Protein 2M32 (pdb70)

Radius of gyration: 18.45 Å; Cα contacts (8 Å, |Δi|>4): 500; chains: 4; bounding box: 56×61×32 Å

Secondary structure (DSSP, 8-state):
----EEEEEEE-STTS--THHHHHHHHHHHHHS---SSS-EEEEEEESSSEEE-S-TTS--SHHHHHHHHHH------S---HHHHHHHIIIIISSGGGT--SSSSEEEEEEE-S--S-HHHHHHHHHHHHHTT-EEEEEE---S---S---THHHHHHHHTT--S-GGGTEEETT-HHHHHHHHHHHTS--/-------PPP-----/-------PPP-----/-------PPP-----

GO terms:
  GO:0008285 negative regulation of cell population proliferation (P, IMP)
  GO:0019903 protein phosphatase binding (F, IPI)
  GO:0005886 plasma membrane (C, TAS)
  GO:0005515 protein binding (F, IPI)
  GO:0005925 focal adhesion (C, IDA)
  GO:0009986 cell surface (C, IDA)
  GO:0034665 integrin alpha1-beta1 complex (C, IDA)
  GO:0019211 phosphatase activator activity (F, IDA)
  GO:0005518 collagen binding (F, TAS)
  GO:0008305 integrin complex (C, TAS)
  GO:0098639 collagen binding involved in cell-matrix adhesion (F, IMP)
  GO:0070062 extracellular exosome (C, HDA)
  GO:0005925 focal adhesion (C, HDA)
  GO:0009986 cell surface (C, HDA)
  GO:0016020 membrane (C, HDA)
  GO:0007160 cell-matrix adhesion (P, IMP)

Structure (mmCIF, N/CA/C/O backbone):
data_2M32
#
_entry.id   2M32
#
loop_
_entity.id
_entity.type
_entity.pdbx_description
1 polymer 'Integrin alpha-1'
2 polymer 'GLOGEN peptide'
3 non-polymer 'MAGNESIUM ION'
#
loop_
_atom_site.group_PDB
_atom_site.id
_atom_site.type_symbol
_atom_site.label_atom_id
_atom_site.label_alt_id
_atom_site.label_comp_id
_atom_site.label_asym_id
_atom_site.label_entity_id
_atom_site.label_seq_id
_atom_site.pdbx_PDB_ins_code
_atom_site.Cartn_x
_atom_site.Cartn_y
_atom_site.Cartn_z
_atom_site.occupancy
_atom_site.B_iso_or_equiv
_atom_site.auth_seq_id
_atom_site.auth_comp_id
_atom_site.auth_asym_id
_atom_site.auth_atom_id
_atom_site.pdbx_PDB_model_num
ATOM 1 N N . SER A 1 1 ? -28.705 5.143 3.381 1.00 9.15 1 SER A N 1
ATOM 2 C CA . SER A 1 1 ? -27.928 4.214 2.554 1.00 8.79 1 SER A CA 1
ATOM 3 C C . SER A 1 1 ? -26.505 4.117 3.105 1.00 8.44 1 SER A C 1
ATOM 4 O O . SER A 1 1 ? -25.706 5.040 2.937 1.00 8.67 1 SER A O 1
ATOM 14 N N . THR A 1 2 ? -26.160 3.005 3.754 1.00 7.99 2 THR A N 1
ATOM 15 C CA . THR A 1 2 ? -24.852 2.809 4.384 1.00 7.66 2 THR A CA 1
ATOM 16 C C . THR A 1 2 ? -23.840 2.213 3.388 1.00 7.68 2 THR A C 1
ATOM 17 O O . THR A 1 2 ? -22.993 1.398 3.751 1.00 7.45 2 THR A O 1
ATOM 28 N N . GLN A 1 3 ? -23.923 2.614 2.120 1.00 8.02 3 GLN A N 1
ATOM 29 C CA . GLN A 1 3 ? -22.998 2.191 1.085 1.00 8.12 3 GLN A CA 1
ATOM 30 C C . GLN A 1 3 ? -21.941 3.265 0.853 1.00 7.90 3 GLN A C 1
ATOM 31 O O . GLN A 1 3 ? -22.140 4.433 1.188 1.00 8.04 3 GLN A O 1
ATOM 45 N N . LEU A 1 4 ? -20.802 2.837 0.313 1.00 7.59 4 LEU A N 1
ATOM 46 C CA . LEU A 1 4 ? -19.641 3.670 0.095 1.00 7.38 4 LEU A CA 1
ATOM 47 C C . LEU A 1 4 ? -18.661 3.020 -0.871 1.00 7.40 4 LEU A C 1
ATOM 48 O O . LEU A 1 4 ? -18.586 1.790 -0.939 1.00 7.37 4 LEU A O 1
ATOM 64 N N . ASP A 1 5 ? -17.905 3.852 -1.586 1.00 7.51 5 ASP A N 1
ATOM 65 C CA . ASP A 1 5 ? -16.929 3.430 -2.580 1.00 7.55 5 ASP A CA 1
ATOM 66 C C . ASP A 1 5 ? -15.562 3.305 -1.907 1.00 7.02 5 ASP A C 1
ATOM 67 O O . ASP A 1 5 ? -14.910 4.305 -1.610 1.00 6.91 5 ASP A O 1
ATOM 76 N N . ILE A 1 6 ? -15.104 2.074 -1.677 1.00 6.74 6 ILE A N 1
ATOM 77 C CA . ILE A 1 6 ? -13.825 1.792 -1.038 1.00 6.22 6 ILE A CA 1
ATOM 78 C C . ILE A 1 6 ? -12.909 1.084 -2.034 1.00 6.26 6 ILE A C 1
ATOM 79 O O . ILE A 1 6 ? -13.318 0.160 -2.737 1.00 6.48 6 ILE A O 1
ATOM 95 N N . VAL A 1 7 ? -11.643 1.487 -2.064 1.00 6.08 7 VAL A N 1
ATOM 96 C CA . VAL A 1 7 ? -10.604 0.858 -2.856 1.00 6.09 7 VAL A CA 1
ATOM 97 C C . VAL A 1 7 ? -9.389 0.576 -1.978 1.00 5.52 7 VAL A C 1
ATOM 98 O O . VAL A 1 7 ? -8.966 1.434 -1.198 1.00 5.21 7 VAL A O 1
ATOM 111 N N . ILE A 1 8 ? -8.818 -0.617 -2.134 1.00 5.44 8 ILE A N 1
ATOM 112 C CA . ILE A 1 8 ? -7.634 -1.056 -1.424 1.00 4.94 8 ILE A CA 1
ATOM 113 C C . ILE A 1 8 ? -6.544 -1.333 -2.452 1.00 4.98 8 ILE A C 1
ATOM 114 O O . ILE A 1 8 ? -6.719 -2.193 -3.315 1.00 5.38 8 ILE A O 1
ATOM 130 N N . VAL A 1 9 ? -5.419 -0.629 -2.349 1.00 4.62 9 VAL A N 1
ATOM 131 C CA . VAL A 1 9 ? -4.298 -0.777 -3.261 1.00 4.63 9 VAL A CA 1
ATOM 132 C C . VAL A 1 9 ? -3.117 -1.381 -2.504 1.00 4.12 9 VAL A C 1
ATOM 133 O O . VAL A 1 9 ? -2.579 -0.764 -1.582 1.00 3.66 9 VAL A O 1
ATOM 146 N N . LEU A 1 10 ? -2.715 -2.591 -2.896 1.00 4.26 10 LEU A N 1
ATOM 147 C CA . LEU A 1 10 ? -1.650 -3.347 -2.259 1.00 3.90 10 LEU A CA 1
ATOM 148 C C . LEU A 1 10 ? -0.458 -3.486 -3.194 1.00 3.88 10 LEU A C 1
ATOM 149 O O . LEU A 1 10 ? -0.596 -3.400 -4.409 1.00 4.30 10 LEU A O 1
ATOM 165 N N . ASP A 1 11 ? 0.722 -3.711 -2.623 1.00 3.43 11 ASP A N 1
ATOM 166 C CA . ASP A 1 11 ? 1.953 -3.957 -3.365 1.00 3.38 11 ASP A CA 1
ATOM 167 C C . ASP A 1 11 ? 2.486 -5.314 -2.944 1.00 3.58 11 ASP A C 1
ATOM 168 O O . ASP A 1 11 ? 2.432 -5.646 -1.760 1.00 3.51 11 ASP A O 1
ATOM 177 N N . GLY A 1 12 ? 3.017 -6.068 -3.902 1.00 3.96 12 GLY A N 1
ATOM 178 C CA . GLY A 1 12 ? 3.668 -7.340 -3.682 1.00 4.28 12 GLY A CA 1
ATOM 179 C C . GLY A 1 12 ? 5.026 -7.386 -4.326 1.00 4.09 12 GLY A C 1
ATOM 180 O O . GLY A 1 12 ? 5.346 -8.348 -5.019 1.00 4.52 12 GLY A O 1
ATOM 184 N N . SER A 1 13 ? 5.812 -6.335 -4.132 1.00 3.48 13 SER A N 1
ATOM 185 C CA . SER A 1 13 ? 7.164 -6.258 -4.640 1.00 3.27 13 SER A CA 1
ATOM 186 C C . SER A 1 13 ? 8.142 -6.986 -3.718 1.00 3.23 13 SER A C 1
ATOM 187 O O . SER A 1 13 ? 7.765 -7.646 -2.749 1.00 3.43 13 SER A O 1
ATOM 195 N N . ASN A 1 14 ? 9.428 -6.851 -4.030 1.00 3.10 14 ASN A N 1
ATOM 196 C CA . ASN A 1 14 ? 10.519 -7.494 -3.307 1.00 3.22 14 ASN A CA 1
ATOM 197 C C . ASN A 1 14 ? 10.638 -6.940 -1.884 1.00 2.80 14 ASN A C 1
ATOM 198 O O . ASN A 1 14 ? 11.035 -7.659 -0.973 1.00 3.08 14 ASN A O 1
ATOM 209 N N . SER A 1 15 ? 10.213 -5.693 -1.658 1.00 2.34 15 SER A N 1
ATOM 210 C CA . SER A 1 15 ? 10.175 -5.088 -0.334 1.00 2.03 15 SER A CA 1
ATOM 211 C C . SER A 1 15 ? 9.083 -5.665 0.569 1.00 2.28 15 SER A C 1
ATOM 212 O O . SER A 1 15 ? 9.091 -5.406 1.773 1.00 2.35 15 SER A O 1
ATOM 220 N N . ILE A 1 16 ? 8.180 -6.470 0.010 1.00 2.61 16 ILE A N 1
ATOM 221 C CA . ILE A 1 16 ? 7.104 -7.106 0.737 1.00 2.89 16 ILE A CA 1
ATOM 222 C C . ILE A 1 16 ? 7.424 -8.585 0.885 1.00 3.52 16 ILE A C 1
ATOM 223 O O . ILE A 1 16 ? 7.880 -9.254 -0.037 1.00 3.80 16 ILE A O 1
ATOM 239 N N . TYR A 1 17 ? 7.163 -9.104 2.079 1.00 3.81 17 TYR A N 1
ATOM 240 C CA . TYR A 1 17 ? 7.354 -10.507 2.413 1.00 4.46 17 TYR A CA 1
ATOM 241 C C . TYR A 1 17 ? 6.079 -11.301 2.143 1.00 4.84 17 TYR A C 1
ATOM 242 O O . TYR A 1 17 ? 5.080 -10.684 1.780 1.00 4.63 17 TYR A O 1
ATOM 260 N N . PRO A 1 18 ? 6.100 -12.646 2.301 1.00 5.46 18 PRO A N 1
ATOM 261 C CA . PRO A 1 18 ? 4.972 -13.566 2.127 1.00 5.92 18 PRO A CA 1
ATOM 262 C C . PRO A 1 18 ? 3.568 -12.972 2.109 1.00 5.80 18 PRO A C 1
ATOM 263 O O . PRO A 1 18 ? 3.126 -12.391 3.101 1.00 5.57 18 PRO A O 1
ATOM 274 N N . TRP A 1 19 ? 2.882 -13.115 0.970 1.00 6.01 19 TRP A N 1
ATOM 275 C CA . TRP A 1 19 ? 1.566 -12.538 0.704 1.00 5.98 19 TRP A CA 1
ATOM 276 C C . TRP A 1 19 ? 0.499 -12.955 1.723 1.00 6.27 19 TRP A C 1
ATOM 277 O O . TRP A 1 19 ? -0.527 -12.292 1.864 1.00 6.17 19 TRP A O 1
ATOM 298 N N . ASP A 1 20 ? 0.749 -14.038 2.467 1.00 6.65 20 ASP A N 1
ATOM 299 C CA . ASP A 1 20 ? -0.083 -14.491 3.577 1.00 6.99 20 ASP A CA 1
ATOM 300 C C . ASP A 1 20 ? -0.261 -13.430 4.672 1.00 6.57 20 ASP A C 1
ATOM 301 O O . ASP A 1 20 ? -1.289 -13.418 5.346 1.00 6.72 20 ASP A O 1
ATOM 310 N N . SER A 1 21 ? 0.699 -12.514 4.820 1.00 6.07 21 SER A N 1
ATOM 311 C CA . SER A 1 21 ? 0.642 -11.442 5.798 1.00 5.68 21 SER A CA 1
ATOM 312 C C . SER A 1 21 ? -0.441 -10.415 5.442 1.00 5.31 21 SER A C 1
ATOM 313 O O . SER A 1 21 ? -1.318 -10.129 6.259 1.00 5.24 21 SER A O 1
ATOM 321 N N . VAL A 1 22 ? -0.419 -9.893 4.211 1.00 5.15 22 VAL A N 1
ATOM 322 C CA . VAL A 1 22 ? -1.385 -8.897 3.770 1.00 4.90 22 VAL A CA 1
ATOM 323 C C . VAL A 1 22 ? -2.768 -9.526 3.573 1.00 5.36 22 VAL A C 1
ATOM 324 O O . VAL A 1 22 ? -3.764 -8.882 3.889 1.00 5.23 22 VAL A O 1
ATOM 337 N N . THR A 1 23 ? -2.850 -10.782 3.117 1.00 5.94 23 THR A N 1
ATOM 338 C CA . THR A 1 23 ? -4.133 -11.464 2.961 1.00 6.44 23 THR A CA 1
ATOM 339 C C . THR A 1 23 ? -4.798 -11.711 4.312 1.00 6.50 23 THR A C 1
ATOM 340 O O . THR A 1 23 ? -6.021 -11.651 4.401 1.00 6.61 23 THR A O 1
ATOM 351 N N . ALA A 1 24 ? -4.007 -11.923 5.367 1.00 6.47 24 ALA A N 1
ATOM 352 C CA . ALA A 1 24 ? -4.515 -12.066 6.720 1.00 6.59 24 ALA A CA 1
ATOM 353 C C . ALA A 1 24 ? -5.026 -10.722 7.244 1.00 6.10 24 ALA A C 1
ATOM 354 O O . ALA A 1 24 ? -6.090 -10.655 7.857 1.00 6.24 24 ALA A O 1
ATOM 361 N N . PHE A 1 25 ? -4.302 -9.639 6.951 1.00 5.55 25 PHE A N 1
ATOM 362 C CA . PHE A 1 25 ? -4.705 -8.291 7.321 1.00 5.07 25 PHE A CA 1
ATOM 363 C C . PHE A 1 25 ? -5.991 -7.881 6.595 1.00 5.10 25 PHE A C 1
ATOM 364 O O . PHE A 1 25 ? -6.927 -7.381 7.217 1.00 5.06 25 PHE A O 1
ATOM 381 N N . LEU A 1 26 ? -6.066 -8.178 5.293 1.00 5.24 26 LEU A N 1
ATOM 382 C CA . LEU A 1 26 ? -7.246 -7.942 4.473 1.00 5.42 26 LEU A CA 1
ATOM 383 C C . LEU A 1 26 ? -8.402 -8.816 4.940 1.00 5.91 26 LEU A C 1
ATOM 384 O O . LEU A 1 26 ? -9.539 -8.361 4.976 1.00 5.93 26 LEU A O 1
ATOM 400 N N . ASN A 1 27 ? -8.112 -10.053 5.356 1.00 6.36 27 ASN A N 1
ATOM 401 C CA . ASN A 1 27 ? -9.088 -10.972 5.917 1.00 6.89 27 ASN A CA 1
ATOM 402 C C . ASN A 1 27 ? -9.802 -10.348 7.108 1.00 6.66 27 ASN A C 1
ATOM 403 O O . ASN A 1 27 ? -11.027 -10.300 7.127 1.00 6.81 27 ASN A O 1
ATOM 414 N N . ASP A 1 28 ? -9.020 -9.844 8.062 1.00 6.33 28 ASP A N 1
ATOM 415 C CA . ASP A 1 28 ? -9.540 -9.208 9.262 1.00 6.16 28 ASP A CA 1
ATOM 416 C C . ASP A 1 28 ? -10.267 -7.903 8.950 1.00 5.75 28 ASP A C 1
ATOM 417 O O . ASP A 1 28 ? -11.258 -7.580 9.612 1.00 5.82 28 ASP A O 1
ATOM 426 N N . LEU A 1 29 ? -9.807 -7.177 7.927 1.00 5.38 29 LEU A N 1
ATOM 427 C CA . LEU A 1 29 ? -10.436 -5.956 7.449 1.00 5.07 29 LEU A CA 1
ATOM 428 C C . LEU A 1 29 ? -11.821 -6.260 6.888 1.00 5.46 29 LEU A C 1
ATOM 429 O O . LEU A 1 29 ? -12.805 -5.693 7.359 1.00 5.46 29 LEU A O 1
ATOM 445 N N . LEU A 1 30 ? -11.905 -7.171 5.914 1.00 5.85 30 LEU A N 1
ATOM 446 C CA . LEU A 1 30 ? -13.164 -7.541 5.288 1.00 6.31 30 LEU A CA 1
ATOM 447 C C . LEU A 1 30 ? -14.122 -8.203 6.269 1.00 6.63 30 LEU A C 1
ATOM 448 O O . LEU A 1 30 ? -15.319 -7.949 6.200 1.00 6.84 30 LEU A O 1
ATOM 464 N N . GLU A 1 31 ? -13.608 -8.970 7.231 1.00 6.71 31 GLU A N 1
ATOM 465 C CA . GLU A 1 31 ? -14.410 -9.607 8.268 1.00 7.05 31 GLU A CA 1
ATOM 466 C C . GLU A 1 31 ? -15.159 -8.569 9.112 1.00 6.76 31 GLU A C 1
ATOM 467 O O . GLU A 1 31 ? -16.349 -8.733 9.381 1.00 7.04 31 GLU A O 1
ATOM 479 N N . ARG A 1 32 ? -14.468 -7.493 9.505 1.00 6.23 32 ARG A N 1
ATOM 480 C CA . ARG A 1 32 ? -15.067 -6.421 10.289 1.00 5.96 32 ARG A CA 1
ATOM 481 C C . ARG A 1 32 ? -15.948 -5.514 9.425 1.00 5.91 32 ARG A C 1
ATOM 482 O O . ARG A 1 32 ? -16.868 -4.891 9.953 1.00 5.89 32 ARG A O 1
ATOM 503 N N . MET A 1 33 ? -15.690 -5.441 8.116 1.00 5.95 33 MET A N 1
ATOM 504 C CA . MET A 1 33 ? -16.476 -4.644 7.188 1.00 6.03 33 MET A CA 1
ATOM 505 C C . MET A 1 33 ? -17.881 -5.225 7.014 1.00 6.52 33 MET A C 1
ATOM 506 O O . MET A 1 33 ? -18.073 -6.433 6.865 1.00 6.90 33 MET A O 1
ATOM 520 N N . ASP A 1 34 ? -18.873 -4.337 7.030 1.00 6.56 34 ASP A N 1
ATOM 521 C CA . ASP A 1 34 ? -20.281 -4.692 6.910 1.00 7.02 34 ASP A CA 1
ATOM 522 C C . ASP A 1 34 ? -20.659 -4.691 5.431 1.00 7.39 34 ASP A C 1
ATOM 523 O O . ASP A 1 34 ? -21.299 -3.765 4.935 1.00 7.49 34 ASP A O 1
ATOM 532 N N . ILE A 1 35 ? -20.243 -5.722 4.698 1.00 7.65 35 ILE A N 1
ATOM 533 C CA . ILE A 1 35 ? -20.531 -5.836 3.275 1.00 8.07 35 ILE A CA 1
ATOM 534 C C . ILE A 1 35 ? -21.834 -6.608 3.137 1.00 8.66 35 ILE A C 1
ATOM 535 O O . ILE A 1 35 ? -21.880 -7.840 3.117 1.00 8.96 35 ILE A O 1
ATOM 551 N N . GLY A 1 36 ? -22.910 -5.841 3.058 1.00 8.86 36 GLY A N 1
ATOM 552 C CA . GLY A 1 36 ? -24.242 -6.358 2.875 1.00 9.42 36 GLY A CA 1
ATOM 553 C C . GLY A 1 36 ? -24.574 -6.561 1.399 1.00 9.84 36 GLY A C 1
ATOM 554 O O . GLY A 1 36 ? -23.686 -6.528 0.542 1.00 10.06 36 GLY A O 1
ATOM 558 N N . PRO A 1 37 ? -25.869 -6.760 1.093 1.00 10.02 37 PRO A N 1
ATOM 559 C CA . PRO A 1 37 ? -26.352 -7.038 -0.263 1.00 10.49 37 PRO A CA 1
ATOM 560 C C . PRO A 1 37 ? -26.138 -5.855 -1.227 1.00 10.44 37 PRO A C 1
ATOM 561 O O . PRO A 1 37 ? -26.188 -6.037 -2.440 1.00 10.78 37 PRO A O 1
ATOM 572 N N . LYS A 1 38 ? -25.947 -4.639 -0.704 1.00 10.05 38 LYS A N 1
ATOM 573 C CA . LYS A 1 38 ? -25.794 -3.420 -1.490 1.00 10.02 38 LYS A CA 1
ATOM 574 C C . LYS A 1 38 ? -25.040 -2.321 -0.748 1.00 9.50 38 LYS A C 1
ATOM 575 O O . LYS A 1 38 ? -25.211 -1.140 -1.054 1.00 9.56 38 LYS A O 1
ATOM 594 N N . GLN A 1 39 ? -24.230 -2.682 0.244 1.00 9.02 39 GLN A N 1
ATOM 595 C CA . GLN A 1 39 ? -23.472 -1.725 1.025 1.00 8.52 39 GLN A CA 1
ATOM 596 C C . GLN A 1 39 ? -22.018 -2.147 1.149 1.00 8.09 39 GLN A C 1
ATOM 597 O O . GLN A 1 39 ? -21.726 -3.341 1.138 1.00 8.14 39 GLN A O 1
ATOM 611 N N . THR A 1 40 ? -21.136 -1.155 1.291 1.00 7.70 40 THR A N 1
ATOM 612 C CA . THR A 1 40 ? -19.699 -1.294 1.505 1.00 7.26 40 THR A CA 1
ATOM 613 C C . THR A 1 40 ? -19.039 -2.023 0.329 1.00 7.44 40 THR A C 1
ATOM 614 O O . THR A 1 40 ? -18.787 -3.224 0.387 1.00 7.49 40 THR A O 1
ATOM 625 N N . GLN A 1 41 ? -18.775 -1.309 -0.761 1.00 7.60 41 GLN A N 1
ATOM 626 C CA . GLN A 1 41 ? -18.169 -1.918 -1.936 1.00 7.80 41 GLN A CA 1
ATOM 627 C C . GLN A 1 41 ? -16.663 -1.693 -1.824 1.00 7.33 41 GLN A C 1
ATOM 628 O O . GLN A 1 41 ? -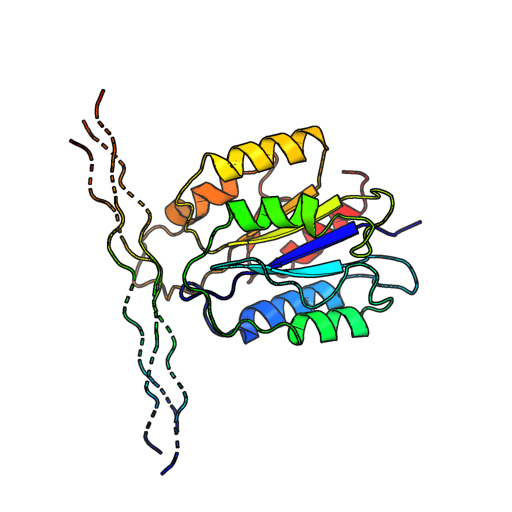16.214 -0.550 -1.756 1.00 7.01 41 GLN A O 1
ATOM 642 N N . VAL A 1 42 ? -15.899 -2.781 -1.794 1.00 7.32 42 VAL A N 1
ATOM 643 C CA . VAL A 1 42 ? -14.453 -2.732 -1.662 1.00 6.89 42 VAL A CA 1
ATOM 644 C C . VAL A 1 42 ? -13.813 -3.349 -2.900 1.00 7.18 42 VAL A C 1
ATOM 645 O O . VAL A 1 42 ? -14.029 -4.522 -3.189 1.00 7.58 42 VAL A O 1
ATOM 658 N N . GLY A 1 43 ? -12.964 -2.596 -3.589 1.00 7.02 43 GLY A N 1
ATOM 659 C CA . GLY A 1 43 ? -12.206 -3.099 -4.718 1.00 7.28 43 GLY A CA 1
ATOM 660 C C . GLY A 1 43 ? -10.748 -3.279 -4.365 1.00 6.84 43 GLY A C 1
ATOM 661 O O . GLY A 1 43 ? -10.126 -2.359 -3.840 1.00 6.36 43 GLY A O 1
ATOM 665 N N . ILE A 1 44 ? -10.193 -4.444 -4.680 1.00 7.02 44 ILE A N 1
ATOM 666 C CA . ILE A 1 44 ? -8.796 -4.735 -4.411 1.00 6.65 44 ILE A CA 1
ATOM 667 C C . ILE A 1 44 ? -8.011 -4.565 -5.711 1.00 6.80 44 ILE A C 1
ATOM 668 O O . ILE A 1 44 ? -8.345 -5.143 -6.749 1.00 7.30 44 ILE A O 1
ATOM 684 N N . VAL A 1 45 ? -6.954 -3.765 -5.628 1.00 6.38 45 VAL A N 1
ATOM 685 C CA . VAL A 1 45 ? -6.054 -3.455 -6.717 1.00 6.49 45 VAL A CA 1
ATOM 686 C C . VAL A 1 45 ? -4.633 -3.750 -6.251 1.00 5.99 45 VAL A C 1
ATOM 687 O O . VAL A 1 45 ? -4.267 -3.454 -5.117 1.00 5.45 45 VAL A O 1
ATOM 700 N N . GLN A 1 46 ? -3.822 -4.322 -7.133 1.00 6.20 46 GLN A N 1
ATOM 701 C CA . GLN A 1 46 ? -2.425 -4.585 -6.860 1.00 5.79 46 GLN A CA 1
ATOM 702 C C . GLN A 1 46 ? -1.559 -3.703 -7.760 1.00 5.77 46 GLN A C 1
ATOM 703 O O . GLN A 1 46 ? -1.890 -3.478 -8.927 1.00 6.24 46 GLN A O 1
ATOM 717 N N . TYR A 1 47 ? -0.438 -3.220 -7.232 1.00 5.26 47 TYR A N 1
ATOM 718 C CA . TYR A 1 47 ? 0.505 -2.393 -7.962 1.00 5.27 47 TYR A CA 1
ATOM 719 C C . TYR A 1 47 ? 1.947 -2.806 -7.726 1.00 4.90 47 TYR A C 1
ATOM 720 O O . TYR A 1 47 ? 2.259 -3.619 -6.857 1.00 4.52 47 TYR A O 1
ATOM 738 N N . GLY A 1 48 ? 2.835 -2.230 -8.528 1.00 5.07 48 GLY A N 1
ATOM 739 C CA . GLY A 1 48 ? 4.254 -2.463 -8.426 1.00 4.78 48 GLY A CA 1
ATOM 740 C C . GLY A 1 48 ? 4.939 -1.885 -9.647 1.00 5.08 48 GLY A C 1
ATOM 741 O O . GLY A 1 48 ? 5.111 -0.671 -9.756 1.00 5.11 48 GLY A O 1
ATOM 745 N N . GLU A 1 49 ? 5.309 -2.759 -10.585 1.00 5.38 49 GLU A N 1
ATOM 746 C CA . GLU A 1 49 ? 5.912 -2.370 -11.859 1.00 5.72 49 GLU A CA 1
ATOM 747 C C . GLU A 1 49 ? 4.841 -1.825 -12.816 1.00 6.30 49 GLU A C 1
ATOM 748 O O . GLU A 1 49 ? 5.149 -1.187 -13.822 1.00 6.60 49 GLU A O 1
ATOM 760 N N . ASN A 1 50 ? 3.577 -2.083 -12.490 1.00 6.47 50 ASN A N 1
ATOM 761 C CA . ASN A 1 50 ? 2.389 -1.657 -13.194 1.00 7.01 50 ASN A CA 1
ATOM 762 C C . ASN A 1 50 ? 1.226 -1.801 -12.221 1.00 6.90 50 ASN A C 1
ATOM 763 O O . ASN A 1 50 ? 1.428 -2.234 -11.086 1.00 6.41 50 ASN A O 1
ATOM 774 N N . VAL A 1 51 ? 0.015 -1.461 -12.652 1.00 7.36 51 VAL A N 1
ATOM 775 C CA . VAL A 1 51 ? -1.188 -1.598 -11.851 1.00 7.32 51 VAL A CA 1
ATOM 776 C C . VAL A 1 51 ? -2.079 -2.645 -12.506 1.00 7.74 51 VAL A C 1
ATOM 777 O O . VAL A 1 51 ? -2.555 -2.457 -13.627 1.00 8.33 51 VAL A O 1
ATOM 790 N N . THR A 1 52 ? -2.309 -3.743 -11.794 1.00 7.49 52 THR A N 1
ATOM 791 C CA . THR A 1 52 ? -3.147 -4.833 -12.263 1.00 7.92 52 THR A CA 1
ATOM 792 C C . THR A 1 52 ? -4.493 -4.796 -11.536 1.00 7.97 52 THR A C 1
ATOM 793 O O . THR A 1 52 ? -4.570 -4.489 -10.343 1.00 7.54 52 THR A O 1
ATOM 804 N N . HIS A 1 53 ? -5.554 -5.145 -12.264 1.00 8.52 53 HIS A N 1
ATOM 805 C CA . HIS A 1 53 ? -6.908 -5.210 -11.739 1.00 8.66 53 HIS A CA 1
ATOM 806 C C . HIS A 1 53 ? -7.459 -6.610 -11.971 1.00 9.08 53 HIS A C 1
ATOM 807 O O . HIS A 1 53 ? -7.496 -7.077 -13.110 1.00 9.60 53 HIS A O 1
ATOM 822 N N . GLU A 1 54 ? -7.874 -7.274 -10.895 1.00 8.89 54 GLU A N 1
ATOM 823 C CA . GLU A 1 54 ? -8.447 -8.609 -10.988 1.00 9.32 54 GLU A CA 1
ATOM 824 C C . GLU A 1 54 ? -9.964 -8.567 -10.804 1.00 9.62 54 GLU A C 1
ATOM 825 O O . GLU A 1 54 ? -10.688 -9.254 -11.523 1.00 10.14 54 GLU A O 1
ATOM 837 N N . PHE A 1 55 ? -10.448 -7.742 -9.873 1.00 9.32 55 PHE A N 1
ATOM 838 C CA . PHE A 1 55 ? -11.867 -7.590 -9.591 1.00 9.58 55 PHE A CA 1
ATOM 839 C C . PHE A 1 55 ? -12.270 -6.129 -9.696 1.00 9.51 55 PHE A C 1
ATOM 840 O O . PHE A 1 55 ? -11.435 -5.223 -9.606 1.00 9.10 55 PHE A O 1
ATOM 857 N N . ASN A 1 56 ? -13.565 -5.912 -9.909 1.00 9.95 56 ASN A N 1
ATOM 858 C CA . ASN A 1 56 ? -14.176 -4.592 -9.986 1.00 10.00 56 ASN A CA 1
ATOM 859 C C . ASN A 1 56 ? -14.886 -4.268 -8.675 1.00 9.72 56 ASN A C 1
ATOM 860 O O . ASN A 1 56 ? -15.135 -5.150 -7.858 1.00 9.65 56 ASN A O 1
ATOM 871 N N . LEU A 1 57 ? -15.208 -2.992 -8.459 1.00 9.60 57 LEU A N 1
ATOM 872 C CA . LEU A 1 57 ? -15.837 -2.514 -7.229 1.00 9.35 57 LEU A CA 1
ATOM 873 C C . LEU A 1 57 ? -17.207 -3.160 -6.995 1.00 9.75 57 LEU A C 1
ATOM 874 O O . LEU A 1 57 ? -17.452 -3.707 -5.923 1.00 9.60 57 LEU A O 1
ATOM 890 N N . ASN A 1 58 ? -18.083 -3.138 -8.005 1.00 10.29 58 ASN A N 1
ATOM 891 C CA . ASN A 1 58 ? -19.426 -3.713 -7.900 1.00 10.73 58 ASN A CA 1
ATOM 892 C C . ASN A 1 58 ? -19.474 -5.079 -8.585 1.00 10.94 58 ASN A C 1
ATOM 893 O O . ASN A 1 58 ? -20.407 -5.393 -9.324 1.00 11.39 58 ASN A O 1
ATOM 904 N N . LYS A 1 59 ? -18.454 -5.903 -8.348 1.00 10.65 59 LYS A N 1
ATOM 905 C CA . LYS A 1 59 ? -18.412 -7.267 -8.863 1.00 10.87 59 LYS A CA 1
ATOM 906 C C . LYS A 1 59 ? -18.931 -8.280 -7.840 1.00 10.69 59 LYS A C 1
ATOM 907 O O . LYS A 1 59 ? -19.082 -9.459 -8.160 1.00 10.84 59 LYS A O 1
ATOM 926 N N . TYR A 1 60 ? -19.212 -7.826 -6.625 1.00 10.42 60 TYR A N 1
ATOM 927 C CA . TYR A 1 60 ? -19.640 -8.634 -5.501 1.00 10.27 60 TYR A CA 1
ATOM 928 C C . TYR A 1 60 ? -20.640 -7.876 -4.653 1.00 10.35 60 TYR A C 1
ATOM 929 O O . TYR A 1 60 ? -20.800 -6.660 -4.794 1.00 10.48 60 TYR A O 1
ATOM 947 N N . SER A 1 61 ? -21.335 -8.600 -3.779 1.00 10.35 61 SER A N 1
ATOM 948 C CA . SER A 1 61 ? -22.373 -8.052 -2.922 1.00 10.47 61 SER A CA 1
ATOM 949 C C . SER A 1 61 ? -22.455 -8.816 -1.599 1.00 10.20 61 SER A C 1
ATOM 950 O O . SER A 1 61 ? -23.547 -9.108 -1.111 1.00 10.16 61 SER A O 1
ATOM 958 N N . SER A 1 62 ? -21.311 -9.189 -1.029 1.00 10.07 62 SER A N 1
ATOM 959 C CA . SER A 1 62 ? -21.245 -9.962 0.201 1.00 9.87 62 SER A CA 1
ATOM 960 C C . SER A 1 62 ? -19.822 -9.957 0.718 1.00 9.42 62 SER A C 1
ATOM 961 O O . SER A 1 62 ? -18.886 -10.029 -0.078 1.00 9.39 62 SER A O 1
ATOM 969 N N . THR A 1 63 ? -19.666 -9.973 2.045 1.00 9.11 63 THR A N 1
ATOM 970 C CA . THR A 1 63 ? -18.384 -10.061 2.722 1.00 8.71 63 THR A CA 1
ATOM 971 C C . THR A 1 63 ? -17.555 -11.237 2.227 1.00 8.99 63 THR A C 1
ATOM 972 O O . THR A 1 63 ? -16.366 -11.088 1.957 1.00 8.75 63 THR A O 1
ATOM 983 N N . GLU A 1 64 ? -18.212 -12.389 2.072 1.00 9.52 64 GLU A N 1
ATOM 984 C CA . GLU A 1 64 ? -17.588 -13.620 1.635 1.00 9.87 64 GLU A CA 1
ATOM 985 C C . GLU A 1 64 ? -16.976 -13.461 0.244 1.00 9.92 64 GLU A C 1
ATOM 986 O O . GLU A 1 64 ? -15.826 -13.828 0.041 1.00 9.83 64 GLU A O 1
ATOM 998 N N . GLU A 1 65 ? -17.701 -12.838 -0.687 1.00 10.08 65 GLU A N 1
ATOM 999 C CA . GLU A 1 65 ? -17.218 -12.614 -2.040 1.00 10.19 65 GLU A CA 1
ATOM 1000 C C . GLU A 1 65 ? -15.971 -11.724 -2.063 1.00 9.62 65 GLU A C 1
ATOM 1001 O O . GLU A 1 65 ? -14.970 -12.089 -2.678 1.00 9.62 65 GLU A O 1
ATOM 1013 N N . VAL A 1 66 ? -16.012 -10.593 -1.353 1.00 9.14 66 VAL A N 1
ATOM 1014 C CA . VAL A 1 66 ? -14.893 -9.659 -1.292 1.00 8.58 66 VAL A CA 1
ATOM 1015 C C . VAL A 1 66 ? -13.704 -10.279 -0.554 1.00 8.32 66 VAL A C 1
ATOM 1016 O O . VAL A 1 66 ? -12.560 -10.077 -0.954 1.00 8.08 66 VAL A O 1
ATOM 1029 N N . LEU A 1 67 ? -13.970 -11.063 0.494 1.00 8.40 67 LEU A N 1
ATOM 1030 C CA . LEU A 1 67 ? -12.946 -11.745 1.263 1.00 8.24 67 LEU A CA 1
ATOM 1031 C C . LEU A 1 67 ? -12.195 -12.747 0.392 1.00 8.59 67 LEU A C 1
ATOM 1032 O O . LEU A 1 67 ? -10.965 -12.755 0.384 1.00 8.34 67 LEU A O 1
ATOM 1048 N N . VAL A 1 68 ? -12.938 -13.558 -0.371 1.00 9.16 68 VAL A N 1
ATOM 1049 C CA . VAL A 1 68 ? -12.365 -14.504 -1.311 1.00 9.55 68 VAL A CA 1
ATOM 1050 C C . VAL A 1 68 ? -11.594 -13.769 -2.400 1.00 9.38 68 VAL A C 1
ATOM 1051 O O . VAL A 1 68 ? -10.495 -14.193 -2.737 1.00 9.42 68 VAL A O 1
ATOM 1064 N N . ALA A 1 69 ? -12.146 -12.674 -2.923 1.00 9.21 69 ALA A N 1
ATOM 1065 C CA . ALA A 1 69 ? -11.508 -11.875 -3.953 1.00 9.08 69 ALA A CA 1
ATOM 1066 C C . ALA A 1 69 ? -10.191 -11.291 -3.449 1.00 8.49 69 ALA A C 1
ATOM 1067 O O . ALA A 1 69 ? -9.187 -11.367 -4.137 1.00 8.45 69 ALA A O 1
ATOM 1074 N N . ALA A 1 70 ? -10.157 -10.811 -2.208 1.00 8.05 70 ALA A N 1
ATOM 1075 C CA . ALA A 1 70 ? -8.972 -10.244 -1.589 1.00 7.46 70 ALA A CA 1
ATOM 1076 C C . ALA A 1 70 ? -7.821 -11.248 -1.489 1.00 7.55 70 ALA A C 1
ATOM 1077 O O . ALA A 1 70 ? -6.689 -10.918 -1.840 1.00 7.25 70 ALA A O 1
ATOM 1084 N N . LYS A 1 71 ? -8.111 -12.482 -1.063 1.00 7.98 71 LYS A N 1
ATOM 1085 C CA . LYS A 1 71 ? -7.100 -13.531 -0.991 1.00 8.17 71 LYS A CA 1
ATOM 1086 C C . LYS A 1 71 ? -6.859 -14.224 -2.333 1.00 8.58 71 LYS A C 1
ATOM 1087 O O . LYS A 1 71 ? -5.894 -14.975 -2.466 1.00 8.70 71 LYS A O 1
ATOM 1106 N N . LYS A 1 72 ? -7.712 -13.979 -3.327 1.00 8.84 72 LYS A N 1
ATOM 1107 C CA . LYS A 1 72 ? -7.560 -14.535 -4.659 1.00 9.27 72 LYS A CA 1
ATOM 1108 C C . LYS A 1 72 ? -6.529 -13.734 -5.447 1.00 8.91 72 LYS A C 1
ATOM 1109 O O . LYS A 1 72 ? -5.784 -14.311 -6.239 1.00 9.09 72 LYS A O 1
ATOM 1128 N N . ILE A 1 73 ? -6.472 -12.418 -5.230 1.00 8.42 73 ILE A N 1
ATOM 1129 C CA . ILE A 1 73 ? -5.527 -11.547 -5.906 1.00 8.08 73 ILE A CA 1
ATOM 1130 C C . ILE A 1 73 ? -4.200 -11.650 -5.157 1.00 7.63 73 ILE A C 1
ATOM 1131 O O . ILE A 1 73 ? -3.961 -10.959 -4.165 1.00 7.11 73 ILE A O 1
ATOM 1147 N N . VAL A 1 74 ? -3.349 -12.551 -5.637 1.00 7.86 74 VAL A N 1
ATOM 1148 C CA . VAL A 1 74 ? -2.024 -12.778 -5.104 1.00 7.52 74 VAL A CA 1
ATOM 1149 C C . VAL A 1 74 ? -0.998 -12.229 -6.081 1.00 7.25 74 VAL A C 1
ATOM 1150 O O . VAL A 1 74 ? -1.002 -12.566 -7.267 1.00 7.61 74 VAL A O 1
ATOM 1163 N N . GLN A 1 75 ? -0.104 -11.386 -5.573 1.00 6.67 75 GLN A N 1
ATOM 1164 C CA . GLN A 1 75 ? 0.965 -10.833 -6.374 1.00 6.37 75 GLN A CA 1
ATOM 1165 C C . GLN A 1 75 ? 2.193 -11.718 -6.183 1.00 6.74 75 GLN A C 1
ATOM 1166 O O . GLN A 1 75 ? 2.667 -11.925 -5.064 1.00 6.77 75 GLN A O 1
ATOM 1180 N N . ARG A 1 76 ? 2.698 -12.256 -7.293 1.00 7.13 76 ARG A N 1
ATOM 1181 C CA . ARG A 1 76 ? 3.867 -13.129 -7.293 1.00 7.53 76 ARG A CA 1
ATOM 1182 C C . ARG A 1 76 ? 5.178 -12.339 -7.255 1.00 7.06 76 ARG A C 1
ATOM 1183 O O . ARG A 1 76 ? 6.232 -12.920 -6.993 1.00 7.27 76 ARG A O 1
ATOM 1204 N N . GLY A 1 77 ? 5.132 -11.030 -7.485 1.00 6.49 77 GLY A N 1
ATOM 1205 C CA . GLY A 1 77 ? 6.311 -10.195 -7.428 1.00 6.06 77 GLY A CA 1
ATOM 1206 C C . GLY A 1 77 ? 6.081 -8.862 -8.112 1.00 5.62 77 GLY A C 1
ATOM 1207 O O . GLY A 1 77 ? 5.124 -8.685 -8.869 1.00 5.92 77 GLY A O 1
ATOM 1211 N N . GLY A 1 78 ? 6.967 -7.917 -7.828 1.00 5.06 78 GLY A N 1
ATOM 1212 C CA . GLY A 1 78 ? 6.929 -6.587 -8.394 1.00 4.70 78 GLY A CA 1
ATOM 1213 C C . GLY A 1 78 ? 8.337 -6.033 -8.453 1.00 4.24 78 GLY A C 1
ATOM 1214 O O . GLY A 1 78 ? 9.040 -6.050 -7.440 1.00 3.89 78 GLY A O 1
ATOM 1218 N N . ARG A 1 79 ? 8.741 -5.524 -9.621 1.00 4.35 79 ARG A N 1
ATOM 1219 C CA . ARG A 1 79 ? 10.085 -4.979 -9.838 1.00 4.01 79 ARG A CA 1
ATOM 1220 C C . ARG A 1 79 ? 10.398 -3.793 -8.938 1.00 3.62 79 ARG A C 1
ATOM 1221 O O . ARG A 1 79 ? 11.538 -3.622 -8.514 1.00 3.37 79 ARG A O 1
ATOM 1242 N N . GLN A 1 80 ? 9.392 -2.973 -8.653 1.00 3.68 80 GLN A N 1
ATOM 1243 C CA . GLN A 1 80 ? 9.511 -1.813 -7.802 1.00 3.48 80 GLN A CA 1
ATOM 1244 C C . GLN A 1 80 ? 8.164 -1.478 -7.199 1.00 3.41 80 GLN A C 1
ATOM 1245 O O . GLN A 1 80 ? 7.154 -2.025 -7.628 1.00 3.74 80 GLN A O 1
ATOM 1259 N N . THR A 1 81 ? 8.154 -0.585 -6.219 1.00 3.06 81 THR A N 1
ATOM 1260 C CA . THR A 1 81 ? 6.933 -0.072 -5.631 1.00 3.00 81 THR A CA 1
ATOM 1261 C C . THR A 1 81 ? 6.859 1.411 -5.976 1.00 3.40 81 THR A C 1
ATOM 1262 O O . THR A 1 81 ? 7.781 2.180 -5.692 1.00 3.40 81 THR A O 1
ATOM 1273 N N . MET A 1 82 ? 5.744 1.802 -6.578 1.00 3.89 82 MET A N 1
ATOM 1274 C CA . MET A 1 82 ? 5.462 3.180 -6.902 1.00 4.36 82 MET A CA 1
ATOM 1275 C C . MET A 1 82 ? 4.166 3.571 -6.209 1.00 4.45 82 MET A C 1
ATOM 1276 O O . MET A 1 82 ? 3.081 3.477 -6.786 1.00 4.79 82 MET A O 1
ATOM 1290 N N . THR A 1 83 ? 4.284 4.012 -4.957 1.00 4.20 83 THR A N 1
ATOM 1291 C CA . THR A 1 83 ? 3.187 4.520 -4.144 1.00 4.27 83 THR A CA 1
ATOM 1292 C C . THR A 1 83 ? 2.359 5.566 -4.876 1.00 4.90 83 THR A C 1
ATOM 1293 O O . THR A 1 83 ? 1.145 5.423 -4.936 1.00 5.08 83 THR A O 1
ATOM 1304 N N . ALA A 1 84 ? 3.022 6.544 -5.506 1.00 5.29 84 ALA A N 1
ATOM 1305 C CA . ALA A 1 84 ? 2.380 7.627 -6.236 1.00 5.92 84 ALA A CA 1
ATOM 1306 C C . ALA A 1 84 ? 1.494 7.131 -7.380 1.00 6.21 84 ALA A C 1
ATOM 1307 O O . ALA A 1 84 ? 0.414 7.680 -7.603 1.00 6.55 84 ALA A O 1
ATOM 1314 N N . LEU A 1 85 ? 1.915 6.062 -8.064 1.00 6.12 85 LEU A N 1
ATOM 1315 C CA . LEU A 1 85 ? 1.124 5.456 -9.125 1.00 6.47 85 LEU A CA 1
ATOM 1316 C C . LEU A 1 85 ? -0.074 4.697 -8.567 1.00 6.37 85 LEU A C 1
ATOM 1317 O O . LEU A 1 85 ? -1.122 4.675 -9.207 1.00 6.83 85 LEU A O 1
ATOM 1333 N N . GLY A 1 86 ? 0.043 4.122 -7.371 1.00 5.80 86 GLY A N 1
ATOM 1334 C CA . GLY A 1 86 ? -1.047 3.422 -6.714 1.00 5.71 86 GLY A CA 1
ATOM 1335 C C . GLY A 1 86 ? -2.216 4.353 -6.411 1.00 5.95 86 GLY A C 1
ATOM 1336 O O . GLY A 1 86 ? -3.352 4.047 -6.765 1.00 6.27 86 GLY A O 1
ATOM 1340 N N . ILE A 1 87 ? -1.928 5.530 -5.845 1.00 5.85 87 ILE A N 1
ATOM 1341 C CA . ILE A 1 87 ? -2.938 6.533 -5.509 1.00 6.10 87 ILE A CA 1
ATOM 1342 C C . ILE A 1 87 ? -3.561 7.090 -6.795 1.00 6.79 87 ILE A C 1
ATOM 1343 O O . ILE A 1 87 ? -4.781 7.220 -6.886 1.00 7.05 87 ILE A O 1
ATOM 1359 N N . ASP A 1 88 ? -2.722 7.386 -7.797 1.00 7.09 88 ASP A N 1
ATOM 1360 C CA . ASP A 1 88 ? -3.144 7.945 -9.079 1.00 7.77 88 ASP A CA 1
ATOM 1361 C C . ASP A 1 88 ? -4.103 7.006 -9.810 1.00 8.02 88 ASP A C 1
ATOM 1362 O O . ASP A 1 88 ? -5.201 7.410 -10.199 1.00 8.47 88 ASP A O 1
ATOM 1371 N N . THR A 1 89 ? -3.687 5.748 -9.968 1.00 7.78 89 THR A N 1
ATOM 1372 C CA . THR A 1 89 ? -4.448 4.772 -10.728 1.00 8.08 89 THR A CA 1
ATOM 1373 C C . THR A 1 89 ? -5.713 4.358 -9.967 1.00 8.01 89 THR A C 1
ATOM 1374 O O . THR A 1 89 ? -6.708 3.969 -10.562 1.00 8.44 89 THR A O 1
ATOM 1385 N N . ALA A 1 90 ? -5.722 4.476 -8.641 1.00 7.50 90 ALA A N 1
ATOM 1386 C CA . ALA A 1 90 ? -6.891 4.130 -7.858 1.00 7.42 90 ALA A CA 1
ATOM 1387 C C . ALA A 1 90 ? -8.006 5.166 -8.037 1.00 7.83 90 ALA A C 1
ATOM 1388 O O . ALA A 1 90 ? -9.126 4.816 -8.397 1.00 8.15 90 ALA A O 1
ATOM 1395 N N . ARG A 1 91 ? -7.720 6.458 -7.876 1.00 7.88 91 ARG A N 1
ATOM 1396 C CA . ARG A 1 91 ? -8.766 7.475 -7.979 1.00 8.30 91 ARG A CA 1
ATOM 1397 C C . ARG A 1 91 ? -9.355 7.641 -9.385 1.00 8.97 91 ARG A C 1
ATOM 1398 O O . ARG A 1 91 ? -10.472 8.141 -9.513 1.00 9.35 91 ARG A O 1
ATOM 1419 N N . LYS A 1 92 ? -8.639 7.219 -10.427 1.00 9.13 92 LYS A N 1
ATOM 1420 C CA . LYS A 1 92 ? -9.144 7.306 -11.786 1.00 9.78 92 LYS A CA 1
ATOM 1421 C C . LYS A 1 92 ? -9.597 5.939 -12.290 1.00 9.95 92 LYS A C 1
ATOM 1422 O O . LYS A 1 92 ? -10.770 5.777 -12.608 1.00 10.46 92 LYS A O 1
ATOM 1441 N N . GLU A 1 93 ? -8.700 4.959 -12.371 1.00 9.58 93 GLU A N 1
ATOM 1442 C CA . GLU A 1 93 ? -8.971 3.665 -12.982 1.00 9.78 93 GLU A CA 1
ATOM 1443 C C . GLU A 1 93 ? -9.688 2.704 -12.031 1.00 9.59 93 GLU A C 1
ATOM 1444 O O . GLU A 1 93 ? -10.236 1.710 -12.506 1.00 9.94 93 GLU A O 1
ATOM 1456 N N . ALA A 1 94 ? -9.735 2.958 -10.721 1.00 9.07 94 ALA A N 1
ATOM 1457 C CA . ALA A 1 94 ? -10.520 2.132 -9.806 1.00 8.88 94 ALA A CA 1
ATOM 1458 C C . ALA A 1 94 ? -11.821 2.819 -9.410 1.00 9.03 94 ALA A C 1
ATOM 1459 O O . ALA A 1 94 ? -12.854 2.158 -9.336 1.00 9.26 94 ALA A O 1
ATOM 1466 N N . PHE A 1 95 ? -11.811 4.142 -9.243 1.00 8.95 95 PHE A N 1
ATOM 1467 C CA . PHE A 1 95 ? -13.000 4.923 -8.919 1.00 9.11 95 PHE A CA 1
ATOM 1468 C C . PHE A 1 95 ? -13.714 5.429 -10.165 1.00 9.81 95 PHE A C 1
ATOM 1469 O O . PHE A 1 95 ? -14.256 6.535 -10.192 1.00 10.04 95 PHE A O 1
ATOM 1486 N N . THR A 1 96 ? -13.769 4.589 -11.193 1.00 10.18 96 THR A N 1
ATOM 1487 C CA . THR A 1 96 ? -14.495 4.881 -12.408 1.00 10.85 96 THR A CA 1
ATOM 1488 C C . THR A 1 96 ? -15.782 4.055 -12.414 1.00 11.14 96 THR A C 1
ATOM 1489 O O . THR A 1 96 ? -15.797 2.893 -11.995 1.00 10.91 96 THR A O 1
ATOM 1500 N N . GLU A 1 97 ? -16.858 4.653 -12.930 1.00 11.66 97 GLU A N 1
ATOM 1501 C CA . GLU A 1 97 ? -18.184 4.050 -13.017 1.00 12.00 97 GLU A CA 1
ATOM 1502 C C . GLU A 1 97 ? -18.186 2.715 -13.761 1.00 12.20 97 GLU A C 1
ATOM 1503 O O . GLU A 1 97 ? -18.792 1.750 -13.296 1.00 12.33 97 GLU A O 1
ATOM 1515 N N . ALA A 1 98 ? -17.438 2.630 -14.868 1.00 12.25 98 ALA A N 1
ATOM 1516 C CA . ALA A 1 98 ? -17.305 1.408 -15.657 1.00 12.46 98 ALA A CA 1
ATOM 1517 C C . ALA A 1 98 ? -16.627 0.267 -14.886 1.00 12.02 98 ALA A C 1
ATOM 1518 O O . ALA A 1 98 ? -16.831 -0.901 -15.214 1.00 12.23 98 ALA A O 1
ATOM 1525 N N . ARG A 1 99 ? -15.862 0.596 -13.840 1.00 11.43 99 ARG A N 1
ATOM 1526 C CA . ARG A 1 99 ? -15.216 -0.372 -12.964 1.00 10.99 99 ARG A CA 1
ATOM 1527 C C . ARG A 1 99 ? -16.065 -0.706 -11.734 1.00 10.93 99 ARG A C 1
ATOM 1528 O O . ARG A 1 99 ? -15.595 -1.404 -10.834 1.00 10.68 99 ARG A O 1
ATOM 1549 N N . GLY A 1 100 ? -17.323 -0.266 -11.697 1.00 11.17 100 GLY A N 1
ATOM 1550 C CA . GLY A 1 100 ? -18.253 -0.606 -10.637 1.00 11.16 100 GLY A CA 1
ATOM 1551 C C . GLY A 1 100 ? -18.359 0.463 -9.561 1.00 10.65 100 GLY A C 1
ATOM 1552 O O . GLY A 1 100 ? -19.035 0.241 -8.561 1.00 10.38 100 GLY A O 1
ATOM 1556 N N . ALA A 1 101 ? -17.704 1.614 -9.722 1.00 10.56 101 ALA A N 1
ATOM 1557 C CA . ALA A 1 101 ? -17.820 2.697 -8.755 1.00 10.14 101 ALA A CA 1
ATOM 1558 C C . ALA A 1 101 ? -19.200 3.345 -8.857 1.00 10.45 101 ALA A C 1
ATOM 1559 O O . ALA A 1 101 ? -19.812 3.377 -9.930 1.00 10.98 101 ALA A O 1
ATOM 1566 N N . ARG A 1 102 ? -19.706 3.832 -7.727 1.00 10.14 102 ARG A N 1
ATOM 1567 C CA . ARG A 1 102 ? -21.010 4.471 -7.653 1.00 10.41 102 ARG A CA 1
ATOM 1568 C C . ARG A 1 102 ? -20.928 5.909 -8.179 1.00 10.65 102 ARG A C 1
ATOM 1569 O O . ARG A 1 102 ? -20.031 6.280 -8.940 1.00 10.61 102 ARG A O 1
ATOM 1590 N N . ARG A 1 103 ? -21.893 6.738 -7.786 1.00 10.95 103 ARG A N 1
ATOM 1591 C CA . ARG A 1 103 ? -21.973 8.133 -8.193 1.00 11.25 103 ARG A CA 1
ATOM 1592 C C . ARG A 1 103 ? -21.067 9.030 -7.333 1.00 11.03 103 ARG A C 1
ATOM 1593 O O . ARG A 1 103 ? -21.143 10.255 -7.432 1.00 11.33 103 ARG A O 1
ATOM 1614 N N . GLY A 1 104 ? -20.199 8.439 -6.510 1.00 10.57 104 GLY A N 1
ATOM 1615 C CA . GLY A 1 104 ? -19.273 9.157 -5.659 1.00 10.42 104 GLY A CA 1
ATOM 1616 C C . GLY A 1 104 ? -19.844 9.295 -4.259 1.00 10.05 104 GLY A C 1
ATOM 1617 O O . GLY A 1 104 ? -20.062 10.414 -3.794 1.00 10.22 104 GLY A O 1
ATOM 1621 N N . VAL A 1 105 ? -20.110 8.169 -3.596 1.00 9.63 105 VAL A N 1
ATOM 1622 C CA . VAL A 1 105 ? -20.603 8.160 -2.227 1.00 9.29 105 VAL A CA 1
ATOM 1623 C C . VAL A 1 105 ? -19.471 7.670 -1.334 1.00 8.60 105 VAL A C 1
ATOM 1624 O O . VAL A 1 105 ? -19.191 6.481 -1.283 1.00 8.41 105 VAL A O 1
ATOM 1637 N N . LYS A 1 106 ? -18.822 8.597 -0.620 1.00 8.39 106 LYS A N 1
ATOM 1638 C CA . LYS A 1 106 ? -17.736 8.335 0.324 1.00 7.75 106 LYS A CA 1
ATOM 1639 C C . LYS A 1 106 ? -16.584 7.598 -0.369 1.00 7.56 106 LYS A C 1
ATOM 1640 O O . LYS A 1 106 ? -16.538 6.371 -0.379 1.00 7.36 106 LYS A O 1
ATOM 1659 N N . LYS A 1 107 ? -15.678 8.354 -0.986 1.00 7.67 107 LYS A N 1
ATOM 1660 C CA . LYS A 1 107 ? -14.526 7.785 -1.668 1.00 7.51 107 LYS A CA 1
ATOM 1661 C C . LYS A 1 107 ? -13.455 7.465 -0.622 1.00 6.93 107 LYS A C 1
ATOM 1662 O O . LYS A 1 107 ? -12.822 8.372 -0.081 1.00 6.88 107 LYS A O 1
ATOM 1681 N N . VAL A 1 108 ? -13.292 6.181 -0.316 1.00 6.55 108 VAL A N 1
ATOM 1682 C CA . VAL A 1 108 ? -12.324 5.694 0.649 1.00 5.99 108 VAL A CA 1
ATOM 1683 C C . VAL A 1 108 ? -11.174 5.031 -0.099 1.00 5.82 108 VAL A C 1
ATOM 1684 O O . VAL A 1 108 ? -11.370 4.073 -0.843 1.00 5.97 108 VAL A O 1
ATOM 1697 N N . MET A 1 109 ? -9.957 5.504 0.142 1.00 5.56 109 MET A N 1
ATOM 1698 C CA . MET A 1 109 ? -8.762 4.969 -0.479 1.00 5.37 109 MET A CA 1
ATOM 1699 C C . MET A 1 109 ? -7.819 4.445 0.591 1.00 4.78 109 MET A C 1
ATOM 1700 O O . MET A 1 109 ? -7.246 5.228 1.347 1.00 4.64 109 MET A O 1
ATOM 1714 N N . VAL A 1 110 ? -7.636 3.129 0.639 1.00 4.51 110 VAL A N 1
ATOM 1715 C CA . VAL A 1 110 ? -6.715 2.478 1.554 1.00 3.98 110 VAL A CA 1
ATOM 1716 C C . VAL A 1 110 ? -5.530 1.948 0.748 1.00 3.84 110 VAL A C 1
ATOM 1717 O O . VAL A 1 110 ? -5.700 1.155 -0.172 1.00 4.05 110 VAL A O 1
ATOM 1730 N N . ILE A 1 111 ? -4.315 2.364 1.092 1.00 3.58 111 ILE A N 1
ATOM 1731 C CA . ILE A 1 111 ? -3.100 1.948 0.400 1.00 3.43 111 ILE A CA 1
ATOM 1732 C C . ILE A 1 111 ? -2.072 1.477 1.417 1.00 2.86 111 ILE A C 1
ATOM 1733 O O . ILE A 1 111 ? -1.949 2.069 2.490 1.00 2.67 111 ILE A O 1
ATOM 1749 N N . VAL A 1 112 ? -1.311 0.438 1.067 1.00 2.72 112 VAL A N 1
ATOM 1750 C CA . VAL A 1 112 ? -0.200 -0.040 1.874 1.00 2.27 112 VAL A CA 1
ATOM 1751 C C . VAL A 1 112 ? 1.136 0.413 1.257 1.00 2.18 112 VAL A C 1
ATOM 1752 O O . VAL A 1 112 ? 1.255 0.584 0.040 1.00 2.52 112 VAL A O 1
ATOM 1765 N N . THR A 1 113 ? 2.158 0.547 2.096 1.00 1.96 113 THR A N 1
ATOM 1766 C CA . THR A 1 113 ? 3.507 0.943 1.717 1.00 2.11 113 THR A CA 1
ATOM 1767 C C . THR A 1 113 ? 4.511 0.433 2.750 1.00 1.70 113 THR A C 1
ATOM 1768 O O . THR A 1 113 ? 4.160 0.175 3.902 1.00 1.73 113 THR A O 1
ATOM 1779 N N . ASP A 1 114 ? 5.774 0.341 2.350 1.00 1.66 114 ASP A N 1
ATOM 1780 C CA . ASP A 1 114 ? 6.880 -0.054 3.210 1.00 1.60 114 ASP A CA 1
ATOM 1781 C C . ASP A 1 114 ? 7.895 1.072 3.394 1.00 1.84 114 ASP A C 1
ATOM 1782 O O . ASP A 1 114 ? 8.577 1.085 4.421 1.00 2.29 114 ASP A O 1
ATOM 1791 N N . GLY A 1 115 ? 7.979 2.035 2.476 1.00 1.96 115 GLY A N 1
ATOM 1792 C CA . GLY A 1 115 ? 8.930 3.129 2.576 1.00 2.44 115 GLY A CA 1
ATOM 1793 C C . GLY A 1 115 ? 9.898 3.122 1.411 1.00 2.47 115 GLY A C 1
ATOM 1794 O O . GLY A 1 115 ? 10.996 2.572 1.515 1.00 2.85 115 GLY A O 1
ATOM 1798 N N . GLU A 1 116 ? 9.496 3.740 0.302 1.00 2.36 116 GLU A N 1
ATOM 1799 C CA . GLU A 1 116 ? 10.216 3.713 -0.959 1.00 2.54 116 GLU A CA 1
ATOM 1800 C C . GLU A 1 116 ? 9.883 4.887 -1.872 1.00 3.10 116 GLU A C 1
ATOM 1801 O O . GLU A 1 116 ? 9.971 4.746 -3.098 1.00 3.47 116 GLU A O 1
ATOM 1813 N N . SER A 1 117 ? 9.522 6.041 -1.315 1.00 3.49 117 SER A N 1
ATOM 1814 C CA . SER A 1 117 ? 9.103 7.203 -2.089 1.00 4.12 117 SER A CA 1
ATOM 1815 C C . SER A 1 117 ? 10.313 7.773 -2.843 1.00 4.38 117 SER A C 1
ATOM 1816 O O . SER A 1 117 ? 11.128 8.526 -2.308 1.00 4.81 117 SER A O 1
ATOM 1824 N N . HIS A 1 118 ? 10.442 7.377 -4.110 1.00 4.34 118 HIS A N 1
ATOM 1825 C CA . HIS A 1 118 ? 11.530 7.817 -4.976 1.00 4.70 118 HIS A CA 1
ATOM 1826 C C . HIS A 1 118 ? 11.194 9.149 -5.641 1.00 5.33 118 HIS A C 1
ATOM 1827 O O . HIS A 1 118 ? 12.097 9.847 -6.100 1.00 5.78 118 HIS A O 1
ATOM 1842 N N . ASP A 1 119 ? 9.912 9.516 -5.658 1.00 5.47 119 ASP A N 1
ATOM 1843 C CA . ASP A 1 119 ? 9.434 10.778 -6.182 1.00 6.12 119 ASP A CA 1
ATOM 1844 C C . ASP A 1 119 ? 8.282 11.274 -5.331 1.00 6.33 119 ASP A C 1
ATOM 1845 O O . ASP A 1 119 ? 7.203 10.683 -5.345 1.00 6.24 119 ASP A O 1
ATOM 1854 N N . ASN A 1 120 ? 8.511 12.361 -4.602 1.00 6.68 120 ASN A N 1
ATOM 1855 C CA . ASN A 1 120 ? 7.484 12.979 -3.777 1.00 6.96 120 ASN A CA 1
ATOM 1856 C C . ASN A 1 120 ? 6.587 13.917 -4.595 1.00 7.55 120 ASN A C 1
ATOM 1857 O O . ASN A 1 120 ? 5.533 14.327 -4.128 1.00 7.84 120 ASN A O 1
ATOM 1868 N N . HIS A 1 121 ? 6.985 14.261 -5.820 1.00 7.74 121 HIS A N 1
ATOM 1869 C CA . HIS A 1 121 ? 6.251 15.196 -6.660 1.00 8.34 121 HIS A CA 1
ATOM 1870 C C . HIS A 1 121 ? 4.943 14.598 -7.154 1.00 8.35 121 HIS A C 1
ATOM 1871 O O . HIS A 1 121 ? 3.893 15.221 -6.982 1.00 8.77 121 HIS A O 1
ATOM 1886 N N . ARG A 1 122 ? 4.989 13.384 -7.711 1.00 7.93 122 ARG A N 1
ATOM 1887 C CA . ARG A 1 122 ? 3.798 12.699 -8.200 1.00 7.96 122 ARG A CA 1
ATOM 1888 C C . ARG A 1 122 ? 2.787 12.457 -7.086 1.00 7.76 122 ARG A C 1
ATOM 1889 O O . ARG A 1 122 ? 1.625 12.804 -7.255 1.00 7.96 122 ARG A O 1
ATOM 1910 N N . LEU A 1 123 ? 3.221 11.943 -5.933 1.00 7.39 123 LEU A N 1
ATOM 1911 C CA . LEU A 1 123 ? 2.322 11.694 -4.810 1.00 7.20 123 LEU A CA 1
ATOM 1912 C C . LEU A 1 123 ? 1.712 12.974 -4.250 1.00 7.70 123 LEU A C 1
ATOM 1913 O O . LEU A 1 123 ? 0.531 12.968 -3.927 1.00 7.74 123 LEU A O 1
ATOM 1929 N N . LYS A 1 124 ? 2.449 14.089 -4.220 1.00 8.12 124 LYS A N 1
ATOM 1930 C CA . LYS A 1 124 ? 1.914 15.348 -3.724 1.00 8.64 124 LYS A CA 1
ATOM 1931 C C . LYS A 1 124 ? 0.841 15.927 -4.630 1.00 8.98 124 LYS A C 1
ATOM 1932 O O . LYS A 1 124 ? -0.139 16.490 -4.138 1.00 9.20 124 LYS A O 1
ATOM 1951 N N . LYS A 1 125 ? 0.985 15.717 -5.938 1.00 9.03 125 LYS A N 1
ATOM 1952 C CA . LYS A 1 125 ? -0.006 16.132 -6.909 1.00 9.38 125 LYS A CA 1
ATOM 1953 C C . LYS A 1 125 ? -1.297 15.332 -6.731 1.00 9.12 125 LYS A C 1
ATOM 1954 O O . LYS A 1 125 ? -2.390 15.887 -6.758 1.00 9.42 125 LYS A O 1
ATOM 1973 N N . VAL A 1 126 ? -1.200 14.018 -6.554 1.00 8.56 126 VAL A N 1
ATOM 1974 C CA . VAL A 1 126 ? -2.382 13.195 -6.347 1.00 8.28 126 VAL A CA 1
ATOM 1975 C C . VAL A 1 126 ? -3.020 13.515 -4.990 1.00 8.23 126 VAL A C 1
ATOM 1976 O O . VAL A 1 126 ? -4.247 13.542 -4.873 1.00 8.30 126 VAL A O 1
ATOM 1989 N N . ILE A 1 127 ? -2.186 13.804 -3.987 1.00 8.17 127 ILE A N 1
ATOM 1990 C CA . ILE A 1 127 ? -2.628 14.179 -2.659 1.00 8.17 127 ILE A CA 1
ATOM 1991 C C . ILE A 1 127 ? -3.443 15.459 -2.697 1.00 8.75 127 ILE A C 1
ATOM 1992 O O . ILE A 1 127 ? -4.544 15.458 -2.165 1.00 8.74 127 ILE A O 1
ATOM 2008 N N . GLN A 1 128 ? -2.946 16.519 -3.344 1.00 9.25 128 GLN A N 1
ATOM 2009 C CA . GLN A 1 128 ? -3.653 17.794 -3.398 1.00 9.83 128 GLN A CA 1
ATOM 2010 C C . GLN A 1 128 ? -4.964 17.650 -4.181 1.00 9.95 128 GLN A C 1
ATOM 2011 O O . GLN A 1 128 ? -5.941 18.329 -3.875 1.00 10.22 128 GLN A O 1
ATOM 2025 N N . ASP A 1 129 ? -4.988 16.736 -5.159 1.00 9.77 129 ASP A N 1
ATOM 2026 C CA . ASP A 1 129 ? -6.156 16.447 -5.977 1.00 9.92 129 ASP A CA 1
ATOM 2027 C C . ASP A 1 129 ? -7.253 15.806 -5.132 1.00 9.59 129 ASP A C 1
ATOM 2028 O O . ASP A 1 129 ? -8.365 16.326 -5.041 1.00 9.87 129 ASP A O 1
ATOM 2037 N N . CYS A 1 130 ? -6.908 14.717 -4.433 1.00 9.00 130 CYS A N 1
ATOM 2038 C CA . CYS A 1 130 ? -7.832 14.009 -3.557 1.00 8.63 130 CYS A CA 1
ATOM 2039 C C . CYS A 1 130 ? -8.213 14.841 -2.327 1.00 8.79 130 CYS A C 1
ATOM 2040 O O . CYS A 1 130 ? -9.280 14.638 -1.755 1.00 8.72 130 CYS A O 1
ATOM 2048 N N . GLU A 1 131 ? -7.369 15.806 -1.946 1.00 9.03 131 GLU A N 1
ATOM 2049 C CA . GLU A 1 131 ? -7.611 16.692 -0.819 1.00 9.26 131 GLU A CA 1
ATOM 2050 C C . GLU A 1 131 ? -8.687 17.710 -1.188 1.0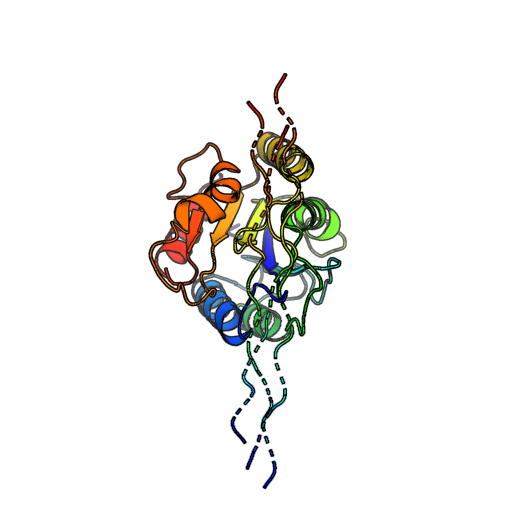0 9.80 131 GLU A C 1
ATOM 2051 O O . GLU A 1 131 ? -9.565 18.006 -0.378 1.00 9.85 131 GLU A O 1
ATOM 2063 N N . ASP A 1 132 ? -8.659 18.202 -2.432 1.00 10.19 132 ASP A N 1
ATOM 2064 C CA . ASP A 1 132 ? -9.651 19.141 -2.943 1.00 10.74 132 ASP A CA 1
ATOM 2065 C C . ASP A 1 132 ? -10.983 18.439 -3.194 1.00 10.61 132 ASP A C 1
ATOM 2066 O O . ASP A 1 132 ? -12.046 19.021 -2.987 1.00 10.91 132 ASP A O 1
ATOM 2075 N N . GLU A 1 133 ? -10.924 17.166 -3.592 1.00 10.20 133 GLU A N 1
ATOM 2076 C CA . GLU A 1 133 ? -12.097 16.334 -3.810 1.00 10.08 133 GLU A CA 1
ATOM 2077 C C . GLU A 1 133 ? -12.533 15.650 -2.506 1.00 9.67 133 GLU A C 1
ATOM 2078 O O . GLU A 1 133 ? -13.446 14.827 -2.526 1.00 9.62 133 GLU A O 1
ATOM 2090 N N . ASN A 1 134 ? -11.915 16.008 -1.367 1.00 9.41 134 ASN A N 1
ATOM 2091 C CA . ASN A 1 134 ? -12.209 15.523 -0.012 1.00 9.03 134 ASN A CA 1
ATOM 2092 C C . ASN A 1 134 ? -12.395 14.006 0.049 1.00 8.48 134 ASN A C 1
ATOM 2093 O O . ASN A 1 134 ? -13.402 13.489 0.533 1.00 8.37 134 ASN A O 1
ATOM 2104 N N . ILE A 1 135 ? -11.405 13.290 -0.482 1.00 8.17 135 ILE A N 1
ATOM 2105 C CA . ILE A 1 135 ? -11.376 11.842 -0.451 1.00 7.67 135 ILE A CA 1
ATOM 2106 C C . ILE A 1 135 ? -10.761 11.409 0.881 1.00 7.10 135 ILE A C 1
ATOM 2107 O O . ILE A 1 135 ? -9.769 11.973 1.347 1.00 7.02 135 ILE A O 1
ATOM 2123 N N . GLN A 1 136 ? -11.337 10.359 1.460 1.00 6.75 136 GLN A N 1
ATOM 2124 C CA . GLN A 1 136 ? -10.888 9.766 2.703 1.00 6.23 136 GLN A CA 1
ATOM 2125 C C . GLN A 1 136 ? -9.728 8.813 2.385 1.00 5.79 136 GLN A C 1
ATOM 2126 O O . GLN A 1 136 ? -9.924 7.695 1.909 1.00 5.61 136 GLN A O 1
ATOM 2140 N N . ARG A 1 137 ? -8.501 9.282 2.609 1.00 5.70 137 ARG A N 1
ATOM 2141 C CA . ARG A 1 137 ? -7.295 8.515 2.337 1.00 5.30 137 ARG A CA 1
ATOM 2142 C C . ARG A 1 137 ? -6.769 7.887 3.628 1.00 4.82 137 ARG A C 1
ATOM 2143 O O . ARG A 1 137 ? -6.717 8.528 4.679 1.00 4.92 137 ARG A O 1
ATOM 2164 N N . PHE A 1 138 ? -6.358 6.630 3.540 1.00 4.37 138 PHE A N 1
ATOM 2165 C CA . PHE A 1 138 ? -5.809 5.862 4.640 1.00 3.94 138 PHE A CA 1
ATOM 2166 C C . PHE A 1 138 ? -4.556 5.156 4.152 1.00 3.59 138 PHE A C 1
ATOM 2167 O O . PHE A 1 138 ? -4.583 4.448 3.146 1.00 3.57 138 PHE A O 1
ATOM 2184 N N . SER A 1 139 ? -3.448 5.351 4.851 1.00 3.43 139 SER A N 1
ATOM 2185 C CA . SER A 1 139 ? -2.172 4.764 4.494 1.00 3.13 139 SER A CA 1
ATOM 2186 C C . SER A 1 139 ? -1.758 3.793 5.597 1.00 2.83 139 SER A C 1
ATOM 2187 O O . SER A 1 139 ? -1.693 4.151 6.768 1.00 3.04 139 SER A O 1
ATOM 2195 N N . ILE A 1 140 ? -1.500 2.542 5.234 1.00 2.49 140 ILE A N 1
ATOM 2196 C CA . ILE A 1 140 ? -1.069 1.513 6.161 1.00 2.39 140 ILE A CA 1
ATOM 2197 C C . ILE A 1 140 ? 0.393 1.191 5.871 1.00 2.25 140 ILE A C 1
ATOM 2198 O O . ILE A 1 140 ? 0.789 1.011 4.725 1.00 2.05 140 ILE A O 1
ATOM 2214 N N . ALA A 1 141 ? 1.198 1.083 6.922 1.00 2.49 141 ALA A N 1
ATOM 2215 C CA . ALA A 1 141 ? 2.585 0.693 6.805 1.00 2.49 141 ALA A CA 1
ATOM 2216 C C . ALA A 1 141 ? 2.761 -0.759 7.214 1.00 2.61 141 ALA A C 1
ATOM 2217 O O . ALA A 1 141 ? 2.231 -1.200 8.237 1.00 2.95 141 ALA A O 1
ATOM 2224 N N . ILE A 1 142 ? 3.531 -1.491 6.415 1.00 2.43 142 ILE A N 1
ATOM 2225 C CA . ILE A 1 142 ? 3.868 -2.881 6.657 1.00 2.72 142 ILE A CA 1
ATOM 2226 C C . ILE A 1 142 ? 5.349 -2.972 7.019 1.00 2.82 142 ILE A C 1
ATOM 2227 O O . ILE A 1 142 ? 6.216 -2.462 6.307 1.00 2.59 142 ILE A O 1
ATOM 2243 N N . LEU A 1 143 ? 5.634 -3.651 8.128 1.00 3.29 143 LEU A N 1
ATOM 2244 C CA . LEU A 1 143 ? 6.989 -3.880 8.590 1.00 3.50 143 LEU A CA 1
ATOM 2245 C C . LEU A 1 143 ? 7.369 -5.325 8.279 1.00 3.84 143 LEU A C 1
ATOM 2246 O O . LEU A 1 143 ? 6.749 -6.268 8.773 1.00 4.23 143 LEU A O 1
ATOM 2262 N N . GLY A 1 144 ? 8.394 -5.496 7.450 1.00 3.90 144 GLY A N 1
ATOM 2263 C CA . GLY A 1 144 ? 8.872 -6.807 7.049 1.00 4.47 144 GLY A CA 1
ATOM 2264 C C . GLY A 1 144 ? 10.291 -6.737 6.523 1.00 4.71 144 GLY A C 1
ATOM 2265 O O . GLY A 1 144 ? 10.597 -7.339 5.499 1.00 5.01 144 GLY A O 1
ATOM 2269 N N . SER A 1 145 ? 11.151 -5.976 7.196 1.00 4.89 145 SER A N 1
ATOM 2270 C CA . SER A 1 145 ? 12.542 -5.797 6.786 1.00 5.32 145 SER A CA 1
ATOM 2271 C C . SER A 1 145 ? 13.479 -6.471 7.792 1.00 5.56 145 SER A C 1
ATOM 2272 O O . SER A 1 145 ? 14.683 -6.219 7.758 1.00 6.12 145 SER A O 1
ATOM 2280 N N . TYR A 1 146 ? 12.938 -7.270 8.725 1.00 5.35 146 TYR A N 1
ATOM 2281 C CA . TYR A 1 146 ? 13.644 -8.002 9.775 1.00 5.77 146 TYR A CA 1
ATOM 2282 C C . TYR A 1 146 ? 14.131 -7.083 10.894 1.00 5.74 146 TYR A C 1
ATOM 2283 O O . TYR A 1 146 ? 13.910 -7.387 12.065 1.00 5.76 146 TYR A O 1
ATOM 2301 N N . ASN A 1 147 ? 14.769 -5.964 10.528 1.00 6.04 147 ASN A N 1
ATOM 2302 C CA . ASN A 1 147 ? 15.295 -4.929 11.406 1.00 6.29 147 ASN A CA 1
ATOM 2303 C C . ASN A 1 147 ? 16.507 -5.476 12.168 1.00 6.90 147 ASN A C 1
ATOM 2304 O O . ASN A 1 147 ? 16.368 -6.094 13.224 1.00 7.40 147 ASN A O 1
ATOM 2315 N N . ARG A 1 148 ? 17.708 -5.227 11.644 1.00 7.05 148 ARG A N 1
ATOM 2316 C CA . ARG A 1 148 ? 18.972 -5.656 12.251 1.00 7.73 148 ARG A CA 1
ATOM 2317 C C . ARG A 1 148 ? 19.515 -4.614 13.238 1.00 8.01 148 ARG A C 1
ATOM 2318 O O . ARG A 1 148 ? 20.727 -4.481 13.417 1.00 8.48 148 ARG A O 1
ATOM 2339 N N . GLY A 1 149 ? 18.634 -3.883 13.910 1.00 7.85 149 GLY A N 1
ATOM 2340 C CA . GLY A 1 149 ? 19.016 -2.881 14.885 1.00 8.32 149 GLY A CA 1
ATOM 2341 C C . GLY A 1 149 ? 18.163 -1.640 14.740 1.00 8.13 149 GLY A C 1
ATOM 2342 O O . GLY A 1 149 ? 17.324 -1.554 13.844 1.00 8.14 149 GLY A O 1
ATOM 2346 N N . ASN A 1 150 ? 18.366 -0.664 15.626 1.00 8.14 150 ASN A N 1
ATOM 2347 C CA . ASN A 1 150 ? 17.621 0.591 15.596 1.00 8.05 150 ASN A CA 1
ATOM 2348 C C . ASN A 1 150 ? 18.171 1.472 14.469 1.00 7.68 150 ASN A C 1
ATOM 2349 O O . ASN A 1 150 ? 18.994 2.364 14.676 1.00 8.12 150 ASN A O 1
ATOM 2360 N N . LEU A 1 151 ? 17.686 1.207 13.260 1.00 7.03 151 LEU A N 1
ATOM 2361 C CA . LEU A 1 151 ? 18.002 1.976 12.068 1.00 6.77 151 LEU A CA 1
ATOM 2362 C C . LEU A 1 151 ? 17.023 3.136 11.895 1.00 6.56 151 LEU A C 1
ATOM 2363 O O . LEU A 1 151 ? 17.195 3.946 10.986 1.00 6.71 151 LEU A O 1
ATOM 2379 N N . SER A 1 152 ? 16.017 3.228 12.778 1.00 6.39 152 SER A N 1
ATOM 2380 C CA . SER A 1 152 ? 15.012 4.278 12.829 1.00 6.36 152 SER A CA 1
ATOM 2381 C C . SER A 1 152 ? 14.093 4.159 11.619 1.00 5.74 152 SER A C 1
ATOM 2382 O O . SER A 1 152 ? 14.102 5.004 10.722 1.00 5.56 152 SER A O 1
ATOM 2390 N N . THR A 1 153 ? 13.264 3.111 11.613 1.00 5.49 153 THR A N 1
ATOM 2391 C CA . THR A 1 153 ? 12.280 2.851 10.567 1.00 4.91 153 THR A CA 1
ATOM 2392 C C . THR A 1 153 ? 11.287 4.010 10.447 1.00 4.94 153 THR A C 1
ATOM 2393 O O . THR A 1 153 ? 10.780 4.276 9.365 1.00 4.54 153 THR A O 1
ATOM 2404 N N . GLU A 1 154 ? 11.093 4.766 11.534 1.00 5.48 154 GLU A N 1
ATOM 2405 C CA . GLU A 1 154 ? 10.260 5.955 11.588 1.00 5.66 154 GLU A CA 1
ATOM 2406 C C . GLU A 1 154 ? 10.699 6.982 10.543 1.00 5.64 154 GLU A C 1
ATOM 2407 O O . GLU A 1 154 ? 9.857 7.570 9.881 1.00 5.59 154 GLU A O 1
ATOM 2419 N N . LYS A 1 155 ? 12.012 7.124 10.328 1.00 5.75 155 LYS A N 1
ATOM 2420 C CA . LYS A 1 155 ? 12.563 8.049 9.346 1.00 5.83 155 LYS A CA 1
ATOM 2421 C C . LYS A 1 155 ? 12.478 7.512 7.915 1.00 5.27 155 LYS A C 1
ATOM 2422 O O . LYS A 1 155 ? 12.701 8.257 6.962 1.00 5.38 155 LYS A O 1
ATOM 2441 N N . PHE A 1 156 ? 12.129 6.241 7.756 1.00 4.75 156 PHE A N 1
ATOM 2442 C CA . PHE A 1 156 ? 11.934 5.625 6.459 1.00 4.21 156 PHE A CA 1
ATOM 2443 C C . PHE A 1 156 ? 10.485 5.772 6.007 1.00 4.04 156 PHE A C 1
ATOM 2444 O O . PHE A 1 156 ? 10.250 6.079 4.847 1.00 3.90 156 PHE A O 1
ATOM 2461 N N . VAL A 1 157 ? 9.514 5.548 6.896 1.00 4.15 157 VAL A N 1
ATOM 2462 C CA . VAL A 1 157 ? 8.100 5.604 6.532 1.00 4.05 157 VAL A CA 1
ATOM 2463 C C . VAL A 1 157 ? 7.540 7.023 6.685 1.00 4.51 157 VAL A C 1
ATOM 2464 O O . VAL A 1 157 ? 6.468 7.311 6.149 1.00 4.44 157 VAL A O 1
ATOM 2477 N N . GLU A 1 158 ? 8.258 7.922 7.376 1.00 5.04 158 GLU A N 1
ATOM 2478 C CA . GLU A 1 158 ? 7.847 9.306 7.601 1.00 5.58 158 GLU A CA 1
ATOM 2479 C C . GLU A 1 158 ? 7.396 10.047 6.336 1.00 5.55 158 GLU A C 1
ATOM 2480 O O . GLU A 1 158 ? 6.459 10.837 6.360 1.00 5.80 158 GLU A O 1
ATOM 2492 N N . GLU A 1 159 ? 8.052 9.756 5.216 1.00 5.30 159 GLU A N 1
ATOM 2493 C CA . GLU A 1 159 ? 7.771 10.338 3.918 1.00 5.37 159 GLU A CA 1
ATOM 2494 C C . GLU A 1 159 ? 6.325 10.075 3.496 1.00 5.13 159 GLU A C 1
ATOM 2495 O O . GLU A 1 159 ? 5.672 10.984 2.985 1.00 5.47 159 GLU A O 1
ATOM 2507 N N . ILE A 1 160 ? 5.813 8.868 3.773 1.00 4.60 160 ILE A N 1
ATOM 2508 C CA . ILE A 1 160 ? 4.451 8.519 3.436 1.00 4.37 160 ILE A CA 1
ATOM 2509 C C . ILE A 1 160 ? 3.483 9.037 4.493 1.00 4.65 160 ILE A C 1
ATOM 2510 O O . ILE A 1 160 ? 2.409 9.495 4.149 1.00 4.82 160 ILE A O 1
ATOM 2526 N N . LYS A 1 161 ? 3.814 9.001 5.781 1.00 4.77 161 LYS A N 1
ATOM 2527 C CA . LYS A 1 161 ? 2.880 9.469 6.810 1.00 5.08 161 LYS A CA 1
ATOM 2528 C C . LYS A 1 161 ? 2.631 10.984 6.727 1.00 5.69 161 LYS A C 1
ATOM 2529 O O . LYS A 1 161 ? 1.603 11.464 7.200 1.00 5.94 161 LYS A O 1
ATOM 2548 N N . SER A 1 162 ? 3.552 11.730 6.103 1.00 5.96 162 SER A N 1
ATOM 2549 C CA . SER A 1 162 ? 3.417 13.162 5.896 1.00 6.58 162 SER A CA 1
ATOM 2550 C C . SER A 1 162 ? 2.450 13.493 4.752 1.00 6.65 162 SER A C 1
ATOM 2551 O O . SER A 1 162 ? 2.058 14.653 4.629 1.00 7.17 162 SER A O 1
ATOM 2559 N N . ILE A 1 163 ? 2.038 12.500 3.941 1.00 6.18 163 ILE A N 1
ATOM 2560 C CA . ILE A 1 163 ? 1.038 12.651 2.877 1.00 6.28 163 ILE A CA 1
ATOM 2561 C C . ILE A 1 163 ? -0.232 13.345 3.370 1.00 6.44 163 ILE A C 1
ATOM 2562 O O . ILE A 1 163 ? -0.790 14.179 2.661 1.00 6.76 163 ILE A O 1
ATOM 2578 N N . ALA A 1 164 ? -0.685 12.969 4.567 1.00 6.25 164 ALA A N 1
ATOM 2579 C CA . ALA A 1 164 ? -1.884 13.523 5.152 1.00 6.40 164 ALA A CA 1
ATOM 2580 C C . ALA A 1 164 ? -1.469 14.567 6.181 1.00 7.02 164 ALA A C 1
ATOM 2581 O O . ALA A 1 164 ? -0.668 14.299 7.079 1.00 7.11 164 ALA A O 1
ATOM 2588 N N . SER A 1 165 ? -2.020 15.770 6.036 1.00 7.50 165 SER A N 1
ATOM 2589 C CA . SER A 1 165 ? -1.802 16.865 6.970 1.00 8.13 165 SER A CA 1
ATOM 2590 C C . SER A 1 165 ? -2.737 16.745 8.181 1.00 8.20 165 SER A C 1
ATOM 2591 O O . SER A 1 165 ? -2.473 17.323 9.237 1.00 8.61 165 SER A O 1
ATOM 2599 N N . GLU A 1 166 ? -3.817 15.975 8.047 1.00 7.85 166 GLU A N 1
ATOM 2600 C CA . GLU A 1 166 ? -4.758 15.672 9.108 1.00 7.87 166 GLU A CA 1
ATOM 2601 C C . GLU A 1 166 ? -4.096 14.718 10.125 1.00 7.50 166 GLU A C 1
ATOM 2602 O O . GLU A 1 166 ? -3.095 14.077 9.783 1.00 7.18 166 GLU A O 1
ATOM 2614 N N . PRO A 1 167 ? -4.663 14.575 11.342 1.00 7.57 167 PRO A N 1
ATOM 2615 C CA . PRO A 1 167 ? -4.198 13.637 12.371 1.00 7.32 167 PRO A CA 1
ATOM 2616 C C . PRO A 1 167 ? -3.847 12.246 11.855 1.00 6.69 167 PRO A C 1
ATOM 2617 O O . PRO A 1 167 ? -4.685 11.559 11.270 1.00 6.33 167 PRO A O 1
ATOM 2628 N N . THR A 1 168 ? -2.610 11.820 12.093 1.00 6.59 168 THR A N 1
ATOM 2629 C CA . THR A 1 168 ? -2.095 10.520 11.688 1.00 6.03 168 THR A CA 1
ATOM 2630 C C . THR A 1 168 ? -2.855 9.371 12.343 1.00 5.70 168 THR A C 1
ATOM 2631 O O . THR A 1 168 ? -3.013 8.324 11.724 1.00 5.20 168 THR A O 1
ATOM 2642 N N . GLU A 1 169 ? -3.408 9.593 13.540 1.00 6.01 169 GLU A N 1
ATOM 2643 C CA . GLU A 1 169 ? -4.189 8.609 14.280 1.00 5.82 169 GLU A CA 1
ATOM 2644 C C . GLU A 1 169 ? -5.448 8.156 13.534 1.00 5.44 169 GLU A C 1
ATOM 2645 O O . GLU A 1 169 ? -6.001 7.112 13.865 1.00 5.19 169 GLU A O 1
ATOM 2657 N N . LYS A 1 170 ? -5.885 8.916 12.529 1.00 5.49 170 LYS A N 1
ATOM 2658 C CA . LYS A 1 170 ? -7.022 8.572 11.701 1.00 5.24 170 LYS A CA 1
ATOM 2659 C C . LYS A 1 170 ? -6.653 8.476 10.220 1.00 5.01 170 LYS A C 1
ATOM 2660 O O . LYS A 1 170 ? -7.527 8.610 9.367 1.00 5.02 170 LYS A O 1
ATOM 2679 N N . HIS A 1 171 ? -5.370 8.307 9.900 1.00 4.86 171 HIS A N 1
ATOM 2680 C CA . HIS A 1 171 ? -4.897 8.237 8.522 1.00 4.69 171 HIS A CA 1
ATOM 2681 C C . HIS A 1 171 ? -3.772 7.252 8.322 1.00 4.28 171 HIS A C 1
ATOM 2682 O O . HIS A 1 171 ? -3.720 6.611 7.277 1.00 3.94 171 HIS A O 1
ATOM 2697 N N . PHE A 1 172 ? -2.860 7.159 9.285 1.00 4.39 172 PHE A N 1
ATOM 2698 C CA . PHE A 1 172 ? -1.717 6.282 9.207 1.00 4.10 172 PHE A CA 1
ATOM 2699 C C . PHE A 1 172 ? -1.878 5.147 10.203 1.00 3.97 172 PHE A C 1
ATOM 2700 O O . PHE A 1 172 ? -2.037 5.384 11.402 1.00 4.32 172 PHE A O 1
ATOM 2717 N N . PHE A 1 173 ? -1.818 3.917 9.706 1.00 3.57 173 PHE A N 1
ATOM 2718 C CA . PHE A 1 173 ? -1.981 2.727 10.516 1.00 3.61 173 PHE A CA 1
ATOM 2719 C C . PHE A 1 173 ? -0.902 1.698 10.218 1.00 3.43 173 PHE A C 1
ATOM 2720 O O . PHE A 1 173 ? -0.102 1.863 9.300 1.00 3.17 173 PHE A O 1
ATOM 2737 N N . ASN A 1 174 ? -0.876 0.627 11.008 1.00 3.67 174 ASN A N 1
ATOM 2738 C CA . ASN A 1 174 ? 0.074 -0.466 10.861 1.00 3.67 174 ASN A CA 1
ATOM 2739 C C . ASN A 1 174 ? -0.657 -1.767 10.567 1.00 3.65 174 ASN A C 1
ATOM 2740 O O . ASN A 1 174 ? -1.787 -1.964 11.017 1.00 3.81 174 ASN A O 1
ATOM 2751 N N . VAL A 1 175 ? 0.015 -2.680 9.860 1.00 3.55 175 VAL A N 1
ATOM 2752 C CA . VAL A 1 175 ? -0.519 -4.000 9.521 1.00 3.72 175 VAL A CA 1
ATOM 2753 C C . VAL A 1 175 ? -0.715 -4.866 10.772 1.00 4.32 175 VAL A C 1
ATOM 2754 O O . VAL A 1 175 ? -1.596 -5.722 10.816 1.00 4.57 175 VAL A O 1
ATOM 2767 N N . SER A 1 176 ? 0.096 -4.649 11.806 1.00 4.61 176 SER A N 1
ATOM 2768 C CA . SER A 1 176 ? 0.019 -5.435 13.029 1.00 5.23 176 SER A CA 1
ATOM 2769 C C . SER A 1 176 ? -0.980 -4.814 14.019 1.00 5.35 176 SER A C 1
ATOM 2770 O O . SER A 1 176 ? -1.053 -5.255 15.166 1.00 5.80 176 SER A O 1
ATOM 2778 N N . ASP A 1 177 ? -1.752 -3.806 13.597 1.00 4.97 177 ASP A N 1
ATOM 2779 C CA . ASP A 1 177 ? -2.745 -3.153 14.432 1.00 5.08 177 ASP A CA 1
ATOM 2780 C C . ASP A 1 177 ? -4.143 -3.473 13.911 1.00 4.96 177 ASP A C 1
ATOM 2781 O O . ASP A 1 177 ? -4.526 -3.039 12.826 1.00 4.58 177 ASP A O 1
ATOM 2790 N N . GLU A 1 178 ? -4.912 -4.249 14.678 1.00 5.36 178 GLU A N 1
ATOM 2791 C CA . GLU A 1 178 ? -6.296 -4.557 14.331 1.00 5.38 178 GLU A CA 1
ATOM 2792 C C . GLU A 1 178 ? -7.223 -3.407 14.732 1.00 5.24 178 GLU A C 1
ATOM 2793 O O . GLU A 1 178 ? -8.242 -3.196 14.081 1.00 5.11 178 GLU A O 1
ATOM 2805 N N . LEU A 1 179 ? -6.863 -2.639 15.772 1.00 5.36 179 LEU A N 1
ATOM 2806 C CA . LEU A 1 179 ? -7.638 -1.497 16.244 1.00 5.33 179 LEU A CA 1
ATOM 2807 C C . LEU A 1 179 ? -7.607 -0.382 15.210 1.00 4.85 179 LEU A C 1
ATOM 2808 O O . LEU A 1 179 ? -8.541 0.411 15.109 1.00 4.79 179 LEU A O 1
ATOM 2824 N N . ALA A 1 180 ? -6.549 -0.358 14.404 1.00 4.59 180 ALA A N 1
ATOM 2825 C CA . ALA A 1 180 ? -6.406 0.538 13.292 1.00 4.22 180 ALA A CA 1
ATOM 2826 C C . ALA A 1 180 ? -7.552 0.373 12.307 1.00 3.98 180 ALA A C 1
ATOM 2827 O O . ALA A 1 180 ? -8.179 1.358 11.952 1.00 3.88 180 ALA A O 1
ATOM 2834 N N . LEU A 1 181 ? -7.895 -0.873 11.970 1.00 4.05 181 LEU A N 1
ATOM 2835 C CA . LEU A 1 181 ? -9.004 -1.198 11.087 1.00 4.01 181 LEU A CA 1
ATOM 2836 C C . LEU A 1 181 ? -10.334 -0.747 11.680 1.00 4.14 181 LEU A C 1
ATOM 2837 O O . LEU A 1 181 ? -11.162 -0.180 10.976 1.00 4.08 181 LEU A O 1
ATOM 2853 N N . VAL A 1 182 ? -10.511 -0.929 12.991 1.00 4.38 182 VAL A N 1
ATOM 2854 C CA . VAL A 1 182 ? -11.693 -0.479 13.715 1.00 4.53 182 VAL A CA 1
ATOM 2855 C C . VAL A 1 182 ? -11.801 1.049 13.660 1.00 4.39 182 VAL A C 1
ATOM 2856 O O . VAL A 1 182 ? -12.890 1.584 13.442 1.00 4.41 182 VAL A O 1
ATOM 2869 N N . THR A 1 183 ? -10.662 1.735 13.817 1.00 4.35 183 THR A N 1
ATOM 2870 C CA . THR A 1 183 ? -10.563 3.182 13.754 1.00 4.38 183 THR A CA 1
ATOM 2871 C C . THR A 1 183 ? -11.010 3.691 12.376 1.00 4.20 183 THR A C 1
ATOM 2872 O O . THR A 1 183 ? -11.695 4.710 12.287 1.00 4.35 183 THR A O 1
ATOM 2883 N N . ILE A 1 184 ? -10.670 2.965 11.307 1.00 3.99 184 ILE A N 1
ATOM 2884 C CA . ILE A 1 184 ? -11.084 3.297 9.953 1.00 3.94 184 ILE A CA 1
ATOM 2885 C C . ILE A 1 184 ? -12.610 3.287 9.877 1.00 4.12 184 ILE A C 1
ATOM 2886 O O . ILE A 1 184 ? -13.198 4.324 9.601 1.00 4.31 184 ILE A O 1
ATOM 2902 N N . VAL A 1 185 ? -13.246 2.159 10.206 1.00 4.16 185 VAL A N 1
ATOM 2903 C CA . VAL A 1 185 ? -14.692 1.991 10.096 1.00 4.38 185 VAL A CA 1
ATOM 2904 C C . VAL A 1 185 ? -15.459 2.996 10.958 1.00 4.52 185 VAL A C 1
ATOM 2905 O O . VAL A 1 185 ? -16.412 3.612 10.477 1.00 4.74 185 VAL A O 1
ATOM 2918 N N . LYS A 1 186 ? -15.039 3.187 12.213 1.00 4.50 186 LYS A N 1
ATOM 2919 C CA . LYS A 1 186 ? -15.709 4.113 13.119 1.00 4.72 186 LYS A CA 1
ATOM 2920 C C . LYS A 1 186 ? -15.698 5.550 12.586 1.00 4.87 186 LYS A C 1
ATOM 2921 O O . LYS A 1 186 ? -16.679 6.274 12.749 1.00 5.15 186 LYS A O 1
ATOM 2940 N N . THR A 1 187 ? -14.606 5.947 11.925 1.00 4.76 187 THR A N 1
ATOM 2941 C CA . THR A 1 187 ? -14.488 7.287 11.377 1.00 5.01 187 THR A CA 1
ATOM 2942 C C . THR A 1 187 ? -15.087 7.342 9.964 1.00 5.16 187 THR A C 1
ATOM 2943 O O . THR A 1 187 ? -15.506 8.408 9.520 1.00 5.53 187 THR A O 1
ATOM 2954 N N . LEU A 1 188 ? -15.221 6.197 9.287 1.00 4.97 188 LEU A N 1
ATOM 2955 C CA . LEU A 1 188 ? -15.877 6.094 7.991 1.00 5.22 188 LEU A CA 1
ATOM 2956 C C . LEU A 1 188 ? -17.386 6.265 8.111 1.00 5.53 188 LEU A C 1
ATOM 2957 O O . LEU A 1 188 ? -18.052 6.596 7.128 1.00 5.92 188 LEU A O 1
ATOM 2973 N N . GLY A 1 189 ? -17.929 6.075 9.318 1.00 5.41 189 GLY A N 1
ATOM 2974 C CA . GLY A 1 189 ? -19.325 6.318 9.629 1.00 5.68 189 GLY A CA 1
ATOM 2975 C C . GLY A 1 189 ? -19.742 7.764 9.355 1.00 6.03 189 GLY A C 1
ATOM 2976 O O . GLY A 1 189 ? -20.852 7.999 8.875 1.00 6.35 189 GLY A O 1
ATOM 2980 N N . GLU A 1 190 ? -18.825 8.719 9.550 1.00 6.04 190 GLU A N 1
ATOM 2981 C CA . GLU A 1 190 ? -19.048 10.122 9.230 1.00 6.47 190 GLU A CA 1
ATOM 2982 C C . GLU A 1 190 ? -19.013 10.363 7.718 1.00 6.88 190 GLU A C 1
ATOM 2983 O O . GLU A 1 190 ? -18.713 9.471 6.927 1.00 6.83 190 GLU A O 1
ATOM 2995 N N . ARG A 1 191 ? -19.356 11.583 7.307 1.00 7.36 191 ARG A N 1
ATOM 2996 C CA . ARG A 1 191 ? -19.370 11.969 5.898 1.00 7.85 191 ARG A CA 1
ATOM 2997 C C . ARG A 1 191 ? -17.970 12.286 5.358 1.00 7.83 191 ARG A C 1
ATOM 2998 O O . ARG A 1 191 ? -17.795 12.372 4.143 1.00 7.98 191 ARG A O 1
ATOM 3019 N N . ILE A 1 192 ? -16.984 12.446 6.241 1.00 7.70 192 ILE A N 1
ATOM 3020 C CA . ILE A 1 192 ? -15.601 12.727 5.903 1.00 7.70 192 ILE A CA 1
ATOM 3021 C C . ILE A 1 192 ? -14.668 12.182 6.991 1.00 7.40 192 ILE A C 1
ATOM 3022 O O . ILE A 1 192 ? -14.945 12.425 8.185 1.00 7.48 192 ILE A O 1
ATOM 3045 N N . GLY B 2 2 ? 15.590 -36.283 -2.026 1.00 2.55 102 GLY B N 1
ATOM 3046 C CA . GLY B 2 2 ? 14.665 -35.397 -1.340 1.00 2.42 102 GLY B CA 1
ATOM 3047 C C . GLY B 2 2 ? 14.240 -34.229 -2.230 1.00 2.30 102 GLY B C 1
ATOM 3048 O O . GLY B 2 2 ? 15.087 -33.650 -2.918 1.00 2.30 102 GLY B O 1
ATOM 3052 N N . PRO B 2 3 ? 12.949 -33.840 -2.195 1.00 2.24 103 PRO B N 1
ATOM 3053 C CA . PRO B 2 3 ? 12.426 -32.715 -2.964 1.00 2.17 103 PRO B CA 1
ATOM 3054 C C . PRO B 2 3 ? 12.913 -31.366 -2.417 1.00 2.06 103 PRO B C 1
ATOM 3055 O O . PRO B 2 3 ? 12.866 -31.154 -1.202 1.00 2.06 103 PRO B O 1
ATOM 3081 N N . GLY B 2 5 ? 13.133 -27.272 -1.553 1.00 1.79 105 GLY B N 1
ATOM 3082 C CA . GLY B 2 5 ? 12.153 -26.329 -1.049 1.00 1.78 105 GLY B CA 1
ATOM 3083 C C . GLY B 2 5 ? 11.848 -25.194 -2.021 1.00 1.70 105 GLY B C 1
ATOM 3084 O O . GLY B 2 5 ? 12.392 -25.153 -3.129 1.00 1.65 105 GLY B O 1
ATOM 3088 N N . PRO B 2 6 ? 10.973 -24.261 -1.614 1.00 1.73 106 PRO B N 1
ATOM 3089 C CA . PRO B 2 6 ? 10.574 -23.130 -2.445 1.00 1.69 106 PRO B CA 1
ATOM 3090 C C . PRO B 2 6 ? 11.572 -21.964 -2.320 1.00 1.58 106 PRO B C 1
ATOM 3091 O O . PRO B 2 6 ? 12.441 -21.984 -1.441 1.00 1.57 106 PRO B O 1
ATOM 3117 N N . GLY B 2 8 ? 13.427 -18.548 -1.336 1.00 1.42 108 GLY B N 1
ATOM 3118 C CA . GLY B 2 8 ? 13.534 -17.861 -0.064 1.00 1.47 108 GLY B CA 1
ATOM 3119 C C . GLY B 2 8 ? 12.895 -16.483 -0.084 1.00 1.44 108 GLY B C 1
ATOM 3120 O O . GLY B 2 8 ? 12.392 -16.015 -1.110 1.00 1.41 108 GLY B O 1
ATOM 3124 N N . LEU B 2 9 ? 12.931 -15.821 1.071 1.00 1.51 109 LEU B N 1
ATOM 3125 C CA . LEU B 2 9 ? 12.364 -14.493 1.257 1.00 1.53 109 LEU B CA 1
ATOM 3126 C C . LEU B 2 9 ? 13.093 -13.467 0.382 1.00 1.43 109 LEU B C 1
ATOM 3127 O O . LEU B 2 9 ? 14.306 -13.565 0.205 1.00 1.36 109 LEU B O 1
ATOM 3158 N N . GLY B 2 11 ? 14.617 -9.653 -0.891 1.00 1.28 111 GLY B N 1
ATOM 3159 C CA . GLY B 2 11 ? 15.467 -8.661 -0.264 1.00 1.26 111 GLY B CA 1
ATOM 3160 C C . GLY B 2 11 ? 14.712 -7.375 0.023 1.00 1.34 111 GLY B C 1
ATOM 3161 O O . GLY B 2 11 ? 13.751 -7.033 -0.662 1.00 1.51 111 GLY B O 1
ATOM 3165 N N . GLU B 2 12 ? 15.167 -6.636 1.026 1.00 1.34 112 GLU B N 1
ATOM 3166 C CA . GLU B 2 12 ? 14.586 -5.364 1.419 1.00 1.46 112 GLU B CA 1
ATOM 3167 C C . GLU B 2 12 ? 15.082 -4.254 0.489 1.00 1.34 112 GLU B C 1
ATOM 3168 O O . GLU B 2 12 ? 16.023 -4.438 -0.286 1.00 1.21 112 GLU B O 1
ATOM 3180 N N . ASN B 2 13 ? 14.467 -3.074 0.596 1.00 1.44 113 ASN B N 1
ATOM 3181 C CA . ASN B 2 13 ? 14.863 -1.897 -0.173 1.00 1.39 113 ASN B CA 1
ATOM 3182 C C . ASN B 2 13 ? 16.312 -1.521 0.098 1.00 1.27 113 ASN B C 1
ATOM 3183 O O . ASN B 2 13 ? 16.846 -1.768 1.183 1.00 1.36 113 ASN B O 1
ATOM 3194 N N . GLY B 2 14 ? 16.957 -0.945 -0.910 1.00 1.13 114 GLY B N 1
ATOM 3195 C CA . GLY B 2 14 ? 18.351 -0.575 -0.827 1.00 1.07 114 GLY B CA 1
ATOM 3196 C C . GLY B 2 14 ? 18.605 0.573 0.146 1.00 1.20 114 GLY B C 1
ATOM 3197 O O . GLY B 2 14 ? 17.667 1.243 0.590 1.00 1.33 114 GLY B O 1
ATOM 3201 N N . PRO B 2 15 ? 19.880 0.828 0.465 1.00 1.23 115 PRO B N 1
ATOM 3202 C CA . PRO B 2 15 ? 20.262 1.895 1.379 1.00 1.39 115 PRO B CA 1
ATOM 3203 C C . PRO B 2 15 ? 20.160 3.277 0.713 1.00 1.31 115 PRO B C 1
ATOM 3204 O O . PRO B 2 15 ? 20.261 3.368 -0.518 1.00 1.17 115 PRO B O 1
ATOM 3230 N N . GLY B 2 17 ? 20.925 6.934 -0.812 1.00 1.26 117 GLY B N 1
ATOM 3231 C CA . GLY B 2 17 ? 22.018 7.421 -1.628 1.00 1.23 117 GLY B CA 1
ATOM 3232 C C . GLY B 2 17 ? 22.954 8.357 -0.861 1.00 1.34 117 GLY B C 1
ATOM 3233 O O . GLY B 2 17 ? 22.586 8.887 0.194 1.00 1.44 117 GLY B O 1
ATOM 3237 N N . PRO B 2 18 ? 24.162 8.591 -1.396 1.00 1.35 118 PRO B N 1
ATOM 3238 C CA . PRO B 2 18 ? 25.145 9.467 -0.772 1.00 1.47 118 PRO B CA 1
ATOM 3239 C C . PRO B 2 18 ? 24.735 10.945 -0.842 1.00 1.48 118 PRO B C 1
ATOM 3240 O O . PRO B 2 18 ? 23.929 11.323 -1.701 1.00 1.42 118 PRO B O 1
ATOM 3266 N N . GLY B 2 20 ? 24.702 14.928 -1.622 1.00 1.61 120 GLY B N 1
ATOM 3267 C CA . GLY B 2 20 ? 25.058 15.673 -2.816 1.00 1.62 120 GLY B CA 1
ATOM 3268 C C . GLY B 2 20 ? 26.331 16.507 -2.648 1.00 1.69 120 GLY B C 1
ATOM 3269 O O . GLY B 2 20 ? 26.839 16.657 -1.532 1.00 1.75 120 GLY B O 1
ATOM 3273 N N . PRO B 2 21 ? 26.854 17.066 -3.750 1.00 1.74 121 PRO B N 1
ATOM 3274 C CA . PRO B 2 21 ? 28.065 17.884 -3.725 1.00 1.83 121 PRO B CA 1
ATOM 3275 C C . PRO B 2 21 ? 27.801 19.313 -3.209 1.00 1.88 121 PRO B C 1
ATOM 3276 O O . PRO B 2 21 ? 26.641 19.715 -3.078 1.00 1.85 121 PRO B O 1
ATOM 3311 N N . GLY C 2 2 ? 13.496 -32.265 1.711 1.00 2.43 202 GLY C N 1
ATOM 3312 C CA . GLY C 2 2 ? 14.860 -32.476 1.274 1.00 2.41 202 GLY C CA 1
ATOM 3313 C C . GLY C 2 2 ? 15.701 -31.214 1.424 1.00 2.34 202 GLY C C 1
ATOM 3314 O O . GLY C 2 2 ? 15.667 -30.589 2.488 1.00 2.40 202 GLY C O 1
ATOM 3318 N N . PRO C 2 3 ? 16.464 -30.832 0.381 1.00 2.27 203 PRO C N 1
ATOM 3319 C CA . PRO C 2 3 ? 17.336 -29.664 0.413 1.00 2.24 203 PRO C CA 1
ATOM 3320 C C . PRO C 2 3 ? 16.554 -28.344 0.370 1.00 2.09 203 PRO C C 1
ATOM 3321 O O . PRO C 2 3 ? 15.384 -28.325 -0.022 1.00 2.00 203 PRO C O 1
ATOM 3347 N N . GLY C 2 5 ? 15.365 -24.505 -0.806 1.00 1.74 205 GLY C N 1
ATOM 3348 C CA . GLY C 2 5 ? 15.099 -23.934 -2.115 1.00 1.64 205 GLY C CA 1
ATOM 3349 C C . GLY C 2 5 ? 16.115 -22.872 -2.529 1.00 1.60 205 GLY C C 1
ATOM 3350 O O . GLY C 2 5 ? 17.069 -22.596 -1.795 1.00 1.66 205 GLY C O 1
ATOM 3354 N N . PRO C 2 6 ? 15.908 -22.249 -3.702 1.00 1.53 206 PRO C N 1
ATOM 3355 C CA . PRO C 2 6 ? 16.790 -21.203 -4.209 1.00 1.51 206 PRO C CA 1
ATOM 3356 C C . PRO C 2 6 ? 16.661 -19.891 -3.420 1.00 1.41 206 PRO C C 1
ATOM 3357 O O . PRO C 2 6 ? 15.649 -19.672 -2.749 1.00 1.37 206 PRO C O 1
ATOM 3383 N N . GLY C 2 8 ? 16.058 -15.929 -2.432 1.00 1.18 208 GLY C N 1
ATOM 3384 C CA . GLY C 2 8 ? 15.037 -14.971 -2.818 1.00 1.13 208 GLY C CA 1
ATOM 3385 C C . GLY C 2 8 ? 15.559 -13.908 -3.777 1.00 1.11 208 GLY C C 1
ATOM 3386 O O . GLY C 2 8 ? 16.763 -13.806 -4.033 1.00 1.14 208 GLY C O 1
ATOM 3390 N N . LEU C 2 9 ? 14.642 -13.105 -4.313 1.00 1.15 209 LEU C N 1
ATOM 3391 C CA . LEU C 2 9 ? 14.986 -12.074 -5.278 1.00 1.19 209 LEU C CA 1
ATOM 3392 C C . LEU C 2 9 ? 15.434 -10.803 -4.557 1.00 1.08 209 LEU C C 1
ATOM 3393 O O . LEU C 2 9 ? 14.838 -10.452 -3.533 1.00 1.08 209 LEU C O 1
ATOM 3424 N N . GLY C 2 11 ? 16.106 -6.873 -3.429 1.00 0.98 211 GLY C N 1
ATOM 3425 C CA . GLY C 2 11 ? 15.153 -5.796 -3.217 1.00 1.08 211 GLY C CA 1
ATOM 3426 C C . GLY C 2 11 ? 15.152 -4.735 -4.312 1.00 1.10 211 GLY C C 1
ATOM 3427 O O . GLY C 2 11 ? 15.666 -4.936 -5.413 1.00 1.22 211 GLY C O 1
ATOM 3431 N N . GLU C 2 12 ? 14.543 -3.593 -4.011 1.00 1.16 212 GLU C N 1
ATOM 3432 C CA . GLU C 2 12 ? 14.408 -2.483 -4.947 1.00 1.24 212 GLU C CA 1
ATOM 3433 C C . GLU C 2 12 ? 15.441 -1.412 -4.628 1.00 1.12 212 GLU C C 1
ATOM 3434 O O . GLU C 2 12 ? 16.015 -1.404 -3.545 1.00 1.06 212 GLU C O 1
ATOM 3446 N N . ASN C 2 13 ? 15.660 -0.472 -5.547 1.00 1.18 213 ASN C N 1
ATOM 3447 C CA . ASN C 2 13 ? 16.624 0.614 -5.381 1.00 1.13 213 ASN C CA 1
ATOM 3448 C C . ASN C 2 13 ? 16.318 1.438 -4.125 1.00 1.14 213 ASN C C 1
ATOM 3449 O O . ASN C 2 13 ? 15.157 1.671 -3.790 1.00 1.32 213 ASN C O 1
ATOM 3460 N N . GLY C 2 14 ? 17.365 1.864 -3.426 1.00 1.05 214 GLY C N 1
ATOM 3461 C CA . GLY C 2 14 ? 17.244 2.641 -2.211 1.00 1.16 214 GLY C CA 1
ATOM 3462 C C . GLY C 2 14 ? 16.761 4.073 -2.435 1.00 1.24 214 GLY C C 1
ATOM 3463 O O . GLY C 2 14 ? 16.634 4.517 -3.578 1.00 1.25 214 GLY C O 1
ATOM 3467 N N . PRO C 2 15 ? 16.434 4.797 -1.353 1.00 1.35 215 PRO C N 1
ATOM 3468 C CA . PRO C 2 15 ? 15.883 6.148 -1.438 1.00 1.46 215 PRO C CA 1
ATOM 3469 C C . PRO C 2 15 ? 16.961 7.157 -1.886 1.00 1.37 215 PRO C C 1
ATOM 3470 O O . PRO C 2 15 ? 18.158 6.892 -1.732 1.00 1.29 215 PRO C O 1
ATOM 3496 N N . GLY C 2 17 ? 19.539 10.311 -1.998 1.00 1.36 217 GLY C N 1
ATOM 3497 C CA . GLY C 2 17 ? 20.405 10.907 -0.997 1.00 1.44 217 GLY C CA 1
ATOM 3498 C C . GLY C 2 17 ? 19.976 12.320 -0.600 1.00 1.56 217 GLY C C 1
ATOM 3499 O O . GLY C 2 17 ? 19.196 12.962 -1.311 1.00 1.60 217 GLY C O 1
ATOM 3503 N N . PRO C 2 18 ? 20.492 12.824 0.531 1.00 1.67 218 PRO C N 1
ATOM 3504 C CA . PRO C 2 18 ? 20.145 14.149 1.028 1.00 1.82 218 PRO C CA 1
ATOM 3505 C C . PRO C 2 18 ? 20.913 15.252 0.278 1.00 1.77 218 PRO C C 1
ATOM 3506 O O . PRO C 2 18 ? 21.996 14.996 -0.261 1.00 1.67 218 PRO C O 1
ATOM 3532 N N . GLY C 2 20 ? 23.377 18.294 -0.615 1.00 1.82 220 GLY C N 1
ATOM 3533 C CA . GLY C 2 20 ? 24.748 18.569 -0.235 1.00 1.85 220 GLY C CA 1
ATOM 3534 C C . GLY C 2 20 ? 24.915 19.886 0.524 1.00 1.98 220 GLY C C 1
ATOM 3535 O O . GLY C 2 20 ? 23.985 20.699 0.575 1.00 2.03 220 GLY C O 1
ATOM 3539 N N . PRO C 2 21 ? 26.115 20.124 1.085 1.00 2.07 221 PRO C N 1
ATOM 3540 C CA . PRO C 2 21 ? 26.454 21.345 1.824 1.00 2.21 221 PRO C CA 1
ATOM 3541 C C . PRO C 2 21 ? 26.365 22.628 0.978 1.00 2.18 221 PRO C C 1
ATOM 3542 O O . PRO C 2 21 ? 27.107 22.764 0.010 1.00 2.13 221 PRO C O 1
ATOM 3577 N N . GLY D 2 2 ? 11.285 -29.425 0.529 1.00 2.12 302 GLY D N 1
ATOM 3578 C CA . GLY D 2 2 ? 12.185 -29.050 1.604 1.00 2.17 302 GLY D CA 1
ATOM 3579 C C . GLY D 2 2 ? 11.896 -27.652 2.151 1.00 2.16 302 GLY D C 1
ATOM 3580 O O . GLY D 2 2 ? 10.860 -27.054 1.840 1.00 2.15 302 GLY D O 1
ATOM 3584 N N . PRO D 2 3 ? 12.815 -27.107 2.965 1.00 2.20 303 PRO D N 1
ATOM 3585 C CA . PRO D 2 3 ? 12.647 -25.793 3.576 1.00 2.22 303 PRO D CA 1
ATOM 3586 C C . PRO D 2 3 ? 12.901 -24.650 2.581 1.00 2.04 303 PRO D C 1
ATOM 3587 O O . PRO D 2 3 ? 13.584 -24.844 1.576 1.00 1.93 303 PRO D O 1
ATOM 3613 N N . GLY D 2 5 ? 14.421 -21.368 0.707 1.00 1.67 305 GLY D N 1
ATOM 3614 C CA . GLY D 2 5 ? 15.794 -20.937 0.504 1.00 1.64 305 GLY D CA 1
ATOM 3615 C C . GLY D 2 5 ? 16.191 -19.726 1.351 1.00 1.66 305 GLY D C 1
ATOM 3616 O O . GLY D 2 5 ? 15.358 -19.149 2.059 1.00 1.71 305 GLY D O 1
ATOM 3620 N N . PRO D 2 6 ? 17.464 -19.309 1.267 1.00 1.68 306 PRO D N 1
ATOM 3621 C CA . PRO D 2 6 ? 17.965 -18.152 2.001 1.00 1.74 306 PRO D CA 1
ATOM 3622 C C . PRO D 2 6 ? 17.392 -16.823 1.485 1.00 1.57 306 PRO D C 1
ATOM 3623 O O . PRO D 2 6 ? 16.937 -16.747 0.339 1.00 1.43 306 PRO D O 1
ATOM 3649 N N . GLY D 2 8 ? 17.005 -13.078 -0.051 1.00 1.25 308 GLY D N 1
ATOM 3650 C CA . GLY D 2 8 ? 17.633 -12.390 -1.164 1.00 1.17 308 GLY D CA 1
ATOM 3651 C C . GLY D 2 8 ? 18.493 -11.224 -0.697 1.00 1.17 308 GLY D C 1
ATOM 3652 O O . GLY D 2 8 ? 18.443 -10.811 0.466 1.00 1.31 308 GLY D O 1
ATOM 3656 N N . LEU D 2 9 ? 19.297 -10.692 -1.615 1.00 1.09 309 LEU D N 1
ATOM 3657 C CA . LEU D 2 9 ? 20.205 -9.599 -1.311 1.00 1.13 309 LEU D CA 1
ATOM 3658 C C . LEU D 2 9 ? 19.448 -8.268 -1.250 1.00 1.05 309 LEU D C 1
ATOM 3659 O O . LEU D 2 9 ? 18.410 -8.112 -1.884 1.00 1.00 309 LEU D O 1
ATOM 3690 N N . GLY D 2 11 ? 18.438 -4.263 -1.856 1.00 0.94 311 GLY D N 1
ATOM 3691 C CA . GLY D 2 11 ? 18.405 -3.466 -3.059 1.00 0.89 311 GLY D CA 1
ATOM 3692 C C . GLY D 2 11 ? 19.669 -2.646 -3.278 1.00 0.87 311 GLY D C 1
ATOM 3693 O O . GLY D 2 11 ? 20.517 -2.509 -2.393 1.00 0.95 311 GLY D O 1
ATOM 3697 N N . GLU D 2 12 ? 19.790 -2.089 -4.476 1.00 0.89 312 GLU D N 1
ATOM 3698 C CA . GLU D 2 12 ? 20.930 -1.286 -4.885 1.00 0.95 312 GLU D CA 1
ATOM 3699 C C . GLU D 2 12 ? 20.904 0.069 -4.177 1.00 0.90 312 GLU D C 1
ATOM 3700 O O . GLU D 2 12 ? 19.845 0.557 -3.774 1.00 0.88 312 GLU D O 1
ATOM 3712 N N . ASN D 2 13 ? 22.082 0.678 -4.035 1.00 0.98 313 ASN D N 1
ATOM 3713 C CA . ASN D 2 13 ? 22.247 1.983 -3.410 1.00 1.01 313 ASN D CA 1
ATOM 3714 C C . ASN D 2 13 ? 21.455 3.039 -4.180 1.00 0.96 313 ASN D C 1
ATOM 3715 O O . ASN D 2 13 ? 21.478 3.071 -5.413 1.00 1.01 313 ASN D O 1
ATOM 3726 N N . GLY D 2 14 ? 20.748 3.888 -3.437 1.00 0.98 314 GLY D N 1
ATOM 3727 C CA . GLY D 2 14 ? 19.964 4.964 -4.006 1.00 1.02 314 GLY D CA 1
ATOM 3728 C C . GLY D 2 14 ? 20.815 6.007 -4.734 1.00 1.07 314 GLY D C 1
ATOM 3729 O O . GLY D 2 14 ? 22.043 6.030 -4.593 1.00 1.10 314 GLY D O 1
ATOM 3733 N N . PRO D 2 15 ? 20.172 6.896 -5.506 1.00 1.14 315 PRO D N 1
ATOM 3734 C CA . PRO D 2 15 ? 20.873 7.915 -6.275 1.00 1.24 315 PRO D CA 1
ATOM 3735 C C . PRO D 2 15 ? 21.423 9.031 -5.375 1.00 1.22 315 PRO D C 1
ATOM 3736 O O . PRO D 2 15 ? 20.833 9.312 -4.326 1.00 1.20 315 PRO D O 1
ATOM 3762 N N . GLY D 2 17 ? 22.297 12.642 -3.724 1.00 1.38 317 GLY D N 1
ATOM 3763 C CA . GLY D 2 17 ? 21.452 13.790 -3.458 1.00 1.48 317 GLY D CA 1
ATOM 3764 C C . GLY D 2 17 ? 21.780 15.000 -4.335 1.00 1.55 317 GLY D C 1
ATOM 3765 O O . GLY D 2 17 ? 22.806 15.016 -5.025 1.00 1.55 317 GLY D O 1
ATOM 3769 N N . PRO D 2 18 ? 20.922 16.033 -4.298 1.00 1.65 318 PRO D N 1
ATOM 3770 C CA . PRO D 2 18 ? 21.109 17.247 -5.085 1.00 1.75 318 PRO D CA 1
ATOM 3771 C C . PRO D 2 18 ? 22.253 18.127 -4.556 1.00 1.75 318 PRO D C 1
ATOM 3772 O O . PRO D 2 18 ? 22.587 18.055 -3.369 1.00 1.73 318 PRO D O 1
ATOM 3798 N N . GLY D 2 20 ? 24.302 21.277 -3.110 1.00 1.90 320 GLY D N 1
ATOM 3799 C CA . GLY D 2 20 ? 23.972 22.334 -2.167 1.00 1.99 320 GLY D CA 1
ATOM 3800 C C . GLY D 2 20 ? 23.981 23.709 -2.839 1.00 2.08 320 GLY D C 1
ATOM 3801 O O . GLY D 2 20 ? 25.040 24.105 -3.337 1.00 2.09 320 GLY D O 1
ATOM 3805 N N . PRO D 2 21 ? 22.837 24.427 -2.888 1.00 2.20 321 PRO D N 1
ATOM 3806 C CA . PRO D 2 21 ? 22.711 25.720 -3.568 1.00 2.32 321 PRO D CA 1
ATOM 3807 C C . PRO D 2 21 ? 23.611 26.785 -2.908 1.00 2.32 321 PRO D C 1
ATOM 3808 O O . PRO D 2 21 ? 23.376 27.155 -1.752 1.00 2.39 321 PRO D O 1
ATOM 3838 N N . SER A 1 1 ? -28.226 -3.780 4.503 1.00 9.15 1 SER A N 2
ATOM 3839 C CA . SER A 1 1 ? -27.164 -4.376 3.683 1.00 8.79 1 SER A CA 2
ATOM 3840 C C . SER A 1 1 ? -26.067 -3.336 3.445 1.00 8.44 1 SER A C 2
ATOM 3841 O O . SER A 1 1 ? -26.364 -2.204 3.053 1.00 8.67 1 SER A O 2
ATOM 3851 N N . THR A 1 2 ? -24.805 -3.696 3.680 1.00 7.99 2 THR A N 2
ATOM 3852 C CA . THR A 1 2 ? -23.655 -2.806 3.550 1.00 7.66 2 THR A CA 2
ATOM 3853 C C . THR A 1 2 ? -23.229 -2.717 2.070 1.00 7.68 2 THR A C 2
ATOM 3854 O O . THR A 1 2 ? -22.332 -3.417 1.596 1.00 7.45 2 THR A O 2
ATOM 3865 N N . GLN A 1 3 ? -23.905 -1.856 1.309 1.00 8.02 3 GLN A N 2
ATOM 3866 C CA . GLN A 1 3 ? -23.588 -1.622 -0.092 1.00 8.12 3 GLN A CA 2
ATOM 3867 C C . GLN A 1 3 ? -22.547 -0.507 -0.192 1.00 7.90 3 GLN A C 2
ATOM 3868 O O . GLN A 1 3 ? -22.842 0.663 0.051 1.00 8.04 3 GLN A O 2
ATOM 3882 N N . LEU A 1 4 ? -21.317 -0.901 -0.519 1.00 7.59 4 LEU A N 2
ATOM 3883 C CA . LEU A 1 4 ? -20.152 -0.042 -0.612 1.00 7.38 4 LEU A CA 2
ATOM 3884 C C . LEU A 1 4 ? -19.087 -0.647 -1.507 1.00 7.40 4 LEU A C 2
ATOM 3885 O O . LEU A 1 4 ? -18.927 -1.869 -1.513 1.00 7.37 4 LEU A O 2
ATOM 3901 N N . ASP A 1 5 ? -18.378 0.198 -2.257 1.00 7.51 5 ASP A N 2
ATOM 3902 C CA . ASP A 1 5 ? -17.276 -0.229 -3.106 1.00 7.55 5 ASP A CA 2
ATOM 3903 C C . ASP A 1 5 ? -15.950 0.017 -2.404 1.00 7.02 5 ASP A C 2
ATOM 3904 O O . ASP A 1 5 ? -15.599 1.151 -2.075 1.00 6.91 5 ASP A O 2
ATOM 3913 N N . ILE A 1 6 ? -15.210 -1.068 -2.181 1.00 6.74 6 ILE A N 2
ATOM 3914 C CA . ILE A 1 6 ? -13.927 -1.077 -1.511 1.00 6.22 6 ILE A CA 2
ATOM 3915 C C . ILE A 1 6 ? -12.887 -1.641 -2.476 1.00 6.26 6 ILE A C 2
ATOM 3916 O O . ILE A 1 6 ? -13.055 -2.725 -3.018 1.00 6.48 6 ILE A O 2
ATOM 3932 N N . VAL A 1 7 ? -11.781 -0.939 -2.683 1.00 6.08 7 VAL A N 2
ATOM 3933 C CA . VAL A 1 7 ? -10.665 -1.454 -3.464 1.00 6.09 7 VAL A CA 2
ATOM 3934 C C . VAL A 1 7 ? -9.465 -1.659 -2.543 1.00 5.52 7 VAL A C 2
ATOM 3935 O O . VAL A 1 7 ? -9.152 -0.803 -1.712 1.00 5.21 7 VAL A O 2
ATOM 3948 N N . ILE A 1 8 ? -8.791 -2.793 -2.709 1.00 5.44 8 ILE A N 2
ATOM 3949 C CA . ILE A 1 8 ? -7.608 -3.148 -1.954 1.00 4.94 8 ILE A CA 2
ATOM 3950 C C . ILE A 1 8 ? -6.425 -3.115 -2.914 1.00 4.98 8 ILE A C 2
ATOM 3951 O O . ILE A 1 8 ? -6.370 -3.894 -3.867 1.00 5.38 8 ILE A O 2
ATOM 3967 N N . VAL A 1 9 ? -5.480 -2.220 -2.652 1.00 4.62 9 VAL A N 2
ATOM 3968 C CA . VAL A 1 9 ? -4.290 -2.038 -3.454 1.00 4.63 9 VAL A CA 2
ATOM 3969 C C . VAL A 1 9 ? -3.087 -2.584 -2.675 1.00 4.12 9 VAL A C 2
ATOM 3970 O O . VAL A 1 9 ? -2.672 -2.024 -1.657 1.00 3.66 9 VAL A O 2
ATOM 3983 N N . LEU A 1 10 ? -2.528 -3.693 -3.153 1.00 4.26 10 LEU A N 2
ATOM 3984 C CA . LEU A 1 10 ? -1.411 -4.380 -2.528 1.00 3.90 10 LEU A CA 2
ATOM 3985 C C . LEU A 1 10 ? -0.134 -4.096 -3.306 1.00 3.88 10 LEU A C 2
ATOM 3986 O O . LEU A 1 10 ? -0.138 -4.006 -4.532 1.00 4.30 10 LEU A O 2
ATOM 4002 N N . ASP A 1 11 ? 0.979 -3.945 -2.590 1.00 3.43 11 ASP A N 2
ATOM 4003 C CA . ASP A 1 11 ? 2.282 -3.760 -3.215 1.00 3.38 11 ASP A CA 2
ATOM 4004 C C . ASP A 1 11 ? 2.843 -5.141 -3.538 1.00 3.58 11 ASP A C 2
ATOM 4005 O O . ASP A 1 11 ? 2.784 -6.055 -2.715 1.00 3.51 11 ASP A O 2
ATOM 4014 N N . GLY A 1 12 ? 3.395 -5.271 -4.735 1.00 3.96 12 GLY A N 2
ATOM 4015 C CA . GLY A 1 12 ? 4.013 -6.489 -5.182 1.00 4.28 12 GLY A CA 2
ATOM 4016 C C . GLY A 1 12 ? 5.486 -6.343 -5.436 1.00 4.09 12 GLY A C 2
ATOM 4017 O O . GLY A 1 12 ? 5.975 -6.858 -6.439 1.00 4.52 12 GLY A O 2
ATOM 4021 N N . SER A 1 13 ? 6.190 -5.624 -4.573 1.00 3.48 13 SER A N 2
ATOM 4022 C CA . SER A 1 13 ? 7.613 -5.443 -4.716 1.00 3.27 13 SER A CA 2
ATOM 4023 C C . SER A 1 13 ? 8.385 -6.677 -4.249 1.00 3.23 13 SER A C 2
ATOM 4024 O O . SER A 1 13 ? 7.867 -7.581 -3.605 1.00 3.43 13 SER A O 2
ATOM 4032 N N . ASN A 1 14 ? 9.676 -6.672 -4.539 1.00 3.10 14 ASN A N 2
ATOM 4033 C CA . ASN A 1 14 ? 10.658 -7.609 -4.039 1.00 3.22 14 ASN A CA 2
ATOM 4034 C C . ASN A 1 14 ? 11.381 -6.994 -2.843 1.00 2.80 14 ASN A C 2
ATOM 4035 O O . ASN A 1 14 ? 12.468 -7.425 -2.485 1.00 3.08 14 ASN A O 2
ATOM 4046 N N . SER A 1 15 ? 10.760 -5.993 -2.220 1.00 2.34 15 SER A N 2
ATOM 4047 C CA . SER A 1 15 ? 11.214 -5.321 -1.020 1.00 2.03 15 SER A CA 2
ATOM 4048 C C . SER A 1 15 ? 10.414 -5.776 0.205 1.00 2.28 15 SER A C 2
ATOM 4049 O O . SER A 1 15 ? 10.767 -5.447 1.338 1.00 2.35 15 SER A O 2
ATOM 4057 N N . ILE A 1 16 ? 9.343 -6.539 -0.029 1.00 2.61 16 ILE A N 2
ATOM 4058 C CA . ILE A 1 16 ? 8.446 -7.032 0.997 1.00 2.89 16 ILE A CA 2
ATOM 4059 C C . ILE A 1 16 ? 8.795 -8.499 1.293 1.00 3.52 16 ILE A C 2
ATOM 4060 O O . ILE A 1 16 ? 9.730 -9.066 0.739 1.00 3.80 16 ILE A O 2
ATOM 4076 N N . TYR A 1 17 ? 8.036 -9.117 2.187 1.00 3.81 17 TYR A N 2
ATOM 4077 C CA . TYR A 1 17 ? 8.159 -10.510 2.586 1.00 4.46 17 TYR A CA 2
ATOM 4078 C C . TYR A 1 17 ? 7.264 -11.412 1.716 1.00 4.84 17 TYR A C 2
ATOM 4079 O O . TYR A 1 17 ? 6.625 -10.921 0.786 1.00 4.63 17 TYR A O 2
ATOM 4097 N N . PRO A 1 18 ? 7.206 -12.737 1.968 1.00 5.46 18 PRO A N 2
ATOM 4098 C CA . PRO A 1 18 ? 6.305 -13.665 1.273 1.00 5.92 18 PRO A CA 2
ATOM 4099 C C . PRO A 1 18 ? 4.859 -13.196 1.147 1.00 5.80 18 PRO A C 2
ATOM 4100 O O . PRO A 1 18 ? 4.333 -12.505 2.020 1.00 5.57 18 PRO A O 2
ATOM 4111 N N . TRP A 1 19 ? 4.201 -13.626 0.069 1.00 6.01 19 TRP A N 2
ATOM 4112 C CA . TRP A 1 19 ? 2.815 -13.270 -0.212 1.00 5.98 19 TRP A CA 2
ATOM 4113 C C . TRP A 1 19 ? 1.852 -13.873 0.815 1.00 6.27 19 TRP A C 2
ATOM 4114 O O . TRP A 1 19 ? 0.737 -13.391 0.979 1.00 6.17 19 TRP A O 2
ATOM 4135 N N . ASP A 1 20 ? 2.302 -14.894 1.552 1.00 6.65 20 ASP A N 2
ATOM 4136 C CA . ASP A 1 20 ? 1.559 -15.547 2.624 1.00 6.99 20 ASP A CA 2
ATOM 4137 C C . ASP A 1 20 ? 1.084 -14.582 3.711 1.00 6.57 20 ASP A C 2
ATOM 4138 O O . ASP A 1 20 ? 0.041 -14.801 4.326 1.00 6.72 20 ASP A O 2
ATOM 4147 N N . SER A 1 21 ? 1.828 -13.497 3.937 1.00 6.07 21 SER A N 2
ATOM 4148 C CA . SER A 1 21 ? 1.491 -12.496 4.935 1.00 5.68 21 SER A CA 2
ATOM 4149 C C . SER A 1 21 ? 0.256 -11.694 4.490 1.00 5.31 21 SER A C 2
ATOM 4150 O O . SER A 1 21 ? -0.670 -11.508 5.282 1.00 5.24 21 SER A O 2
ATOM 4158 N N . VAL A 1 22 ? 0.206 -11.258 3.222 1.00 5.15 22 VAL A N 2
ATOM 4159 C CA . VAL A 1 22 ? -0.916 -10.472 2.721 1.00 4.90 22 VAL A CA 2
ATOM 4160 C C . VAL A 1 22 ? -2.139 -11.355 2.443 1.00 5.36 22 VAL A C 2
ATOM 4161 O O . VAL A 1 22 ? -3.261 -10.904 2.663 1.00 5.23 22 VAL A O 2
ATOM 4174 N N . THR A 1 23 ? -1.958 -12.609 2.013 1.00 5.94 23 THR A N 2
ATOM 4175 C CA . THR A 1 23 ? -3.078 -13.518 1.778 1.00 6.44 23 THR A CA 2
ATOM 4176 C C . THR A 1 23 ? -3.791 -13.853 3.082 1.00 6.50 23 THR A C 2
ATOM 4177 O O . THR A 1 23 ? -5.019 -13.863 3.115 1.00 6.61 23 THR A O 2
ATOM 4188 N N . ALA A 1 24 ? -3.033 -14.055 4.166 1.00 6.47 24 ALA A N 2
ATOM 4189 C CA . ALA A 1 24 ? -3.585 -14.316 5.484 1.00 6.59 24 ALA A CA 2
ATOM 4190 C C . ALA A 1 24 ? -4.326 -13.087 6.014 1.00 6.10 24 ALA A C 2
ATOM 4191 O O . ALA A 1 24 ? -5.417 -13.212 6.564 1.00 6.24 24 ALA A O 2
ATOM 4198 N N . PHE A 1 25 ? -3.764 -11.895 5.791 1.00 5.55 25 PHE A N 2
ATOM 4199 C CA . PHE A 1 25 ? -4.387 -10.633 6.163 1.00 5.07 25 PHE A CA 2
ATOM 4200 C C . PHE A 1 25 ? -5.717 -10.428 5.433 1.00 5.10 25 PHE A C 2
ATOM 4201 O O . PHE A 1 25 ? -6.742 -10.186 6.072 1.00 5.06 25 PHE A O 2
ATOM 4218 N N . LEU A 1 26 ? -5.714 -10.593 4.105 1.00 5.24 26 LEU A N 2
ATOM 4219 C CA . LEU A 1 26 ? -6.913 -10.471 3.289 1.00 5.42 26 LEU A CA 2
ATOM 4220 C C . LEU A 1 26 ? -7.933 -11.546 3.650 1.00 5.91 26 LEU A C 2
ATOM 4221 O O . LEU A 1 26 ? -9.121 -11.258 3.732 1.00 5.93 26 LEU A O 2
ATOM 4237 N N . ASN A 1 27 ? -7.472 -12.763 3.943 1.00 6.36 27 ASN A N 2
ATOM 4238 C CA . ASN A 1 27 ? -8.301 -13.866 4.415 1.00 6.89 27 ASN A CA 2
ATOM 4239 C C . ASN A 1 27 ? -9.092 -13.465 5.659 1.00 6.66 27 ASN A C 2
ATOM 4240 O O . ASN A 1 27 ? -10.313 -13.597 5.690 1.00 6.81 27 ASN A O 2
ATOM 4251 N N . ASP A 1 28 ? -8.388 -12.938 6.661 1.00 6.33 28 ASP A N 2
ATOM 4252 C CA . ASP A 1 28 ? -8.982 -12.512 7.920 1.00 6.16 28 ASP A CA 2
ATOM 4253 C C . ASP A 1 28 ? -9.941 -11.340 7.732 1.00 5.75 28 ASP A C 2
ATOM 4254 O O . ASP A 1 28 ? -10.892 -11.206 8.499 1.00 5.82 28 ASP A O 2
ATOM 4263 N N . LEU A 1 29 ? -9.705 -10.508 6.716 1.00 5.38 29 LEU A N 2
ATOM 4264 C CA . LEU A 1 29 ? -10.561 -9.387 6.379 1.00 5.07 29 LEU A CA 2
ATOM 4265 C C . LEU A 1 29 ? -11.817 -9.872 5.659 1.00 5.46 29 LEU A C 2
ATOM 4266 O O . LEU A 1 29 ? -12.924 -9.561 6.091 1.00 5.46 29 LEU A O 2
ATOM 4282 N N . LEU A 1 30 ? -11.664 -10.654 4.588 1.00 5.85 30 LEU A N 2
ATOM 4283 C CA . LEU A 1 30 ? -12.784 -11.138 3.793 1.00 6.31 30 LEU A CA 2
ATOM 4284 C C . LEU A 1 30 ? -13.676 -12.088 4.571 1.00 6.63 30 LEU A C 2
ATOM 4285 O O . LEU A 1 30 ? -14.890 -12.016 4.424 1.00 6.84 30 LEU A O 2
ATOM 4301 N N . GLU A 1 31 ? -13.106 -12.915 5.449 1.00 6.71 31 GLU A N 2
ATOM 4302 C CA . GLU A 1 31 ? -13.889 -13.822 6.276 1.00 7.05 31 GLU A CA 2
ATOM 4303 C C . GLU A 1 31 ? -14.693 -13.062 7.344 1.00 6.76 31 GLU A C 2
ATOM 4304 O O . GLU A 1 31 ? -15.715 -13.554 7.820 1.00 7.04 31 GLU A O 2
ATOM 4316 N N . ARG A 1 32 ? -14.253 -11.854 7.713 1.00 6.23 32 ARG A N 2
ATOM 4317 C CA . ARG A 1 32 ? -14.981 -10.996 8.636 1.00 5.96 32 ARG A CA 2
ATOM 4318 C C . ARG A 1 32 ? -16.043 -10.170 7.904 1.00 5.91 32 ARG A C 2
ATOM 4319 O O . ARG A 1 32 ? -17.045 -9.793 8.511 1.00 5.89 32 ARG A O 2
ATOM 4340 N N . MET A 1 33 ? -15.843 -9.889 6.616 1.00 5.95 33 MET A N 2
ATOM 4341 C CA . MET A 1 33 ? -16.795 -9.160 5.796 1.00 6.03 33 MET A CA 2
ATOM 4342 C C . MET A 1 33 ? -17.926 -10.099 5.371 1.00 6.52 33 MET A C 2
ATOM 4343 O O . MET A 1 33 ? -17.713 -11.273 5.068 1.00 6.90 33 MET A O 2
ATOM 4357 N N . ASP A 1 34 ? -19.149 -9.575 5.364 1.00 6.56 34 ASP A N 2
ATOM 4358 C CA . ASP A 1 34 ? -20.336 -10.351 5.031 1.00 7.02 34 ASP A CA 2
ATOM 4359 C C . ASP A 1 34 ? -20.647 -10.123 3.558 1.00 7.39 34 ASP A C 2
ATOM 4360 O O . ASP A 1 34 ? -21.215 -9.102 3.175 1.00 7.49 34 ASP A O 2
ATOM 4369 N N . ILE A 1 35 ? -20.241 -11.067 2.712 1.00 7.65 35 ILE A N 2
ATOM 4370 C CA . ILE A 1 35 ? -20.475 -11.000 1.277 1.00 8.07 35 ILE A CA 2
ATOM 4371 C C . ILE A 1 35 ? -21.675 -11.901 0.981 1.00 8.66 35 ILE A C 2
ATOM 4372 O O . ILE A 1 35 ? -21.553 -13.116 0.808 1.00 8.96 35 ILE A O 2
ATOM 4388 N N . GLY A 1 36 ? -22.855 -11.293 0.949 1.00 8.86 36 GLY A N 2
ATOM 4389 C CA . GLY A 1 36 ? -24.098 -11.992 0.682 1.00 9.42 36 GLY A CA 2
ATOM 4390 C C . GLY A 1 36 ? -24.422 -12.020 -0.814 1.00 9.84 36 GLY A C 2
ATOM 4391 O O . GLY A 1 36 ? -23.579 -12.436 -1.613 1.00 10.06 36 GLY A O 2
ATOM 4395 N N . PRO A 1 37 ? -25.634 -11.585 -1.209 1.00 10.02 37 PRO A N 2
ATOM 4396 C CA . PRO A 1 37 ? -26.065 -11.582 -2.608 1.00 10.49 37 PRO A CA 2
ATOM 4397 C C . PRO A 1 37 ? -25.318 -10.548 -3.455 1.00 10.44 37 PRO A C 2
ATOM 4398 O O . PRO A 1 37 ? -24.874 -10.864 -4.559 1.00 10.78 37 PRO A O 2
ATOM 4409 N N . LYS A 1 38 ? -25.192 -9.315 -2.952 1.00 10.05 38 LYS A N 2
ATOM 4410 C CA . LYS A 1 38 ? -24.546 -8.216 -3.654 1.00 10.02 38 LYS A CA 2
ATOM 4411 C C . LYS A 1 38 ? -24.241 -7.075 -2.688 1.00 9.50 38 LYS A C 2
ATOM 4412 O O . LYS A 1 38 ? -24.708 -5.954 -2.874 1.00 9.56 38 LYS A O 2
ATOM 4431 N N . GLN A 1 39 ? -23.486 -7.351 -1.633 1.00 9.02 39 GLN A N 2
ATOM 4432 C CA . GLN A 1 39 ? -23.032 -6.327 -0.709 1.00 8.52 39 GLN A CA 2
ATOM 4433 C C . GLN A 1 39 ? -21.548 -6.508 -0.450 1.00 8.09 39 GLN A C 2
ATOM 4434 O O . GLN A 1 39 ? -21.028 -7.618 -0.588 1.00 8.14 39 GLN A O 2
ATOM 4448 N N . THR A 1 40 ? -20.896 -5.423 -0.032 1.00 7.70 40 THR A N 2
ATOM 4449 C CA . THR A 1 40 ? -19.475 -5.363 0.282 1.00 7.26 40 THR A CA 2
ATOM 4450 C C . THR A 1 40 ? -18.658 -5.708 -0.974 1.00 7.44 40 THR A C 2
ATOM 4451 O O . THR A 1 40 ? -18.172 -6.826 -1.148 1.00 7.49 40 THR A O 2
ATOM 4462 N N . GLN A 1 41 ? -18.556 -4.759 -1.897 1.00 7.60 41 GLN A N 2
ATOM 4463 C CA . GLN A 1 41 ? -17.851 -4.996 -3.145 1.00 7.80 41 GLN A CA 2
ATOM 4464 C C . GLN A 1 41 ? -16.367 -4.758 -2.881 1.00 7.33 41 GLN A C 2
ATOM 4465 O O . GLN A 1 41 ? -15.985 -3.677 -2.438 1.00 7.01 41 GLN A O 2
ATOM 4479 N N . VAL A 1 42 ? -15.546 -5.781 -3.117 1.00 7.32 42 VAL A N 2
ATOM 4480 C CA . VAL A 1 42 ? -14.115 -5.736 -2.884 1.00 6.89 42 VAL A CA 2
ATOM 4481 C C . VAL A 1 42 ? -13.385 -6.080 -4.173 1.00 7.18 42 VAL A C 2
ATOM 4482 O O . VAL A 1 42 ? -13.622 -7.138 -4.757 1.00 7.58 42 VAL A O 2
ATOM 4495 N N . GLY A 1 43 ? -12.468 -5.208 -4.586 1.00 7.02 43 GLY A N 2
ATOM 4496 C CA . GLY A 1 43 ? -11.592 -5.457 -5.713 1.00 7.28 43 GLY A CA 2
ATOM 4497 C C . GLY A 1 43 ? -10.141 -5.512 -5.290 1.00 6.84 43 GLY A C 2
ATOM 4498 O O . GLY A 1 43 ? -9.727 -4.747 -4.420 1.00 6.36 43 GLY A O 2
ATOM 4502 N N . ILE A 1 44 ? -9.365 -6.387 -5.927 1.00 7.02 44 ILE A N 2
ATOM 4503 C CA . ILE A 1 44 ? -7.953 -6.561 -5.627 1.00 6.65 44 ILE A CA 2
ATOM 4504 C C . ILE A 1 44 ? -7.137 -5.986 -6.779 1.00 6.80 44 ILE A C 2
ATOM 4505 O O . ILE A 1 44 ? -7.240 -6.433 -7.925 1.00 7.30 44 ILE A O 2
ATOM 4521 N N . VAL A 1 45 ? -6.291 -5.019 -6.441 1.00 6.38 45 VAL A N 2
ATOM 4522 C CA . VAL A 1 45 ? -5.375 -4.363 -7.347 1.00 6.49 45 VAL A CA 2
ATOM 4523 C C . VAL A 1 45 ? -3.963 -4.499 -6.789 1.00 5.99 45 VAL A C 2
ATOM 4524 O O . VAL A 1 45 ? -3.737 -4.388 -5.588 1.00 5.45 45 VAL A O 2
ATOM 4537 N N . GLN A 1 46 ? -3.000 -4.722 -7.672 1.00 6.20 46 GLN A N 2
ATOM 4538 C CA . GLN A 1 46 ? -1.596 -4.771 -7.337 1.00 5.79 46 GLN A CA 2
ATOM 4539 C C . GLN A 1 46 ? -0.885 -3.596 -8.002 1.00 5.77 46 GLN A C 2
ATOM 4540 O O . GLN A 1 46 ? -1.087 -3.351 -9.192 1.00 6.24 46 GLN A O 2
ATOM 4554 N N . TYR A 1 47 ? 0.004 -2.929 -7.262 1.00 5.26 47 TYR A N 2
ATOM 4555 C CA . TYR A 1 47 ? 0.816 -1.838 -7.780 1.00 5.27 47 TYR A CA 2
ATOM 4556 C C . TYR A 1 47 ? 2.307 -2.146 -7.717 1.00 4.90 47 TYR A C 2
ATOM 4557 O O . TYR A 1 47 ? 2.785 -2.904 -6.869 1.00 4.52 47 TYR A O 2
ATOM 4575 N N . GLY A 1 48 ? 3.027 -1.547 -8.659 1.00 5.07 48 GLY A N 2
ATOM 4576 C CA . GLY A 1 48 ? 4.458 -1.663 -8.784 1.00 4.78 48 GLY A CA 2
ATOM 4577 C C . GLY A 1 48 ? 4.936 -0.793 -9.930 1.00 5.08 48 GLY A C 2
ATOM 4578 O O . GLY A 1 48 ? 4.549 0.374 -10.021 1.00 5.11 48 GLY A O 2
ATOM 4582 N N . GLU A 1 49 ? 5.723 -1.364 -10.850 1.00 5.38 49 GLU A N 2
ATOM 4583 C CA . GLU A 1 49 ? 6.138 -0.682 -12.080 1.00 5.72 49 GLU A CA 2
ATOM 4584 C C . GLU A 1 49 ? 4.950 -0.509 -13.041 1.00 6.30 49 GLU A C 2
ATOM 4585 O O . GLU A 1 49 ? 5.021 0.247 -14.009 1.00 6.60 49 GLU A O 2
ATOM 4597 N N . ASN A 1 50 ? 3.858 -1.212 -12.754 1.00 6.47 50 ASN A N 2
ATOM 4598 C CA . ASN A 1 50 ? 2.597 -1.199 -13.454 1.00 7.01 50 ASN A CA 2
ATOM 4599 C C . ASN A 1 50 ? 1.458 -1.400 -12.471 1.00 6.90 50 ASN A C 2
ATOM 4600 O O . ASN A 1 50 ? 1.688 -1.618 -11.279 1.00 6.41 50 ASN A O 2
ATOM 4611 N N . VAL A 1 51 ? 0.228 -1.344 -12.979 1.00 7.36 51 VAL A N 2
ATOM 4612 C CA . VAL A 1 51 ? -0.970 -1.592 -12.200 1.00 7.32 51 VAL A CA 2
ATOM 4613 C C . VAL A 1 51 ? -1.666 -2.822 -12.765 1.00 7.74 51 VAL A C 2
ATOM 4614 O O . VAL A 1 51 ? -2.131 -2.808 -13.907 1.00 8.33 51 VAL A O 2
ATOM 4627 N N . THR A 1 52 ? -1.767 -3.864 -11.947 1.00 7.49 52 THR A N 2
ATOM 4628 C CA . THR A 1 52 ? -2.422 -5.100 -12.322 1.00 7.92 52 THR A CA 2
ATOM 4629 C C . THR A 1 52 ? -3.740 -5.223 -11.553 1.00 7.97 52 THR A C 2
ATOM 4630 O O . THR A 1 52 ? -3.787 -5.080 -10.331 1.00 7.54 52 THR A O 2
ATOM 4641 N N . HIS A 1 53 ? -4.809 -5.528 -12.288 1.00 8.52 53 HIS A N 2
ATOM 4642 C CA . HIS A 1 53 ? -6.151 -5.756 -11.770 1.00 8.66 53 HIS A CA 2
ATOM 4643 C C . HIS A 1 53 ? -6.738 -7.020 -12.379 1.00 9.08 53 HIS A C 2
ATOM 4644 O O . HIS A 1 53 ? -7.371 -6.972 -13.435 1.00 9.60 53 HIS A O 2
ATOM 4659 N N . GLU A 1 54 ? -6.524 -8.158 -11.720 1.00 8.89 54 GLU A N 2
ATOM 4660 C CA . GLU A 1 54 ? -7.040 -9.439 -12.196 1.00 9.32 54 GLU A CA 2
ATOM 4661 C C . GLU A 1 54 ? -8.476 -9.677 -11.704 1.00 9.62 54 GLU A C 2
ATOM 4662 O O . GLU A 1 54 ? -9.181 -10.520 -12.258 1.00 10.14 54 GLU A O 2
ATOM 4674 N N . PHE A 1 55 ? -8.920 -8.926 -10.694 1.00 9.32 55 PHE A N 2
ATOM 4675 C CA . PHE A 1 55 ? -10.260 -9.003 -10.146 1.00 9.58 55 PHE A CA 2
ATOM 4676 C C . PHE A 1 55 ? -10.840 -7.609 -10.037 1.00 9.51 55 PHE A C 2
ATOM 4677 O O . PHE A 1 55 ? -10.307 -6.758 -9.324 1.00 9.10 55 PHE A O 2
ATOM 4694 N N . ASN A 1 56 ? -11.949 -7.389 -10.735 1.00 9.95 56 ASN A N 2
ATOM 4695 C CA . ASN A 1 56 ? -12.661 -6.125 -10.695 1.00 10.00 56 ASN A CA 2
ATOM 4696 C C . ASN A 1 56 ? -13.571 -6.069 -9.468 1.00 9.72 56 ASN A C 2
ATOM 4697 O O . ASN A 1 56 ? -13.814 -7.078 -8.803 1.00 9.65 56 ASN A O 2
ATOM 4708 N N . LEU A 1 57 ? -14.087 -4.873 -9.176 1.00 9.60 57 LEU A N 2
ATOM 4709 C CA . LEU A 1 57 ? -14.943 -4.615 -8.023 1.00 9.35 57 LEU A CA 2
ATOM 4710 C C . LEU A 1 57 ? -16.252 -5.387 -8.118 1.00 9.75 57 LEU A C 2
ATOM 4711 O O . LEU A 1 57 ? -16.661 -5.956 -7.119 1.00 9.60 57 LEU A O 2
ATOM 4727 N N . ASN A 1 58 ? -16.863 -5.473 -9.304 1.00 10.29 58 ASN A N 2
ATOM 4728 C CA . ASN A 1 58 ? -18.094 -6.246 -9.510 1.00 10.73 58 ASN A CA 2
ATOM 4729 C C . ASN A 1 58 ? -17.769 -7.647 -10.036 1.00 10.94 58 ASN A C 2
ATOM 4730 O O . ASN A 1 58 ? -18.559 -8.249 -10.764 1.00 11.39 58 ASN A O 2
ATOM 4741 N N . LYS A 1 59 ? -16.605 -8.187 -9.674 1.00 10.65 59 LYS A N 2
ATOM 4742 C CA . LYS A 1 59 ? -16.224 -9.535 -10.064 1.00 10.87 59 LYS A CA 2
ATOM 4743 C C . LYS A 1 59 ? -16.361 -10.535 -8.928 1.00 10.69 59 LYS A C 2
ATOM 4744 O O . LYS A 1 59 ? -16.027 -11.708 -9.083 1.00 10.84 59 LYS A O 2
ATOM 4763 N N . TYR A 1 60 ? -16.892 -10.091 -7.795 1.00 10.42 60 TYR A N 2
ATOM 4764 C CA . TYR A 1 60 ? -17.142 -10.956 -6.665 1.00 10.27 60 TYR A CA 2
ATOM 4765 C C . TYR A 1 60 ? -18.469 -11.701 -6.829 1.00 10.35 60 TYR A C 2
ATOM 4766 O O . TYR A 1 60 ? -19.275 -11.407 -7.716 1.00 10.48 60 TYR A O 2
ATOM 4784 N N . SER A 1 61 ? -18.679 -12.705 -5.981 1.00 10.35 61 SER A N 2
ATOM 4785 C CA . SER A 1 61 ? -19.876 -13.534 -5.996 1.00 10.47 61 SER A CA 2
ATOM 4786 C C . SER A 1 61 ? -20.340 -13.842 -4.574 1.00 10.20 61 SER A C 2
ATOM 4787 O O . SER A 1 61 ? -21.499 -13.632 -4.225 1.00 10.16 61 SER A O 2
ATOM 4795 N N . SER A 1 62 ? -19.422 -14.333 -3.749 1.00 10.07 62 SER A N 2
ATOM 4796 C CA . SER A 1 62 ? -19.645 -14.743 -2.372 1.00 9.87 62 SER A CA 2
ATOM 4797 C C . SER A 1 62 ? -18.360 -14.542 -1.594 1.00 9.42 62 SER A C 2
ATOM 4798 O O . SER A 1 62 ? -17.318 -14.330 -2.212 1.00 9.39 62 SER A O 2
ATOM 4806 N N . THR A 1 63 ? -18.402 -14.691 -0.265 1.00 9.11 63 THR A N 2
ATOM 4807 C CA . THR A 1 63 ? -17.254 -14.512 0.622 1.00 8.71 63 THR A CA 2
ATOM 4808 C C . THR A 1 63 ? -16.064 -15.361 0.180 1.00 8.99 63 THR A C 2
ATOM 4809 O O . THR A 1 63 ? -14.934 -14.875 0.129 1.00 8.75 63 THR A O 2
ATOM 4820 N N . GLU A 1 64 ? -16.356 -16.602 -0.221 1.00 9.52 64 GLU A N 2
ATOM 4821 C CA . GLU A 1 64 ? -15.382 -17.550 -0.724 1.00 9.87 64 GLU A CA 2
ATOM 4822 C C . GLU A 1 64 ? -14.666 -17.003 -1.954 1.00 9.92 64 GLU A C 2
ATOM 4823 O O . GLU A 1 64 ? -13.441 -16.991 -1.968 1.00 9.83 64 GLU A O 2
ATOM 4835 N N . GLU A 1 65 ? -15.419 -16.503 -2.943 1.00 10.08 65 GLU A N 2
ATOM 4836 C CA . GLU A 1 65 ? -14.861 -15.942 -4.164 1.00 10.19 65 GLU A CA 2
ATOM 4837 C C . GLU A 1 65 ? -13.998 -14.705 -3.919 1.00 9.62 65 GLU A C 2
ATOM 4838 O O . GLU A 1 65 ? -12.952 -14.571 -4.541 1.00 9.62 65 GLU A O 2
ATOM 4850 N N . VAL A 1 66 ? -14.385 -13.824 -2.998 1.00 9.14 66 VAL A N 2
ATOM 4851 C CA . VAL A 1 66 ? -13.594 -12.634 -2.690 1.00 8.58 66 VAL A CA 2
ATOM 4852 C C . VAL A 1 66 ? -12.301 -13.023 -1.967 1.00 8.32 66 VAL A C 2
ATOM 4853 O O . VAL A 1 66 ? -11.225 -12.523 -2.291 1.00 8.08 66 VAL A O 2
ATOM 4866 N N . LEU A 1 67 ? -12.408 -13.948 -1.010 1.00 8.40 67 LEU A N 2
ATOM 4867 C CA . LEU A 1 67 ? -11.279 -14.460 -0.260 1.00 8.24 67 LEU A CA 2
ATOM 4868 C C . LEU A 1 67 ? -10.319 -15.195 -1.180 1.00 8.59 67 LEU A C 2
ATOM 4869 O O . LEU A 1 67 ? -9.126 -14.889 -1.207 1.00 8.34 67 LEU A O 2
ATOM 4885 N N . VAL A 1 68 ? -10.852 -16.129 -1.972 1.00 9.16 68 VAL A N 2
ATOM 4886 C CA . VAL A 1 68 ? -10.066 -16.893 -2.917 1.00 9.55 68 VAL A CA 2
ATOM 4887 C C . VAL A 1 68 ? -9.475 -15.976 -3.992 1.00 9.38 68 VAL A C 2
ATOM 4888 O O . VAL A 1 68 ? -8.415 -16.279 -4.503 1.00 9.42 68 VAL A O 2
ATOM 4901 N N . ALA A 1 69 ? -10.119 -14.855 -4.326 1.00 9.21 69 ALA A N 2
ATOM 4902 C CA . ALA A 1 69 ? -9.612 -13.893 -5.293 1.00 9.08 69 ALA A CA 2
ATOM 4903 C C . ALA A 1 69 ? -8.335 -13.230 -4.790 1.00 8.49 69 ALA A C 2
ATOM 4904 O O . ALA A 1 69 ? -7.362 -13.106 -5.531 1.00 8.45 69 ALA A O 2
ATOM 4911 N N . ALA A 1 70 ? -8.306 -12.880 -3.503 1.00 8.05 70 ALA A N 2
ATOM 4912 C CA . ALA A 1 70 ? -7.133 -12.305 -2.866 1.00 7.46 70 ALA A CA 2
ATOM 4913 C C . ALA A 1 70 ? -5.945 -13.271 -2.876 1.00 7.55 70 ALA A C 2
ATOM 4914 O O . ALA A 1 70 ? -4.822 -12.855 -3.147 1.00 7.25 70 ALA A O 2
ATOM 4921 N N . LYS A 1 71 ? -6.196 -14.563 -2.634 1.00 7.98 71 LYS A N 2
ATOM 4922 C CA . LYS A 1 71 ? -5.156 -15.587 -2.712 1.00 8.17 71 LYS A CA 2
ATOM 4923 C C . LYS A 1 71 ? -4.965 -16.150 -4.127 1.00 8.58 71 LYS A C 2
ATOM 4924 O O . LYS A 1 71 ? -4.038 -16.928 -4.350 1.00 8.70 71 LYS A O 2
ATOM 4943 N N . LYS A 1 72 ? -5.799 -15.755 -5.089 1.00 8.84 72 LYS A N 2
ATOM 4944 C CA . LYS A 1 72 ? -5.686 -16.163 -6.484 1.00 9.27 72 LYS A CA 2
ATOM 4945 C C . LYS A 1 72 ? -4.615 -15.310 -7.166 1.00 8.91 72 LYS A C 2
ATOM 4946 O O . LYS A 1 72 ? -3.848 -15.824 -7.979 1.00 9.09 72 LYS A O 2
ATOM 4965 N N . ILE A 1 73 ? -4.553 -14.019 -6.827 1.00 8.42 73 ILE A N 2
ATOM 4966 C CA . ILE A 1 73 ? -3.607 -13.087 -7.417 1.00 8.08 73 ILE A CA 2
ATOM 4967 C C . ILE A 1 73 ? -2.371 -13.060 -6.518 1.00 7.63 73 ILE A C 2
ATOM 4968 O O . ILE A 1 73 ? -2.381 -12.461 -5.440 1.00 7.11 73 ILE A O 2
ATOM 4984 N N . VAL A 1 74 ? -1.304 -13.704 -6.984 1.00 7.86 74 VAL A N 2
ATOM 4985 C CA . VAL A 1 74 ? -0.019 -13.736 -6.308 1.00 7.52 74 VAL A CA 2
ATOM 4986 C C . VAL A 1 74 ? 1.014 -13.011 -7.154 1.00 7.25 74 VAL A C 2
ATOM 4987 O O . VAL A 1 74 ? 1.100 -13.221 -8.366 1.00 7.61 74 VAL A O 2
ATOM 5000 N N . GLN A 1 75 ? 1.800 -12.152 -6.509 1.00 6.67 75 GLN A N 2
ATOM 5001 C CA . GLN A 1 75 ? 2.853 -11.421 -7.180 1.00 6.37 75 GLN A CA 2
ATOM 5002 C C . GLN A 1 75 ? 4.174 -12.172 -7.080 1.00 6.74 75 GLN A C 2
ATOM 5003 O O . GLN A 1 75 ? 4.551 -12.655 -6.012 1.00 6.77 75 GLN A O 2
ATOM 5017 N N . ARG A 1 76 ? 4.874 -12.252 -8.211 1.00 7.13 76 ARG A N 2
ATOM 5018 C CA . ARG A 1 76 ? 6.156 -12.939 -8.298 1.00 7.53 76 ARG A CA 2
ATOM 5019 C C . ARG A 1 76 ? 7.333 -11.999 -8.026 1.00 7.06 76 ARG A C 2
ATOM 5020 O O . ARG A 1 76 ? 8.378 -12.465 -7.571 1.00 7.27 76 ARG A O 2
ATOM 5041 N N . GLY A 1 77 ? 7.184 -10.694 -8.253 1.00 6.49 77 GLY A N 2
ATOM 5042 C CA . GLY A 1 77 ? 8.250 -9.751 -7.969 1.00 6.06 77 GLY A CA 2
ATOM 5043 C C . GLY A 1 77 ? 8.015 -8.394 -8.606 1.00 5.62 77 GLY A C 2
ATOM 5044 O O . GLY A 1 77 ? 7.341 -8.283 -9.632 1.00 5.92 77 GLY A O 2
ATOM 5048 N N . GLY A 1 78 ? 8.580 -7.359 -7.995 1.00 5.06 78 GLY A N 2
ATOM 5049 C CA . GLY A 1 78 ? 8.472 -5.986 -8.454 1.00 4.70 78 GLY A CA 2
ATOM 5050 C C . GLY A 1 78 ? 9.629 -5.174 -7.898 1.00 4.24 78 GLY A C 2
ATOM 5051 O O . GLY A 1 78 ? 10.184 -5.519 -6.859 1.00 3.89 78 GLY A O 2
ATOM 5055 N N . ARG A 1 79 ? 9.999 -4.082 -8.548 1.00 4.35 79 ARG A N 2
ATOM 5056 C CA . ARG A 1 79 ? 11.113 -3.245 -8.125 1.00 4.01 79 ARG A CA 2
ATOM 5057 C C . ARG A 1 79 ? 10.694 -1.800 -7.870 1.00 3.62 79 ARG A C 2
ATOM 5058 O O . ARG A 1 79 ? 11.553 -0.914 -7.788 1.00 3.37 79 ARG A O 2
ATOM 5079 N N . GLN A 1 80 ? 9.394 -1.547 -7.759 1.00 3.68 80 GLN A N 2
ATOM 5080 C CA . GLN A 1 80 ? 8.852 -0.234 -7.485 1.00 3.48 80 GLN A CA 2
ATOM 5081 C C . GLN A 1 80 ? 7.692 -0.309 -6.525 1.00 3.41 80 GLN A C 2
ATOM 5082 O O . GLN A 1 80 ? 6.820 -1.153 -6.683 1.00 3.74 80 GLN A O 2
ATOM 5096 N N . THR A 1 81 ? 7.677 0.586 -5.547 1.00 3.06 81 THR A N 2
ATOM 5097 C CA . THR A 1 81 ? 6.575 0.751 -4.627 1.00 3.00 81 THR A CA 2
ATOM 5098 C C . THR A 1 81 ? 6.145 2.214 -4.725 1.00 3.40 81 THR A C 2
ATOM 5099 O O . THR A 1 81 ? 6.771 3.109 -4.161 1.00 3.40 81 THR A O 2
ATOM 5110 N N . MET A 1 82 ? 5.048 2.457 -5.429 1.00 3.89 82 MET A N 2
ATOM 5111 C CA . MET A 1 82 ? 4.511 3.787 -5.596 1.00 4.36 82 MET A CA 2
ATOM 5112 C C . MET A 1 82 ? 3.088 3.819 -5.054 1.00 4.45 82 MET A C 2
ATOM 5113 O O . MET A 1 82 ? 2.133 3.535 -5.779 1.00 4.79 82 MET A O 2
ATOM 5127 N N . THR A 1 83 ? 2.936 4.188 -3.780 1.00 4.20 83 THR A N 2
ATOM 5128 C CA . THR A 1 83 ? 1.634 4.283 -3.133 1.00 4.27 83 THR A CA 2
ATOM 5129 C C . THR A 1 83 ? 0.760 5.318 -3.854 1.00 4.90 83 THR A C 2
ATOM 5130 O O . THR A 1 83 ? -0.394 5.032 -4.146 1.00 5.08 83 THR A O 2
ATOM 5141 N N . ALA A 1 84 ? 1.329 6.473 -4.232 1.00 5.29 84 ALA A N 2
ATOM 5142 C CA . ALA A 1 84 ? 0.604 7.522 -4.940 1.00 5.92 84 ALA A CA 2
ATOM 5143 C C . ALA A 1 84 ? 0.073 7.037 -6.288 1.00 6.21 84 ALA A C 2
ATOM 5144 O O . ALA A 1 84 ? -1.115 7.186 -6.564 1.00 6.55 84 ALA A O 2
ATOM 5151 N N . LEU A 1 85 ? 0.925 6.386 -7.091 1.00 6.12 85 LEU A N 2
ATOM 5152 C CA . LEU A 1 85 ? 0.530 5.820 -8.378 1.00 6.47 85 LEU A CA 2
ATOM 5153 C C . LEU A 1 85 ? -0.516 4.719 -8.189 1.00 6.37 85 LEU A C 2
ATOM 5154 O O . LEU A 1 85 ? -1.443 4.616 -8.988 1.00 6.83 85 LEU A O 2
ATOM 5170 N N . GLY A 1 86 ? -0.389 3.924 -7.123 1.00 5.80 86 GLY A N 2
ATOM 5171 C CA . GLY A 1 86 ? -1.319 2.861 -6.791 1.00 5.71 86 GLY A CA 2
ATOM 5172 C C . GLY A 1 86 ? -2.720 3.402 -6.540 1.00 5.95 86 GLY A C 2
ATOM 5173 O O . GLY A 1 86 ? -3.660 2.973 -7.202 1.00 6.27 86 GLY A O 2
ATOM 5177 N N . ILE A 1 87 ? -2.849 4.400 -5.662 1.00 5.85 87 ILE A N 2
ATOM 5178 C CA . ILE A 1 87 ? -4.129 5.026 -5.339 1.00 6.10 87 ILE A CA 2
ATOM 5179 C C . ILE A 1 87 ? -4.682 5.762 -6.564 1.00 6.79 87 ILE A C 2
ATOM 5180 O O . ILE A 1 87 ? -5.852 5.603 -6.910 1.00 7.05 87 ILE A O 2
ATOM 5196 N N . ASP A 1 88 ? -3.833 6.546 -7.237 1.00 7.09 88 ASP A N 2
ATOM 5197 C CA . ASP A 1 88 ? -4.224 7.337 -8.396 1.00 7.77 88 ASP A CA 2
ATOM 5198 C C . ASP A 1 88 ? -4.742 6.477 -9.543 1.00 8.02 88 ASP A C 2
ATOM 5199 O O . ASP A 1 88 ? -5.753 6.806 -10.155 1.00 8.47 88 ASP A O 2
ATOM 5208 N N . THR A 1 89 ? -4.086 5.354 -9.814 1.00 7.78 89 THR A N 2
ATOM 5209 C CA . THR A 1 89 ? -4.523 4.506 -10.903 1.00 8.08 89 THR A CA 2
ATOM 5210 C C . THR A 1 89 ? -5.659 3.592 -10.439 1.00 8.01 89 THR A C 2
ATOM 5211 O O . THR A 1 89 ? -6.533 3.301 -11.243 1.00 8.44 89 THR A O 2
ATOM 5222 N N . ALA A 1 90 ? -5.728 3.193 -9.163 1.00 7.50 90 ALA A N 2
ATOM 5223 C CA . ALA A 1 90 ? -6.819 2.364 -8.656 1.00 7.42 90 ALA A CA 2
ATOM 5224 C C . ALA A 1 90 ? -8.161 3.089 -8.763 1.00 7.83 90 ALA A C 2
ATOM 5225 O O . ALA A 1 90 ? -9.156 2.493 -9.170 1.00 8.15 90 ALA A O 2
ATOM 5232 N N . ARG A 1 91 ? -8.176 4.398 -8.494 1.00 7.88 91 ARG A N 2
ATOM 5233 C CA . ARG A 1 91 ? -9.384 5.198 -8.617 1.00 8.30 91 ARG A CA 2
ATOM 5234 C C . ARG A 1 91 ? -9.767 5.450 -10.086 1.00 8.97 91 ARG A C 2
ATOM 5235 O O . ARG A 1 91 ? -10.939 5.663 -10.388 1.00 9.35 91 ARG A O 2
ATOM 5256 N N . LYS A 1 92 ? -8.789 5.424 -10.996 1.00 9.13 92 LYS A N 2
ATOM 5257 C CA . LYS A 1 92 ? -9.010 5.672 -12.416 1.00 9.78 92 LYS A CA 2
ATOM 5258 C C . LYS A 1 92 ? -9.190 4.374 -13.210 1.00 9.95 92 LYS A C 2
ATOM 5259 O O . LYS A 1 92 ? -9.537 4.442 -14.388 1.00 10.46 92 LYS A O 2
ATOM 5278 N N . GLU A 1 93 ? -8.988 3.208 -12.591 1.00 9.58 93 GLU A N 2
ATOM 5279 C CA . GLU A 1 93 ? -9.102 1.914 -13.248 1.00 9.78 93 GLU A CA 2
ATOM 5280 C C . GLU A 1 93 ? -10.142 1.055 -12.551 1.00 9.59 93 GLU A C 2
ATOM 5281 O O . GLU A 1 93 ? -11.119 0.660 -13.175 1.00 9.94 93 GLU A O 2
ATOM 5293 N N . ALA A 1 94 ? -9.965 0.754 -11.267 1.00 9.07 94 ALA A N 2
ATOM 5294 C CA . ALA A 1 94 ? -10.882 -0.120 -10.549 1.00 8.88 94 ALA A CA 2
ATOM 5295 C C . ALA A 1 94 ? -12.192 0.594 -10.207 1.00 9.03 94 ALA A C 2
ATOM 5296 O O . ALA A 1 94 ? -13.262 0.010 -10.366 1.00 9.26 94 ALA A O 2
ATOM 5303 N N . PHE A 1 95 ? -12.132 1.874 -9.832 1.00 8.95 95 PHE A N 2
ATOM 5304 C CA . PHE A 1 95 ? -13.314 2.679 -9.508 1.00 9.11 95 PHE A CA 2
ATOM 5305 C C . PHE A 1 95 ? -13.987 3.267 -10.754 1.00 9.81 95 PHE A C 2
ATOM 5306 O O . PHE A 1 95 ? -14.397 4.428 -10.786 1.00 10.04 95 PHE A O 2
ATOM 5323 N N . THR A 1 96 ? -14.137 2.456 -11.793 1.00 10.18 96 THR A N 2
ATOM 5324 C CA . THR A 1 96 ? -14.833 2.840 -13.006 1.00 10.85 96 THR A CA 2
ATOM 5325 C C . THR A 1 96 ? -16.116 2.027 -13.145 1.00 11.14 96 THR A C 2
ATOM 5326 O O . THR A 1 96 ? -16.236 0.913 -12.624 1.00 10.91 96 THR A O 2
ATOM 5337 N N . GLU A 1 97 ? -17.074 2.577 -13.894 1.00 11.66 97 GLU A N 2
ATOM 5338 C CA . GLU A 1 97 ? -18.361 1.940 -14.151 1.00 12.00 97 GLU A CA 2
ATOM 5339 C C . GLU A 1 97 ? -18.198 0.637 -14.939 1.00 12.20 97 GLU A C 2
ATOM 5340 O O . GLU A 1 97 ? -18.921 -0.326 -14.693 1.00 12.33 97 GLU A O 2
ATOM 5352 N N . ALA A 1 98 ? -17.207 0.588 -15.839 1.00 12.25 98 ALA A N 2
ATOM 5353 C CA . ALA A 1 98 ? -16.929 -0.579 -16.662 1.00 12.46 98 ALA A CA 2
ATOM 5354 C C . ALA A 1 98 ? -16.360 -1.734 -15.837 1.00 12.02 98 ALA A C 2
ATOM 5355 O O . ALA A 1 98 ? -16.573 -2.895 -16.182 1.00 12.23 98 ALA A O 2
ATOM 5362 N N . ARG A 1 99 ? -15.667 -1.427 -14.735 1.00 11.43 99 ARG A N 2
ATOM 5363 C CA . ARG A 1 99 ? -15.138 -2.444 -13.830 1.00 10.99 99 ARG A CA 2
ATOM 5364 C C . ARG A 1 99 ? -16.167 -2.814 -12.761 1.00 10.93 99 ARG A C 2
ATOM 5365 O O . ARG A 1 99 ? -15.978 -3.788 -12.034 1.00 10.68 99 ARG A O 2
ATOM 5386 N N . GLY A 1 100 ? -17.290 -2.097 -12.697 1.00 11.17 100 GLY A N 2
ATOM 5387 C CA . GLY A 1 100 ? -18.389 -2.439 -11.826 1.00 11.16 100 GLY A CA 2
ATOM 5388 C C . GLY A 1 100 ? -18.468 -1.615 -10.555 1.00 10.65 100 GLY A C 2
ATOM 5389 O O . GLY A 1 100 ? -19.101 -2.046 -9.592 1.00 10.38 100 GLY A O 2
ATOM 5393 N N . ALA A 1 101 ? -17.836 -0.443 -10.538 1.00 10.56 101 ALA A N 2
ATOM 5394 C CA . ALA A 1 101 ? -17.924 0.460 -9.403 1.00 10.14 101 ALA A CA 2
ATOM 5395 C C . ALA A 1 101 ? -19.249 1.218 -9.468 1.00 10.45 101 ALA A C 2
ATOM 5396 O O . ALA A 1 101 ? -19.638 1.730 -10.522 1.00 10.98 101 ALA A O 2
ATOM 5403 N N . ARG A 1 102 ? -19.952 1.270 -8.341 1.00 10.14 102 ARG A N 2
ATOM 5404 C CA . ARG A 1 102 ? -21.228 1.940 -8.223 1.00 10.41 102 ARG A CA 2
ATOM 5405 C C . ARG A 1 102 ? -21.021 3.427 -7.958 1.00 10.65 102 ARG A C 2
ATOM 5406 O O . ARG A 1 102 ? -20.202 3.839 -7.138 1.00 10.61 102 ARG A O 2
ATOM 5427 N N . ARG A 1 103 ? -21.783 4.243 -8.682 1.00 10.95 103 ARG A N 2
ATOM 5428 C CA . ARG A 1 103 ? -21.765 5.686 -8.530 1.00 11.25 103 ARG A CA 2
ATOM 5429 C C . ARG A 1 103 ? -22.709 6.075 -7.396 1.00 11.03 103 ARG A C 2
ATOM 5430 O O . ARG A 1 103 ? -23.880 5.690 -7.380 1.00 11.33 103 ARG A O 2
ATOM 5451 N N . GLY A 1 104 ? -22.179 6.853 -6.454 1.00 10.57 104 GLY A N 2
ATOM 5452 C CA . GLY A 1 104 ? -22.926 7.327 -5.302 1.00 10.42 104 GLY A CA 2
ATOM 5453 C C . GLY A 1 104 ? -22.888 6.351 -4.134 1.00 10.05 104 GLY A C 2
ATOM 5454 O O . GLY A 1 104 ? -23.725 6.444 -3.238 1.00 10.22 104 GLY A O 2
ATOM 5458 N N . VAL A 1 105 ? -21.945 5.407 -4.143 1.00 9.63 105 VAL A N 2
ATOM 5459 C CA . VAL A 1 105 ? -21.773 4.452 -3.065 1.00 9.29 105 VAL A CA 2
ATOM 5460 C C . VAL A 1 105 ? -20.575 4.899 -2.214 1.00 8.60 105 VAL A C 2
ATOM 5461 O O . VAL A 1 105 ? -19.767 5.727 -2.647 1.00 8.41 105 VAL A O 2
ATOM 5474 N N . LYS A 1 106 ? -20.433 4.321 -1.017 1.00 8.39 106 LYS A N 2
ATOM 5475 C CA . LYS A 1 106 ? -19.299 4.602 -0.145 1.00 7.75 106 LYS A CA 2
ATOM 5476 C C . LYS A 1 106 ? -18.019 4.045 -0.774 1.00 7.56 106 LYS A C 2
ATOM 5477 O O . LYS A 1 106 ? -17.870 2.839 -0.964 1.00 7.36 106 LYS A O 2
ATOM 5496 N N . LYS A 1 107 ? -17.138 4.963 -1.136 1.00 7.67 107 LYS A N 2
ATOM 5497 C CA . LYS A 1 107 ? -15.876 4.710 -1.800 1.00 7.51 107 LYS A CA 2
ATOM 5498 C C . LYS A 1 107 ? -14.783 4.553 -0.751 1.00 6.93 107 LYS A C 2
ATOM 5499 O O . LYS A 1 107 ? -14.399 5.514 -0.078 1.00 6.88 107 LYS A O 2
ATOM 5518 N N . VAL A 1 108 ? -14.294 3.325 -0.627 1.00 6.55 108 VAL A N 2
ATOM 5519 C CA . VAL A 1 108 ? -13.252 2.961 0.310 1.00 5.99 108 VAL A CA 2
ATOM 5520 C C . VAL A 1 108 ? -12.036 2.475 -0.475 1.00 5.82 108 VAL A C 2
ATOM 5521 O O . VAL A 1 108 ? -12.146 1.658 -1.388 1.00 5.97 108 VAL A O 2
ATOM 5534 N N . MET A 1 109 ? -10.862 2.970 -0.107 1.00 5.56 109 MET A N 2
ATOM 5535 C CA . MET A 1 109 ? -9.601 2.594 -0.713 1.00 5.37 109 MET A CA 2
ATOM 5536 C C . MET A 1 109 ? -8.641 2.140 0.371 1.00 4.78 109 MET A C 2
ATOM 5537 O O . MET A 1 109 ? -8.256 2.934 1.227 1.00 4.64 109 MET A O 2
ATOM 5551 N N . VAL A 1 110 ? -8.245 0.874 0.331 1.00 4.51 110 VAL A N 2
ATOM 5552 C CA . VAL A 1 110 ? -7.290 0.296 1.257 1.00 3.98 110 VAL A CA 2
ATOM 5553 C C . VAL A 1 110 ? -5.980 0.061 0.508 1.00 3.84 110 VAL A C 2
ATOM 5554 O O . VAL A 1 110 ? -5.961 -0.669 -0.479 1.00 4.05 110 VAL A O 2
ATOM 5567 N N . ILE A 1 111 ? -4.882 0.649 0.980 1.00 3.58 111 ILE A N 2
ATOM 5568 C CA . ILE A 1 111 ? -3.571 0.537 0.349 1.00 3.43 111 ILE A CA 2
ATOM 5569 C C . ILE A 1 111 ? -2.535 0.139 1.383 1.00 2.86 111 ILE A C 2
ATOM 5570 O O . ILE A 1 111 ? -2.427 0.792 2.418 1.00 2.67 111 ILE A O 2
ATOM 5586 N N . VAL A 1 112 ? -1.731 -0.879 1.083 1.00 2.72 112 VAL A N 2
ATOM 5587 C CA . VAL A 1 112 ? -0.646 -1.307 1.951 1.00 2.27 112 VAL A CA 2
ATOM 5588 C C . VAL A 1 112 ? 0.697 -0.953 1.309 1.00 2.18 112 VAL A C 2
ATOM 5589 O O . VAL A 1 112 ? 0.895 -1.137 0.104 1.00 2.52 112 VAL A O 2
ATOM 5602 N N . THR A 1 113 ? 1.635 -0.487 2.128 1.00 1.96 113 THR A N 2
ATOM 5603 C CA . THR A 1 113 ? 2.985 -0.159 1.710 1.00 2.11 113 THR A CA 2
ATOM 5604 C C . THR A 1 113 ? 3.982 -0.658 2.757 1.00 1.70 113 THR A C 2
ATOM 5605 O O . THR A 1 113 ? 3.698 -0.657 3.957 1.00 1.73 113 THR A O 2
ATOM 5616 N N . ASP A 1 114 ? 5.163 -1.073 2.295 1.00 1.66 114 ASP A N 2
ATOM 5617 C CA . ASP A 1 114 ? 6.259 -1.531 3.135 1.00 1.60 114 ASP A CA 2
ATOM 5618 C C . ASP A 1 114 ? 7.122 -0.345 3.581 1.00 1.84 114 ASP A C 2
ATOM 5619 O O . ASP A 1 114 ? 7.248 -0.102 4.782 1.00 2.29 114 ASP A O 2
ATOM 5628 N N . GLY A 1 115 ? 7.694 0.420 2.654 1.00 1.96 115 GLY A N 2
ATOM 5629 C CA . GLY A 1 115 ? 8.567 1.521 3.008 1.00 2.44 115 GLY A CA 2
ATOM 5630 C C . GLY A 1 115 ? 9.330 2.066 1.819 1.00 2.47 115 GLY A C 2
ATOM 5631 O O . GLY A 1 115 ? 10.560 2.038 1.812 1.00 2.85 115 GLY A O 2
ATOM 5635 N N . GLU A 1 116 ? 8.614 2.569 0.816 1.00 2.36 116 GLU A N 2
ATOM 5636 C CA . GLU A 1 116 ? 9.219 3.198 -0.346 1.00 2.54 116 GLU A CA 2
ATOM 5637 C C . GLU A 1 116 ? 8.266 4.247 -0.901 1.00 3.10 116 GLU A C 2
ATOM 5638 O O . GLU A 1 116 ? 7.090 3.967 -1.142 1.00 3.47 116 GLU A O 2
ATOM 5650 N N . SER A 1 117 ? 8.763 5.467 -1.062 1.00 3.49 117 SER A N 2
ATOM 5651 C CA . SER A 1 117 ? 8.023 6.588 -1.608 1.00 4.12 117 SER A CA 2
ATOM 5652 C C . SER A 1 117 ? 9.016 7.600 -2.168 1.00 4.38 117 SER A C 2
ATOM 5653 O O . SER A 1 117 ? 9.259 8.638 -1.553 1.00 4.81 117 SER A O 2
ATOM 5661 N N . HIS A 1 118 ? 9.625 7.290 -3.318 1.00 4.34 118 HIS A N 2
ATOM 5662 C CA . HIS A 1 118 ? 10.596 8.176 -3.965 1.00 4.70 118 HIS A CA 2
ATOM 5663 C C . HIS A 1 118 ? 10.027 9.541 -4.342 1.00 5.33 118 HIS A C 2
ATOM 5664 O O . HIS A 1 118 ? 10.712 10.547 -4.155 1.00 5.78 118 HIS A O 2
ATOM 5679 N N . ASP A 1 119 ? 8.793 9.583 -4.847 1.00 5.47 119 ASP A N 2
ATOM 5680 C CA . ASP A 1 119 ? 8.140 10.840 -5.187 1.00 6.12 119 ASP A CA 2
ATOM 5681 C C . ASP A 1 119 ? 7.025 11.132 -4.194 1.00 6.33 119 ASP A C 2
ATOM 5682 O O . ASP A 1 119 ? 6.195 10.275 -3.894 1.00 6.24 119 ASP A O 2
ATOM 5691 N N . ASN A 1 120 ? 7.010 12.369 -3.716 1.00 6.68 120 ASN A N 2
ATOM 5692 C CA . ASN A 1 120 ? 5.977 12.891 -2.842 1.00 6.96 120 ASN A CA 2
ATOM 5693 C C . ASN A 1 120 ? 5.081 13.880 -3.578 1.00 7.55 120 ASN A C 2
ATOM 5694 O O . ASN A 1 120 ? 4.039 14.232 -3.053 1.00 7.84 120 ASN A O 2
ATOM 5705 N N . HIS A 1 121 ? 5.428 14.305 -4.795 1.00 7.74 121 HIS A N 2
ATOM 5706 C CA . HIS A 1 121 ? 4.671 15.306 -5.542 1.00 8.34 121 HIS A CA 2
ATOM 5707 C C . HIS A 1 121 ? 3.319 14.756 -5.976 1.00 8.35 121 HIS A C 2
ATOM 5708 O O . HIS A 1 121 ? 2.291 15.390 -5.730 1.00 8.77 121 HIS A O 2
ATOM 5723 N N . ARG A 1 122 ? 3.305 13.546 -6.550 1.00 7.93 122 ARG A N 2
ATOM 5724 C CA . ARG A 1 122 ? 2.061 12.889 -6.928 1.00 7.96 122 ARG A CA 2
ATOM 5725 C C . ARG A 1 122 ? 1.259 12.517 -5.686 1.00 7.76 122 ARG A C 2
ATOM 5726 O O . ARG A 1 122 ? 0.039 12.576 -5.724 1.00 7.96 122 ARG A O 2
ATOM 5747 N N . LEU A 1 123 ? 1.931 12.230 -4.567 1.00 7.39 123 LEU A N 2
ATOM 5748 C CA . LEU A 1 123 ? 1.295 11.898 -3.302 1.00 7.20 123 LEU A CA 2
ATOM 5749 C C . LEU A 1 123 ? 0.388 13.037 -2.832 1.00 7.70 123 LEU A C 2
ATOM 5750 O O . LEU A 1 123 ? -0.787 12.819 -2.553 1.00 7.74 123 LEU A O 2
ATOM 5766 N N . LYS A 1 124 ? 0.897 14.272 -2.847 1.00 8.12 124 LYS A N 2
ATOM 5767 C CA . LYS A 1 124 ? 0.136 15.447 -2.435 1.00 8.64 124 LYS A CA 2
ATOM 5768 C C . LYS A 1 124 ? -1.066 15.686 -3.351 1.00 8.98 124 LYS A C 2
ATOM 5769 O O . LYS A 1 124 ? -2.148 16.032 -2.876 1.00 9.20 124 LYS A O 2
ATOM 5788 N N . LYS A 1 125 ? -0.883 15.451 -4.655 1.00 9.03 125 LYS A N 2
ATOM 5789 C CA . LYS A 1 125 ? -1.934 15.608 -5.644 1.00 9.38 125 LYS A CA 2
ATOM 5790 C C . LYS A 1 125 ? -3.056 14.586 -5.461 1.00 9.12 125 LYS A C 2
ATOM 5791 O O . LYS A 1 125 ? -4.229 14.952 -5.483 1.00 9.42 125 LYS A O 2
ATOM 5810 N N . VAL A 1 126 ? -2.700 13.316 -5.252 1.00 8.56 126 VAL A N 2
ATOM 5811 C CA . VAL A 1 126 ? -3.669 12.255 -5.023 1.00 8.28 126 VAL A CA 2
ATOM 5812 C C . VAL A 1 126 ? -4.480 12.529 -3.758 1.00 8.23 126 VAL A C 2
ATOM 5813 O O . VAL A 1 126 ? -5.701 12.390 -3.779 1.00 8.30 126 VAL A O 2
ATOM 5826 N N . ILE A 1 127 ? -3.809 12.936 -2.676 1.00 8.17 127 ILE A N 2
ATOM 5827 C CA . ILE A 1 127 ? -4.463 13.256 -1.415 1.00 8.17 127 ILE A CA 2
ATOM 5828 C C . ILE A 1 127 ? -5.471 14.384 -1.605 1.00 8.75 127 ILE A C 2
ATOM 5829 O O . ILE A 1 127 ? -6.601 14.259 -1.144 1.00 8.74 127 ILE A O 2
ATOM 5845 N N . GLN A 1 128 ? -5.074 15.452 -2.307 1.00 9.25 128 GLN A N 2
ATOM 5846 C CA . GLN A 1 128 ? -5.930 16.595 -2.590 1.00 9.83 128 GLN A CA 2
ATOM 5847 C C . GLN A 1 128 ? -7.227 16.147 -3.265 1.00 9.95 128 GLN A C 2
ATOM 5848 O O . GLN A 1 128 ? -8.323 16.509 -2.836 1.00 10.22 128 GLN A O 2
ATOM 5862 N N . ASP A 1 129 ? -7.082 15.356 -4.328 1.00 9.77 129 ASP A N 2
ATOM 5863 C CA . ASP A 1 129 ? -8.197 14.860 -5.116 1.00 9.92 129 ASP A CA 2
ATOM 5864 C C . ASP A 1 129 ? -9.106 13.988 -4.267 1.00 9.59 129 ASP A C 2
ATOM 5865 O O . ASP A 1 129 ? -10.322 14.141 -4.315 1.00 9.87 129 ASP A O 2
ATOM 5874 N N . CYS A 1 130 ? -8.519 13.141 -3.424 1.00 9.00 130 CYS A N 2
ATOM 5875 C CA . CYS A 1 130 ? -9.253 12.263 -2.541 1.00 8.63 130 CYS A CA 2
ATOM 5876 C C . CYS A 1 130 ? -10.006 13.019 -1.432 1.00 8.79 130 CYS A C 2
ATOM 5877 O O . CYS A 1 130 ? -11.031 12.531 -0.954 1.00 8.72 130 CYS A O 2
ATOM 5885 N N . GLU A 1 131 ? -9.544 14.214 -1.046 1.00 9.03 131 GLU A N 2
ATOM 5886 C CA . GLU A 1 131 ? -10.216 15.051 -0.063 1.00 9.26 131 GLU A CA 2
ATOM 5887 C C . GLU A 1 131 ? -11.440 15.718 -0.693 1.00 9.80 131 GLU A C 2
ATOM 5888 O O . GLU A 1 131 ? -12.511 15.710 -0.090 1.00 9.85 131 GLU A O 2
ATOM 5900 N N . ASP A 1 132 ? -11.304 16.254 -1.913 1.00 10.19 132 ASP A N 2
ATOM 5901 C CA . ASP A 1 132 ? -12.405 16.887 -2.643 1.00 10.74 132 ASP A CA 2
ATOM 5902 C C . ASP A 1 132 ? -13.485 15.862 -3.005 1.00 10.61 132 ASP A C 2
ATOM 5903 O O . ASP A 1 132 ? -14.680 16.124 -2.856 1.00 10.91 132 ASP A O 2
ATOM 5912 N N . GLU A 1 133 ? -13.053 14.673 -3.431 1.00 10.20 133 GLU A N 2
ATOM 5913 C CA . GLU A 1 133 ? -13.961 13.603 -3.803 1.00 10.08 133 GLU A CA 2
ATOM 5914 C C . GLU A 1 133 ? -14.527 12.931 -2.547 1.00 9.67 133 GLU A C 2
ATOM 5915 O O . GLU A 1 133 ? -15.536 12.238 -2.642 1.00 9.62 133 GLU A O 2
ATOM 5927 N N . ASN A 1 134 ? -13.920 13.151 -1.373 1.00 9.41 134 ASN A N 2
ATOM 5928 C CA . ASN A 1 134 ? -14.364 12.627 -0.086 1.00 9.03 134 ASN A CA 2
ATOM 5929 C C . ASN A 1 134 ? -14.257 11.102 -0.056 1.00 8.48 134 ASN A C 2
ATOM 5930 O O . ASN A 1 134 ? -15.233 10.396 0.186 1.00 8.37 134 ASN A O 2
ATOM 5941 N N . ILE A 1 135 ? -13.074 10.579 -0.369 1.00 8.17 135 ILE A N 2
ATOM 5942 C CA . ILE A 1 135 ? -12.843 9.143 -0.424 1.00 7.67 135 ILE A CA 2
ATOM 5943 C C . ILE A 1 135 ? -12.228 8.698 0.896 1.00 7.10 135 ILE A C 2
ATOM 5944 O O . ILE A 1 135 ? -11.394 9.401 1.466 1.00 7.02 135 ILE A O 2
ATOM 5960 N N . GLN A 1 136 ? -12.638 7.522 1.375 1.00 6.75 136 GLN A N 2
ATOM 5961 C CA . GLN A 1 136 ? -12.106 6.914 2.582 1.00 6.23 136 GLN A CA 2
ATOM 5962 C C . GLN A 1 136 ? -10.815 6.164 2.242 1.00 5.79 136 GLN A C 2
ATOM 5963 O O . GLN A 1 136 ? -10.855 5.073 1.675 1.00 5.61 136 GLN A O 2
ATOM 5977 N N . ARG A 1 137 ? -9.669 6.761 2.574 1.00 5.70 137 ARG A N 2
ATOM 5978 C CA . ARG A 1 137 ? -8.363 6.163 2.320 1.00 5.30 137 ARG A CA 2
ATOM 5979 C C . ARG A 1 137 ? -7.851 5.521 3.606 1.00 4.82 137 ARG A C 2
ATOM 5980 O O . ARG A 1 137 ? -7.696 6.191 4.627 1.00 4.92 137 ARG A O 2
ATOM 6001 N N . PHE A 1 138 ? -7.572 4.226 3.541 1.00 4.37 138 PHE A N 2
ATOM 6002 C CA . PHE A 1 138 ? -7.020 3.449 4.634 1.00 3.94 138 PHE A CA 2
ATOM 6003 C C . PHE A 1 138 ? -5.629 2.979 4.242 1.00 3.59 138 PHE A C 2
ATOM 6004 O O . PHE A 1 138 ? -5.450 2.337 3.208 1.00 3.57 138 PHE A O 2
ATOM 6021 N N . SER A 1 139 ? -4.641 3.302 5.069 1.00 3.43 139 SER A N 2
ATOM 6022 C CA . SER A 1 139 ? -3.263 2.935 4.823 1.00 3.13 139 SER A CA 2
ATOM 6023 C C . SER A 1 139 ? -2.837 1.812 5.766 1.00 2.83 139 SER A C 2
ATOM 6024 O O . SER A 1 139 ? -3.162 1.812 6.944 1.00 3.04 139 SER A O 2
ATOM 6032 N N . ILE A 1 140 ? -2.128 0.818 5.249 1.00 2.49 140 ILE A N 2
ATOM 6033 C CA . ILE A 1 140 ? -1.684 -0.336 6.013 1.00 2.39 140 ILE A CA 2
ATOM 6034 C C . ILE A 1 140 ? -0.162 -0.377 5.924 1.00 2.25 140 ILE A C 2
ATOM 6035 O O . ILE A 1 140 ? 0.406 -0.213 4.843 1.00 2.05 140 ILE A O 2
ATOM 6051 N N . ALA A 1 141 ? 0.510 -0.593 7.050 1.00 2.49 141 ALA A N 2
ATOM 6052 C CA . ALA A 1 141 ? 1.957 -0.722 7.077 1.00 2.49 141 ALA A CA 2
ATOM 6053 C C . ALA A 1 141 ? 2.338 -2.182 7.269 1.00 2.61 141 ALA A C 2
ATOM 6054 O O . ALA A 1 141 ? 1.844 -2.845 8.185 1.00 2.95 141 ALA A O 2
ATOM 6061 N N . ILE A 1 142 ? 3.245 -2.664 6.421 1.00 2.43 142 ILE A N 2
ATOM 6062 C CA . ILE A 1 142 ? 3.769 -4.017 6.471 1.00 2.72 142 ILE A CA 2
ATOM 6063 C C . ILE A 1 142 ? 5.275 -3.966 6.708 1.00 2.82 142 ILE A C 2
ATOM 6064 O O . ILE A 1 142 ? 6.027 -3.350 5.958 1.00 2.59 142 ILE A O 2
ATOM 6080 N N . LEU A 1 143 ? 5.722 -4.667 7.740 1.00 3.29 143 LEU A N 2
ATOM 6081 C CA . LEU A 1 143 ? 7.114 -4.778 8.117 1.00 3.50 143 LEU A CA 2
ATOM 6082 C C . LEU A 1 143 ? 7.403 -6.193 8.597 1.00 3.84 143 LEU A C 2
ATOM 6083 O O . LEU A 1 143 ? 6.482 -6.985 8.810 1.00 4.23 143 LEU A O 2
ATOM 6099 N N . GLY A 1 144 ? 8.681 -6.493 8.805 1.00 3.90 144 GLY A N 2
ATOM 6100 C CA . GLY A 1 144 ? 9.108 -7.772 9.341 1.00 4.47 144 GLY A CA 2
ATOM 6101 C C . GLY A 1 144 ? 10.156 -7.615 10.424 1.00 4.71 144 GLY A C 2
ATOM 6102 O O . GLY A 1 144 ? 10.357 -6.522 10.959 1.00 5.01 144 GLY A O 2
ATOM 6106 N N . SER A 1 145 ? 10.822 -8.723 10.748 1.00 4.89 145 SER A N 2
ATOM 6107 C CA . SER A 1 145 ? 11.836 -8.772 11.796 1.00 5.32 145 SER A CA 2
ATOM 6108 C C . SER A 1 145 ? 13.234 -9.037 11.219 1.00 5.56 145 SER A C 2
ATOM 6109 O O . SER A 1 145 ? 14.171 -9.277 11.981 1.00 6.12 145 SER A O 2
ATOM 6117 N N . TYR A 1 146 ? 13.393 -8.993 9.892 1.00 5.35 146 TYR A N 2
ATOM 6118 C CA . TYR A 1 146 ? 14.668 -9.230 9.227 1.00 5.77 146 TYR A CA 2
ATOM 6119 C C . TYR A 1 146 ? 15.111 -7.947 8.539 1.00 5.74 146 TYR A C 2
ATOM 6120 O O . TYR A 1 146 ? 14.529 -7.531 7.534 1.00 5.76 146 TYR A O 2
ATOM 6138 N N . ASN A 1 147 ? 16.148 -7.322 9.093 1.00 6.04 147 ASN A N 2
ATOM 6139 C CA . ASN A 1 147 ? 16.728 -6.099 8.578 1.00 6.29 147 ASN A CA 2
ATOM 6140 C C . ASN A 1 147 ? 18.208 -6.055 8.938 1.00 6.90 147 ASN A C 2
ATOM 6141 O O . ASN A 1 147 ? 18.549 -6.063 10.121 1.00 7.40 147 ASN A O 2
ATOM 6152 N N . ARG A 1 148 ? 19.077 -5.986 7.930 1.00 7.05 148 ARG A N 2
ATOM 6153 C CA . ARG A 1 148 ? 20.520 -5.878 8.132 1.00 7.73 148 ARG A CA 2
ATOM 6154 C C . ARG A 1 148 ? 21.002 -4.426 8.109 1.00 8.01 148 ARG A C 2
ATOM 6155 O O . ARG A 1 148 ? 22.146 -4.167 8.485 1.00 8.48 148 ARG A O 2
ATOM 6176 N N . GLY A 1 149 ? 20.159 -3.482 7.698 1.00 7.85 149 GLY A N 2
ATOM 6177 C CA . GLY A 1 149 ? 20.513 -2.078 7.664 1.00 8.32 149 GLY A CA 2
ATOM 6178 C C . GLY A 1 149 ? 19.350 -1.249 8.150 1.00 8.13 149 GLY A C 2
ATOM 6179 O O . GLY A 1 149 ? 18.429 -0.978 7.382 1.00 8.14 149 GLY A O 2
ATOM 6183 N N . ASN A 1 150 ? 19.382 -0.859 9.426 1.00 8.14 150 ASN A N 2
ATOM 6184 C CA . ASN A 1 150 ? 18.338 -0.033 10.021 1.00 8.05 150 ASN A CA 2
ATOM 6185 C C . ASN A 1 150 ? 18.538 1.406 9.553 1.00 7.68 150 ASN A C 2
ATOM 6186 O O . ASN A 1 150 ? 19.457 2.104 9.986 1.00 8.12 150 ASN A O 2
ATOM 6197 N N . LEU A 1 151 ? 17.649 1.834 8.663 1.00 7.03 151 LEU A N 2
ATOM 6198 C CA . LEU A 1 151 ? 17.639 3.171 8.097 1.00 6.77 151 LEU A CA 2
ATOM 6199 C C . LEU A 1 151 ? 16.467 3.970 8.665 1.00 6.56 151 LEU A C 2
ATOM 6200 O O . LEU A 1 151 ? 15.994 4.902 8.017 1.00 6.71 151 LEU A O 2
ATOM 6216 N N . SER A 1 152 ? 15.996 3.609 9.865 1.00 6.39 152 SER A N 2
ATOM 6217 C CA . SER A 1 152 ? 14.890 4.235 10.577 1.00 6.36 152 SER A CA 2
ATOM 6218 C C . SER A 1 152 ? 13.593 3.977 9.808 1.00 5.74 152 SER A C 2
ATOM 6219 O O . SER A 1 152 ? 13.147 4.813 9.026 1.00 5.56 152 SER A O 2
ATOM 6227 N N . THR A 1 153 ? 12.981 2.811 10.023 1.00 5.49 153 THR A N 2
ATOM 6228 C CA . THR A 1 153 ? 11.705 2.416 9.433 1.00 4.91 153 THR A CA 2
ATOM 6229 C C . THR A 1 153 ? 10.613 3.477 9.528 1.00 4.94 153 THR A C 2
ATOM 6230 O O . THR A 1 153 ? 9.895 3.729 8.565 1.00 4.54 153 THR A O 2
ATOM 6241 N N . GLU A 1 154 ? 10.565 4.158 10.669 1.00 5.48 154 GLU A N 2
ATOM 6242 C CA . GLU A 1 154 ? 9.609 5.198 11.010 1.00 5.66 154 GLU A CA 2
ATOM 6243 C C . GLU A 1 154 ? 9.631 6.347 10.000 1.00 5.64 154 GLU A C 2
ATOM 6244 O O . GLU A 1 154 ? 8.586 6.923 9.705 1.00 5.59 154 GLU A O 2
ATOM 6256 N N . LYS A 1 155 ? 10.810 6.621 9.425 1.00 5.75 155 LYS A N 2
ATOM 6257 C CA . LYS A 1 155 ? 11.006 7.638 8.405 1.00 5.83 155 LYS A CA 2
ATOM 6258 C C . LYS A 1 155 ? 10.326 7.293 7.086 1.00 5.27 155 LYS A C 2
ATOM 6259 O O . LYS A 1 155 ? 9.984 8.192 6.324 1.00 5.38 155 LYS A O 2
ATOM 6278 N N . PHE A 1 156 ? 10.118 6.007 6.820 1.00 4.75 156 PHE A N 2
ATOM 6279 C CA . PHE A 1 156 ? 9.421 5.559 5.631 1.00 4.21 156 PHE A CA 2
ATOM 6280 C C . PHE A 1 156 ? 7.929 5.450 5.927 1.00 4.04 156 PHE A C 2
ATOM 6281 O O . PHE A 1 156 ? 7.126 5.798 5.069 1.00 3.90 156 PHE A O 2
ATOM 6298 N N . VAL A 1 157 ? 7.551 5.023 7.139 1.00 4.15 157 VAL A N 2
ATOM 6299 C CA . VAL A 1 157 ? 6.158 4.878 7.547 1.00 4.05 157 VAL A CA 2
ATOM 6300 C C . VAL A 1 157 ? 5.441 6.228 7.574 1.00 4.51 157 VAL A C 2
ATOM 6301 O O . VAL A 1 157 ? 4.299 6.318 7.124 1.00 4.44 157 VAL A O 2
ATOM 6314 N N . GLU A 1 158 ? 6.107 7.277 8.070 1.00 5.04 158 GLU A N 2
ATOM 6315 C CA . GLU A 1 158 ? 5.541 8.619 8.157 1.00 5.58 158 GLU A CA 2
ATOM 6316 C C . GLU A 1 158 ? 5.107 9.166 6.790 1.00 5.55 158 GLU A C 2
ATOM 6317 O O . GLU A 1 158 ? 4.120 9.894 6.702 1.00 5.80 158 GLU A O 2
ATOM 6329 N N . GLU A 1 159 ? 5.801 8.766 5.721 1.00 5.30 159 GLU A N 2
ATOM 6330 C CA . GLU A 1 159 ? 5.503 9.188 4.360 1.00 5.37 159 GLU A CA 2
ATOM 6331 C C . GLU A 1 159 ? 4.159 8.621 3.904 1.00 5.13 159 GLU A C 2
ATOM 6332 O O . GLU A 1 159 ? 3.365 9.313 3.274 1.00 5.47 159 GLU A O 2
ATOM 6344 N N . ILE A 1 160 ? 3.874 7.380 4.291 1.00 4.60 160 ILE A N 2
ATOM 6345 C CA . ILE A 1 160 ? 2.635 6.688 3.971 1.00 4.37 160 ILE A CA 2
ATOM 6346 C C . ILE A 1 160 ? 1.541 7.171 4.930 1.00 4.65 160 ILE A C 2
ATOM 6347 O O . ILE A 1 160 ? 0.400 7.379 4.531 1.00 4.82 160 ILE A O 2
ATOM 6363 N N . LYS A 1 161 ? 1.901 7.426 6.192 1.00 4.77 161 LYS A N 2
ATOM 6364 C CA . LYS A 1 161 ? 1.011 7.959 7.216 1.00 5.08 161 LYS A CA 2
ATOM 6365 C C . LYS A 1 161 ? 0.496 9.356 6.846 1.00 5.69 161 LYS A C 2
ATOM 6366 O O . LYS A 1 161 ? -0.597 9.744 7.259 1.00 5.94 161 LYS A O 2
ATOM 6385 N N . SER A 1 162 ? 1.248 10.089 6.020 1.00 5.96 162 SER A N 2
ATOM 6386 C CA . SER A 1 162 ? 0.874 11.414 5.553 1.00 6.58 162 SER A CA 2
ATOM 6387 C C . SER A 1 162 ? -0.333 11.386 4.603 1.00 6.65 162 SER A C 2
ATOM 6388 O O . SER A 1 162 ? -0.944 12.431 4.382 1.00 7.17 162 SER A O 2
ATOM 6396 N N . ILE A 1 163 ? -0.711 10.211 4.075 1.00 6.18 163 ILE A N 2
ATOM 6397 C CA . ILE A 1 163 ? -1.889 10.040 3.228 1.00 6.28 163 ILE A CA 2
ATOM 6398 C C . ILE A 1 163 ? -3.183 10.425 3.957 1.00 6.44 163 ILE A C 2
ATOM 6399 O O . ILE A 1 163 ? -4.120 10.916 3.325 1.00 6.76 163 ILE A O 2
ATOM 6415 N N . ALA A 1 164 ? -3.255 10.193 5.268 1.00 6.25 164 ALA A N 2
ATOM 6416 C CA . ALA A 1 164 ? -4.440 10.519 6.041 1.00 6.40 164 ALA A CA 2
ATOM 6417 C C . ALA A 1 164 ? -4.369 11.978 6.493 1.00 7.02 164 ALA A C 2
ATOM 6418 O O . ALA A 1 164 ? -3.406 12.405 7.135 1.00 7.11 164 ALA A O 2
ATOM 6425 N N . SER A 1 165 ? -5.401 12.742 6.136 1.00 7.50 165 SER A N 2
ATOM 6426 C CA . SER A 1 165 ? -5.505 14.162 6.447 1.00 8.13 165 SER A CA 2
ATOM 6427 C C . SER A 1 165 ? -5.853 14.339 7.931 1.00 8.20 165 SER A C 2
ATOM 6428 O O . SER A 1 165 ? -5.200 15.102 8.643 1.00 8.61 165 SER A O 2
ATOM 6436 N N . GLU A 1 166 ? -6.865 13.611 8.405 1.00 7.85 166 GLU A N 2
ATOM 6437 C CA . GLU A 1 166 ? -7.312 13.619 9.792 1.00 7.87 166 GLU A CA 2
ATOM 6438 C C . GLU A 1 166 ? -6.504 12.580 10.590 1.00 7.50 166 GLU A C 2
ATOM 6439 O O . GLU A 1 166 ? -5.641 11.921 9.995 1.00 7.18 166 GLU A O 2
ATOM 6451 N N . PRO A 1 167 ? -6.736 12.442 11.920 1.00 7.57 167 PRO A N 2
ATOM 6452 C CA . PRO A 1 167 ? -6.078 11.451 12.779 1.00 7.32 167 PRO A CA 2
ATOM 6453 C C . PRO A 1 167 ? -5.859 10.093 12.123 1.00 6.69 167 PRO A C 2
ATOM 6454 O O . PRO A 1 167 ? -6.799 9.452 11.651 1.00 6.33 167 PRO A O 2
ATOM 6465 N N . THR A 1 168 ? -4.607 9.657 12.085 1.00 6.59 168 THR A N 2
ATOM 6466 C CA . THR A 1 168 ? -4.223 8.438 11.399 1.00 6.03 168 THR A CA 2
ATOM 6467 C C . THR A 1 168 ? -4.720 7.200 12.145 1.00 5.70 168 THR A C 2
ATOM 6468 O O . THR A 1 168 ? -4.842 6.139 11.545 1.00 5.20 168 THR A O 2
ATOM 6479 N N . GLU A 1 169 ? -5.091 7.339 13.420 1.00 6.01 169 GLU A N 2
ATOM 6480 C CA . GLU A 1 169 ? -5.626 6.255 14.230 1.00 5.82 169 GLU A CA 2
ATOM 6481 C C . GLU A 1 169 ? -6.909 5.642 13.661 1.00 5.44 169 GLU A C 2
ATOM 6482 O O . GLU A 1 169 ? -7.192 4.476 13.927 1.00 5.19 169 GLU A O 2
ATOM 6494 N N . LYS A 1 170 ? -7.654 6.396 12.848 1.00 5.49 170 LYS A N 2
ATOM 6495 C CA . LYS A 1 170 ? -8.863 5.911 12.197 1.00 5.24 170 LYS A CA 2
ATOM 6496 C C . LYS A 1 170 ? -8.674 5.699 10.692 1.00 5.01 170 LYS A C 2
ATOM 6497 O O . LYS A 1 170 ? -9.653 5.525 9.971 1.00 5.02 170 LYS A O 2
ATOM 6516 N N . HIS A 1 171 ? -7.433 5.718 10.199 1.00 4.86 171 HIS A N 2
ATOM 6517 C CA . HIS A 1 171 ? -7.121 5.570 8.780 1.00 4.69 171 HIS A CA 2
ATOM 6518 C C . HIS A 1 171 ? -5.817 4.843 8.500 1.00 4.28 171 HIS A C 2
ATOM 6519 O O . HIS A 1 171 ? -5.369 4.801 7.354 1.00 3.94 171 HIS A O 2
ATOM 6534 N N . PHE A 1 172 ? -5.194 4.272 9.525 1.00 4.39 172 PHE A N 2
ATOM 6535 C CA . PHE A 1 172 ? -3.910 3.623 9.419 1.00 4.10 172 PHE A CA 2
ATOM 6536 C C . PHE A 1 172 ? -3.723 2.589 10.507 1.00 3.97 172 PHE A C 2
ATOM 6537 O O . PHE A 1 172 ? -4.040 2.843 11.669 1.00 4.32 172 PHE A O 2
ATOM 6554 N N . PHE A 1 173 ? -3.180 1.437 10.128 1.00 3.57 173 PHE A N 2
ATOM 6555 C CA . PHE A 1 173 ? -2.876 0.346 11.033 1.00 3.61 173 PHE A CA 2
ATOM 6556 C C . PHE A 1 173 ? -1.832 -0.588 10.438 1.00 3.43 173 PHE A C 2
ATOM 6557 O O . PHE A 1 173 ? -1.375 -0.408 9.310 1.00 3.17 173 PHE A O 2
ATOM 6574 N N . ASN A 1 174 ? -1.439 -1.590 11.219 1.00 3.67 174 ASN A N 2
ATOM 6575 C CA . ASN A 1 174 ? -0.437 -2.564 10.814 1.00 3.67 174 ASN A CA 2
ATOM 6576 C C . ASN A 1 174 ? -1.107 -3.870 10.418 1.00 3.65 174 ASN A C 2
ATOM 6577 O O . ASN A 1 174 ? -2.119 -4.265 10.995 1.00 3.81 174 ASN A O 2
ATOM 6588 N N . VAL A 1 175 ? -0.489 -4.581 9.472 1.00 3.55 175 VAL A N 2
ATOM 6589 C CA . VAL A 1 175 ? -0.983 -5.849 8.931 1.00 3.72 175 VAL A CA 2
ATOM 6590 C C . VAL A 1 175 ? -1.102 -6.938 10.009 1.00 4.32 175 VAL A C 2
ATOM 6591 O O . VAL A 1 175 ? -1.915 -7.853 9.890 1.00 4.57 175 VAL A O 2
ATOM 6604 N N . SER A 1 176 ? -0.309 -6.837 11.077 1.00 4.61 176 SER A N 2
ATOM 6605 C CA . SER A 1 176 ? -0.314 -7.820 12.147 1.00 5.23 176 SER A CA 2
ATOM 6606 C C . SER A 1 176 ? -1.463 -7.602 13.144 1.00 5.35 176 SER A C 2
ATOM 6607 O O . SER A 1 176 ? -1.598 -8.400 14.073 1.00 5.80 176 SER A O 2
ATOM 6615 N N . ASP A 1 177 ? -2.302 -6.574 12.964 1.00 4.97 177 ASP A N 2
ATOM 6616 C CA . ASP A 1 177 ? -3.448 -6.333 13.832 1.00 5.08 177 ASP A CA 2
ATOM 6617 C C . ASP A 1 177 ? -4.756 -6.604 13.092 1.00 4.96 177 ASP A C 2
ATOM 6618 O O . ASP A 1 177 ? -5.060 -5.973 12.080 1.00 4.58 177 ASP A O 2
ATOM 6627 N N . GLU A 1 178 ? -5.529 -7.553 13.620 1.00 5.36 178 GLU A N 2
ATOM 6628 C CA . GLU A 1 178 ? -6.828 -7.924 13.077 1.00 5.38 178 GLU A CA 2
ATOM 6629 C C . GLU A 1 178 ? -7.973 -7.184 13.779 1.00 5.24 178 GLU A C 2
ATOM 6630 O O . GLU A 1 178 ? -9.090 -7.177 13.265 1.00 5.11 178 GLU A O 2
ATOM 6642 N N . LEU A 1 179 ? -7.725 -6.537 14.923 1.00 5.36 179 LEU A N 2
ATOM 6643 C CA . LEU A 1 179 ? -8.741 -5.759 15.625 1.00 5.33 179 LEU A CA 2
ATOM 6644 C C . LEU A 1 179 ? -9.046 -4.468 14.869 1.00 4.85 179 LEU A C 2
ATOM 6645 O O . LEU A 1 179 ? -10.198 -4.036 14.825 1.00 4.79 179 LEU A O 2
ATOM 6661 N N . ALA A 1 180 ? -8.034 -3.884 14.222 1.00 4.59 180 ALA A N 2
ATOM 6662 C CA . ALA A 1 180 ? -8.165 -2.689 13.411 1.00 4.22 180 ALA A CA 2
ATOM 6663 C C . ALA A 1 180 ? -9.144 -2.899 12.266 1.00 3.98 180 ALA A C 2
ATOM 6664 O O . ALA A 1 180 ? -9.853 -1.971 11.910 1.00 3.88 180 ALA A O 2
ATOM 6671 N N . LEU A 1 181 ? -9.279 -4.132 11.769 1.00 4.05 181 LEU A N 2
ATOM 6672 C CA . LEU A 1 181 ? -10.250 -4.482 10.746 1.00 4.01 181 LEU A CA 2
ATOM 6673 C C . LEU A 1 181 ? -11.670 -4.188 11.214 1.00 4.14 181 LEU A C 2
ATOM 6674 O O . LEU A 1 181 ? -12.447 -3.628 10.456 1.00 4.08 181 LEU A O 2
ATOM 6690 N N . VAL A 1 182 ? -11.976 -4.472 12.483 1.00 4.38 182 VAL A N 2
ATOM 6691 C CA . VAL A 1 182 ? -13.257 -4.157 13.094 1.00 4.53 182 VAL A CA 2
ATOM 6692 C C . VAL A 1 182 ? -13.423 -2.640 13.190 1.00 4.39 182 VAL A C 2
ATOM 6693 O O . VAL A 1 182 ? -14.473 -2.119 12.828 1.00 4.41 182 VAL A O 2
ATOM 6706 N N . THR A 1 183 ? -12.375 -1.928 13.612 1.00 4.35 183 THR A N 2
ATOM 6707 C CA . THR A 1 183 ? -12.367 -0.473 13.714 1.00 4.38 183 THR A CA 2
ATOM 6708 C C . THR A 1 183 ? -12.592 0.181 12.341 1.00 4.20 183 THR A C 2
ATOM 6709 O O . THR A 1 183 ? -13.264 1.208 12.230 1.00 4.35 183 THR A O 2
ATOM 6720 N N . ILE A 1 184 ? -12.068 -0.437 11.279 1.00 3.99 184 ILE A N 2
ATOM 6721 C CA . ILE A 1 184 ? -12.289 -0.027 9.904 1.00 3.94 184 ILE A CA 2
ATOM 6722 C C . ILE A 1 184 ? -13.776 -0.072 9.599 1.00 4.12 184 ILE A C 2
ATOM 6723 O O . ILE A 1 184 ? -14.306 0.936 9.153 1.00 4.31 184 ILE A O 2
ATOM 6739 N N . VAL A 1 185 ? -14.453 -1.182 9.921 1.00 4.16 185 VAL A N 2
ATOM 6740 C CA . VAL A 1 185 ? -15.883 -1.353 9.689 1.00 4.38 185 VAL A CA 2
ATOM 6741 C C . VAL A 1 185 ? -16.684 -0.264 10.407 1.00 4.52 185 VAL A C 2
ATOM 6742 O O . VAL A 1 185 ? -17.638 0.275 9.850 1.00 4.74 185 VAL A O 2
ATOM 6755 N N . LYS A 1 186 ? -16.256 0.097 11.621 1.00 4.50 186 LYS A N 2
ATOM 6756 C CA . LYS A 1 186 ? -16.863 1.165 12.402 1.00 4.72 186 LYS A CA 2
ATOM 6757 C C . LYS A 1 186 ? -16.780 2.505 11.670 1.00 4.87 186 LYS A C 2
ATOM 6758 O O . LYS A 1 186 ? -17.731 3.284 11.693 1.00 5.15 186 LYS A O 2
ATOM 6777 N N . THR A 1 187 ? -15.670 2.739 10.969 1.00 4.76 187 THR A N 2
ATOM 6778 C CA . THR A 1 187 ? -15.476 3.936 10.167 1.00 5.01 187 THR A CA 2
ATOM 6779 C C . THR A 1 187 ? -16.311 3.859 8.876 1.00 5.16 187 THR A C 2
ATOM 6780 O O . THR A 1 187 ? -16.872 4.866 8.449 1.00 5.53 187 THR A O 2
ATOM 6791 N N . LEU A 1 188 ? -16.462 2.665 8.287 1.00 4.97 188 LEU A N 2
ATOM 6792 C CA . LEU A 1 188 ? -17.270 2.453 7.086 1.00 5.22 188 LEU A CA 2
ATOM 6793 C C . LEU A 1 188 ? -18.763 2.645 7.368 1.00 5.53 188 LEU A C 2
ATOM 6794 O O . LEU A 1 188 ? -19.546 2.914 6.456 1.00 5.92 188 LEU A O 2
ATOM 6810 N N . GLY A 1 189 ? -19.159 2.550 8.640 1.00 5.41 189 GLY A N 2
ATOM 6811 C CA . GLY A 1 189 ? -20.515 2.798 9.092 1.00 5.68 189 GLY A CA 2
ATOM 6812 C C . GLY A 1 189 ? -20.934 4.260 8.942 1.00 6.03 189 GLY A C 2
ATOM 6813 O O . GLY A 1 189 ? -22.129 4.547 8.879 1.00 6.35 189 GLY A O 2
ATOM 6817 N N . GLU A 1 190 ? -19.968 5.176 8.816 1.00 6.04 190 GLU A N 2
ATOM 6818 C CA . GLU A 1 190 ? -20.224 6.585 8.574 1.00 6.47 190 GLU A CA 2
ATOM 6819 C C . GLU A 1 190 ? -20.615 6.811 7.114 1.00 6.88 190 GLU A C 2
ATOM 6820 O O . GLU A 1 190 ? -20.463 5.932 6.263 1.00 6.83 190 GLU A O 2
ATOM 6832 N N . ARG A 1 191 ? -21.150 7.994 6.827 1.00 7.36 191 ARG A N 2
ATOM 6833 C CA . ARG A 1 191 ? -21.543 8.367 5.474 1.00 7.85 191 ARG A CA 2
ATOM 6834 C C . ARG A 1 191 ? -20.359 8.929 4.685 1.00 7.83 191 ARG A C 2
ATOM 6835 O O . ARG A 1 191 ? -20.426 8.988 3.458 1.00 7.98 191 ARG A O 2
ATOM 6856 N N . ILE A 1 192 ? -19.291 9.338 5.375 1.00 7.70 192 ILE A N 2
ATOM 6857 C CA . ILE A 1 192 ? -18.074 9.870 4.797 1.00 7.70 192 ILE A CA 2
ATOM 6858 C C . ILE A 1 192 ? -16.979 9.868 5.865 1.00 7.40 192 ILE A C 2
ATOM 6859 O O . ILE A 1 192 ? -15.795 9.870 5.476 1.00 7.48 192 ILE A O 2
ATOM 6882 N N . GLY B 2 2 ? 14.987 -36.010 -1.004 1.00 2.55 102 GLY B N 2
ATOM 6883 C CA . GLY B 2 2 ? 13.817 -35.295 -0.537 1.00 2.42 102 GLY B CA 2
ATOM 6884 C C . GLY B 2 2 ? 13.408 -34.185 -1.498 1.00 2.30 102 GLY B C 2
ATOM 6885 O O . GLY B 2 2 ? 14.181 -33.830 -2.394 1.00 2.30 102 GLY B O 2
ATOM 6889 N N . PRO B 2 3 ? 12.201 -33.621 -1.313 1.00 2.24 103 PRO B N 2
ATOM 6890 C CA . PRO B 2 3 ? 11.675 -32.562 -2.164 1.00 2.17 103 PRO B CA 2
ATOM 6891 C C . PRO B 2 3 ? 12.284 -31.196 -1.801 1.00 2.06 103 PRO B C 2
ATOM 6892 O O . PRO B 2 3 ? 12.435 -30.895 -0.611 1.00 2.06 103 PRO B O 2
ATOM 6918 N N . GLY B 2 5 ? 12.726 -27.253 -1.030 1.00 1.79 105 GLY B N 2
ATOM 6919 C CA . GLY B 2 5 ? 11.869 -26.301 -0.355 1.00 1.78 105 GLY B CA 2
ATOM 6920 C C . GLY B 2 5 ? 11.454 -25.116 -1.223 1.00 1.70 105 GLY B C 2
ATOM 6921 O O . GLY B 2 5 ? 11.874 -25.008 -2.379 1.00 1.65 105 GLY B O 2
ATOM 6925 N N . PRO B 2 6 ? 10.594 -24.233 -0.684 1.00 1.73 106 PRO B N 2
ATOM 6926 C CA . PRO B 2 6 ? 10.075 -23.081 -1.418 1.00 1.69 106 PRO B CA 2
ATOM 6927 C C . PRO B 2 6 ? 11.149 -21.975 -1.488 1.00 1.58 106 PRO B C 2
ATOM 6928 O O . PRO B 2 6 ? 12.086 -21.976 -0.683 1.00 1.57 106 PRO B O 2
ATOM 6954 N N . GLY B 2 8 ? 13.195 -18.423 -1.067 1.00 1.42 108 GLY B N 2
ATOM 6955 C CA . GLY B 2 8 ? 13.393 -17.543 0.068 1.00 1.47 108 GLY B CA 2
ATOM 6956 C C . GLY B 2 8 ? 12.662 -16.222 -0.107 1.00 1.44 108 GLY B C 2
ATOM 6957 O O . GLY B 2 8 ? 12.229 -15.869 -1.208 1.00 1.41 108 GLY B O 2
ATOM 6961 N N . LEU B 2 9 ? 12.516 -15.485 0.993 1.00 1.51 109 LEU B N 2
ATOM 6962 C CA . LEU B 2 9 ? 11.842 -14.199 0.981 1.00 1.53 109 LEU B CA 2
ATOM 6963 C C . LEU B 2 9 ? 12.680 -13.123 0.280 1.00 1.43 109 LEU B C 2
ATOM 6964 O O . LEU B 2 9 ? 13.913 -13.211 0.278 1.00 1.36 109 LEU B O 2
ATOM 6995 N N . GLY B 2 11 ? 14.508 -9.451 -0.732 1.00 1.28 111 GLY B N 2
ATOM 6996 C CA . GLY B 2 11 ? 15.425 -8.620 0.021 1.00 1.26 111 GLY B CA 2
ATOM 6997 C C . GLY B 2 11 ? 14.791 -7.322 0.481 1.00 1.34 111 GLY B C 2
ATOM 6998 O O . GLY B 2 11 ? 13.698 -6.974 0.065 1.00 1.51 111 GLY B O 2
ATOM 7002 N N . GLU B 2 12 ? 15.470 -6.598 1.361 1.00 1.34 112 GLU B N 2
ATOM 7003 C CA . GLU B 2 12 ? 15.012 -5.309 1.859 1.00 1.46 112 GLU B CA 2
ATOM 7004 C C . GLU B 2 12 ? 15.361 -4.206 0.858 1.00 1.34 112 GLU B C 2
ATOM 7005 O O . GLU B 2 12 ? 16.059 -4.433 -0.130 1.00 1.21 112 GLU B O 2
ATOM 7017 N N . ASN B 2 13 ? 14.877 -2.992 1.124 1.00 1.44 113 ASN B N 2
ATOM 7018 C CA . ASN B 2 13 ? 15.125 -1.824 0.290 1.00 1.39 113 ASN B CA 2
ATOM 7019 C C . ASN B 2 13 ? 16.615 -1.463 0.274 1.00 1.27 113 ASN B C 2
ATOM 7020 O O . ASN B 2 13 ? 17.398 -1.893 1.123 1.00 1.36 113 ASN B O 2
ATOM 7031 N N . GLY B 2 14 ? 17.014 -0.685 -0.722 1.00 1.13 114 GLY B N 2
ATOM 7032 C CA . GLY B 2 14 ? 18.391 -0.287 -0.886 1.00 1.07 114 GLY B CA 2
ATOM 7033 C C . GLY B 2 14 ? 18.827 0.775 0.121 1.00 1.20 114 GLY B C 2
ATOM 7034 O O . GLY B 2 14 ? 17.987 1.445 0.729 1.00 1.33 114 GLY B O 2
ATOM 7038 N N . PRO B 2 15 ? 20.147 0.958 0.284 1.00 1.23 115 PRO B N 2
ATOM 7039 C CA . PRO B 2 15 ? 20.703 1.963 1.182 1.00 1.39 115 PRO B CA 2
ATOM 7040 C C . PRO B 2 15 ? 20.562 3.389 0.625 1.00 1.31 115 PRO B C 2
ATOM 7041 O O . PRO B 2 15 ? 20.422 3.558 -0.594 1.00 1.17 115 PRO B O 2
ATOM 7067 N N . GLY B 2 17 ? 21.393 7.177 -0.691 1.00 1.26 117 GLY B N 2
ATOM 7068 C CA . GLY B 2 17 ? 22.422 7.695 -1.578 1.00 1.23 117 GLY B CA 2
ATOM 7069 C C . GLY B 2 17 ? 23.480 8.530 -0.847 1.00 1.34 117 GLY B C 2
ATOM 7070 O O . GLY B 2 17 ? 23.270 8.949 0.296 1.00 1.44 117 GLY B O 2
ATOM 7074 N N . PRO B 2 18 ? 24.618 8.799 -1.506 1.00 1.35 118 PRO B N 2
ATOM 7075 C CA . PRO B 2 18 ? 25.705 9.583 -0.925 1.00 1.47 118 PRO B CA 2
ATOM 7076 C C . PRO B 2 18 ? 25.386 11.087 -0.899 1.00 1.48 118 PRO B C 2
ATOM 7077 O O . PRO B 2 18 ? 24.539 11.544 -1.676 1.00 1.42 118 PRO B O 2
ATOM 7103 N N . GLY B 2 20 ? 25.306 15.017 -1.551 1.00 1.61 120 GLY B N 2
ATOM 7104 C CA . GLY B 2 20 ? 25.467 15.774 -2.777 1.00 1.62 120 GLY B CA 2
ATOM 7105 C C . GLY B 2 20 ? 26.691 16.693 -2.768 1.00 1.69 120 GLY B C 2
ATOM 7106 O O . GLY B 2 20 ? 27.310 16.906 -1.718 1.00 1.75 120 GLY B O 2
ATOM 7110 N N . PRO B 2 21 ? 27.033 17.271 -3.933 1.00 1.74 121 PRO B N 2
ATOM 7111 C CA . PRO B 2 21 ? 28.168 18.176 -4.074 1.00 1.83 121 PRO B CA 2
ATOM 7112 C C . PRO B 2 21 ? 27.996 19.489 -3.292 1.00 1.88 121 PRO B C 2
ATOM 7113 O O . PRO B 2 21 ? 26.923 20.097 -3.351 1.00 1.85 121 PRO B O 2
ATOM 7148 N N . GLY C 2 2 ? 13.289 -32.083 2.258 1.00 2.43 202 GLY C N 2
ATOM 7149 C CA . GLY C 2 2 ? 14.605 -32.410 1.757 1.00 2.41 202 GLY C CA 2
ATOM 7150 C C . GLY C 2 2 ? 15.503 -31.186 1.681 1.00 2.34 202 GLY C C 2
ATOM 7151 O O . GLY C 2 2 ? 15.736 -30.553 2.713 1.00 2.40 202 GLY C O 2
ATOM 7155 N N . PRO C 2 3 ? 16.071 -30.882 0.497 1.00 2.27 203 PRO C N 2
ATOM 7156 C CA . PRO C 2 3 ? 17.026 -29.791 0.326 1.00 2.24 203 PRO C CA 2
ATOM 7157 C C . PRO C 2 3 ? 16.327 -28.423 0.450 1.00 2.09 203 PRO C C 2
ATOM 7158 O O . PRO C 2 3 ? 15.120 -28.320 0.202 1.00 2.00 203 PRO C O 2
ATOM 7184 N N . GLY C 2 5 ? 15.192 -24.493 -0.404 1.00 1.74 205 GLY C N 2
ATOM 7185 C CA . GLY C 2 5 ? 14.721 -23.883 -1.632 1.00 1.64 205 GLY C CA 2
ATOM 7186 C C . GLY C 2 5 ? 15.681 -22.848 -2.217 1.00 1.60 205 GLY C C 2
ATOM 7187 O O . GLY C 2 5 ? 16.759 -22.609 -1.662 1.00 1.66 205 GLY C O 2
ATOM 7191 N N . PRO C 2 6 ? 15.308 -22.246 -3.361 1.00 1.53 206 PRO C N 2
ATOM 7192 C CA . PRO C 2 6 ? 16.145 -21.278 -4.068 1.00 1.51 206 PRO C CA 2
ATOM 7193 C C . PRO C 2 6 ? 16.259 -19.963 -3.273 1.00 1.41 206 PRO C C 2
ATOM 7194 O O . PRO C 2 6 ? 15.351 -19.633 -2.503 1.00 1.37 206 PRO C O 2
ATOM 7220 N N . GLY C 2 8 ? 16.146 -15.981 -2.292 1.00 1.18 208 GLY C N 2
ATOM 7221 C CA . GLY C 2 8 ? 15.195 -14.923 -2.598 1.00 1.13 208 GLY C CA 2
ATOM 7222 C C . GLY C 2 8 ? 15.750 -13.897 -3.582 1.00 1.11 208 GLY C C 2
ATOM 7223 O O . GLY C 2 8 ? 16.950 -13.866 -3.868 1.00 1.14 208 GLY C O 2
ATOM 7227 N N . LEU C 2 9 ? 14.868 -13.042 -4.095 1.00 1.15 209 LEU C N 2
ATOM 7228 C CA . LEU C 2 9 ? 15.240 -12.026 -5.068 1.00 1.19 209 LEU C CA 2
ATOM 7229 C C . LEU C 2 9 ? 15.645 -10.720 -4.380 1.00 1.08 209 LEU C C 2
ATOM 7230 O O . LEU C 2 9 ? 15.172 -10.445 -3.274 1.00 1.08 209 LEU C O 2
ATOM 7261 N N . GLY C 2 11 ? 16.170 -6.625 -3.426 1.00 0.98 211 GLY C N 2
ATOM 7262 C CA . GLY C 2 11 ? 15.204 -5.567 -3.174 1.00 1.08 211 GLY C CA 2
ATOM 7263 C C . GLY C 2 11 ? 15.097 -4.551 -4.306 1.00 1.10 211 GLY C C 2
ATOM 7264 O O . GLY C 2 11 ? 15.323 -4.861 -5.476 1.00 1.22 211 GLY C O 2
ATOM 7268 N N . GLU C 2 12 ? 14.754 -3.315 -3.951 1.00 1.16 212 GLU C N 2
ATOM 7269 C CA . GLU C 2 12 ? 14.589 -2.214 -4.892 1.00 1.24 212 GLU C CA 2
ATOM 7270 C C . GLU C 2 12 ? 15.517 -1.054 -4.567 1.00 1.12 212 GLU C 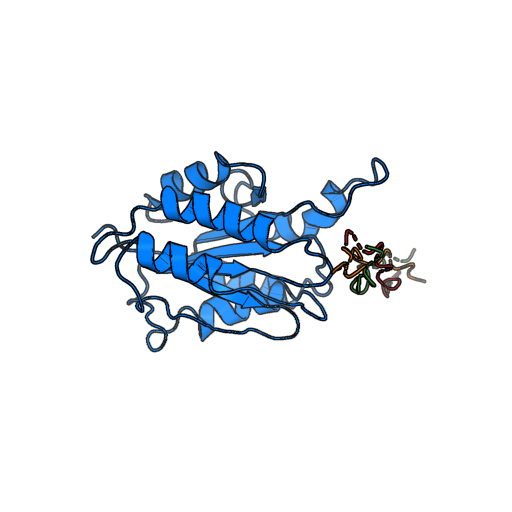C 2
ATOM 7271 O O . GLU C 2 12 ? 16.283 -1.100 -3.610 1.00 1.06 212 GLU C O 2
ATOM 7283 N N . ASN C 2 13 ? 15.469 -0.012 -5.395 1.00 1.18 213 ASN C N 2
ATOM 7284 C CA . ASN C 2 13 ? 16.253 1.205 -5.216 1.00 1.13 213 ASN C CA 2
ATOM 7285 C C . ASN C 2 13 ? 15.902 1.893 -3.913 1.00 1.14 213 ASN C C 2
ATOM 7286 O O . ASN C 2 13 ? 14.734 2.098 -3.627 1.00 1.32 213 ASN C O 2
ATOM 7297 N N . GLY C 2 14 ? 16.922 2.223 -3.126 1.00 1.05 214 GLY C N 2
ATOM 7298 C CA . GLY C 2 14 ? 16.748 2.900 -1.863 1.00 1.16 214 GLY C CA 2
ATOM 7299 C C . GLY C 2 14 ? 16.535 4.400 -2.011 1.00 1.24 214 GLY C C 2
ATOM 7300 O O . GLY C 2 14 ? 16.549 4.936 -3.124 1.00 1.25 214 GLY C O 2
ATOM 7304 N N . PRO C 2 15 ? 16.364 5.107 -0.883 1.00 1.35 215 PRO C N 2
ATOM 7305 C CA . PRO C 2 15 ? 16.169 6.554 -0.868 1.00 1.46 215 PRO C CA 2
ATOM 7306 C C . PRO C 2 15 ? 17.383 7.341 -1.379 1.00 1.37 215 PRO C C 2
ATOM 7307 O O . PRO C 2 15 ? 18.511 6.857 -1.288 1.00 1.29 215 PRO C O 2
ATOM 7333 N N . GLY C 2 17 ? 20.251 10.563 -1.723 1.00 1.36 217 GLY C N 2
ATOM 7334 C CA . GLY C 2 17 ? 21.183 11.136 -0.772 1.00 1.44 217 GLY C CA 2
ATOM 7335 C C . GLY C 2 17 ? 20.755 12.512 -0.270 1.00 1.56 217 GLY C C 2
ATOM 7336 O O . GLY C 2 17 ? 19.888 13.153 -0.873 1.00 1.60 217 GLY C O 2
ATOM 7340 N N . PRO C 2 18 ? 21.378 12.990 0.822 1.00 1.67 218 PRO C N 2
ATOM 7341 C CA . PRO C 2 18 ? 21.074 14.293 1.403 1.00 1.82 218 PRO C CA 2
ATOM 7342 C C . PRO C 2 18 ? 21.689 15.445 0.591 1.00 1.77 218 PRO C C 2
ATOM 7343 O O . PRO C 2 18 ? 22.684 15.235 -0.112 1.00 1.67 218 PRO C O 2
ATOM 7369 N N . GLY C 2 20 ? 23.896 18.500 -0.569 1.00 1.82 220 GLY C N 2
ATOM 7370 C CA . GLY C 2 20 ? 25.274 18.853 -0.285 1.00 1.85 220 GLY C CA 2
ATOM 7371 C C . GLY C 2 20 ? 25.377 20.086 0.621 1.00 1.98 220 GLY C C 2
ATOM 7372 O O . GLY C 2 20 ? 24.556 20.997 0.487 1.00 2.03 220 GLY C O 2
ATOM 7376 N N . PRO C 2 21 ? 26.370 20.133 1.531 1.00 2.07 221 PRO C N 2
ATOM 7377 C CA . PRO C 2 21 ? 26.626 21.266 2.426 1.00 2.21 221 PRO C CA 2
ATOM 7378 C C . PRO C 2 21 ? 26.738 22.621 1.714 1.00 2.18 221 PRO C C 2
ATOM 7379 O O . PRO C 2 21 ? 27.674 22.816 0.934 1.00 2.13 221 PRO C O 2
ATOM 7414 N N . GLY D 2 2 ? 10.943 -29.137 1.225 1.00 2.12 302 GLY D N 2
ATOM 7415 C CA . GLY D 2 2 ? 11.836 -28.977 2.358 1.00 2.17 302 GLY D CA 2
ATOM 7416 C C . GLY D 2 2 ? 11.825 -27.570 2.948 1.00 2.16 302 GLY D C 2
ATOM 7417 O O . GLY D 2 2 ? 10.835 -26.845 2.818 1.00 2.15 302 GLY D O 2
ATOM 7421 N N . PRO D 2 3 ? 12.927 -27.168 3.605 1.00 2.20 303 PRO D N 2
ATOM 7422 C CA . PRO D 2 3 ? 13.048 -25.856 4.232 1.00 2.22 303 PRO D CA 2
ATOM 7423 C C . PRO D 2 3 ? 13.110 -24.709 3.214 1.00 2.04 303 PRO D C 2
ATOM 7424 O O . PRO D 2 3 ? 13.631 -24.892 2.114 1.00 1.93 303 PRO D O 2
ATOM 7450 N N . GLY D 2 5 ? 14.196 -21.351 1.157 1.00 1.67 305 GLY D N 2
ATOM 7451 C CA . GLY D 2 5 ? 15.490 -20.844 0.749 1.00 1.64 305 GLY D CA 2
ATOM 7452 C C . GLY D 2 5 ? 15.928 -19.628 1.565 1.00 1.66 305 GLY D C 2
ATOM 7453 O O . GLY D 2 5 ? 15.111 -19.011 2.260 1.00 1.71 305 GLY D O 2
ATOM 7457 N N . PRO D 2 6 ? 17.213 -19.256 1.472 1.00 1.68 306 PRO D N 2
ATOM 7458 C CA . PRO D 2 6 ? 17.752 -18.101 2.180 1.00 1.74 306 PRO D CA 2
ATOM 7459 C C . PRO D 2 6 ? 17.201 -16.779 1.626 1.00 1.57 306 PRO D C 2
ATOM 7460 O O . PRO D 2 6 ? 16.849 -16.717 0.443 1.00 1.43 306 PRO D O 2
ATOM 7486 N N . GLY D 2 8 ? 16.763 -12.998 0.074 1.00 1.25 308 GLY D N 2
ATOM 7487 C CA . GLY D 2 8 ? 17.390 -12.344 -1.059 1.00 1.17 308 GLY D CA 2
ATOM 7488 C C . GLY D 2 8 ? 18.375 -11.260 -0.646 1.00 1.17 308 GLY D C 2
ATOM 7489 O O . GLY D 2 8 ? 18.516 -10.931 0.535 1.00 1.31 308 GLY D O 2
ATOM 7493 N N . LEU D 2 9 ? 19.073 -10.706 -1.635 1.00 1.09 309 LEU D N 2
ATOM 7494 C CA . LEU D 2 9 ? 20.072 -9.677 -1.399 1.00 1.13 309 LEU D CA 2
ATOM 7495 C C . LEU D 2 9 ? 19.418 -8.302 -1.228 1.00 1.05 309 LEU D C 2
ATOM 7496 O O . LEU D 2 9 ? 18.283 -8.095 -1.639 1.00 1.00 309 LEU D O 2
ATOM 7527 N N . GLY D 2 11 ? 18.564 -4.184 -1.663 1.00 0.94 311 GLY D N 2
ATOM 7528 C CA . GLY D 2 11 ? 18.290 -3.393 -2.844 1.00 0.89 311 GLY D CA 2
ATOM 7529 C C . GLY D 2 11 ? 19.505 -2.609 -3.333 1.00 0.87 311 GLY D C 2
ATOM 7530 O O . GLY D 2 11 ? 20.612 -2.739 -2.805 1.00 0.95 311 GLY D O 2
ATOM 7534 N N . GLU D 2 12 ? 19.300 -1.785 -4.355 1.00 0.89 312 GLU D N 2
ATOM 7535 C CA . GLU D 2 12 ? 20.364 -0.992 -4.952 1.00 0.95 312 GLU D CA 2
ATOM 7536 C C . GLU D 2 12 ? 20.418 0.385 -4.292 1.00 0.90 312 GLU D C 2
ATOM 7537 O O . GLU D 2 12 ? 19.413 0.920 -3.823 1.00 0.88 312 GLU D O 2
ATOM 7549 N N . ASN D 2 13 ? 21.620 0.961 -4.251 1.00 0.98 313 ASN D N 2
ATOM 7550 C CA . ASN D 2 13 ? 21.878 2.256 -3.639 1.00 1.01 313 ASN D CA 2
ATOM 7551 C C . ASN D 2 13 ? 21.099 3.356 -4.358 1.00 0.96 313 ASN D C 2
ATOM 7552 O O . ASN D 2 13 ? 21.046 3.393 -5.589 1.00 1.01 313 ASN D O 2
ATOM 7563 N N . GLY D 2 14 ? 20.498 4.245 -3.569 1.00 0.98 314 GLY D N 2
ATOM 7564 C CA . GLY D 2 14 ? 19.743 5.363 -4.088 1.00 1.02 314 GLY D CA 2
ATOM 7565 C C . GLY D 2 14 ? 20.623 6.409 -4.776 1.00 1.07 314 GLY D C 2
ATOM 7566 O O . GLY D 2 14 ? 21.849 6.391 -4.617 1.00 1.10 314 GLY D O 2
ATOM 7570 N N . PRO D 2 15 ? 20.015 7.310 -5.567 1.00 1.14 315 PRO D N 2
ATOM 7571 C CA . PRO D 2 15 ? 20.743 8.307 -6.350 1.00 1.24 315 PRO D CA 2
ATOM 7572 C C . PRO D 2 15 ? 21.461 9.311 -5.429 1.00 1.22 315 PRO D C 2
ATOM 7573 O O . PRO D 2 15 ? 20.998 9.543 -4.308 1.00 1.20 315 PRO D O 2
ATOM 7599 N N . GLY D 2 17 ? 22.824 12.782 -3.646 1.00 1.38 317 GLY D N 2
ATOM 7600 C CA . GLY D 2 17 ? 22.105 13.952 -3.193 1.00 1.48 317 GLY D CA 2
ATOM 7601 C C . GLY D 2 17 ? 22.271 15.150 -4.127 1.00 1.55 317 GLY D C 2
ATOM 7602 O O . GLY D 2 17 ? 23.208 15.187 -4.932 1.00 1.55 317 GLY D O 2
ATOM 7606 N N . PRO D 2 18 ? 21.379 16.147 -4.014 1.00 1.65 318 PRO D N 2
ATOM 7607 C CA . PRO D 2 18 ? 21.423 17.342 -4.848 1.00 1.75 318 PRO D CA 2
ATOM 7608 C C . PRO D 2 18 ? 22.555 18.300 -4.444 1.00 1.75 318 PRO D C 2
ATOM 7609 O O . PRO D 2 18 ? 23.057 18.224 -3.316 1.00 1.73 318 PRO D O 2
ATOM 7635 N N . GLY D 2 20 ? 24.539 21.556 -3.169 1.00 1.90 320 GLY D N 2
ATOM 7636 C CA . GLY D 2 20 ? 24.263 22.529 -2.125 1.00 1.99 320 GLY D CA 2
ATOM 7637 C C . GLY D 2 20 ? 24.229 23.953 -2.678 1.00 2.08 320 GLY D C 2
ATOM 7638 O O . GLY D 2 20 ? 25.242 24.374 -3.235 1.00 2.09 320 GLY D O 2
ATOM 7642 N N . PRO D 2 21 ? 23.097 24.681 -2.561 1.00 2.20 321 PRO D N 2
ATOM 7643 C CA . PRO D 2 21 ? 22.930 26.046 -3.073 1.00 2.32 321 PRO D CA 2
ATOM 7644 C C . PRO D 2 21 ? 23.932 27.029 -2.428 1.00 2.32 321 PRO D C 2
ATOM 7645 O O . PRO D 2 21 ? 23.871 27.247 -1.215 1.00 2.39 321 PRO D O 2
ATOM 7675 N N . SER A 1 1 ? -27.067 -0.187 8.737 1.00 9.15 1 SER A N 3
ATOM 7676 C CA . SER A 1 1 ? -26.247 -0.914 7.765 1.00 8.79 1 SER A CA 3
ATOM 7677 C C . SER A 1 1 ? -24.957 -0.123 7.513 1.00 8.44 1 SER A C 3
ATOM 7678 O O . SER A 1 1 ? -24.993 1.110 7.490 1.00 8.67 1 SER A O 3
ATOM 7688 N N . THR A 1 2 ? -23.821 -0.804 7.331 1.00 7.99 2 THR A N 3
ATOM 7689 C CA . THR A 1 2 ? -22.492 -0.211 7.173 1.00 7.66 2 THR A CA 3
ATOM 7690 C C . THR A 1 2 ? -22.311 0.150 5.680 1.00 7.68 2 THR A C 3
ATOM 7691 O O . THR A 1 2 ? -21.594 -0.511 4.924 1.00 7.45 2 THR A O 3
ATOM 7702 N N . GLN A 1 3 ? -23.025 1.190 5.234 1.00 8.02 3 GLN A N 3
ATOM 7703 C CA . GLN A 1 3 ? -22.968 1.715 3.875 1.00 8.12 3 GLN A CA 3
ATOM 7704 C C . GLN A 1 3 ? -21.745 2.649 3.814 1.00 7.90 3 GLN A C 3
ATOM 7705 O O . GLN A 1 3 ? -21.814 3.816 4.204 1.00 8.04 3 GLN A O 3
ATOM 7719 N N . LEU A 1 4 ? -20.613 2.099 3.379 1.00 7.59 4 LEU A N 3
ATOM 7720 C CA . LEU A 1 4 ? -19.343 2.769 3.142 1.00 7.38 4 LEU A CA 3
ATOM 7721 C C . LEU A 1 4 ? -18.546 1.986 2.093 1.00 7.40 4 LEU A C 3
ATOM 7722 O O . LEU A 1 4 ? -18.701 0.765 1.991 1.00 7.37 4 LEU A O 3
ATOM 7738 N N . ASP A 1 5 ? -17.721 2.690 1.313 1.00 7.51 5 ASP A N 3
ATOM 7739 C CA . ASP A 1 5 ? -16.910 2.135 0.231 1.00 7.55 5 ASP A CA 3
ATOM 7740 C C . ASP A 1 5 ? -15.445 2.246 0.655 1.00 7.02 5 ASP A C 3
ATOM 7741 O O . ASP A 1 5 ? -14.949 3.346 0.914 1.00 6.91 5 ASP A O 3
ATOM 7750 N N . ILE A 1 6 ? -14.755 1.104 0.729 1.00 6.74 6 ILE A N 3
ATOM 7751 C CA . ILE A 1 6 ? -13.343 0.988 1.083 1.00 6.22 6 ILE A CA 3
ATOM 7752 C C . ILE A 1 6 ? -12.600 0.451 -0.152 1.00 6.26 6 ILE A C 3
ATOM 7753 O O . ILE A 1 6 ? -13.127 -0.395 -0.879 1.00 6.48 6 ILE A O 3
ATOM 7769 N N . VAL A 1 7 ? -11.354 0.886 -0.355 1.00 6.08 7 VAL A N 3
ATOM 7770 C CA . VAL A 1 7 ? -10.405 0.293 -1.287 1.00 6.09 7 VAL A CA 3
ATOM 7771 C C . VAL A 1 7 ? -9.088 0.029 -0.540 1.00 5.52 7 VAL A C 3
ATOM 7772 O O . VAL A 1 7 ? -8.564 0.920 0.134 1.00 5.21 7 VAL A O 3
ATOM 7785 N N . ILE A 1 8 ? -8.581 -1.205 -0.633 1.00 5.44 8 ILE A N 3
ATOM 7786 C CA . ILE A 1 8 ? -7.305 -1.644 -0.079 1.00 4.94 8 ILE A CA 3
ATOM 7787 C C . ILE A 1 8 ? -6.315 -1.639 -1.257 1.00 4.98 8 ILE A C 3
ATOM 7788 O O . ILE A 1 8 ? -6.496 -2.374 -2.230 1.00 5.38 8 ILE A O 3
ATOM 7804 N N . VAL A 1 9 ? -5.293 -0.790 -1.183 1.00 4.62 9 VAL A N 3
ATOM 7805 C CA . VAL A 1 9 ? -4.276 -0.581 -2.201 1.00 4.63 9 VAL A CA 3
ATOM 7806 C C . VAL A 1 9 ? -2.987 -1.243 -1.674 1.00 4.12 9 VAL A C 3
ATOM 7807 O O . VAL A 1 9 ? -2.273 -0.679 -0.838 1.00 3.66 9 VAL A O 3
ATOM 7820 N N . LEU A 1 10 ? -2.707 -2.462 -2.148 1.00 4.26 10 LEU A N 3
ATOM 7821 C CA . LEU A 1 10 ? -1.500 -3.227 -1.850 1.00 3.90 10 LEU A CA 3
ATOM 7822 C C . LEU A 1 10 ? -0.424 -2.912 -2.904 1.00 3.88 10 LEU A C 3
ATOM 7823 O O . LEU A 1 10 ? -0.722 -2.502 -4.026 1.00 4.30 10 LEU A O 3
ATOM 7839 N N . ASP A 1 11 ? 0.839 -3.147 -2.547 1.00 3.43 11 ASP A N 3
ATOM 7840 C CA . ASP A 1 11 ? 1.997 -3.101 -3.430 1.00 3.38 11 ASP A CA 3
ATOM 7841 C C . ASP A 1 11 ? 2.317 -4.558 -3.791 1.00 3.58 11 ASP A C 3
ATOM 7842 O O . ASP A 1 11 ? 2.364 -5.420 -2.910 1.00 3.51 11 ASP A O 3
ATOM 7851 N N . GLY A 1 12 ? 2.533 -4.841 -5.076 1.00 3.96 12 GLY A N 3
ATOM 7852 C CA . GLY A 1 12 ? 2.913 -6.147 -5.598 1.00 4.28 12 GLY A CA 3
ATOM 7853 C C . GLY A 1 12 ? 4.412 -6.445 -5.493 1.00 4.09 12 GLY A C 3
ATOM 7854 O O . GLY A 1 12 ? 4.839 -7.526 -5.886 1.00 4.52 12 GLY A O 3
ATOM 7858 N N . SER A 1 13 ? 5.200 -5.486 -4.999 1.00 3.48 13 SER A N 3
ATOM 7859 C CA . SER A 1 13 ? 6.639 -5.445 -4.763 1.00 3.27 13 SER A CA 3
ATOM 7860 C C . SER A 1 13 ? 7.431 -6.722 -4.456 1.00 3.23 13 SER A C 3
ATOM 7861 O O . SER A 1 13 ? 6.974 -7.602 -3.729 1.00 3.43 13 SER A O 3
ATOM 7869 N N . ASN A 1 14 ? 8.699 -6.720 -4.886 1.00 3.10 14 ASN A N 3
ATOM 7870 C CA . ASN A 1 14 ? 9.749 -7.605 -4.382 1.00 3.22 14 ASN A CA 3
ATOM 7871 C C . ASN A 1 14 ? 10.464 -6.953 -3.173 1.00 2.80 14 ASN A C 3
ATOM 7872 O O . ASN A 1 14 ? 11.193 -7.640 -2.464 1.00 3.08 14 ASN A O 3
ATOM 7883 N N . SER A 1 15 ? 10.248 -5.655 -2.897 1.00 2.34 15 SER A N 3
ATOM 7884 C CA . SER A 1 15 ? 10.657 -4.977 -1.658 1.00 2.03 15 SER A CA 3
ATOM 7885 C C . SER A 1 15 ? 9.779 -5.347 -0.435 1.00 2.28 15 SER A C 3
ATOM 7886 O O . SER A 1 15 ? 10.195 -5.131 0.705 1.00 2.35 15 SER A O 3
ATOM 7894 N N . ILE A 1 16 ? 8.595 -5.937 -0.661 1.00 2.61 16 ILE A N 3
ATOM 7895 C CA . ILE A 1 16 ? 7.663 -6.413 0.363 1.00 2.89 16 ILE A CA 3
ATOM 7896 C C . ILE A 1 16 ? 8.091 -7.830 0.781 1.00 3.52 16 ILE A C 3
ATOM 7897 O O . ILE A 1 16 ? 8.641 -8.607 0.004 1.00 3.80 16 ILE A O 3
ATOM 7913 N N . TYR A 1 17 ? 7.835 -8.162 2.067 1.00 3.81 17 TYR A N 3
ATOM 7914 C CA . TYR A 1 17 ? 8.046 -9.457 2.735 1.00 4.46 17 TYR A CA 3
ATOM 7915 C C . TYR A 1 17 ? 7.036 -10.533 2.230 1.00 4.84 17 TYR A C 3
ATOM 7916 O O . TYR A 1 17 ? 6.282 -10.243 1.299 1.00 4.63 17 TYR A O 3
ATOM 7934 N N . PRO A 1 18 ? 7.012 -11.794 2.730 1.00 5.46 18 PRO A N 3
ATOM 7935 C CA . PRO A 1 18 ? 6.229 -12.869 2.094 1.00 5.92 18 PRO A CA 3
ATOM 7936 C C . PRO A 1 18 ? 4.704 -12.645 2.181 1.00 5.80 18 PRO A C 3
ATOM 7937 O O . PRO A 1 18 ? 4.197 -12.087 3.157 1.00 5.57 18 PRO A O 3
ATOM 7948 N N . TRP A 1 19 ? 3.982 -13.055 1.124 1.00 6.01 19 TRP A N 3
ATOM 7949 C CA . TRP A 1 19 ? 2.573 -12.724 0.856 1.00 5.98 19 TRP A CA 3
ATOM 7950 C C . TRP A 1 19 ? 1.601 -13.257 1.933 1.00 6.27 19 TRP A C 3
ATOM 7951 O O . TRP A 1 19 ? 0.502 -12.726 2.108 1.00 6.17 19 TRP A O 3
ATOM 7972 N N . ASP A 1 20 ? 2.031 -14.265 2.701 1.00 6.65 20 ASP A N 3
ATOM 7973 C CA . ASP A 1 20 ? 1.384 -14.843 3.882 1.00 6.99 20 ASP A CA 3
ATOM 7974 C C . ASP A 1 20 ? 0.975 -13.791 4.927 1.00 6.57 20 ASP A C 3
ATOM 7975 O O . ASP A 1 20 ? -0.106 -13.888 5.504 1.00 6.72 20 ASP A O 3
ATOM 7984 N N . SER A 1 21 ? 1.818 -12.777 5.160 1.00 6.07 21 SER A N 3
ATOM 7985 C CA . SER A 1 21 ? 1.609 -11.759 6.189 1.00 5.68 21 SER A CA 3
ATOM 7986 C C . SER A 1 21 ? 0.487 -10.770 5.808 1.00 5.31 21 SER A C 3
ATOM 7987 O O . SER A 1 21 ? -0.346 -10.435 6.651 1.00 5.24 21 SER A O 3
ATOM 7995 N N . VAL A 1 22 ? 0.426 -10.332 4.542 1.00 5.15 22 VAL A N 3
ATOM 7996 C CA . VAL A 1 22 ? -0.596 -9.403 4.060 1.00 4.90 22 VAL A CA 3
ATOM 7997 C C . VAL A 1 22 ? -1.933 -10.143 3.838 1.00 5.36 22 VAL A C 3
ATOM 7998 O O . VAL A 1 22 ? -2.982 -9.619 4.210 1.00 5.23 22 VAL A O 3
ATOM 8011 N N . THR A 1 23 ? -1.923 -11.381 3.321 1.00 5.94 23 THR A N 3
ATOM 8012 C CA . THR A 1 23 ? -3.137 -12.192 3.179 1.00 6.44 23 THR A CA 3
ATOM 8013 C C . THR A 1 23 ? -3.745 -12.592 4.544 1.00 6.50 23 THR A C 3
ATOM 8014 O O . THR A 1 23 ? -4.969 -12.623 4.670 1.00 6.61 23 THR A O 3
ATOM 8025 N N . ALA A 1 24 ? -2.925 -12.792 5.590 1.00 6.47 24 ALA A N 3
ATOM 8026 C CA . ALA A 1 24 ? -3.375 -12.966 6.973 1.00 6.59 24 ALA A CA 3
ATOM 8027 C C . ALA A 1 24 ? -4.028 -11.683 7.521 1.00 6.10 24 ALA A C 3
ATOM 8028 O O . ALA A 1 24 ? -5.070 -11.758 8.165 1.00 6.24 24 ALA A O 3
ATOM 8035 N N . PHE A 1 25 ? -3.461 -10.507 7.224 1.00 5.55 25 PHE A N 3
ATOM 8036 C CA . PHE A 1 25 ? -4.013 -9.201 7.594 1.00 5.07 25 PHE A CA 3
ATOM 8037 C C . PHE A 1 25 ? -5.376 -8.939 6.918 1.00 5.10 25 PHE A C 3
ATOM 8038 O O . PHE A 1 25 ? -6.320 -8.521 7.587 1.00 5.06 25 PHE A O 3
ATOM 8055 N N . LEU A 1 26 ? -5.514 -9.265 5.625 1.00 5.24 26 LEU A N 3
ATOM 8056 C CA . LEU A 1 26 ? -6.782 -9.221 4.890 1.00 5.42 26 LEU A CA 3
ATOM 8057 C C . LEU A 1 26 ? -7.804 -10.233 5.453 1.00 5.91 26 LEU A C 3
ATOM 8058 O O . LEU A 1 26 ? -8.979 -9.899 5.594 1.00 5.93 26 LEU A O 3
ATOM 8074 N N . ASN A 1 27 ? -7.361 -11.440 5.837 1.00 6.36 27 ASN A N 3
ATOM 8075 C CA . ASN A 1 27 ? -8.177 -12.464 6.504 1.00 6.89 27 ASN A CA 3
ATOM 8076 C C . ASN A 1 27 ? -8.697 -11.948 7.862 1.00 6.66 27 ASN A C 3
ATOM 8077 O O . ASN A 1 27 ? -9.880 -12.089 8.156 1.00 6.81 27 ASN A O 3
ATOM 8088 N N . ASP A 1 28 ? -7.835 -11.302 8.660 1.00 6.33 28 ASP A N 3
ATOM 8089 C CA . ASP A 1 28 ? -8.175 -10.673 9.941 1.00 6.16 28 ASP A CA 3
ATOM 8090 C C . ASP A 1 28 ? -9.103 -9.457 9.795 1.00 5.75 28 ASP A C 3
ATOM 8091 O O . ASP A 1 28 ? -9.938 -9.235 10.674 1.00 5.82 28 ASP A O 3
ATOM 8100 N N . LEU A 1 29 ? -8.988 -8.687 8.704 1.00 5.38 29 LEU A N 3
ATOM 8101 C CA . LEU A 1 29 ? -9.872 -7.569 8.375 1.00 5.07 29 LEU A CA 3
ATOM 8102 C C . LEU A 1 29 ? -11.266 -8.096 7.992 1.00 5.46 29 LEU A C 3
ATOM 8103 O O . LEU A 1 29 ? -12.258 -7.695 8.601 1.00 5.46 29 LEU A O 3
ATOM 8119 N N . LEU A 1 30 ? -11.354 -9.020 7.025 1.00 5.85 30 LEU A N 3
ATOM 8120 C CA . LEU A 1 30 ? -12.621 -9.560 6.521 1.00 6.31 30 LEU A CA 3
ATOM 8121 C C . LEU A 1 30 ? -13.274 -10.578 7.482 1.00 6.63 30 LEU A C 3
ATOM 8122 O O . LEU A 1 30 ? -14.411 -10.981 7.252 1.00 6.84 30 LEU A O 3
ATOM 8138 N N . GLU A 1 31 ? -12.616 -10.954 8.585 1.00 6.71 31 GLU A N 3
ATOM 8139 C CA . GLU A 1 31 ? -13.234 -11.663 9.704 1.00 7.05 31 GLU A CA 3
ATOM 8140 C C . GLU A 1 31 ? -14.055 -10.680 10.568 1.00 6.76 31 GLU A C 3
ATOM 8141 O O . GLU A 1 31 ? -15.127 -11.031 11.063 1.00 7.04 31 GLU A O 3
ATOM 8153 N N . ARG A 1 32 ? -13.553 -9.451 10.752 1.00 6.23 32 ARG A N 3
ATOM 8154 C CA . ARG A 1 32 ? -14.132 -8.431 11.626 1.00 5.96 32 ARG A CA 3
ATOM 8155 C C . ARG A 1 32 ? -15.124 -7.528 10.871 1.00 5.91 32 ARG A C 3
ATOM 8156 O O . ARG A 1 32 ? -16.088 -7.054 11.471 1.00 5.89 32 ARG A O 3
ATOM 8177 N N . MET A 1 33 ? -14.921 -7.304 9.567 1.00 5.95 33 MET A N 3
ATOM 8178 C CA . MET A 1 33 ? -15.853 -6.596 8.691 1.00 6.03 33 MET A CA 3
ATOM 8179 C C . MET A 1 33 ? -16.906 -7.610 8.214 1.00 6.52 33 MET A C 3
ATOM 8180 O O . MET A 1 33 ? -16.579 -8.556 7.496 1.00 6.90 33 MET A O 3
ATOM 8194 N N . ASP A 1 34 ? -18.166 -7.415 8.615 1.00 6.56 34 ASP A N 3
ATOM 8195 C CA . ASP A 1 34 ? -19.309 -8.225 8.188 1.00 7.02 34 ASP A CA 3
ATOM 8196 C C . ASP A 1 34 ? -19.806 -7.652 6.855 1.00 7.39 34 ASP A C 3
ATOM 8197 O O . ASP A 1 34 ? -20.303 -6.523 6.814 1.00 7.49 34 ASP A O 3
ATOM 8206 N N . ILE A 1 35 ? -19.672 -8.413 5.764 1.00 7.65 35 ILE A N 3
ATOM 8207 C CA . ILE A 1 35 ? -20.153 -8.034 4.441 1.00 8.07 35 ILE A CA 3
ATOM 8208 C C . ILE A 1 35 ? -21.600 -8.554 4.338 1.00 8.66 35 ILE A C 3
ATOM 8209 O O . ILE A 1 35 ? -21.850 -9.760 4.380 1.00 8.96 35 ILE A O 3
ATOM 8225 N N . GLY A 1 36 ? -22.555 -7.628 4.222 1.00 8.86 36 GLY A N 3
ATOM 8226 C CA . GLY A 1 36 ? -23.973 -7.911 4.008 1.00 9.42 36 GLY A CA 3
ATOM 8227 C C . GLY A 1 36 ? -24.303 -8.027 2.511 1.00 9.84 36 GLY A C 3
ATOM 8228 O O . GLY A 1 36 ? -23.387 -8.113 1.687 1.00 10.06 36 GLY A O 3
ATOM 8232 N N . PRO A 1 37 ? -25.598 -8.028 2.128 1.00 10.02 37 PRO A N 3
ATOM 8233 C CA . PRO A 1 37 ? -26.014 -8.252 0.736 1.00 10.49 37 PRO A CA 3
ATOM 8234 C C . PRO A 1 37 ? -25.761 -7.047 -0.190 1.00 10.44 37 PRO A C 3
ATOM 8235 O O . PRO A 1 37 ? -25.570 -7.241 -1.390 1.00 10.78 37 PRO A O 3
ATOM 8246 N N . LYS A 1 38 ? -25.765 -5.817 0.344 1.00 10.05 38 LYS A N 3
ATOM 8247 C CA . LYS A 1 38 ? -25.511 -4.577 -0.390 1.00 10.02 38 LYS A CA 3
ATOM 8248 C C . LYS A 1 38 ? -24.886 -3.510 0.532 1.00 9.50 38 LYS A C 3
ATOM 8249 O O . LYS A 1 38 ? -25.262 -2.336 0.495 1.00 9.56 38 LYS A O 3
ATOM 8268 N N . GLN A 1 39 ? -23.958 -3.931 1.400 1.00 9.02 39 GLN A N 3
ATOM 8269 C CA . GLN A 1 39 ? -23.258 -3.099 2.377 1.00 8.52 39 GLN A CA 3
ATOM 8270 C C . GLN A 1 39 ? -21.828 -3.608 2.615 1.00 8.09 39 GLN A C 3
ATOM 8271 O O . GLN A 1 39 ? -21.534 -4.786 2.399 1.00 8.14 39 GLN A O 3
ATOM 8285 N N . THR A 1 40 ? -20.968 -2.708 3.101 1.00 7.70 40 THR A N 3
ATOM 8286 C CA . THR A 1 40 ? -19.618 -2.922 3.626 1.00 7.26 40 THR A CA 3
ATOM 8287 C C . THR A 1 40 ? -18.557 -3.111 2.510 1.00 7.44 40 THR A C 3
ATOM 8288 O O . THR A 1 40 ? -17.438 -3.511 2.811 1.00 7.49 40 THR A O 3
ATOM 8299 N N . GLN A 1 41 ? -18.900 -2.874 1.232 1.00 7.60 41 GLN A N 3
ATOM 8300 C CA . GLN A 1 41 ? -18.084 -3.083 0.027 1.00 7.80 41 GLN A CA 3
ATOM 8301 C C . GLN A 1 41 ? -16.592 -2.675 0.121 1.00 7.33 41 GLN A C 3
ATOM 8302 O O . GLN A 1 41 ? -16.262 -1.490 0.215 1.00 7.01 41 GLN A O 3
ATOM 8316 N N . VAL A 1 42 ? -15.702 -3.675 0.062 1.00 7.32 42 VAL A N 3
ATOM 8317 C CA . VAL A 1 42 ? -14.249 -3.530 0.034 1.00 6.89 42 VAL A CA 3
ATOM 8318 C C . VAL A 1 42 ? -13.783 -3.884 -1.391 1.00 7.18 42 VAL A C 3
ATOM 8319 O O . VAL A 1 42 ? -14.066 -4.977 -1.885 1.00 7.58 42 VAL A O 3
ATOM 8332 N N . GLY A 1 43 ? -13.049 -2.976 -2.039 1.00 7.02 43 GLY A N 3
ATOM 8333 C CA . GLY A 1 43 ? -12.264 -3.229 -3.243 1.00 7.28 43 GLY A CA 3
ATOM 8334 C C . GLY A 1 43 ? -10.818 -3.564 -2.870 1.00 6.84 43 GLY A C 3
ATOM 8335 O O . GLY A 1 43 ? -10.320 -3.083 -1.852 1.00 6.36 43 GLY A O 3
ATOM 8339 N N . ILE A 1 44 ? -10.125 -4.352 -3.697 1.00 7.02 44 ILE A N 3
ATOM 8340 C CA . ILE A 1 44 ? -8.732 -4.751 -3.499 1.00 6.65 44 ILE A CA 3
ATOM 8341 C C . ILE A 1 44 ? -7.982 -4.438 -4.807 1.00 6.80 44 ILE A C 3
ATOM 8342 O O . ILE A 1 44 ? -8.409 -4.861 -5.884 1.00 7.30 44 ILE A O 3
ATOM 8358 N N . VAL A 1 45 ? -6.893 -3.668 -4.714 1.00 6.38 45 VAL A N 3
ATOM 8359 C CA . VAL A 1 45 ? -6.060 -3.168 -5.806 1.00 6.49 45 VAL A CA 3
ATOM 8360 C C . VAL A 1 45 ? -4.594 -3.515 -5.490 1.00 5.99 45 VAL A C 3
ATOM 8361 O O . VAL A 1 45 ? -4.188 -3.478 -4.327 1.00 5.45 45 VAL A O 3
ATOM 8374 N N . GLN A 1 46 ? -3.797 -3.817 -6.521 1.00 6.20 46 GLN A N 3
ATOM 8375 C CA . GLN A 1 46 ? -2.360 -4.058 -6.458 1.00 5.79 46 GLN A CA 3
ATOM 8376 C C . GLN A 1 46 ? -1.672 -3.051 -7.392 1.00 5.77 46 GLN A C 3
ATOM 8377 O O . GLN A 1 46 ? -2.048 -2.965 -8.560 1.00 6.24 46 GLN A O 3
ATOM 8391 N N . TYR A 1 47 ? -0.663 -2.318 -6.906 1.00 5.26 47 TYR A N 3
ATOM 8392 C CA . TYR A 1 47 ? 0.215 -1.463 -7.712 1.00 5.27 47 TYR A CA 3
ATOM 8393 C C . TYR A 1 47 ? 1.627 -2.075 -7.797 1.00 4.90 47 TYR A C 3
ATOM 8394 O O . TYR A 1 47 ? 1.918 -3.097 -7.171 1.00 4.52 47 TYR A O 3
ATOM 8412 N N . GLY A 1 48 ? 2.487 -1.481 -8.623 1.00 5.07 48 GLY A N 3
ATOM 8413 C CA . GLY A 1 48 ? 3.855 -1.885 -8.916 1.00 4.78 48 GLY A CA 3
ATOM 8414 C C . GLY A 1 48 ? 4.342 -0.947 -10.021 1.00 5.08 48 GLY A C 3
ATOM 8415 O O . GLY A 1 48 ? 4.078 0.257 -9.949 1.00 5.11 48 GLY A O 3
ATOM 8419 N N . GLU A 1 49 ? 4.974 -1.477 -11.078 1.00 5.38 49 GLU A N 3
ATOM 8420 C CA . GLU A 1 49 ? 5.273 -0.748 -12.321 1.00 5.72 49 GLU A CA 3
ATOM 8421 C C . GLU A 1 49 ? 3.992 -0.304 -13.064 1.00 6.30 49 GLU A C 3
ATOM 8422 O O . GLU A 1 49 ? 3.978 0.730 -13.732 1.00 6.60 49 GLU A O 3
ATOM 8434 N N . ASN A 1 50 ? 2.923 -1.095 -12.926 1.00 6.47 50 ASN A N 3
ATOM 8435 C CA . ASN A 1 50 ? 1.560 -0.870 -13.403 1.00 7.01 50 ASN A CA 3
ATOM 8436 C C . ASN A 1 50 ? 0.604 -1.238 -12.262 1.00 6.90 50 ASN A C 3
ATOM 8437 O O . ASN A 1 50 ? 1.012 -1.900 -11.304 1.00 6.41 50 ASN A O 3
ATOM 8448 N N . VAL A 1 51 ? -0.660 -0.817 -12.356 1.00 7.36 51 VAL A N 3
ATOM 8449 C CA . VAL A 1 51 ? -1.700 -1.068 -11.359 1.00 7.32 51 VAL A CA 3
ATOM 8450 C C . VAL A 1 51 ? -2.714 -2.060 -11.954 1.00 7.74 51 VAL A C 3
ATOM 8451 O O . VAL A 1 51 ? -3.046 -1.981 -13.139 1.00 8.33 51 VAL A O 3
ATOM 8464 N N . THR A 1 52 ? -3.181 -3.006 -11.136 1.00 7.49 52 THR A N 3
ATOM 8465 C CA . THR A 1 52 ? -4.069 -4.106 -11.493 1.00 7.92 52 THR A CA 3
ATOM 8466 C C . THR A 1 52 ? -5.113 -4.283 -10.369 1.00 7.97 52 THR A C 3
ATOM 8467 O O . THR A 1 52 ? -4.849 -3.986 -9.201 1.00 7.54 52 THR A O 3
ATOM 8478 N N . HIS A 1 53 ? -6.333 -4.691 -10.734 1.00 8.52 53 HIS A N 3
ATOM 8479 C CA . HIS A 1 53 ? -7.484 -4.856 -9.846 1.00 8.66 53 HIS A CA 3
ATOM 8480 C C . HIS A 1 53 ? -8.500 -5.794 -10.506 1.00 9.08 53 HIS A C 3
ATOM 8481 O O . HIS A 1 53 ? -9.469 -5.337 -11.114 1.00 9.60 53 HIS A O 3
ATOM 8496 N N . GLU A 1 54 ? -8.246 -7.105 -10.443 1.00 8.89 54 GLU A N 3
ATOM 8497 C CA . GLU A 1 54 ? -9.005 -8.171 -11.099 1.00 9.32 54 GLU A CA 3
ATOM 8498 C C . GLU A 1 54 ? -10.436 -8.327 -10.546 1.00 9.62 54 GLU A C 3
ATOM 8499 O O . GLU A 1 54 ? -11.336 -8.759 -11.269 1.00 10.14 54 GLU A O 3
ATOM 8511 N N . PHE A 1 55 ? -10.645 -7.959 -9.278 1.00 9.32 55 PHE A N 3
ATOM 8512 C CA . PHE A 1 55 ? -11.942 -7.872 -8.620 1.00 9.58 55 PHE A CA 3
ATOM 8513 C C . PHE A 1 55 ? -12.315 -6.387 -8.532 1.00 9.51 55 PHE A C 3
ATOM 8514 O O . PHE A 1 55 ? -11.527 -5.564 -8.060 1.00 9.10 55 PHE A O 3
ATOM 8531 N N . ASN A 1 56 ? -13.521 -6.056 -8.998 1.00 9.95 56 ASN A N 3
ATOM 8532 C CA . ASN A 1 56 ? -14.118 -4.718 -8.948 1.00 10.00 56 ASN A CA 3
ATOM 8533 C C . ASN A 1 56 ? -14.893 -4.579 -7.628 1.00 9.72 56 ASN A C 3
ATOM 8534 O O . ASN A 1 56 ? -15.245 -5.578 -6.996 1.00 9.65 56 ASN A O 3
ATOM 8545 N N . LEU A 1 57 ? -15.243 -3.347 -7.238 1.00 9.60 57 LEU A N 3
ATOM 8546 C CA . LEU A 1 57 ? -16.027 -3.045 -6.033 1.00 9.35 57 LEU A CA 3
ATOM 8547 C C . LEU A 1 57 ? -17.494 -3.513 -6.173 1.00 9.75 57 LEU A C 3
ATOM 8548 O O . LEU A 1 57 ? -18.182 -3.717 -5.176 1.00 9.60 57 LEU A O 3
ATOM 8564 N N . ASN A 1 58 ? -17.938 -3.757 -7.413 1.00 10.29 58 ASN A N 3
ATOM 8565 C CA . ASN A 1 58 ? -19.233 -4.330 -7.797 1.00 10.73 58 ASN A CA 3
ATOM 8566 C C . ASN A 1 58 ? -19.273 -5.862 -7.574 1.00 10.94 58 ASN A C 3
ATOM 8567 O O . ASN A 1 58 ? -20.347 -6.459 -7.577 1.00 11.39 58 ASN A O 3
ATOM 8578 N N . LYS A 1 59 ? -18.112 -6.521 -7.426 1.00 10.65 59 LYS A N 3
ATOM 8579 C CA . LYS A 1 59 ? -17.957 -7.977 -7.532 1.00 10.87 59 LYS A CA 3
ATOM 8580 C C . LYS A 1 59 ? -18.201 -8.714 -6.192 1.00 10.69 59 LYS A C 3
ATOM 8581 O O . LYS A 1 59 ? -18.178 -9.944 -6.156 1.00 10.84 59 LYS A O 3
ATOM 8600 N N . TYR A 1 60 ? -18.450 -7.989 -5.092 1.00 10.42 60 TYR A N 3
ATOM 8601 C CA . TYR A 1 60 ? -18.788 -8.537 -3.770 1.00 10.27 60 TYR A CA 3
ATOM 8602 C C . TYR A 1 60 ? -20.173 -9.225 -3.755 1.00 10.35 60 TYR A C 3
ATOM 8603 O O . TYR A 1 60 ? -21.007 -8.987 -4.633 1.00 10.48 60 TYR A O 3
ATOM 8621 N N . SER A 1 61 ? -20.422 -10.094 -2.767 1.00 10.35 61 SER A N 3
ATOM 8622 C CA . SER A 1 61 ? -21.699 -10.784 -2.557 1.00 10.47 61 SER A CA 3
ATOM 8623 C C . SER A 1 61 ? -21.912 -11.185 -1.086 1.00 10.20 61 SER A C 3
ATOM 8624 O O . SER A 1 61 ? -22.998 -10.990 -0.539 1.00 10.16 61 SER A O 3
ATOM 8632 N N . SER A 1 62 ? -20.874 -11.726 -0.440 1.00 10.07 62 SER A N 3
ATOM 8633 C CA . SER A 1 62 ? -20.856 -12.160 0.954 1.00 9.87 62 SER A CA 3
ATOM 8634 C C . SER A 1 62 ? -19.409 -12.132 1.472 1.00 9.42 62 SER A C 3
ATOM 8635 O O . SER A 1 62 ? -18.469 -11.997 0.681 1.00 9.39 62 SER A O 3
ATOM 8643 N N . THR A 1 63 ? -19.224 -12.266 2.792 1.00 9.11 63 THR A N 3
ATOM 8644 C CA . THR A 1 63 ? -17.948 -12.184 3.509 1.00 8.71 63 THR A CA 3
ATOM 8645 C C . THR A 1 63 ? -16.910 -13.196 2.984 1.00 8.99 63 THR A C 3
ATOM 8646 O O . THR A 1 63 ? -15.736 -12.858 2.833 1.00 8.75 63 THR A O 3
ATOM 8657 N N . GLU A 1 64 ? -17.359 -14.415 2.647 1.00 9.52 64 GLU A N 3
ATOM 8658 C CA . GLU A 1 64 ? -16.532 -15.507 2.142 1.00 9.87 64 GLU A CA 3
ATOM 8659 C C . GLU A 1 64 ? -15.922 -15.174 0.770 1.00 9.92 64 GLU A C 3
ATOM 8660 O O . GLU A 1 64 ? -14.748 -15.451 0.542 1.00 9.83 64 GLU A O 3
ATOM 8672 N N . GLU A 1 65 ? -16.694 -14.541 -0.123 1.00 10.08 65 GLU A N 3
ATOM 8673 C CA . GLU A 1 65 ? -16.283 -14.218 -1.487 1.00 10.19 65 GLU A CA 3
ATOM 8674 C C . GLU A 1 65 ? -15.189 -13.134 -1.492 1.00 9.62 65 GLU A C 3
ATOM 8675 O O . GLU A 1 65 ? -14.198 -13.274 -2.208 1.00 9.62 65 GLU A O 3
ATOM 8687 N N . VAL A 1 66 ? -15.334 -12.090 -0.664 1.00 9.14 66 VAL A N 3
ATOM 8688 C CA . VAL A 1 66 ? -14.374 -10.986 -0.559 1.00 8.58 66 VAL A CA 3
ATOM 8689 C C . VAL A 1 66 ? -13.092 -11.451 0.174 1.00 8.32 66 VAL A C 3
ATOM 8690 O O . VAL A 1 66 ? -11.988 -11.066 -0.213 1.00 8.08 66 VAL A O 3
ATOM 8703 N N . LEU A 1 67 ? -13.226 -12.323 1.185 1.00 8.40 67 LEU A N 3
ATOM 8704 C CA . LEU A 1 67 ? -12.116 -12.929 1.921 1.00 8.24 67 LEU A CA 3
ATOM 8705 C C . LEU A 1 67 ? -11.271 -13.842 1.011 1.00 8.59 67 LEU A C 3
ATOM 8706 O O . LEU A 1 67 ? -10.044 -13.757 1.031 1.00 8.34 67 LEU A O 3
ATOM 8722 N N . VAL A 1 68 ? -11.917 -14.682 0.188 1.00 9.16 68 VAL A N 3
ATOM 8723 C CA . VAL A 1 68 ? -11.264 -15.556 -0.789 1.00 9.55 68 VAL A CA 3
ATOM 8724 C C . VAL A 1 68 ? -10.637 -14.738 -1.940 1.00 9.38 68 VAL A C 3
ATOM 8725 O O . VAL A 1 68 ? -9.529 -15.058 -2.371 1.00 9.42 68 VAL A O 3
ATOM 8738 N N . ALA A 1 69 ? -11.289 -13.660 -2.406 1.00 9.21 69 ALA A N 3
ATOM 8739 C CA . ALA A 1 69 ? -10.776 -12.755 -3.442 1.00 9.08 69 ALA A CA 3
ATOM 8740 C C . ALA A 1 69 ? -9.422 -12.137 -3.058 1.00 8.49 69 ALA A C 3
ATOM 8741 O O . ALA A 1 69 ? -8.485 -12.130 -3.856 1.00 8.45 69 ALA A O 3
ATOM 8748 N N . ALA A 1 70 ? -9.297 -11.716 -1.794 1.00 8.05 70 ALA A N 3
ATOM 8749 C CA . ALA A 1 70 ? -8.102 -11.123 -1.201 1.00 7.46 70 ALA A CA 3
ATOM 8750 C C . ALA A 1 70 ? -6.897 -12.082 -1.073 1.00 7.55 70 ALA A C 3
ATOM 8751 O O . ALA A 1 70 ? -5.805 -11.621 -0.747 1.00 7.25 70 ALA A O 3
ATOM 8758 N N . LYS A 1 71 ? -7.067 -13.383 -1.350 1.00 7.98 71 LYS A N 3
ATOM 8759 C CA . LYS A 1 71 ? -6.005 -14.393 -1.398 1.00 8.17 71 LYS A CA 3
ATOM 8760 C C . LYS A 1 71 ? -5.910 -15.094 -2.768 1.00 8.58 71 LYS A C 3
ATOM 8761 O O . LYS A 1 71 ? -4.979 -15.868 -2.990 1.00 8.70 71 LYS A O 3
ATOM 8780 N N . LYS A 1 72 ? -6.824 -14.800 -3.703 1.00 8.84 72 LYS A N 3
ATOM 8781 C CA . LYS A 1 72 ? -6.700 -15.148 -5.120 1.00 9.27 72 LYS A CA 3
ATOM 8782 C C . LYS A 1 72 ? -5.865 -14.087 -5.861 1.00 8.91 72 LYS A C 3
ATOM 8783 O O . LYS A 1 72 ? -5.246 -14.396 -6.880 1.00 9.09 72 LYS A O 3
ATOM 8802 N N . ILE A 1 73 ? -5.805 -12.858 -5.332 1.00 8.42 73 ILE A N 3
ATOM 8803 C CA . ILE A 1 73 ? -4.866 -11.809 -5.721 1.00 8.08 73 ILE A CA 3
ATOM 8804 C C . ILE A 1 73 ? -3.496 -12.192 -5.115 1.00 7.63 73 ILE A C 3
ATOM 8805 O O . ILE A 1 73 ? -3.342 -12.277 -3.893 1.00 7.11 73 ILE A O 3
ATOM 8821 N N . VAL A 1 74 ? -2.525 -12.465 -5.992 1.00 7.86 74 VAL A N 3
ATOM 8822 C CA . VAL A 1 74 ? -1.171 -12.938 -5.715 1.00 7.52 74 VAL A CA 3
ATOM 8823 C C . VAL A 1 74 ? -0.178 -12.219 -6.642 1.00 7.25 74 VAL A C 3
ATOM 8824 O O . VAL A 1 74 ? -0.584 -11.602 -7.630 1.00 7.61 74 VAL A O 3
ATOM 8837 N N . GLN A 1 75 ? 1.118 -12.297 -6.330 1.00 6.67 75 GLN A N 3
ATOM 8838 C CA . GLN A 1 75 ? 2.206 -11.643 -7.047 1.00 6.37 75 GLN A CA 3
ATOM 8839 C C . GLN A 1 75 ? 3.483 -12.494 -7.006 1.00 6.74 75 GLN A C 3
ATOM 8840 O O . GLN A 1 75 ? 3.711 -13.242 -6.054 1.00 6.77 75 GLN A O 3
ATOM 8854 N N . ARG A 1 76 ? 4.314 -12.357 -8.045 1.00 7.13 76 ARG A N 3
ATOM 8855 C CA . ARG A 1 76 ? 5.648 -12.947 -8.177 1.00 7.53 76 ARG A CA 3
ATOM 8856 C C . ARG A 1 76 ? 6.737 -11.953 -7.720 1.00 7.06 76 ARG A C 3
ATOM 8857 O O . ARG A 1 76 ? 7.876 -12.361 -7.500 1.00 7.27 76 ARG A O 3
ATOM 8878 N N . GLY A 1 77 ? 6.389 -10.673 -7.541 1.00 6.49 77 GLY A N 3
ATOM 8879 C CA . GLY A 1 77 ? 7.245 -9.614 -7.025 1.00 6.06 77 GLY A CA 3
ATOM 8880 C C . GLY A 1 77 ? 7.429 -8.515 -8.070 1.00 5.62 77 GLY A C 3
ATOM 8881 O O . GLY A 1 77 ? 8.118 -8.713 -9.072 1.00 5.92 77 GLY A O 3
ATOM 8885 N N . GLY A 1 78 ? 6.820 -7.352 -7.820 1.00 5.06 78 GLY A N 3
ATOM 8886 C CA . GLY A 1 78 ? 6.918 -6.121 -8.601 1.00 4.70 78 GLY A CA 3
ATOM 8887 C C . GLY A 1 78 ? 8.318 -5.495 -8.554 1.00 4.24 78 GLY A C 3
ATOM 8888 O O . GLY A 1 78 ? 9.065 -5.690 -7.592 1.00 3.89 78 GLY A O 3
ATOM 8892 N N . ARG A 1 79 ? 8.675 -4.749 -9.599 1.00 4.35 79 ARG A N 3
ATOM 8893 C CA . ARG A 1 79 ? 10.026 -4.244 -9.855 1.00 4.01 79 ARG A CA 3
ATOM 8894 C C . ARG A 1 79 ? 10.191 -2.793 -9.353 1.00 3.62 79 ARG A C 3
ATOM 8895 O O . ARG A 1 79 ? 11.311 -2.282 -9.328 1.00 3.37 79 ARG A O 3
ATOM 8916 N N . GLN A 1 80 ? 9.106 -2.119 -8.951 1.00 3.68 80 GLN A N 3
ATOM 8917 C CA . GLN A 1 80 ? 9.097 -0.747 -8.450 1.00 3.48 80 GLN A CA 3
ATOM 8918 C C . GLN A 1 80 ? 7.944 -0.528 -7.460 1.00 3.41 80 GLN A C 3
ATOM 8919 O O . GLN A 1 80 ? 7.007 -1.325 -7.405 1.00 3.74 80 GLN A O 3
ATOM 8933 N N . THR A 1 81 ? 8.025 0.558 -6.690 1.00 3.06 81 THR A N 3
ATOM 8934 C CA . THR A 1 81 ? 7.033 1.047 -5.742 1.00 3.00 81 THR A CA 3
ATOM 8935 C C . THR A 1 81 ? 6.795 2.530 -6.079 1.00 3.40 81 THR A C 3
ATOM 8936 O O . THR A 1 81 ? 7.759 3.273 -6.252 1.00 3.40 81 THR A O 3
ATOM 8947 N N . MET A 1 82 ? 5.537 2.983 -6.136 1.00 3.89 82 MET A N 3
ATOM 8948 C CA . MET A 1 82 ? 5.171 4.394 -6.196 1.00 4.36 82 MET A CA 3
ATOM 8949 C C . MET A 1 82 ? 3.791 4.538 -5.537 1.00 4.45 82 MET A C 3
ATOM 8950 O O . MET A 1 82 ? 2.771 4.231 -6.156 1.00 4.79 82 MET A O 3
ATOM 8964 N N . THR A 1 83 ? 3.760 4.960 -4.266 1.00 4.20 83 THR A N 3
ATOM 8965 C CA . THR A 1 83 ? 2.553 5.035 -3.437 1.00 4.27 83 THR A CA 3
ATOM 8966 C C . THR A 1 83 ? 1.519 6.052 -3.970 1.00 4.90 83 THR A C 3
ATOM 8967 O O . THR A 1 83 ? 0.326 5.745 -4.013 1.00 5.08 83 THR A O 3
ATOM 8978 N N . ALA A 1 84 ? 1.972 7.234 -4.426 1.00 5.29 84 ALA A N 3
ATOM 8979 C CA . ALA A 1 84 ? 1.115 8.319 -4.908 1.00 5.92 84 ALA A CA 3
ATOM 8980 C C . ALA A 1 84 ? 0.408 7.933 -6.213 1.00 6.21 84 ALA A C 3
ATOM 8981 O O . ALA A 1 84 ? -0.768 8.242 -6.387 1.00 6.55 84 ALA A O 3
ATOM 8988 N N . LEU A 1 85 ? 1.107 7.202 -7.094 1.00 6.12 85 LEU A N 3
ATOM 8989 C CA . LEU A 1 85 ? 0.579 6.629 -8.331 1.00 6.47 85 LEU A CA 3
ATOM 8990 C C . LEU A 1 85 ? -0.486 5.559 -8.027 1.00 6.37 85 LEU A C 3
ATOM 8991 O O . LEU A 1 85 ? -1.508 5.502 -8.711 1.00 6.83 85 LEU A O 3
ATOM 9007 N N . GLY A 1 86 ? -0.266 4.752 -6.980 1.00 5.80 86 GLY A N 3
ATOM 9008 C CA . GLY A 1 86 ? -1.196 3.750 -6.467 1.00 5.71 86 GLY A CA 3
ATOM 9009 C C . GLY A 1 86 ? -2.518 4.372 -6.004 1.00 5.95 86 GLY A C 3
ATOM 9010 O O . GLY A 1 86 ? -3.581 3.944 -6.454 1.00 6.27 86 GLY A O 3
ATOM 9014 N N . ILE A 1 87 ? -2.449 5.428 -5.180 1.00 5.85 87 ILE A N 3
ATOM 9015 C CA . ILE A 1 87 ? -3.599 6.217 -4.724 1.00 6.10 87 ILE A CA 3
ATOM 9016 C C . ILE A 1 87 ? -4.279 6.909 -5.926 1.00 6.79 87 ILE A C 3
ATOM 9017 O O . ILE A 1 87 ? -5.494 6.792 -6.095 1.00 7.05 87 ILE A O 3
ATOM 9033 N N . ASP A 1 88 ? -3.498 7.596 -6.775 1.00 7.09 88 ASP A N 3
ATOM 9034 C CA . ASP A 1 88 ? -3.977 8.348 -7.937 1.00 7.77 88 ASP A CA 3
ATOM 9035 C C . ASP A 1 88 ? -4.736 7.470 -8.948 1.00 8.02 88 ASP A C 3
ATOM 9036 O O . ASP A 1 88 ? -5.804 7.855 -9.417 1.00 8.47 88 ASP A O 3
ATOM 9045 N N . THR A 1 89 ? -4.228 6.267 -9.236 1.00 7.78 89 THR A N 3
ATOM 9046 C CA . THR A 1 89 ? -4.868 5.337 -10.163 1.00 8.08 89 THR A CA 3
ATOM 9047 C C . THR A 1 89 ? -6.082 4.653 -9.492 1.00 8.01 89 THR A C 3
ATOM 9048 O O . THR A 1 89 ? -7.079 4.404 -10.167 1.00 8.44 89 THR A O 3
ATOM 9059 N N . ALA A 1 90 ? -6.056 4.401 -8.172 1.00 7.50 90 ALA A N 3
ATOM 9060 C CA . ALA A 1 90 ? -7.173 3.807 -7.433 1.00 7.42 90 ALA A CA 3
ATOM 9061 C C . ALA A 1 90 ? -8.419 4.712 -7.437 1.00 7.83 90 ALA A C 3
ATOM 9062 O O . ALA A 1 90 ? -9.521 4.221 -7.674 1.00 8.15 90 ALA A O 3
ATOM 9069 N N . ARG A 1 91 ? -8.259 6.031 -7.249 1.00 7.88 91 ARG A N 3
ATOM 9070 C CA . ARG A 1 91 ? -9.375 6.982 -7.327 1.00 8.30 91 ARG A CA 3
ATOM 9071 C C . ARG A 1 91 ? -9.893 7.175 -8.773 1.00 8.97 91 ARG A C 3
ATOM 9072 O O . ARG A 1 91 ? -11.064 7.502 -8.958 1.00 9.35 91 ARG A O 3
ATOM 9093 N N . LYS A 1 92 ? -9.039 6.978 -9.789 1.00 9.13 92 LYS A N 3
ATOM 9094 C CA . LYS A 1 92 ? -9.355 7.203 -11.203 1.00 9.78 92 LYS A CA 3
ATOM 9095 C C . LYS A 1 92 ? -9.898 5.944 -11.910 1.00 9.95 92 LYS A C 3
ATOM 9096 O O . LYS A 1 92 ? -10.512 6.080 -12.968 1.00 10.46 92 LYS A O 3
ATOM 9115 N N . GLU A 1 93 ? -9.690 4.742 -11.355 1.00 9.58 93 GLU A N 3
ATOM 9116 C CA . GLU A 1 93 ? -10.142 3.470 -11.920 1.00 9.78 93 GLU A CA 3
ATOM 9117 C C . GLU A 1 93 ? -11.079 2.730 -10.959 1.00 9.59 93 GLU A C 3
ATOM 9118 O O . GLU A 1 93 ? -12.245 2.517 -11.288 1.00 9.94 93 GLU A O 3
ATOM 9130 N N . ALA A 1 94 ? -10.581 2.305 -9.788 1.00 9.07 94 ALA A N 3
ATOM 9131 C CA . ALA A 1 94 ? -11.305 1.431 -8.861 1.00 8.88 94 ALA A CA 3
ATOM 9132 C C . ALA A 1 94 ? -12.501 2.152 -8.219 1.00 9.03 94 ALA A C 3
ATOM 9133 O O . ALA A 1 94 ? -13.601 1.606 -8.159 1.00 9.26 94 ALA A O 3
ATOM 9140 N N . PHE A 1 95 ? -12.304 3.403 -7.801 1.00 8.95 95 PHE A N 3
ATOM 9141 C CA . PHE A 1 95 ? -13.308 4.229 -7.135 1.00 9.11 95 PHE A CA 3
ATOM 9142 C C . PHE A 1 95 ? -14.162 5.013 -8.163 1.00 9.81 95 PHE A C 3
ATOM 9143 O O . PHE A 1 95 ? -14.398 6.213 -8.009 1.00 10.04 95 PHE A O 3
ATOM 9160 N N . THR A 1 96 ? -14.647 4.337 -9.213 1.00 10.18 96 THR A N 3
ATOM 9161 C CA . THR A 1 96 ? -15.538 4.883 -10.238 1.00 10.85 96 THR A CA 3
ATOM 9162 C C . THR A 1 96 ? -16.863 4.104 -10.266 1.00 11.14 96 THR A C 3
ATOM 9163 O O . THR A 1 96 ? -16.934 2.938 -9.862 1.00 10.91 96 THR A O 3
ATOM 9174 N N . GLU A 1 97 ? -17.905 4.749 -10.801 1.00 11.66 97 GLU A N 3
ATOM 9175 C CA . GLU A 1 97 ? -19.248 4.232 -11.042 1.00 12.00 97 GLU A CA 3
ATOM 9176 C C . GLU A 1 97 ? -19.245 2.983 -11.948 1.00 12.20 97 GLU A C 3
ATOM 9177 O O . GLU A 1 97 ? -20.055 2.075 -11.761 1.00 12.33 97 GLU A O 3
ATOM 9189 N N . ALA A 1 98 ? -18.296 2.918 -12.894 1.00 12.25 98 ALA A N 3
ATOM 9190 C CA . ALA A 1 98 ? -18.092 1.824 -13.841 1.00 12.46 98 ALA A CA 3
ATOM 9191 C C . ALA A 1 98 ? -17.556 0.555 -13.155 1.00 12.02 98 ALA A C 3
ATOM 9192 O O . ALA A 1 98 ? -17.851 -0.556 -13.593 1.00 12.23 98 ALA A O 3
ATOM 9199 N N . ARG A 1 99 ? -16.791 0.718 -12.067 1.00 11.43 99 ARG A N 3
ATOM 9200 C CA . ARG A 1 99 ? -16.267 -0.360 -11.224 1.00 10.99 99 ARG A CA 3
ATOM 9201 C C . ARG A 1 99 ? -17.184 -0.627 -10.010 1.00 10.93 99 ARG A C 3
ATOM 9202 O O . ARG A 1 99 ? -16.883 -1.507 -9.201 1.00 10.68 99 ARG A O 3
ATOM 9223 N N . GLY A 1 100 ? -18.324 0.067 -9.909 1.00 11.17 100 GLY A N 3
ATOM 9224 C CA . GLY A 1 100 ? -19.367 -0.169 -8.917 1.00 11.16 100 GLY A CA 3
ATOM 9225 C C . GLY A 1 100 ? -19.201 0.613 -7.613 1.00 10.65 100 GLY A C 3
ATOM 9226 O O . GLY A 1 100 ? -19.855 0.270 -6.628 1.00 10.38 100 GLY A O 3
ATOM 9230 N N . ALA A 1 101 ? -18.345 1.643 -7.582 1.00 10.56 101 ALA A N 3
ATOM 9231 C CA . ALA A 1 101 ? -18.152 2.507 -6.418 1.00 10.14 101 ALA A CA 3
ATOM 9232 C C . ALA A 1 101 ? -19.315 3.513 -6.325 1.00 10.45 101 ALA A C 3
ATOM 9233 O O . ALA A 1 101 ? -19.765 4.052 -7.342 1.00 10.98 101 ALA A O 3
ATOM 9240 N N . ARG A 1 102 ? -19.814 3.751 -5.113 1.00 10.14 102 ARG A N 3
ATOM 9241 C CA . ARG A 1 102 ? -20.944 4.626 -4.817 1.00 10.41 102 ARG A CA 3
ATOM 9242 C C . ARG A 1 102 ? -20.439 6.060 -4.563 1.00 10.65 102 ARG A C 3
ATOM 9243 O O . ARG A 1 102 ? -19.343 6.273 -4.040 1.00 10.61 102 ARG A O 3
ATOM 9264 N N . ARG A 1 103 ? -21.248 7.052 -4.950 1.00 10.95 103 ARG A N 3
ATOM 9265 C CA . ARG A 1 103 ? -20.971 8.481 -4.809 1.00 11.25 103 ARG A CA 3
ATOM 9266 C C . ARG A 1 103 ? -21.750 9.034 -3.604 1.00 11.03 103 ARG A C 3
ATOM 9267 O O . ARG A 1 103 ? -22.873 8.603 -3.330 1.00 11.33 103 ARG A O 3
ATOM 9288 N N . GLY A 1 104 ? -21.165 10.011 -2.900 1.00 10.57 104 GLY A N 3
ATOM 9289 C CA . GLY A 1 104 ? -21.798 10.772 -1.818 1.00 10.42 104 GLY A CA 3
ATOM 9290 C C . GLY A 1 104 ? -21.828 10.065 -0.453 1.00 10.05 104 GLY A C 3
ATOM 9291 O O . GLY A 1 104 ? -22.387 10.607 0.500 1.00 10.22 104 GLY A O 3
ATOM 9295 N N . VAL A 1 105 ? -21.236 8.870 -0.354 1.00 9.63 105 VAL A N 3
ATOM 9296 C CA . VAL A 1 105 ? -21.145 8.046 0.850 1.00 9.29 105 VAL A CA 3
ATOM 9297 C C . VAL A 1 105 ? -19.747 8.236 1.492 1.00 8.60 105 VAL A C 3
ATOM 9298 O O . VAL A 1 105 ? -18.932 9.034 1.017 1.00 8.41 105 VAL A O 3
ATOM 9311 N N . LYS A 1 106 ? -19.468 7.512 2.585 1.00 8.39 106 LYS A N 3
ATOM 9312 C CA . LYS A 1 106 ? -18.182 7.504 3.286 1.00 7.75 106 LYS A CA 3
ATOM 9313 C C . LYS A 1 106 ? -17.173 6.721 2.418 1.00 7.56 106 LYS A C 3
ATOM 9314 O O . LYS A 1 106 ? -17.476 5.625 1.935 1.00 7.36 106 LYS A O 3
ATOM 9333 N N . LYS A 1 107 ? -15.993 7.308 2.215 1.00 7.67 107 LYS A N 3
ATOM 9334 C CA . LYS A 1 107 ? -15.007 6.949 1.202 1.00 7.51 107 LYS A CA 3
ATOM 9335 C C . LYS A 1 107 ? -13.641 6.776 1.883 1.00 6.93 107 LYS A C 3
ATOM 9336 O O . LYS A 1 107 ? -13.128 7.715 2.502 1.00 6.88 107 LYS A O 3
ATOM 9355 N N . VAL A 1 108 ? -13.089 5.560 1.817 1.00 6.55 108 VAL A N 3
ATOM 9356 C CA . VAL A 1 108 ? -11.915 5.118 2.564 1.00 5.99 108 VAL A CA 3
ATOM 9357 C C . VAL A 1 108 ? -10.879 4.531 1.591 1.00 5.82 108 VAL A C 3
ATOM 9358 O O . VAL A 1 108 ? -11.227 3.723 0.729 1.00 5.97 108 VAL A O 3
ATOM 9371 N N . MET A 1 109 ? -9.606 4.908 1.755 1.00 5.56 109 MET A N 3
ATOM 9372 C CA . MET A 1 109 ? -8.466 4.403 0.995 1.00 5.37 109 MET A CA 3
ATOM 9373 C C . MET A 1 109 ? -7.419 3.901 2.001 1.00 4.78 109 MET A C 3
ATOM 9374 O O . MET A 1 109 ? -6.816 4.692 2.729 1.00 4.64 109 MET A O 3
ATOM 9388 N N . VAL A 1 110 ? -7.227 2.583 2.066 1.00 4.51 110 VAL A N 3
ATOM 9389 C CA . VAL A 1 110 ? -6.255 1.912 2.922 1.00 3.98 110 VAL A CA 3
ATOM 9390 C C . VAL A 1 110 ? -5.074 1.556 2.004 1.00 3.84 110 VAL A C 3
ATOM 9391 O O . VAL A 1 110 ? -5.261 0.878 0.995 1.00 4.05 110 VAL A O 3
ATOM 9404 N N . ILE A 1 111 ? -3.871 2.044 2.315 1.00 3.58 111 ILE A N 3
ATOM 9405 C CA . ILE A 1 111 ? -2.684 1.967 1.467 1.00 3.43 111 ILE A CA 3
ATOM 9406 C C . ILE A 1 111 ? -1.564 1.317 2.286 1.00 2.86 111 ILE A C 3
ATOM 9407 O O . ILE A 1 111 ? -1.288 1.749 3.407 1.00 2.67 111 ILE A O 3
ATOM 9423 N N . VAL A 1 112 ? -0.895 0.293 1.740 1.00 2.72 112 VAL A N 3
ATOM 9424 C CA . VAL A 1 112 ? 0.279 -0.302 2.369 1.00 2.27 112 VAL A CA 3
ATOM 9425 C C . VAL A 1 112 ? 1.493 0.638 2.171 1.00 2.18 112 VAL A C 3
ATOM 9426 O O . VAL A 1 112 ? 1.720 1.181 1.089 1.00 2.52 112 VAL A O 3
ATOM 9439 N N . THR A 1 113 ? 2.256 0.848 3.241 1.00 1.96 113 THR A N 3
ATOM 9440 C CA . THR A 1 113 ? 3.460 1.657 3.295 1.00 2.11 113 THR A CA 3
ATOM 9441 C C . THR A 1 113 ? 4.648 0.681 3.205 1.00 1.70 113 THR A C 3
ATOM 9442 O O . THR A 1 113 ? 5.044 0.079 4.205 1.00 1.73 113 THR A O 3
ATOM 9453 N N . ASP A 1 114 ? 5.190 0.514 1.990 1.00 1.66 114 ASP A N 3
ATOM 9454 C CA . ASP A 1 114 ? 6.381 -0.296 1.704 1.00 1.60 114 ASP A CA 3
ATOM 9455 C C . ASP A 1 114 ? 7.654 0.428 2.198 1.00 1.84 114 ASP A C 3
ATOM 9456 O O . ASP A 1 114 ? 8.496 -0.178 2.861 1.00 2.29 114 ASP A O 3
ATOM 9465 N N . GLY A 1 115 ? 7.761 1.732 1.905 1.00 1.96 115 GLY A N 3
ATOM 9466 C CA . GLY A 1 115 ? 8.896 2.574 2.268 1.00 2.44 115 GLY A CA 3
ATOM 9467 C C . GLY A 1 115 ? 9.711 3.069 1.066 1.00 2.47 115 GLY A C 3
ATOM 9468 O O . GLY A 1 115 ? 10.939 3.013 1.112 1.00 2.85 115 GLY A O 3
ATOM 9472 N N . GLU A 1 116 ? 9.062 3.571 0.005 1.00 2.36 116 GLU A N 3
ATOM 9473 C CA . GLU A 1 116 ? 9.708 4.177 -1.160 1.00 2.54 116 GLU A CA 3
ATOM 9474 C C . GLU A 1 116 ? 8.890 5.402 -1.599 1.00 3.10 116 GLU A C 3
ATOM 9475 O O . GLU A 1 116 ? 7.662 5.330 -1.711 1.00 3.47 116 GLU A O 3
ATOM 9487 N N . SER A 1 117 ? 9.583 6.522 -1.820 1.00 3.49 117 SER A N 3
ATOM 9488 C CA . SER A 1 117 ? 9.056 7.812 -2.241 1.00 4.12 117 SER A CA 3
ATOM 9489 C C . SER A 1 117 ? 10.079 8.591 -3.095 1.00 4.38 117 SER A C 3
ATOM 9490 O O . SER A 1 117 ? 10.428 9.727 -2.774 1.00 4.81 117 SER A O 3
ATOM 9498 N N . HIS A 1 118 ? 10.555 7.990 -4.205 1.00 4.34 118 HIS A N 3
ATOM 9499 C CA . HIS A 1 118 ? 11.412 8.596 -5.249 1.00 4.70 118 HIS A CA 3
ATOM 9500 C C . HIS A 1 118 ? 10.885 9.919 -5.855 1.00 5.33 118 HIS A C 3
ATOM 9501 O O . HIS A 1 118 ? 11.673 10.695 -6.395 1.00 5.78 118 HIS A O 3
ATOM 9516 N N . ASP A 1 119 ? 9.582 10.199 -5.735 1.00 5.47 119 ASP A N 3
ATOM 9517 C CA . ASP A 1 119 ? 8.967 11.518 -5.885 1.00 6.12 119 ASP A CA 3
ATOM 9518 C C . ASP A 1 119 ? 7.977 11.717 -4.726 1.00 6.33 119 ASP A C 3
ATOM 9519 O O . ASP A 1 119 ? 7.416 10.740 -4.223 1.00 6.24 119 ASP A O 3
ATOM 9528 N N . ASN A 1 120 ? 7.756 12.970 -4.320 1.00 6.68 120 ASN A N 3
ATOM 9529 C CA . ASN A 1 120 ? 6.759 13.389 -3.334 1.00 6.96 120 ASN A CA 3
ATOM 9530 C C . ASN A 1 120 ? 5.970 14.631 -3.782 1.00 7.55 120 ASN A C 3
ATOM 9531 O O . ASN A 1 120 ? 5.182 15.169 -3.005 1.00 7.84 120 ASN A O 3
ATOM 9542 N N . HIS A 1 121 ? 6.121 15.066 -5.043 1.00 7.74 121 HIS A N 3
ATOM 9543 C CA . HIS A 1 121 ? 5.393 16.206 -5.609 1.00 8.34 121 HIS A CA 3
ATOM 9544 C C . HIS A 1 121 ? 3.992 15.741 -6.025 1.00 8.35 121 HIS A C 3
ATOM 9545 O O . HIS A 1 121 ? 3.016 16.458 -5.800 1.00 8.77 121 HIS A O 3
ATOM 9560 N N . ARG A 1 122 ? 3.883 14.516 -6.566 1.00 7.93 122 ARG A N 3
ATOM 9561 C CA . ARG A 1 122 ? 2.611 13.857 -6.870 1.00 7.96 122 ARG A CA 3
ATOM 9562 C C . ARG A 1 122 ? 1.828 13.563 -5.578 1.00 7.76 122 ARG A C 3
ATOM 9563 O O . ARG A 1 122 ? 0.626 13.812 -5.518 1.00 7.96 122 ARG A O 3
ATOM 9584 N N . LEU A 1 123 ? 2.531 13.089 -4.537 1.00 7.39 123 LEU A N 3
ATOM 9585 C CA . LEU A 1 123 ? 2.005 12.746 -3.213 1.00 7.20 123 LEU A CA 3
ATOM 9586 C C . LEU A 1 123 ? 1.314 13.961 -2.568 1.00 7.70 123 LEU A C 3
ATOM 9587 O O . LEU A 1 123 ? 0.139 13.881 -2.216 1.00 7.74 123 LEU A O 3
ATOM 9603 N N . LYS A 1 124 ? 2.006 15.107 -2.490 1.00 8.12 124 LYS A N 3
ATOM 9604 C CA . LYS A 1 124 ? 1.479 16.353 -1.928 1.00 8.64 124 LYS A CA 3
ATOM 9605 C C . LYS A 1 124 ? 0.234 16.885 -2.667 1.00 8.98 124 LYS A C 3
ATOM 9606 O O . LYS A 1 124 ? -0.665 17.429 -2.025 1.00 9.20 124 LYS A O 3
ATOM 9625 N N . LYS A 1 125 ? 0.152 16.700 -3.993 1.00 9.03 125 LYS A N 3
ATOM 9626 C CA . LYS A 1 125 ? -0.998 17.108 -4.801 1.00 9.38 125 LYS A CA 3
ATOM 9627 C C . LYS A 1 125 ? -2.202 16.182 -4.540 1.00 9.12 125 LYS A C 3
ATOM 9628 O O . LYS A 1 125 ? -3.304 16.672 -4.301 1.00 9.42 125 LYS A O 3
ATOM 9647 N N . VAL A 1 126 ? -1.983 14.859 -4.535 1.00 8.56 126 VAL A N 3
ATOM 9648 C CA . VAL A 1 126 ? -2.978 13.830 -4.217 1.00 8.28 126 VAL A CA 3
ATOM 9649 C C . VAL A 1 126 ? -3.566 14.045 -2.807 1.00 8.23 126 VAL A C 3
ATOM 9650 O O . VAL A 1 126 ? -4.784 14.085 -2.651 1.00 8.30 126 VAL A O 3
ATOM 9663 N N . ILE A 1 127 ? -2.717 14.265 -1.796 1.00 8.17 127 ILE A N 3
ATOM 9664 C CA . ILE A 1 127 ? -3.104 14.559 -0.412 1.00 8.17 127 ILE A CA 3
ATOM 9665 C C . ILE A 1 127 ? -3.936 15.859 -0.303 1.00 8.75 127 ILE A C 3
ATOM 9666 O O . ILE A 1 127 ? -4.927 15.884 0.429 1.00 8.74 127 ILE A O 3
ATOM 9682 N N . GLN A 1 128 ? -3.594 16.909 -1.065 1.00 9.25 128 GLN A N 3
ATOM 9683 C CA . GLN A 1 128 ? -4.356 18.158 -1.140 1.00 9.83 128 GLN A CA 3
ATOM 9684 C C . GLN A 1 128 ? -5.766 17.927 -1.724 1.00 9.95 128 GLN A C 3
ATOM 9685 O O . GLN A 1 128 ? -6.740 18.483 -1.215 1.00 10.22 128 GLN A O 3
ATOM 9699 N N . ASP A 1 129 ? -5.889 17.055 -2.735 1.00 9.77 129 ASP A N 3
ATOM 9700 C CA . ASP A 1 129 ? -7.168 16.663 -3.338 1.00 9.92 129 ASP A CA 3
ATOM 9701 C C . ASP A 1 129 ? -7.983 15.790 -2.371 1.00 9.59 129 ASP A C 3
ATOM 9702 O O . ASP A 1 129 ? -9.181 16.015 -2.207 1.00 9.87 129 ASP A O 3
ATOM 9711 N N . CYS A 1 130 ? -7.346 14.816 -1.705 1.00 9.00 130 CYS A N 3
ATOM 9712 C CA . CYS A 1 130 ? -7.973 13.916 -0.734 1.00 8.63 130 CYS A CA 3
ATOM 9713 C C . CYS A 1 130 ? -8.485 14.663 0.512 1.00 8.79 130 CYS A C 3
ATOM 9714 O O . CYS A 1 130 ? -9.528 14.299 1.060 1.00 8.72 130 CYS A O 3
ATOM 9722 N N . GLU A 1 131 ? -7.787 15.729 0.933 1.00 9.03 131 GLU A N 3
ATOM 9723 C CA . GLU A 1 131 ? -8.187 16.626 2.014 1.00 9.26 131 GLU A CA 3
ATOM 9724 C C . GLU A 1 131 ? -9.366 17.527 1.587 1.00 9.80 131 GLU A C 3
ATOM 9725 O O . GLU A 1 131 ? -10.259 17.779 2.392 1.00 9.85 131 GLU A O 3
ATOM 9737 N N . ASP A 1 132 ? -9.396 17.978 0.323 1.00 10.19 132 ASP A N 3
ATOM 9738 C CA . ASP A 1 132 ? -10.495 18.763 -0.257 1.00 10.74 132 ASP A CA 3
ATOM 9739 C C . ASP A 1 132 ? -11.773 17.909 -0.413 1.00 10.61 132 ASP A C 3
ATOM 9740 O O . ASP A 1 132 ? -12.872 18.372 -0.108 1.00 10.91 132 ASP A O 3
ATOM 9749 N N . GLU A 1 133 ? -11.620 16.645 -0.830 1.00 10.20 133 GLU A N 3
ATOM 9750 C CA . GLU A 1 133 ? -12.695 15.661 -0.944 1.00 10.08 133 GLU A CA 3
ATOM 9751 C C . GLU A 1 133 ? -13.186 15.188 0.441 1.00 9.67 133 GLU A C 3
ATOM 9752 O O . GLU A 1 133 ? -14.378 14.914 0.591 1.00 9.62 133 GLU A O 3
ATOM 9764 N N . ASN A 1 134 ? -12.284 15.070 1.425 1.00 9.41 134 ASN A N 3
ATOM 9765 C CA . ASN A 1 134 ? -12.503 14.610 2.806 1.00 9.03 134 ASN A CA 3
ATOM 9766 C C . ASN A 1 134 ? -12.479 13.075 2.894 1.00 8.48 134 ASN A C 3
ATOM 9767 O O . ASN A 1 134 ? -13.347 12.465 3.519 1.00 8.37 134 ASN A O 3
ATOM 9778 N N . ILE A 1 135 ? -11.513 12.441 2.219 1.00 8.17 135 ILE A N 3
ATOM 9779 C CA . ILE A 1 135 ? -11.325 10.988 2.173 1.00 7.67 135 ILE A CA 3
ATOM 9780 C C . ILE A 1 135 ? -10.569 10.552 3.443 1.00 7.10 135 ILE A C 3
ATOM 9781 O O . ILE A 1 135 ? -9.676 11.262 3.915 1.00 7.02 135 ILE A O 3
ATOM 9797 N N . GLN A 1 136 ? -10.910 9.374 3.976 1.00 6.75 136 GLN A N 3
ATOM 9798 C CA . GLN A 1 136 ? -10.200 8.726 5.076 1.00 6.23 136 GLN A CA 3
ATOM 9799 C C . GLN A 1 136 ? -9.024 7.937 4.470 1.00 5.79 136 GLN A C 3
ATOM 9800 O O . GLN A 1 136 ? -9.236 6.965 3.742 1.00 5.61 136 GLN A O 3
ATOM 9814 N N . ARG A 1 137 ? -7.790 8.377 4.735 1.00 5.70 137 ARG A N 3
ATOM 9815 C CA . ARG A 1 137 ? -6.564 7.729 4.273 1.00 5.30 137 ARG A CA 3
ATOM 9816 C C . ARG A 1 137 ? -5.960 6.972 5.466 1.00 4.82 137 ARG A C 3
ATOM 9817 O O . ARG A 1 137 ? -5.833 7.548 6.550 1.00 4.92 137 ARG A O 3
ATOM 9838 N N . PHE A 1 138 ? -5.580 5.707 5.269 1.00 4.37 138 PHE A N 3
ATOM 9839 C CA . PHE A 1 138 ? -4.931 4.861 6.269 1.00 3.94 138 PHE A CA 3
ATOM 9840 C C . PHE A 1 138 ? -3.640 4.292 5.667 1.00 3.59 138 PHE A C 3
ATOM 9841 O O . PHE A 1 138 ? -3.700 3.517 4.712 1.00 3.57 138 PHE A O 3
ATOM 9858 N N . SER A 1 139 ? -2.483 4.676 6.214 1.00 3.43 139 SER A N 3
ATOM 9859 C CA . SER A 1 139 ? -1.163 4.192 5.812 1.00 3.13 139 SER A CA 3
ATOM 9860 C C . SER A 1 139 ? -0.811 2.992 6.714 1.00 2.83 139 SER A C 3
ATOM 9861 O O . SER A 1 139 ? -0.614 3.166 7.918 1.00 3.04 139 SER A O 3
ATOM 9869 N N . ILE A 1 140 ? -0.776 1.775 6.162 1.00 2.49 140 ILE A N 3
ATOM 9870 C CA . ILE A 1 140 ? -0.553 0.538 6.911 1.00 2.39 140 ILE A CA 3
ATOM 9871 C C . ILE A 1 140 ? 0.932 0.143 6.758 1.00 2.25 140 ILE A C 3
ATOM 9872 O O . ILE A 1 140 ? 1.400 -0.086 5.642 1.00 2.05 140 ILE A O 3
ATOM 9888 N N . ALA A 1 141 ? 1.678 0.070 7.864 1.00 2.49 141 ALA A N 3
ATOM 9889 C CA . ALA A 1 141 ? 3.118 -0.179 7.898 1.00 2.49 141 ALA A CA 3
ATOM 9890 C C . ALA A 1 141 ? 3.449 -1.679 7.825 1.00 2.61 141 ALA A C 3
ATOM 9891 O O . ALA A 1 141 ? 2.846 -2.504 8.515 1.00 2.95 141 ALA A O 3
ATOM 9898 N N . ILE A 1 142 ? 4.474 -2.006 7.038 1.00 2.43 142 ILE A N 3
ATOM 9899 C CA . ILE A 1 142 ? 5.135 -3.301 6.940 1.00 2.72 142 ILE A CA 3
ATOM 9900 C C . ILE A 1 142 ? 6.634 -3.030 6.739 1.00 2.82 142 ILE A C 3
ATOM 9901 O O . ILE A 1 142 ? 7.012 -2.060 6.080 1.00 2.59 142 ILE A O 3
ATOM 9917 N N . LEU A 1 143 ? 7.482 -3.865 7.337 1.00 3.29 143 LEU A N 3
ATOM 9918 C CA . LEU A 1 143 ? 8.936 -3.808 7.307 1.00 3.50 143 LEU A CA 3
ATOM 9919 C C . LEU A 1 143 ? 9.484 -5.215 7.581 1.00 3.84 143 LEU A C 3
ATOM 9920 O O . LEU A 1 143 ? 8.719 -6.124 7.914 1.00 4.23 143 LEU A O 3
ATOM 9936 N N . GLY A 1 144 ? 10.799 -5.401 7.431 1.00 3.90 144 GLY A N 3
ATOM 9937 C CA . GLY A 1 144 ? 11.472 -6.676 7.655 1.00 4.47 144 GLY A CA 3
ATOM 9938 C C . GLY A 1 144 ? 11.607 -7.018 9.144 1.00 4.71 144 GLY A C 3
ATOM 9939 O O . GLY A 1 144 ? 11.696 -6.122 9.988 1.00 5.01 144 GLY A O 3
ATOM 9943 N N . SER A 1 145 ? 11.637 -8.314 9.464 1.00 4.89 145 SER A N 3
ATOM 9944 C CA . SER A 1 145 ? 11.850 -8.845 10.810 1.00 5.32 145 SER A CA 3
ATOM 9945 C C . SER A 1 145 ? 13.342 -9.179 11.006 1.00 5.56 145 SER A C 3
ATOM 9946 O O . SER A 1 145 ? 13.900 -8.919 12.073 1.00 6.12 145 SER A O 3
ATOM 9954 N N . TYR A 1 146 ? 13.994 -9.725 9.972 1.00 5.35 146 TYR A N 3
ATOM 9955 C CA . TYR A 1 146 ? 15.390 -10.154 9.961 1.00 5.77 146 TYR A CA 3
ATOM 9956 C C . TYR A 1 146 ? 16.164 -9.206 9.031 1.00 5.74 146 TYR A C 3
ATOM 9957 O O . TYR A 1 146 ? 16.593 -9.591 7.942 1.00 5.76 146 TYR A O 3
ATOM 9975 N N . ASN A 1 147 ? 16.297 -7.940 9.446 1.00 6.04 147 ASN A N 3
ATOM 9976 C CA . ASN A 1 147 ? 16.967 -6.871 8.691 1.00 6.29 147 ASN A CA 3
ATOM 9977 C C . ASN A 1 147 ? 18.487 -7.056 8.826 1.00 6.90 147 ASN A C 3
ATOM 9978 O O . ASN A 1 147 ? 18.991 -7.209 9.942 1.00 7.40 147 ASN A O 3
ATOM 9989 N N . ARG A 1 148 ? 19.211 -7.072 7.705 1.00 7.05 148 ARG A N 3
ATOM 9990 C CA . ARG A 1 148 ? 20.649 -7.321 7.641 1.00 7.73 148 ARG A CA 3
ATOM 9991 C C . ARG A 1 148 ? 21.409 -5.985 7.572 1.00 8.01 148 ARG A C 3
ATOM 9992 O O . ARG A 1 148 ? 22.307 -5.754 8.383 1.00 8.48 148 ARG A O 3
ATOM 10013 N N . GLY A 1 149 ? 21.061 -5.103 6.629 1.00 7.85 149 GLY A N 3
ATOM 10014 C CA . GLY A 1 149 ? 21.683 -3.796 6.442 1.00 8.32 149 GLY A CA 3
ATOM 10015 C C . GLY A 1 149 ? 21.166 -2.742 7.429 1.00 8.13 149 GLY A C 3
ATOM 10016 O O . GLY A 1 149 ? 20.052 -2.845 7.950 1.00 8.14 149 GLY A O 3
ATOM 10020 N N . ASN A 1 150 ? 21.965 -1.693 7.661 1.00 8.14 150 ASN A N 3
ATOM 10021 C CA . ASN A 1 150 ? 21.615 -0.521 8.471 1.00 8.05 150 ASN A CA 3
ATOM 10022 C C . ASN A 1 150 ? 20.973 0.508 7.517 1.00 7.68 150 ASN A C 3
ATOM 10023 O O . ASN A 1 150 ? 21.590 1.498 7.123 1.00 8.12 150 ASN A O 3
ATOM 10034 N N . LEU A 1 151 ? 19.739 0.223 7.085 1.00 7.03 151 LEU A N 3
ATOM 10035 C CA . LEU A 1 151 ? 19.038 0.955 6.027 1.00 6.77 151 LEU A CA 3
ATOM 10036 C C . LEU A 1 151 ? 18.448 2.281 6.541 1.00 6.56 151 LEU A C 3
ATOM 10037 O O . LEU A 1 151 ? 18.383 3.247 5.786 1.00 6.71 151 LEU A O 3
ATOM 10053 N N . SER A 1 152 ? 18.018 2.315 7.810 1.00 6.39 152 SER A N 3
ATOM 10054 C CA . SER A 1 152 ? 17.265 3.386 8.475 1.00 6.36 152 SER A CA 3
ATOM 10055 C C . SER A 1 152 ? 15.772 3.300 8.105 1.00 5.74 152 SER A C 3
ATOM 10056 O O . SER A 1 152 ? 15.183 4.264 7.616 1.00 5.56 152 SER A O 3
ATOM 10064 N N . THR A 1 153 ? 15.168 2.124 8.333 1.00 5.49 153 THR A N 3
ATOM 10065 C CA . THR A 1 153 ? 13.782 1.745 8.033 1.00 4.91 153 THR A CA 3
ATOM 10066 C C . THR A 1 153 ? 12.710 2.749 8.500 1.00 4.94 153 THR A C 3
ATOM 10067 O O . THR A 1 153 ? 11.679 2.911 7.847 1.00 4.54 153 THR A O 3
ATOM 10078 N N . GLU A 1 154 ? 12.968 3.460 9.601 1.00 5.48 154 GLU A N 3
ATOM 10079 C CA . GLU A 1 154 ? 12.037 4.400 10.213 1.00 5.66 154 GLU A CA 3
ATOM 10080 C C . GLU A 1 154 ? 11.883 5.665 9.348 1.00 5.64 154 GLU A C 3
ATOM 10081 O O . GLU A 1 154 ? 10.777 6.186 9.219 1.00 5.59 154 GLU A O 3
ATOM 10093 N N . LYS A 1 155 ? 12.966 6.108 8.685 1.00 5.75 155 LYS A N 3
ATOM 10094 C CA . LYS A 1 155 ? 12.964 7.254 7.774 1.00 5.83 155 LYS A CA 3
ATOM 10095 C C . LYS A 1 155 ? 12.236 6.912 6.460 1.00 5.27 155 LYS A C 3
ATOM 10096 O O . LYS A 1 155 ? 11.634 7.792 5.851 1.00 5.38 155 LYS A O 3
ATOM 10115 N N . PHE A 1 156 ? 12.235 5.637 6.046 1.00 4.75 156 PHE A N 3
ATOM 10116 C CA . PHE A 1 156 ? 11.545 5.171 4.842 1.00 4.21 156 PHE A CA 3
ATOM 10117 C C . PHE A 1 156 ? 10.015 5.223 5.034 1.00 4.04 156 PHE A C 3
ATOM 10118 O O . PHE A 1 156 ? 9.285 5.535 4.096 1.00 3.90 156 PHE A O 3
ATOM 10135 N N . VAL A 1 157 ? 9.531 4.948 6.254 1.00 4.15 157 VAL A N 3
ATOM 10136 C CA . VAL A 1 157 ? 8.118 4.980 6.625 1.00 4.05 157 VAL A CA 3
ATOM 10137 C C . VAL A 1 157 ? 7.650 6.435 6.863 1.00 4.51 157 VAL A C 3
ATOM 10138 O O . VAL A 1 157 ? 6.534 6.782 6.478 1.00 4.44 157 VAL A O 3
ATOM 10151 N N . GLU A 1 158 ? 8.469 7.291 7.495 1.00 5.04 158 GLU A N 3
ATOM 10152 C CA . GLU A 1 158 ? 8.094 8.647 7.921 1.00 5.58 158 GLU A CA 3
ATOM 10153 C C . GLU A 1 158 ? 7.674 9.591 6.766 1.00 5.55 158 GLU A C 3
ATOM 10154 O O . GLU A 1 158 ? 6.823 10.460 6.967 1.00 5.80 158 GLU A O 3
ATOM 10166 N N . GLU A 1 159 ? 8.167 9.373 5.539 1.00 5.30 159 GLU A N 3
ATOM 10167 C CA . GLU A 1 159 ? 7.740 10.112 4.345 1.00 5.37 159 GLU A CA 3
ATOM 10168 C C . GLU A 1 159 ? 6.321 9.709 3.871 1.00 5.13 159 GLU A C 3
ATOM 10169 O O . GLU A 1 159 ? 5.730 10.409 3.050 1.00 5.47 159 GLU A O 3
ATOM 10181 N N . ILE A 1 160 ? 5.761 8.613 4.404 1.00 4.60 160 ILE A N 3
ATOM 10182 C CA . ILE A 1 160 ? 4.499 7.987 3.999 1.00 4.37 160 ILE A CA 3
ATOM 10183 C C . ILE A 1 160 ? 3.495 7.984 5.186 1.00 4.65 160 ILE A C 3
ATOM 10184 O O . ILE A 1 160 ? 2.287 7.862 4.977 1.00 4.82 160 ILE A O 3
ATOM 10200 N N . LYS A 1 161 ? 3.951 8.246 6.429 1.00 4.77 161 LYS A N 3
ATOM 10201 C CA . LYS A 1 161 ? 3.106 8.596 7.590 1.00 5.08 161 LYS A CA 3
ATOM 10202 C C . LYS A 1 161 ? 2.319 9.896 7.305 1.00 5.69 161 LYS A C 3
ATOM 10203 O O . LYS A 1 161 ? 1.188 10.083 7.753 1.00 5.94 161 LYS A O 3
ATOM 10222 N N . SER A 1 162 ? 2.961 10.788 6.538 1.00 5.96 162 SER A N 3
ATOM 10223 C CA . SER A 1 162 ? 2.587 12.169 6.264 1.00 6.58 162 SER A CA 3
ATOM 10224 C C . SER A 1 162 ? 1.457 12.268 5.210 1.00 6.65 162 SER A C 3
ATOM 10225 O O . SER A 1 162 ? 1.081 13.368 4.808 1.00 7.17 162 SER A O 3
ATOM 10233 N N . ILE A 1 163 ? 0.886 11.126 4.794 1.00 6.18 163 ILE A N 3
ATOM 10234 C CA . ILE A 1 163 ? -0.347 11.008 4.017 1.00 6.28 163 ILE A CA 3
ATOM 10235 C C . ILE A 1 163 ? -1.568 11.424 4.868 1.00 6.44 163 ILE A C 3
ATOM 10236 O O . ILE A 1 163 ? -2.563 11.886 4.307 1.00 6.76 163 ILE A O 3
ATOM 10252 N N . ALA A 1 164 ? -1.502 11.303 6.201 1.00 6.25 164 ALA A N 3
ATOM 10253 C CA . ALA A 1 164 ? -2.519 11.787 7.130 1.00 6.40 164 ALA A CA 3
ATOM 10254 C C . ALA A 1 164 ? -2.177 13.235 7.525 1.00 7.02 164 ALA A C 3
ATOM 10255 O O . ALA A 1 164 ? -1.023 13.548 7.827 1.00 7.11 164 ALA A O 3
ATOM 10262 N N . SER A 1 165 ? -3.186 14.114 7.528 1.00 7.50 165 SER A N 3
ATOM 10263 C CA . SER A 1 165 ? -3.061 15.540 7.855 1.00 8.13 165 SER A CA 3
ATOM 10264 C C . SER A 1 165 ? -3.198 15.802 9.374 1.00 8.20 165 SER A C 3
ATOM 10265 O O . SER A 1 165 ? -2.990 16.924 9.836 1.00 8.61 165 SER A O 3
ATOM 10273 N N . GLU A 1 166 ? -3.572 14.778 10.148 1.00 7.85 166 GLU A N 3
ATOM 10274 C CA . GLU A 1 166 ? -3.915 14.796 11.570 1.00 7.87 166 GLU A CA 3
ATOM 10275 C C . GLU A 1 166 ? -3.321 13.519 12.234 1.00 7.50 166 GLU A C 3
ATOM 10276 O O . GLU A 1 166 ? -2.724 12.720 11.504 1.00 7.18 166 GLU A O 3
ATOM 10288 N N . PRO A 1 167 ? -3.349 13.369 13.585 1.00 7.57 167 PRO A N 3
ATOM 10289 C CA . PRO A 1 167 ? -2.561 12.390 14.370 1.00 7.32 167 PRO A CA 3
ATOM 10290 C C . PRO A 1 167 ? -2.448 10.955 13.818 1.00 6.69 167 PRO A C 3
ATOM 10291 O O . PRO A 1 167 ? -3.451 10.326 13.475 1.00 6.33 167 PRO A O 3
ATOM 10302 N N . THR A 1 168 ? -1.221 10.413 13.786 1.00 6.59 168 THR A N 3
ATOM 10303 C CA . THR A 1 168 ? -0.916 9.073 13.269 1.00 6.03 168 THR A CA 3
ATOM 10304 C C . THR A 1 168 ? -1.532 7.939 14.122 1.00 5.70 168 THR A C 3
ATOM 10305 O O . THR A 1 168 ? -1.785 6.856 13.601 1.00 5.20 168 THR A O 3
ATOM 10316 N N . GLU A 1 169 ? -1.870 8.208 15.392 1.00 6.01 169 GLU A N 3
ATOM 10317 C CA . GLU A 1 169 ? -2.454 7.274 16.362 1.00 5.82 169 GLU A CA 3
ATOM 10318 C C . GLU A 1 169 ? -3.823 6.695 15.939 1.00 5.44 169 GLU A C 3
ATOM 10319 O O . GLU A 1 169 ? -4.260 5.680 16.483 1.00 5.19 169 GLU A O 3
ATOM 10331 N N . LYS A 1 170 ? -4.492 7.339 14.976 1.00 5.49 170 LYS A N 3
ATOM 10332 C CA . LYS A 1 170 ? -5.840 7.046 14.499 1.00 5.24 170 LYS A CA 3
ATOM 10333 C C . LYS A 1 170 ? -5.917 6.951 12.963 1.00 5.01 170 LYS A C 3
ATOM 10334 O O . LYS A 1 170 ? -7.012 6.837 12.416 1.00 5.02 170 LYS A O 3
ATOM 10353 N N . HIS A 1 171 ? -4.778 6.995 12.256 1.00 4.86 171 HIS A N 3
ATOM 10354 C CA . HIS A 1 171 ? -4.692 6.943 10.788 1.00 4.69 171 HIS A CA 3
ATOM 10355 C C . HIS A 1 171 ? -3.473 6.155 10.266 1.00 4.28 171 HIS A C 3
ATOM 10356 O O . HIS A 1 171 ? -3.186 6.173 9.069 1.00 3.94 171 HIS A O 3
ATOM 10371 N N . PHE A 1 172 ? -2.759 5.440 11.144 1.00 4.39 172 PHE A N 3
ATOM 10372 C CA . PHE A 1 172 ? -1.567 4.649 10.847 1.00 4.10 172 PHE A CA 3
ATOM 10373 C C . PHE A 1 172 ? -1.466 3.502 11.869 1.00 3.97 172 PHE A C 3
ATOM 10374 O O . PHE A 1 172 ? -1.670 3.723 13.064 1.00 4.32 172 PHE A O 3
ATOM 10391 N N . PHE A 1 173 ? -1.169 2.283 11.406 1.00 3.57 173 PHE A N 3
ATOM 10392 C CA . PHE A 1 173 ? -0.923 1.076 12.201 1.00 3.61 173 PHE A CA 3
ATOM 10393 C C . PHE A 1 173 ? -0.124 0.054 11.372 1.00 3.43 173 PHE A C 3
ATOM 10394 O O . PHE A 1 173 ? 0.151 0.299 10.197 1.00 3.17 173 PHE A O 3
ATOM 10411 N N . ASN A 1 174 ? 0.298 -1.064 11.977 1.00 3.67 174 ASN A N 3
ATOM 10412 C CA . ASN A 1 174 ? 1.125 -2.097 11.340 1.00 3.67 174 ASN A CA 3
ATOM 10413 C C . ASN A 1 174 ? 0.272 -3.287 10.876 1.00 3.65 174 ASN A C 3
ATOM 10414 O O . ASN A 1 174 ? -0.707 -3.640 11.536 1.00 3.81 174 ASN A O 3
ATOM 10425 N N . VAL A 1 175 ? 0.722 -3.974 9.811 1.00 3.55 175 VAL A N 3
ATOM 10426 C CA . VAL A 1 175 ? 0.226 -5.270 9.310 1.00 3.72 175 VAL A CA 3
ATOM 10427 C C . VAL A 1 175 ? 0.257 -6.376 10.397 1.00 4.32 175 VAL A C 3
ATOM 10428 O O . VAL A 1 175 ? -0.551 -7.304 10.377 1.00 4.57 175 VAL A O 3
ATOM 10441 N N . SER A 1 176 ? 1.184 -6.276 11.357 1.00 4.61 176 SER A N 3
ATOM 10442 C CA . SER A 1 176 ? 1.409 -7.246 12.425 1.00 5.23 176 SER A CA 3
ATOM 10443 C C . SER A 1 176 ? 0.349 -7.175 13.548 1.00 5.35 176 SER A C 3
ATOM 10444 O O . SER A 1 176 ? 0.269 -8.096 14.362 1.00 5.80 176 SER A O 3
ATOM 10452 N N . ASP A 1 177 ? -0.440 -6.094 13.623 1.00 4.97 177 ASP A N 3
ATOM 10453 C CA . ASP A 1 177 ? -1.433 -5.850 14.672 1.00 5.08 177 ASP A CA 3
ATOM 10454 C C . ASP A 1 177 ? -2.835 -6.219 14.151 1.00 4.96 177 ASP A C 3
ATOM 10455 O O . ASP A 1 177 ? -3.194 -5.855 13.030 1.00 4.58 177 ASP A O 3
ATOM 10464 N N . GLU A 1 178 ? -3.619 -6.934 14.967 1.00 5.36 178 GLU A N 3
ATOM 10465 C CA . GLU A 1 178 ? -5.009 -7.314 14.706 1.00 5.38 178 GLU A CA 3
ATOM 10466 C C . GLU A 1 178 ? -5.987 -6.638 15.693 1.00 5.24 178 GLU A C 3
ATOM 10467 O O . GLU A 1 178 ? -7.200 -6.735 15.509 1.00 5.11 178 GLU A O 3
ATOM 10479 N N . LEU A 1 179 ? -5.496 -5.953 16.735 1.00 5.36 179 LEU A N 3
ATOM 10480 C CA . LEU A 1 179 ? -6.321 -5.271 17.732 1.00 5.33 179 LEU A CA 3
ATOM 10481 C C . LEU A 1 179 ? -6.624 -3.848 17.234 1.00 4.85 179 LEU A C 3
ATOM 10482 O O . LEU A 1 179 ? -7.746 -3.365 17.391 1.00 4.79 179 LEU A O 3
ATOM 10498 N N . ALA A 1 180 ? -5.657 -3.208 16.560 1.00 4.59 180 ALA A N 3
ATOM 10499 C CA . ALA A 1 180 ? -5.771 -1.887 15.942 1.00 4.22 180 ALA A CA 3
ATOM 10500 C C . ALA A 1 180 ? -6.839 -1.812 14.835 1.00 3.98 180 ALA A C 3
ATOM 10501 O O . ALA A 1 180 ? -7.322 -0.722 14.542 1.00 3.88 180 ALA A O 3
ATOM 10508 N N . LEU A 1 181 ? -7.266 -2.956 14.277 1.00 4.05 181 LEU A N 3
ATOM 10509 C CA . LEU A 1 181 ? -8.356 -3.076 13.306 1.00 4.01 181 LEU A CA 3
ATOM 10510 C C . LEU A 1 181 ? -9.703 -2.613 13.892 1.00 4.14 181 LEU A C 3
ATOM 10511 O O . LEU A 1 181 ? -10.510 -2.008 13.187 1.00 4.08 181 LEU A O 3
ATOM 10527 N N . VAL A 1 182 ? -9.930 -2.848 15.194 1.00 4.38 182 VAL A N 3
ATOM 10528 C CA . VAL A 1 182 ? -11.139 -2.447 15.914 1.00 4.53 182 VAL A CA 3
ATOM 10529 C C . VAL A 1 182 ? -11.186 -0.910 16.057 1.00 4.39 182 VAL A C 3
ATOM 10530 O O . VAL A 1 182 ? -12.262 -0.317 15.992 1.00 4.41 182 VAL A O 3
ATOM 10543 N N . THR A 1 183 ? -10.026 -0.249 16.179 1.00 4.35 183 THR A N 3
ATOM 10544 C CA . THR A 1 183 ? -9.900 1.203 16.269 1.00 4.38 183 THR A CA 3
ATOM 10545 C C . THR A 1 183 ? -10.315 1.878 14.940 1.00 4.20 183 THR A C 3
ATOM 10546 O O . THR A 1 183 ? -10.852 2.984 14.967 1.00 4.35 183 THR A O 3
ATOM 10557 N N . ILE A 1 184 ? -10.153 1.207 13.789 1.00 3.99 184 ILE A N 3
ATOM 10558 C CA . ILE A 1 184 ? -10.569 1.700 12.473 1.00 3.94 184 ILE A CA 3
ATOM 10559 C C . ILE A 1 184 ? -12.101 1.618 12.357 1.00 4.12 184 ILE A C 3
ATOM 10560 O O . ILE A 1 184 ? -12.733 2.590 11.947 1.00 4.31 184 ILE A O 3
ATOM 10576 N N . VAL A 1 185 ? -12.705 0.505 12.801 1.00 4.16 185 VAL A N 3
ATOM 10577 C CA . VAL A 1 185 ? -14.155 0.304 12.893 1.00 4.38 185 VAL A CA 3
ATOM 10578 C C . VAL A 1 185 ? -14.808 1.348 13.836 1.00 4.52 185 VAL A C 3
ATOM 10579 O O . VAL A 1 185 ? -15.894 1.845 13.541 1.00 4.74 185 VAL A O 3
ATOM 10592 N N . LYS A 1 186 ? -14.124 1.732 14.925 1.00 4.50 186 LYS A N 3
ATOM 10593 C CA . LYS A 1 186 ? -14.535 2.805 15.833 1.00 4.72 186 LYS A CA 3
ATOM 10594 C C . LYS A 1 186 ? -14.366 4.200 15.190 1.00 4.87 186 LYS A C 3
ATOM 10595 O O . LYS A 1 186 ? -15.249 5.043 15.342 1.00 5.15 186 LYS A O 3
ATOM 10614 N N . THR A 1 187 ? -13.275 4.445 14.446 1.00 4.76 187 THR A N 3
ATOM 10615 C CA . THR A 1 187 ? -12.990 5.710 13.750 1.00 5.01 187 THR A CA 3
ATOM 10616 C C . THR A 1 187 ? -14.006 5.943 12.609 1.00 5.16 187 THR A C 3
ATOM 10617 O O . THR A 1 187 ? -14.584 7.025 12.513 1.00 5.53 187 THR A O 3
ATOM 10628 N N . LEU A 1 188 ? -14.300 4.910 11.805 1.00 4.97 188 LEU A N 3
ATOM 10629 C CA . LEU A 1 188 ? -15.316 4.931 10.746 1.00 5.22 188 LEU A CA 3
ATOM 10630 C C . LEU A 1 188 ? -16.754 4.867 11.313 1.00 5.53 188 LEU A C 3
ATOM 10631 O O . LEU A 1 188 ? -17.721 5.022 10.566 1.00 5.92 188 LEU A O 3
ATOM 10647 N N . GLY A 1 189 ? -16.906 4.681 12.630 1.00 5.41 189 GLY A N 3
ATOM 10648 C CA . GLY A 1 189 ? -18.162 4.782 13.369 1.00 5.68 189 GLY A CA 3
ATOM 10649 C C . GLY A 1 189 ? -18.547 6.233 13.695 1.00 6.03 189 GLY A C 3
ATOM 10650 O O . GLY A 1 189 ? -19.694 6.484 14.063 1.00 6.35 189 GLY A O 3
ATOM 10654 N N . GLU A 1 190 ? -17.617 7.185 13.541 1.00 6.04 190 GLU A N 3
ATOM 10655 C CA . GLU A 1 190 ? -17.854 8.627 13.570 1.00 6.47 190 GLU A CA 3
ATOM 10656 C C . GLU A 1 190 ? -17.858 9.142 12.114 1.00 6.88 190 GLU A C 3
ATOM 10657 O O . GLU A 1 190 ? -17.347 8.484 11.205 1.00 6.83 190 GLU A O 3
ATOM 10669 N N . ARG A 1 191 ? -18.501 10.290 11.881 1.00 7.36 191 ARG A N 3
ATOM 10670 C CA . ARG A 1 191 ? -18.856 10.809 10.558 1.00 7.85 191 ARG A CA 3
ATOM 10671 C C . ARG A 1 191 ? -17.666 11.396 9.767 1.00 7.83 191 ARG A C 3
ATOM 10672 O O . ARG A 1 191 ? -17.752 11.484 8.541 1.00 7.98 191 ARG A O 3
ATOM 10693 N N . ILE A 1 192 ? -16.571 11.785 10.429 1.00 7.70 192 ILE A N 3
ATOM 10694 C CA . ILE A 1 192 ? -15.330 12.276 9.837 1.00 7.70 192 ILE A CA 3
ATOM 10695 C C . ILE A 1 192 ? -14.178 11.944 10.803 1.00 7.40 192 ILE A C 3
ATOM 10696 O O . ILE A 1 192 ? -14.422 11.949 12.028 1.00 7.29 192 ILE A O 3
ATOM 10719 N N . GLY B 2 2 ? 13.854 -37.089 -0.441 1.00 2.55 102 GLY B N 3
ATOM 10720 C CA . GLY B 2 2 ? 13.001 -35.944 -0.112 1.00 2.42 102 GLY B CA 3
ATOM 10721 C C . GLY B 2 2 ? 13.264 -34.758 -1.058 1.00 2.30 102 GLY B C 3
ATOM 10722 O O . GLY B 2 2 ? 14.434 -34.408 -1.243 1.00 2.30 102 GLY B O 3
ATOM 10726 N N . PRO B 2 3 ? 12.231 -34.137 -1.670 1.00 2.24 103 PRO B N 3
ATOM 10727 C CA . PRO B 2 3 ? 12.423 -33.089 -2.683 1.00 2.17 103 PRO B CA 3
ATOM 10728 C C . PRO B 2 3 ? 12.830 -31.725 -2.070 1.00 2.06 103 PRO B C 3
ATOM 10729 O O . PRO B 2 3 ? 12.412 -31.426 -0.947 1.00 2.06 103 PRO B O 3
ATOM 10755 N N . GLY B 2 5 ? 12.987 -27.744 -0.993 1.00 1.79 105 GLY B N 3
ATOM 10756 C CA . GLY B 2 5 ? 11.999 -26.762 -0.547 1.00 1.78 105 GLY B CA 3
ATOM 10757 C C . GLY B 2 5 ? 11.771 -25.590 -1.522 1.00 1.70 105 GLY B C 3
ATOM 10758 O O . GLY B 2 5 ? 12.504 -25.455 -2.507 1.00 1.65 105 GLY B O 3
ATOM 10762 N N . PRO B 2 6 ? 10.770 -24.722 -1.257 1.00 1.73 106 PRO B N 3
ATOM 10763 C CA . PRO B 2 6 ? 10.418 -23.593 -2.132 1.00 1.69 106 PRO B CA 3
ATOM 10764 C C . PRO B 2 6 ? 11.395 -22.400 -1.981 1.00 1.58 106 PRO B C 3
ATOM 10765 O O . PRO B 2 6 ? 12.062 -22.296 -0.945 1.00 1.57 106 PRO B O 3
ATOM 10791 N N . GLY B 2 8 ? 13.120 -18.798 -1.135 1.00 1.42 108 GLY B N 3
ATOM 10792 C CA . GLY B 2 8 ? 13.106 -17.945 0.051 1.00 1.47 108 GLY B CA 3
ATOM 10793 C C . GLY B 2 8 ? 12.358 -16.620 -0.137 1.00 1.44 108 GLY B C 3
ATOM 10794 O O . GLY B 2 8 ? 12.161 -16.158 -1.263 1.00 1.41 108 GLY B O 3
ATOM 10798 N N . LEU B 2 9 ? 11.944 -16.010 0.982 1.00 1.51 109 LEU B N 3
ATOM 10799 C CA . LEU B 2 9 ? 11.211 -14.745 1.056 1.00 1.53 109 LEU B CA 3
ATOM 10800 C C . LEU B 2 9 ? 11.962 -13.568 0.380 1.00 1.43 109 LEU B C 3
ATOM 10801 O O . LEU B 2 9 ? 13.191 -13.503 0.505 1.00 1.36 109 LEU B O 3
ATOM 10832 N N . GLY B 2 11 ? 13.794 -10.064 -0.314 1.00 1.28 111 GLY B N 3
ATOM 10833 C CA . GLY B 2 11 ? 14.724 -9.343 0.543 1.00 1.26 111 GLY B CA 3
ATOM 10834 C C . GLY B 2 11 ? 14.313 -7.911 0.888 1.00 1.34 111 GLY B C 3
ATOM 10835 O O . GLY B 2 11 ? 13.378 -7.337 0.312 1.00 1.51 111 GLY B O 3
ATOM 10839 N N . GLU B 2 12 ? 15.061 -7.325 1.828 1.00 1.34 112 GLU B N 3
ATOM 10840 C CA . GLU B 2 12 ? 14.978 -5.936 2.274 1.00 1.46 112 GLU B CA 3
ATOM 10841 C C . GLU B 2 12 ? 15.334 -4.958 1.130 1.00 1.34 112 GLU B C 3
ATOM 10842 O O . GLU B 2 12 ? 16.025 -5.321 0.175 1.00 1.21 112 GLU B O 3
ATOM 10854 N N . ASN B 2 13 ? 14.845 -3.715 1.217 1.00 1.44 113 ASN B N 3
ATOM 10855 C CA . ASN B 2 13 ? 15.040 -2.673 0.203 1.00 1.39 113 ASN B CA 3
ATOM 10856 C C . ASN B 2 13 ? 16.484 -2.136 0.238 1.00 1.27 113 ASN B C 3
ATOM 10857 O O . ASN B 2 13 ? 17.209 -2.326 1.215 1.00 1.36 113 ASN B O 3
ATOM 10868 N N . GLY B 2 14 ? 16.916 -1.475 -0.840 1.00 1.13 114 GLY B N 3
ATOM 10869 C CA . GLY B 2 14 ? 18.232 -0.858 -0.959 1.00 1.07 114 GLY B CA 3
ATOM 10870 C C . GLY B 2 14 ? 18.447 0.329 -0.006 1.00 1.20 114 GLY B C 3
ATOM 10871 O O . GLY B 2 14 ? 17.479 1.015 0.337 1.00 1.33 114 GLY B O 3
ATOM 10875 N N . PRO B 2 15 ? 19.703 0.599 0.412 1.00 1.23 115 PRO B N 3
ATOM 10876 C CA . PRO B 2 15 ? 20.023 1.680 1.352 1.00 1.39 115 PRO B CA 3
ATOM 10877 C C . PRO B 2 15 ? 19.901 3.082 0.711 1.00 1.31 115 PRO B C 3
ATOM 10878 O O . PRO B 2 15 ? 19.978 3.207 -0.517 1.00 1.17 115 PRO B O 3
ATOM 10904 N N . GLY B 2 17 ? 20.871 6.954 -0.503 1.00 1.26 117 GLY B N 3
ATOM 10905 C CA . GLY B 2 17 ? 21.998 7.477 -1.270 1.00 1.23 117 GLY B CA 3
ATOM 10906 C C . GLY B 2 17 ? 22.953 8.397 -0.491 1.00 1.34 117 GLY B C 3
ATOM 10907 O O . GLY B 2 17 ? 22.642 8.800 0.635 1.00 1.44 117 GLY B O 3
ATOM 10911 N N . PRO B 2 18 ? 24.109 8.763 -1.084 1.00 1.35 118 PRO B N 3
ATOM 10912 C CA . PRO B 2 18 ? 25.131 9.591 -0.426 1.00 1.47 118 PRO B CA 3
ATOM 10913 C C . PRO B 2 18 ? 24.753 11.094 -0.380 1.00 1.48 118 PRO B C 3
ATOM 10914 O O . PRO B 2 18 ? 23.961 11.543 -1.219 1.00 1.42 118 PRO B O 3
ATOM 10940 N N . GLY B 2 20 ? 24.696 15.225 -0.819 1.00 1.61 120 GLY B N 3
ATOM 10941 C CA . GLY B 2 20 ? 24.857 16.106 -1.975 1.00 1.62 120 GLY B CA 3
ATOM 10942 C C . GLY B 2 20 ? 26.101 17.017 -1.926 1.00 1.69 120 GLY B C 3
ATOM 10943 O O . GLY B 2 20 ? 26.709 17.169 -0.862 1.00 1.75 120 GLY B O 3
ATOM 10947 N N . PRO B 2 21 ? 26.480 17.646 -3.061 1.00 1.74 121 PRO B N 3
ATOM 10948 C CA . PRO B 2 21 ? 27.676 18.500 -3.171 1.00 1.83 121 PRO B CA 3
ATOM 10949 C C . PRO B 2 21 ? 27.506 19.896 -2.514 1.00 1.88 121 PRO B C 3
ATOM 10950 O O . PRO B 2 21 ? 26.373 20.291 -2.213 1.00 1.85 121 PRO B O 3
ATOM 10985 N N . GLY C 2 2 ? 13.051 -32.782 3.120 1.00 2.43 202 GLY C N 3
ATOM 10986 C CA . GLY C 2 2 ? 14.041 -32.622 2.059 1.00 2.41 202 GLY C CA 3
ATOM 10987 C C . GLY C 2 2 ? 14.947 -31.420 2.356 1.00 2.34 202 GLY C C 3
ATOM 10988 O O . GLY C 2 2 ? 14.791 -30.796 3.412 1.00 2.40 202 GLY C O 3
ATOM 10992 N N . PRO C 2 3 ? 15.899 -31.078 1.461 1.00 2.27 203 PRO C N 3
ATOM 10993 C CA . PRO C 2 3 ? 16.853 -29.984 1.688 1.00 2.24 203 PRO C CA 3
ATOM 10994 C C . PRO C 2 3 ? 16.204 -28.589 1.525 1.00 2.09 203 PRO C C 3
ATOM 10995 O O . PRO C 2 3 ? 15.188 -28.475 0.827 1.00 2.00 203 PRO C O 3
ATOM 11021 N N . GLY C 2 5 ? 15.241 -24.806 0.247 1.00 1.74 205 GLY C N 3
ATOM 11022 C CA . GLY C 2 5 ? 15.080 -24.170 -1.059 1.00 1.64 205 GLY C CA 3
ATOM 11023 C C . GLY C 2 5 ? 16.113 -23.065 -1.349 1.00 1.60 205 GLY C C 3
ATOM 11024 O O . GLY C 2 5 ? 16.903 -22.710 -0.469 1.00 1.66 205 GLY C O 3
ATOM 11028 N N . PRO C 2 6 ? 16.118 -22.501 -2.576 1.00 1.53 206 PRO C N 3
ATOM 11029 C CA . PRO C 2 6 ? 17.101 -21.491 -2.996 1.00 1.51 206 PRO C CA 3
ATOM 11030 C C . PRO C 2 6 ? 16.855 -20.106 -2.344 1.00 1.41 206 PRO C C 3
ATOM 11031 O O . PRO C 2 6 ? 15.711 -19.811 -1.980 1.00 1.37 206 PRO C O 3
ATOM 11057 N N . GLY C 2 8 ? 16.133 -16.102 -1.569 1.00 1.18 208 GLY C N 3
ATOM 11058 C CA . GLY C 2 8 ? 15.200 -15.098 -2.069 1.00 1.13 208 GLY C CA 3
ATOM 11059 C C . GLY C 2 8 ? 15.896 -13.982 -2.854 1.00 1.11 208 GLY C C 3
ATOM 11060 O O . GLY C 2 8 ? 17.069 -13.678 -2.623 1.00 1.14 208 GLY C O 3
ATOM 11064 N N . LEU C 2 9 ? 15.160 -13.350 -3.772 1.00 1.15 209 LEU C N 3
ATOM 11065 C CA . LEU C 2 9 ? 15.623 -12.226 -4.588 1.00 1.19 209 LEU C CA 3
ATOM 11066 C C . LEU C 2 9 ? 15.692 -10.933 -3.740 1.00 1.08 209 LEU C C 3
ATOM 11067 O O . LEU C 2 9 ? 14.908 -10.796 -2.794 1.00 1.08 209 LEU C O 3
ATOM 11098 N N . GLY C 2 11 ? 15.571 -6.706 -2.662 1.00 0.98 211 GLY C N 3
ATOM 11099 C CA . GLY C 2 11 ? 14.631 -5.597 -2.798 1.00 1.08 211 GLY C CA 3
ATOM 11100 C C . GLY C 2 11 ? 15.060 -4.569 -3.855 1.00 1.10 211 GLY C C 3
ATOM 11101 O O . GLY C 2 11 ? 16.058 -4.743 -4.558 1.00 1.22 211 GLY C O 3
ATOM 11105 N N . GLU C 2 12 ? 14.276 -3.497 -3.983 1.00 1.16 212 GLU C N 3
ATOM 11106 C CA . GLU C 2 12 ? 14.394 -2.492 -5.036 1.00 1.24 212 GLU C CA 3
ATOM 11107 C C . GLU C 2 12 ? 15.407 -1.393 -4.650 1.00 1.12 212 GLU C C 3
ATOM 11108 O O . GLU C 2 12 ? 15.958 -1.381 -3.545 1.00 1.06 212 GLU C O 3
ATOM 11120 N N . ASN C 2 13 ? 15.665 -0.485 -5.600 1.00 1.18 213 ASN C N 3
ATOM 11121 C CA . ASN C 2 13 ? 16.562 0.674 -5.522 1.00 1.13 213 ASN C CA 3
ATOM 11122 C C . ASN C 2 13 ? 16.144 1.619 -4.377 1.00 1.14 213 ASN C C 3
ATOM 11123 O O . ASN C 2 13 ? 14.966 1.949 -4.236 1.00 1.32 213 ASN C O 3
ATOM 11134 N N . GLY C 2 14 ? 17.111 2.028 -3.548 1.00 1.05 214 GLY C N 3
ATOM 11135 C CA . GLY C 2 14 ? 16.899 2.839 -2.351 1.00 1.16 214 GLY C CA 3
ATOM 11136 C C . GLY C 2 14 ? 16.525 4.305 -2.628 1.00 1.24 214 GLY C C 3
ATOM 11137 O O . GLY C 2 14 ? 16.698 4.788 -3.750 1.00 1.25 214 GLY C O 3
ATOM 11141 N N . PRO C 2 15 ? 16.027 5.042 -1.611 1.00 1.35 215 PRO C N 3
ATOM 11142 C CA . PRO C 2 15 ? 15.612 6.443 -1.768 1.00 1.46 215 PRO C CA 3
ATOM 11143 C C . PRO C 2 15 ? 16.814 7.412 -1.917 1.00 1.37 215 PRO C C 3
ATOM 11144 O O . PRO C 2 15 ? 17.928 7.069 -1.506 1.00 1.29 215 PRO C O 3
ATOM 11170 N N . GLY C 2 17 ? 19.617 10.485 -1.487 1.00 1.36 217 GLY C N 3
ATOM 11171 C CA . GLY C 2 17 ? 20.437 10.942 -0.364 1.00 1.44 217 GLY C CA 3
ATOM 11172 C C . GLY C 2 17 ? 20.092 12.345 0.172 1.00 1.56 217 GLY C C 3
ATOM 11173 O O . GLY C 2 17 ? 19.318 13.073 -0.458 1.00 1.60 217 GLY C O 3
ATOM 11177 N N . PRO C 2 18 ? 20.670 12.749 1.326 1.00 1.67 218 PRO C N 3
ATOM 11178 C CA . PRO C 2 18 ? 20.375 14.036 1.976 1.00 1.82 218 PRO C CA 3
ATOM 11179 C C . PRO C 2 18 ? 21.047 15.241 1.268 1.00 1.77 218 PRO C C 3
ATOM 11180 O O . PRO C 2 18 ? 22.086 15.061 0.625 1.00 1.67 218 PRO C O 3
ATOM 11206 N N . GLY C 2 20 ? 23.270 18.651 0.404 1.00 1.82 220 GLY C N 3
ATOM 11207 C CA . GLY C 2 20 ? 24.619 19.132 0.700 1.00 1.85 220 GLY C CA 3
ATOM 11208 C C . GLY C 2 20 ? 24.661 20.421 1.545 1.00 1.98 220 GLY C C 3
ATOM 11209 O O . GLY C 2 20 ? 23.618 21.044 1.770 1.00 2.03 220 GLY C O 3
ATOM 11213 N N . PRO C 2 21 ? 25.858 20.856 1.999 1.00 2.07 221 PRO C N 3
ATOM 11214 C CA . PRO C 2 21 ? 26.026 22.038 2.863 1.00 2.21 221 PRO C CA 3
ATOM 11215 C C . PRO C 2 21 ? 25.869 23.375 2.091 1.00 2.18 221 PRO C C 3
ATOM 11216 O O . PRO C 2 21 ? 26.339 23.464 0.947 1.00 2.13 221 PRO C O 3
ATOM 11251 N N . GLY D 2 2 ? 10.924 -29.772 1.214 1.00 2.12 302 GLY D N 3
ATOM 11252 C CA . GLY D 2 2 ? 11.781 -29.274 2.291 1.00 2.17 302 GLY D CA 3
ATOM 11253 C C . GLY D 2 2 ? 11.421 -27.847 2.751 1.00 2.16 302 GLY D C 3
ATOM 11254 O O . GLY D 2 2 ? 10.448 -27.267 2.258 1.00 2.15 302 GLY D O 3
ATOM 11258 N N . PRO D 2 3 ? 12.195 -27.251 3.682 1.00 2.20 303 PRO D N 3
ATOM 11259 C CA . PRO D 2 3 ? 11.895 -25.926 4.247 1.00 2.22 303 PRO D CA 3
ATOM 11260 C C . PRO D 2 3 ? 12.193 -24.770 3.259 1.00 2.04 303 PRO D C 3
ATOM 11261 O O . PRO D 2 3 ? 13.058 -24.930 2.390 1.00 1.93 303 PRO D O 3
ATOM 11287 N N . GLY D 2 5 ? 13.773 -21.367 1.562 1.00 1.67 305 GLY D N 3
ATOM 11288 C CA . GLY D 2 5 ? 15.138 -20.848 1.460 1.00 1.64 305 GLY D CA 3
ATOM 11289 C C . GLY D 2 5 ? 15.397 -19.568 2.280 1.00 1.66 305 GLY D C 3
ATOM 11290 O O . GLY D 2 5 ? 14.450 -18.963 2.793 1.00 1.71 305 GLY D O 3
ATOM 11294 N N . PRO D 2 6 ? 16.668 -19.125 2.396 1.00 1.68 306 PRO D N 3
ATOM 11295 C CA . PRO D 2 6 ? 17.049 -17.932 3.173 1.00 1.74 306 PRO D CA 3
ATOM 11296 C C . PRO D 2 6 ? 16.574 -16.600 2.541 1.00 1.57 306 PRO D C 3
ATOM 11297 O O . PRO D 2 6 ? 16.288 -16.560 1.339 1.00 1.43 306 PRO D O 3
ATOM 11323 N N . GLY D 2 8 ? 16.530 -12.626 1.057 1.00 1.25 308 GLY D N 3
ATOM 11324 C CA . GLY D 2 8 ? 17.325 -11.889 0.080 1.00 1.17 308 GLY D CA 3
ATOM 11325 C C . GLY D 2 8 ? 18.111 -10.718 0.685 1.00 1.17 308 GLY D C 3
ATOM 11326 O O . GLY D 2 8 ? 17.742 -10.167 1.723 1.00 1.31 308 GLY D O 3
ATOM 11330 N N . LEU D 2 9 ? 19.182 -10.324 -0.009 1.00 1.09 309 LEU D N 3
ATOM 11331 C CA . LEU D 2 9 ? 20.092 -9.221 0.314 1.00 1.13 309 LEU D CA 3
ATOM 11332 C C . LEU D 2 9 ? 19.427 -7.843 0.071 1.00 1.05 309 LEU D C 3
ATOM 11333 O O . LEU D 2 9 ? 18.393 -7.785 -0.604 1.00 1.00 309 LEU D O 3
ATOM 11364 N N . GLY D 2 11 ? 18.885 -4.175 -1.797 1.00 0.94 311 GLY D N 3
ATOM 11365 C CA . GLY D 2 11 ? 18.898 -3.698 -3.178 1.00 0.89 311 GLY D CA 3
ATOM 11366 C C . GLY D 2 11 ? 19.982 -2.646 -3.453 1.00 0.87 311 GLY D C 3
ATOM 11367 O O . GLY D 2 11 ? 20.898 -2.449 -2.651 1.00 0.95 311 GLY D O 3
ATOM 11371 N N . GLU D 2 12 ? 19.867 -1.947 -4.589 1.00 0.89 312 GLU D N 3
ATOM 11372 C CA . GLU D 2 12 ? 20.802 -0.912 -5.037 1.00 0.95 312 GLU D CA 3
ATOM 11373 C C . GLU D 2 12 ? 20.772 0.321 -4.113 1.00 0.90 312 GLU D C 3
ATOM 11374 O O . GLU D 2 12 ? 19.702 0.752 -3.673 1.00 0.88 312 GLU D O 3
ATOM 11386 N N . ASN D 2 13 ? 21.947 0.909 -3.859 1.00 0.98 313 ASN D N 3
ATOM 11387 C CA . ASN D 2 13 ? 22.137 2.161 -3.120 1.00 1.01 313 ASN D CA 3
ATOM 11388 C C . ASN D 2 13 ? 21.520 3.323 -3.927 1.00 0.96 313 ASN D C 3
ATOM 11389 O O . ASN D 2 13 ? 21.700 3.397 -5.145 1.00 1.01 313 ASN D O 3
ATOM 11400 N N . GLY D 2 14 ? 20.751 4.186 -3.257 1.00 0.98 314 GLY D N 3
ATOM 11401 C CA . GLY D 2 14 ? 19.918 5.216 -3.879 1.00 1.02 314 GLY D CA 3
ATOM 11402 C C . GLY D 2 14 ? 20.676 6.391 -4.533 1.00 1.07 314 GLY D C 3
ATOM 11403 O O . GLY D 2 14 ? 21.882 6.535 -4.316 1.00 1.10 314 GLY D O 3
ATOM 11407 N N . PRO D 2 15 ? 19.983 7.248 -5.324 1.00 1.14 315 PRO D N 3
ATOM 11408 C CA . PRO D 2 15 ? 20.546 8.443 -5.985 1.00 1.24 315 PRO D CA 3
ATOM 11409 C C . PRO D 2 15 ? 21.293 9.413 -5.040 1.00 1.22 315 PRO D C 3
ATOM 11410 O O . PRO D 2 15 ? 20.895 9.546 -3.879 1.00 1.20 315 PRO D O 3
ATOM 11436 N N . GLY D 2 17 ? 22.292 12.956 -3.230 1.00 1.38 317 GLY D N 3
ATOM 11437 C CA . GLY D 2 17 ? 21.465 14.056 -2.737 1.00 1.48 317 GLY D CA 3
ATOM 11438 C C . GLY D 2 17 ? 21.638 15.384 -3.498 1.00 1.55 317 GLY D C 3
ATOM 11439 O O . GLY D 2 17 ? 22.623 15.553 -4.224 1.00 1.55 317 GLY D O 3
ATOM 11443 N N . PRO D 2 18 ? 20.700 16.342 -3.337 1.00 1.65 318 PRO D N 3
ATOM 11444 C CA . PRO D 2 18 ? 20.725 17.619 -4.062 1.00 1.75 318 PRO D CA 3
ATOM 11445 C C . PRO D 2 18 ? 21.830 18.582 -3.561 1.00 1.75 318 PRO D C 3
ATOM 11446 O O . PRO D 2 18 ? 22.187 18.531 -2.378 1.00 1.73 318 PRO D O 3
ATOM 11472 N N . GLY D 2 20 ? 23.699 21.836 -2.024 1.00 1.90 320 GLY D N 3
ATOM 11473 C CA . GLY D 2 20 ? 23.363 22.798 -0.974 1.00 1.99 320 GLY D CA 3
ATOM 11474 C C . GLY D 2 20 ? 23.360 24.243 -1.509 1.00 2.08 320 GLY D C 3
ATOM 11475 O O . GLY D 2 20 ? 24.270 24.559 -2.287 1.00 2.09 320 GLY D O 3
ATOM 11479 N N . PRO D 2 21 ? 22.411 25.118 -1.093 1.00 2.20 321 PRO D N 3
ATOM 11480 C CA . PRO D 2 21 ? 22.232 26.501 -1.579 1.00 2.32 321 PRO D CA 3
ATOM 11481 C C . PRO D 2 21 ? 23.513 27.346 -1.805 1.00 2.32 321 PRO D C 3
ATOM 11482 O O . PRO D 2 21 ? 24.252 27.596 -0.838 1.00 2.39 321 PRO D O 3
ATOM 11512 N N . SER A 1 1 ? -28.107 -1.047 6.070 1.00 9.15 1 SER A N 4
ATOM 11513 C CA . SER A 1 1 ? -27.325 -1.424 4.888 1.00 8.79 1 SER A CA 4
ATOM 11514 C C . SER A 1 1 ? -26.239 -0.377 4.626 1.00 8.44 1 SER A C 4
ATOM 11515 O O . SER A 1 1 ? -26.548 0.736 4.199 1.00 8.67 1 SER A O 4
ATOM 11525 N N . THR A 1 2 ? -24.971 -0.701 4.889 1.00 7.99 2 THR A N 4
ATOM 11526 C CA . THR A 1 2 ? -23.846 0.211 4.711 1.00 7.66 2 THR A CA 4
ATOM 11527 C C . THR A 1 2 ? -23.411 0.187 3.234 1.00 7.68 2 THR A C 4
ATOM 11528 O O . THR A 1 2 ? -22.556 -0.592 2.806 1.00 7.45 2 THR A O 4
ATOM 11539 N N . GLN A 1 3 ? -24.049 1.026 2.422 1.00 8.02 3 GLN A N 4
ATOM 11540 C CA . GLN A 1 3 ? -23.769 1.111 0.998 1.00 8.12 3 GLN A CA 4
ATOM 11541 C C . GLN A 1 3 ? -22.606 2.081 0.797 1.00 7.90 3 GLN A C 4
ATOM 11542 O O . GLN A 1 3 ? -22.732 3.282 1.037 1.00 8.04 3 GLN A O 4
ATOM 11556 N N . LEU A 1 4 ? -21.455 1.534 0.413 1.00 7.59 4 LEU A N 4
ATOM 11557 C CA . LEU A 1 4 ? -20.219 2.266 0.208 1.00 7.38 4 LEU A CA 4
ATOM 11558 C C . LEU A 1 4 ? -19.247 1.465 -0.630 1.00 7.40 4 LEU A C 4
ATOM 11559 O O . LEU A 1 4 ? -19.095 0.267 -0.404 1.00 7.37 4 LEU A O 4
ATOM 11575 N N . ASP A 1 5 ? -18.574 2.142 -1.555 1.00 7.51 5 ASP A N 4
ATOM 11576 C CA . ASP A 1 5 ? -17.578 1.560 -2.435 1.00 7.55 5 ASP A CA 4
ATOM 11577 C C . ASP A 1 5 ? -16.198 1.785 -1.845 1.00 7.02 5 ASP A C 4
ATOM 11578 O O . ASP A 1 5 ? -15.754 2.919 -1.670 1.00 6.91 5 ASP A O 4
ATOM 11587 N N . ILE A 1 6 ? -15.506 0.688 -1.549 1.00 6.74 6 ILE A N 4
ATOM 11588 C CA . ILE A 1 6 ? -14.185 0.695 -0.958 1.00 6.22 6 ILE A CA 4
ATOM 11589 C C . ILE A 1 6 ? -13.233 -0.064 -1.881 1.00 6.26 6 ILE A C 4
ATOM 11590 O O . ILE A 1 6 ? -13.567 -1.113 -2.415 1.00 6.48 6 ILE A O 4
ATOM 11606 N N . VAL A 1 7 ? -12.027 0.447 -2.083 1.00 6.08 7 VAL A N 4
ATOM 11607 C CA . VAL A 1 7 ? -10.989 -0.242 -2.836 1.00 6.09 7 VAL A CA 4
ATOM 11608 C C . VAL A 1 7 ? -9.753 -0.399 -1.957 1.00 5.52 7 VAL A C 4
ATOM 11609 O O . VAL A 1 7 ? -9.319 0.547 -1.295 1.00 5.21 7 VAL A O 4
ATOM 11622 N N . ILE A 1 8 ? -9.184 -1.602 -1.965 1.00 5.44 8 ILE A N 4
ATOM 11623 C CA . ILE A 1 8 ? -7.986 -1.930 -1.219 1.00 4.94 8 ILE A CA 4
ATOM 11624 C C . ILE A 1 8 ? -6.845 -2.039 -2.224 1.00 4.98 8 ILE A C 4
ATOM 11625 O O . ILE A 1 8 ? -6.886 -2.870 -3.136 1.00 5.38 8 ILE A O 4
ATOM 11641 N N . VAL A 1 9 ? -5.835 -1.192 -2.051 1.00 4.62 9 VAL A N 4
ATOM 11642 C CA . VAL A 1 9 ? -4.669 -1.140 -2.907 1.00 4.63 9 VAL A CA 4
ATOM 11643 C C . VAL A 1 9 ? -3.509 -1.800 -2.164 1.00 4.12 9 VAL A C 4
ATOM 11644 O O . VAL A 1 9 ? -3.017 -1.246 -1.182 1.00 3.66 9 VAL A O 4
ATOM 11657 N N . LEU A 1 10 ? -3.077 -2.967 -2.645 1.00 4.26 10 LEU A N 4
ATOM 11658 C CA . LEU A 1 10 ? -2.013 -3.766 -2.061 1.00 3.90 10 LEU A CA 4
ATOM 11659 C C . LEU A 1 10 ? -0.728 -3.636 -2.870 1.00 3.88 10 LEU A C 4
ATOM 11660 O O . LEU A 1 10 ? -0.738 -3.594 -4.096 1.00 4.30 10 LEU A O 4
ATOM 11676 N N . ASP A 1 11 ? 0.403 -3.577 -2.177 1.00 3.43 11 ASP A N 4
ATOM 11677 C CA . ASP A 1 11 ? 1.713 -3.545 -2.805 1.00 3.38 11 ASP A CA 4
ATOM 11678 C C . ASP A 1 11 ? 2.328 -4.920 -2.615 1.00 3.58 11 ASP A C 4
ATOM 11679 O O . ASP A 1 11 ? 2.540 -5.356 -1.485 1.00 3.51 11 ASP A O 4
ATOM 11688 N N . GLY A 1 12 ? 2.604 -5.603 -3.717 1.00 3.96 12 GLY A N 4
ATOM 11689 C CA . GLY A 1 12 ? 3.288 -6.879 -3.686 1.00 4.28 12 GLY A CA 4
ATOM 11690 C C . GLY A 1 12 ? 4.721 -6.783 -4.089 1.00 4.09 12 GLY A C 4
ATOM 11691 O O . GLY A 1 12 ? 5.235 -7.666 -4.769 1.00 4.52 12 GLY A O 4
ATOM 11695 N N . SER A 1 13 ? 5.352 -5.701 -3.668 1.00 3.48 13 SER A N 4
ATOM 11696 C CA . SER A 1 13 ? 6.740 -5.415 -3.882 1.00 3.27 13 SER A CA 4
ATOM 11697 C C . SER A 1 13 ? 7.656 -6.527 -3.362 1.00 3.23 13 SER A C 4
ATOM 11698 O O . SER A 1 13 ? 7.327 -7.258 -2.428 1.00 3.43 13 SER A O 4
ATOM 11706 N N . ASN A 1 14 ? 8.863 -6.587 -3.915 1.00 3.10 14 ASN A N 4
ATOM 11707 C CA . ASN A 1 14 ? 9.927 -7.455 -3.427 1.00 3.22 14 ASN A CA 4
ATOM 11708 C C . ASN A 1 14 ? 10.421 -6.926 -2.068 1.00 2.80 14 ASN A C 4
ATOM 11709 O O . ASN A 1 14 ? 10.968 -7.655 -1.258 1.00 3.08 14 ASN A O 4
ATOM 11720 N N . SER A 1 15 ? 10.167 -5.652 -1.776 1.00 2.34 15 SER A N 4
ATOM 11721 C CA . SER A 1 15 ? 10.463 -5.032 -0.499 1.00 2.03 15 SER A CA 4
ATOM 11722 C C . SER A 1 15 ? 9.432 -5.375 0.589 1.00 2.28 15 SER A C 4
ATOM 11723 O O . SER A 1 15 ? 9.552 -4.902 1.719 1.00 2.35 15 SER A O 4
ATOM 11731 N N . ILE A 1 16 ? 8.447 -6.222 0.275 1.00 2.61 16 ILE A N 4
ATOM 11732 C CA . ILE A 1 16 ? 7.398 -6.634 1.191 1.00 2.89 16 ILE A CA 4
ATOM 11733 C C . ILE A 1 16 ? 7.717 -8.023 1.721 1.00 3.52 16 ILE A C 4
ATOM 11734 O O . ILE A 1 16 ? 8.334 -8.852 1.053 1.00 3.80 16 ILE A O 4
ATOM 11750 N N . TYR A 1 17 ? 7.267 -8.265 2.949 1.00 3.81 17 TYR A N 4
ATOM 11751 C CA . TYR A 1 17 ? 7.337 -9.554 3.615 1.00 4.46 17 TYR A CA 4
ATOM 11752 C C . TYR A 1 17 ? 6.337 -10.549 3.009 1.00 4.84 17 TYR A C 4
ATOM 11753 O O . TYR A 1 17 ? 5.537 -10.163 2.156 1.00 4.63 17 TYR A O 4
ATOM 11771 N N . PRO A 1 18 ? 6.378 -11.837 3.409 1.00 5.46 18 PRO A N 4
ATOM 11772 C CA . PRO A 1 18 ? 5.442 -12.865 2.953 1.00 5.92 18 PRO A CA 4
ATOM 11773 C C . PRO A 1 18 ? 3.991 -12.396 2.911 1.00 5.80 18 PRO A C 4
ATOM 11774 O O . PRO A 1 18 ? 3.527 -11.708 3.825 1.00 5.57 18 PRO A O 4
ATOM 11785 N N . TRP A 1 19 ? 3.274 -12.795 1.859 1.00 6.01 19 TRP A N 4
ATOM 11786 C CA . TRP A 1 19 ? 1.882 -12.420 1.631 1.00 5.98 19 TRP A CA 4
ATOM 11787 C C . TRP A 1 19 ? 0.950 -12.865 2.758 1.00 6.27 19 TRP A C 4
ATOM 11788 O O . TRP A 1 19 ? -0.151 -12.339 2.871 1.00 6.17 19 TRP A O 4
ATOM 11809 N N . ASP A 1 20 ? 1.421 -13.775 3.621 1.00 6.65 20 ASP A N 4
ATOM 11810 C CA . ASP A 1 20 ? 0.764 -14.255 4.829 1.00 6.99 20 ASP A CA 4
ATOM 11811 C C . ASP A 1 20 ? 0.203 -13.135 5.698 1.00 6.57 20 ASP A C 4
ATOM 11812 O O . ASP A 1 20 ? -0.933 -13.219 6.163 1.00 6.72 20 ASP A O 4
ATOM 11821 N N . SER A 1 21 ? 0.985 -12.068 5.888 1.00 6.07 21 SER A N 4
ATOM 11822 C CA . SER A 1 21 ? 0.581 -10.925 6.695 1.00 5.68 21 SER A CA 4
ATOM 11823 C C . SER A 1 21 ? -0.561 -10.150 6.020 1.00 5.31 21 SER A C 4
ATOM 11824 O O . SER A 1 21 ? -1.471 -9.677 6.699 1.00 5.24 21 SER A O 4
ATOM 11832 N N . VAL A 1 22 ? -0.552 -10.077 4.686 1.00 5.15 22 VAL A N 4
ATOM 11833 C CA . VAL A 1 22 ? -1.582 -9.406 3.908 1.00 4.90 22 VAL A CA 4
ATOM 11834 C C . VAL A 1 22 ? -2.866 -10.240 3.900 1.00 5.36 22 VAL A C 4
ATOM 11835 O O . VAL A 1 22 ? -3.941 -9.701 4.162 1.00 5.23 22 VAL A O 4
ATOM 11848 N N . THR A 1 23 ? -2.767 -11.549 3.649 1.00 5.94 23 THR A N 4
ATOM 11849 C CA . THR A 1 23 ? -3.915 -12.446 3.640 1.00 6.44 23 THR A CA 4
ATOM 11850 C C . THR A 1 23 ? -4.614 -12.510 4.992 1.00 6.50 23 THR A C 4
ATOM 11851 O O . THR A 1 23 ? -5.842 -12.533 5.042 1.00 6.61 23 THR A O 4
ATOM 11862 N N . ALA A 1 24 ? -3.841 -12.483 6.082 1.00 6.47 24 ALA A N 4
ATOM 11863 C CA . ALA A 1 24 ? -4.383 -12.496 7.428 1.00 6.59 24 ALA A CA 4
ATOM 11864 C C . ALA A 1 24 ? -5.100 -11.185 7.745 1.00 6.10 24 ALA A C 4
ATOM 11865 O O . ALA A 1 24 ? -6.210 -11.214 8.271 1.00 6.24 24 ALA A O 4
ATOM 11872 N N . PHE A 1 25 ? -4.501 -10.048 7.371 1.00 5.55 25 PHE A N 4
ATOM 11873 C CA . PHE A 1 25 ? -5.083 -8.722 7.551 1.00 5.07 25 PHE A CA 4
ATOM 11874 C C . PHE A 1 25 ? -6.414 -8.599 6.814 1.00 5.10 25 PHE A C 4
ATOM 11875 O O . PHE A 1 25 ? -7.423 -8.238 7.419 1.00 5.06 25 PHE A O 4
ATOM 11892 N N . LEU A 1 26 ? -6.424 -8.966 5.527 1.00 5.24 26 LEU A N 4
ATOM 11893 C CA . LEU A 1 26 ? -7.619 -8.925 4.702 1.00 5.42 26 LEU A CA 4
ATOM 11894 C C . LEU A 1 26 ? -8.687 -9.877 5.228 1.00 5.91 26 LEU A C 4
ATOM 11895 O O . LEU A 1 26 ? -9.851 -9.503 5.285 1.00 5.93 26 LEU A O 4
ATOM 11911 N N . ASN A 1 27 ? -8.293 -11.074 5.669 1.00 6.36 27 ASN A N 4
ATOM 11912 C CA . ASN A 1 27 ? -9.187 -12.058 6.272 1.00 6.89 27 ASN A CA 4
ATOM 11913 C C . ASN A 1 27 ? -9.884 -11.483 7.508 1.00 6.66 27 ASN A C 4
ATOM 11914 O O . ASN A 1 27 ? -11.109 -11.513 7.595 1.00 6.81 27 ASN A O 4
ATOM 11925 N N . ASP A 1 28 ? -9.100 -10.945 8.446 1.00 6.33 28 ASP A N 4
ATOM 11926 C CA . ASP A 1 28 ? -9.617 -10.389 9.694 1.00 6.16 28 ASP A CA 4
ATOM 11927 C C . ASP A 1 28 ? -10.478 -9.148 9.443 1.00 5.75 28 ASP A C 4
ATOM 11928 O O . ASP A 1 28 ? -11.454 -8.904 10.153 1.00 5.82 28 ASP A O 4
ATOM 11937 N N . LEU A 1 29 ? -10.142 -8.382 8.400 1.00 5.38 29 LEU A N 4
ATOM 11938 C CA . LEU A 1 29 ? -10.893 -7.214 7.974 1.00 5.07 29 LEU A CA 4
ATOM 11939 C C . LEU A 1 29 ? -12.219 -7.644 7.361 1.00 5.46 29 LEU A C 4
ATOM 11940 O O . LEU A 1 29 ? -13.270 -7.160 7.778 1.00 5.46 29 LEU A O 4
ATOM 11956 N N . LEU A 1 30 ? -12.178 -8.564 6.394 1.00 5.85 30 LEU A N 4
ATOM 11957 C CA . LEU A 1 30 ? -13.357 -9.052 5.706 1.00 6.31 30 LEU A CA 4
ATOM 11958 C C . LEU A 1 30 ? -14.334 -9.718 6.656 1.00 6.63 30 LEU A C 4
ATOM 11959 O O . LEU A 1 30 ? -15.530 -9.508 6.524 1.00 6.84 30 LEU A O 4
ATOM 11975 N N . GLU A 1 31 ? -13.831 -10.420 7.671 1.00 6.71 31 GLU A N 4
ATOM 11976 C CA . GLU A 1 31 ? -14.650 -11.055 8.691 1.00 7.05 31 GLU A CA 4
ATOM 11977 C C . GLU A 1 31 ? -15.528 -10.035 9.437 1.00 6.76 31 GLU A C 4
ATOM 11978 O O . GLU A 1 31 ? -16.659 -10.343 9.811 1.00 7.04 31 GLU A O 4
ATOM 11990 N N . ARG A 1 32 ? -15.015 -8.814 9.625 1.00 6.23 32 ARG A N 4
ATOM 11991 C CA . ARG A 1 32 ? -15.751 -7.730 10.253 1.00 5.96 32 ARG A CA 4
ATOM 11992 C C . ARG A 1 32 ? -16.621 -6.974 9.247 1.00 5.91 32 ARG A C 4
ATOM 11993 O O . ARG A 1 32 ? -17.597 -6.346 9.655 1.00 5.89 32 ARG A O 4
ATOM 12014 N N . MET A 1 33 ? -16.292 -7.021 7.953 1.00 5.95 33 MET A N 4
ATOM 12015 C CA . MET A 1 33 ? -17.069 -6.372 6.910 1.00 6.03 33 MET A CA 4
ATOM 12016 C C . MET A 1 33 ? -18.397 -7.095 6.711 1.00 6.52 33 MET A C 4
ATOM 12017 O O . MET A 1 33 ? -18.451 -8.285 6.392 1.00 6.90 33 MET A O 4
ATOM 12031 N N . ASP A 1 34 ? -19.480 -6.349 6.914 1.00 6.56 34 ASP A N 4
ATOM 12032 C CA . ASP A 1 34 ? -20.841 -6.850 6.837 1.00 7.02 34 ASP A CA 4
ATOM 12033 C C . ASP A 1 34 ? -21.239 -6.851 5.367 1.00 7.39 34 ASP A C 4
ATOM 12034 O O . ASP A 1 34 ? -21.708 -5.846 4.852 1.00 7.49 34 ASP A O 4
ATOM 12043 N N . ILE A 1 35 ? -21.009 -7.953 4.660 1.00 7.65 35 ILE A N 4
ATOM 12044 C CA . ILE A 1 35 ? -21.345 -8.074 3.248 1.00 8.07 35 ILE A CA 4
ATOM 12045 C C . ILE A 1 35 ? -22.445 -9.118 3.145 1.00 8.66 35 ILE A C 4
ATOM 12046 O O . ILE A 1 35 ? -22.197 -10.308 2.934 1.00 8.96 35 ILE A O 4
ATOM 12062 N N . GLY A 1 36 ? -23.676 -8.656 3.318 1.00 8.86 36 GLY A N 4
ATOM 12063 C CA . GLY A 1 36 ? -24.846 -9.494 3.209 1.00 9.42 36 GLY A CA 4
ATOM 12064 C C . GLY A 1 36 ? -25.310 -9.587 1.753 1.00 9.84 36 GLY A C 4
ATOM 12065 O O . GLY A 1 36 ? -24.661 -10.271 0.960 1.00 10.06 36 GLY A O 4
ATOM 12069 N N . PRO A 1 37 ? -26.451 -8.968 1.397 1.00 10.02 37 PRO A N 4
ATOM 12070 C CA . PRO A 1 37 ? -27.039 -9.110 0.063 1.00 10.49 37 PRO A CA 4
ATOM 12071 C C . PRO A 1 37 ? -26.259 -8.274 -0.968 1.00 10.44 37 PRO A C 4
ATOM 12072 O O . PRO A 1 37 ? -25.954 -8.767 -2.053 1.00 10.78 37 PRO A O 4
ATOM 12083 N N . LYS A 1 38 ? -25.966 -7.003 -0.647 1.00 10.05 38 LYS A N 4
ATOM 12084 C CA . LYS A 1 38 ? -25.351 -6.052 -1.568 1.00 10.02 38 LYS A CA 4
ATOM 12085 C C . LYS A 1 38 ? -24.891 -4.782 -0.852 1.00 9.50 38 LYS A C 4
ATOM 12086 O O . LYS A 1 38 ? -25.237 -3.669 -1.249 1.00 9.56 38 LYS A O 4
ATOM 12105 N N . GLN A 1 39 ? -24.129 -4.923 0.227 1.00 9.02 39 GLN A N 4
ATOM 12106 C CA . GLN A 1 39 ? -23.573 -3.789 0.951 1.00 8.52 39 GLN A CA 4
ATOM 12107 C C . GLN A 1 39 ? -22.094 -4.018 1.203 1.00 8.09 39 GLN A C 4
ATOM 12108 O O . GLN A 1 39 ? -21.652 -5.164 1.229 1.00 8.14 39 GLN A O 4
ATOM 12122 N N . THR A 1 40 ? -21.353 -2.937 1.436 1.00 7.70 40 THR A N 4
ATOM 12123 C CA . THR A 1 40 ? -19.929 -2.957 1.751 1.00 7.26 40 THR A CA 4
ATOM 12124 C C . THR A 1 40 ? -19.132 -3.602 0.608 1.00 7.44 40 THR A C 4
ATOM 12125 O O . THR A 1 40 ? -18.642 -4.725 0.721 1.00 7.49 40 THR A O 4
ATOM 12136 N N . GLN A 1 41 ? -19.037 -2.918 -0.527 1.00 7.60 41 GLN A N 4
ATOM 12137 C CA . GLN A 1 41 ? -18.333 -3.453 -1.681 1.00 7.80 41 GLN A CA 4
ATOM 12138 C C . GLN A 1 41 ? -16.863 -3.065 -1.582 1.00 7.33 41 GLN A C 4
ATOM 12139 O O . GLN A 1 41 ? -16.517 -1.886 -1.530 1.00 7.01 41 GLN A O 4
ATOM 12153 N N . VAL A 1 42 ? -16.012 -4.085 -1.561 1.00 7.32 42 VAL A N 4
ATOM 12154 C CA . VAL A 1 42 ? -14.571 -3.979 -1.442 1.00 6.89 42 VAL A CA 4
ATOM 12155 C C . VAL A 1 42 ? -13.908 -4.679 -2.619 1.00 7.18 42 VAL A C 4
ATOM 12156 O O . VAL A 1 42 ? -14.176 -5.852 -2.876 1.00 7.58 42 VAL A O 4
ATOM 12169 N N . GLY A 1 43 ? -13.046 -3.954 -3.329 1.00 7.02 43 GLY A N 4
ATOM 12170 C CA . GLY A 1 43 ? -12.276 -4.487 -4.438 1.00 7.28 43 GLY A CA 4
ATOM 12171 C C . GLY A 1 43 ? -10.814 -4.634 -4.053 1.00 6.84 43 GLY A C 4
ATOM 12172 O O . GLY A 1 43 ? -10.283 -3.797 -3.322 1.00 6.36 43 GLY A O 4
ATOM 12176 N N . ILE A 1 44 ? -10.162 -5.682 -4.556 1.00 7.02 44 ILE A N 4
ATOM 12177 C CA . ILE A 1 44 ? -8.763 -5.965 -4.268 1.00 6.65 44 ILE A CA 4
ATOM 12178 C C . ILE A 1 44 ? -7.949 -5.676 -5.527 1.00 6.80 44 ILE A C 4
ATOM 12179 O O . ILE A 1 44 ? -8.117 -6.332 -6.559 1.00 7.30 44 ILE A O 4
ATOM 12195 N N . VAL A 1 45 ? -7.051 -4.700 -5.424 1.00 6.38 45 VAL A N 4
ATOM 12196 C CA . VAL A 1 45 ? -6.160 -4.302 -6.494 1.00 6.49 45 VAL A CA 4
ATOM 12197 C C . VAL A 1 45 ? -4.737 -4.334 -5.968 1.00 5.99 45 VAL A C 4
ATOM 12198 O O . VAL A 1 45 ? -4.455 -3.788 -4.904 1.00 5.45 45 VAL A O 4
ATOM 12211 N N . GLN A 1 46 ? -3.831 -4.922 -6.741 1.00 6.20 46 GLN A N 4
ATOM 12212 C CA . GLN A 1 46 ? -2.421 -4.931 -6.430 1.00 5.79 46 GLN A CA 4
ATOM 12213 C C . GLN A 1 46 ? -1.653 -4.119 -7.471 1.00 5.77 46 GLN A C 4
ATOM 12214 O O . GLN A 1 46 ? -2.007 -4.121 -8.651 1.00 6.24 46 GLN A O 4
ATOM 12228 N N . TYR A 1 47 ? -0.544 -3.512 -7.042 1.00 5.26 47 TYR A N 4
ATOM 12229 C CA . TYR A 1 47 ? 0.364 -2.789 -7.917 1.00 5.27 47 TYR A CA 4
ATOM 12230 C C . TYR A 1 47 ? 1.801 -3.286 -7.829 1.00 4.90 47 TYR A C 4
ATOM 12231 O O . TYR A 1 47 ? 2.198 -3.991 -6.899 1.00 4.52 47 TYR A O 4
ATOM 12249 N N . GLY A 1 48 ? 2.565 -2.917 -8.852 1.00 5.07 48 GLY A N 4
ATOM 12250 C CA . GLY A 1 48 ? 3.965 -3.238 -9.005 1.00 4.78 48 GLY A CA 4
ATOM 12251 C C . GLY A 1 48 ? 4.450 -2.599 -10.293 1.00 5.08 48 GLY A C 4
ATOM 12252 O O . GLY A 1 48 ? 4.300 -1.390 -10.476 1.00 5.11 48 GLY A O 4
ATOM 12256 N N . GLU A 1 49 ? 4.984 -3.405 -11.215 1.00 5.38 49 GLU A N 4
ATOM 12257 C CA . GLU A 1 49 ? 5.374 -2.939 -12.546 1.00 5.72 49 GLU A CA 4
ATOM 12258 C C . GLU A 1 49 ? 4.128 -2.586 -13.366 1.00 6.30 49 GLU A C 4
ATOM 12259 O O . GLU A 1 49 ? 4.176 -1.746 -14.263 1.00 6.60 49 GLU A O 4
ATOM 12271 N N . ASN A 1 50 ? 3.013 -3.237 -13.034 1.00 6.47 50 ASN A N 4
ATOM 12272 C CA . ASN A 1 50 ? 1.704 -3.068 -13.634 1.00 7.01 50 ASN A CA 4
ATOM 12273 C C . ASN A 1 50 ? 0.665 -3.061 -12.516 1.00 6.90 50 ASN A C 4
ATOM 12274 O O . ASN A 1 50 ? 1.004 -3.250 -11.345 1.00 6.41 50 ASN A O 4
ATOM 12285 N N . VAL A 1 51 ? -0.603 -2.863 -12.874 1.00 7.36 51 VAL A N 4
ATOM 12286 C CA . VAL A 1 51 ? -1.716 -2.893 -11.935 1.00 7.32 51 VAL A CA 4
ATOM 12287 C C . VAL A 1 51 ? -2.634 -4.048 -12.318 1.00 7.74 51 VAL A C 4
ATOM 12288 O O . VAL A 1 51 ? -3.276 -4.010 -13.370 1.00 8.33 51 VAL A O 4
ATOM 12301 N N . THR A 1 52 ? -2.712 -5.062 -11.460 1.00 7.49 52 THR A N 4
ATOM 12302 C CA . THR A 1 52 ? -3.546 -6.228 -11.693 1.00 7.92 52 THR A CA 4
ATOM 12303 C C . THR A 1 52 ? -4.689 -6.252 -10.670 1.00 7.97 52 THR A C 4
ATOM 12304 O O . THR A 1 52 ? -4.499 -6.049 -9.469 1.00 7.54 52 THR A O 4
ATOM 12315 N N . HIS A 1 53 ? -5.896 -6.506 -11.175 1.00 8.52 53 HIS A N 4
ATOM 12316 C CA . HIS A 1 53 ? -7.122 -6.618 -10.398 1.00 8.66 53 HIS A CA 4
ATOM 12317 C C . HIS A 1 53 ? -7.946 -7.785 -10.907 1.00 9.08 53 HIS A C 4
ATOM 12318 O O . HIS A 1 53 ? -8.745 -7.629 -11.829 1.00 9.60 53 HIS A O 4
ATOM 12333 N N . GLU A 1 54 ? -7.752 -8.962 -10.310 1.00 8.89 54 GLU A N 4
ATOM 12334 C CA . GLU A 1 54 ? -8.509 -10.154 -10.679 1.00 9.32 54 GLU A CA 4
ATOM 12335 C C . GLU A 1 54 ? -9.953 -10.090 -10.164 1.00 9.62 54 GLU A C 4
ATOM 12336 O O . GLU A 1 54 ? -10.836 -10.711 -10.755 1.00 10.14 54 GLU A O 4
ATOM 12348 N N . PHE A 1 55 ? -10.198 -9.319 -9.100 1.00 9.32 55 PHE A N 4
ATOM 12349 C CA . PHE A 1 55 ? -11.516 -9.148 -8.515 1.00 9.58 55 PHE A CA 4
ATOM 12350 C C . PHE A 1 55 ? -11.870 -7.673 -8.491 1.00 9.51 55 PHE A C 4
ATOM 12351 O O . PHE A 1 55 ? -11.292 -6.887 -7.738 1.00 9.10 55 PHE A O 4
ATOM 12368 N N . ASN A 1 56 ? -12.835 -7.308 -9.332 1.00 9.95 56 ASN A N 4
ATOM 12369 C CA . ASN A 1 56 ? -13.349 -5.951 -9.416 1.00 10.00 56 ASN A CA 4
ATOM 12370 C C . ASN A 1 56 ? -14.403 -5.718 -8.336 1.00 9.72 56 ASN A C 4
ATOM 12371 O O . ASN A 1 56 ? -14.831 -6.647 -7.648 1.00 9.65 56 ASN A O 4
ATOM 12382 N N . LEU A 1 57 ? -14.836 -4.465 -8.191 1.00 9.60 57 LEU A N 4
ATOM 12383 C CA . LEU A 1 57 ? -15.810 -4.057 -7.185 1.00 9.35 57 LEU A CA 4
ATOM 12384 C C . LEU A 1 57 ? -17.151 -4.766 -7.375 1.00 9.75 57 LEU A C 4
ATOM 12385 O O . LEU A 1 57 ? -17.711 -5.250 -6.399 1.00 9.60 57 LEU A O 4
ATOM 12401 N N . ASN A 1 58 ? -17.620 -4.919 -8.621 1.00 10.29 58 ASN A N 4
ATOM 12402 C CA . ASN A 1 58 ? -18.892 -5.605 -8.894 1.00 10.73 58 ASN A CA 4
ATOM 12403 C C . ASN A 1 58 ? -18.759 -7.127 -8.873 1.00 10.94 58 ASN A C 4
ATOM 12404 O O . ASN A 1 58 ? -19.722 -7.831 -9.175 1.00 11.39 58 ASN A O 4
ATOM 12415 N N . LYS A 1 59 ? -17.579 -7.650 -8.546 1.00 10.65 59 LYS A N 4
ATOM 12416 C CA . LYS A 1 59 ? -17.363 -9.083 -8.464 1.00 10.87 59 LYS A CA 4
ATOM 12417 C C . LYS A 1 59 ? -17.632 -9.598 -7.044 1.00 10.69 59 LYS A C 4
ATOM 12418 O O . LYS A 1 59 ? -17.607 -10.803 -6.804 1.00 10.84 59 LYS A O 4
ATOM 12437 N N . TYR A 1 60 ? -17.925 -8.711 -6.094 1.00 10.42 60 TYR A N 4
ATOM 12438 C CA . TYR A 1 60 ? -18.241 -9.104 -4.731 1.00 10.27 60 TYR A CA 4
ATOM 12439 C C . TYR A 1 60 ? -19.653 -9.701 -4.653 1.00 10.35 60 TYR A C 4
ATOM 12440 O O . TYR A 1 60 ? -20.481 -9.514 -5.549 1.00 10.48 60 TYR A O 4
ATOM 12458 N N . SER A 1 61 ? -19.921 -10.465 -3.597 1.00 10.35 61 SER A N 4
ATOM 12459 C CA . SER A 1 61 ? -21.218 -11.095 -3.383 1.00 10.47 61 SER A CA 4
ATOM 12460 C C . SER A 1 61 ? -21.527 -11.212 -1.896 1.00 10.20 61 SER A C 4
ATOM 12461 O O . SER A 1 61 ? -22.555 -10.730 -1.430 1.00 10.16 61 SER A O 4
ATOM 12469 N N . SER A 1 62 ? -20.629 -11.851 -1.154 1.00 10.07 62 SER A N 4
ATOM 12470 C CA . SER A 1 62 ? -20.761 -12.104 0.269 1.00 9.87 62 SER A CA 4
ATOM 12471 C C . SER A 1 62 ? -19.431 -11.856 0.954 1.00 9.42 62 SER A C 4
ATOM 12472 O O . SER A 1 62 ? -18.400 -11.763 0.286 1.00 9.39 62 SER A O 4
ATOM 12480 N N . THR A 1 63 ? -19.438 -11.834 2.291 1.00 9.11 63 THR A N 4
ATOM 12481 C CA . THR A 1 63 ? -18.242 -11.696 3.111 1.00 8.71 63 THR A CA 4
ATOM 12482 C C . THR A 1 63 ? -17.224 -12.780 2.749 1.00 8.99 63 THR A C 4
ATOM 12483 O O . THR A 1 63 ? -16.050 -12.485 2.539 1.00 8.75 63 THR A O 4
ATOM 12494 N N . GLU A 1 64 ? -17.710 -14.020 2.627 1.00 9.52 64 GLU A N 4
ATOM 12495 C CA . GLU A 1 64 ? -16.910 -15.173 2.267 1.00 9.87 64 GLU A CA 4
ATOM 12496 C C . GLU A 1 64 ? -16.270 -14.996 0.889 1.00 9.92 64 GLU A C 4
ATOM 12497 O O . GLU A 1 64 ? -15.067 -15.214 0.753 1.00 9.83 64 GLU A O 4
ATOM 12509 N N . GLU A 1 65 ? -17.060 -14.557 -0.097 1.00 10.08 65 GLU A N 4
ATOM 12510 C CA . GLU A 1 65 ? -16.610 -14.370 -1.469 1.00 10.19 65 GLU A CA 4
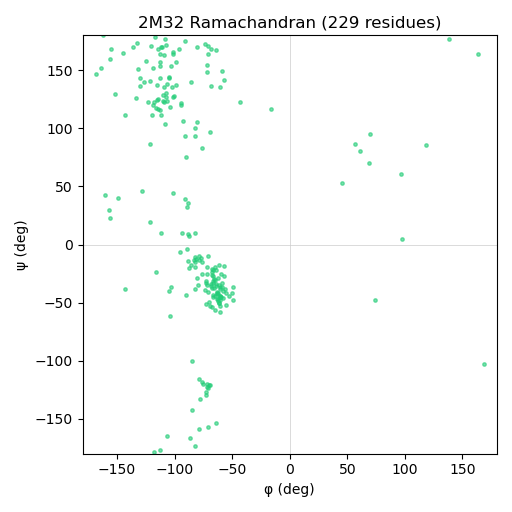ATOM 12511 C C . GLU A 1 65 ? -15.471 -13.358 -1.564 1.00 9.62 65 GLU A C 4
ATOM 12512 O O . GLU A 1 65 ? -14.480 -13.609 -2.244 1.00 9.62 65 GLU A O 4
ATOM 12524 N N . VAL A 1 66 ? -15.581 -12.231 -0.861 1.00 9.14 66 VAL A N 4
ATOM 12525 C CA . VAL A 1 66 ? -14.528 -11.230 -0.900 1.00 8.58 66 VAL A CA 4
ATOM 12526 C C . VAL A 1 66 ? -13.330 -11.659 -0.052 1.00 8.32 66 VAL A C 4
ATOM 12527 O O . VAL A 1 66 ? -12.190 -11.379 -0.421 1.00 8.08 66 VAL A O 4
ATOM 12540 N N . LEU A 1 67 ? -13.567 -12.363 1.057 1.00 8.40 67 LEU A N 4
ATOM 12541 C CA . LEU A 1 67 ? -12.510 -12.859 1.921 1.00 8.24 67 LEU A CA 4
ATOM 12542 C C . LEU A 1 67 ? -11.624 -13.824 1.149 1.00 8.59 67 LEU A C 4
ATOM 12543 O O . LEU A 1 67 ? -10.413 -13.626 1.116 1.00 8.34 67 LEU A O 4
ATOM 12559 N N . VAL A 1 68 ? -12.234 -14.816 0.484 1.00 9.16 68 VAL A N 4
ATOM 12560 C CA . VAL A 1 68 ? -11.510 -15.775 -0.332 1.00 9.55 68 VAL A CA 4
ATOM 12561 C C . VAL A 1 68 ? -10.861 -15.087 -1.540 1.00 9.38 68 VAL A C 4
ATOM 12562 O O . VAL A 1 68 ? -9.772 -15.471 -1.939 1.00 9.42 68 VAL A O 4
ATOM 12575 N N . ALA A 1 69 ? -11.484 -14.045 -2.092 1.00 9.21 69 ALA A N 4
ATOM 12576 C CA . ALA A 1 69 ? -10.942 -13.296 -3.216 1.00 9.08 69 ALA A CA 4
ATOM 12577 C C . ALA A 1 69 ? -9.673 -12.543 -2.823 1.00 8.49 69 ALA A C 4
ATOM 12578 O O . ALA A 1 69 ? -8.700 -12.513 -3.575 1.00 8.45 69 ALA A O 4
ATOM 12585 N N . ALA A 1 70 ? -9.653 -11.993 -1.608 1.00 8.05 70 ALA A N 4
ATOM 12586 C CA . ALA A 1 70 ? -8.510 -11.283 -1.071 1.00 7.46 70 ALA A CA 4
ATOM 12587 C C . ALA A 1 70 ? -7.324 -12.219 -0.852 1.00 7.55 70 ALA A C 4
ATOM 12588 O O . ALA A 1 70 ? -6.193 -11.849 -1.160 1.00 7.25 70 ALA A O 4
ATOM 12595 N N . LYS A 1 71 ? -7.584 -13.442 -0.372 1.00 7.98 71 LYS A N 4
ATOM 12596 C CA . LYS A 1 71 ? -6.544 -14.450 -0.219 1.00 8.17 71 LYS A CA 4
ATOM 12597 C C . LYS A 1 71 ? -6.190 -15.177 -1.509 1.00 8.58 71 LYS A C 4
ATOM 12598 O O . LYS A 1 71 ? -5.156 -15.842 -1.571 1.00 8.70 71 LYS A O 4
ATOM 12617 N N . LYS A 1 72 ? -7.012 -15.029 -2.544 1.00 8.84 72 LYS A N 4
ATOM 12618 C CA . LYS A 1 72 ? -6.756 -15.608 -3.848 1.00 9.27 72 LYS A CA 4
ATOM 12619 C C . LYS A 1 72 ? -5.704 -14.790 -4.595 1.00 8.91 72 LYS A C 4
ATOM 12620 O O . LYS A 1 72 ? -4.816 -15.373 -5.217 1.00 9.09 72 LYS A O 4
ATOM 12639 N N . ILE A 1 73 ? -5.790 -13.456 -4.537 1.00 8.42 73 ILE A N 4
ATOM 12640 C CA . ILE A 1 73 ? -4.837 -12.585 -5.213 1.00 8.08 73 ILE A CA 4
ATOM 12641 C C . ILE A 1 73 ? -3.550 -12.543 -4.387 1.00 7.63 73 ILE A C 4
ATOM 12642 O O . ILE A 1 73 ? -3.452 -11.822 -3.393 1.00 7.11 73 ILE A O 4
ATOM 12658 N N . VAL A 1 74 ? -2.566 -13.321 -4.832 1.00 7.86 74 VAL A N 4
ATOM 12659 C CA . VAL A 1 74 ? -1.245 -13.393 -4.239 1.00 7.52 74 VAL A CA 4
ATOM 12660 C C . VAL A 1 74 ? -0.234 -12.762 -5.184 1.00 7.25 74 VAL A C 4
ATOM 12661 O O . VAL A 1 74 ? -0.309 -12.930 -6.404 1.00 7.61 74 VAL A O 4
ATOM 12674 N N . GLN A 1 75 ? 0.724 -12.043 -4.607 1.00 6.67 75 GLN A N 4
ATOM 12675 C CA . GLN A 1 75 ? 1.799 -11.430 -5.354 1.00 6.37 75 GLN A CA 4
ATOM 12676 C C . GLN A 1 75 ? 3.066 -12.257 -5.208 1.00 6.74 75 GLN A C 4
ATOM 12677 O O . GLN A 1 75 ? 3.499 -12.563 -4.097 1.00 6.77 75 GLN A O 4
ATOM 12691 N N . ARG A 1 76 ? 3.661 -12.601 -6.349 1.00 7.13 76 ARG A N 4
ATOM 12692 C CA . ARG A 1 76 ? 4.905 -13.353 -6.400 1.00 7.53 76 ARG A CA 4
ATOM 12693 C C . ARG A 1 76 ? 6.135 -12.439 -6.432 1.00 7.06 76 ARG A C 4
ATOM 12694 O O . ARG A 1 76 ? 7.246 -12.933 -6.239 1.00 7.27 76 ARG A O 4
ATOM 12715 N N . GLY A 1 77 ? 5.969 -11.127 -6.617 1.00 6.49 77 GLY A N 4
ATOM 12716 C CA . GLY A 1 77 ? 7.088 -10.199 -6.573 1.00 6.06 77 GLY A CA 4
ATOM 12717 C C . GLY A 1 77 ? 6.841 -8.956 -7.409 1.00 5.62 77 GLY A C 4
ATOM 12718 O O . GLY A 1 77 ? 6.397 -9.049 -8.553 1.00 5.92 77 GLY A O 4
ATOM 12722 N N . GLY A 1 78 ? 7.163 -7.798 -6.839 1.00 5.06 78 GLY A N 4
ATOM 12723 C CA . GLY A 1 78 ? 6.992 -6.501 -7.466 1.00 4.70 78 GLY A CA 4
ATOM 12724 C C . GLY A 1 78 ? 8.318 -5.766 -7.518 1.00 4.24 78 GLY A C 4
ATOM 12725 O O . GLY A 1 78 ? 9.054 -5.736 -6.531 1.00 3.89 78 GLY A O 4
ATOM 12729 N N . ARG A 1 79 ? 8.625 -5.155 -8.662 1.00 4.35 79 ARG A N 4
ATOM 12730 C CA . ARG A 1 79 ? 9.913 -4.508 -8.876 1.00 4.01 79 ARG A CA 4
ATOM 12731 C C . ARG A 1 79 ? 10.038 -3.209 -8.097 1.00 3.62 79 ARG A C 4
ATOM 12732 O O . ARG A 1 79 ? 11.136 -2.924 -7.648 1.00 3.37 79 ARG A O 4
ATOM 12753 N N . GLN A 1 80 ? 8.976 -2.411 -7.969 1.00 3.68 80 GLN A N 4
ATOM 12754 C CA . GLN A 1 80 ? 9.010 -1.123 -7.287 1.00 3.48 80 GLN A CA 4
ATOM 12755 C C . GLN A 1 80 ? 7.706 -0.848 -6.553 1.00 3.41 80 GLN A C 4
ATOM 12756 O O . GLN A 1 80 ? 6.639 -1.284 -6.988 1.00 3.74 80 GLN A O 4
ATOM 12770 N N . THR A 1 81 ? 7.799 -0.098 -5.453 1.00 3.06 81 THR A N 4
ATOM 12771 C CA . THR A 1 81 ? 6.635 0.338 -4.705 1.00 3.00 81 THR A CA 4
ATOM 12772 C C . THR A 1 81 ? 6.271 1.733 -5.238 1.00 3.40 81 THR A C 4
ATOM 12773 O O . THR A 1 81 ? 7.007 2.699 -5.039 1.00 3.40 81 THR A O 4
ATOM 12784 N N . MET A 1 82 ? 5.123 1.843 -5.901 1.00 3.89 82 MET A N 4
ATOM 12785 C CA . MET A 1 82 ? 4.605 3.106 -6.378 1.00 4.36 82 MET A CA 4
ATOM 12786 C C . MET A 1 82 ? 3.218 3.374 -5.799 1.00 4.45 82 MET A C 4
ATOM 12787 O O . MET A 1 82 ? 2.203 3.060 -6.421 1.00 4.79 82 MET A O 4
ATOM 12801 N N . THR A 1 83 ? 3.175 3.986 -4.612 1.00 4.20 83 THR A N 4
ATOM 12802 C CA . THR A 1 83 ? 1.939 4.320 -3.913 1.00 4.27 83 THR A CA 4
ATOM 12803 C C . THR A 1 83 ? 1.052 5.226 -4.773 1.00 4.90 83 THR A C 4
ATOM 12804 O O . THR A 1 83 ? -0.104 4.894 -5.007 1.00 5.08 83 THR A O 4
ATOM 12815 N N . ALA A 1 84 ? 1.611 6.322 -5.308 1.00 5.29 84 ALA A N 4
ATOM 12816 C CA . ALA A 1 84 ? 0.882 7.277 -6.137 1.00 5.92 84 ALA A CA 4
ATOM 12817 C C . ALA A 1 84 ? 0.268 6.616 -7.371 1.00 6.21 84 ALA A C 4
ATOM 12818 O O . ALA A 1 84 ? -0.900 6.852 -7.674 1.00 6.55 84 ALA A O 4
ATOM 12825 N N . LEU A 1 85 ? 1.031 5.734 -8.027 1.00 6.12 85 LEU A N 4
ATOM 12826 C CA . LEU A 1 85 ? 0.576 4.967 -9.180 1.00 6.47 85 LEU A CA 4
ATOM 12827 C C . LEU A 1 85 ? -0.607 4.078 -8.800 1.00 6.37 85 LEU A C 4
ATOM 12828 O O . LEU A 1 85 ? -1.604 4.055 -9.517 1.00 6.83 85 LEU A O 4
ATOM 12844 N N . GLY A 1 86 ? -0.505 3.369 -7.671 1.00 5.80 86 GLY A N 4
ATOM 12845 C CA . GLY A 1 86 ? -1.544 2.481 -7.186 1.00 5.71 86 GLY A CA 4
ATOM 12846 C C . GLY A 1 86 ? -2.847 3.226 -6.923 1.00 5.95 86 GLY A C 4
ATOM 12847 O O . GLY A 1 86 ? -3.892 2.812 -7.421 1.00 6.27 86 GLY A O 4
ATOM 12851 N N . ILE A 1 87 ? -2.774 4.363 -6.222 1.00 5.85 87 ILE A N 4
ATOM 12852 C CA . ILE A 1 87 ? -3.935 5.187 -5.898 1.00 6.10 87 ILE A CA 4
ATOM 12853 C C . ILE A 1 87 ? -4.569 5.747 -7.171 1.00 6.79 87 ILE A C 4
ATOM 12854 O O . ILE A 1 87 ? -5.774 5.597 -7.368 1.00 7.05 87 ILE A O 4
ATOM 12870 N N . ASP A 1 88 ? -3.757 6.370 -8.033 1.00 7.09 88 ASP A N 4
ATOM 12871 C CA . ASP A 1 88 ? -4.225 7.009 -9.256 1.00 7.77 88 ASP A CA 4
ATOM 12872 C C . ASP A 1 88 ? -4.870 6.012 -10.214 1.00 8.02 88 ASP A C 4
ATOM 12873 O O . ASP A 1 88 ? -5.949 6.270 -10.744 1.00 8.47 88 ASP A O 4
ATOM 12882 N N . THR A 1 89 ? -4.257 4.838 -10.376 1.00 7.78 89 THR A N 4
ATOM 12883 C CA . THR A 1 89 ? -4.793 3.819 -11.264 1.00 8.08 89 THR A CA 4
ATOM 12884 C C . THR A 1 89 ? -6.039 3.173 -10.650 1.00 8.01 89 THR A C 4
ATOM 12885 O O . THR A 1 89 ? -7.000 2.932 -11.370 1.00 8.44 89 THR A O 4
ATOM 12896 N N . ALA A 1 90 ? -6.073 2.932 -9.334 1.00 7.50 90 ALA A N 4
ATOM 12897 C CA . ALA A 1 90 ? -7.227 2.335 -8.674 1.00 7.42 90 ALA A CA 4
ATOM 12898 C C . ALA A 1 90 ? -8.472 3.211 -8.820 1.00 7.83 90 ALA A C 4
ATOM 12899 O O . ALA A 1 90 ? -9.530 2.719 -9.203 1.00 8.15 90 ALA A O 4
ATOM 12906 N N . ARG A 1 91 ? -8.341 4.522 -8.611 1.00 7.88 91 ARG A N 4
ATOM 12907 C CA . ARG A 1 91 ? -9.472 5.437 -8.719 1.00 8.30 91 ARG A CA 4
ATOM 12908 C C . ARG A 1 91 ? -9.905 5.695 -10.173 1.00 8.97 91 ARG A C 4
ATOM 12909 O O . ARG A 1 91 ? -11.062 6.038 -10.407 1.00 9.35 91 ARG A O 4
ATOM 12930 N N . LYS A 1 92 ? -9.010 5.530 -11.149 1.00 9.13 92 LYS A N 4
ATOM 12931 C CA . LYS A 1 92 ? -9.328 5.767 -12.556 1.00 9.78 92 LYS A CA 4
ATOM 12932 C C . LYS A 1 92 ? -9.569 4.471 -13.336 1.00 9.95 92 LYS A C 4
ATOM 12933 O O . LYS A 1 92 ? -9.896 4.538 -14.521 1.00 10.46 92 LYS A O 4
ATOM 12952 N N . GLU A 1 93 ? -9.444 3.305 -12.700 1.00 9.58 93 GLU A N 4
ATOM 12953 C CA . GLU A 1 93 ? -9.637 2.015 -13.344 1.00 9.78 93 GLU A CA 4
ATOM 12954 C C . GLU A 1 93 ? -10.577 1.133 -12.544 1.00 9.59 93 GLU A C 4
ATOM 12955 O O . GLU A 1 93 ? -11.604 0.704 -13.060 1.00 9.94 93 GLU A O 4
ATOM 12967 N N . ALA A 1 94 ? -10.254 0.860 -11.282 1.00 9.07 94 ALA A N 4
ATOM 12968 C CA . ALA A 1 94 ? -11.085 0.002 -10.447 1.00 8.88 94 ALA A CA 4
ATOM 12969 C C . ALA A 1 94 ? -12.340 0.742 -9.984 1.00 9.03 94 ALA A C 4
ATOM 12970 O O . ALA A 1 94 ? -13.426 0.168 -9.989 1.00 9.26 94 ALA A O 4
ATOM 12977 N N . PHE A 1 95 ? -12.221 2.034 -9.669 1.00 8.95 95 PHE A N 4
ATOM 12978 C CA . PHE A 1 95 ? -13.339 2.864 -9.238 1.00 9.11 95 PHE A CA 4
ATOM 12979 C C . PHE A 1 95 ? -14.077 3.467 -10.445 1.00 9.81 95 PHE A C 4
ATOM 12980 O O . PHE A 1 95 ? -14.413 4.650 -10.470 1.00 10.04 95 PHE A O 4
ATOM 12997 N N . THR A 1 96 ? -14.344 2.650 -11.462 1.00 10.18 96 THR A N 4
ATOM 12998 C CA . THR A 1 96 ? -15.125 3.054 -12.618 1.00 10.85 96 THR A CA 4
ATOM 12999 C C . THR A 1 96 ? -16.425 2.266 -12.659 1.00 11.14 96 THR A C 4
ATOM 13000 O O . THR A 1 96 ? -16.517 1.130 -12.187 1.00 10.91 96 THR A O 4
ATOM 13011 N N . GLU A 1 97 ? -17.449 2.891 -13.229 1.00 11.66 97 GLU A N 4
ATOM 13012 C CA . GLU A 1 97 ? -18.773 2.339 -13.474 1.00 12.00 97 GLU A CA 4
ATOM 13013 C C . GLU A 1 97 ? -18.725 0.993 -14.199 1.00 12.20 97 GLU A C 4
ATOM 13014 O O . GLU A 1 97 ? -19.437 0.062 -13.828 1.00 12.33 97 GLU A O 4
ATOM 13026 N N . ALA A 1 98 ? -17.831 0.875 -15.186 1.00 12.25 98 ALA A N 4
ATOM 13027 C CA . ALA A 1 98 ? -17.634 -0.341 -15.959 1.00 12.46 98 ALA A CA 4
ATOM 13028 C C . ALA A 1 98 ? -17.021 -1.474 -15.128 1.00 12.02 98 ALA A C 4
ATOM 13029 O O . ALA A 1 98 ? -17.137 -2.638 -15.508 1.00 12.23 98 ALA A O 4
ATOM 13036 N N . ARG A 1 99 ? -16.390 -1.154 -13.993 1.00 11.43 99 ARG A N 4
ATOM 13037 C CA . ARG A 1 99 ? -15.854 -2.141 -13.057 1.00 10.99 99 ARG A CA 4
ATOM 13038 C C . ARG A 1 99 ? -16.818 -2.378 -11.891 1.00 10.93 99 ARG A C 4
ATOM 13039 O O . ARG A 1 99 ? -16.554 -3.231 -11.039 1.00 10.68 99 ARG A O 4
ATOM 13060 N N . GLY A 1 100 ? -17.951 -1.670 -11.874 1.00 11.17 100 GLY A N 4
ATOM 13061 C CA . GLY A 1 100 ? -18.987 -1.814 -10.874 1.00 11.16 100 GLY A CA 4
ATOM 13062 C C . GLY A 1 100 ? -18.961 -0.825 -9.752 1.00 10.65 100 GLY A C 4
ATOM 13063 O O . GLY A 1 100 ? -19.444 -1.141 -8.663 1.00 10.38 100 GLY A O 4
ATOM 13067 N N . ALA A 1 101 ? -18.356 0.331 -9.983 1.00 10.56 101 ALA A N 4
ATOM 13068 C CA . ALA A 1 101 ? -18.294 1.349 -8.962 1.00 10.14 101 ALA A CA 4
ATOM 13069 C C . ALA A 1 101 ? -19.545 2.220 -9.026 1.00 10.45 101 ALA A C 4
ATOM 13070 O O . ALA A 1 101 ? -20.038 2.554 -10.107 1.00 10.98 101 ALA A O 4
ATOM 13077 N N . ARG A 1 102 ? -20.066 2.571 -7.855 1.00 10.14 102 ARG A N 4
ATOM 13078 C CA . ARG A 1 102 ? -21.241 3.400 -7.712 1.00 10.41 102 ARG A CA 4
ATOM 13079 C C . ARG A 1 102 ? -20.863 4.869 -7.617 1.00 10.65 102 ARG A C 4
ATOM 13080 O O . ARG A 1 102 ? -20.058 5.292 -6.789 1.00 10.61 102 ARG A O 4
ATOM 13101 N N . ARG A 1 103 ? -21.480 5.658 -8.496 1.00 10.95 103 ARG A N 4
ATOM 13102 C CA . ARG A 1 103 ? -21.229 7.080 -8.610 1.00 11.25 103 ARG A CA 4
ATOM 13103 C C . ARG A 1 103 ? -22.144 7.793 -7.616 1.00 11.03 103 ARG A C 4
ATOM 13104 O O . ARG A 1 103 ? -23.371 7.739 -7.728 1.00 11.33 103 ARG A O 4
ATOM 13125 N N . GLY A 1 104 ? -21.533 8.454 -6.637 1.00 10.57 104 GLY A N 4
ATOM 13126 C CA . GLY A 1 104 ? -22.240 9.237 -5.636 1.00 10.42 104 GLY A CA 4
ATOM 13127 C C . GLY A 1 104 ? -22.304 8.576 -4.268 1.00 10.05 104 GLY A C 4
ATOM 13128 O O . GLY A 1 104 ? -22.849 9.172 -3.339 1.00 10.22 104 GLY A O 4
ATOM 13132 N N . VAL A 1 105 ? -21.764 7.364 -4.118 1.00 9.63 105 VAL A N 4
ATOM 13133 C CA . VAL A 1 105 ? -21.732 6.687 -2.832 1.00 9.29 105 VAL A CA 4
ATOM 13134 C C . VAL A 1 105 ? -20.424 7.052 -2.108 1.00 8.60 105 VAL A C 4
ATOM 13135 O O . VAL A 1 105 ? -19.507 7.629 -2.702 1.00 8.41 105 VAL A O 4
ATOM 13148 N N . LYS A 1 106 ? -20.330 6.682 -0.826 1.00 8.39 106 LYS A N 4
ATOM 13149 C CA . LYS A 1 106 ? -19.132 6.873 -0.019 1.00 7.75 106 LYS A CA 4
ATOM 13150 C C . LYS A 1 106 ? -17.956 6.101 -0.619 1.00 7.56 106 LYS A C 4
ATOM 13151 O O . LYS A 1 106 ? -17.998 4.877 -0.727 1.00 7.36 106 LYS A O 4
ATOM 13170 N N . LYS A 1 107 ? -16.938 6.847 -1.027 1.00 7.67 107 LYS A N 4
ATOM 13171 C CA . LYS A 1 107 ? -15.742 6.321 -1.649 1.00 7.51 107 LYS A CA 4
ATOM 13172 C C . LYS A 1 107 ? -14.633 6.257 -0.609 1.00 6.93 107 LYS A C 4
ATOM 13173 O O . LYS A 1 107 ? -14.218 7.278 -0.053 1.00 6.88 107 LYS A O 4
ATOM 13192 N N . VAL A 1 108 ? -14.167 5.039 -0.348 1.00 6.55 108 VAL A N 4
ATOM 13193 C CA . VAL A 1 108 ? -13.101 4.775 0.600 1.00 5.99 108 VAL A CA 4
ATOM 13194 C C . VAL A 1 108 ? -11.949 4.081 -0.125 1.00 5.82 108 VAL A C 4
ATOM 13195 O O . VAL A 1 108 ? -12.148 3.197 -0.955 1.00 5.97 108 VAL A O 4
ATOM 13208 N N . MET A 1 109 ? -10.724 4.474 0.197 1.00 5.56 109 MET A N 4
ATOM 13209 C CA . MET A 1 109 ? -9.521 3.908 -0.376 1.00 5.37 109 MET A CA 4
ATOM 13210 C C . MET A 1 109 ? -8.550 3.505 0.723 1.00 4.78 109 MET A C 4
ATOM 13211 O O . MET A 1 109 ? -8.084 4.337 1.493 1.00 4.64 109 MET A O 4
ATOM 13225 N N . VAL A 1 110 ? -8.212 2.226 0.791 1.00 4.51 110 VAL A N 4
ATOM 13226 C CA . VAL A 1 110 ? -7.239 1.713 1.739 1.00 3.98 110 VAL A CA 4
ATOM 13227 C C . VAL A 1 110 ? -5.957 1.428 0.962 1.00 3.84 110 VAL A C 4
ATOM 13228 O O . VAL A 1 110 ? -5.972 0.602 0.050 1.00 4.05 110 VAL A O 4
ATOM 13241 N N . ILE A 1 111 ? -4.854 2.085 1.326 1.00 3.58 111 ILE A N 4
ATOM 13242 C CA . ILE A 1 111 ? -3.581 1.918 0.636 1.00 3.43 111 ILE A CA 4
ATOM 13243 C C . ILE A 1 111 ? -2.513 1.469 1.615 1.00 2.86 111 ILE A C 4
ATOM 13244 O O . ILE A 1 111 ? -2.308 2.105 2.652 1.00 2.67 111 ILE A O 4
ATOM 13260 N N . VAL A 1 112 ? -1.793 0.411 1.244 1.00 2.72 112 VAL A N 4
ATOM 13261 C CA . VAL A 1 112 ? -0.676 -0.100 2.012 1.00 2.27 112 VAL A CA 4
ATOM 13262 C C . VAL A 1 112 ? 0.634 0.226 1.293 1.00 2.18 112 VAL A C 4
ATOM 13263 O O . VAL A 1 112 ? 0.719 0.216 0.058 1.00 2.52 112 VAL A O 4
ATOM 13276 N N . THR A 1 113 ? 1.671 0.518 2.071 1.00 1.96 113 THR A N 4
ATOM 13277 C CA . THR A 1 113 ? 3.006 0.793 1.575 1.00 2.11 113 THR A CA 4
ATOM 13278 C C . THR A 1 113 ? 4.040 0.390 2.625 1.00 1.70 113 THR A C 4
ATOM 13279 O O . THR A 1 113 ? 3.789 0.473 3.826 1.00 1.73 113 THR A O 4
ATOM 13290 N N . ASP A 1 114 ? 5.217 -0.026 2.170 1.00 1.66 114 ASP A N 4
ATOM 13291 C CA . ASP A 1 114 ? 6.351 -0.333 3.024 1.00 1.60 114 ASP A CA 4
ATOM 13292 C C . ASP A 1 114 ? 7.159 0.922 3.295 1.00 1.84 114 ASP A C 4
ATOM 13293 O O . ASP A 1 114 ? 7.460 1.201 4.453 1.00 2.29 114 ASP A O 4
ATOM 13302 N N . GLY A 1 115 ? 7.485 1.688 2.253 1.00 1.96 115 GLY A N 4
ATOM 13303 C CA . GLY A 1 115 ? 8.293 2.865 2.389 1.00 2.44 115 GLY A CA 4
ATOM 13304 C C . GLY A 1 115 ? 9.221 3.088 1.213 1.00 2.47 115 GLY A C 4
ATOM 13305 O O . GLY A 1 115 ? 10.421 2.833 1.290 1.00 2.85 115 GLY A O 4
ATOM 13309 N N . GLU A 1 116 ? 8.653 3.575 0.113 1.00 2.36 116 GLU A N 4
ATOM 13310 C CA . GLU A 1 116 ? 9.393 3.867 -1.100 1.00 2.54 116 GLU A CA 4
ATOM 13311 C C . GLU A 1 116 ? 8.593 4.881 -1.919 1.00 3.10 116 GLU A C 4
ATOM 13312 O O . GLU A 1 116 ? 7.749 4.512 -2.736 1.00 3.47 116 GLU A O 4
ATOM 13324 N N . SER A 1 117 ? 8.833 6.168 -1.692 1.00 3.49 117 SER A N 4
ATOM 13325 C CA . SER A 1 117 ? 8.165 7.224 -2.439 1.00 4.12 117 SER A CA 4
ATOM 13326 C C . SER A 1 117 ? 9.173 7.797 -3.441 1.00 4.38 117 SER A C 4
ATOM 13327 O O . SER A 1 117 ? 9.677 8.911 -3.290 1.00 4.81 117 SER A O 4
ATOM 13335 N N . HIS A 1 118 ? 9.458 7.037 -4.505 1.00 4.34 118 HIS A N 4
ATOM 13336 C CA . HIS A 1 118 ? 10.366 7.452 -5.575 1.00 4.70 118 HIS A CA 4
ATOM 13337 C C . HIS A 1 118 ? 9.851 8.702 -6.296 1.00 5.33 118 HIS A C 4
ATOM 13338 O O . HIS A 1 118 ? 10.647 9.535 -6.730 1.00 5.78 118 HIS A O 4
ATOM 13353 N N . ASP A 1 119 ? 8.525 8.837 -6.398 1.00 5.47 119 ASP A N 4
ATOM 13354 C CA . ASP A 1 119 ? 7.870 9.988 -6.993 1.00 6.12 119 ASP A CA 4
ATOM 13355 C C . ASP A 1 119 ? 6.979 10.653 -5.956 1.00 6.33 119 ASP A C 4
ATOM 13356 O O . ASP A 1 119 ? 5.845 10.236 -5.727 1.00 6.24 119 ASP A O 4
ATOM 13365 N N . ASN A 1 120 ? 7.510 11.691 -5.320 1.00 6.68 120 ASN A N 4
ATOM 13366 C CA . ASN A 1 120 ? 6.773 12.510 -4.365 1.00 6.96 120 ASN A CA 4
ATOM 13367 C C . ASN A 1 120 ? 6.012 13.644 -5.069 1.00 7.55 120 ASN A C 4
ATOM 13368 O O . ASN A 1 120 ? 5.094 14.225 -4.490 1.00 7.84 120 ASN A O 4
ATOM 13379 N N . HIS A 1 121 ? 6.375 13.940 -6.322 1.00 7.74 121 HIS A N 4
ATOM 13380 C CA . HIS A 1 121 ? 5.784 15.003 -7.128 1.00 8.34 121 HIS A CA 4
ATOM 13381 C C . HIS A 1 121 ? 4.324 14.683 -7.431 1.00 8.35 121 HIS A C 4
ATOM 13382 O O . HIS A 1 121 ? 3.441 15.497 -7.158 1.00 8.77 121 HIS A O 4
ATOM 13397 N N . ARG A 1 122 ? 4.064 13.474 -7.938 1.00 7.93 122 ARG A N 4
ATOM 13398 C CA . ARG A 1 122 ? 2.711 13.020 -8.209 1.00 7.96 122 ARG A CA 4
ATOM 13399 C C . ARG A 1 122 ? 1.997 12.656 -6.918 1.00 7.76 122 ARG A C 4
ATOM 13400 O O . ARG A 1 122 ? 0.787 12.830 -6.851 1.00 7.96 122 ARG A O 4
ATOM 13421 N N . LEU A 1 123 ? 2.721 12.231 -5.877 1.00 7.39 123 LEU A N 4
ATOM 13422 C CA . LEU A 1 123 ? 2.148 11.882 -4.582 1.00 7.20 123 LEU A CA 4
ATOM 13423 C C . LEU A 1 123 ? 1.344 13.047 -4.005 1.00 7.70 123 LEU A C 4
ATOM 13424 O O . LEU A 1 123 ? 0.170 12.892 -3.675 1.00 7.74 123 LEU A O 4
ATOM 13440 N N . LYS A 1 124 ? 1.947 14.239 -3.981 1.00 8.12 124 LYS A N 4
ATOM 13441 C CA . LYS A 1 124 ? 1.285 15.443 -3.499 1.00 8.64 124 LYS A CA 4
ATOM 13442 C C . LYS A 1 124 ? 0.102 15.852 -4.379 1.00 8.98 124 LYS A C 4
ATOM 13443 O O . LYS A 1 124 ? -0.896 16.364 -3.872 1.00 9.20 124 LYS A O 4
ATOM 13462 N N . LYS A 1 125 ? 0.193 15.591 -5.685 1.00 9.03 125 LYS A N 4
ATOM 13463 C CA . LYS A 1 125 ? -0.870 15.893 -6.624 1.00 9.38 125 LYS A CA 4
ATOM 13464 C C . LYS A 1 125 ? -2.061 14.952 -6.426 1.00 9.12 125 LYS A C 4
ATOM 13465 O O . LYS A 1 125 ? -3.193 15.421 -6.361 1.00 9.42 125 LYS A O 4
ATOM 13484 N N . VAL A 1 126 ? -1.813 13.645 -6.289 1.00 8.56 126 VAL A N 4
ATOM 13485 C CA . VAL A 1 126 ? -2.858 12.650 -6.066 1.00 8.28 126 VAL A CA 4
ATOM 13486 C C . VAL A 1 126 ? -3.557 12.895 -4.726 1.00 8.23 126 VAL A C 4
ATOM 13487 O O . VAL A 1 126 ? -4.780 12.784 -4.647 1.00 8.30 126 VAL A O 4
ATOM 13500 N N . ILE A 1 127 ? -2.799 13.258 -3.686 1.00 8.17 127 ILE A N 4
ATOM 13501 C CA . ILE A 1 127 ? -3.359 13.572 -2.378 1.00 8.17 127 ILE A CA 4
ATOM 13502 C C . ILE A 1 127 ? -4.304 14.769 -2.478 1.00 8.75 127 ILE A C 4
ATOM 13503 O O . ILE A 1 127 ? -5.406 14.708 -1.942 1.00 8.74 127 ILE A O 4
ATOM 13519 N N . GLN A 1 128 ? -3.885 15.826 -3.182 1.00 9.25 128 GLN A N 4
ATOM 13520 C CA . GLN A 1 128 ? -4.684 17.028 -3.366 1.00 9.83 128 GLN A CA 4
ATOM 13521 C C . GLN A 1 128 ? -5.939 16.718 -4.193 1.00 9.95 128 GLN A C 4
ATOM 13522 O O . GLN A 1 128 ? -7.013 17.259 -3.935 1.00 10.22 128 GLN A O 4
ATOM 13536 N N . ASP A 1 129 ? -5.806 15.811 -5.162 1.00 9.77 129 ASP A N 4
ATOM 13537 C CA . ASP A 1 129 ? -6.889 15.339 -6.014 1.00 9.92 129 ASP A CA 4
ATOM 13538 C C . ASP A 1 129 ? -7.968 14.654 -5.181 1.00 9.59 129 ASP A C 4
ATOM 13539 O O . ASP A 1 129 ? -9.138 15.032 -5.226 1.00 9.87 129 ASP A O 4
ATOM 13548 N N . CYS A 1 130 ? -7.550 13.682 -4.364 1.00 9.00 130 CYS A N 4
ATOM 13549 C CA . CYS A 1 130 ? -8.439 12.923 -3.498 1.00 8.63 130 CYS A CA 4
ATOM 13550 C C . CYS A 1 130 ? -8.992 13.791 -2.358 1.00 8.79 130 CYS A C 4
ATOM 13551 O O . CYS A 1 130 ? -10.050 13.481 -1.808 1.00 8.72 130 CYS A O 4
ATOM 13559 N N . GLU A 1 131 ? -8.313 14.899 -2.036 1.00 9.03 131 GLU A N 4
ATOM 13560 C CA . GLU A 1 131 ? -8.729 15.852 -1.021 1.00 9.26 131 GLU A CA 4
ATOM 13561 C C . GLU A 1 131 ? -9.951 16.634 -1.502 1.00 9.80 131 GLU A C 4
ATOM 13562 O O . GLU A 1 131 ? -10.930 16.749 -0.767 1.00 9.85 131 GLU A O 4
ATOM 13574 N N . ASP A 1 132 ? -9.923 17.115 -2.753 1.00 10.19 132 ASP A N 4
ATOM 13575 C CA . ASP A 1 132 ? -11.050 17.821 -3.364 1.00 10.74 132 ASP A CA 4
ATOM 13576 C C . ASP A 1 132 ? -12.242 16.876 -3.555 1.00 10.61 132 ASP A C 4
ATOM 13577 O O . ASP A 1 132 ? -13.394 17.260 -3.359 1.00 10.91 132 ASP A O 4
ATOM 13586 N N . GLU A 1 133 ? -11.948 15.618 -3.888 1.00 10.20 133 GLU A N 4
ATOM 13587 C CA . GLU A 1 133 ? -12.956 14.587 -4.060 1.00 10.08 133 GLU A CA 4
ATOM 13588 C C . GLU A 1 133 ? -13.521 14.130 -2.707 1.00 9.67 133 GLU A C 4
ATOM 13589 O O . GLU A 1 133 ? -14.564 13.477 -2.685 1.00 9.62 133 GLU A O 4
ATOM 13601 N N . ASN A 1 134 ? -12.862 14.472 -1.589 1.00 9.41 134 ASN A N 4
ATOM 13602 C CA . ASN A 1 134 ? -13.278 14.153 -0.222 1.00 9.03 134 ASN A CA 4
ATOM 13603 C C . ASN A 1 134 ? -13.290 12.642 0.012 1.00 8.48 134 ASN A C 4
ATOM 13604 O O . ASN A 1 134 ? -14.150 12.113 0.718 1.00 8.37 134 ASN A O 4
ATOM 13615 N N . ILE A 1 135 ? -12.350 11.932 -0.617 1.00 8.17 135 ILE A N 4
ATOM 13616 C CA . ILE A 1 135 ? -12.253 10.483 -0.517 1.00 7.67 135 ILE A CA 4
ATOM 13617 C C . ILE A 1 135 ? -11.647 10.150 0.844 1.00 7.10 135 ILE A C 4
ATOM 13618 O O . ILE A 1 135 ? -10.734 10.836 1.309 1.00 7.02 135 ILE A O 4
ATOM 13634 N N . GLN A 1 136 ? -12.158 9.096 1.474 1.00 6.75 136 GLN A N 4
ATOM 13635 C CA . GLN A 1 136 ? -11.650 8.612 2.745 1.00 6.23 136 GLN A CA 4
ATOM 13636 C C . GLN A 1 136 ? -10.456 7.701 2.463 1.00 5.79 136 GLN A C 4
ATOM 13637 O O . GLN A 1 136 ? -10.601 6.681 1.792 1.00 5.61 136 GLN A O 4
ATOM 13651 N N . ARG A 1 137 ? -9.274 8.088 2.942 1.00 5.70 137 ARG A N 4
ATOM 13652 C CA . ARG A 1 137 ? -8.045 7.333 2.756 1.00 5.30 137 ARG A CA 4
ATOM 13653 C C . ARG A 1 137 ? -7.469 6.892 4.093 1.00 4.82 137 ARG A C 4
ATOM 13654 O O . ARG A 1 137 ? -7.469 7.660 5.058 1.00 4.92 137 ARG A O 4
ATOM 13675 N N . PHE A 1 138 ? -6.948 5.665 4.129 1.00 4.37 138 PHE A N 4
ATOM 13676 C CA . PHE A 1 138 ? -6.293 5.080 5.290 1.00 3.94 138 PHE A CA 4
ATOM 13677 C C . PHE A 1 138 ? -4.899 4.625 4.897 1.00 3.59 138 PHE A C 4
ATOM 13678 O O . PHE A 1 138 ? -4.709 4.086 3.804 1.00 3.57 138 PHE A O 4
ATOM 13695 N N . SER A 1 139 ? -3.933 4.845 5.787 1.00 3.43 139 SER A N 4
ATOM 13696 C CA . SER A 1 139 ? -2.539 4.534 5.524 1.00 3.13 139 SER A CA 4
ATOM 13697 C C . SER A 1 139 ? -2.146 3.283 6.311 1.00 2.83 139 SER A C 4
ATOM 13698 O O . SER A 1 139 ? -2.211 3.252 7.538 1.00 3.04 139 SER A O 4
ATOM 13706 N N . ILE A 1 140 ? -1.754 2.232 5.596 1.00 2.49 140 ILE A N 4
ATOM 13707 C CA . ILE A 1 140 ? -1.367 0.961 6.191 1.00 2.39 140 ILE A CA 4
ATOM 13708 C C . ILE A 1 140 ? 0.128 0.776 5.931 1.00 2.25 140 ILE A C 4
ATOM 13709 O O . ILE A 1 140 ? 0.598 0.954 4.807 1.00 2.05 140 ILE A O 4
ATOM 13725 N N . ALA A 1 141 ? 0.886 0.434 6.965 1.00 2.49 141 ALA A N 4
ATOM 13726 C CA . ALA A 1 141 ? 2.317 0.236 6.865 1.00 2.49 141 ALA A CA 4
ATOM 13727 C C . ALA A 1 141 ? 2.681 -1.230 7.002 1.00 2.61 141 ALA A C 4
ATOM 13728 O O . ALA A 1 141 ? 2.226 -1.923 7.907 1.00 2.95 141 ALA A O 4
ATOM 13735 N N . ILE A 1 142 ? 3.553 -1.702 6.125 1.00 2.43 142 ILE A N 4
ATOM 13736 C CA . ILE A 1 142 ? 4.053 -3.062 6.142 1.00 2.72 142 ILE A CA 4
ATOM 13737 C C . ILE A 1 142 ? 5.570 -3.025 6.216 1.00 2.82 142 ILE A C 4
ATOM 13738 O O . ILE A 1 142 ? 6.249 -2.530 5.324 1.00 2.59 142 ILE A O 4
ATOM 13754 N N . LEU A 1 143 ? 6.117 -3.600 7.271 1.00 3.29 143 LEU A N 4
ATOM 13755 C CA . LEU A 1 143 ? 7.543 -3.683 7.472 1.00 3.50 143 LEU A CA 4
ATOM 13756 C C . LEU A 1 143 ? 7.859 -4.907 8.301 1.00 3.84 143 LEU A C 4
ATOM 13757 O O . LEU A 1 143 ? 6.982 -5.460 8.970 1.00 4.23 143 LEU A O 4
ATOM 13773 N N . GLY A 1 144 ? 9.121 -5.309 8.270 1.00 3.90 144 GLY A N 4
ATOM 13774 C CA . GLY A 1 144 ? 9.594 -6.425 9.047 1.00 4.47 144 GLY A CA 4
ATOM 13775 C C . GLY A 1 144 ? 10.696 -6.029 10.002 1.00 4.71 144 GLY A C 4
ATOM 13776 O O . GLY A 1 144 ? 11.329 -4.982 9.851 1.00 5.01 144 GLY A O 4
ATOM 13780 N N . SER A 1 145 ? 10.923 -6.884 10.995 1.00 4.89 145 SER A N 4
ATOM 13781 C CA . SER A 1 145 ? 11.920 -6.648 12.031 1.00 5.32 145 SER A CA 4
ATOM 13782 C C . SER A 1 145 ? 13.236 -7.363 11.688 1.00 5.56 145 SER A C 4
ATOM 13783 O O . SER A 1 145 ? 14.278 -7.017 12.247 1.00 6.12 145 SER A O 4
ATOM 13791 N N . TYR A 1 146 ? 13.218 -8.334 10.766 1.00 5.35 146 TYR A N 4
ATOM 13792 C CA . TYR A 1 146 ? 14.412 -9.054 10.343 1.00 5.77 146 TYR A CA 4
ATOM 13793 C C . TYR A 1 146 ? 15.041 -8.339 9.152 1.00 5.74 146 TYR A C 4
ATOM 13794 O O . TYR A 1 146 ? 14.743 -8.625 7.991 1.00 5.76 146 TYR A O 4
ATOM 13812 N N . ASN A 1 147 ? 15.907 -7.381 9.466 1.00 6.04 147 ASN A N 4
ATOM 13813 C CA . ASN A 1 147 ? 16.680 -6.615 8.498 1.00 6.29 147 ASN A CA 4
ATOM 13814 C C . ASN A 1 147 ? 18.153 -6.846 8.811 1.00 6.90 147 ASN A C 4
ATOM 13815 O O . ASN A 1 147 ? 18.517 -7.107 9.961 1.00 7.40 147 ASN A O 4
ATOM 13826 N N . ARG A 1 148 ? 19.005 -6.743 7.798 1.00 7.05 148 ARG A N 4
ATOM 13827 C CA . ARG A 1 148 ? 20.447 -6.927 7.926 1.00 7.73 148 ARG A CA 4
ATOM 13828 C C . ARG A 1 148 ? 21.223 -5.674 7.534 1.00 8.01 148 ARG A C 4
ATOM 13829 O O . ARG A 1 148 ? 22.320 -5.449 8.050 1.00 8.48 148 ARG A O 4
ATOM 13850 N N . GLY A 1 149 ? 20.668 -4.849 6.656 1.00 7.85 149 GLY A N 4
ATOM 13851 C CA . GLY A 1 149 ? 21.272 -3.613 6.211 1.00 8.32 149 GLY A CA 4
ATOM 13852 C C . GLY A 1 149 ? 20.643 -2.430 6.926 1.00 8.13 149 GLY A C 4
ATOM 13853 O O . GLY A 1 149 ? 19.581 -2.541 7.544 1.00 8.14 149 GLY A O 4
ATOM 13857 N N . ASN A 1 150 ? 21.299 -1.273 6.847 1.00 8.14 150 ASN A N 4
ATOM 13858 C CA . ASN A 1 150 ? 20.793 -0.045 7.449 1.00 8.05 150 ASN A CA 4
ATOM 13859 C C . ASN A 1 150 ? 20.041 0.744 6.379 1.00 7.68 150 ASN A C 4
ATOM 13860 O O . ASN A 1 150 ? 20.513 1.754 5.854 1.00 8.12 150 ASN A O 4
ATOM 13871 N N . LEU A 1 151 ? 18.841 0.259 6.066 1.00 7.03 151 LEU A N 4
ATOM 13872 C CA . LEU A 1 151 ? 17.942 0.928 5.150 1.00 6.77 151 LEU A CA 4
ATOM 13873 C C . LEU A 1 151 ? 17.090 1.981 5.856 1.00 6.56 151 LEU A C 4
ATOM 13874 O O . LEU A 1 151 ? 16.625 2.919 5.213 1.00 6.71 151 LEU A O 4
ATOM 13890 N N . SER A 1 152 ? 16.927 1.848 7.176 1.00 6.39 152 SER A N 4
ATOM 13891 C CA . SER A 1 152 ? 16.151 2.736 8.028 1.00 6.36 152 SER A CA 4
ATOM 13892 C C . SER A 1 152 ? 14.681 2.739 7.603 1.00 5.74 152 SER A C 4
ATOM 13893 O O . SER A 1 152 ? 14.184 3.697 7.008 1.00 5.56 152 SER A O 4
ATOM 13901 N N . THR A 1 153 ? 13.987 1.647 7.916 1.00 5.49 153 THR A N 4
ATOM 13902 C CA . THR A 1 153 ? 12.582 1.443 7.612 1.00 4.91 153 THR A CA 4
ATOM 13903 C C . THR A 1 153 ? 11.698 2.527 8.229 1.00 4.94 153 THR A C 4
ATOM 13904 O O . THR A 1 153 ? 10.717 2.929 7.622 1.00 4.54 153 THR A O 4
ATOM 13915 N N . GLU A 1 154 ? 12.060 3.056 9.401 1.00 5.48 154 GLU A N 4
ATOM 13916 C CA . GLU A 1 154 ? 11.316 4.128 10.052 1.00 5.66 154 GLU A CA 4
ATOM 13917 C C . GLU A 1 154 ? 11.304 5.401 9.200 1.00 5.64 154 GLU A C 4
ATOM 13918 O O . GLU A 1 154 ? 10.259 6.034 9.066 1.00 5.59 154 GLU A O 4
ATOM 13930 N N . LYS A 1 155 ? 12.437 5.724 8.565 1.00 5.75 155 LYS A N 4
ATOM 13931 C CA . LYS A 1 155 ? 12.566 6.871 7.679 1.00 5.83 155 LYS A CA 4
ATOM 13932 C C . LYS A 1 155 ? 11.791 6.678 6.372 1.00 5.27 155 LYS A C 4
ATOM 13933 O O . LYS A 1 155 ? 11.400 7.642 5.718 1.00 5.38 155 LYS A O 4
ATOM 13952 N N . PHE A 1 156 ? 11.539 5.425 6.016 1.00 4.75 156 PHE A N 4
ATOM 13953 C CA . PHE A 1 156 ? 10.819 5.071 4.819 1.00 4.21 156 PHE A CA 4
ATOM 13954 C C . PHE A 1 156 ? 9.320 5.284 4.966 1.00 4.04 156 PHE A C 4
ATOM 13955 O O . PHE A 1 156 ? 8.699 5.833 4.059 1.00 3.90 156 PHE A O 4
ATOM 13972 N N . VAL A 1 157 ? 8.735 4.889 6.096 1.00 4.15 157 VAL A N 4
ATOM 13973 C CA . VAL A 1 157 ? 7.302 5.054 6.304 1.00 4.05 157 VAL A CA 4
ATOM 13974 C C . VAL A 1 157 ? 6.961 6.423 6.876 1.00 4.51 157 VAL A C 4
ATOM 13975 O O . VAL A 1 157 ? 5.828 6.867 6.710 1.00 4.44 157 VAL A O 4
ATOM 13988 N N . GLU A 1 158 ? 7.906 7.123 7.513 1.00 5.04 158 GLU A N 4
ATOM 13989 C CA . GLU A 1 158 ? 7.626 8.434 8.090 1.00 5.58 158 GLU A CA 4
ATOM 13990 C C . GLU A 1 158 ? 7.259 9.476 7.036 1.00 5.55 158 GLU A C 4
ATOM 13991 O O . GLU A 1 158 ? 6.383 10.290 7.292 1.00 5.80 158 GLU A O 4
ATOM 14003 N N . GLU A 1 159 ? 7.850 9.430 5.839 1.00 5.30 159 GLU A N 4
ATOM 14004 C CA . GLU A 1 159 ? 7.494 10.365 4.774 1.00 5.37 159 GLU A CA 4
ATOM 14005 C C . GLU A 1 159 ? 6.071 10.108 4.257 1.00 5.13 159 GLU A C 4
ATOM 14006 O O . GLU A 1 159 ? 5.422 11.017 3.743 1.00 5.47 159 GLU A O 4
ATOM 14018 N N . ILE A 1 160 ? 5.568 8.886 4.442 1.00 4.60 160 ILE A N 4
ATOM 14019 C CA . ILE A 1 160 ? 4.211 8.506 4.088 1.00 4.37 160 ILE A CA 4
ATOM 14020 C C . ILE A 1 160 ? 3.277 8.875 5.246 1.00 4.65 160 ILE A C 4
ATOM 14021 O O . ILE A 1 160 ? 2.147 9.300 5.019 1.00 4.82 160 ILE A O 4
ATOM 14037 N N . LYS A 1 161 ? 3.745 8.757 6.494 1.00 4.77 161 LYS A N 4
ATOM 14038 C CA . LYS A 1 161 ? 2.971 9.103 7.679 1.00 5.08 161 LYS A CA 4
ATOM 14039 C C . LYS A 1 161 ? 2.706 10.610 7.743 1.00 5.69 161 LYS A C 4
ATOM 14040 O O . LYS A 1 161 ? 1.752 11.028 8.396 1.00 5.94 161 LYS A O 4
ATOM 14059 N N . SER A 1 162 ? 3.522 11.420 7.051 1.00 5.96 162 SER A N 4
ATOM 14060 C CA . SER A 1 162 ? 3.389 12.870 6.968 1.00 6.58 162 SER A CA 4
ATOM 14061 C C . SER A 1 162 ? 2.029 13.302 6.397 1.00 6.65 162 SER A C 4
ATOM 14062 O O . SER A 1 162 ? 1.626 14.448 6.588 1.00 7.17 162 SER A O 4
ATOM 14070 N N . ILE A 1 163 ? 1.308 12.391 5.725 1.00 6.18 163 ILE A N 4
ATOM 14071 C CA . ILE A 1 163 ? -0.040 12.628 5.228 1.00 6.28 163 ILE A CA 4
ATOM 14072 C C . ILE A 1 163 ? -1.019 12.854 6.392 1.00 6.44 163 ILE A C 4
ATOM 14073 O O . ILE A 1 163 ? -1.950 13.650 6.263 1.00 6.76 163 ILE A O 4
ATOM 14089 N N . ALA A 1 164 ? -0.814 12.172 7.522 1.00 6.25 164 ALA A N 4
ATOM 14090 C CA . ALA A 1 164 ? -1.674 12.307 8.682 1.00 6.40 164 ALA A CA 4
ATOM 14091 C C . ALA A 1 164 ? -1.174 13.469 9.540 1.00 7.02 164 ALA A C 4
ATOM 14092 O O . ALA A 1 164 ? -0.212 13.347 10.299 1.00 7.11 164 ALA A O 4
ATOM 14099 N N . SER A 1 165 ? -1.842 14.613 9.406 1.00 7.50 165 SER A N 4
ATOM 14100 C CA . SER A 1 165 ? -1.549 15.828 10.160 1.00 8.13 165 SER A CA 4
ATOM 14101 C C . SER A 1 165 ? -2.037 15.688 11.610 1.00 8.20 165 SER A C 4
ATOM 14102 O O . SER A 1 165 ? -1.435 16.240 12.531 1.00 8.61 165 SER A O 4
ATOM 14110 N N . GLU A 1 166 ? -3.119 14.934 11.811 1.00 7.85 166 GLU A N 4
ATOM 14111 C CA . GLU A 1 166 ? -3.653 14.591 13.120 1.00 7.87 166 GLU A CA 4
ATOM 14112 C C . GLU A 1 166 ? -2.891 13.371 13.679 1.00 7.50 166 GLU A C 4
ATOM 14113 O O . GLU A 1 166 ? -2.017 12.849 12.976 1.00 7.18 166 GLU A O 4
ATOM 14125 N N . PRO A 1 167 ? -3.174 12.919 14.927 1.00 7.57 167 PRO A N 4
ATOM 14126 C CA . PRO A 1 167 ? -2.552 11.735 15.531 1.00 7.32 167 PRO A CA 4
ATOM 14127 C C . PRO A 1 167 ? -2.432 10.553 14.567 1.00 6.69 167 PRO A C 4
ATOM 14128 O O . PRO A 1 167 ? -3.414 10.118 13.966 1.00 6.33 167 PRO A O 4
ATOM 14139 N N . THR A 1 168 ? -1.216 10.052 14.383 1.00 6.59 168 THR A N 4
ATOM 14140 C CA . THR A 1 168 ? -0.932 8.963 13.461 1.00 6.03 168 THR A CA 4
ATOM 14141 C C . THR A 1 168 ? -1.620 7.668 13.897 1.00 5.70 168 THR A C 4
ATOM 14142 O O . THR A 1 168 ? -2.105 6.920 13.055 1.00 5.20 168 THR A O 4
ATOM 14153 N N . GLU A 1 169 ? -1.757 7.445 15.206 1.00 6.01 169 GLU A N 4
ATOM 14154 C CA . GLU A 1 169 ? -2.361 6.237 15.758 1.00 5.82 169 GLU A CA 4
ATOM 14155 C C . GLU A 1 169 ? -3.851 6.065 15.423 1.00 5.44 169 GLU A C 4
ATOM 14156 O O . GLU A 1 169 ? -4.378 4.972 15.624 1.00 5.19 169 GLU A O 4
ATOM 14168 N N . LYS A 1 170 ? -4.521 7.090 14.882 1.00 5.49 170 LYS A N 4
ATOM 14169 C CA . LYS A 1 170 ? -5.920 6.990 14.475 1.00 5.24 170 LYS A CA 4
ATOM 14170 C C . LYS A 1 170 ? -6.109 6.977 12.954 1.00 5.01 170 LYS A C 4
ATOM 14171 O O . LYS A 1 170 ? -7.247 6.981 12.485 1.00 5.02 170 LYS A O 4
ATOM 14190 N N . HIS A 1 171 ? -5.025 6.954 12.174 1.00 4.86 171 HIS A N 4
ATOM 14191 C CA . HIS A 1 171 ? -5.100 6.954 10.714 1.00 4.69 171 HIS A CA 4
ATOM 14192 C C . HIS A 1 171 ? -4.010 6.149 10.020 1.00 4.28 171 HIS A C 4
ATOM 14193 O O . HIS A 1 171 ? -4.089 5.935 8.808 1.00 3.94 171 HIS A O 4
ATOM 14208 N N . PHE A 1 172 ? -2.999 5.725 10.771 1.00 4.39 172 PHE A N 4
ATOM 14209 C CA . PHE A 1 172 ? -1.827 5.034 10.291 1.00 4.10 172 PHE A CA 4
ATOM 14210 C C . PHE A 1 172 ? -1.556 3.847 11.205 1.00 3.97 172 PHE A C 4
ATOM 14211 O O . PHE A 1 172 ? -1.306 4.023 12.399 1.00 4.32 172 PHE A O 4
ATOM 14228 N N . PHE A 1 173 ? -1.600 2.641 10.653 1.00 3.57 173 PHE A N 4
ATOM 14229 C CA . PHE A 1 173 ? -1.372 1.406 11.389 1.00 3.61 173 PHE A CA 4
ATOM 14230 C C . PHE A 1 173 ? -0.650 0.374 10.548 1.00 3.43 173 PHE A C 4
ATOM 14231 O O . PHE A 1 173 ? -0.425 0.575 9.358 1.00 3.17 173 PHE A O 4
ATOM 14248 N N . ASN A 1 174 ? -0.267 -0.735 11.180 1.00 3.67 174 ASN A N 4
ATOM 14249 C CA . ASN A 1 174 ? 0.441 -1.813 10.516 1.00 3.67 174 ASN A CA 4
ATOM 14250 C C . ASN A 1 174 ? -0.508 -2.906 10.043 1.00 3.65 174 ASN A C 4
ATOM 14251 O O . ASN A 1 174 ? -1.539 -3.164 10.662 1.00 3.81 174 ASN A O 4
ATOM 14262 N N . VAL A 1 175 ? -0.118 -3.582 8.958 1.00 3.55 175 VAL A N 4
ATOM 14263 C CA . VAL A 1 175 ? -0.880 -4.670 8.341 1.00 3.72 175 VAL A CA 4
ATOM 14264 C C . VAL A 1 175 ? -0.889 -5.901 9.253 1.00 4.32 175 VAL A C 4
ATOM 14265 O O . VAL A 1 175 ? -1.836 -6.677 9.280 1.00 4.57 175 VAL A O 4
ATOM 14278 N N . SER A 1 176 ? 0.170 -6.080 10.035 1.00 4.61 176 SER A N 4
ATOM 14279 C CA . SER A 1 176 ? 0.316 -7.185 10.964 1.00 5.23 176 SER A CA 4
ATOM 14280 C C . SER A 1 176 ? -0.516 -6.991 12.239 1.00 5.35 176 SER A C 4
ATOM 14281 O O . SER A 1 176 ? -0.579 -7.910 13.057 1.00 5.80 176 SER A O 4
ATOM 14289 N N . ASP A 1 177 ? -1.163 -5.833 12.415 1.00 4.97 177 ASP A N 4
ATOM 14290 C CA . ASP A 1 177 ? -1.993 -5.562 13.576 1.00 5.08 177 ASP A CA 4
ATOM 14291 C C . ASP A 1 177 ? -3.466 -5.660 13.191 1.00 4.96 177 ASP A C 4
ATOM 14292 O O . ASP A 1 177 ? -4.037 -4.764 12.570 1.00 4.58 177 ASP A O 4
ATOM 14301 N N . GLU A 1 178 ? -4.093 -6.763 13.585 1.00 5.36 178 GLU A N 4
ATOM 14302 C CA . GLU A 1 178 ? -5.508 -7.015 13.359 1.00 5.38 178 GLU A CA 4
ATOM 14303 C C . GLU A 1 178 ? -6.392 -6.304 14.393 1.00 5.24 178 GLU A C 4
ATOM 14304 O O . GLU A 1 178 ? -7.608 -6.249 14.216 1.00 5.11 178 GLU A O 4
ATOM 14316 N N . LEU A 1 179 ? -5.811 -5.711 15.443 1.00 5.36 179 LEU A N 4
ATOM 14317 C CA . LEU A 1 179 ? -6.567 -4.930 16.414 1.00 5.33 179 LEU A CA 4
ATOM 14318 C C . LEU A 1 179 ? -6.768 -3.509 15.887 1.00 4.85 179 LEU A C 4
ATOM 14319 O O . LEU A 1 179 ? -7.766 -2.870 16.216 1.00 4.79 179 LEU A O 4
ATOM 14335 N N . ALA A 1 180 ? -5.873 -3.037 15.012 1.00 4.59 180 ALA A N 4
ATOM 14336 C CA . ALA A 1 180 ? -5.957 -1.723 14.391 1.00 4.22 180 ALA A CA 4
ATOM 14337 C C . ALA A 1 180 ? -7.222 -1.559 13.545 1.00 3.98 180 ALA A C 4
ATOM 14338 O O . ALA A 1 180 ? -7.724 -0.448 13.373 1.00 3.88 180 ALA A O 4
ATOM 14345 N N . LEU A 1 181 ? -7.775 -2.685 13.083 1.00 4.05 181 LEU A N 4
ATOM 14346 C CA . LEU A 1 181 ? -9.039 -2.748 12.377 1.00 4.01 181 LEU A CA 4
ATOM 14347 C C . LEU A 1 181 ? -10.185 -2.298 13.278 1.00 4.14 181 LEU A C 4
ATOM 14348 O O . LEU A 1 181 ? -11.066 -1.576 12.845 1.00 4.08 181 LEU A O 4
ATOM 14364 N N . VAL A 1 182 ? -10.157 -2.658 14.558 1.00 4.38 182 VAL A N 4
ATOM 14365 C CA . VAL A 1 182 ? -11.152 -2.215 15.518 1.00 4.53 182 VAL A CA 4
ATOM 14366 C C . VAL A 1 182 ? -10.961 -0.721 15.789 1.00 4.39 182 VAL A C 4
ATOM 14367 O O . VAL A 1 182 ? -11.934 0.029 15.813 1.00 4.41 182 VAL A O 4
ATOM 14380 N N . THR A 1 183 ? -9.708 -0.280 15.935 1.00 4.35 183 THR A N 4
ATOM 14381 C CA . THR A 1 183 ? -9.356 1.106 16.201 1.00 4.38 183 THR A CA 4
ATOM 14382 C C . THR A 1 183 ? -9.868 2.032 15.086 1.00 4.20 183 THR A C 4
ATOM 14383 O O . THR A 1 183 ? -10.453 3.082 15.367 1.00 4.35 183 THR A O 4
ATOM 14394 N N . ILE A 1 184 ? -9.689 1.634 13.819 1.00 3.99 184 ILE A N 4
ATOM 14395 C CA . ILE A 1 184 ? -10.158 2.433 12.697 1.00 3.94 184 ILE A CA 4
ATOM 14396 C C . ILE A 1 184 ? -11.686 2.458 12.631 1.00 4.12 184 ILE A C 4
ATOM 14397 O O . ILE A 1 184 ? -12.255 3.508 12.342 1.00 4.31 184 ILE A O 4
ATOM 14413 N N . VAL A 1 185 ? -12.356 1.348 12.964 1.00 4.16 185 VAL A N 4
ATOM 14414 C CA . VAL A 1 185 ? -13.812 1.294 12.999 1.00 4.38 185 VAL A CA 4
ATOM 14415 C C . VAL A 1 185 ? -14.351 2.235 14.078 1.00 4.52 185 VAL A C 4
ATOM 14416 O O . VAL A 1 185 ? -15.321 2.952 13.835 1.00 4.74 185 VAL A O 4
ATOM 14429 N N . LYS A 1 186 ? -13.707 2.259 15.248 1.00 4.50 186 LYS A N 4
ATOM 14430 C CA . LYS A 1 186 ? -14.071 3.133 16.354 1.00 4.72 186 LYS A CA 4
ATOM 14431 C C . LYS A 1 186 ? -13.991 4.603 15.938 1.00 4.87 186 LYS A C 4
ATOM 14432 O O . LYS A 1 186 ? -14.862 5.400 16.282 1.00 5.15 186 LYS A O 4
ATOM 14451 N N . THR A 1 187 ? -12.974 4.932 15.138 1.00 4.76 187 THR A N 4
ATOM 14452 C CA . THR A 1 187 ? -12.768 6.272 14.620 1.00 5.01 187 THR A CA 4
ATOM 14453 C C . THR A 1 187 ? -13.796 6.589 13.521 1.00 5.16 187 THR A C 4
ATOM 14454 O O . THR A 1 187 ? -14.336 7.694 13.480 1.00 5.53 187 THR A O 4
ATOM 14465 N N . LEU A 1 188 ? -14.110 5.619 12.656 1.00 4.97 188 LEU A N 4
ATOM 14466 C CA . LEU A 1 188 ? -15.084 5.783 11.583 1.00 5.22 188 LEU A CA 4
ATOM 14467 C C . LEU A 1 188 ? -16.518 5.867 12.093 1.00 5.53 188 LEU A C 4
ATOM 14468 O O . LEU A 1 188 ? -17.399 6.350 11.383 1.00 5.92 188 LEU A O 4
ATOM 14484 N N . GLY A 1 189 ? -16.751 5.444 13.335 1.00 5.41 189 GLY A N 4
ATOM 14485 C CA . GLY A 1 189 ? -18.042 5.528 13.986 1.00 5.68 189 GLY A CA 4
ATOM 14486 C C . GLY A 1 189 ? -18.388 6.943 14.440 1.00 6.03 189 GLY A C 4
ATOM 14487 O O . GLY A 1 189 ? -19.501 7.170 14.912 1.00 6.35 189 GLY A O 4
ATOM 14491 N N . GLU A 1 190 ? -17.456 7.892 14.302 1.00 6.04 190 GLU A N 4
ATOM 14492 C CA . GLU A 1 190 ? -17.678 9.283 14.644 1.00 6.47 190 GLU A CA 4
ATOM 14493 C C . GLU A 1 190 ? -18.237 10.060 13.456 1.00 6.88 190 GLU A C 4
ATOM 14494 O O . GLU A 1 190 ? -18.360 9.550 12.341 1.00 6.83 190 GLU A O 4
ATOM 14506 N N . ARG A 1 191 ? -18.615 11.312 13.721 1.00 7.36 191 ARG A N 4
ATOM 14507 C CA . ARG A 1 191 ? -19.165 12.203 12.710 1.00 7.85 191 ARG A CA 4
ATOM 14508 C C . ARG A 1 191 ? -18.058 12.757 11.810 1.00 7.83 191 ARG A C 4
ATOM 14509 O O . ARG A 1 191 ? -18.319 13.056 10.645 1.00 7.98 191 ARG A O 4
ATOM 14530 N N . ILE A 1 192 ? -16.834 12.878 12.334 1.00 7.70 192 ILE A N 4
ATOM 14531 C CA . ILE A 1 192 ? -15.657 13.341 11.622 1.00 7.70 192 ILE A CA 4
ATOM 14532 C C . ILE A 1 192 ? -14.405 12.993 12.441 1.00 7.40 192 ILE A C 4
ATOM 14533 O O . ILE A 1 192 ? -13.295 12.976 11.871 1.00 7.48 192 ILE A O 4
ATOM 14556 N N . GLY B 2 2 ? 15.498 -35.804 -1.080 1.00 2.55 102 GLY B N 4
ATOM 14557 C CA . GLY B 2 2 ? 14.339 -35.005 -0.717 1.00 2.42 102 GLY B CA 4
ATOM 14558 C C . GLY B 2 2 ? 14.104 -33.850 -1.691 1.00 2.30 102 GLY B C 4
ATOM 14559 O O . GLY B 2 2 ? 15.072 -33.326 -2.254 1.00 2.30 102 GLY B O 4
ATOM 14563 N N . PRO B 2 3 ? 12.838 -33.447 -1.918 1.00 2.24 103 PRO B N 4
ATOM 14564 C CA . PRO B 2 3 ? 12.499 -32.373 -2.853 1.00 2.17 103 PRO B CA 4
ATOM 14565 C C . PRO B 2 3 ? 12.909 -31.015 -2.248 1.00 2.06 103 PRO B C 4
ATOM 14566 O O . PRO B 2 3 ? 12.692 -30.799 -1.051 1.00 2.06 103 PRO B O 4
ATOM 14592 N N . GLY B 2 5 ? 12.944 -27.037 -1.184 1.00 1.79 105 GLY B N 4
ATOM 14593 C CA . GLY B 2 5 ? 11.887 -26.181 -0.687 1.00 1.78 105 GLY B CA 4
ATOM 14594 C C . GLY B 2 5 ? 11.539 -25.019 -1.614 1.00 1.70 105 GLY B C 4
ATOM 14595 O O . GLY B 2 5 ? 12.111 -24.886 -2.700 1.00 1.65 105 GLY B O 4
ATOM 14599 N N . PRO B 2 6 ? 10.586 -24.172 -1.194 1.00 1.73 106 PRO B N 4
ATOM 14600 C CA . PRO B 2 6 ? 10.113 -23.042 -1.988 1.00 1.69 106 PRO B CA 4
ATOM 14601 C C . PRO B 2 6 ? 11.024 -21.812 -1.820 1.00 1.58 106 PRO B C 4
ATOM 14602 O O . PRO B 2 6 ? 11.921 -21.822 -0.974 1.00 1.57 106 PRO B O 4
ATOM 14628 N N . GLY B 2 8 ? 12.819 -18.333 -0.795 1.00 1.42 108 GLY B N 4
ATOM 14629 C CA . GLY B 2 8 ? 13.036 -17.729 0.499 1.00 1.47 108 GLY B CA 4
ATOM 14630 C C . GLY B 2 8 ? 12.519 -16.305 0.566 1.00 1.44 108 GLY B C 4
ATOM 14631 O O . GLY B 2 8 ? 11.810 -15.832 -0.326 1.00 1.41 108 GLY B O 4
ATOM 14635 N N . LEU B 2 9 ? 12.887 -15.613 1.644 1.00 1.51 109 LEU B N 4
ATOM 14636 C CA . LEU B 2 9 ? 12.482 -14.235 1.873 1.00 1.53 109 LEU B CA 4
ATOM 14637 C C . LEU B 2 9 ? 13.156 -13.317 0.844 1.00 1.43 109 LEU B C 4
ATOM 14638 O O . LEU B 2 9 ? 14.350 -13.437 0.604 1.00 1.36 109 LEU B O 4
ATOM 14669 N N . GLY B 2 11 ? 14.905 -9.874 -0.773 1.00 1.28 111 GLY B N 4
ATOM 14670 C CA . GLY B 2 11 ? 15.910 -8.963 -0.279 1.00 1.26 111 GLY B CA 4
ATOM 14671 C C . GLY B 2 11 ? 15.307 -7.676 0.263 1.00 1.34 111 GLY B C 4
ATOM 14672 O O . GLY B 2 11 ? 14.289 -7.189 -0.234 1.00 1.51 111 GLY B O 4
ATOM 14676 N N . GLU B 2 12 ? 15.952 -7.128 1.291 1.00 1.34 112 GLU B N 4
ATOM 14677 C CA . GLU B 2 12 ? 15.569 -5.888 1.948 1.00 1.46 112 GLU B CA 4
ATOM 14678 C C . GLU B 2 12 ? 15.644 -4.715 0.971 1.00 1.34 112 GLU B C 4
ATOM 14679 O O . GLU B 2 12 ? 16.399 -4.751 0.004 1.00 1.21 112 GLU B O 4
ATOM 14691 N N . ASN B 2 13 ? 14.881 -3.656 1.222 1.00 1.44 113 ASN B N 4
ATOM 14692 C CA . ASN B 2 13 ? 14.872 -2.483 0.356 1.00 1.39 113 ASN B CA 4
ATOM 14693 C C . ASN B 2 13 ? 16.233 -1.785 0.360 1.00 1.27 113 ASN B C 4
ATOM 14694 O O . ASN B 2 13 ? 17.033 -1.948 1.284 1.00 1.36 113 ASN B O 4
ATOM 14705 N N . GLY B 2 14 ? 16.508 -1.032 -0.702 1.00 1.13 114 GLY B N 4
ATOM 14706 C CA . GLY B 2 14 ? 17.777 -0.357 -0.875 1.00 1.07 114 GLY B CA 4
ATOM 14707 C C . GLY B 2 14 ? 18.012 0.701 0.199 1.00 1.20 114 GLY B C 4
ATOM 14708 O O . GLY B 2 14 ? 17.070 1.403 0.564 1.00 1.33 114 GLY B O 4
ATOM 14712 N N . PRO B 2 15 ? 19.251 0.836 0.696 1.00 1.23 115 PRO B N 4
ATOM 14713 C CA . PRO B 2 15 ? 19.589 1.813 1.722 1.00 1.39 115 PRO B CA 4
ATOM 14714 C C . PRO B 2 15 ? 19.592 3.255 1.192 1.00 1.31 115 PRO B C 4
ATOM 14715 O O . PRO B 2 15 ? 19.742 3.451 -0.021 1.00 1.17 115 PRO B O 4
ATOM 14741 N N . GLY B 2 17 ? 20.705 7.002 0.146 1.00 1.26 117 GLY B N 4
ATOM 14742 C CA . GLY B 2 17 ? 21.902 7.512 -0.496 1.00 1.23 117 GLY B CA 4
ATOM 14743 C C . GLY B 2 17 ? 22.697 8.477 0.385 1.00 1.34 117 GLY B C 4
ATOM 14744 O O . GLY B 2 17 ? 22.216 8.910 1.438 1.00 1.44 117 GLY B O 4
ATOM 14748 N N . PRO B 2 18 ? 23.920 8.830 -0.041 1.00 1.35 118 PRO B N 4
ATOM 14749 C CA . PRO B 2 18 ? 24.798 9.719 0.709 1.00 1.47 118 PRO B CA 4
ATOM 14750 C C . PRO B 2 18 ? 24.510 11.198 0.387 1.00 1.48 118 PRO B C 4
ATOM 14751 O O . PRO B 2 18 ? 23.918 11.498 -0.654 1.00 1.42 118 PRO B O 4
ATOM 14777 N N . GLY B 2 20 ? 24.696 15.069 -0.873 1.00 1.61 120 GLY B N 4
ATOM 14778 C CA . GLY B 2 20 ? 25.141 15.622 -2.137 1.00 1.62 120 GLY B CA 4
ATOM 14779 C C . GLY B 2 20 ? 26.401 16.476 -2.012 1.00 1.69 120 GLY B C 4
ATOM 14780 O O . GLY B 2 20 ? 26.962 16.628 -0.921 1.00 1.75 120 GLY B O 4
ATOM 14784 N N . PRO B 2 21 ? 26.849 17.063 -3.132 1.00 1.74 121 PRO B N 4
ATOM 14785 C CA . PRO B 2 21 ? 28.048 17.888 -3.163 1.00 1.83 121 PRO B CA 4
ATOM 14786 C C . PRO B 2 21 ? 27.779 19.313 -2.646 1.00 1.88 121 PRO B C 4
ATOM 14787 O O . PRO B 2 21 ? 26.628 19.763 -2.632 1.00 1.85 121 PRO B O 4
ATOM 14822 N N . GLY C 2 2 ? 13.558 -31.895 3.088 1.00 2.43 202 GLY C N 4
ATOM 14823 C CA . GLY C 2 2 ? 14.905 -32.104 2.603 1.00 2.41 202 GLY C CA 4
ATOM 14824 C C . GLY C 2 2 ? 15.634 -30.781 2.403 1.00 2.34 202 GLY C C 4
ATOM 14825 O O . GLY C 2 2 ? 15.713 -29.995 3.351 1.00 2.40 202 GLY C O 4
ATOM 14829 N N . PRO C 2 3 ? 16.221 -30.542 1.211 1.00 2.27 203 PRO C N 4
ATOM 14830 C CA . PRO C 2 3 ? 17.031 -29.357 0.936 1.00 2.24 203 PRO C CA 4
ATOM 14831 C C . PRO C 2 3 ? 16.161 -28.088 0.908 1.00 2.09 203 PRO C C 4
ATOM 14832 O O . PRO C 2 3 ? 14.971 -28.165 0.586 1.00 2.00 203 PRO C O 4
ATOM 14858 N N . GLY C 2 5 ? 14.987 -24.075 -0.302 1.00 1.74 205 GLY C N 4
ATOM 14859 C CA . GLY C 2 5 ? 14.700 -23.497 -1.602 1.00 1.64 205 GLY C CA 4
ATOM 14860 C C . GLY C 2 5 ? 15.714 -22.446 -2.034 1.00 1.60 205 GLY C C 4
ATOM 14861 O O . GLY C 2 5 ? 16.756 -22.283 -1.391 1.00 1.66 205 GLY C O 4
ATOM 14865 N N . PRO C 2 6 ? 15.412 -21.714 -3.121 1.00 1.53 206 PRO C N 4
ATOM 14866 C CA . PRO C 2 6 ? 16.297 -20.686 -3.651 1.00 1.51 206 PRO C CA 4
ATOM 14867 C C . PRO C 2 6 ? 16.222 -19.390 -2.830 1.00 1.41 206 PRO C C 4
ATOM 14868 O O . PRO C 2 6 ? 15.205 -19.133 -2.176 1.00 1.37 206 PRO C O 4
ATOM 14894 N N . GLY C 2 8 ? 15.909 -15.346 -1.906 1.00 1.18 208 GLY C N 4
ATOM 14895 C CA . GLY C 2 8 ? 15.042 -14.294 -2.406 1.00 1.13 208 GLY C CA 4
ATOM 14896 C C . GLY C 2 8 ? 15.755 -13.363 -3.373 1.00 1.11 208 GLY C C 4
ATOM 14897 O O . GLY C 2 8 ? 16.985 -13.269 -3.380 1.00 1.14 208 GLY C O 4
ATOM 14901 N N . LEU C 2 9 ? 14.978 -12.670 -4.201 1.00 1.15 209 LEU C N 4
ATOM 14902 C CA . LEU C 2 9 ? 15.530 -11.754 -5.184 1.00 1.19 209 LEU C CA 4
ATOM 14903 C C . LEU C 2 9 ? 15.942 -10.438 -4.520 1.00 1.08 209 LEU C C 4
ATOM 14904 O O . LEU C 2 9 ? 15.343 -10.063 -3.503 1.00 1.08 209 LEU C O 4
ATOM 14935 N N . GLY C 2 11 ? 16.468 -6.634 -3.334 1.00 0.98 211 GLY C N 4
ATOM 14936 C CA . GLY C 2 11 ? 15.494 -5.594 -3.060 1.00 1.08 211 GLY C CA 4
ATOM 14937 C C . GLY C 2 11 ? 15.465 -4.487 -4.105 1.00 1.10 211 GLY C C 4
ATOM 14938 O O . GLY C 2 11 ? 16.217 -4.482 -5.083 1.00 1.22 211 GLY C O 4
ATOM 14942 N N . GLU C 2 12 ? 14.588 -3.521 -3.878 1.00 1.16 212 GLU C N 4
ATOM 14943 C CA . GLU C 2 12 ? 14.364 -2.431 -4.807 1.00 1.24 212 GLU C CA 4
ATOM 14944 C C . GLU C 2 12 ? 15.346 -1.289 -4.561 1.00 1.12 212 GLU C C 4
ATOM 14945 O O . GLU C 2 12 ? 16.032 -1.242 -3.545 1.00 1.06 212 GLU C O 4
ATOM 14957 N N . ASN C 2 13 ? 15.413 -0.351 -5.501 1.00 1.18 213 ASN C N 4
ATOM 14958 C CA . ASN C 2 13 ? 16.321 0.789 -5.438 1.00 1.13 213 ASN C CA 4
ATOM 14959 C C . ASN C 2 13 ? 15.898 1.715 -4.293 1.00 1.14 213 ASN C C 4
ATOM 14960 O O . ASN C 2 13 ? 14.728 2.083 -4.181 1.00 1.32 213 ASN C O 4
ATOM 14971 N N . GLY C 2 14 ? 16.857 2.066 -3.438 1.00 1.05 214 GLY C N 4
ATOM 14972 C CA . GLY C 2 14 ? 16.628 2.923 -2.290 1.00 1.16 214 GLY C CA 4
ATOM 14973 C C . GLY C 2 14 ? 16.476 4.397 -2.665 1.00 1.24 214 GLY C C 4
ATOM 14974 O O . GLY C 2 14 ? 16.658 4.780 -3.824 1.00 1.25 214 GLY C O 4
ATOM 14978 N N . PRO C 2 15 ? 16.151 5.249 -1.682 1.00 1.35 215 PRO C N 4
ATOM 14979 C CA . PRO C 2 15 ? 15.919 6.668 -1.921 1.00 1.46 215 PRO C CA 4
ATOM 14980 C C . PRO C 2 15 ? 17.234 7.452 -1.988 1.00 1.37 215 PRO C C 4
ATOM 14981 O O . PRO C 2 15 ? 18.207 7.065 -1.334 1.00 1.29 215 PRO C O 4
ATOM 15007 N N . GLY C 2 17 ? 20.131 10.498 -1.507 1.00 1.36 217 GLY C N 4
ATOM 15008 C CA . GLY C 2 17 ? 20.647 11.108 -0.301 1.00 1.44 217 GLY C CA 4
ATOM 15009 C C . GLY C 2 17 ? 20.162 12.535 -0.059 1.00 1.56 217 GLY C C 4
ATOM 15010 O O . GLY C 2 17 ? 19.462 13.108 -0.899 1.00 1.60 217 GLY C O 4
ATOM 15014 N N . PRO C 2 18 ? 20.505 13.109 1.107 1.00 1.67 218 PRO C N 4
ATOM 15015 C CA . PRO C 2 18 ? 20.053 14.442 1.504 1.00 1.82 218 PRO C CA 4
ATOM 15016 C C . PRO C 2 18 ? 20.861 15.523 0.755 1.00 1.77 218 PRO C C 4
ATOM 15017 O O . PRO C 2 18 ? 21.932 15.229 0.214 1.00 1.67 218 PRO C O 4
ATOM 15043 N N . GLY C 2 20 ? 23.426 18.449 -0.240 1.00 1.82 220 GLY C N 4
ATOM 15044 C CA . GLY C 2 20 ? 24.796 18.698 0.171 1.00 1.85 220 GLY C CA 4
ATOM 15045 C C . GLY C 2 20 ? 24.950 19.972 1.004 1.00 1.98 220 GLY C C 4
ATOM 15046 O O . GLY C 2 20 ? 24.005 20.760 1.116 1.00 2.03 220 GLY C O 4
ATOM 15050 N N . PRO C 2 21 ? 26.130 20.188 1.612 1.00 2.07 221 PRO C N 4
ATOM 15051 C CA . PRO C 2 21 ? 26.382 21.343 2.471 1.00 2.21 221 PRO C CA 4
ATOM 15052 C C . PRO C 2 21 ? 26.297 22.667 1.681 1.00 2.18 221 PRO C C 4
ATOM 15053 O O . PRO C 2 21 ? 26.795 22.744 0.549 1.00 2.13 221 PRO C O 4
ATOM 15088 N N . GLY D 2 2 ? 11.068 -29.246 0.793 1.00 2.12 302 GLY D N 4
ATOM 15089 C CA . GLY D 2 2 ? 11.739 -28.939 2.038 1.00 2.17 302 GLY D CA 4
ATOM 15090 C C . GLY D 2 2 ? 11.473 -27.512 2.520 1.00 2.16 302 GLY D C 4
ATOM 15091 O O . GLY D 2 2 ? 10.453 -26.910 2.170 1.00 2.15 302 GLY D O 4
ATOM 15095 N N . PRO D 2 3 ? 12.363 -26.973 3.371 1.00 2.20 303 PRO D N 4
ATOM 15096 C CA . PRO D 2 3 ? 12.185 -25.665 4.000 1.00 2.22 303 PRO D CA 4
ATOM 15097 C C . PRO D 2 3 ? 12.421 -24.527 2.992 1.00 2.04 303 PRO D C 4
ATOM 15098 O O . PRO D 2 3 ? 13.105 -24.718 1.993 1.00 1.93 303 PRO D O 4
ATOM 15124 N N . GLY D 2 5 ? 13.932 -21.124 1.153 1.00 1.67 305 GLY D N 4
ATOM 15125 C CA . GLY D 2 5 ? 15.300 -20.660 0.979 1.00 1.64 305 GLY D CA 4
ATOM 15126 C C . GLY D 2 5 ? 15.677 -19.492 1.893 1.00 1.66 305 GLY D C 4
ATOM 15127 O O . GLY D 2 5 ? 14.841 -18.985 2.651 1.00 1.71 305 GLY D O 4
ATOM 15131 N N . PRO D 2 6 ? 16.938 -19.041 1.822 1.00 1.68 306 PRO D N 4
ATOM 15132 C CA . PRO D 2 6 ? 17.423 -17.932 2.635 1.00 1.74 306 PRO D CA 4
ATOM 15133 C C . PRO D 2 6 ? 17.020 -16.567 2.051 1.00 1.57 306 PRO D C 4
ATOM 15134 O O . PRO D 2 6 ? 16.569 -16.483 0.906 1.00 1.43 306 PRO D O 4
ATOM 15160 N N . GLY D 2 8 ? 17.206 -12.785 0.390 1.00 1.25 308 GLY D N 4
ATOM 15161 C CA . GLY D 2 8 ? 17.994 -12.206 -0.685 1.00 1.17 308 GLY D CA 4
ATOM 15162 C C . GLY D 2 8 ? 18.850 -11.041 -0.211 1.00 1.17 308 GLY D C 4
ATOM 15163 O O . GLY D 2 8 ? 18.826 -10.656 0.960 1.00 1.31 308 GLY D O 4
ATOM 15167 N N . LEU D 2 9 ? 19.603 -10.460 -1.141 1.00 1.09 309 LEU D N 4
ATOM 15168 C CA . LEU D 2 9 ? 20.478 -9.334 -0.851 1.00 1.13 309 LEU D CA 4
ATOM 15169 C C . LEU D 2 9 ? 19.684 -8.022 -0.893 1.00 1.05 309 LEU D C 4
ATOM 15170 O O . LEU D 2 9 ? 18.683 -7.928 -1.599 1.00 1.00 309 LEU D O 4
ATOM 15201 N N . GLY D 2 11 ? 18.558 -4.098 -1.776 1.00 0.94 311 GLY D N 4
ATOM 15202 C CA . GLY D 2 11 ? 18.455 -3.353 -3.002 1.00 0.89 311 GLY D CA 4
ATOM 15203 C C . GLY D 2 11 ? 19.619 -2.398 -3.202 1.00 0.87 311 GLY D C 4
ATOM 15204 O O . GLY D 2 11 ? 20.534 -2.301 -2.380 1.00 0.95 311 GLY D O 4
ATOM 15208 N N . GLU D 2 12 ? 19.581 -1.680 -4.315 1.00 0.89 312 GLU D N 4
ATOM 15209 C CA . GLU D 2 12 ? 20.641 -0.771 -4.702 1.00 0.95 312 GLU D CA 4
ATOM 15210 C C . GLU D 2 12 ? 20.572 0.479 -3.829 1.00 0.90 312 GLU D C 4
ATOM 15211 O O . GLU D 2 12 ? 19.485 0.991 -3.541 1.00 0.88 312 GLU D O 4
ATOM 15223 N N . ASN D 2 13 ? 21.739 0.959 -3.400 1.00 0.98 313 ASN D N 4
ATOM 15224 C CA . ASN D 2 13 ? 21.860 2.173 -2.609 1.00 1.01 313 ASN D CA 4
ATOM 15225 C C . ASN D 2 13 ? 21.407 3.363 -3.450 1.00 0.96 313 ASN D C 4
ATOM 15226 O O . ASN D 2 13 ? 21.706 3.441 -4.645 1.00 1.01 313 ASN D O 4
ATOM 15237 N N . GLY D 2 14 ? 20.672 4.274 -2.817 1.00 0.98 314 GLY D N 4
ATOM 15238 C CA . GLY D 2 14 ? 20.176 5.455 -3.481 1.00 1.02 314 GLY D CA 4
ATOM 15239 C C . GLY D 2 14 ? 21.296 6.378 -3.963 1.00 1.07 314 GLY D C 4
ATOM 15240 O O . GLY D 2 14 ? 22.364 6.420 -3.343 1.00 1.10 314 GLY D O 4
ATOM 15244 N N . PRO D 2 15 ? 21.083 7.101 -5.076 1.00 1.14 315 PRO D N 4
ATOM 15245 C CA . PRO D 2 15 ? 22.088 7.997 -5.648 1.00 1.24 315 PRO D CA 4
ATOM 15246 C C . PRO D 2 15 ? 22.391 9.168 -4.693 1.00 1.22 315 PRO D C 4
ATOM 15247 O O . PRO D 2 15 ? 21.582 9.464 -3.805 1.00 1.20 315 PRO D O 4
ATOM 15273 N N . GLY D 2 17 ? 22.683 12.808 -2.987 1.00 1.38 317 GLY D N 4
ATOM 15274 C CA . GLY D 2 17 ? 21.708 13.878 -2.911 1.00 1.48 317 GLY D CA 4
ATOM 15275 C C . GLY D 2 17 ? 22.019 15.066 -3.823 1.00 1.55 317 GLY D C 4
ATOM 15276 O O . GLY D 2 17 ? 23.081 15.117 -4.455 1.00 1.55 317 GLY D O 4
ATOM 15280 N N . PRO D 2 18 ? 21.103 16.044 -3.885 1.00 1.65 318 PRO D N 4
ATOM 15281 C CA . PRO D 2 18 ? 21.273 17.231 -4.714 1.00 1.75 318 PRO D CA 4
ATOM 15282 C C . PRO D 2 18 ? 22.349 18.182 -4.166 1.00 1.75 318 PRO D C 4
ATOM 15283 O O . PRO D 2 18 ? 22.699 18.103 -2.983 1.00 1.73 318 PRO D O 4
ATOM 15309 N N . GLY D 2 20 ? 24.332 21.355 -2.627 1.00 1.90 320 GLY D N 4
ATOM 15310 C CA . GLY D 2 20 ? 24.004 22.249 -1.536 1.00 1.99 320 GLY D CA 4
ATOM 15311 C C . GLY D 2 20 ? 23.763 23.678 -2.028 1.00 2.08 320 GLY D C 4
ATOM 15312 O O . GLY D 2 20 ? 24.504 24.124 -2.913 1.00 2.09 320 GLY D O 4
ATOM 15316 N N . PRO D 2 21 ? 22.765 24.392 -1.468 1.00 2.20 321 PRO D N 4
ATOM 15317 C CA . PRO D 2 21 ? 22.400 25.759 -1.855 1.00 2.32 321 PRO D CA 4
ATOM 15318 C C . PRO D 2 21 ? 23.593 26.729 -1.767 1.00 2.32 321 PRO D C 4
ATOM 15319 O O . PRO D 2 21 ? 24.134 26.919 -0.672 1.00 2.39 321 PRO D O 4
ATOM 15349 N N . SER A 1 1 ? -28.237 -4.500 5.661 1.00 9.15 1 SER A N 5
ATOM 15350 C CA . SER A 1 1 ? -27.429 -4.576 4.439 1.00 8.79 1 SER A CA 5
ATOM 15351 C C . SER A 1 1 ? -26.543 -3.336 4.314 1.00 8.44 1 SER A C 5
ATOM 15352 O O . SER A 1 1 ? -27.065 -2.219 4.330 1.00 8.67 1 SER A O 5
ATOM 15362 N N . THR A 1 2 ? -25.220 -3.507 4.205 1.00 7.99 2 THR A N 5
ATOM 15363 C CA . THR A 1 2 ? -24.276 -2.394 4.098 1.00 7.66 2 THR A CA 5
ATOM 15364 C C . THR A 1 2 ? -23.635 -2.384 2.705 1.00 7.68 2 THR A C 5
ATOM 15365 O O . THR A 1 2 ? -22.638 -3.062 2.445 1.00 7.45 2 THR A O 5
ATOM 15376 N N . GLN A 1 3 ? -24.222 -1.624 1.784 1.00 8.02 3 GLN A N 5
ATOM 15377 C CA . GLN A 1 3 ? -23.677 -1.457 0.447 1.00 8.12 3 GLN A CA 5
ATOM 15378 C C . GLN A 1 3 ? -22.666 -0.313 0.477 1.00 7.90 3 GLN A C 5
ATOM 15379 O O . GLN A 1 3 ? -22.969 0.780 0.951 1.00 8.04 3 GLN A O 5
ATOM 15393 N N . LEU A 1 4 ? -21.464 -0.589 -0.020 1.00 7.59 4 LEU A N 5
ATOM 15394 C CA . LEU A 1 4 ? -20.351 0.341 -0.041 1.00 7.38 4 LEU A CA 5
ATOM 15395 C C . LEU A 1 4 ? -19.305 -0.086 -1.054 1.00 7.40 4 LEU A C 5
ATOM 15396 O O . LEU A 1 4 ? -19.118 -1.283 -1.272 1.00 7.37 4 LEU A O 5
ATOM 15412 N N . ASP A 1 5 ? -18.628 0.890 -1.650 1.00 7.51 5 ASP A N 5
ATOM 15413 C CA . ASP A 1 5 ? -17.561 0.683 -2.615 1.00 7.55 5 ASP A CA 5
ATOM 15414 C C . ASP A 1 5 ? -16.238 0.660 -1.851 1.00 7.02 5 ASP A C 5
ATOM 15415 O O . ASP A 1 5 ? -15.816 1.678 -1.299 1.00 6.91 5 ASP A O 5
ATOM 15424 N N . ILE A 1 6 ? -15.586 -0.504 -1.807 1.00 6.74 6 ILE A N 5
ATOM 15425 C CA . ILE A 1 6 ? -14.308 -0.704 -1.141 1.00 6.22 6 ILE A CA 5
ATOM 15426 C C . ILE A 1 6 ? -13.307 -1.287 -2.133 1.00 6.26 6 ILE A C 5
ATOM 15427 O O . ILE A 1 6 ? -13.570 -2.309 -2.758 1.00 6.48 6 ILE A O 5
ATOM 15443 N N . VAL A 1 7 ? -12.132 -0.675 -2.253 1.00 6.08 7 VAL A N 5
ATOM 15444 C CA . VAL A 1 7 ? -11.040 -1.203 -3.059 1.00 6.09 7 VAL A CA 5
ATOM 15445 C C . VAL A 1 7 ? -9.825 -1.456 -2.170 1.00 5.52 7 VAL A C 5
ATOM 15446 O O . VAL A 1 7 ? -9.543 -0.665 -1.268 1.00 5.21 7 VAL A O 5
ATOM 15459 N N . ILE A 1 8 ? -9.102 -2.539 -2.452 1.00 5.44 8 ILE A N 5
ATOM 15460 C CA . ILE A 1 8 ? -7.898 -2.930 -1.743 1.00 4.94 8 ILE A CA 5
ATOM 15461 C C . ILE A 1 8 ? -6.740 -2.899 -2.734 1.00 4.98 8 ILE A C 5
ATOM 15462 O O . ILE A 1 8 ? -6.713 -3.674 -3.694 1.00 5.38 8 ILE A O 5
ATOM 15478 N N . VAL A 1 9 ? -5.784 -2.007 -2.498 1.00 4.62 9 VAL A N 5
ATOM 15479 C CA . VAL A 1 9 ? -4.613 -1.849 -3.330 1.00 4.63 9 VAL A CA 5
ATOM 15480 C C . VAL A 1 9 ? -3.419 -2.500 -2.620 1.00 4.12 9 VAL A C 5
ATOM 15481 O O . VAL A 1 9 ? -2.963 -2.015 -1.583 1.00 3.66 9 VAL A O 5
ATOM 15494 N N . LEU A 1 10 ? -2.913 -3.596 -3.182 1.00 4.26 10 LEU A N 5
ATOM 15495 C CA . LEU A 1 10 ? -1.792 -4.351 -2.639 1.00 3.90 10 LEU A CA 5
ATOM 15496 C C . LEU A 1 10 ? -0.565 -4.181 -3.524 1.00 3.88 10 LEU A C 5
ATOM 15497 O O . LEU A 1 10 ? -0.656 -3.855 -4.702 1.00 4.30 10 LEU A O 5
ATOM 15513 N N . ASP A 1 11 ? 0.610 -4.389 -2.948 1.00 3.43 11 ASP A N 5
ATOM 15514 C CA . ASP A 1 11 ? 1.876 -4.323 -3.659 1.00 3.38 11 ASP A CA 5
ATOM 15515 C C . ASP A 1 11 ? 2.425 -5.737 -3.744 1.00 3.58 11 ASP A C 5
ATOM 15516 O O . ASP A 1 11 ? 2.472 -6.438 -2.736 1.00 3.51 11 ASP A O 5
ATOM 15525 N N . GLY A 1 12 ? 2.840 -6.143 -4.940 1.00 3.96 12 GLY A N 5
ATOM 15526 C CA . GLY A 1 12 ? 3.473 -7.423 -5.195 1.00 4.28 12 GLY A CA 5
ATOM 15527 C C . GLY A 1 12 ? 4.946 -7.294 -5.476 1.00 4.09 12 GLY A C 5
ATOM 15528 O O . GLY A 1 12 ? 5.538 -8.162 -6.112 1.00 4.52 12 GLY A O 5
ATOM 15532 N N . SER A 1 13 ? 5.534 -6.201 -5.007 1.00 3.48 13 SER A N 5
ATOM 15533 C CA . SER A 1 13 ? 6.924 -5.879 -5.127 1.00 3.27 13 SER A CA 5
ATOM 15534 C C . SER A 1 13 ? 7.850 -6.955 -4.562 1.00 3.23 13 SER A C 5
ATOM 15535 O O . SER A 1 13 ? 7.489 -7.725 -3.675 1.00 3.43 13 SER A O 5
ATOM 15543 N N . ASN A 1 14 ? 9.107 -6.900 -4.992 1.00 3.10 14 ASN A N 5
ATOM 15544 C CA . ASN A 1 14 ? 10.191 -7.690 -4.440 1.00 3.22 14 ASN A CA 5
ATOM 15545 C C . ASN A 1 14 ? 10.542 -7.148 -3.044 1.00 2.80 14 ASN A C 5
ATOM 15546 O O . ASN A 1 14 ? 11.164 -7.833 -2.245 1.00 3.08 14 ASN A O 5
ATOM 15557 N N . SER A 1 15 ? 10.135 -5.909 -2.749 1.00 2.34 15 SER A N 5
ATOM 15558 C CA . SER A 1 15 ? 10.248 -5.279 -1.446 1.00 2.03 15 SER A CA 5
ATOM 15559 C C . SER A 1 15 ? 9.214 -5.819 -0.447 1.00 2.28 15 SER A C 5
ATOM 15560 O O . SER A 1 15 ? 9.366 -5.624 0.759 1.00 2.35 15 SER A O 5
ATOM 15568 N N . ILE A 1 16 ? 8.199 -6.539 -0.934 1.00 2.61 16 ILE A N 5
ATOM 15569 C CA . ILE A 1 16 ? 7.166 -7.143 -0.117 1.00 2.89 16 ILE A CA 5
ATOM 15570 C C . ILE A 1 16 ? 7.531 -8.605 0.101 1.00 3.52 16 ILE A C 5
ATOM 15571 O O . ILE A 1 16 ? 8.071 -9.272 -0.780 1.00 3.80 16 ILE A O 5
ATOM 15587 N N . TYR A 1 17 ? 7.216 -9.104 1.293 1.00 3.81 17 TYR A N 5
ATOM 15588 C CA . TYR A 1 17 ? 7.396 -10.499 1.667 1.00 4.46 17 TYR A CA 5
ATOM 15589 C C . TYR A 1 17 ? 6.429 -11.433 0.941 1.00 4.84 17 TYR A C 5
ATOM 15590 O O . TYR A 1 17 ? 5.499 -10.954 0.295 1.00 4.63 17 TYR A O 5
ATOM 15608 N N . PRO A 1 18 ? 6.655 -12.764 1.002 1.00 5.46 18 PRO A N 5
ATOM 15609 C CA . PRO A 1 18 ? 5.797 -13.778 0.387 1.00 5.92 18 PRO A CA 5
ATOM 15610 C C . PRO A 1 18 ? 4.298 -13.484 0.427 1.00 5.80 18 PRO A C 5
ATOM 15611 O O . PRO A 1 18 ? 3.762 -13.065 1.457 1.00 5.57 18 PRO A O 5
ATOM 15622 N N . TRP A 1 19 ? 3.621 -13.743 -0.693 1.00 6.01 19 TRP A N 5
ATOM 15623 C CA . TRP A 1 19 ? 2.192 -13.494 -0.869 1.00 5.98 19 TRP A CA 5
ATOM 15624 C C . TRP A 1 19 ? 1.320 -14.302 0.101 1.00 6.27 19 TRP A C 5
ATOM 15625 O O . TRP A 1 19 ? 0.130 -14.025 0.244 1.00 6.17 19 TRP A O 5
ATOM 15646 N N . ASP A 1 20 ? 1.911 -15.281 0.793 1.00 6.65 20 ASP A N 5
ATOM 15647 C CA . ASP A 1 20 ? 1.271 -16.087 1.826 1.00 6.99 20 ASP A CA 5
ATOM 15648 C C . ASP A 1 20 ? 0.691 -15.235 2.955 1.00 6.57 20 ASP A C 5
ATOM 15649 O O . ASP A 1 20 ? -0.403 -15.503 3.446 1.00 6.72 20 ASP A O 5
ATOM 15658 N N . SER A 1 21 ? 1.402 -14.172 3.340 1.00 6.07 21 SER A N 5
ATOM 15659 C CA . SER A 1 21 ? 0.952 -13.273 4.394 1.00 5.68 21 SER A CA 5
ATOM 15660 C C . SER A 1 21 ? -0.160 -12.353 3.868 1.00 5.31 21 SER A C 5
ATOM 15661 O O . SER A 1 21 ? -1.123 -12.078 4.585 1.00 5.24 21 SER A O 5
ATOM 15669 N N . VAL A 1 22 ? -0.070 -11.932 2.600 1.00 5.15 22 VAL A N 5
ATOM 15670 C CA . VAL A 1 22 ? -1.075 -11.093 1.954 1.00 4.90 22 VAL A CA 5
ATOM 15671 C C . VAL A 1 22 ? -2.396 -11.856 1.809 1.00 5.36 22 VAL A C 5
ATOM 15672 O O . VAL A 1 22 ? -3.457 -11.327 2.135 1.00 5.23 22 VAL A O 5
ATOM 15685 N N . THR A 1 23 ? -2.330 -13.111 1.360 1.00 5.94 23 THR A N 5
ATOM 15686 C CA . THR A 1 23 ? -3.503 -13.961 1.211 1.00 6.44 23 THR A CA 5
ATOM 15687 C C . THR A 1 23 ? -4.174 -14.245 2.548 1.00 6.50 23 THR A C 5
ATOM 15688 O O . THR A 1 23 ? -5.399 -14.184 2.635 1.00 6.61 23 THR A O 5
ATOM 15699 N N . ALA A 1 24 ? -3.381 -14.487 3.597 1.00 6.47 24 ALA A N 5
ATOM 15700 C CA . ALA A 1 24 ? -3.888 -14.719 4.939 1.00 6.59 24 ALA A CA 5
ATOM 15701 C C . ALA A 1 24 ? -4.620 -13.490 5.475 1.00 6.10 24 ALA A C 5
ATOM 15702 O O . ALA A 1 24 ? -5.686 -13.631 6.068 1.00 6.24 24 ALA A O 5
ATOM 15709 N N . PHE A 1 25 ? -4.089 -12.294 5.202 1.00 5.55 25 PHE A N 5
ATOM 15710 C CA . PHE A 1 25 ? -4.699 -11.032 5.589 1.00 5.07 25 PHE A CA 5
ATOM 15711 C C . PHE A 1 25 ? -6.037 -10.819 4.878 1.00 5.10 25 PHE A C 5
ATOM 15712 O O . PHE A 1 25 ? -7.048 -10.565 5.532 1.00 5.06 25 PHE A O 5
ATOM 15729 N N . LEU A 1 26 ? -6.051 -10.970 3.548 1.00 5.24 26 LEU A N 5
ATOM 15730 C CA . LEU A 1 26 ? -7.256 -10.803 2.746 1.00 5.42 26 LEU A CA 5
ATOM 15731 C C . LEU A 1 26 ? -8.317 -11.835 3.114 1.00 5.91 26 LEU A C 5
ATOM 15732 O O . LEU A 1 26 ? -9.493 -11.497 3.209 1.00 5.93 26 LEU A O 5
ATOM 15748 N N . ASN A 1 27 ? -7.895 -13.074 3.386 1.00 6.36 27 ASN A N 5
ATOM 15749 C CA . ASN A 1 27 ? -8.759 -14.145 3.862 1.00 6.89 27 ASN A CA 5
ATOM 15750 C C . ASN A 1 27 ? -9.418 -13.749 5.181 1.00 6.66 27 ASN A C 5
ATOM 15751 O O . ASN A 1 27 ? -10.630 -13.852 5.305 1.00 6.81 27 ASN A O 5
ATOM 15762 N N . ASP A 1 28 ? -8.629 -13.266 6.141 1.00 6.33 28 ASP A N 5
ATOM 15763 C CA . ASP A 1 28 ? -9.121 -12.883 7.460 1.00 6.16 28 ASP A CA 5
ATOM 15764 C C . ASP A 1 28 ? -10.083 -11.696 7.395 1.00 5.75 28 ASP A C 5
ATOM 15765 O O . ASP A 1 28 ? -11.035 -11.617 8.171 1.00 5.82 28 ASP A O 5
ATOM 15774 N N . LEU A 1 29 ? -9.852 -10.789 6.442 1.00 5.38 29 LEU A N 5
ATOM 15775 C CA . LEU A 1 29 ? -10.704 -9.637 6.211 1.00 5.07 29 LEU A CA 5
ATOM 15776 C C . LEU A 1 29 ? -12.013 -10.075 5.560 1.00 5.46 29 LEU A C 5
ATOM 15777 O O . LEU A 1 29 ? -13.087 -9.773 6.082 1.00 5.46 29 LEU A O 5
ATOM 15793 N N . LEU A 1 30 ? -11.932 -10.816 4.449 1.00 5.85 30 LEU A N 5
ATOM 15794 C CA . LEU A 1 30 ? -13.100 -11.282 3.722 1.00 6.31 30 LEU A CA 5
ATOM 15795 C C . LEU A 1 30 ? -13.946 -12.264 4.514 1.00 6.63 30 LEU A C 5
ATOM 15796 O O . LEU A 1 30 ? -15.157 -12.312 4.326 1.00 6.84 30 LEU A O 5
ATOM 15812 N N . GLU A 1 31 ? -13.334 -12.994 5.444 1.00 6.71 31 GLU A N 5
ATOM 15813 C CA . GLU A 1 31 ? -14.034 -13.920 6.314 1.00 7.05 31 GLU A CA 5
ATOM 15814 C C . GLU A 1 31 ? -15.030 -13.185 7.219 1.00 6.76 31 GLU A C 5
ATOM 15815 O O . GLU A 1 31 ? -16.118 -13.690 7.492 1.00 7.04 31 GLU A O 5
ATOM 15827 N N . ARG A 1 32 ? -14.666 -11.977 7.659 1.00 6.23 32 ARG A N 5
ATOM 15828 C CA . ARG A 1 32 ? -15.524 -11.154 8.495 1.00 5.96 32 ARG A CA 5
ATOM 15829 C C . ARG A 1 32 ? -16.423 -10.242 7.661 1.00 5.91 32 ARG A C 5
ATOM 15830 O O . ARG A 1 32 ? -17.449 -9.786 8.164 1.00 5.89 32 ARG A O 5
ATOM 15851 N N . MET A 1 33 ? -16.070 -9.971 6.402 1.00 5.95 33 MET A N 5
ATOM 15852 C CA . MET A 1 33 ? -16.883 -9.152 5.518 1.00 6.03 33 MET A CA 5
ATOM 15853 C C . MET A 1 33 ? -18.069 -9.972 5.013 1.00 6.52 33 MET A C 5
ATOM 15854 O O . MET A 1 33 ? -17.916 -10.993 4.342 1.00 6.90 33 MET A O 5
ATOM 15868 N N . ASP A 1 34 ? -19.269 -9.517 5.365 1.00 6.56 34 ASP A N 5
ATOM 15869 C CA . ASP A 1 34 ? -20.510 -10.189 5.012 1.00 7.02 34 ASP A CA 5
ATOM 15870 C C . ASP A 1 34 ? -20.908 -9.778 3.603 1.00 7.39 34 ASP A C 5
ATOM 15871 O O . ASP A 1 34 ? -21.533 -8.741 3.387 1.00 7.49 34 ASP A O 5
ATOM 15880 N N . ILE A 1 35 ? -20.520 -10.594 2.628 1.00 7.65 35 ILE A N 5
ATOM 15881 C CA . ILE A 1 35 ? -20.832 -10.378 1.228 1.00 8.07 35 ILE A CA 5
ATOM 15882 C C . ILE A 1 35 ? -22.184 -11.049 0.980 1.00 8.66 35 ILE A C 5
ATOM 15883 O O . ILE A 1 35 ? -22.275 -12.242 0.680 1.00 8.96 35 ILE A O 5
ATOM 15899 N N . GLY A 1 36 ? -23.251 -10.276 1.151 1.00 8.86 36 GLY A N 5
ATOM 15900 C CA . GLY A 1 36 ? -24.607 -10.741 0.929 1.00 9.42 36 GLY A CA 5
ATOM 15901 C C . GLY A 1 36 ? -24.970 -10.760 -0.561 1.00 9.84 36 GLY A C 5
ATOM 15902 O O . GLY A 1 36 ? -24.152 -11.164 -1.391 1.00 10.06 36 GLY A O 5
ATOM 15906 N N . PRO A 1 37 ? -26.185 -10.316 -0.927 1.00 10.02 37 PRO A N 5
ATOM 15907 C CA . PRO A 1 37 ? -26.627 -10.283 -2.324 1.00 10.49 37 PRO A CA 5
ATOM 15908 C C . PRO A 1 37 ? -25.834 -9.286 -3.171 1.00 10.44 37 PRO A C 5
ATOM 15909 O O . PRO A 1 37 ? -25.376 -9.622 -4.262 1.00 10.78 37 PRO A O 5
ATOM 15920 N N . LYS A 1 38 ? -25.674 -8.068 -2.652 1.00 10.05 38 LYS A N 5
ATOM 15921 C CA . LYS A 1 38 ? -24.985 -6.975 -3.310 1.00 10.02 38 LYS A CA 5
ATOM 15922 C C . LYS A 1 38 ? -24.269 -6.054 -2.334 1.00 9.50 38 LYS A C 5
ATOM 15923 O O . LYS A 1 38 ? -23.748 -5.018 -2.743 1.00 9.56 38 LYS A O 5
ATOM 15942 N N . GLN A 1 39 ? -24.229 -6.398 -1.053 1.00 9.02 39 GLN A N 5
ATOM 15943 C CA . GLN A 1 39 ? -23.580 -5.560 -0.065 1.00 8.52 39 GLN A CA 5
ATOM 15944 C C . GLN A 1 39 ? -22.106 -5.928 0.040 1.00 8.09 39 GLN A C 5
ATOM 15945 O O . GLN A 1 39 ? -21.713 -7.038 -0.322 1.00 8.14 39 GLN A O 5
ATOM 15959 N N . THR A 1 40 ? -21.321 -4.985 0.560 1.00 7.70 40 THR A N 5
ATOM 15960 C CA . THR A 1 40 ? -19.896 -5.126 0.818 1.00 7.26 40 THR A CA 5
ATOM 15961 C C . THR A 1 40 ? -19.145 -5.416 -0.491 1.00 7.44 40 THR A C 5
ATOM 15962 O O . THR A 1 40 ? -18.816 -6.560 -0.797 1.00 7.49 40 THR A O 5
ATOM 15973 N N . GLN A 1 41 ? -18.922 -4.389 -1.307 1.00 7.60 41 GLN A N 5
ATOM 15974 C CA . GLN A 1 41 ? -18.237 -4.577 -2.576 1.00 7.80 41 GLN A CA 5
ATOM 15975 C C . GLN A 1 41 ? -16.743 -4.403 -2.335 1.00 7.33 41 GLN A C 5
ATOM 15976 O O . GLN A 1 41 ? -16.324 -3.370 -1.816 1.00 7.01 41 GLN A O 5
ATOM 15990 N N . VAL A 1 42 ? -15.958 -5.411 -2.712 1.00 7.32 42 VAL A N 5
ATOM 15991 C CA . VAL A 1 42 ? -14.516 -5.425 -2.530 1.00 6.89 42 VAL A CA 5
ATOM 15992 C C . VAL A 1 42 ? -13.848 -5.705 -3.870 1.00 7.18 42 VAL A C 5
ATOM 15993 O O . VAL A 1 42 ? -14.155 -6.705 -4.522 1.00 7.58 42 VAL A O 5
ATOM 16006 N N . GLY A 1 43 ? -12.920 -4.836 -4.263 1.00 7.02 43 GLY A N 5
ATOM 16007 C CA . GLY A 1 43 ? -12.112 -4.995 -5.459 1.00 7.28 43 GLY A CA 5
ATOM 16008 C C . GLY A 1 43 ? -10.640 -5.083 -5.096 1.00 6.84 43 GLY A C 5
ATOM 16009 O O . GLY A 1 43 ? -10.199 -4.418 -4.159 1.00 6.36 43 GLY A O 5
ATOM 16013 N N . ILE A 1 44 ? -9.873 -5.881 -5.839 1.00 7.02 44 ILE A N 5
ATOM 16014 C CA . ILE A 1 44 ? -8.449 -6.067 -5.592 1.00 6.65 44 ILE A CA 5
ATOM 16015 C C . ILE A 1 44 ? -7.666 -5.472 -6.759 1.00 6.80 44 ILE A C 5
ATOM 16016 O O . ILE A 1 44 ? -7.873 -5.833 -7.920 1.00 7.30 44 ILE A O 5
ATOM 16032 N N . VAL A 1 45 ? -6.736 -4.581 -6.428 1.00 6.38 45 VAL A N 5
ATOM 16033 C CA . VAL A 1 45 ? -5.852 -3.927 -7.369 1.00 6.49 45 VAL A CA 5
ATOM 16034 C C . VAL A 1 45 ? -4.421 -4.088 -6.874 1.00 5.99 45 VAL A C 5
ATOM 16035 O O . VAL A 1 45 ? -4.139 -3.894 -5.700 1.00 5.45 45 VAL A O 5
ATOM 16048 N N . GLN A 1 46 ? -3.500 -4.421 -7.768 1.00 6.20 46 GLN A N 5
ATOM 16049 C CA . GLN A 1 46 ? -2.087 -4.450 -7.473 1.00 5.79 46 GLN A CA 5
ATOM 16050 C C . GLN A 1 46 ? -1.414 -3.251 -8.132 1.00 5.77 46 GLN A C 5
ATOM 16051 O O . GLN A 1 46 ? -1.685 -2.965 -9.299 1.00 6.24 46 GLN A O 5
ATOM 16065 N N . TYR A 1 47 ? -0.510 -2.590 -7.408 1.00 5.26 47 TYR A N 5
ATOM 16066 C CA . TYR A 1 47 ? 0.255 -1.464 -7.925 1.00 5.27 47 TYR A CA 5
ATOM 16067 C C . TYR A 1 47 ? 1.742 -1.793 -7.981 1.00 4.90 47 TYR A C 5
ATOM 16068 O O . TYR A 1 47 ? 2.280 -2.496 -7.124 1.00 4.52 47 TYR A O 5
ATOM 16086 N N . GLY A 1 48 ? 2.396 -1.285 -9.017 1.00 5.07 48 GLY A N 5
ATOM 16087 C CA . GLY A 1 48 ? 3.818 -1.437 -9.214 1.00 4.78 48 GLY A CA 5
ATOM 16088 C C . GLY A 1 48 ? 4.232 -0.683 -10.459 1.00 5.08 48 GLY A C 5
ATOM 16089 O O . GLY A 1 48 ? 3.853 0.477 -10.633 1.00 5.11 48 GLY A O 5
ATOM 16093 N N . GLU A 1 49 ? 4.969 -1.347 -11.355 1.00 5.38 49 GLU A N 5
ATOM 16094 C CA . GLU A 1 49 ? 5.350 -0.794 -12.654 1.00 5.72 49 GLU A CA 5
ATOM 16095 C C . GLU A 1 49 ? 4.108 -0.547 -13.526 1.00 6.30 49 GLU A C 5
ATOM 16096 O O . GLU A 1 49 ? 4.111 0.315 -14.403 1.00 6.60 49 GLU A O 5
ATOM 16108 N N . ASN A 1 50 ? 3.041 -1.294 -13.241 1.00 6.47 50 ASN A N 5
ATOM 16109 C CA . ASN A 1 50 ? 1.733 -1.220 -13.858 1.00 7.01 50 ASN A CA 5
ATOM 16110 C C . ASN A 1 50 ? 0.642 -1.368 -12.803 1.00 6.90 50 ASN A C 5
ATOM 16111 O O . ASN A 1 50 ? 0.936 -1.561 -11.620 1.00 6.41 50 ASN A O 5
ATOM 16122 N N . VAL A 1 51 ? -0.618 -1.284 -13.236 1.00 7.36 51 VAL A N 5
ATOM 16123 C CA . VAL A 1 51 ? -1.781 -1.445 -12.378 1.00 7.32 51 VAL A CA 5
ATOM 16124 C C . VAL A 1 51 ? -2.553 -2.686 -12.817 1.00 7.74 51 VAL A C 5
ATOM 16125 O O . VAL A 1 51 ? -3.330 -2.640 -13.772 1.00 8.33 51 VAL A O 5
ATOM 16138 N N . THR A 1 52 ? -2.354 -3.791 -12.104 1.00 7.49 52 THR A N 5
ATOM 16139 C CA . THR A 1 52 ? -2.993 -5.056 -12.422 1.00 7.92 52 THR A CA 5
ATOM 16140 C C . THR A 1 52 ? -4.209 -5.244 -11.505 1.00 7.97 52 THR A C 5
ATOM 16141 O O . THR A 1 52 ? -4.086 -5.308 -10.283 1.00 7.54 52 THR A O 5
ATOM 16152 N N . HIS A 1 53 ? -5.396 -5.348 -12.101 1.00 8.52 53 HIS A N 5
ATOM 16153 C CA . HIS A 1 53 ? -6.652 -5.605 -11.403 1.00 8.66 53 HIS A CA 5
ATOM 16154 C C . HIS A 1 53 ? -7.474 -6.634 -12.156 1.00 9.08 53 HIS A C 5
ATOM 16155 O O . HIS A 1 53 ? -8.235 -6.285 -13.056 1.00 9.60 53 HIS A O 5
ATOM 16170 N N . GLU A 1 54 ? -7.315 -7.910 -11.800 1.00 8.89 54 GLU A N 5
ATOM 16171 C CA . GLU A 1 54 ? -8.076 -8.989 -12.421 1.00 9.32 54 GLU A CA 5
ATOM 16172 C C . GLU A 1 54 ? -9.545 -8.926 -11.986 1.00 9.62 54 GLU A C 5
ATOM 16173 O O . GLU A 1 54 ? -10.438 -8.929 -12.833 1.00 10.14 54 GLU A O 5
ATOM 16185 N N . PHE A 1 55 ? -9.792 -8.846 -10.677 1.00 9.32 55 PHE A N 5
ATOM 16186 C CA . PHE A 1 55 ? -11.139 -8.791 -10.134 1.00 9.58 55 PHE A CA 5
ATOM 16187 C C . PHE A 1 55 ? -11.485 -7.348 -9.810 1.00 9.51 55 PHE A C 5
ATOM 16188 O O . PHE A 1 55 ? -10.937 -6.740 -8.888 1.00 9.10 55 PHE A O 5
ATOM 16205 N N . ASN A 1 56 ? -12.418 -6.812 -10.594 1.00 9.95 56 ASN A N 5
ATOM 16206 C CA . ASN A 1 56 ? -12.938 -5.468 -10.414 1.00 10.00 56 ASN A CA 5
ATOM 16207 C C . ASN A 1 56 ? -14.026 -5.463 -9.345 1.00 9.72 56 ASN A C 5
ATOM 16208 O O . ASN A 1 56 ? -14.389 -6.503 -8.791 1.00 9.65 56 ASN A O 5
ATOM 16219 N N . LEU A 1 57 ? -14.537 -4.270 -9.041 1.00 9.60 57 LEU A N 5
ATOM 16220 C CA . LEU A 1 57 ? -15.492 -4.051 -7.971 1.00 9.35 57 LEU A CA 5
ATOM 16221 C C . LEU A 1 57 ? -16.787 -4.838 -8.150 1.00 9.75 57 LEU A C 5
ATOM 16222 O O . LEU A 1 57 ? -17.218 -5.485 -7.203 1.00 9.60 57 LEU A O 5
ATOM 16238 N N . ASN A 1 58 ? -17.374 -4.845 -9.352 1.00 10.29 58 ASN A N 5
ATOM 16239 C CA . ASN A 1 58 ? -18.615 -5.591 -9.603 1.00 10.73 58 ASN A CA 5
ATOM 16240 C C . ASN A 1 58 ? -18.333 -6.942 -10.250 1.00 10.94 58 ASN A C 5
ATOM 16241 O O . ASN A 1 58 ? -19.120 -7.427 -11.064 1.00 11.39 58 ASN A O 5
ATOM 16252 N N . LYS A 1 59 ? -17.210 -7.564 -9.889 1.00 10.65 59 LYS A N 5
ATOM 16253 C CA . LYS A 1 59 ? -16.885 -8.906 -10.345 1.00 10.87 59 LYS A CA 5
ATOM 16254 C C . LYS A 1 59 ? -17.154 -9.950 -9.259 1.00 10.69 59 LYS A C 5
ATOM 16255 O O . LYS A 1 59 ? -17.133 -11.153 -9.515 1.00 10.84 59 LYS A O 5
ATOM 16274 N N . TYR A 1 60 ? -17.446 -9.493 -8.048 1.00 10.42 60 TYR A N 5
ATOM 16275 C CA . TYR A 1 60 ? -17.750 -10.338 -6.917 1.00 10.27 60 TYR A CA 5
ATOM 16276 C C . TYR A 1 60 ? -19.159 -10.941 -7.009 1.00 10.35 60 TYR A C 5
ATOM 16277 O O . TYR A 1 60 ? -19.959 -10.593 -7.882 1.00 10.48 60 TYR A O 5
ATOM 16295 N N . SER A 1 61 ? -19.460 -11.842 -6.079 1.00 10.35 61 SER A N 5
ATOM 16296 C CA . SER A 1 61 ? -20.729 -12.544 -6.006 1.00 10.47 61 SER A CA 5
ATOM 16297 C C . SER A 1 61 ? -21.073 -12.929 -4.572 1.00 10.20 61 SER A C 5
ATOM 16298 O O . SER A 1 61 ? -22.142 -12.591 -4.066 1.00 10.16 61 SER A O 5
ATOM 16306 N N . SER A 1 62 ? -20.162 -13.642 -3.921 1.00 10.07 62 SER A N 5
ATOM 16307 C CA . SER A 1 62 ? -20.314 -14.172 -2.577 1.00 9.87 62 SER A CA 5
ATOM 16308 C C . SER A 1 62 ? -18.994 -14.095 -1.843 1.00 9.42 62 SER A C 5
ATOM 16309 O O . SER A 1 62 ? -17.955 -13.960 -2.483 1.00 9.39 62 SER A O 5
ATOM 16317 N N . THR A 1 63 ? -19.013 -14.297 -0.522 1.00 9.11 63 THR A N 5
ATOM 16318 C CA . THR A 1 63 ? -17.838 -14.262 0.340 1.00 8.71 63 THR A CA 5
ATOM 16319 C C . THR A 1 63 ? -16.725 -15.171 -0.176 1.00 8.99 63 THR A C 5
ATOM 16320 O O . THR A 1 63 ? -15.576 -14.743 -0.270 1.00 8.75 63 THR A O 5
ATOM 16331 N N . GLU A 1 64 ? -17.098 -16.395 -0.569 1.00 9.52 64 GLU A N 5
ATOM 16332 C CA . GLU A 1 64 ? -16.190 -17.374 -1.132 1.00 9.87 64 GLU A CA 5
ATOM 16333 C C . GLU A 1 64 ? -15.457 -16.829 -2.355 1.00 9.92 64 GLU A C 5
ATOM 16334 O O . GLU A 1 64 ? -14.231 -16.865 -2.373 1.00 9.83 64 GLU A O 5
ATOM 16346 N N . GLU A 1 65 ? -16.203 -16.305 -3.338 1.00 10.08 65 GLU A N 5
ATOM 16347 C CA . GLU A 1 65 ? -15.639 -15.778 -4.571 1.00 10.19 65 GLU A CA 5
ATOM 16348 C C . GLU A 1 65 ? -14.740 -14.573 -4.314 1.00 9.62 65 GLU A C 5
ATOM 16349 O O . GLU A 1 65 ? -13.674 -14.503 -4.903 1.00 9.62 65 GLU A O 5
ATOM 16361 N N . VAL A 1 66 ? -15.111 -13.655 -3.419 1.00 9.14 66 VAL A N 5
ATOM 16362 C CA . VAL A 1 66 ? -14.274 -12.490 -3.129 1.00 8.58 66 VAL A CA 5
ATOM 16363 C C . VAL A 1 66 ? -12.996 -12.897 -2.393 1.00 8.32 66 VAL A C 5
ATOM 16364 O O . VAL A 1 66 ? -11.916 -12.385 -2.686 1.00 8.08 66 VAL A O 5
ATOM 16377 N N . LEU A 1 67 ? -13.113 -13.841 -1.459 1.00 8.40 67 LEU A N 5
ATOM 16378 C CA . LEU A 1 67 ? -11.987 -14.344 -0.695 1.00 8.24 67 LEU A CA 5
ATOM 16379 C C . LEU A 1 67 ? -11.034 -15.096 -1.620 1.00 8.59 67 LEU A C 5
ATOM 16380 O O . LEU A 1 67 ? -9.832 -14.826 -1.627 1.00 8.34 67 LEU A O 5
ATOM 16396 N N . VAL A 1 68 ? -11.574 -16.015 -2.433 1.00 9.16 68 VAL A N 5
ATOM 16397 C CA . VAL A 1 68 ? -10.782 -16.751 -3.399 1.00 9.55 68 VAL A CA 5
ATOM 16398 C C . VAL A 1 68 ? -10.234 -15.813 -4.475 1.00 9.38 68 VAL A C 5
ATOM 16399 O O . VAL A 1 68 ? -9.142 -16.037 -4.955 1.00 9.42 68 VAL A O 5
ATOM 16412 N N . ALA A 1 69 ? -10.933 -14.731 -4.818 1.00 9.21 69 ALA A N 5
ATOM 16413 C CA . ALA A 1 69 ? -10.482 -13.757 -5.797 1.00 9.08 69 ALA A CA 5
ATOM 16414 C C . ALA A 1 69 ? -9.235 -13.034 -5.311 1.00 8.49 69 ALA A C 5
ATOM 16415 O O . ALA A 1 69 ? -8.284 -12.846 -6.065 1.00 8.45 69 ALA A O 5
ATOM 16422 N N . ALA A 1 70 ? -9.204 -12.705 -4.021 1.00 8.05 70 ALA A N 5
ATOM 16423 C CA . ALA A 1 70 ? -8.061 -12.082 -3.391 1.00 7.46 70 ALA A CA 5
ATOM 16424 C C . ALA A 1 70 ? -6.836 -12.998 -3.412 1.00 7.55 70 ALA A C 5
ATOM 16425 O O . ALA A 1 70 ? -5.727 -12.527 -3.657 1.00 7.25 70 ALA A O 5
ATOM 16432 N N . LYS A 1 71 ? -7.039 -14.307 -3.213 1.00 7.98 71 LYS A N 5
ATOM 16433 C CA . LYS A 1 71 ? -5.955 -15.277 -3.308 1.00 8.17 71 LYS A CA 5
ATOM 16434 C C . LYS A 1 71 ? -5.709 -15.772 -4.736 1.00 8.58 71 LYS A C 5
ATOM 16435 O O . LYS A 1 71 ? -4.731 -16.479 -4.972 1.00 8.70 71 LYS A O 5
ATOM 16454 N N . LYS A 1 72 ? -6.569 -15.409 -5.688 1.00 8.84 72 LYS A N 5
ATOM 16455 C CA . LYS A 1 72 ? -6.420 -15.769 -7.089 1.00 9.27 72 LYS A CA 5
ATOM 16456 C C . LYS A 1 72 ? -5.410 -14.826 -7.742 1.00 8.91 72 LYS A C 5
ATOM 16457 O O . LYS A 1 72 ? -4.605 -15.270 -8.559 1.00 9.09 72 LYS A O 5
ATOM 16476 N N . ILE A 1 73 ? -5.435 -13.539 -7.375 1.00 8.42 73 ILE A N 5
ATOM 16477 C CA . ILE A 1 73 ? -4.518 -12.549 -7.918 1.00 8.08 73 ILE A CA 5
ATOM 16478 C C . ILE A 1 73 ? -3.214 -12.642 -7.127 1.00 7.63 73 ILE A C 5
ATOM 16479 O O . ILE A 1 73 ? -3.106 -12.126 -6.014 1.00 7.11 73 ILE A O 5
ATOM 16495 N N . VAL A 1 74 ? -2.227 -13.304 -7.721 1.00 7.86 74 VAL A N 5
ATOM 16496 C CA . VAL A 1 74 ? -0.900 -13.463 -7.155 1.00 7.52 74 VAL A CA 5
ATOM 16497 C C . VAL A 1 74 ? 0.106 -12.735 -8.034 1.00 7.25 74 VAL A C 5
ATOM 16498 O O . VAL A 1 74 ? 0.042 -12.793 -9.264 1.00 7.61 74 VAL A O 5
ATOM 16511 N N . GLN A 1 75 ? 1.046 -12.053 -7.388 1.00 6.67 75 GLN A N 5
ATOM 16512 C CA . GLN A 1 75 ? 2.130 -11.369 -8.060 1.00 6.37 75 GLN A CA 5
ATOM 16513 C C . GLN A 1 75 ? 3.396 -12.214 -7.950 1.00 6.74 75 GLN A C 5
ATOM 16514 O O . GLN A 1 75 ? 3.692 -12.786 -6.900 1.00 6.77 75 GLN A O 5
ATOM 16528 N N . ARG A 1 76 ? 4.143 -12.278 -9.050 1.00 7.13 76 ARG A N 5
ATOM 16529 C CA . ARG A 1 76 ? 5.411 -12.988 -9.112 1.00 7.53 76 ARG A CA 5
ATOM 16530 C C . ARG A 1 76 ? 6.589 -12.110 -8.684 1.00 7.06 76 ARG A C 5
ATOM 16531 O O . ARG A 1 76 ? 7.624 -12.652 -8.295 1.00 7.27 76 ARG A O 5
ATOM 16552 N N . GLY A 1 77 ? 6.453 -10.784 -8.709 1.00 6.49 77 GLY A N 5
ATOM 16553 C CA . GLY A 1 77 ? 7.502 -9.893 -8.249 1.00 6.06 77 GLY A CA 5
ATOM 16554 C C . GLY A 1 77 ? 7.478 -8.572 -8.993 1.00 5.62 77 GLY A C 5
ATOM 16555 O O . GLY A 1 77 ? 7.733 -8.520 -10.196 1.00 5.92 77 GLY A O 5
ATOM 16559 N N . GLY A 1 78 ? 7.199 -7.500 -8.261 1.00 5.06 78 GLY A N 5
ATOM 16560 C CA . GLY A 1 78 ? 7.231 -6.136 -8.757 1.00 4.70 78 GLY A CA 5
ATOM 16561 C C . GLY A 1 78 ? 8.568 -5.487 -8.421 1.00 4.24 78 GLY A C 5
ATOM 16562 O O . GLY A 1 78 ? 9.247 -5.893 -7.479 1.00 3.89 78 GLY A O 5
ATOM 16566 N N . ARG A 1 79 ? 8.953 -4.468 -9.169 1.00 4.35 79 ARG A N 5
ATOM 16567 C CA . ARG A 1 79 ? 10.201 -3.752 -8.963 1.00 4.01 79 ARG A CA 5
ATOM 16568 C C . ARG A 1 79 ? 9.961 -2.291 -8.595 1.00 3.62 79 ARG A C 5
ATOM 16569 O O . ARG A 1 79 ? 10.880 -1.626 -8.120 1.00 3.37 79 ARG A O 5
ATOM 16590 N N . GLN A 1 80 ? 8.753 -1.774 -8.802 1.00 3.68 80 GLN A N 5
ATOM 16591 C CA . GLN A 1 80 ? 8.403 -0.412 -8.444 1.00 3.48 80 GLN A CA 5
ATOM 16592 C C . GLN A 1 80 ? 7.315 -0.425 -7.387 1.00 3.41 80 GLN A C 5
ATOM 16593 O O . GLN A 1 80 ? 6.421 -1.263 -7.414 1.00 3.74 80 GLN A O 5
ATOM 16607 N N . THR A 1 81 ? 7.404 0.517 -6.454 1.00 3.06 81 THR A N 5
ATOM 16608 C CA . THR A 1 81 ? 6.400 0.749 -5.438 1.00 3.00 81 THR A CA 5
ATOM 16609 C C . THR A 1 81 ? 6.061 2.234 -5.491 1.00 3.40 81 THR A C 5
ATOM 16610 O O . THR A 1 81 ? 6.862 3.075 -5.084 1.00 3.40 81 THR A O 5
ATOM 16621 N N . MET A 1 82 ? 4.866 2.547 -5.974 1.00 3.89 82 MET A N 5
ATOM 16622 C CA . MET A 1 82 ? 4.354 3.898 -5.985 1.00 4.36 82 MET A CA 5
ATOM 16623 C C . MET A 1 82 ? 2.976 3.918 -5.333 1.00 4.45 82 MET A C 5
ATOM 16624 O O . MET A 1 82 ? 1.957 3.755 -6.006 1.00 4.79 82 MET A O 5
ATOM 16638 N N . THR A 1 83 ? 2.943 4.126 -4.013 1.00 4.20 83 THR A N 5
ATOM 16639 C CA . THR A 1 83 ? 1.713 4.161 -3.228 1.00 4.27 83 THR A CA 5
ATOM 16640 C C . THR A 1 83 ? 0.754 5.233 -3.754 1.00 4.90 83 THR A C 5
ATOM 16641 O O . THR A 1 83 ? -0.411 4.937 -3.986 1.00 5.08 83 THR A O 5
ATOM 16652 N N . ALA A 1 84 ? 1.257 6.444 -4.029 1.00 5.29 84 ALA A N 5
ATOM 16653 C CA . ALA A 1 84 ? 0.445 7.542 -4.546 1.00 5.92 84 ALA A CA 5
ATOM 16654 C C . ALA A 1 84 ? -0.199 7.212 -5.888 1.00 6.21 84 ALA A C 5
ATOM 16655 O O . ALA A 1 84 ? -1.388 7.459 -6.074 1.00 6.55 84 ALA A O 5
ATOM 16662 N N . LEU A 1 85 ? 0.568 6.598 -6.795 1.00 6.12 85 LEU A N 5
ATOM 16663 C CA . LEU A 1 85 ? 0.066 6.138 -8.084 1.00 6.47 85 LEU A CA 5
ATOM 16664 C C . LEU A 1 85 ? -0.982 5.049 -7.885 1.00 6.37 85 LEU A C 5
ATOM 16665 O O . LEU A 1 85 ? -1.997 5.067 -8.572 1.00 6.83 85 LEU A O 5
ATOM 16681 N N . GLY A 1 86 ? -0.759 4.123 -6.949 1.00 5.80 86 GLY A N 5
ATOM 16682 C CA . GLY A 1 86 ? -1.687 3.046 -6.648 1.00 5.71 86 GLY A CA 5
ATOM 16683 C C . GLY A 1 86 ? -3.060 3.578 -6.256 1.00 5.95 86 GLY A C 5
ATOM 16684 O O . GLY A 1 86 ? -4.061 3.156 -6.828 1.00 6.27 86 GLY A O 5
ATOM 16688 N N . ILE A 1 87 ? -3.098 4.580 -5.373 1.00 5.85 87 ILE A N 5
ATOM 16689 C CA . ILE A 1 87 ? -4.331 5.219 -4.927 1.00 6.10 87 ILE A CA 5
ATOM 16690 C C . ILE A 1 87 ? -4.955 6.003 -6.080 1.00 6.79 87 ILE A C 5
ATOM 16691 O O . ILE A 1 87 ? -6.131 5.820 -6.390 1.00 7.05 87 ILE A O 5
ATOM 16707 N N . ASP A 1 88 ? -4.159 6.859 -6.728 1.00 7.09 88 ASP A N 5
ATOM 16708 C CA . ASP A 1 88 ? -4.621 7.730 -7.799 1.00 7.77 88 ASP A CA 5
ATOM 16709 C C . ASP A 1 88 ? -5.164 6.949 -8.995 1.00 8.02 88 ASP A C 5
ATOM 16710 O O . ASP A 1 88 ? -6.191 7.316 -9.560 1.00 8.47 88 ASP A O 5
ATOM 16719 N N . THR A 1 89 ? -4.519 5.840 -9.348 1.00 7.78 89 THR A N 5
ATOM 16720 C CA . THR A 1 89 ? -4.970 5.038 -10.468 1.00 8.08 89 THR A CA 5
ATOM 16721 C C . THR A 1 89 ? -6.136 4.145 -10.045 1.00 8.01 89 THR A C 5
ATOM 16722 O O . THR A 1 89 ? -7.056 3.984 -10.834 1.00 8.44 89 THR A O 5
ATOM 16733 N N . ALA A 1 90 ? -6.170 3.620 -8.814 1.00 7.50 90 ALA A N 5
ATOM 16734 C CA . ALA A 1 90 ? -7.281 2.796 -8.341 1.00 7.42 90 ALA A CA 5
ATOM 16735 C C . ALA A 1 90 ? -8.595 3.578 -8.339 1.00 7.83 90 ALA A C 5
ATOM 16736 O O . ALA A 1 90 ? -9.619 3.061 -8.782 1.00 8.15 90 ALA A O 5
ATOM 16743 N N . ARG A 1 91 ? -8.552 4.849 -7.923 1.00 7.88 91 ARG A N 5
ATOM 16744 C CA . ARG A 1 91 ? -9.717 5.722 -7.935 1.00 8.30 91 ARG A CA 5
ATOM 16745 C C . ARG A 1 91 ? -10.171 6.118 -9.346 1.00 8.97 91 ARG A C 5
ATOM 16746 O O . ARG A 1 91 ? -11.345 6.415 -9.554 1.00 9.35 91 ARG A O 5
ATOM 16767 N N . LYS A 1 92 ? -9.248 6.119 -10.309 1.00 9.13 92 LYS A N 5
ATOM 16768 C CA . LYS A 1 92 ? -9.535 6.495 -11.687 1.00 9.78 92 LYS A CA 5
ATOM 16769 C C . LYS A 1 92 ? -9.763 5.276 -12.588 1.00 9.95 92 LYS A C 5
ATOM 16770 O O . LYS A 1 92 ? -10.188 5.452 -13.729 1.00 10.46 92 LYS A O 5
ATOM 16789 N N . GLU A 1 93 ? -9.520 4.057 -12.100 1.00 9.58 93 GLU A N 5
ATOM 16790 C CA . GLU A 1 93 ? -9.719 2.827 -12.853 1.00 9.78 93 GLU A CA 5
ATOM 16791 C C . GLU A 1 93 ? -10.757 1.957 -12.159 1.00 9.59 93 GLU A C 5
ATOM 16792 O O . GLU A 1 93 ? -11.845 1.765 -12.690 1.00 9.94 93 GLU A O 5
ATOM 16804 N N . ALA A 1 94 ? -10.454 1.417 -10.978 1.00 9.07 94 ALA A N 5
ATOM 16805 C CA . ALA A 1 94 ? -11.355 0.500 -10.286 1.00 8.88 94 ALA A CA 5
ATOM 16806 C C . ALA A 1 94 ? -12.577 1.211 -9.703 1.00 9.03 94 ALA A C 5
ATOM 16807 O O . ALA A 1 94 ? -13.680 0.671 -9.749 1.00 9.26 94 ALA A O 5
ATOM 16814 N N . PHE A 1 95 ? -12.414 2.444 -9.224 1.00 8.95 95 PHE A N 5
ATOM 16815 C CA . PHE A 1 95 ? -13.501 3.239 -8.647 1.00 9.11 95 PHE A CA 5
ATOM 16816 C C . PHE A 1 95 ? -14.269 4.014 -9.722 1.00 9.81 95 PHE A C 5
ATOM 16817 O O . PHE A 1 95 ? -14.641 5.174 -9.540 1.00 10.04 95 PHE A O 5
ATOM 16834 N N . THR A 1 96 ? -14.535 3.366 -10.853 1.00 10.18 96 THR A N 5
ATOM 16835 C CA . THR A 1 96 ? -15.329 3.935 -11.923 1.00 10.85 96 THR A CA 5
ATOM 16836 C C . THR A 1 96 ? -16.546 3.066 -12.174 1.00 11.14 96 THR A C 5
ATOM 16837 O O . THR A 1 96 ? -16.525 1.849 -11.966 1.00 10.91 96 THR A O 5
ATOM 16848 N N . GLU A 1 97 ? -17.624 3.707 -12.626 1.00 11.66 97 GLU A N 5
ATOM 16849 C CA . GLU A 1 97 ? -18.895 3.086 -12.975 1.00 12.00 97 GLU A CA 5
ATOM 16850 C C . GLU A 1 97 ? -18.726 1.928 -13.962 1.00 12.20 97 GLU A C 5
ATOM 16851 O O . GLU A 1 97 ? -19.409 0.911 -13.852 1.00 12.33 97 GLU A O 5
ATOM 16863 N N . ALA A 1 98 ? -17.755 2.056 -14.874 1.00 12.25 98 ALA A N 5
ATOM 16864 C CA . ALA A 1 98 ? -17.430 1.045 -15.867 1.00 12.46 98 ALA A CA 5
ATOM 16865 C C . ALA A 1 98 ? -16.838 -0.223 -15.245 1.00 12.02 98 ALA A C 5
ATOM 16866 O O . ALA A 1 98 ? -16.914 -1.291 -15.850 1.00 12.23 98 ALA A O 5
ATOM 16873 N N . ARG A 1 99 ? -16.263 -0.121 -14.043 1.00 11.43 99 ARG A N 5
ATOM 16874 C CA . ARG A 1 99 ? -15.724 -1.258 -13.302 1.00 10.99 99 ARG A CA 5
ATOM 16875 C C . ARG A 1 99 ? -16.699 -1.718 -12.224 1.00 10.93 99 ARG A C 5
ATOM 16876 O O . ARG A 1 99 ? -16.379 -2.628 -11.451 1.00 10.68 99 ARG A O 5
ATOM 16897 N N . GLY A 1 100 ? -17.903 -1.135 -12.204 1.00 11.17 100 GLY A N 5
ATOM 16898 C CA . GLY A 1 100 ? -18.960 -1.529 -11.311 1.00 11.16 100 GLY A CA 5
ATOM 16899 C C . GLY A 1 100 ? -19.095 -0.685 -10.061 1.00 10.65 100 GLY A C 5
ATOM 16900 O O . GLY A 1 100 ? -19.851 -1.051 -9.162 1.00 10.38 100 GLY A O 5
ATOM 16904 N N . ALA A 1 101 ? -18.378 0.438 -9.997 1.00 10.56 101 ALA A N 5
ATOM 16905 C CA . ALA A 1 101 ? -18.502 1.387 -8.902 1.00 10.14 101 ALA A CA 5
ATOM 16906 C C . ALA A 1 101 ? -19.863 2.060 -8.897 1.00 10.45 101 ALA A C 5
ATOM 16907 O O . ALA A 1 101 ? -20.538 2.151 -9.928 1.00 10.98 101 ALA A O 5
ATOM 16914 N N . ARG A 1 102 ? -20.294 2.459 -7.708 1.00 10.14 102 ARG A N 5
ATOM 16915 C CA . ARG A 1 102 ? -21.573 3.090 -7.476 1.00 10.41 102 ARG A CA 5
ATOM 16916 C C . ARG A 1 102 ? -21.342 4.548 -7.121 1.00 10.65 102 ARG A C 5
ATOM 16917 O O . ARG A 1 102 ? -20.513 4.891 -6.277 1.00 10.61 102 ARG A O 5
ATOM 16938 N N . ARG A 1 103 ? -22.089 5.422 -7.792 1.00 10.95 103 ARG A N 5
ATOM 16939 C CA . ARG A 1 103 ? -22.005 6.853 -7.583 1.00 11.25 103 ARG A CA 5
ATOM 16940 C C . ARG A 1 103 ? -22.992 7.251 -6.485 1.00 11.03 103 ARG A C 5
ATOM 16941 O O . ARG A 1 103 ? -24.203 7.292 -6.708 1.00 11.33 103 ARG A O 5
ATOM 16962 N N . GLY A 1 104 ? -22.456 7.569 -5.307 1.00 10.57 104 GLY A N 5
ATOM 16963 C CA . GLY A 1 104 ? -23.238 8.061 -4.183 1.00 10.42 104 GLY A CA 5
ATOM 16964 C C . GLY A 1 104 ? -23.391 7.036 -3.070 1.00 10.05 104 GLY A C 5
ATOM 16965 O O . GLY A 1 104 ? -24.499 6.823 -2.579 1.00 10.22 104 GLY A O 5
ATOM 16969 N N . VAL A 1 105 ? -22.296 6.393 -2.668 1.00 9.63 105 VAL A N 5
ATOM 16970 C CA . VAL A 1 105 ? -22.268 5.453 -1.559 1.00 9.29 105 VAL A CA 5
ATOM 16971 C C . VAL A 1 105 ? -20.975 5.658 -0.765 1.00 8.60 105 VAL A C 5
ATOM 16972 O O . VAL A 1 105 ? -20.121 6.456 -1.163 1.00 8.41 105 VAL A O 5
ATOM 16985 N N . LYS A 1 106 ? -20.810 4.916 0.337 1.00 8.39 106 LYS A N 5
ATOM 16986 C CA . LYS A 1 106 ? -19.589 4.944 1.133 1.00 7.75 106 LYS A CA 5
ATOM 16987 C C . LYS A 1 106 ? -18.400 4.460 0.299 1.00 7.56 106 LYS A C 5
ATOM 16988 O O . LYS A 1 106 ? -18.400 3.349 -0.229 1.00 7.36 106 LYS A O 5
ATOM 17007 N N . LYS A 1 107 ? -17.414 5.335 0.172 1.00 7.67 107 LYS A N 5
ATOM 17008 C CA . LYS A 1 107 ? -16.220 5.135 -0.621 1.00 7.51 107 LYS A CA 5
ATOM 17009 C C . LYS A 1 107 ? -15.049 4.905 0.324 1.00 6.93 107 LYS A C 5
ATOM 17010 O O . LYS A 1 107 ? -14.627 5.811 1.049 1.00 6.88 107 LYS A O 5
ATOM 17029 N N . VAL A 1 108 ? -14.542 3.676 0.317 1.00 6.55 108 VAL A N 5
ATOM 17030 C CA . VAL A 1 108 ? -13.427 3.264 1.147 1.00 5.99 108 VAL A CA 5
ATOM 17031 C C . VAL A 1 108 ? -12.296 2.782 0.244 1.00 5.82 108 VAL A C 5
ATOM 17032 O O . VAL A 1 108 ? -12.486 1.966 -0.655 1.00 5.97 108 VAL A O 5
ATOM 17045 N N . MET A 1 109 ? -11.094 3.271 0.502 1.00 5.56 109 MET A N 5
ATOM 17046 C CA . MET A 1 109 ? -9.904 2.884 -0.223 1.00 5.37 109 MET A CA 5
ATOM 17047 C C . MET A 1 109 ? -8.871 2.345 0.751 1.00 4.78 109 MET A C 5
ATOM 17048 O O . MET A 1 109 ? -8.325 3.074 1.569 1.00 4.64 109 MET A O 5
ATOM 17062 N N . VAL A 1 110 ? -8.582 1.058 0.671 1.00 4.51 110 VAL A N 5
ATOM 17063 C CA . VAL A 1 110 ? -7.586 0.424 1.507 1.00 3.98 110 VAL A CA 5
ATOM 17064 C C . VAL A 1 110 ? -6.322 0.230 0.673 1.00 3.84 110 VAL A C 5
ATOM 17065 O O . VAL A 1 110 ? -6.367 -0.353 -0.406 1.00 4.05 110 VAL A O 5
ATOM 17078 N N . ILE A 1 111 ? -5.185 0.707 1.169 1.00 3.58 111 ILE A N 5
ATOM 17079 C CA . ILE A 1 111 ? -3.902 0.620 0.482 1.00 3.43 111 ILE A CA 5
ATOM 17080 C C . ILE A 1 111 ? -2.896 -0.033 1.409 1.00 2.86 111 ILE A C 5
ATOM 17081 O O . ILE A 1 111 ? -2.955 0.141 2.616 1.00 2.67 111 ILE A O 5
ATOM 17097 N N . VAL A 1 112 ? -1.948 -0.785 0.875 1.00 2.72 112 VAL A N 5
ATOM 17098 C CA . VAL A 1 112 ? -0.893 -1.365 1.687 1.00 2.27 112 VAL A CA 5
ATOM 17099 C C . VAL A 1 112 ? 0.272 -0.366 1.794 1.00 2.18 112 VAL A C 5
ATOM 17100 O O . VAL A 1 112 ? 0.472 0.495 0.936 1.00 2.52 112 VAL A O 5
ATOM 17113 N N . THR A 1 113 ? 1.051 -0.496 2.859 1.00 1.96 113 THR A N 5
ATOM 17114 C CA . THR A 1 113 ? 2.238 0.282 3.126 1.00 2.11 113 THR A CA 5
ATOM 17115 C C . THR A 1 113 ? 3.448 -0.646 3.006 1.00 1.70 113 THR A C 5
ATOM 17116 O O . THR A 1 113 ? 3.661 -1.540 3.831 1.00 1.73 113 THR A O 5
ATOM 17127 N N . ASP A 1 114 ? 4.242 -0.405 1.965 1.00 1.66 114 ASP A N 5
ATOM 17128 C CA . ASP A 1 114 ? 5.484 -1.117 1.700 1.00 1.60 114 ASP A CA 5
ATOM 17129 C C . ASP A 1 114 ? 6.637 -0.370 2.379 1.00 1.84 114 ASP A C 5
ATOM 17130 O O . ASP A 1 114 ? 7.238 -0.863 3.332 1.00 2.29 114 ASP A O 5
ATOM 17139 N N . GLY A 1 115 ? 6.921 0.839 1.900 1.00 1.96 115 GLY A N 5
ATOM 17140 C CA . GLY A 1 115 ? 8.022 1.642 2.380 1.00 2.44 115 GLY A CA 5
ATOM 17141 C C . GLY A 1 115 ? 8.533 2.603 1.319 1.00 2.47 115 GLY A C 5
ATOM 17142 O O . GLY A 1 115 ? 8.870 3.742 1.641 1.00 2.85 115 GLY A O 5
ATOM 17146 N N . GLU A 1 116 ? 8.569 2.182 0.054 1.00 2.36 116 GLU A N 5
ATOM 17147 C CA . GLU A 1 116 ? 9.086 3.030 -1.010 1.00 2.54 116 GLU A CA 5
ATOM 17148 C C . GLU A 1 116 ? 8.016 4.020 -1.463 1.00 3.10 116 GLU A C 5
ATOM 17149 O O . GLU A 1 116 ? 7.026 3.660 -2.090 1.00 3.47 116 GLU A O 5
ATOM 17161 N N . SER A 1 117 ? 8.197 5.290 -1.112 1.00 3.49 117 SER A N 5
ATOM 17162 C CA . SER A 1 117 ? 7.305 6.389 -1.445 1.00 4.12 117 SER A CA 5
ATOM 17163 C C . SER A 1 117 ? 8.040 7.716 -1.342 1.00 4.38 117 SER A C 5
ATOM 17164 O O . SER A 1 117 ? 7.527 8.684 -0.779 1.00 4.81 117 SER A O 5
ATOM 17172 N N . HIS A 1 118 ? 9.242 7.791 -1.916 1.00 4.34 118 HIS A N 5
ATOM 17173 C CA . HIS A 1 118 ? 10.099 8.976 -1.813 1.00 4.70 118 HIS A CA 5
ATOM 17174 C C . HIS A 1 118 ? 9.673 10.087 -2.782 1.00 5.33 118 HIS A C 5
ATOM 17175 O O . HIS A 1 118 ? 10.492 10.920 -3.168 1.00 5.78 118 HIS A O 5
ATOM 17190 N N . ASP A 1 119 ? 8.395 10.121 -3.166 1.00 5.47 119 ASP A N 5
ATOM 17191 C CA . ASP A 1 119 ? 7.820 11.143 -4.022 1.00 6.12 119 ASP A CA 5
ATOM 17192 C C . ASP A 1 119 ? 6.611 11.772 -3.352 1.00 6.33 119 ASP A C 5
ATOM 17193 O O . ASP A 1 119 ? 5.460 11.542 -3.729 1.00 6.24 119 ASP A O 5
ATOM 17202 N N . ASN A 1 120 ? 6.890 12.603 -2.351 1.00 6.68 120 ASN A N 5
ATOM 17203 C CA . ASN A 1 120 ? 5.892 13.346 -1.593 1.00 6.96 120 ASN A CA 5
ATOM 17204 C C . ASN A 1 120 ? 5.088 14.350 -2.435 1.00 7.55 120 ASN A C 5
ATOM 17205 O O . ASN A 1 120 ? 4.026 14.804 -2.011 1.00 7.84 120 ASN A O 5
ATOM 17216 N N . HIS A 1 121 ? 5.588 14.675 -3.633 1.00 7.74 121 HIS A N 5
ATOM 17217 C CA . HIS A 1 121 ? 4.983 15.631 -4.552 1.00 8.34 121 HIS A CA 5
ATOM 17218 C C . HIS A 1 121 ? 3.623 15.125 -5.025 1.00 8.35 121 HIS A C 5
ATOM 17219 O O . HIS A 1 121 ? 2.661 15.890 -5.076 1.00 8.77 121 HIS A O 5
ATOM 17234 N N . ARG A 1 122 ? 3.531 13.823 -5.316 1.00 7.93 122 ARG A N 5
ATOM 17235 C CA . ARG A 1 122 ? 2.275 13.203 -5.695 1.00 7.96 122 ARG A CA 5
ATOM 17236 C C . ARG A 1 122 ? 1.447 12.887 -4.457 1.00 7.76 122 ARG A C 5
ATOM 17237 O O . ARG A 1 122 ? 0.236 13.074 -4.497 1.00 7.96 122 ARG A O 5
ATOM 17258 N N . LEU A 1 123 ? 2.086 12.472 -3.355 1.00 7.39 123 LEU A N 5
ATOM 17259 C CA . LEU A 1 123 ? 1.412 12.139 -2.103 1.00 7.20 123 LEU A CA 5
ATOM 17260 C C . LEU A 1 123 ? 0.501 13.255 -1.616 1.00 7.70 123 LEU A C 5
ATOM 17261 O O . LEU A 1 123 ? -0.685 13.019 -1.428 1.00 7.74 123 LEU A O 5
ATOM 17277 N N . LYS A 1 124 ? 1.015 14.483 -1.507 1.00 8.12 124 LYS A N 5
ATOM 17278 C CA . LYS A 1 124 ? 0.224 15.615 -1.038 1.00 8.64 124 LYS A CA 5
ATOM 17279 C C . LYS A 1 124 ? -0.992 15.908 -1.913 1.00 8.98 124 LYS A C 5
ATOM 17280 O O . LYS A 1 124 ? -2.066 16.198 -1.386 1.00 9.20 124 LYS A O 5
ATOM 17299 N N . LYS A 1 125 ? -0.844 15.768 -3.234 1.00 9.03 125 LYS A N 5
ATOM 17300 C CA . LYS A 1 125 ? -1.942 15.962 -4.162 1.00 9.38 125 LYS A CA 5
ATOM 17301 C C . LYS A 1 125 ? -3.007 14.880 -4.002 1.00 9.12 125 LYS A C 5
ATOM 17302 O O . LYS A 1 125 ? -4.188 15.203 -4.044 1.00 9.42 125 LYS A O 5
ATOM 17321 N N . VAL A 1 126 ? -2.602 13.627 -3.775 1.00 8.56 126 VAL A N 5
ATOM 17322 C CA . VAL A 1 126 ? -3.518 12.514 -3.565 1.00 8.28 126 VAL A CA 5
ATOM 17323 C C . VAL A 1 126 ? -4.308 12.704 -2.271 1.00 8.23 126 VAL A C 5
ATOM 17324 O O . VAL A 1 126 ? -5.531 12.581 -2.290 1.00 8.30 126 VAL A O 5
ATOM 17337 N N . ILE A 1 127 ? -3.626 13.022 -1.164 1.00 8.17 127 ILE A N 5
ATOM 17338 C CA . ILE A 1 127 ? -4.252 13.205 0.144 1.00 8.17 127 ILE A CA 5
ATOM 17339 C C . ILE A 1 127 ? -5.292 14.318 0.070 1.00 8.75 127 ILE A C 5
ATOM 17340 O O . ILE A 1 127 ? -6.437 14.116 0.464 1.00 8.74 127 ILE A O 5
ATOM 17356 N N . GLN A 1 128 ? -4.888 15.464 -0.488 1.00 9.25 128 GLN A N 5
ATOM 17357 C CA . GLN A 1 128 ? -5.726 16.638 -0.655 1.00 9.83 128 GLN A CA 5
ATOM 17358 C C . GLN A 1 128 ? -6.988 16.308 -1.459 1.00 9.95 128 GLN A C 5
ATOM 17359 O O . GLN A 1 128 ? -8.099 16.635 -1.039 1.00 10.22 128 GLN A O 5
ATOM 17373 N N . ASP A 1 129 ? -6.808 15.617 -2.590 1.00 9.77 129 ASP A N 5
ATOM 17374 C CA . ASP A 1 129 ? -7.892 15.228 -3.484 1.00 9.92 129 ASP A CA 5
ATOM 17375 C C . ASP A 1 129 ? -8.860 14.268 -2.808 1.00 9.59 129 ASP A C 5
ATOM 17376 O O . ASP A 1 129 ? -10.070 14.473 -2.862 1.00 9.87 129 ASP A O 5
ATOM 17385 N N . CYS A 1 130 ? -8.327 13.257 -2.120 1.00 9.00 130 CYS A N 5
ATOM 17386 C CA . CYS A 1 130 ? -9.135 12.253 -1.455 1.00 8.63 130 CYS A CA 5
ATOM 17387 C C . CYS A 1 130 ? -9.859 12.821 -0.225 1.00 8.79 130 CYS A C 5
ATOM 17388 O O . CYS A 1 130 ? -10.957 12.368 0.098 1.00 8.72 130 CYS A O 5
ATOM 17396 N N . GLU A 1 131 ? -9.289 13.835 0.438 1.00 9.03 131 GLU A N 5
ATOM 17397 C CA . GLU A 1 131 ? -9.912 14.468 1.592 1.00 9.26 131 GLU A CA 5
ATOM 17398 C C . GLU A 1 131 ? -11.040 15.401 1.149 1.00 9.80 131 GLU A C 5
ATOM 17399 O O . GLU A 1 131 ? -12.091 15.422 1.787 1.00 9.85 131 GLU A O 5
ATOM 17411 N N . ASP A 1 132 ? -10.860 16.122 0.034 1.00 10.19 132 ASP A N 5
ATOM 17412 C CA . ASP A 1 132 ? -11.893 16.996 -0.526 1.00 10.74 132 ASP A CA 5
ATOM 17413 C C . ASP A 1 132 ? -13.089 16.177 -1.022 1.00 10.61 132 ASP A C 5
ATOM 17414 O O . ASP A 1 132 ? -14.244 16.550 -0.822 1.00 10.91 132 ASP A O 5
ATOM 17423 N N . GLU A 1 133 ? -12.800 15.020 -1.623 1.00 10.20 133 GLU A N 5
ATOM 17424 C CA . GLU A 1 133 ? -13.825 14.111 -2.101 1.00 10.08 133 GLU A CA 5
ATOM 17425 C C . GLU A 1 133 ? -14.427 13.322 -0.932 1.00 9.67 133 GLU A C 5
ATOM 17426 O O . GLU A 1 133 ? -15.446 12.665 -1.115 1.00 9.62 133 GLU A O 5
ATOM 17438 N N . ASN A 1 134 ? -13.833 13.398 0.266 1.00 9.41 134 ASN A N 5
ATOM 17439 C CA . ASN A 1 134 ? -14.309 12.767 1.493 1.00 9.03 134 ASN A CA 5
ATOM 17440 C C . ASN A 1 134 ? -14.282 11.248 1.371 1.00 8.48 134 ASN A C 5
ATOM 17441 O O . ASN A 1 134 ? -15.275 10.565 1.613 1.00 8.37 134 ASN A O 5
ATOM 17452 N N . ILE A 1 135 ? -13.146 10.717 0.926 1.00 8.17 135 ILE A N 5
ATOM 17453 C CA . ILE A 1 135 ? -12.953 9.288 0.770 1.00 7.67 135 ILE A CA 5
ATOM 17454 C C . ILE A 1 135 ? -12.185 8.817 1.991 1.00 7.10 135 ILE A C 5
ATOM 17455 O O . ILE A 1 135 ? -11.242 9.486 2.422 1.00 7.02 135 ILE A O 5
ATOM 17471 N N . GLN A 1 136 ? -12.592 7.675 2.544 1.00 6.75 136 GLN A N 5
ATOM 17472 C CA . GLN A 1 136 ? -11.900 7.062 3.659 1.00 6.23 136 GLN A CA 5
ATOM 17473 C C . GLN A 1 136 ? -10.749 6.198 3.155 1.00 5.79 136 GLN A C 5
ATOM 17474 O O . GLN A 1 136 ? -10.941 5.344 2.293 1.00 5.61 136 GLN A O 5
ATOM 17488 N N . ARG A 1 137 ? -9.551 6.450 3.687 1.00 5.70 137 ARG A N 5
ATOM 17489 C CA . ARG A 1 137 ? -8.338 5.741 3.319 1.00 5.30 137 ARG A CA 5
ATOM 17490 C C . ARG A 1 137 ? -7.779 5.001 4.518 1.00 4.82 137 ARG A C 5
ATOM 17491 O O . ARG A 1 137 ? -7.588 5.596 5.575 1.00 4.92 137 ARG A O 5
ATOM 17512 N N . PHE A 1 138 ? -7.460 3.727 4.335 1.00 4.37 138 PHE A N 5
ATOM 17513 C CA . PHE A 1 138 ? -6.847 2.902 5.361 1.00 3.94 138 PHE A CA 5
ATOM 17514 C C . PHE A 1 138 ? -5.548 2.341 4.826 1.00 3.59 138 PHE A C 5
ATOM 17515 O O . PHE A 1 138 ? -5.470 1.968 3.656 1.00 3.57 138 PHE A O 5
ATOM 17532 N N . SER A 1 139 ? -4.527 2.289 5.677 1.00 3.43 139 SER A N 5
ATOM 17533 C CA . SER A 1 139 ? -3.210 1.834 5.293 1.00 3.13 139 SER A CA 5
ATOM 17534 C C . SER A 1 139 ? -2.730 0.700 6.188 1.00 2.83 139 SER A C 5
ATOM 17535 O O . SER A 1 139 ? -2.745 0.821 7.411 1.00 3.04 139 SER A O 5
ATOM 17543 N N . ILE A 1 140 ? -2.324 -0.408 5.573 1.00 2.49 140 ILE A N 5
ATOM 17544 C CA . ILE A 1 140 ? -1.872 -1.597 6.276 1.00 2.39 140 ILE A CA 5
ATOM 17545 C C . ILE A 1 140 ? -0.388 -1.760 6.003 1.00 2.25 140 ILE A C 5
ATOM 17546 O O . ILE A 1 140 ? 0.001 -1.877 4.846 1.00 2.05 140 ILE A O 5
ATOM 17562 N N . ALA A 1 141 ? 0.443 -1.819 7.036 1.00 2.49 141 ALA A N 5
ATOM 17563 C CA . ALA A 1 141 ? 1.876 -1.951 6.861 1.00 2.49 141 ALA A CA 5
ATOM 17564 C C . ALA A 1 141 ? 2.338 -3.376 7.034 1.00 2.61 141 ALA A C 5
ATOM 17565 O O . ALA A 1 141 ? 1.982 -4.055 7.998 1.00 2.95 141 ALA A O 5
ATOM 17572 N N . ILE A 1 142 ? 3.143 -3.817 6.072 1.00 2.43 142 ILE A N 5
ATOM 17573 C CA . ILE A 1 142 ? 3.731 -5.134 6.044 1.00 2.72 142 ILE A CA 5
ATOM 17574 C C . ILE A 1 142 ? 5.241 -4.995 5.939 1.00 2.82 142 ILE A C 5
ATOM 17575 O O . ILE A 1 142 ? 5.794 -4.614 4.909 1.00 2.59 142 ILE A O 5
ATOM 17591 N N . LEU A 1 143 ? 5.910 -5.342 7.024 1.00 3.29 143 LEU A N 5
ATOM 17592 C CA . LEU A 1 143 ? 7.347 -5.352 7.124 1.00 3.50 143 LEU A CA 5
ATOM 17593 C C . LEU A 1 143 ? 7.741 -6.305 8.235 1.00 3.84 143 LEU A C 5
ATOM 17594 O O . LEU A 1 143 ? 6.912 -6.686 9.065 1.00 4.23 143 LEU A O 5
ATOM 17610 N N . GLY A 1 144 ? 9.011 -6.678 8.258 1.00 3.90 144 GLY A N 5
ATOM 17611 C CA . GLY A 1 144 ? 9.557 -7.555 9.271 1.00 4.47 144 GLY A CA 5
ATOM 17612 C C . GLY A 1 144 ? 10.847 -6.975 9.790 1.00 4.71 144 GLY A C 5
ATOM 17613 O O . GLY A 1 144 ? 11.517 -6.198 9.109 1.00 5.01 144 GLY A O 5
ATOM 17617 N N . SER A 1 145 ? 11.226 -7.394 10.989 1.00 4.89 145 SER A N 5
ATOM 17618 C CA . SER A 1 145 ? 12.423 -6.931 11.677 1.00 5.32 145 SER A CA 5
ATOM 17619 C C . SER A 1 145 ? 13.624 -7.807 11.270 1.00 5.56 145 SER A C 5
ATOM 17620 O O . SER A 1 145 ? 14.559 -8.005 12.047 1.00 6.12 145 SER A O 5
ATOM 17628 N N . TYR A 1 146 ? 13.617 -8.321 10.036 1.00 5.35 146 TYR A N 5
ATOM 17629 C CA . TYR A 1 146 ? 14.671 -9.166 9.485 1.00 5.77 146 TYR A CA 5
ATOM 17630 C C . TYR A 1 146 ? 15.722 -8.318 8.758 1.00 5.74 146 TYR A C 5
ATOM 17631 O O . TYR A 1 146 ? 16.574 -8.854 8.049 1.00 5.76 146 TYR A O 5
ATOM 17649 N N . ASN A 1 147 ? 15.676 -6.995 8.934 1.00 6.04 147 ASN A N 5
ATOM 17650 C CA . ASN A 1 147 ? 16.613 -6.054 8.336 1.00 6.29 147 ASN A CA 5
ATOM 17651 C C . ASN A 1 147 ? 17.916 -6.148 9.126 1.00 6.90 147 ASN A C 5
ATOM 17652 O O . ASN A 1 147 ? 17.908 -6.149 10.360 1.00 7.40 147 ASN A O 5
ATOM 17663 N N . ARG A 1 148 ? 19.029 -6.241 8.413 1.00 7.05 148 ARG A N 5
ATOM 17664 C CA . ARG A 1 148 ? 20.361 -6.338 8.997 1.00 7.73 148 ARG A CA 5
ATOM 17665 C C . ARG A 1 148 ? 21.126 -5.022 8.872 1.00 8.01 148 ARG A C 5
ATOM 17666 O O . ARG A 1 148 ? 22.233 -4.908 9.399 1.00 8.48 148 ARG A O 5
ATOM 17687 N N . GLY A 1 149 ? 20.545 -4.032 8.198 1.00 7.85 149 GLY A N 5
ATOM 17688 C CA . GLY A 1 149 ? 21.125 -2.715 8.031 1.00 8.32 149 GLY A CA 5
ATOM 17689 C C . GLY A 1 149 ? 20.223 -1.650 8.630 1.00 8.13 149 GLY A C 5
ATOM 17690 O O . GLY A 1 149 ? 19.019 -1.859 8.804 1.00 8.14 149 GLY A O 5
ATOM 17694 N N . ASN A 1 150 ? 20.807 -0.492 8.946 1.00 8.14 150 ASN A N 5
ATOM 17695 C CA . ASN A 1 150 ? 20.073 0.641 9.495 1.00 8.05 150 ASN A CA 5
ATOM 17696 C C . ASN A 1 150 ? 19.587 1.491 8.322 1.00 7.68 150 ASN A C 5
ATOM 17697 O O . ASN A 1 150 ? 20.284 2.372 7.816 1.00 8.12 150 ASN A O 5
ATOM 17708 N N . LEU A 1 151 ? 18.359 1.217 7.913 1.00 7.03 151 LEU A N 5
ATOM 17709 C CA . LEU A 1 151 ? 17.660 1.949 6.873 1.00 6.77 151 LEU A CA 5
ATOM 17710 C C . LEU A 1 151 ? 16.512 2.758 7.466 1.00 6.56 151 LEU A C 5
ATOM 17711 O O . LEU A 1 151 ? 15.933 3.581 6.762 1.00 6.71 151 LEU A O 5
ATOM 17727 N N . SER A 1 152 ? 16.210 2.555 8.758 1.00 6.39 152 SER A N 5
ATOM 17728 C CA . SER A 1 152 ? 15.161 3.226 9.511 1.00 6.36 152 SER A CA 5
ATOM 17729 C C . SER A 1 152 ? 13.803 2.953 8.864 1.00 5.74 152 SER A C 5
ATOM 17730 O O . SER A 1 152 ? 13.235 3.819 8.199 1.00 5.56 152 SER A O 5
ATOM 17738 N N . THR A 1 153 ? 13.284 1.738 9.063 1.00 5.49 153 THR A N 5
ATOM 17739 C CA . THR A 1 153 ? 11.965 1.306 8.612 1.00 4.91 153 THR A CA 5
ATOM 17740 C C . THR A 1 153 ? 10.855 2.297 8.923 1.00 4.94 153 THR A C 5
ATOM 17741 O O . THR A 1 153 ? 10.026 2.608 8.074 1.00 4.54 153 THR A O 5
ATOM 17752 N N . GLU A 1 154 ? 10.929 2.870 10.120 1.00 5.48 154 GLU A N 5
ATOM 17753 C CA . GLU A 1 154 ? 9.974 3.811 10.666 1.00 5.66 154 GLU A CA 5
ATOM 17754 C C . GLU A 1 154 ? 9.921 5.089 9.830 1.00 5.64 154 GLU A C 5
ATOM 17755 O O . GLU A 1 154 ? 8.876 5.729 9.759 1.00 5.59 154 GLU A O 5
ATOM 17767 N N . LYS A 1 155 ? 11.030 5.420 9.156 1.00 5.75 155 LYS A N 5
ATOM 17768 C CA . LYS A 1 155 ? 11.122 6.562 8.271 1.00 5.83 155 LYS A CA 5
ATOM 17769 C C . LYS A 1 155 ? 10.353 6.337 6.973 1.00 5.27 155 LYS A C 5
ATOM 17770 O O . LYS A 1 155 ? 9.744 7.260 6.445 1.00 5.38 155 LYS A O 5
ATOM 17789 N N . PHE A 1 156 ? 10.322 5.096 6.494 1.00 4.75 156 PHE A N 5
ATOM 17790 C CA . PHE A 1 156 ? 9.569 4.736 5.305 1.00 4.21 156 PHE A CA 5
ATOM 17791 C C . PHE A 1 156 ? 8.085 4.601 5.641 1.00 4.04 156 PHE A C 5
ATOM 17792 O O . PHE A 1 156 ? 7.229 4.850 4.798 1.00 3.90 156 PHE A O 5
ATOM 17809 N N . VAL A 1 157 ? 7.774 4.239 6.889 1.00 4.15 157 VAL A N 5
ATOM 17810 C CA . VAL A 1 157 ? 6.412 4.144 7.379 1.00 4.05 157 VAL A CA 5
ATOM 17811 C C . VAL A 1 157 ? 5.783 5.537 7.424 1.00 4.51 157 VAL A C 5
ATOM 17812 O O . VAL A 1 157 ? 4.655 5.702 6.963 1.00 4.44 157 VAL A O 5
ATOM 17825 N N . GLU A 1 158 ? 6.498 6.530 7.970 1.00 5.04 158 GLU A N 5
ATOM 17826 C CA . GLU A 1 158 ? 5.947 7.863 8.141 1.00 5.58 158 GLU A CA 5
ATOM 17827 C C . GLU A 1 158 ? 5.637 8.560 6.819 1.00 5.55 158 GLU A C 5
ATOM 17828 O O . GLU A 1 158 ? 4.564 9.142 6.706 1.00 5.80 158 GLU A O 5
ATOM 17840 N N . GLU A 1 159 ? 6.514 8.464 5.812 1.00 5.30 159 GLU A N 5
ATOM 17841 C CA . GLU A 1 159 ? 6.285 9.099 4.514 1.00 5.37 159 GLU A CA 5
ATOM 17842 C C . GLU A 1 159 ? 5.025 8.574 3.818 1.00 5.13 159 GLU A C 5
ATOM 17843 O O . GLU A 1 159 ? 4.325 9.357 3.172 1.00 5.47 159 GLU A O 5
ATOM 17855 N N . ILE A 1 160 ? 4.670 7.306 4.033 1.00 4.60 160 ILE A N 5
ATOM 17856 C CA . ILE A 1 160 ? 3.436 6.748 3.502 1.00 4.37 160 ILE A CA 5
ATOM 17857 C C . ILE A 1 160 ? 2.265 7.048 4.440 1.00 4.65 160 ILE A C 5
ATOM 17858 O O . ILE A 1 160 ? 1.187 7.387 3.963 1.00 4.82 160 ILE A O 5
ATOM 17874 N N . LYS A 1 161 ? 2.440 6.954 5.763 1.00 4.77 161 LYS A N 5
ATOM 17875 C CA . LYS A 1 161 ? 1.355 7.184 6.719 1.00 5.08 161 LYS A CA 5
ATOM 17876 C C . LYS A 1 161 ? 0.837 8.623 6.700 1.00 5.69 161 LYS A C 5
ATOM 17877 O O . LYS A 1 161 ? -0.251 8.872 7.218 1.00 5.94 161 LYS A O 5
ATOM 17896 N N . SER A 1 162 ? 1.568 9.554 6.071 1.00 5.96 162 SER A N 5
ATOM 17897 C CA . SER A 1 162 ? 1.181 10.949 5.879 1.00 6.58 162 SER A CA 5
ATOM 17898 C C . SER A 1 162 ? -0.209 11.098 5.244 1.00 6.65 162 SER A C 5
ATOM 17899 O O . SER A 1 162 ? -0.853 12.129 5.431 1.00 7.17 162 SER A O 5
ATOM 17907 N N . ILE A 1 163 ? -0.684 10.064 4.530 1.00 6.18 163 ILE A N 5
ATOM 17908 C CA . ILE A 1 163 ? -2.010 10.017 3.930 1.00 6.28 163 ILE A CA 5
ATOM 17909 C C . ILE A 1 163 ? -3.132 10.110 4.965 1.00 6.44 163 ILE A C 5
ATOM 17910 O O . ILE A 1 163 ? -4.240 10.557 4.654 1.00 6.76 163 ILE A O 5
ATOM 17926 N N . ALA A 1 164 ? -2.843 9.701 6.199 1.00 6.25 164 ALA A N 5
ATOM 17927 C CA . ALA A 1 164 ? -3.778 9.775 7.294 1.00 6.40 164 ALA A CA 5
ATOM 17928 C C . ALA A 1 164 ? -3.620 11.121 7.998 1.00 7.02 164 ALA A C 5
ATOM 17929 O O . ALA A 1 164 ? -2.830 11.275 8.929 1.00 7.11 164 ALA A O 5
ATOM 17936 N N . SER A 1 165 ? -4.392 12.105 7.540 1.00 7.50 165 SER A N 5
ATOM 17937 C CA . SER A 1 165 ? -4.472 13.432 8.136 1.00 8.13 165 SER A CA 5
ATOM 17938 C C . SER A 1 165 ? -5.165 13.387 9.503 1.00 8.20 165 SER A C 5
ATOM 17939 O O . SER A 1 165 ? -4.770 14.094 10.431 1.00 8.61 165 SER A O 5
ATOM 17947 N N . GLU A 1 166 ? -6.187 12.539 9.628 1.00 7.85 166 GLU A N 5
ATOM 17948 C CA . GLU A 1 166 ? -6.875 12.262 10.879 1.00 7.87 166 GLU A CA 5
ATOM 17949 C C . GLU A 1 166 ? -6.045 11.254 11.699 1.00 7.50 166 GLU A C 5
ATOM 17950 O O . GLU A 1 166 ? -5.094 10.684 11.150 1.00 7.18 166 GLU A O 5
ATOM 17962 N N . PRO A 1 167 ? -6.381 11.031 12.993 1.00 7.57 167 PRO A N 5
ATOM 17963 C CA . PRO A 1 167 ? -5.705 10.078 13.880 1.00 7.32 167 PRO A CA 5
ATOM 17964 C C . PRO A 1 167 ? -5.278 8.771 13.212 1.00 6.69 167 PRO A C 5
ATOM 17965 O O . PRO A 1 167 ? -6.101 8.051 12.642 1.00 6.33 167 PRO A O 5
ATOM 17976 N N . THR A 1 168 ? -3.983 8.472 13.274 1.00 6.59 168 THR A N 5
ATOM 17977 C CA . THR A 1 168 ? -3.395 7.301 12.641 1.00 6.03 168 THR A CA 5
ATOM 17978 C C . THR A 1 168 ? -3.877 6.003 13.288 1.00 5.70 168 THR A C 5
ATOM 17979 O O . THR A 1 168 ? -3.962 4.988 12.602 1.00 5.20 168 THR A O 5
ATOM 17990 N N . GLU A 1 169 ? -4.268 6.039 14.565 1.00 6.01 169 GLU A N 5
ATOM 17991 C CA . GLU A 1 169 ? -4.755 4.872 15.292 1.00 5.82 169 GLU A CA 5
ATOM 17992 C C . GLU A 1 169 ? -6.026 4.274 14.675 1.00 5.44 169 GLU A C 5
ATOM 17993 O O . GLU A 1 169 ? -6.262 3.076 14.812 1.00 5.19 169 GLU A O 5
ATOM 18005 N N . LYS A 1 170 ? -6.809 5.085 13.958 1.00 5.49 170 LYS A N 5
ATOM 18006 C CA . LYS A 1 170 ? -8.005 4.636 13.266 1.00 5.24 170 LYS A CA 5
ATOM 18007 C C . LYS A 1 170 ? -7.832 4.689 11.750 1.00 5.01 170 LYS A C 5
ATOM 18008 O O . LYS A 1 170 ? -8.822 4.799 11.038 1.00 5.02 170 LYS A O 5
ATOM 18027 N N . HIS A 1 171 ? -6.599 4.642 11.248 1.00 4.86 171 HIS A N 5
ATOM 18028 C CA . HIS A 1 171 ? -6.301 4.751 9.826 1.00 4.69 171 HIS A CA 5
ATOM 18029 C C . HIS A 1 171 ? -5.166 3.842 9.389 1.00 4.28 171 HIS A C 5
ATOM 18030 O O . HIS A 1 171 ? -5.174 3.337 8.269 1.00 3.94 171 HIS A O 5
ATOM 18045 N N . PHE A 1 172 ? -4.169 3.677 10.252 1.00 4.39 172 PHE A N 5
ATOM 18046 C CA . PHE A 1 172 ? -2.959 2.939 9.973 1.00 4.10 172 PHE A CA 5
ATOM 18047 C C . PHE A 1 172 ? -2.821 1.797 10.969 1.00 3.97 172 PHE A C 5
ATOM 18048 O O . PHE A 1 172 ? -3.030 1.978 12.170 1.00 4.32 172 PHE A O 5
ATOM 18065 N N . PHE A 1 173 ? -2.456 0.621 10.472 1.00 3.57 173 PHE A N 5
ATOM 18066 C CA . PHE A 1 173 ? -2.229 -0.572 11.270 1.00 3.61 173 PHE A CA 5
ATOM 18067 C C . PHE A 1 173 ? -1.332 -1.542 10.523 1.00 3.43 173 PHE A C 5
ATOM 18068 O O . PHE A 1 173 ? -1.049 -1.358 9.345 1.00 3.17 173 PHE A O 5
ATOM 18085 N N . ASN A 1 174 ? -0.841 -2.565 11.213 1.00 3.67 174 ASN A N 5
ATOM 18086 C CA . ASN A 1 174 ? -0.001 -3.582 10.600 1.00 3.67 174 ASN A CA 5
ATOM 18087 C C . ASN A 1 174 ? -0.850 -4.736 10.082 1.00 3.65 174 ASN A C 5
ATOM 18088 O O . ASN A 1 174 ? -1.874 -5.084 10.671 1.00 3.81 174 ASN A O 5
ATOM 18099 N N . VAL A 1 175 ? -0.386 -5.363 8.996 1.00 3.55 175 VAL A N 5
ATOM 18100 C CA . VAL A 1 175 ? -1.029 -6.512 8.353 1.00 3.72 175 VAL A CA 5
ATOM 18101 C C . VAL A 1 175 ? -1.105 -7.712 9.305 1.00 4.32 175 VAL A C 5
ATOM 18102 O O . VAL A 1 175 ? -1.985 -8.565 9.201 1.00 4.57 175 VAL A O 5
ATOM 18115 N N . SER A 1 176 ? -0.184 -7.767 10.259 1.00 4.61 176 SER A N 5
ATOM 18116 C CA . SER A 1 176 ? -0.077 -8.810 11.256 1.00 5.23 176 SER A CA 5
ATOM 18117 C C . SER A 1 176 ? -1.153 -8.691 12.346 1.00 5.35 176 SER A C 5
ATOM 18118 O O . SER A 1 176 ? -1.250 -9.586 13.186 1.00 5.80 176 SER A O 5
ATOM 18126 N N . ASP A 1 177 ? -1.960 -7.623 12.351 1.00 4.97 177 ASP A N 5
ATOM 18127 C CA . ASP A 1 177 ? -3.016 -7.428 13.335 1.00 5.08 177 ASP A CA 5
ATOM 18128 C C . ASP A 1 177 ? -4.378 -7.703 12.703 1.00 4.96 177 ASP A C 5
ATOM 18129 O O . ASP A 1 177 ? -4.792 -7.015 11.769 1.00 4.58 177 ASP A O 5
ATOM 18138 N N . GLU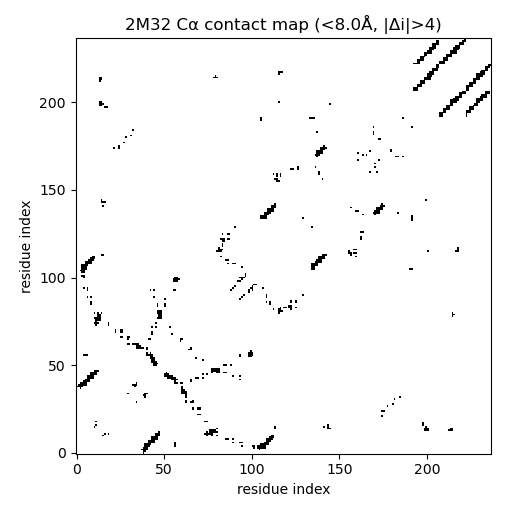 A 1 178 ? -5.074 -8.720 13.218 1.00 5.36 178 GLU A N 5
ATOM 18139 C CA . GLU A 1 178 ? -6.406 -9.078 12.745 1.00 5.38 178 GLU A CA 5
ATOM 18140 C C . GLU A 1 178 ? -7.501 -8.414 13.582 1.00 5.24 178 GLU A C 5
ATOM 18141 O O . GLU A 1 178 ? -8.635 -8.313 13.125 1.00 5.11 178 GLU A O 5
ATOM 18153 N N . LEU A 1 179 ? -7.194 -7.939 14.792 1.00 5.36 179 LEU A N 5
ATOM 18154 C CA . LEU A 1 179 ? -8.169 -7.244 15.622 1.00 5.33 179 LEU A CA 5
ATOM 18155 C C . LEU A 1 179 ? -8.434 -5.845 15.076 1.00 4.85 179 LEU A C 5
ATOM 18156 O O . LEU A 1 179 ? -9.571 -5.376 15.115 1.00 4.79 179 LEU A O 5
ATOM 18172 N N . ALA A 1 180 ? -7.408 -5.204 14.509 1.00 4.59 180 ALA A N 5
ATOM 18173 C CA . ALA A 1 180 ? -7.521 -3.901 13.884 1.00 4.22 180 ALA A CA 5
ATOM 18174 C C . ALA A 1 180 ? -8.518 -3.933 12.737 1.00 3.98 180 ALA A C 5
ATOM 18175 O O . ALA A 1 180 ? -9.228 -2.957 12.558 1.00 3.88 180 ALA A O 5
ATOM 18182 N N . LEU A 1 181 ? -8.667 -5.081 12.063 1.00 4.05 181 LEU A N 5
ATOM 18183 C CA . LEU A 1 181 ? -9.664 -5.298 11.028 1.00 4.01 181 LEU A CA 5
ATOM 18184 C C . LEU A 1 181 ? -11.072 -5.084 11.559 1.00 4.14 181 LEU A C 5
ATOM 18185 O O . LEU A 1 181 ? -11.866 -4.431 10.901 1.00 4.08 181 LEU A O 5
ATOM 18201 N N . VAL A 1 182 ? -11.359 -5.542 12.777 1.00 4.38 182 VAL A N 5
ATOM 18202 C CA . VAL A 1 182 ? -12.640 -5.333 13.436 1.00 4.53 182 VAL A CA 5
ATOM 18203 C C . VAL A 1 182 ? -12.842 -3.845 13.738 1.00 4.39 182 VAL A C 5
ATOM 18204 O O . VAL A 1 182 ? -13.932 -3.310 13.534 1.00 4.41 182 VAL A O 5
ATOM 18217 N N . THR A 1 183 ? -11.780 -3.164 14.178 1.00 4.35 183 THR A N 5
ATOM 18218 C CA . THR A 1 183 ? -11.801 -1.731 14.428 1.00 4.38 183 THR A CA 5
ATOM 18219 C C . THR A 1 183 ? -12.074 -0.955 13.126 1.00 4.20 183 THR A C 5
ATOM 18220 O O . THR A 1 183 ? -12.753 0.073 13.138 1.00 4.35 183 THR A O 5
ATOM 18231 N N . ILE A 1 184 ? -11.596 -1.469 11.988 1.00 3.99 184 ILE A N 5
ATOM 18232 C CA . ILE A 1 184 ? -11.877 -0.900 10.682 1.00 3.94 184 ILE A CA 5
ATOM 18233 C C . ILE A 1 184 ? -13.357 -1.032 10.380 1.00 4.12 184 ILE A C 5
ATOM 18234 O O . ILE A 1 184 ? -13.967 -0.022 10.062 1.00 4.31 184 ILE A O 5
ATOM 18250 N N . VAL A 1 185 ? -13.956 -2.211 10.576 1.00 4.16 185 VAL A N 5
ATOM 18251 C CA . VAL A 1 185 ? -15.382 -2.441 10.344 1.00 4.38 185 VAL A CA 5
ATOM 18252 C C . VAL A 1 185 ? -16.239 -1.484 11.177 1.00 4.52 185 VAL A C 5
ATOM 18253 O O . VAL A 1 185 ? -17.232 -0.945 10.691 1.00 4.74 185 VAL A O 5
ATOM 18266 N N . LYS A 1 186 ? -15.813 -1.232 12.417 1.00 4.50 186 LYS A N 5
ATOM 18267 C CA . LYS A 1 186 ? -16.444 -0.275 13.306 1.00 4.72 186 LYS A CA 5
ATOM 18268 C C . LYS A 1 186 ? -16.424 1.141 12.723 1.00 4.87 186 LYS A C 5
ATOM 18269 O O . LYS A 1 186 ? -17.420 1.859 12.794 1.00 5.15 186 LYS A O 5
ATOM 18288 N N . THR A 1 187 ? -15.306 1.509 12.097 1.00 4.76 187 THR A N 5
ATOM 18289 C CA . THR A 1 187 ? -15.139 2.791 11.434 1.00 5.01 187 THR A CA 5
ATOM 18290 C C . THR A 1 187 ? -15.947 2.828 10.123 1.00 5.16 187 THR A C 5
ATOM 18291 O O . THR A 1 187 ? -16.493 3.865 9.759 1.00 5.53 187 THR A O 5
ATOM 18302 N N . LEU A 1 188 ? -16.089 1.696 9.428 1.00 4.97 188 LEU A N 5
ATOM 18303 C CA . LEU A 1 188 ? -16.886 1.594 8.207 1.00 5.22 188 LEU A CA 5
ATOM 18304 C C . LEU A 1 188 ? -18.384 1.679 8.511 1.00 5.53 188 LEU A C 5
ATOM 18305 O O . LEU A 1 188 ? -19.185 2.021 7.639 1.00 5.92 188 LEU A O 5
ATOM 18321 N N . GLY A 1 189 ? -18.763 1.416 9.764 1.00 5.41 189 GLY A N 5
ATOM 18322 C CA . GLY A 1 189 ? -20.122 1.547 10.250 1.00 5.68 189 GLY A CA 5
ATOM 18323 C C . GLY A 1 189 ? -20.539 3.004 10.437 1.00 6.03 189 GLY A C 5
ATOM 18324 O O . GLY A 1 189 ? -21.726 3.278 10.611 1.00 6.35 189 GLY A O 5
ATOM 18328 N N . GLU A 1 190 ? -19.588 3.942 10.363 1.00 6.04 190 GLU A N 5
ATOM 18329 C CA . GLU A 1 190 ? -19.854 5.368 10.449 1.00 6.47 190 GLU A CA 5
ATOM 18330 C C . GLU A 1 190 ? -20.306 5.896 9.084 1.00 6.88 190 GLU A C 5
ATOM 18331 O O . GLU A 1 190 ? -20.318 5.168 8.088 1.00 6.83 190 GLU A O 5
ATOM 18343 N N . ARG A 1 191 ? -20.713 7.164 9.041 1.00 7.36 191 ARG A N 5
ATOM 18344 C CA . ARG A 1 191 ? -21.172 7.798 7.813 1.00 7.85 191 ARG A CA 5
ATOM 18345 C C . ARG A 1 191 ? -20.017 8.434 7.036 1.00 7.83 191 ARG A C 5
ATOM 18346 O O . ARG A 1 191 ? -20.129 8.589 5.819 1.00 7.98 191 ARG A O 5
ATOM 18367 N N . ILE A 1 192 ? -18.920 8.788 7.708 1.00 7.70 192 ILE A N 5
ATOM 18368 C CA . ILE A 1 192 ? -17.744 9.395 7.107 1.00 7.70 192 ILE A CA 5
ATOM 18369 C C . ILE A 1 192 ? -16.527 9.203 8.019 1.00 7.40 192 ILE A C 5
ATOM 18370 O O . ILE A 1 192 ? -15.389 9.272 7.515 1.00 7.48 192 ILE A O 5
ATOM 18393 N N . GLY B 2 2 ? 14.086 -35.904 -1.548 1.00 2.55 102 GLY B N 5
ATOM 18394 C CA . GLY B 2 2 ? 12.932 -35.134 -1.135 1.00 2.42 102 GLY B CA 5
ATOM 18395 C C . GLY B 2 2 ? 12.740 -33.875 -1.970 1.00 2.30 102 GLY B C 5
ATOM 18396 O O . GLY B 2 2 ? 13.600 -33.544 -2.794 1.00 2.30 102 GLY B O 5
ATOM 18400 N N . PRO B 2 3 ? 11.594 -33.189 -1.799 1.00 2.24 103 PRO B N 5
ATOM 18401 C CA . PRO B 2 3 ? 11.238 -32.025 -2.605 1.00 2.17 103 PRO B CA 5
ATOM 18402 C C . PRO B 2 3 ? 11.980 -30.786 -2.066 1.00 2.06 103 PRO B C 5
ATOM 18403 O O . PRO B 2 3 ? 12.154 -30.668 -0.850 1.00 2.06 103 PRO B O 5
ATOM 18429 N N . GLY B 2 5 ? 12.790 -26.738 -1.072 1.00 1.79 105 GLY B N 5
ATOM 18430 C CA . GLY B 2 5 ? 12.008 -25.741 -0.374 1.00 1.78 105 GLY B CA 5
ATOM 18431 C C . GLY B 2 5 ? 11.574 -24.585 -1.265 1.00 1.70 105 GLY B C 5
ATOM 18432 O O . GLY B 2 5 ? 12.058 -24.451 -2.393 1.00 1.65 105 GLY B O 5
ATOM 18436 N N . PRO B 2 6 ? 10.684 -23.720 -0.752 1.00 1.73 106 PRO B N 5
ATOM 18437 C CA . PRO B 2 6 ? 10.200 -22.555 -1.486 1.00 1.69 106 PRO B CA 5
ATOM 18438 C C . PRO B 2 6 ? 11.240 -21.423 -1.515 1.00 1.58 106 PRO B C 5
ATOM 18439 O O . PRO B 2 6 ? 12.196 -21.453 -0.729 1.00 1.57 106 PRO B O 5
ATOM 18465 N N . GLY B 2 8 ? 13.424 -18.171 -0.943 1.00 1.42 108 GLY B N 5
ATOM 18466 C CA . GLY B 2 8 ? 13.811 -17.510 0.283 1.00 1.47 108 GLY B CA 5
ATOM 18467 C C . GLY B 2 8 ? 13.269 -16.095 0.375 1.00 1.44 108 GLY B C 5
ATOM 18468 O O . GLY B 2 8 ? 12.753 -15.536 -0.598 1.00 1.41 108 GLY B O 5
ATOM 18472 N N . LEU B 2 9 ? 13.399 -15.511 1.565 1.00 1.51 109 LEU B N 5
ATOM 18473 C CA . LEU B 2 9 ? 12.918 -14.172 1.858 1.00 1.53 109 LEU B CA 5
ATOM 18474 C C . LEU B 2 9 ? 13.649 -13.147 0.978 1.00 1.43 109 LEU B C 5
ATOM 18475 O O . LEU B 2 9 ? 14.873 -13.188 0.868 1.00 1.36 109 LEU B O 5
ATOM 18506 N N . GLY B 2 11 ? 15.268 -9.504 -0.280 1.00 1.28 111 GLY B N 5
ATOM 18507 C CA . GLY B 2 11 ? 16.070 -8.515 0.401 1.00 1.26 111 GLY B CA 5
ATOM 18508 C C . GLY B 2 11 ? 15.292 -7.289 0.834 1.00 1.34 111 GLY B C 5
ATOM 18509 O O . GLY B 2 11 ? 14.181 -7.031 0.368 1.00 1.51 111 GLY B O 5
ATOM 18513 N N . GLU B 2 12 ? 15.906 -6.517 1.722 1.00 1.34 112 GLU B N 5
ATOM 18514 C CA . GLU B 2 12 ? 15.312 -5.334 2.316 1.00 1.46 112 GLU B CA 5
ATOM 18515 C C . GLU B 2 12 ? 15.501 -4.130 1.390 1.00 1.34 112 GLU B C 5
ATOM 18516 O O . GLU B 2 12 ? 15.902 -4.259 0.239 1.00 1.21 112 GLU B O 5
ATOM 18528 N N . ASN B 2 13 ? 15.210 -2.933 1.891 1.00 1.44 113 ASN B N 5
ATOM 18529 C CA . ASN B 2 13 ? 15.376 -1.689 1.154 1.00 1.39 113 ASN B CA 5
ATOM 18530 C C . ASN B 2 13 ? 16.864 -1.409 0.898 1.00 1.27 113 ASN B C 5
ATOM 18531 O O . ASN B 2 13 ? 17.757 -1.989 1.522 1.00 1.36 113 ASN B O 5
ATOM 18542 N N . GLY B 2 14 ? 17.134 -0.546 -0.072 1.00 1.13 114 GLY B N 5
ATOM 18543 C CA . GLY B 2 14 ? 18.481 -0.196 -0.439 1.00 1.07 114 GLY B CA 5
ATOM 18544 C C . GLY B 2 14 ? 19.132 0.790 0.523 1.00 1.20 114 GLY B C 5
ATOM 18545 O O . GLY B 2 14 ? 18.442 1.523 1.234 1.00 1.33 114 GLY B O 5
ATOM 18549 N N . PRO B 2 15 ? 20.474 0.843 0.534 1.00 1.23 115 PRO B N 5
ATOM 18550 C CA . PRO B 2 15 ? 21.221 1.774 1.371 1.00 1.39 115 PRO B CA 5
ATOM 18551 C C . PRO B 2 15 ? 21.001 3.235 0.951 1.00 1.31 115 PRO B C 5
ATOM 18552 O O . PRO B 2 15 ? 20.838 3.499 -0.247 1.00 1.17 115 PRO B O 5
ATOM 18578 N N . GLY B 2 17 ? 21.443 7.038 -0.233 1.00 1.26 117 GLY B N 5
ATOM 18579 C CA . GLY B 2 17 ? 22.333 7.633 -1.216 1.00 1.23 117 GLY B CA 5
ATOM 18580 C C . GLY B 2 17 ? 23.416 8.517 -0.590 1.00 1.34 117 GLY B C 5
ATOM 18581 O O . GLY B 2 17 ? 23.291 8.936 0.566 1.00 1.44 117 GLY B O 5
ATOM 18585 N N . PRO B 2 18 ? 24.482 8.820 -1.348 1.00 1.35 118 PRO B N 5
ATOM 18586 C CA . PRO B 2 18 ? 25.588 9.641 -0.867 1.00 1.47 118 PRO B CA 5
ATOM 18587 C C . PRO B 2 18 ? 25.248 11.142 -0.897 1.00 1.48 118 PRO B C 5
ATOM 18588 O O . PRO B 2 18 ? 24.335 11.549 -1.621 1.00 1.42 118 PRO B O 5
ATOM 18614 N N . GLY B 2 20 ? 25.363 15.274 -1.609 1.00 1.61 120 GLY B N 5
ATOM 18615 C CA . GLY B 2 20 ? 25.522 16.041 -2.831 1.00 1.62 120 GLY B CA 5
ATOM 18616 C C . GLY B 2 20 ? 26.799 16.882 -2.843 1.00 1.69 120 GLY B C 5
ATOM 18617 O O . GLY B 2 20 ? 27.458 17.029 -1.809 1.00 1.75 120 GLY B O 5
ATOM 18621 N N . PRO B 2 21 ? 27.158 17.453 -4.006 1.00 1.74 121 PRO B N 5
ATOM 18622 C CA . PRO B 2 21 ? 28.369 18.254 -4.156 1.00 1.83 121 PRO B CA 5
ATOM 18623 C C . PRO B 2 21 ? 28.148 19.717 -3.721 1.00 1.88 121 PRO B C 5
ATOM 18624 O O . PRO B 2 21 ? 27.021 20.225 -3.782 1.00 1.85 121 PRO B O 5
ATOM 18659 N N . GLY C 2 2 ? 13.125 -32.115 2.380 1.00 2.43 202 GLY C N 5
ATOM 18660 C CA . GLY C 2 2 ? 14.160 -32.201 1.367 1.00 2.41 202 GLY C CA 5
ATOM 18661 C C . GLY C 2 2 ? 15.183 -31.080 1.505 1.00 2.34 202 GLY C C 5
ATOM 18662 O O . GLY C 2 2 ? 15.390 -30.580 2.614 1.00 2.40 202 GLY C O 5
ATOM 18666 N N . PRO C 2 3 ? 15.840 -30.687 0.398 1.00 2.27 203 PRO C N 5
ATOM 18667 C CA . PRO C 2 3 ? 16.869 -29.652 0.408 1.00 2.24 203 PRO C CA 5
ATOM 18668 C C . PRO C 2 3 ? 16.266 -28.243 0.526 1.00 2.09 203 PRO C C 5
ATOM 18669 O O . PRO C 2 3 ? 15.123 -28.031 0.112 1.00 2.00 203 PRO C O 5
ATOM 18695 N N . GLY C 2 5 ? 15.307 -24.319 -0.164 1.00 1.74 205 GLY C N 5
ATOM 18696 C CA . GLY C 2 5 ? 14.916 -23.632 -1.380 1.00 1.64 205 GLY C CA 5
ATOM 18697 C C . GLY C 2 5 ? 15.977 -22.661 -1.893 1.00 1.60 205 GLY C C 5
ATOM 18698 O O . GLY C 2 5 ? 17.015 -22.463 -1.251 1.00 1.66 205 GLY C O 5
ATOM 18702 N N . PRO C 2 6 ? 15.713 -22.023 -3.043 1.00 1.53 206 PRO C N 5
ATOM 18703 C CA . PRO C 2 6 ? 16.635 -21.061 -3.633 1.00 1.51 206 PRO C CA 5
ATOM 18704 C C . PRO C 2 6 ? 16.673 -19.758 -2.819 1.00 1.41 206 PRO C C 5
ATOM 18705 O O . PRO C 2 6 ? 15.670 -19.402 -2.192 1.00 1.37 206 PRO C O 5
ATOM 18731 N N . GLY C 2 8 ? 16.483 -15.802 -1.827 1.00 1.18 208 GLY C N 5
ATOM 18732 C CA . GLY C 2 8 ? 15.553 -14.744 -2.175 1.00 1.13 208 GLY C CA 5
ATOM 18733 C C . GLY C 2 8 ? 16.161 -13.743 -3.148 1.00 1.11 208 GLY C C 5
ATOM 18734 O O . GLY C 2 8 ? 17.380 -13.690 -3.340 1.00 1.14 208 GLY C O 5
ATOM 18738 N N . LEU C 2 9 ? 15.302 -12.945 -3.773 1.00 1.15 209 LEU C N 5
ATOM 18739 C CA . LEU C 2 9 ? 15.738 -11.966 -4.752 1.00 1.19 209 LEU C CA 5
ATOM 18740 C C . LEU C 2 9 ? 16.061 -10.627 -4.083 1.00 1.08 209 LEU C C 5
ATOM 18741 O O . LEU C 2 9 ? 15.535 -10.343 -3.000 1.00 1.08 209 LEU C O 5
ATOM 18772 N N . GLY C 2 11 ? 16.326 -6.688 -2.965 1.00 0.98 211 GLY C N 5
ATOM 18773 C CA . GLY C 2 11 ? 15.291 -5.707 -2.679 1.00 1.08 211 GLY C CA 5
ATOM 18774 C C . GLY C 2 11 ? 15.228 -4.566 -3.695 1.00 1.10 211 GLY C C 5
ATOM 18775 O O . GLY C 2 11 ? 15.813 -4.637 -4.778 1.00 1.22 211 GLY C O 5
ATOM 18779 N N . GLU C 2 12 ? 14.527 -3.490 -3.340 1.00 1.16 212 GLU C N 5
ATOM 18780 C CA . GLU C 2 12 ? 14.360 -2.331 -4.214 1.00 1.24 212 GLU C CA 5
ATOM 18781 C C . GLU C 2 12 ? 15.287 -1.196 -3.805 1.00 1.12 212 GLU C C 5
ATOM 18782 O O . GLU C 2 12 ? 15.972 -1.260 -2.795 1.00 1.06 212 GLU C O 5
ATOM 18794 N N . ASN C 2 13 ? 15.315 -0.135 -4.609 1.00 1.18 213 ASN C N 5
ATOM 18795 C CA . ASN C 2 13 ? 16.122 1.059 -4.384 1.00 1.13 213 ASN C CA 5
ATOM 18796 C C . ASN C 2 13 ? 15.826 1.699 -3.025 1.00 1.14 213 ASN C C 5
ATOM 18797 O O . ASN C 2 13 ? 14.763 1.465 -2.456 1.00 1.32 213 ASN C O 5
ATOM 18808 N N . GLY C 2 14 ? 16.773 2.468 -2.501 1.00 1.05 214 GLY C N 5
ATOM 18809 C CA . GLY C 2 14 ? 16.644 3.102 -1.208 1.00 1.16 214 GLY C CA 5
ATOM 18810 C C . GLY C 2 14 ? 16.391 4.600 -1.274 1.00 1.24 214 GLY C C 5
ATOM 18811 O O . GLY C 2 14 ? 16.074 5.143 -2.337 1.00 1.25 214 GLY C O 5
ATOM 18815 N N . PRO C 2 15 ? 16.521 5.289 -0.124 1.00 1.35 215 PRO C N 5
ATOM 18816 C CA . PRO C 2 15 ? 16.288 6.722 -0.020 1.00 1.46 215 PRO C CA 5
ATOM 18817 C C . PRO C 2 15 ? 17.431 7.541 -0.628 1.00 1.37 215 PRO C C 5
ATOM 18818 O O . PRO C 2 15 ? 18.590 7.122 -0.558 1.00 1.29 215 PRO C O 5
ATOM 18844 N N . GLY C 2 17 ? 20.248 10.569 -1.258 1.00 1.36 217 GLY C N 5
ATOM 18845 C CA . GLY C 2 17 ? 21.205 11.200 -0.372 1.00 1.44 217 GLY C CA 5
ATOM 18846 C C . GLY C 2 17 ? 20.823 12.631 0.003 1.00 1.56 217 GLY C C 5
ATOM 18847 O O . GLY C 2 17 ? 20.013 13.259 -0.685 1.00 1.60 217 GLY C O 5
ATOM 18851 N N . PRO C 2 18 ? 21.416 13.165 1.084 1.00 1.67 218 PRO C N 5
ATOM 18852 C CA . PRO C 2 18 ? 21.137 14.518 1.551 1.00 1.82 218 PRO C CA 5
ATOM 18853 C C . PRO C 2 18 ? 21.783 15.580 0.651 1.00 1.77 218 PRO C C 5
ATOM 18854 O O . PRO C 2 18 ? 22.794 15.294 0.002 1.00 1.67 218 PRO C O 5
ATOM 18880 N N . GLY C 2 20 ? 23.998 18.703 -0.752 1.00 1.82 220 GLY C N 5
ATOM 18881 C CA . GLY C 2 20 ? 25.379 19.063 -0.501 1.00 1.85 220 GLY C CA 5
ATOM 18882 C C . GLY C 2 20 ? 25.514 20.342 0.324 1.00 1.98 220 GLY C C 5
ATOM 18883 O O . GLY C 2 20 ? 24.530 21.055 0.550 1.00 2.03 220 GLY C O 5
ATOM 18887 N N . PRO C 2 21 ? 26.744 20.665 0.751 1.00 2.07 221 PRO C N 5
ATOM 18888 C CA . PRO C 2 21 ? 27.023 21.881 1.510 1.00 2.21 221 PRO C CA 5
ATOM 18889 C C . PRO C 2 21 ? 26.947 23.139 0.629 1.00 2.18 221 PRO C C 5
ATOM 18890 O O . PRO C 2 21 ? 27.089 23.043 -0.592 1.00 2.13 221 PRO C O 5
ATOM 18925 N N . GLY D 2 2 ? 10.760 -29.001 1.087 1.00 2.12 302 GLY D N 5
ATOM 18926 C CA . GLY D 2 2 ? 11.856 -28.797 2.016 1.00 2.17 302 GLY D CA 5
ATOM 18927 C C . GLY D 2 2 ? 11.756 -27.449 2.728 1.00 2.16 302 GLY D C 5
ATOM 18928 O O . GLY D 2 2 ? 10.776 -26.717 2.553 1.00 2.15 302 GLY D O 5
ATOM 18932 N N . PRO D 2 3 ? 12.780 -27.091 3.522 1.00 2.20 303 PRO D N 5
ATOM 18933 C CA . PRO D 2 3 ? 12.820 -25.827 4.253 1.00 2.22 303 PRO D CA 5
ATOM 18934 C C . PRO D 2 3 ? 12.989 -24.615 3.328 1.00 2.04 303 PRO D C 5
ATOM 18935 O O . PRO D 2 3 ? 13.656 -24.731 2.302 1.00 1.93 303 PRO D O 5
ATOM 18961 N N . GLY D 2 5 ? 14.183 -21.122 1.486 1.00 1.67 305 GLY D N 5
ATOM 18962 C CA . GLY D 2 5 ? 15.507 -20.644 1.133 1.00 1.64 305 GLY D CA 5
ATOM 18963 C C . GLY D 2 5 ? 15.987 -19.504 2.037 1.00 1.66 305 GLY D C 5
ATOM 18964 O O . GLY D 2 5 ? 15.208 -18.956 2.825 1.00 1.71 305 GLY D O 5
ATOM 18968 N N . PRO D 2 6 ? 17.268 -19.121 1.919 1.00 1.68 306 PRO D N 5
ATOM 18969 C CA . PRO D 2 6 ? 17.849 -18.054 2.725 1.00 1.74 306 PRO D CA 5
ATOM 18970 C C . PRO D 2 6 ? 17.482 -16.661 2.182 1.00 1.57 306 PRO D C 5
ATOM 18971 O O . PRO D 2 6 ? 17.106 -16.537 1.009 1.00 1.43 306 PRO D O 5
ATOM 18997 N N . GLY D 2 8 ? 17.660 -13.088 0.494 1.00 1.25 308 GLY D N 5
ATOM 18998 C CA . GLY D 2 8 ? 18.412 -12.573 -0.635 1.00 1.17 308 GLY D CA 5
ATOM 18999 C C . GLY D 2 8 ? 19.227 -11.337 -0.291 1.00 1.17 308 GLY D C 5
ATOM 19000 O O . GLY D 2 8 ? 19.381 -10.969 0.877 1.00 1.31 308 GLY D O 5
ATOM 19004 N N . LEU D 2 9 ? 19.761 -10.687 -1.324 1.00 1.09 309 LEU D N 5
ATOM 19005 C CA . LEU D 2 9 ? 20.595 -9.507 -1.143 1.00 1.13 309 LEU D CA 5
ATOM 19006 C C . LEU D 2 9 ? 19.745 -8.263 -0.927 1.00 1.05 309 LEU D C 5
ATOM 19007 O O . LEU D 2 9 ? 18.612 -8.246 -1.351 1.00 1.00 309 LEU D O 5
ATOM 19038 N N . GLY D 2 11 ? 18.526 -4.065 -1.106 1.00 0.94 311 GLY D N 5
ATOM 19039 C CA . GLY D 2 11 ? 18.155 -3.237 -2.223 1.00 0.89 311 GLY D CA 5
ATOM 19040 C C . GLY D 2 11 ? 19.324 -2.504 -2.864 1.00 0.87 311 GLY D C 5
ATOM 19041 O O . GLY D 2 11 ? 20.490 -2.780 -2.577 1.00 0.95 311 GLY D O 5
ATOM 19045 N N . GLU D 2 12 ? 19.005 -1.552 -3.735 1.00 0.89 312 GLU D N 5
ATOM 19046 C CA . GLU D 2 12 ? 19.999 -0.795 -4.482 1.00 0.95 312 GLU D CA 5
ATOM 19047 C C . GLU D 2 12 ? 20.208 0.566 -3.831 1.00 0.90 312 GLU D C 5
ATOM 19048 O O . GLU D 2 12 ? 19.278 1.164 -3.295 1.00 0.88 312 GLU D O 5
ATOM 19060 N N . ASN D 2 13 ? 21.440 1.069 -3.882 1.00 0.98 313 ASN D N 5
ATOM 19061 C CA . ASN D 2 13 ? 21.811 2.359 -3.317 1.00 1.01 313 ASN D CA 5
ATOM 19062 C C . ASN D 2 13 ? 20.968 3.484 -3.916 1.00 0.96 313 ASN D C 5
ATOM 19063 O O . ASN D 2 13 ? 20.802 3.558 -5.136 1.00 1.01 313 ASN D O 5
ATOM 19074 N N . GLY D 2 14 ? 20.434 4.337 -3.040 1.00 0.98 314 GLY D N 5
ATOM 19075 C CA . GLY D 2 14 ? 19.627 5.470 -3.433 1.00 1.02 314 GLY D CA 5
ATOM 19076 C C . GLY D 2 14 ? 20.405 6.508 -4.235 1.00 1.07 314 GLY D C 5
ATOM 19077 O O . GLY D 2 14 ? 21.634 6.564 -4.128 1.00 1.10 314 GLY D O 5
ATOM 19081 N N . PRO D 2 15 ? 19.711 7.322 -5.054 1.00 1.14 315 PRO D N 5
ATOM 19082 C CA . PRO D 2 15 ? 20.341 8.339 -5.892 1.00 1.24 315 PRO D CA 5
ATOM 19083 C C . PRO D 2 15 ? 21.119 9.369 -5.051 1.00 1.22 315 PRO D C 5
ATOM 19084 O O . PRO D 2 15 ? 20.728 9.643 -3.910 1.00 1.20 315 PRO D O 5
ATOM 19110 N N . GLY D 2 17 ? 22.648 12.872 -3.492 1.00 1.38 317 GLY D N 5
ATOM 19111 C CA . GLY D 2 17 ? 22.001 14.099 -3.077 1.00 1.48 317 GLY D CA 5
ATOM 19112 C C . GLY D 2 17 ? 22.185 15.237 -4.079 1.00 1.55 317 GLY D C 5
ATOM 19113 O O . GLY D 2 17 ? 23.138 15.225 -4.865 1.00 1.55 317 GLY D O 5
ATOM 19117 N N . PRO D 2 18 ? 21.288 16.236 -4.050 1.00 1.65 318 PRO D N 5
ATOM 19118 C CA . PRO D 2 18 ? 21.348 17.376 -4.958 1.00 1.75 318 PRO D CA 5
ATOM 19119 C C . PRO D 2 18 ? 22.486 18.347 -4.602 1.00 1.75 318 PRO D C 5
ATOM 19120 O O . PRO D 2 18 ? 22.996 18.314 -3.476 1.00 1.73 318 PRO D O 5
ATOM 19146 N N . GLY D 2 20 ? 24.581 21.513 -3.398 1.00 1.90 320 GLY D N 5
ATOM 19147 C CA . GLY D 2 20 ? 24.367 22.437 -2.307 1.00 1.99 320 GLY D CA 5
ATOM 19148 C C . GLY D 2 20 ? 24.299 23.881 -2.802 1.00 2.08 320 GLY D C 5
ATOM 19149 O O . GLY D 2 20 ? 25.134 24.248 -3.639 1.00 2.09 320 GLY D O 5
ATOM 19153 N N . PRO D 2 21 ? 23.345 24.695 -2.303 1.00 2.20 321 PRO D N 5
ATOM 19154 C CA . PRO D 2 21 ? 23.122 26.082 -2.730 1.00 2.32 321 PRO D CA 5
ATOM 19155 C C . PRO D 2 21 ? 24.386 26.954 -2.616 1.00 2.32 321 PRO D C 5
ATOM 19156 O O . PRO D 2 21 ? 24.856 27.214 -1.503 1.00 2.39 321 PRO D O 5
ATOM 19186 N N . SER A 1 1 ? -29.377 3.626 -0.170 1.00 9.15 1 SER A N 6
ATOM 19187 C CA . SER A 1 1 ? -28.373 2.865 -0.927 1.00 8.79 1 SER A CA 6
ATOM 19188 C C . SER A 1 1 ? -27.003 3.040 -0.264 1.00 8.44 1 SER A C 6
ATOM 19189 O O . SER A 1 1 ? -26.342 4.066 -0.445 1.00 8.67 1 SER A O 6
ATOM 19199 N N . THR A 1 2 ? -26.552 2.054 0.513 1.00 7.99 2 THR A N 6
ATOM 19200 C CA . THR A 1 2 ? -25.276 2.116 1.227 1.00 7.66 2 THR A CA 6
ATOM 19201 C C . THR A 1 2 ? -24.136 1.616 0.318 1.00 7.68 2 THR A C 6
ATOM 19202 O O . THR A 1 2 ? -23.420 0.673 0.647 1.00 7.45 2 THR A O 6
ATOM 19213 N N . GLN A 1 3 ? -23.967 2.249 -0.842 1.00 8.02 3 GLN A N 6
ATOM 19214 C CA . GLN A 1 3 ? -22.928 1.905 -1.798 1.00 8.12 3 GLN A CA 6
ATOM 19215 C C . GLN A 1 3 ? -21.842 2.975 -1.799 1.00 7.90 3 GLN A C 6
ATOM 19216 O O . GLN A 1 3 ? -22.110 4.154 -1.562 1.00 8.04 3 GLN A O 6
ATOM 19230 N N . LEU A 1 4 ? -20.604 2.533 -2.005 1.00 7.59 4 LEU A N 6
ATOM 19231 C CA . LEU A 1 4 ? -19.404 3.350 -1.962 1.00 7.38 4 LEU A CA 6
ATOM 19232 C C . LEU A 1 4 ? -18.362 2.769 -2.902 1.00 7.40 4 LEU A C 6
ATOM 19233 O O . LEU A 1 4 ? -18.149 1.557 -2.886 1.00 7.37 4 LEU A O 6
ATOM 19249 N N . ASP A 1 5 ? -17.708 3.616 -3.693 1.00 7.51 5 ASP A N 6
ATOM 19250 C CA . ASP A 1 5 ? -16.690 3.192 -4.642 1.00 7.55 5 ASP A CA 6
ATOM 19251 C C . ASP A 1 5 ? -15.346 3.183 -3.923 1.00 7.02 5 ASP A C 6
ATOM 19252 O O . ASP A 1 5 ? -14.737 4.223 -3.695 1.00 6.91 5 ASP A O 6
ATOM 19261 N N . ILE A 1 6 ? -14.857 1.998 -3.574 1.00 6.74 6 ILE A N 6
ATOM 19262 C CA . ILE A 1 6 ? -13.603 1.810 -2.867 1.00 6.22 6 ILE A CA 6
ATOM 19263 C C . ILE A 1 6 ? -12.634 1.041 -3.768 1.00 6.26 6 ILE A C 6
ATOM 19264 O O . ILE A 1 6 ? -13.032 0.190 -4.559 1.00 6.48 6 ILE A O 6
ATOM 19280 N N . VAL A 1 7 ? -11.343 1.331 -3.660 1.00 6.08 7 VAL A N 6
ATOM 19281 C CA . VAL A 1 7 ? -10.290 0.605 -4.350 1.00 6.09 7 VAL A CA 6
ATOM 19282 C C . VAL A 1 7 ? -9.194 0.227 -3.358 1.00 5.52 7 VAL A C 6
ATOM 19283 O O . VAL A 1 7 ? -8.796 1.045 -2.524 1.00 5.21 7 VAL A O 6
ATOM 19296 N N . ILE A 1 8 ? -8.700 -1.003 -3.472 1.00 5.44 8 ILE A N 6
ATOM 19297 C CA . ILE A 1 8 ? -7.628 -1.533 -2.655 1.00 4.94 8 ILE A CA 6
ATOM 19298 C C . ILE A 1 8 ? -6.412 -1.721 -3.558 1.00 4.98 8 ILE A C 6
ATOM 19299 O O . ILE A 1 8 ? -6.458 -2.496 -4.518 1.00 5.38 8 ILE A O 6
ATOM 19315 N N . VAL A 1 9 ? -5.326 -1.019 -3.245 1.00 4.62 9 VAL A N 6
ATOM 19316 C CA . VAL A 1 9 ? -4.099 -1.053 -4.017 1.00 4.63 9 VAL A CA 6
ATOM 19317 C C . VAL A 1 9 ? -2.984 -1.671 -3.174 1.00 4.12 9 VAL A C 6
ATOM 19318 O O . VAL A 1 9 ? -2.570 -1.099 -2.163 1.00 3.66 9 VAL A O 6
ATOM 19331 N N . LEU A 1 10 ? -2.493 -2.838 -3.596 1.00 4.26 10 LEU A N 6
ATOM 19332 C CA . LEU A 1 10 ? -1.479 -3.603 -2.885 1.00 3.90 10 LEU A CA 6
ATOM 19333 C C . LEU A 1 10 ? -0.202 -3.696 -3.710 1.00 3.88 10 LEU A C 6
ATOM 19334 O O . LEU A 1 10 ? -0.227 -3.592 -4.934 1.00 4.30 10 LEU A O 6
ATOM 19350 N N . ASP A 1 11 ? 0.925 -3.912 -3.035 1.00 3.43 11 ASP A N 6
ATOM 19351 C CA . ASP A 1 11 ? 2.217 -4.146 -3.667 1.00 3.38 11 ASP A CA 6
ATOM 19352 C C . ASP A 1 11 ? 2.696 -5.535 -3.267 1.00 3.58 11 ASP A C 6
ATOM 19353 O O . ASP A 1 11 ? 2.461 -5.979 -2.142 1.00 3.51 11 ASP A O 6
ATOM 19362 N N . GLY A 1 12 ? 3.389 -6.197 -4.188 1.00 3.96 12 GLY A N 6
ATOM 19363 C CA . GLY A 1 12 ? 4.051 -7.453 -3.916 1.00 4.28 12 GLY A CA 6
ATOM 19364 C C . GLY A 1 12 ? 5.466 -7.413 -4.427 1.00 4.09 12 GLY A C 6
ATOM 19365 O O . GLY A 1 12 ? 5.829 -8.187 -5.306 1.00 4.52 12 GLY A O 6
ATOM 19369 N N . SER A 1 13 ? 6.249 -6.469 -3.934 1.00 3.48 13 SER A N 6
ATOM 19370 C CA . SER A 1 13 ? 7.632 -6.324 -4.316 1.00 3.27 13 SER A CA 6
ATOM 19371 C C . SER A 1 13 ? 8.558 -7.069 -3.364 1.00 3.23 13 SER A C 6
ATOM 19372 O O . SER A 1 13 ? 8.132 -7.720 -2.409 1.00 3.43 13 SER A O 6
ATOM 19380 N N . ASN A 1 14 ? 9.855 -6.951 -3.639 1.00 3.10 14 ASN A N 6
ATOM 19381 C CA . ASN A 1 14 ? 10.915 -7.576 -2.869 1.00 3.22 14 ASN A CA 6
ATOM 19382 C C . ASN A 1 14 ? 10.958 -7.040 -1.432 1.00 2.80 14 ASN A C 6
ATOM 19383 O O . ASN A 1 14 ? 11.304 -7.760 -0.501 1.00 3.08 14 ASN A O 6
ATOM 19394 N N . SER A 1 15 ? 10.535 -5.792 -1.227 1.00 2.34 15 SER A N 6
ATOM 19395 C CA . SER A 1 15 ? 10.467 -5.176 0.087 1.00 2.03 15 SER A CA 6
ATOM 19396 C C . SER A 1 15 ? 9.299 -5.676 0.941 1.00 2.28 15 SER A C 6
ATOM 19397 O O . SER A 1 15 ? 9.177 -5.267 2.096 1.00 2.35 15 SER A O 6
ATOM 19405 N N . ILE A 1 16 ? 8.477 -6.582 0.411 1.00 2.61 16 ILE A N 6
ATOM 19406 C CA . ILE A 1 16 ? 7.344 -7.164 1.100 1.00 2.89 16 ILE A CA 6
ATOM 19407 C C . ILE A 1 16 ? 7.594 -8.656 1.282 1.00 3.52 16 ILE A C 6
ATOM 19408 O O . ILE A 1 16 ? 8.251 -9.311 0.473 1.00 3.80 16 ILE A O 6
ATOM 19424 N N . TYR A 1 17 ? 7.040 -9.195 2.367 1.00 3.81 17 TYR A N 6
ATOM 19425 C CA . TYR A 1 17 ? 7.024 -10.619 2.668 1.00 4.46 17 TYR A CA 6
ATOM 19426 C C . TYR A 1 17 ? 6.071 -11.372 1.724 1.00 4.84 17 TYR A C 6
ATOM 19427 O O . TYR A 1 17 ? 5.383 -10.741 0.917 1.00 4.63 17 TYR A O 6
ATOM 19445 N N . PRO A 1 18 ? 6.031 -12.720 1.778 1.00 5.46 18 PRO A N 6
ATOM 19446 C CA . PRO A 1 18 ? 5.115 -13.533 0.972 1.00 5.92 18 PRO A CA 6
ATOM 19447 C C . PRO A 1 18 ? 3.661 -13.044 1.005 1.00 5.80 18 PRO A C 6
ATOM 19448 O O . PRO A 1 18 ? 3.219 -12.400 1.961 1.00 5.57 18 PRO A O 6
ATOM 19459 N N . TRP A 1 19 ? 2.896 -13.397 -0.028 1.00 6.01 19 TRP A N 6
ATOM 19460 C CA . TRP A 1 19 ? 1.511 -12.961 -0.185 1.00 5.98 19 TRP A CA 6
ATOM 19461 C C . TRP A 1 19 ? 0.577 -13.494 0.907 1.00 6.27 19 TRP A C 6
ATOM 19462 O O . TRP A 1 19 ? -0.567 -13.056 0.995 1.00 6.17 19 TRP A O 6
ATOM 19483 N N . ASP A 1 20 ? 1.057 -14.401 1.767 1.00 6.65 20 ASP A N 6
ATOM 19484 C CA . ASP A 1 20 ? 0.334 -14.922 2.924 1.00 6.99 20 ASP A CA 6
ATOM 19485 C C . ASP A 1 20 ? -0.089 -13.800 3.882 1.00 6.57 20 ASP A C 6
ATOM 19486 O O . ASP A 1 20 ? -1.187 -13.838 4.434 1.00 6.72 20 ASP A O 6
ATOM 19495 N N . SER A 1 21 ? 0.761 -12.784 4.051 1.00 6.07 21 SER A N 6
ATOM 19496 C CA . SER A 1 21 ? 0.496 -11.700 4.983 1.00 5.68 21 SER A CA 6
ATOM 19497 C C . SER A 1 21 ? -0.538 -10.748 4.367 1.00 5.31 21 SER A C 6
ATOM 19498 O O . SER A 1 21 ? -1.422 -10.248 5.064 1.00 5.24 21 SER A O 6
ATOM 19506 N N . VAL A 1 22 ? -0.473 -10.553 3.045 1.00 5.15 22 VAL A N 6
ATOM 19507 C CA . VAL A 1 22 ? -1.398 -9.701 2.313 1.00 4.90 22 VAL A CA 6
ATOM 19508 C C . VAL A 1 22 ? -2.777 -10.361 2.237 1.00 5.36 22 VAL A C 6
ATOM 19509 O O . VAL A 1 22 ? -3.781 -9.701 2.501 1.00 5.23 22 VAL A O 6
ATOM 19522 N N . THR A 1 23 ? -2.830 -11.664 1.941 1.00 5.94 23 THR A N 6
ATOM 19523 C CA . THR A 1 23 ? -4.078 -12.419 1.899 1.00 6.44 23 THR A CA 6
ATOM 19524 C C . THR A 1 23 ? -4.774 -12.429 3.251 1.00 6.50 23 THR A C 6
ATOM 19525 O O . THR A 1 23 ? -5.990 -12.286 3.294 1.00 6.61 23 THR A O 6
ATOM 19536 N N . ALA A 1 24 ? -4.014 -12.533 4.344 1.00 6.47 24 ALA A N 6
ATOM 19537 C CA . ALA A 1 24 ? -4.550 -12.514 5.695 1.00 6.59 24 ALA A CA 6
ATOM 19538 C C . ALA A 1 24 ? -5.217 -11.174 6.012 1.00 6.10 24 ALA A C 6
ATOM 19539 O O . ALA A 1 24 ? -6.341 -11.146 6.511 1.00 6.24 24 ALA A O 6
ATOM 19546 N N . PHE A 1 25 ? -4.551 -10.069 5.665 1.00 5.55 25 PHE A N 6
ATOM 19547 C CA . PHE A 1 25 ? -5.081 -8.725 5.853 1.00 5.07 25 PHE A CA 6
ATOM 19548 C C . PHE A 1 25 ? -6.348 -8.502 5.020 1.00 5.10 25 PHE A C 6
ATOM 19549 O O . PHE A 1 25 ? -7.365 -8.054 5.549 1.00 5.06 25 PHE A O 6
ATOM 19566 N N . LEU A 1 26 ? -6.306 -8.880 3.738 1.00 5.24 26 LEU A N 6
ATOM 19567 C CA . LEU A 1 26 ? -7.441 -8.766 2.828 1.00 5.42 26 LEU A CA 6
ATOM 19568 C C . LEU A 1 26 ? -8.588 -9.672 3.266 1.00 5.91 26 LEU A C 6
ATOM 19569 O O . LEU A 1 26 ? -9.746 -9.274 3.190 1.00 5.93 26 LEU A O 6
ATOM 19585 N N . ASN A 1 27 ? -8.271 -10.863 3.778 1.00 6.36 27 ASN A N 6
ATOM 19586 C CA . ASN A 1 27 ? -9.230 -11.820 4.307 1.00 6.89 27 ASN A CA 6
ATOM 19587 C C . ASN A 1 27 ? -10.066 -11.216 5.429 1.00 6.66 27 ASN A C 6
ATOM 19588 O O . ASN A 1 27 ? -11.294 -11.286 5.407 1.00 6.81 27 ASN A O 6
ATOM 19599 N N . ASP A 1 28 ? -9.384 -10.604 6.392 1.00 6.33 28 ASP A N 6
ATOM 19600 C CA . ASP A 1 28 ? -10.029 -9.981 7.535 1.00 6.16 28 ASP A CA 6
ATOM 19601 C C . ASP A 1 28 ? -10.760 -8.698 7.140 1.00 5.75 28 ASP A C 6
ATOM 19602 O O . ASP A 1 28 ? -11.781 -8.366 7.746 1.00 5.82 28 ASP A O 6
ATOM 19611 N N . LEU A 1 29 ? -10.266 -7.994 6.119 1.00 5.38 29 LEU A N 6
ATOM 19612 C CA . LEU A 1 29 ? -10.878 -6.786 5.591 1.00 5.07 29 LEU A CA 6
ATOM 19613 C C . LEU A 1 29 ? -12.176 -7.110 4.865 1.00 5.46 29 LEU A C 6
ATOM 19614 O O . LEU A 1 29 ? -13.225 -6.581 5.229 1.00 5.46 29 LEU A O 6
ATOM 19630 N N . LEU A 1 30 ? -12.120 -7.982 3.857 1.00 5.85 30 LEU A N 6
ATOM 19631 C CA . LEU A 1 30 ? -13.277 -8.326 3.047 1.00 6.31 30 LEU A CA 6
ATOM 19632 C C . LEU A 1 30 ? -14.386 -8.988 3.853 1.00 6.63 30 LEU A C 6
ATOM 19633 O O . LEU A 1 30 ? -15.554 -8.744 3.571 1.00 6.84 30 LEU A O 6
ATOM 19649 N N . GLU A 1 31 ? -14.044 -9.749 4.894 1.00 6.71 31 GLU A N 6
ATOM 19650 C CA . GLU A 1 31 ? -15.040 -10.366 5.758 1.00 7.05 31 GLU A CA 6
ATOM 19651 C C . GLU A 1 31 ? -15.811 -9.315 6.572 1.00 6.76 31 GLU A C 6
ATOM 19652 O O . GLU A 1 31 ? -17.018 -9.451 6.775 1.00 7.04 31 GLU A O 6
ATOM 19664 N N . ARG A 1 32 ? -15.126 -8.254 7.012 1.00 6.23 32 ARG A N 6
ATOM 19665 C CA . ARG A 1 32 ? -15.751 -7.162 7.747 1.00 5.96 32 ARG A CA 6
ATOM 19666 C C . ARG A 1 32 ? -16.558 -6.248 6.818 1.00 5.91 32 ARG A C 6
ATOM 19667 O O . ARG A 1 32 ? -17.493 -5.592 7.278 1.00 5.89 32 ARG A O 6
ATOM 19688 N N . MET A 1 33 ? -16.224 -6.213 5.525 1.00 5.95 33 MET A N 6
ATOM 19689 C CA . MET A 1 33 ? -16.953 -5.436 4.539 1.00 6.03 33 MET A CA 6
ATOM 19690 C C . MET A 1 33 ? -18.302 -6.090 4.236 1.00 6.52 33 MET A C 6
ATOM 19691 O O . MET A 1 33 ? -18.386 -7.284 3.941 1.00 6.90 33 MET A O 6
ATOM 19705 N N . ASP A 1 34 ? -19.367 -5.292 4.328 1.00 6.56 34 ASP A N 6
ATOM 19706 C CA . ASP A 1 34 ? -20.736 -5.754 4.127 1.00 7.02 34 ASP A CA 6
ATOM 19707 C C . ASP A 1 34 ? -21.080 -5.697 2.640 1.00 7.39 34 ASP A C 6
ATOM 19708 O O . ASP A 1 34 ? -21.478 -4.659 2.117 1.00 7.49 34 ASP A O 6
ATOM 19717 N N . ILE A 1 35 ? -20.877 -6.809 1.939 1.00 7.65 35 ILE A N 6
ATOM 19718 C CA . ILE A 1 35 ? -21.092 -6.908 0.504 1.00 8.07 35 ILE A CA 6
ATOM 19719 C C . ILE A 1 35 ? -22.193 -7.942 0.296 1.00 8.66 35 ILE A C 6
ATOM 19720 O O . ILE A 1 35 ? -21.946 -9.149 0.284 1.00 8.96 35 ILE A O 6
ATOM 19736 N N . GLY A 1 36 ? -23.425 -7.466 0.162 1.00 8.86 36 GLY A N 6
ATOM 19737 C CA . GLY A 1 36 ? -24.576 -8.329 -0.008 1.00 9.42 36 GLY A CA 6
ATOM 19738 C C . GLY A 1 36 ? -25.046 -8.357 -1.460 1.00 9.84 36 GLY A C 6
ATOM 19739 O O . GLY A 1 36 ? -24.503 -9.137 -2.247 1.00 10.06 36 GLY A O 6
ATOM 19743 N N . PRO A 1 37 ? -26.102 -7.597 -1.809 1.00 10.02 37 PRO A N 6
ATOM 19744 C CA . PRO A 1 37 ? -26.709 -7.651 -3.141 1.00 10.49 37 PRO A CA 6
ATOM 19745 C C . PRO A 1 37 ? -25.896 -6.794 -4.132 1.00 10.44 37 PRO A C 6
ATOM 19746 O O . PRO A 1 37 ? -25.625 -7.236 -5.248 1.00 10.78 37 PRO A O 6
ATOM 19757 N N . LYS A 1 38 ? -25.536 -5.562 -3.740 1.00 10.05 38 LYS A N 6
ATOM 19758 C CA . LYS A 1 38 ? -24.855 -4.575 -4.582 1.00 10.02 38 LYS A CA 6
ATOM 19759 C C . LYS A 1 38 ? -24.432 -3.349 -3.773 1.00 9.50 38 LYS A C 6
ATOM 19760 O O . LYS A 1 38 ? -24.719 -2.208 -4.137 1.00 9.56 38 LYS A O 6
ATOM 19779 N N . GLN A 1 39 ? -23.757 -3.577 -2.654 1.00 9.02 39 GLN A N 6
ATOM 19780 C CA . GLN A 1 39 ? -23.226 -2.514 -1.822 1.00 8.52 39 GLN A CA 6
ATOM 19781 C C . GLN A 1 39 ? -21.771 -2.796 -1.500 1.00 8.09 39 GLN A C 6
ATOM 19782 O O . GLN A 1 39 ? -21.365 -3.954 -1.514 1.00 8.14 39 GLN A O 6
ATOM 19796 N N . THR A 1 40 ? -21.006 -1.749 -1.198 1.00 7.70 40 THR A N 6
ATOM 19797 C CA . THR A 1 40 ? -19.593 -1.834 -0.852 1.00 7.26 40 THR A CA 6
ATOM 19798 C C . THR A 1 40 ? -18.777 -2.332 -2.048 1.00 7.44 40 THR A C 6
ATOM 19799 O O . THR A 1 40 ? -18.394 -3.500 -2.118 1.00 7.49 40 THR A O 6
ATOM 19810 N N . GLN A 1 41 ? -18.539 -1.451 -3.015 1.00 7.60 41 GLN A N 6
ATOM 19811 C CA . GLN A 1 41 ? -17.805 -1.793 -4.217 1.00 7.80 41 GLN A CA 6
ATOM 19812 C C . GLN A 1 41 ? -16.321 -1.636 -3.900 1.00 7.33 41 GLN A C 6
ATOM 19813 O O . GLN A 1 41 ? -15.882 -0.560 -3.508 1.00 7.01 41 GLN A O 6
ATOM 19827 N N . VAL A 1 42 ? -15.558 -2.710 -4.067 1.00 7.32 42 VAL A N 6
ATOM 19828 C CA . VAL A 1 42 ? -14.129 -2.744 -3.796 1.00 6.89 42 VAL A CA 6
ATOM 19829 C C . VAL A 1 42 ? -13.401 -3.362 -4.963 1.00 7.18 42 VAL A C 6
ATOM 19830 O O . VAL A 1 42 ? -13.649 -4.514 -5.272 1.00 7.58 42 VAL A O 6
ATOM 19843 N N . GLY A 1 43 ? -12.480 -2.628 -5.574 1.00 7.02 43 GLY A N 6
ATOM 19844 C CA . GLY A 1 43 ? -11.658 -3.125 -6.661 1.00 7.28 43 GLY A CA 6
ATOM 19845 C C . GLY A 1 43 ? -10.258 -3.429 -6.173 1.00 6.84 43 GLY A C 6
ATOM 19846 O O . GLY A 1 43 ? -9.787 -2.798 -5.228 1.00 6.36 43 GLY A O 6
ATOM 19850 N N . ILE A 1 44 ? -9.587 -4.382 -6.819 1.00 7.02 44 ILE A N 6
ATOM 19851 C CA . ILE A 1 44 ? -8.252 -4.808 -6.426 1.00 6.65 44 ILE A CA 6
ATOM 19852 C C . ILE A 1 44 ? -7.292 -4.437 -7.548 1.00 6.80 44 ILE A C 6
ATOM 19853 O O . ILE A 1 44 ? -7.477 -4.834 -8.701 1.00 7.30 44 ILE A O 6
ATOM 19869 N N . VAL A 1 45 ? -6.264 -3.675 -7.190 1.00 6.38 45 VAL A N 6
ATOM 19870 C CA . VAL A 1 45 ? -5.216 -3.240 -8.086 1.00 6.49 45 VAL A CA 6
ATOM 19871 C C . VAL A 1 45 ? -3.883 -3.599 -7.447 1.00 5.99 45 VAL A C 6
ATOM 19872 O O . VAL A 1 45 ? -3.662 -3.349 -6.266 1.00 5.45 45 VAL A O 6
ATOM 19885 N N . GLN A 1 46 ? -2.978 -4.173 -8.230 1.00 6.20 46 GLN A N 6
ATOM 19886 C CA . GLN A 1 46 ? -1.635 -4.474 -7.778 1.00 5.79 46 GLN A CA 6
ATOM 19887 C C . GLN A 1 46 ? -0.650 -3.590 -8.539 1.00 5.77 46 GLN A C 6
ATOM 19888 O O . GLN A 1 46 ? -0.812 -3.339 -9.737 1.00 6.24 46 GLN A O 6
ATOM 19902 N N . TYR A 1 47 ? 0.385 -3.131 -7.848 1.00 5.26 47 TYR A N 6
ATOM 19903 C CA . TYR A 1 47 ? 1.420 -2.300 -8.432 1.00 5.27 47 TYR A CA 6
ATOM 19904 C C . TYR A 1 47 ? 2.808 -2.727 -7.988 1.00 4.90 47 TYR A C 6
ATOM 19905 O O . TYR A 1 47 ? 2.973 -3.600 -7.134 1.00 4.52 47 TYR A O 6
ATOM 19923 N N . GLY A 1 48 ? 3.805 -2.101 -8.602 1.00 5.07 48 GLY A N 6
ATOM 19924 C CA . GLY A 1 48 ? 5.193 -2.318 -8.285 1.00 4.78 48 GLY A CA 6
ATOM 19925 C C . GLY A 1 48 ? 6.046 -1.666 -9.353 1.00 5.08 48 GLY A C 6
ATOM 19926 O O . GLY A 1 48 ? 6.203 -0.446 -9.378 1.00 5.11 48 GLY A O 6
ATOM 19930 N N . GLU A 1 49 ? 6.583 -2.487 -10.252 1.00 5.38 49 GLU A N 6
ATOM 19931 C CA . GLU A 1 49 ? 7.357 -2.039 -11.405 1.00 5.72 49 GLU A CA 6
ATOM 19932 C C . GLU A 1 49 ? 6.411 -1.594 -12.530 1.00 6.30 49 GLU A C 6
ATOM 19933 O O . GLU A 1 49 ? 6.776 -0.790 -13.386 1.00 6.60 49 GLU A O 6
ATOM 19945 N N . ASN A 1 50 ? 5.186 -2.112 -12.496 1.00 6.47 50 ASN A N 6
ATOM 19946 C CA . ASN A 1 50 ? 4.089 -1.841 -13.401 1.00 7.01 50 ASN A CA 6
ATOM 19947 C C . ASN A 1 50 ? 2.802 -1.813 -12.591 1.00 6.90 50 ASN A C 6
ATOM 19948 O O . ASN A 1 50 ? 2.829 -2.060 -11.384 1.00 6.41 50 ASN A O 6
ATOM 19959 N N . VAL A 1 51 ? 1.677 -1.536 -13.247 1.00 7.36 51 VAL A N 6
ATOM 19960 C CA . VAL A 1 51 ? 0.361 -1.566 -12.629 1.00 7.32 51 VAL A CA 6
ATOM 19961 C C . VAL A 1 51 ? -0.474 -2.616 -13.350 1.00 7.74 51 VAL A C 6
ATOM 19962 O O . VAL A 1 51 ? -0.658 -2.534 -14.566 1.00 8.33 51 VAL A O 6
ATOM 19975 N N . THR A 1 52 ? -0.992 -3.588 -12.604 1.00 7.49 52 THR A N 6
ATOM 19976 C CA . THR A 1 52 ? -1.815 -4.652 -13.151 1.00 7.92 52 THR A CA 6
ATOM 19977 C C . THR A 1 52 ? -3.223 -4.571 -12.554 1.00 7.97 52 THR A C 6
ATOM 19978 O O . THR A 1 52 ? -3.408 -4.323 -11.360 1.00 7.54 52 THR A O 6
ATOM 19989 N N . HIS A 1 53 ? -4.218 -4.788 -13.414 1.00 8.52 53 HIS A N 6
ATOM 19990 C CA . HIS A 1 53 ? -5.630 -4.772 -13.065 1.00 8.66 53 HIS A CA 6
ATOM 19991 C C . HIS A 1 53 ? -6.253 -6.118 -13.413 1.00 9.08 53 HIS A C 6
ATOM 19992 O O . HIS A 1 53 ? -6.735 -6.322 -14.527 1.00 9.60 53 HIS A O 6
ATOM 20007 N N . GLU A 1 54 ? -6.220 -7.056 -12.467 1.00 8.89 54 GLU A N 6
ATOM 20008 C CA . GLU A 1 54 ? -6.755 -8.389 -12.696 1.00 9.32 54 GLU A CA 6
ATOM 20009 C C . GLU A 1 54 ? -8.286 -8.390 -12.667 1.00 9.62 54 GLU A C 6
ATOM 20010 O O . GLU A 1 54 ? -8.917 -8.928 -13.577 1.00 10.14 54 GLU A O 6
ATOM 20022 N N . PHE A 1 55 ? -8.882 -7.756 -11.657 1.00 9.32 55 PHE A N 6
ATOM 20023 C CA . PHE A 1 55 ? -10.326 -7.676 -11.513 1.00 9.58 55 PHE A CA 6
ATOM 20024 C C . PHE A 1 55 ? -10.789 -6.229 -11.518 1.00 9.51 55 PHE A C 6
ATOM 20025 O O . PHE A 1 55 ? -10.034 -5.306 -11.198 1.00 9.10 55 PHE A O 6
ATOM 20042 N N . ASN A 1 56 ? -12.043 -6.040 -11.921 1.00 9.95 56 ASN A N 6
ATOM 20043 C CA . ASN A 1 56 ? -12.701 -4.742 -11.962 1.00 10.00 56 ASN A CA 6
ATOM 20044 C C . ASN A 1 56 ? -13.494 -4.517 -10.680 1.00 9.72 56 ASN A C 6
ATOM 20045 O O . ASN A 1 56 ? -13.641 -5.421 -9.863 1.00 9.65 56 ASN A O 6
ATOM 20056 N N . LEU A 1 57 ? -13.989 -3.296 -10.479 1.00 9.60 57 LEU A N 6
ATOM 20057 C CA . LEU A 1 57 ? -14.711 -2.927 -9.265 1.00 9.35 57 LEU A CA 6
ATOM 20058 C C . LEU A 1 57 ? -16.079 -3.609 -9.211 1.00 9.75 57 LEU A C 6
ATOM 20059 O O . LEU A 1 57 ? -16.354 -4.373 -8.288 1.00 9.60 57 LEU A O 6
ATOM 20075 N N . ASN A 1 58 ? -16.924 -3.396 -10.223 1.00 10.29 58 ASN A N 6
ATOM 20076 C CA . ASN A 1 58 ? -18.261 -3.997 -10.277 1.00 10.73 58 ASN A CA 6
ATOM 20077 C C . ASN A 1 58 ? -18.199 -5.352 -10.992 1.00 10.94 58 ASN A C 6
ATOM 20078 O O . ASN A 1 58 ? -19.075 -5.708 -11.781 1.00 11.39 58 ASN A O 6
ATOM 20089 N N . LYS A 1 59 ? -17.143 -6.120 -10.726 1.00 10.65 59 LYS A N 6
ATOM 20090 C CA . LYS A 1 59 ? -17.010 -7.470 -11.243 1.00 10.87 59 LYS A CA 6
ATOM 20091 C C . LYS A 1 59 ? -17.600 -8.496 -10.281 1.00 10.69 59 LYS A C 6
ATOM 20092 O O . LYS A 1 59 ? -17.815 -9.642 -10.675 1.00 10.84 59 LYS A O 6
ATOM 20111 N N . TYR A 1 60 ? -17.858 -8.085 -9.043 1.00 10.42 60 TYR A N 6
ATOM 20112 C CA . TYR A 1 60 ? -18.397 -8.934 -8.004 1.00 10.27 60 TYR A CA 6
ATOM 20113 C C . TYR A 1 60 ? -19.739 -8.387 -7.543 1.00 10.35 60 TYR A C 6
ATOM 20114 O O . TYR A 1 60 ? -20.250 -7.397 -8.073 1.00 10.48 60 TYR A O 6
ATOM 20132 N N . SER A 1 61 ? -20.333 -9.045 -6.551 1.00 10.35 61 SER A N 6
ATOM 20133 C CA . SER A 1 61 ? -21.611 -8.651 -5.983 1.00 10.47 61 SER A CA 6
ATOM 20134 C C . SER A 1 61 ? -21.696 -8.971 -4.501 1.00 10.20 61 SER A C 6
ATOM 20135 O O . SER A 1 61 ? -22.292 -8.191 -3.765 1.00 10.16 61 SER A O 6
ATOM 20143 N N . SER A 1 62 ? -21.114 -10.093 -4.067 1.00 10.07 62 SER A N 6
ATOM 20144 C CA . SER A 1 62 ? -21.157 -10.535 -2.681 1.00 9.87 62 SER A CA 6
ATOM 20145 C C . SER A 1 62 ? -19.755 -10.772 -2.143 1.00 9.42 62 SER A C 6
ATOM 20146 O O . SER A 1 62 ? -18.826 -10.998 -2.920 1.00 9.39 62 SER A O 6
ATOM 20154 N N . THR A 1 63 ? -19.630 -10.769 -0.811 1.00 9.11 63 THR A N 6
ATOM 20155 C CA . THR A 1 63 ? -18.383 -10.889 -0.066 1.00 8.71 63 THR A CA 6
ATOM 20156 C C . THR A 1 63 ? -17.502 -12.035 -0.545 1.00 8.99 63 THR A C 6
ATOM 20157 O O . THR A 1 63 ? -16.312 -11.826 -0.771 1.00 8.75 63 THR A O 6
ATOM 20168 N N . GLU A 1 64 ? -18.091 -13.223 -0.724 1.00 9.52 64 GLU A N 6
ATOM 20169 C CA . GLU A 1 64 ? -17.377 -14.416 -1.156 1.00 9.87 64 GLU A CA 6
ATOM 20170 C C . GLU A 1 64 ? -16.617 -14.194 -2.465 1.00 9.92 64 GLU A C 6
ATOM 20171 O O . GLU A 1 64 ? -15.446 -14.553 -2.558 1.00 9.83 64 GLU A O 6
ATOM 20183 N N . GLU A 1 65 ? -17.272 -13.565 -3.445 1.00 10.08 65 GLU A N 6
ATOM 20184 C CA . GLU A 1 65 ? -16.685 -13.297 -4.745 1.00 10.19 65 GLU A CA 6
ATOM 20185 C C . GLU A 1 65 ? -15.531 -12.292 -4.656 1.00 9.62 65 GLU A C 6
ATOM 20186 O O . GLU A 1 65 ? -14.493 -12.479 -5.289 1.00 9.62 65 GLU A O 6
ATOM 20198 N N . VAL A 1 66 ? -15.682 -11.250 -3.840 1.00 9.14 66 VAL A N 6
ATOM 20199 C CA . VAL A 1 66 ? -14.624 -10.266 -3.667 1.00 8.58 66 VAL A CA 6
ATOM 20200 C C . VAL A 1 66 ? -13.461 -10.863 -2.870 1.00 8.32 66 VAL A C 6
ATOM 20201 O O . VAL A 1 66 ? -12.302 -10.662 -3.226 1.00 8.08 66 VAL A O 6
ATOM 20214 N N . LEU A 1 67 ? -13.769 -11.624 -1.817 1.00 8.40 67 LEU A N 6
ATOM 20215 C CA . LEU A 1 67 ? -12.784 -12.261 -0.963 1.00 8.24 67 LEU A CA 6
ATOM 20216 C C . LEU A 1 67 ? -11.958 -13.283 -1.740 1.00 8.59 67 LEU A C 6
ATOM 20217 O O . LEU A 1 67 ? -10.730 -13.279 -1.643 1.00 8.34 67 LEU A O 6
ATOM 20233 N N . VAL A 1 68 ? -12.618 -14.144 -2.527 1.00 9.16 68 VAL A N 6
ATOM 20234 C CA . VAL A 1 68 ? -11.928 -15.149 -3.324 1.00 9.55 68 VAL A CA 6
ATOM 20235 C C . VAL A 1 68 ? -11.042 -14.485 -4.379 1.00 9.38 68 VAL A C 6
ATOM 20236 O O . VAL A 1 68 ? -9.942 -14.964 -4.618 1.00 9.42 68 VAL A O 6
ATOM 20249 N N . ALA A 1 69 ? -11.486 -13.374 -4.974 1.00 9.21 69 ALA A N 6
ATOM 20250 C CA . ALA A 1 69 ? -10.711 -12.658 -5.972 1.00 9.08 69 ALA A CA 6
ATOM 20251 C C . ALA A 1 69 ? -9.512 -11.964 -5.326 1.00 8.49 69 ALA A C 6
ATOM 20252 O O . ALA A 1 69 ? -8.421 -11.983 -5.880 1.00 8.45 69 ALA A O 6
ATOM 20259 N N . ALA A 1 70 ? -9.675 -11.435 -4.115 1.00 8.05 70 ALA A N 6
ATOM 20260 C CA . ALA A 1 70 ? -8.620 -10.786 -3.350 1.00 7.46 70 ALA A CA 6
ATOM 20261 C C . ALA A 1 70 ? -7.453 -11.717 -3.049 1.00 7.55 70 ALA A C 6
ATOM 20262 O O . ALA A 1 70 ? -6.297 -11.333 -3.220 1.00 7.25 70 ALA A O 6
ATOM 20269 N N . LYS A 1 71 ? -7.756 -12.956 -2.660 1.00 7.98 71 LYS A N 6
ATOM 20270 C CA . LYS A 1 71 ? -6.728 -13.952 -2.406 1.00 8.17 71 LYS A CA 6
ATOM 20271 C C . LYS A 1 71 ? -6.311 -14.712 -3.664 1.00 8.58 71 LYS A C 6
ATOM 20272 O O . LYS A 1 71 ? -5.281 -15.384 -3.656 1.00 8.70 71 LYS A O 6
ATOM 20291 N N . LYS A 1 72 ? -7.081 -14.598 -4.746 1.00 8.84 72 LYS A N 6
ATOM 20292 C CA . LYS A 1 72 ? -6.752 -15.199 -6.027 1.00 9.27 72 LYS A CA 6
ATOM 20293 C C . LYS A 1 72 ? -5.651 -14.387 -6.712 1.00 8.91 72 LYS A C 6
ATOM 20294 O O . LYS A 1 72 ? -4.769 -14.970 -7.343 1.00 9.09 72 LYS A O 6
ATOM 20313 N N . ILE A 1 73 ? -5.704 -13.057 -6.604 1.00 8.42 73 ILE A N 6
ATOM 20314 C CA . ILE A 1 73 ? -4.722 -12.176 -7.213 1.00 8.08 73 ILE A CA 6
ATOM 20315 C C . ILE A 1 73 ? -3.474 -12.185 -6.329 1.00 7.63 73 ILE A C 6
ATOM 20316 O O . ILE A 1 73 ? -3.377 -11.432 -5.362 1.00 7.11 73 ILE A O 6
ATOM 20332 N N . VAL A 1 74 ? -2.526 -13.050 -6.678 1.00 7.86 74 VAL A N 6
ATOM 20333 C CA . VAL A 1 74 ? -1.243 -13.158 -6.010 1.00 7.52 74 VAL A CA 6
ATOM 20334 C C . VAL A 1 74 ? -0.184 -12.474 -6.867 1.00 7.25 74 VAL A C 6
ATOM 20335 O O . VAL A 1 74 ? -0.211 -12.554 -8.099 1.00 7.61 74 VAL A O 6
ATOM 20348 N N . GLN A 1 75 ? 0.758 -11.805 -6.207 1.00 6.67 75 GLN A N 6
ATOM 20349 C CA . GLN A 1 75 ? 1.862 -11.148 -6.879 1.00 6.37 75 GLN A CA 6
ATOM 20350 C C . GLN A 1 75 ? 3.077 -12.077 -6.860 1.00 6.74 75 GLN A C 6
ATOM 20351 O O . GLN A 1 75 ? 3.348 -12.746 -5.860 1.00 6.77 75 GLN A O 6
ATOM 20365 N N . ARG A 1 76 ? 3.812 -12.106 -7.973 1.00 7.13 76 ARG A N 6
ATOM 20366 C CA . ARG A 1 76 ? 4.998 -12.942 -8.114 1.00 7.53 76 ARG A CA 6
ATOM 20367 C C . ARG A 1 76 ? 6.270 -12.244 -7.625 1.00 7.06 76 ARG A C 6
ATOM 20368 O O . ARG A 1 76 ? 7.210 -12.930 -7.224 1.00 7.27 76 ARG A O 6
ATOM 20389 N N . GLY A 1 77 ? 6.309 -10.912 -7.619 1.00 6.49 77 GLY A N 6
ATOM 20390 C CA . GLY A 1 77 ? 7.455 -10.168 -7.124 1.00 6.06 77 GLY A CA 6
ATOM 20391 C C . GLY A 1 77 ? 7.810 -9.018 -8.048 1.00 5.62 77 GLY A C 6
ATOM 20392 O O . GLY A 1 77 ? 8.223 -9.239 -9.184 1.00 5.92 77 GLY A O 6
ATOM 20396 N N . GLY A 1 78 ? 7.661 -7.795 -7.550 1.00 5.06 78 GLY A N 6
ATOM 20397 C CA . GLY A 1 78 ? 8.042 -6.577 -8.244 1.00 4.70 78 GLY A CA 6
ATOM 20398 C C . GLY A 1 78 ? 9.402 -6.085 -7.765 1.00 4.24 78 GLY A C 6
ATOM 20399 O O . GLY A 1 78 ? 9.711 -6.147 -6.575 1.00 3.89 78 GLY A O 6
ATOM 20403 N N . ARG A 1 79 ? 10.222 -5.564 -8.674 1.00 4.35 79 ARG A N 6
ATOM 20404 C CA . ARG A 1 79 ? 11.556 -5.078 -8.334 1.00 4.01 79 ARG A CA 6
ATOM 20405 C C . ARG A 1 79 ? 11.539 -3.628 -7.872 1.00 3.62 79 ARG A C 6
ATOM 20406 O O . ARG A 1 79 ? 12.596 -3.088 -7.562 1.00 3.37 79 ARG A O 6
ATOM 20427 N N . GLN A 1 80 ? 10.377 -2.983 -7.817 1.00 3.68 80 GLN A N 6
ATOM 20428 C CA . GLN A 1 80 ? 10.223 -1.628 -7.329 1.00 3.48 80 GLN A CA 6
ATOM 20429 C C . GLN A 1 80 ? 8.840 -1.456 -6.723 1.00 3.41 80 GLN A C 6
ATOM 20430 O O . GLN A 1 80 ? 7.961 -2.291 -6.937 1.00 3.74 80 GLN A O 6
ATOM 20444 N N . THR A 1 81 ? 8.651 -0.362 -5.994 1.00 3.06 81 THR A N 6
ATOM 20445 C CA . THR A 1 81 ? 7.378 0.022 -5.418 1.00 3.00 81 THR A CA 6
ATOM 20446 C C . THR A 1 81 ? 7.276 1.533 -5.514 1.00 3.40 81 THR A C 6
ATOM 20447 O O . THR A 1 81 ? 8.112 2.237 -4.948 1.00 3.40 81 THR A O 6
ATOM 20458 N N . MET A 1 82 ? 6.268 2.024 -6.226 1.00 3.89 82 MET A N 6
ATOM 20459 C CA . MET A 1 82 ? 5.989 3.439 -6.289 1.00 4.36 82 MET A CA 6
ATOM 20460 C C . MET A 1 82 ? 4.549 3.678 -5.858 1.00 4.45 82 MET A C 6
ATOM 20461 O O . MET A 1 82 ? 3.632 3.496 -6.660 1.00 4.79 82 MET A O 6
ATOM 20475 N N . THR A 1 83 ? 4.348 4.075 -4.599 1.00 4.20 83 THR A N 6
ATOM 20476 C CA . THR A 1 83 ? 3.055 4.428 -4.015 1.00 4.27 83 THR A CA 6
ATOM 20477 C C . THR A 1 83 ? 2.258 5.350 -4.918 1.00 4.90 83 THR A C 6
ATOM 20478 O O . THR A 1 83 ? 1.145 4.993 -5.288 1.00 5.08 83 THR A O 6
ATOM 20489 N N . ALA A 1 84 ? 2.874 6.462 -5.345 1.00 5.29 84 ALA A N 6
ATOM 20490 C CA . ALA A 1 84 ? 2.266 7.481 -6.193 1.00 5.92 84 ALA A CA 6
ATOM 20491 C C . ALA A 1 84 ? 1.667 6.916 -7.476 1.00 6.21 84 ALA A C 6
ATOM 20492 O O . ALA A 1 84 ? 0.576 7.323 -7.874 1.00 6.55 84 ALA A O 6
ATOM 20499 N N . LEU A 1 85 ? 2.357 5.947 -8.089 1.00 6.12 85 LEU A N 6
ATOM 20500 C CA . LEU A 1 85 ? 1.885 5.254 -9.283 1.00 6.47 85 LEU A CA 6
ATOM 20501 C C . LEU A 1 85 ? 0.580 4.513 -9.003 1.00 6.37 85 LEU A C 6
ATOM 20502 O O . LEU A 1 85 ? -0.345 4.567 -9.808 1.00 6.83 85 LEU A O 6
ATOM 20518 N N . GLY A 1 86 ? 0.490 3.862 -7.842 1.00 5.80 86 GLY A N 6
ATOM 20519 C CA . GLY A 1 86 ? -0.705 3.165 -7.411 1.00 5.71 86 GLY A CA 6
ATOM 20520 C C . GLY A 1 86 ? -1.862 4.125 -7.155 1.00 5.95 86 GLY A C 6
ATOM 20521 O O . GLY A 1 86 ? -2.980 3.841 -7.574 1.00 6.27 86 GLY A O 6
ATOM 20525 N N . ILE A 1 87 ? -1.591 5.287 -6.546 1.00 5.85 87 ILE A N 6
ATOM 20526 C CA . ILE A 1 87 ? -2.610 6.290 -6.237 1.00 6.10 87 ILE A CA 6
ATOM 20527 C C . ILE A 1 87 ? -3.196 6.855 -7.532 1.00 6.79 87 ILE A C 6
ATOM 20528 O O . ILE A 1 87 ? -4.413 6.861 -7.708 1.00 7.05 87 ILE A O 6
ATOM 20544 N N . ASP A 1 88 ? -2.325 7.297 -8.447 1.00 7.09 88 ASP A N 6
ATOM 20545 C CA . ASP A 1 88 ? -2.738 7.932 -9.692 1.00 7.77 88 ASP A CA 6
ATOM 20546 C C . ASP A 1 88 ? -3.497 6.961 -10.590 1.00 8.02 88 ASP A C 6
ATOM 20547 O O . ASP A 1 88 ? -4.562 7.292 -11.108 1.00 8.47 88 ASP A O 6
ATOM 20556 N N . THR A 1 89 ? -2.993 5.732 -10.715 1.00 7.78 89 THR A N 6
ATOM 20557 C CA . THR A 1 89 ? -3.634 4.741 -11.559 1.00 8.08 89 THR A CA 6
ATOM 20558 C C . THR A 1 89 ? -4.944 4.251 -10.928 1.00 8.01 89 THR A C 6
ATOM 20559 O O . THR A 1 89 ? -5.903 3.973 -11.626 1.00 8.44 89 THR A O 6
ATOM 20570 N N . ALA A 1 90 ? -5.060 4.196 -9.606 1.00 7.50 90 ALA A N 6
ATOM 20571 C CA . ALA A 1 90 ? -6.299 3.756 -8.987 1.00 7.42 90 ALA A CA 6
ATOM 20572 C C . ALA A 1 90 ? -7.383 4.830 -9.119 1.00 7.83 90 ALA A C 6
ATOM 20573 O O . ALA A 1 90 ? -8.499 4.537 -9.536 1.00 8.15 90 ALA A O 6
ATOM 20580 N N . ARG A 1 91 ? -7.056 6.098 -8.859 1.00 7.88 91 ARG A N 6
ATOM 20581 C CA . ARG A 1 91 ? -8.036 7.170 -8.944 1.00 8.30 91 ARG A CA 6
ATOM 20582 C C . ARG A 1 91 ? -8.666 7.353 -10.334 1.00 8.97 91 ARG A C 6
ATOM 20583 O O . ARG A 1 91 ? -9.801 7.813 -10.430 1.00 9.35 91 ARG A O 6
ATOM 20604 N N . LYS A 1 92 ? -7.930 7.026 -11.399 1.00 9.13 92 LYS A N 6
ATOM 20605 C CA . LYS A 1 92 ? -8.409 7.189 -12.763 1.00 9.78 92 LYS A CA 6
ATOM 20606 C C . LYS A 1 92 ? -8.770 5.838 -13.378 1.00 9.95 92 LYS A C 6
ATOM 20607 O O . LYS A 1 92 ? -9.912 5.642 -13.789 1.00 10.46 92 LYS A O 6
ATOM 20626 N N . GLU A 1 93 ? -7.820 4.902 -13.448 1.00 9.58 93 GLU A N 6
ATOM 20627 C CA . GLU A 1 93 ? -7.988 3.628 -14.140 1.00 9.78 93 GLU A CA 6
ATOM 20628 C C . GLU A 1 93 ? -8.816 2.637 -13.324 1.00 9.59 93 GLU A C 6
ATOM 20629 O O . GLU A 1 93 ? -9.197 1.613 -13.878 1.00 9.94 93 GLU A O 6
ATOM 20641 N N . ALA A 1 94 ? -9.127 2.892 -12.051 1.00 9.07 94 ALA A N 6
ATOM 20642 C CA . ALA A 1 94 ? -10.036 2.034 -11.298 1.00 8.88 94 ALA A CA 6
ATOM 20643 C C . ALA A 1 94 ? -11.386 2.708 -11.090 1.00 9.03 94 ALA A C 6
ATOM 20644 O O . ALA A 1 94 ? -12.416 2.054 -11.224 1.00 9.26 94 ALA A O 6
ATOM 20651 N N . PHE A 1 95 ? -11.418 4.020 -10.858 1.00 8.95 95 PHE A N 6
ATOM 20652 C CA . PHE A 1 95 ? -12.669 4.753 -10.659 1.00 9.11 95 PHE A CA 6
ATOM 20653 C C . PHE A 1 95 ? -13.240 5.284 -11.974 1.00 9.81 95 PHE A C 6
ATOM 20654 O O . PHE A 1 95 ? -13.692 6.427 -12.064 1.00 10.04 95 PHE A O 6
ATOM 20671 N N . THR A 1 96 ? -13.263 4.437 -12.995 1.00 10.18 96 THR A N 6
ATOM 20672 C CA . THR A 1 96 ? -13.864 4.731 -14.282 1.00 10.85 96 THR A CA 6
ATOM 20673 C C . THR A 1 96 ? -15.035 3.781 -14.501 1.00 11.14 96 THR A C 6
ATOM 20674 O O . THR A 1 96 ? -14.994 2.609 -14.117 1.00 10.91 96 THR A O 6
ATOM 20685 N N . GLU A 1 97 ? -16.075 4.281 -15.173 1.00 11.66 97 GLU A N 6
ATOM 20686 C CA . GLU A 1 97 ? -17.264 3.514 -15.518 1.00 12.00 97 GLU A CA 6
ATOM 20687 C C . GLU A 1 97 ? -16.949 2.345 -16.457 1.00 12.20 97 GLU A C 6
ATOM 20688 O O . GLU A 1 97 ? -17.673 1.351 -16.460 1.00 12.33 97 GLU A O 6
ATOM 20700 N N . ALA A 1 98 ? -15.833 2.421 -17.191 1.00 12.25 98 ALA A N 6
ATOM 20701 C CA . ALA A 1 98 ? -15.379 1.337 -18.049 1.00 12.46 98 ALA A CA 6
ATOM 20702 C C . ALA A 1 98 ? -14.781 0.177 -17.240 1.00 12.02 98 ALA A C 6
ATOM 20703 O O . ALA A 1 98 ? -14.704 -0.941 -17.745 1.00 12.23 98 ALA A O 6
ATOM 20710 N N . ARG A 1 99 ? -14.391 0.425 -15.985 1.00 11.43 99 ARG A N 6
ATOM 20711 C CA . ARG A 1 99 ? -13.885 -0.585 -15.061 1.00 10.99 99 ARG A CA 6
ATOM 20712 C C . ARG A 1 99 ? -14.911 -0.928 -13.982 1.00 10.93 99 ARG A C 6
ATOM 20713 O O . ARG A 1 99 ? -14.579 -1.584 -12.995 1.00 10.68 99 ARG A O 6
ATOM 20734 N N . GLY A 1 100 ? -16.167 -0.518 -14.157 1.00 11.17 100 GLY A N 6
ATOM 20735 C CA . GLY A 1 100 ? -17.236 -0.889 -13.249 1.00 11.16 100 GLY A CA 6
ATOM 20736 C C . GLY A 1 100 ? -17.295 0.010 -12.023 1.00 10.65 100 GLY A C 6
ATOM 20737 O O . GLY A 1 100 ? -17.461 -0.484 -10.915 1.00 10.38 100 GLY A O 6
ATOM 20741 N N . ALA A 1 101 ? -17.120 1.317 -12.191 1.00 10.56 101 ALA A N 6
ATOM 20742 C CA . ALA A 1 101 ? -17.280 2.268 -11.100 1.00 10.14 101 ALA A CA 6
ATOM 20743 C C . ALA A 1 101 ? -18.591 3.025 -11.284 1.00 10.45 101 ALA A C 6
ATOM 20744 O O . ALA A 1 101 ? -19.116 3.119 -12.397 1.00 10.98 101 ALA A O 6
ATOM 20751 N N . ARG A 1 102 ? -19.136 3.551 -10.187 1.00 10.14 102 ARG A N 6
ATOM 20752 C CA . ARG A 1 102 ? -20.370 4.325 -10.215 1.00 10.41 102 ARG A CA 6
ATOM 20753 C C . ARG A 1 102 ? -20.078 5.784 -10.585 1.00 10.65 102 ARG A C 6
ATOM 20754 O O . ARG A 1 102 ? -19.022 6.114 -11.129 1.00 10.61 102 ARG A O 6
ATOM 20775 N N . ARG A 1 103 ? -21.028 6.679 -10.306 1.00 10.95 103 ARG A N 6
ATOM 20776 C CA . ARG A 1 103 ? -20.920 8.101 -10.608 1.00 11.25 103 ARG A CA 6
ATOM 20777 C C . ARG A 1 103 ? -20.136 8.842 -9.513 1.00 11.03 103 ARG A C 6
ATOM 20778 O O . ARG A 1 103 ? -20.438 9.991 -9.189 1.00 11.33 103 ARG A O 6
ATOM 20799 N N . GLY A 1 104 ? -19.129 8.187 -8.930 1.00 10.57 104 GLY A N 6
ATOM 20800 C CA . GLY A 1 104 ? -18.310 8.740 -7.872 1.00 10.42 104 GLY A CA 6
ATOM 20801 C C . GLY A 1 104 ? -19.094 8.842 -6.573 1.00 10.05 104 GLY A C 6
ATOM 20802 O O . GLY A 1 104 ? -19.158 9.919 -5.978 1.00 10.22 104 GLY A O 6
ATOM 20806 N N . VAL A 1 105 ? -19.739 7.749 -6.156 1.00 9.63 105 VAL A N 6
ATOM 20807 C CA . VAL A 1 105 ? -20.487 7.729 -4.908 1.00 9.29 105 VAL A CA 6
ATOM 20808 C C . VAL A 1 105 ? -19.512 7.309 -3.813 1.00 8.60 105 VAL A C 6
ATOM 20809 O O . VAL A 1 105 ? -19.266 6.133 -3.601 1.00 8.41 105 VAL A O 6
ATOM 20822 N N . LYS A 1 106 ? -18.937 8.297 -3.123 1.00 8.39 106 LYS A N 6
ATOM 20823 C CA . LYS A 1 106 ? -18.039 8.120 -1.986 1.00 7.75 106 LYS A CA 6
ATOM 20824 C C . LYS A 1 106 ? -16.794 7.345 -2.422 1.00 7.56 106 LYS A C 6
ATOM 20825 O O . LYS A 1 106 ? -16.714 6.127 -2.263 1.00 7.36 106 LYS A O 6
ATOM 20844 N N . LYS A 1 107 ? -15.846 8.061 -3.020 1.00 7.67 107 LYS A N 6
ATOM 20845 C CA . LYS A 1 107 ? -14.617 7.471 -3.514 1.00 7.51 107 LYS A CA 6
ATOM 20846 C C . LYS A 1 107 ? -13.666 7.261 -2.333 1.00 6.93 107 LYS A C 6
ATOM 20847 O O . LYS A 1 107 ? -13.301 8.222 -1.650 1.00 6.88 107 LYS A O 6
ATOM 20866 N N . VAL A 1 108 ? -13.289 6.009 -2.094 1.00 6.55 108 VAL A N 6
ATOM 20867 C CA . VAL A 1 108 ? -12.400 5.622 -1.015 1.00 5.99 108 VAL A CA 6
ATOM 20868 C C . VAL A 1 108 ? -11.200 4.880 -1.591 1.00 5.82 108 VAL A C 6
ATOM 20869 O O . VAL A 1 108 ? -11.336 3.988 -2.416 1.00 5.97 108 VAL A O 6
ATOM 20882 N N . MET A 1 109 ? -10.003 5.202 -1.130 1.00 5.56 109 MET A N 6
ATOM 20883 C CA . MET A 1 109 ? -8.788 4.572 -1.601 1.00 5.37 109 MET A CA 6
ATOM 20884 C C . MET A 1 109 ? -8.017 3.986 -0.431 1.00 4.78 109 MET A C 6
ATOM 20885 O O . MET A 1 109 ? -7.601 4.724 0.460 1.00 4.64 109 MET A O 6
ATOM 20899 N N . VAL A 1 110 ? -7.807 2.672 -0.454 1.00 4.51 110 VAL A N 6
ATOM 20900 C CA . VAL A 1 110 ? -7.040 1.949 0.544 1.00 3.98 110 VAL A CA 6
ATOM 20901 C C . VAL A 1 110 ? -5.754 1.461 -0.122 1.00 3.84 110 VAL A C 6
ATOM 20902 O O . VAL A 1 110 ? -5.796 0.631 -1.027 1.00 4.05 110 VAL A O 6
ATOM 20915 N N . ILE A 1 111 ? -4.603 1.954 0.330 1.00 3.58 111 ILE A N 6
ATOM 20916 C CA . ILE A 1 111 ? -3.304 1.592 -0.228 1.00 3.43 111 ILE A CA 6
ATOM 20917 C C . ILE A 1 111 ? -2.371 1.150 0.889 1.00 2.86 111 ILE A C 6
ATOM 20918 O O . ILE A 1 111 ? -2.371 1.744 1.971 1.00 2.67 111 ILE A O 6
ATOM 20934 N N . VAL A 1 112 ? -1.552 0.132 0.612 1.00 2.72 112 VAL A N 6
ATOM 20935 C CA . VAL A 1 112 ? -0.514 -0.326 1.522 1.00 2.27 112 VAL A CA 6
ATOM 20936 C C . VAL A 1 112 ? 0.862 0.210 1.078 1.00 2.18 112 VAL A C 6
ATOM 20937 O O . VAL A 1 112 ? 1.096 0.454 -0.108 1.00 2.52 112 VAL A O 6
ATOM 20950 N N . THR A 1 113 ? 1.790 0.336 2.023 1.00 1.96 113 THR A N 6
ATOM 20951 C CA . THR A 1 113 ? 3.150 0.808 1.803 1.00 2.11 113 THR A CA 6
ATOM 20952 C C . THR A 1 113 ? 4.122 0.183 2.809 1.00 1.70 113 THR A C 6
ATOM 20953 O O . THR A 1 113 ? 3.731 -0.252 3.893 1.00 1.73 113 THR A O 6
ATOM 20964 N N . ASP A 1 114 ? 5.406 0.206 2.466 1.00 1.66 114 ASP A N 6
ATOM 20965 C CA . ASP A 1 114 ? 6.514 -0.246 3.295 1.00 1.60 114 ASP A CA 6
ATOM 20966 C C . ASP A 1 114 ? 7.575 0.837 3.495 1.00 1.84 114 ASP A C 6
ATOM 20967 O O . ASP A 1 114 ? 8.519 0.608 4.252 1.00 2.29 114 ASP A O 6
ATOM 20976 N N . GLY A 1 115 ? 7.445 2.004 2.862 1.00 1.96 115 GLY A N 6
ATOM 20977 C CA . GLY A 1 115 ? 8.465 3.036 2.972 1.00 2.44 115 GLY A CA 6
ATOM 20978 C C . GLY A 1 115 ? 9.314 3.159 1.721 1.00 2.47 115 GLY A C 6
ATOM 20979 O O . GLY A 1 115 ? 10.536 3.019 1.780 1.00 2.85 115 GLY A O 6
ATOM 20983 N N . GLU A 1 116 ? 8.676 3.407 0.582 1.00 2.36 116 GLU A N 6
ATOM 20984 C CA . GLU A 1 116 ? 9.311 3.444 -0.729 1.00 2.54 116 GLU A CA 6
ATOM 20985 C C . GLU A 1 116 ? 9.083 4.770 -1.449 1.00 3.10 116 GLU A C 6
ATOM 20986 O O . GLU A 1 116 ? 9.400 4.889 -2.636 1.00 3.47 116 GLU A O 6
ATOM 20998 N N . SER A 1 117 ? 8.555 5.781 -0.760 1.00 3.49 117 SER A N 6
ATOM 20999 C CA . SER A 1 117 ? 8.284 7.095 -1.322 1.00 4.12 117 SER A CA 6
ATOM 21000 C C . SER A 1 117 ? 9.588 7.880 -1.524 1.00 4.38 117 SER A C 6
ATOM 21001 O O . SER A 1 117 ? 9.813 8.954 -0.969 1.00 4.81 117 SER A O 6
ATOM 21009 N N . HIS A 1 118 ? 10.453 7.335 -2.379 1.00 4.34 118 HIS A N 6
ATOM 21010 C CA . HIS A 1 118 ? 11.748 7.898 -2.721 1.00 4.70 118 HIS A CA 6
ATOM 21011 C C . HIS A 1 118 ? 11.582 8.938 -3.830 1.00 5.33 118 HIS A C 6
ATOM 21012 O O . HIS A 1 118 ? 12.541 9.618 -4.180 1.00 5.78 118 HIS A O 6
ATOM 21027 N N . ASP A 1 119 ? 10.36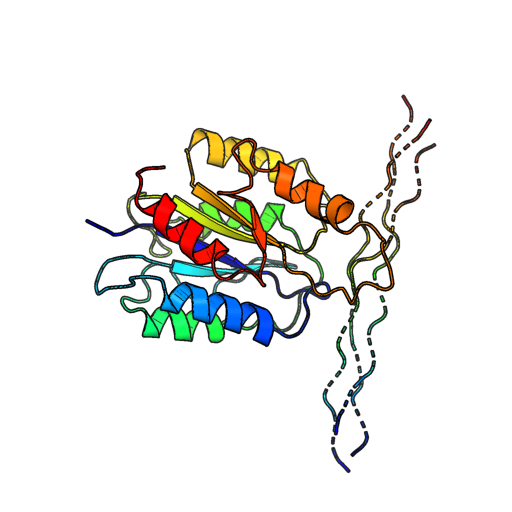0 9.095 -4.344 1.00 5.47 119 ASP A N 6
ATOM 21028 C CA . ASP A 1 119 ? 9.981 10.111 -5.302 1.00 6.12 119 ASP A CA 6
ATOM 21029 C C . ASP A 1 119 ? 8.685 10.766 -4.857 1.00 6.33 119 ASP A C 6
ATOM 21030 O O . ASP A 1 119 ? 7.594 10.407 -5.303 1.00 6.24 119 ASP A O 6
ATOM 21039 N N . ASN A 1 120 ? 8.812 11.732 -3.953 1.00 6.68 120 ASN A N 6
ATOM 21040 C CA . ASN A 1 120 ? 7.686 12.501 -3.446 1.00 6.96 120 ASN A CA 6
ATOM 21041 C C . ASN A 1 120 ? 7.099 13.490 -4.453 1.00 7.55 120 ASN A C 6
ATOM 21042 O O . ASN A 1 120 ? 5.998 13.994 -4.251 1.00 7.84 120 ASN A O 6
ATOM 21053 N N . HIS A 1 121 ? 7.798 13.738 -5.561 1.00 7.74 121 HIS A N 6
ATOM 21054 C CA . HIS A 1 121 ? 7.374 14.686 -6.584 1.00 8.34 121 HIS A CA 6
ATOM 21055 C C . HIS A 1 121 ? 6.071 14.241 -7.243 1.00 8.35 121 HIS A C 6
ATOM 21056 O O . HIS A 1 121 ? 5.182 15.060 -7.472 1.00 8.77 121 HIS A O 6
ATOM 21071 N N . ARG A 1 122 ? 5.941 12.936 -7.504 1.00 7.93 122 ARG A N 6
ATOM 21072 C CA . ARG A 1 122 ? 4.752 12.379 -8.122 1.00 7.96 122 ARG A CA 6
ATOM 21073 C C . ARG A 1 122 ? 3.606 12.292 -7.123 1.00 7.76 122 ARG A C 6
ATOM 21074 O O . ARG A 1 122 ? 2.521 12.766 -7.442 1.00 7.96 122 ARG A O 6
ATOM 21095 N N . LEU A 1 123 ? 3.832 11.760 -5.914 1.00 7.39 123 LEU A N 6
ATOM 21096 C CA . LEU A 1 123 ? 2.770 11.637 -4.910 1.00 7.20 123 LEU A CA 6
ATOM 21097 C C . LEU A 1 123 ? 2.214 12.991 -4.502 1.00 7.70 123 LEU A C 6
ATOM 21098 O O . LEU A 1 123 ? 1.010 13.102 -4.335 1.00 7.74 123 LEU A O 6
ATOM 21114 N N . LYS A 1 124 ? 3.044 14.036 -4.447 1.00 8.12 124 LYS A N 6
ATOM 21115 C CA . LYS A 1 124 ? 2.598 15.376 -4.111 1.00 8.64 124 LYS A CA 6
ATOM 21116 C C . LYS A 1 124 ? 1.554 15.888 -5.093 1.00 8.98 124 LYS A C 6
ATOM 21117 O O . LYS A 1 124 ? 0.571 16.470 -4.649 1.00 9.20 124 LYS A O 6
ATOM 21136 N N . LYS A 1 125 ? 1.731 15.603 -6.388 1.00 9.03 125 LYS A N 6
ATOM 21137 C CA . LYS A 1 125 ? 0.800 15.989 -7.435 1.00 9.38 125 LYS A CA 6
ATOM 21138 C C . LYS A 1 125 ? -0.509 15.212 -7.298 1.00 9.12 125 LYS A C 6
ATOM 21139 O O . LYS A 1 125 ? -1.583 15.794 -7.369 1.00 9.42 125 LYS A O 6
ATOM 21158 N N . VAL A 1 126 ? -0.449 13.898 -7.102 1.00 8.56 126 VAL A N 6
ATOM 21159 C CA . VAL A 1 126 ? -1.659 13.091 -6.977 1.00 8.28 126 VAL A CA 6
ATOM 21160 C C . VAL A 1 126 ? -2.398 13.431 -5.679 1.00 8.23 126 VAL A C 6
ATOM 21161 O O . VAL A 1 126 ? -3.627 13.440 -5.659 1.00 8.30 126 VAL A O 6
ATOM 21174 N N . ILE A 1 127 ? -1.654 13.755 -4.619 1.00 8.17 127 ILE A N 6
ATOM 21175 C CA . ILE A 1 127 ? -2.196 14.145 -3.333 1.00 8.17 127 ILE A CA 6
ATOM 21176 C C . ILE A 1 127 ? -3.045 15.396 -3.450 1.00 8.75 127 ILE A C 6
ATOM 21177 O O . ILE A 1 127 ? -4.203 15.349 -3.057 1.00 8.74 127 ILE A O 6
ATOM 21193 N N . GLN A 1 128 ? -2.508 16.480 -4.020 1.00 9.25 128 GLN A N 6
ATOM 21194 C CA . GLN A 1 128 ? -3.257 17.725 -4.157 1.00 9.83 128 GLN A CA 6
ATOM 21195 C C . GLN A 1 128 ? -4.477 17.541 -5.069 1.00 9.95 128 GLN A C 6
ATOM 21196 O O . GLN A 1 128 ? -5.517 18.157 -4.841 1.00 10.22 128 GLN A O 6
ATOM 21210 N N . ASP A 1 129 ? -4.369 16.651 -6.060 1.00 9.77 129 ASP A N 6
ATOM 21211 C CA . ASP A 1 129 ? -5.453 16.340 -6.976 1.00 9.92 129 ASP A CA 6
ATOM 21212 C C . ASP A 1 129 ? -6.548 15.530 -6.285 1.00 9.59 129 ASP A C 6
ATOM 21213 O O . ASP A 1 129 ? -7.720 15.889 -6.389 1.00 9.87 129 ASP A O 6
ATOM 21222 N N . CYS A 1 130 ? -6.192 14.476 -5.540 1.00 9.00 130 CYS A N 6
ATOM 21223 C CA . CYS A 1 130 ? -7.157 13.660 -4.802 1.00 8.63 130 CYS A CA 6
ATOM 21224 C C . CYS A 1 130 ? -7.818 14.442 -3.665 1.00 8.79 130 CYS A C 6
ATOM 21225 O O . CYS A 1 130 ? -8.968 14.178 -3.316 1.00 8.72 130 CYS A O 6
ATOM 21233 N N . GLU A 1 131 ? -7.108 15.440 -3.127 1.00 9.03 131 GLU A N 6
ATOM 21234 C CA . GLU A 1 131 ? -7.593 16.302 -2.064 1.00 9.26 131 GLU A CA 6
ATOM 21235 C C . GLU A 1 131 ? -8.648 17.251 -2.630 1.00 9.80 131 GLU A C 6
ATOM 21236 O O . GLU A 1 131 ? -9.676 17.484 -1.997 1.00 9.85 131 GLU A O 6
ATOM 21248 N N . ASP A 1 132 ? -8.420 17.752 -3.851 1.00 10.19 132 ASP A N 6
ATOM 21249 C CA . ASP A 1 132 ? -9.353 18.626 -4.554 1.00 10.74 132 ASP A CA 6
ATOM 21250 C C . ASP A 1 132 ? -10.620 17.866 -4.960 1.00 10.61 132 ASP A C 6
ATOM 21251 O O . ASP A 1 132 ? -11.716 18.423 -4.956 1.00 10.91 132 ASP A O 6
ATOM 21260 N N . GLU A 1 133 ? -10.472 16.568 -5.242 1.00 10.20 133 GLU A N 6
ATOM 21261 C CA . GLU A 1 133 ? -11.575 15.677 -5.566 1.00 10.08 133 GLU A CA 6
ATOM 21262 C C . GLU A 1 133 ? -12.183 15.074 -4.292 1.00 9.67 133 GLU A C 6
ATOM 21263 O O . GLU A 1 133 ? -13.106 14.266 -4.400 1.00 9.62 133 GLU A O 6
ATOM 21275 N N . ASN A 1 134 ? -11.696 15.468 -3.102 1.00 9.41 134 ASN A N 6
ATOM 21276 C CA . ASN A 1 134 ? -12.156 15.059 -1.768 1.00 9.03 134 ASN A CA 6
ATOM 21277 C C . ASN A 1 134 ? -12.366 13.549 -1.641 1.00 8.48 134 ASN A C 6
ATOM 21278 O O . ASN A 1 134 ? -13.396 13.074 -1.165 1.00 8.37 134 ASN A O 6
ATOM 21289 N N . ILE A 1 135 ? -11.362 12.792 -2.085 1.00 8.17 135 ILE A N 6
ATOM 21290 C CA . ILE A 1 135 ? -11.379 11.341 -2.026 1.00 7.67 135 ILE A CA 6
ATOM 21291 C C . ILE A 1 135 ? -10.918 10.929 -0.624 1.00 7.10 135 ILE A C 6
ATOM 21292 O O . ILE A 1 135 ? -9.955 11.483 -0.086 1.00 7.02 135 ILE A O 6
ATOM 21308 N N . GLN A 1 136 ? -11.597 9.940 -0.042 1.00 6.75 136 GLN A N 6
ATOM 21309 C CA . GLN A 1 136 ? -11.240 9.393 1.257 1.00 6.23 136 GLN A CA 6
ATOM 21310 C C . GLN A 1 136 ? -10.035 8.461 1.099 1.00 5.79 136 GLN A C 6
ATOM 21311 O O . GLN A 1 136 ? -10.143 7.323 0.650 1.00 5.61 136 GLN A O 6
ATOM 21325 N N . ARG A 1 137 ? -8.863 8.978 1.445 1.00 5.70 137 ARG A N 6
ATOM 21326 C CA . ARG A 1 137 ? -7.598 8.275 1.333 1.00 5.30 137 ARG A CA 6
ATOM 21327 C C . ARG A 1 137 ? -7.255 7.597 2.660 1.00 4.82 137 ARG A C 6
ATOM 21328 O O . ARG A 1 137 ? -7.387 8.188 3.736 1.00 4.92 137 ARG A O 6
ATOM 21349 N N . PHE A 1 138 ? -6.791 6.357 2.565 1.00 4.37 138 PHE A N 6
ATOM 21350 C CA . PHE A 1 138 ? -6.381 5.525 3.678 1.00 3.94 138 PHE A CA 6
ATOM 21351 C C . PHE A 1 138 ? -5.056 4.868 3.333 1.00 3.59 138 PHE A C 6
ATOM 21352 O O . PHE A 1 138 ? -4.935 4.206 2.301 1.00 3.57 138 PHE A O 6
ATOM 21369 N N . SER A 1 139 ? -4.061 5.050 4.194 1.00 3.43 139 SER A N 6
ATOM 21370 C CA . SER A 1 139 ? -2.733 4.498 4.009 1.00 3.13 139 SER A CA 6
ATOM 21371 C C . SER A 1 139 ? -2.441 3.512 5.135 1.00 2.83 139 SER A C 6
ATOM 21372 O O . SER A 1 139 ? -2.504 3.854 6.306 1.00 3.04 139 SER A O 6
ATOM 21380 N N . ILE A 1 140 ? -2.125 2.270 4.795 1.00 2.49 140 ILE A N 6
ATOM 21381 C CA . ILE A 1 140 ? -1.797 1.243 5.768 1.00 2.39 140 ILE A CA 6
ATOM 21382 C C . ILE A 1 140 ? -0.338 0.861 5.566 1.00 2.25 140 ILE A C 6
ATOM 21383 O O . ILE A 1 140 ? 0.102 0.640 4.446 1.00 2.05 140 ILE A O 6
ATOM 21399 N N . ALA A 1 141 ? 0.430 0.774 6.645 1.00 2.49 141 ALA A N 6
ATOM 21400 C CA . ALA A 1 141 ? 1.812 0.344 6.567 1.00 2.49 141 ALA A CA 6
ATOM 21401 C C . ALA A 1 141 ? 1.968 -1.080 7.071 1.00 2.61 141 ALA A C 6
ATOM 21402 O O . ALA A 1 141 ? 1.208 -1.552 7.917 1.00 2.95 141 ALA A O 6
ATOM 21409 N N . ILE A 1 142 ? 2.984 -1.750 6.538 1.00 2.43 142 ILE A N 6
ATOM 21410 C CA . ILE A 1 142 ? 3.377 -3.097 6.897 1.00 2.72 142 ILE A CA 6
ATOM 21411 C C . ILE A 1 142 ? 4.846 -3.074 7.316 1.00 2.82 142 ILE A C 6
ATOM 21412 O O . ILE A 1 142 ? 5.662 -2.347 6.745 1.00 2.59 142 ILE A O 6
ATOM 21428 N N . LEU A 1 143 ? 5.183 -3.906 8.297 1.00 3.29 143 LEU A N 6
ATOM 21429 C CA . LEU A 1 143 ? 6.528 -4.086 8.806 1.00 3.50 143 LEU A CA 6
ATOM 21430 C C . LEU A 1 143 ? 6.909 -5.562 8.791 1.00 3.84 143 LEU A C 6
ATOM 21431 O O . LEU A 1 143 ? 6.077 -6.436 8.543 1.00 4.23 143 LEU A O 6
ATOM 21447 N N . GLY A 1 144 ? 8.170 -5.833 9.117 1.00 3.90 144 GLY A N 6
ATOM 21448 C CA . GLY A 1 144 ? 8.714 -7.179 9.187 1.00 4.47 144 GLY A CA 6
ATOM 21449 C C . GLY A 1 144 ? 9.885 -7.363 8.238 1.00 4.71 144 GLY A C 6
ATOM 21450 O O . GLY A 1 144 ? 10.645 -8.318 8.387 1.00 5.01 144 GLY A O 6
ATOM 21454 N N . SER A 1 145 ? 10.067 -6.437 7.291 1.00 4.89 145 SER A N 6
ATOM 21455 C CA . SER A 1 145 ? 11.119 -6.460 6.284 1.00 5.32 145 SER A CA 6
ATOM 21456 C C . SER A 1 145 ? 12.433 -5.998 6.924 1.00 5.56 145 SER A C 6
ATOM 21457 O O . SER A 1 145 ? 12.943 -4.907 6.661 1.00 6.12 145 SER A O 6
ATOM 21465 N N . TYR A 1 146 ? 12.962 -6.840 7.816 1.00 5.35 146 TYR A N 6
ATOM 21466 C CA . TYR A 1 146 ? 14.213 -6.648 8.526 1.00 5.77 146 TYR A CA 6
ATOM 21467 C C . TYR A 1 146 ? 14.086 -5.470 9.492 1.00 5.74 146 TYR A C 6
ATOM 21468 O O . TYR A 1 146 ? 13.156 -5.449 10.300 1.00 5.76 146 TYR A O 6
ATOM 21486 N N . ASN A 1 147 ? 14.995 -4.489 9.399 1.00 6.04 147 ASN A N 6
ATOM 21487 C CA . ASN A 1 147 ? 15.015 -3.263 10.192 1.00 6.29 147 ASN A CA 6
ATOM 21488 C C . ASN A 1 147 ? 15.116 -3.592 11.681 1.00 6.90 147 ASN A C 6
ATOM 21489 O O . ASN A 1 147 ? 14.242 -3.241 12.472 1.00 7.40 147 ASN A O 6
ATOM 21500 N N . ARG A 1 148 ? 16.166 -4.324 12.057 1.00 7.05 148 ARG A N 6
ATOM 21501 C CA . ARG A 1 148 ? 16.368 -4.745 13.442 1.00 7.73 148 ARG A CA 6
ATOM 21502 C C . ARG A 1 148 ? 17.309 -3.801 14.198 1.00 8.01 148 ARG A C 6
ATOM 21503 O O . ARG A 1 148 ? 17.679 -4.089 15.336 1.00 8.48 148 ARG A O 6
ATOM 21524 N N . GLY A 1 149 ? 17.712 -2.692 13.579 1.00 7.85 149 GLY A N 6
ATOM 21525 C CA . GLY A 1 149 ? 18.571 -1.698 14.194 1.00 8.32 149 GLY A CA 6
ATOM 21526 C C . GLY A 1 149 ? 17.812 -0.410 14.462 1.00 8.13 149 GLY A C 6
ATOM 21527 O O . GLY A 1 149 ? 16.643 -0.269 14.089 1.00 8.14 149 GLY A O 6
ATOM 21531 N N . ASN A 1 150 ? 18.487 0.557 15.091 1.00 8.14 150 ASN A N 6
ATOM 21532 C CA . ASN A 1 150 ? 17.928 1.876 15.391 1.00 8.05 150 ASN A CA 6
ATOM 21533 C C . ASN A 1 150 ? 17.956 2.729 14.115 1.00 7.68 150 ASN A C 6
ATOM 21534 O O . ASN A 1 150 ? 18.732 3.675 13.970 1.00 8.12 150 ASN A O 6
ATOM 21545 N N . LEU A 1 151 ? 17.101 2.355 13.171 1.00 7.03 151 LEU A N 6
ATOM 21546 C CA . LEU A 1 151 ? 16.933 3.055 11.913 1.00 6.77 151 LEU A CA 6
ATOM 21547 C C . LEU A 1 151 ? 15.651 3.884 11.944 1.00 6.56 151 LEU A C 6
ATOM 21548 O O . LEU A 1 151 ? 15.473 4.741 11.083 1.00 6.71 151 LEU A O 6
ATOM 21564 N N . SER A 1 152 ? 14.781 3.643 12.937 1.00 6.39 152 SER A N 6
ATOM 21565 C CA . SER A 1 152 ? 13.509 4.313 13.159 1.00 6.36 152 SER A CA 6
ATOM 21566 C C . SER A 1 152 ? 12.555 3.986 12.015 1.00 5.74 152 SER A C 6
ATOM 21567 O O . SER A 1 152 ? 12.561 4.628 10.969 1.00 5.56 152 SER A O 6
ATOM 21575 N N . THR A 1 153 ? 11.709 2.982 12.212 1.00 5.49 153 THR A N 6
ATOM 21576 C CA . THR A 1 153 ? 10.701 2.551 11.256 1.00 4.91 153 THR A CA 6
ATOM 21577 C C . THR A 1 153 ? 9.760 3.697 10.882 1.00 4.94 153 THR A C 6
ATOM 21578 O O . THR A 1 153 ? 9.440 3.866 9.712 1.00 4.54 153 THR A O 6
ATOM 21589 N N . GLU A 1 154 ? 9.415 4.546 11.858 1.00 5.48 154 GLU A N 6
ATOM 21590 C CA . GLU A 1 154 ? 8.571 5.716 11.661 1.00 5.66 154 GLU A CA 6
ATOM 21591 C C . GLU A 1 154 ? 9.180 6.685 10.648 1.00 5.64 154 GLU A C 6
ATOM 21592 O O . GLU A 1 154 ? 8.443 7.280 9.874 1.00 5.59 154 GLU A O 6
ATOM 21604 N N . LYS A 1 155 ? 10.511 6.794 10.597 1.00 5.75 155 LYS A N 6
ATOM 21605 C CA . LYS A 1 155 ? 11.198 7.634 9.629 1.00 5.83 155 LYS A CA 6
ATOM 21606 C C . LYS A 1 155 ? 11.078 7.122 8.193 1.00 5.27 155 LYS A C 6
ATOM 21607 O O . LYS A 1 155 ? 11.087 7.920 7.257 1.00 5.38 155 LYS A O 6
ATOM 21626 N N . PHE A 1 156 ? 10.932 5.811 8.012 1.00 4.75 156 PHE A N 6
ATOM 21627 C CA . PHE A 1 156 ? 10.740 5.221 6.695 1.00 4.21 156 PHE A CA 6
ATOM 21628 C C . PHE A 1 156 ? 9.293 5.389 6.238 1.00 4.04 156 PHE A C 6
ATOM 21629 O O . PHE A 1 156 ? 9.049 5.579 5.051 1.00 3.90 156 PHE A O 6
ATOM 21646 N N . VAL A 1 157 ? 8.336 5.350 7.168 1.00 4.15 157 VAL A N 6
ATOM 21647 C CA . VAL A 1 157 ? 6.928 5.544 6.844 1.00 4.05 157 VAL A CA 6
ATOM 21648 C C . VAL A 1 157 ? 6.584 7.038 6.794 1.00 4.51 157 VAL A C 6
ATOM 21649 O O . VAL A 1 157 ? 5.578 7.404 6.190 1.00 4.44 157 VAL A O 6
ATOM 21662 N N . GLU A 1 158 ? 7.419 7.904 7.381 1.00 5.04 158 GLU A N 6
ATOM 21663 C CA . GLU A 1 158 ? 7.246 9.352 7.461 1.00 5.58 158 GLU A CA 6
ATOM 21664 C C . GLU A 1 158 ? 6.894 9.992 6.120 1.00 5.55 158 GLU A C 6
ATOM 21665 O O . GLU A 1 158 ? 5.974 10.796 6.017 1.00 5.80 158 GLU A O 6
ATOM 21677 N N . GLU A 1 159 ? 7.594 9.581 5.068 1.00 5.30 159 GLU A N 6
ATOM 21678 C CA . GLU A 1 159 ? 7.361 10.050 3.712 1.00 5.37 159 GLU A CA 6
ATOM 21679 C C . GLU A 1 159 ? 5.929 9.781 3.223 1.00 5.13 159 GLU A C 6
ATOM 21680 O O . GLU A 1 159 ? 5.338 10.642 2.572 1.00 5.47 159 GLU A O 6
ATOM 21692 N N . ILE A 1 160 ? 5.348 8.639 3.597 1.00 4.60 160 ILE A N 6
ATOM 21693 C CA . ILE A 1 160 ? 3.989 8.282 3.222 1.00 4.37 160 ILE A CA 6
ATOM 21694 C C . ILE A 1 160 ? 2.999 8.861 4.222 1.00 4.65 160 ILE A C 6
ATOM 21695 O O . ILE A 1 160 ? 1.971 9.368 3.808 1.00 4.82 160 ILE A O 6
ATOM 21711 N N . LYS A 1 161 ? 3.268 8.830 5.529 1.00 4.77 161 LYS A N 6
ATOM 21712 C CA . LYS A 1 161 ? 2.326 9.355 6.522 1.00 5.08 161 LYS A CA 6
ATOM 21713 C C . LYS A 1 161 ? 2.143 10.876 6.400 1.00 5.69 161 LYS A C 6
ATOM 21714 O O . LYS A 1 161 ? 1.148 11.414 6.882 1.00 5.94 161 LYS A O 6
ATOM 21733 N N . SER A 1 162 ? 3.075 11.560 5.724 1.00 5.96 162 SER A N 6
ATOM 21734 C CA . SER A 1 162 ? 2.999 12.986 5.457 1.00 6.58 162 SER A CA 6
ATOM 21735 C C . SER A 1 162 ? 1.942 13.292 4.386 1.00 6.65 162 SER A C 6
ATOM 21736 O O . SER A 1 162 ? 1.494 14.434 4.290 1.00 7.17 162 SER A O 6
ATOM 21744 N N . ILE A 1 163 ? 1.523 12.283 3.604 1.00 6.18 163 ILE A N 6
ATOM 21745 C CA . ILE A 1 163 ? 0.464 12.390 2.603 1.00 6.28 163 ILE A CA 6
ATOM 21746 C C . ILE A 1 163 ? -0.836 12.910 3.221 1.00 6.44 163 ILE A C 6
ATOM 21747 O O . ILE A 1 163 ? -1.512 13.746 2.626 1.00 6.76 163 ILE A O 6
ATOM 21763 N N . ALA A 1 164 ? -1.191 12.382 4.396 1.00 6.25 164 ALA A N 6
ATOM 21764 C CA . ALA A 1 164 ? -2.423 12.743 5.064 1.00 6.40 164 ALA A CA 6
ATOM 21765 C C . ALA A 1 164 ? -2.235 14.090 5.754 1.00 7.02 164 ALA A C 6
ATOM 21766 O O . ALA A 1 164 ? -1.429 14.238 6.675 1.00 7.11 164 ALA A O 6
ATOM 21773 N N . SER A 1 165 ? -2.979 15.083 5.275 1.00 7.50 165 SER A N 6
ATOM 21774 C CA . SER A 1 165 ? -2.963 16.433 5.816 1.00 8.13 165 SER A CA 6
ATOM 21775 C C . SER A 1 165 ? -3.837 16.474 7.075 1.00 8.20 165 SER A C 6
ATOM 21776 O O . SER A 1 165 ? -3.525 17.179 8.035 1.00 8.61 165 SER A O 6
ATOM 21784 N N . GLU A 1 166 ? -4.918 15.693 7.080 1.00 7.85 166 GLU A N 6
ATOM 21785 C CA . GLU A 1 166 ? -5.821 15.536 8.205 1.00 7.87 166 GLU A CA 6
ATOM 21786 C C . GLU A 1 166 ? -5.169 14.608 9.249 1.00 7.50 166 GLU A C 6
ATOM 21787 O O . GLU A 1 166 ? -4.168 13.953 8.932 1.00 7.18 166 GLU A O 6
ATOM 21799 N N . PRO A 1 167 ? -5.737 14.498 10.470 1.00 7.57 167 PRO A N 6
ATOM 21800 C CA . PRO A 1 167 ? -5.276 13.566 11.503 1.00 7.32 167 PRO A CA 6
ATOM 21801 C C . PRO A 1 167 ? -5.051 12.150 10.990 1.00 6.69 167 PRO A C 6
ATOM 21802 O O . PRO A 1 167 ? -5.962 11.520 10.447 1.00 6.33 167 PRO A O 6
ATOM 21813 N N . THR A 1 168 ? -3.835 11.646 11.182 1.00 6.59 168 THR A N 6
ATOM 21814 C CA . THR A 1 168 ? -3.430 10.305 10.792 1.00 6.03 168 THR A CA 6
ATOM 21815 C C . THR A 1 168 ? -4.230 9.228 11.519 1.00 5.70 168 THR A C 6
ATOM 21816 O O . THR A 1 168 ? -4.391 8.138 10.980 1.00 5.20 168 THR A O 6
ATOM 21827 N N . GLU A 1 169 ? -4.806 9.557 12.680 1.00 6.01 169 GLU A N 6
ATOM 21828 C CA . GLU A 1 169 ? -5.651 8.677 13.476 1.00 5.82 169 GLU A CA 6
ATOM 21829 C C . GLU A 1 169 ? -6.804 8.046 12.691 1.00 5.44 169 GLU A C 6
ATOM 21830 O O . GLU A 1 169 ? -7.221 6.938 13.014 1.00 5.19 169 GLU A O 6
ATOM 21842 N N . LYS A 1 170 ? -7.296 8.726 11.654 1.00 5.49 170 LYS A N 6
ATOM 21843 C CA . LYS A 1 170 ? -8.354 8.220 10.797 1.00 5.24 170 LYS A CA 6
ATOM 21844 C C . LYS A 1 170 ? -7.926 8.152 9.334 1.00 5.01 170 LYS A C 6
ATOM 21845 O O . LYS A 1 170 ? -8.764 8.267 8.442 1.00 5.02 170 LYS A O 6
ATOM 21864 N N . HIS A 1 171 ? -6.626 8.016 9.072 1.00 4.86 171 HIS A N 6
ATOM 21865 C CA . HIS A 1 171 ? -6.083 7.960 7.718 1.00 4.69 171 HIS A CA 6
ATOM 21866 C C . HIS A 1 171 ? -4.915 7.010 7.574 1.00 4.28 171 HIS A C 6
ATOM 21867 O O . HIS A 1 171 ? -4.719 6.453 6.497 1.00 3.94 171 HIS A O 6
ATOM 21882 N N . PHE A 1 172 ? -4.135 6.829 8.635 1.00 4.39 172 PHE A N 6
ATOM 21883 C CA . PHE A 1 172 ? -2.971 5.976 8.652 1.00 4.10 172 PHE A CA 6
ATOM 21884 C C . PHE A 1 172 ? -3.110 4.918 9.736 1.00 3.97 172 PHE A C 6
ATOM 21885 O O . PHE A 1 172 ? -3.398 5.239 10.887 1.00 4.32 172 PHE A O 6
ATOM 21902 N N . PHE A 1 173 ? -2.869 3.664 9.364 1.00 3.57 173 PHE A N 6
ATOM 21903 C CA . PHE A 1 173 ? -2.919 2.524 10.258 1.00 3.61 173 PHE A CA 6
ATOM 21904 C C . PHE A 1 173 ? -1.859 1.489 9.916 1.00 3.43 173 PHE A C 6
ATOM 21905 O O . PHE A 1 173 ? -1.125 1.624 8.940 1.00 3.17 173 PHE A O 6
ATOM 21922 N N . ASN A 1 174 ? -1.782 0.437 10.728 1.00 3.67 174 ASN A N 6
ATOM 21923 C CA . ASN A 1 174 ? -0.884 -0.686 10.516 1.00 3.67 174 ASN A CA 6
ATOM 21924 C C . ASN A 1 174 ? -1.666 -1.978 10.355 1.00 3.65 174 ASN A C 6
ATOM 21925 O O . ASN A 1 174 ? -2.718 -2.152 10.971 1.00 3.81 174 ASN A O 6
ATOM 21936 N N . VAL A 1 175 ? -1.113 -2.904 9.567 1.00 3.55 175 VAL A N 6
ATOM 21937 C CA . VAL A 1 175 ? -1.684 -4.225 9.302 1.00 3.72 175 VAL A CA 6
ATOM 21938 C C . VAL A 1 175 ? -1.842 -5.052 10.584 1.00 4.32 175 VAL A C 6
ATOM 21939 O O . VAL A 1 175 ? -2.739 -5.889 10.686 1.00 4.57 175 VAL A O 6
ATOM 21952 N N . SER A 1 176 ? -0.980 -4.816 11.572 1.00 4.61 176 SER A N 6
ATOM 21953 C CA . SER A 1 176 ? -0.965 -5.541 12.833 1.00 5.23 176 SER A CA 6
ATOM 21954 C C . SER A 1 176 ? -2.202 -5.232 13.687 1.00 5.35 176 SER A C 6
ATOM 21955 O O . SER A 1 176 ? -2.506 -5.998 14.602 1.00 5.80 176 SER A O 6
ATOM 21963 N N . ASP A 1 177 ? -2.917 -4.141 13.397 1.00 4.97 177 ASP A N 6
ATOM 21964 C CA . ASP A 1 177 ? -4.111 -3.763 14.130 1.00 5.08 177 ASP A CA 6
ATOM 21965 C C . ASP A 1 177 ? -5.355 -4.001 13.283 1.00 4.96 177 ASP A C 6
ATOM 21966 O O . ASP A 1 177 ? -5.423 -3.594 12.123 1.00 4.58 177 ASP A O 6
ATOM 21975 N N . GLU A 1 178 ? -6.362 -4.640 13.883 1.00 5.36 178 GLU A N 6
ATOM 21976 C CA . GLU A 1 178 ? -7.662 -4.842 13.260 1.00 5.38 178 GLU A CA 6
ATOM 21977 C C . GLU A 1 178 ? -8.513 -3.577 13.374 1.00 5.24 178 GLU A C 6
ATOM 21978 O O . GLU A 1 178 ? -9.450 -3.407 12.593 1.00 5.11 178 GLU A O 6
ATOM 21990 N N . LEU A 1 179 ? -8.191 -2.680 14.324 1.00 5.36 179 LEU A N 6
ATOM 21991 C CA . LEU A 1 179 ? -8.917 -1.429 14.528 1.00 5.33 179 LEU A CA 6
ATOM 21992 C C . LEU A 1 179 ? -8.789 -0.505 13.322 1.00 4.85 179 LEU A C 6
ATOM 21993 O O . LEU A 1 179 ? -9.599 0.408 13.161 1.00 4.79 179 LEU A O 6
ATOM 22009 N N . ALA A 1 180 ? -7.808 -0.778 12.456 1.00 4.59 180 ALA A N 6
ATOM 22010 C CA . ALA A 1 180 ? -7.614 -0.111 11.191 1.00 4.22 180 ALA A CA 6
ATOM 22011 C C . ALA A 1 180 ? -8.860 -0.241 10.331 1.00 3.98 180 ALA A C 6
ATOM 22012 O O . ALA A 1 180 ? -9.448 0.758 9.942 1.00 3.88 180 ALA A O 6
ATOM 22019 N N . LEU A 1 181 ? -9.324 -1.477 10.145 1.00 4.05 181 LEU A N 6
ATOM 22020 C CA . LEU A 1 181 ? -10.487 -1.802 9.339 1.00 4.01 181 LEU A CA 6
ATOM 22021 C C . LEU A 1 181 ? -11.747 -1.231 9.978 1.00 4.14 181 LEU A C 6
ATOM 22022 O O . LEU A 1 181 ? -12.562 -0.635 9.286 1.00 4.08 181 LEU A O 6
ATOM 22038 N N . VAL A 1 182 ? -11.868 -1.328 11.306 1.00 4.38 182 VAL A N 6
ATOM 22039 C CA . VAL A 1 182 ? -12.999 -0.787 12.051 1.00 4.53 182 VAL A CA 6
ATOM 22040 C C . VAL A 1 182 ? -13.096 0.734 11.874 1.00 4.39 182 VAL A C 6
ATOM 22041 O O . VAL A 1 182 ? -14.179 1.256 11.607 1.00 4.41 182 VAL A O 6
ATOM 22054 N N . THR A 1 183 ? -11.963 1.435 11.981 1.00 4.35 183 THR A N 6
ATOM 22055 C CA . THR A 1 183 ? -11.913 2.879 11.819 1.00 4.38 183 THR A CA 6
ATOM 22056 C C . THR A 1 183 ? -12.259 3.273 10.379 1.00 4.20 183 THR A C 6
ATOM 22057 O O . THR A 1 183 ? -12.946 4.277 10.176 1.00 4.35 183 THR A O 6
ATOM 22068 N N . ILE A 1 184 ? -11.828 2.480 9.389 1.00 3.99 184 ILE A N 6
ATOM 22069 C CA . ILE A 1 184 ? -12.180 2.696 7.994 1.00 3.94 184 ILE A CA 6
ATOM 22070 C C . ILE A 1 184 ? -13.695 2.636 7.856 1.00 4.12 184 ILE A C 6
ATOM 22071 O O . ILE A 1 184 ? -14.270 3.615 7.403 1.00 4.31 184 ILE A O 6
ATOM 22087 N N . VAL A 1 185 ? -14.338 1.567 8.338 1.00 4.16 185 VAL A N 6
ATOM 22088 C CA . VAL A 1 185 ? -15.788 1.394 8.278 1.00 4.38 185 VAL A CA 6
ATOM 22089 C C . VAL A 1 185 ? -16.526 2.545 8.968 1.00 4.52 185 VAL A C 6
ATOM 22090 O O . VAL A 1 185 ? -17.523 3.054 8.453 1.00 4.74 185 VAL A O 6
ATOM 22103 N N . LYS A 1 186 ? -16.006 2.985 10.115 1.00 4.50 186 LYS A N 6
ATOM 22104 C CA . LYS A 1 186 ? -16.549 4.103 10.867 1.00 4.72 186 LYS A CA 6
ATOM 22105 C C . LYS A 1 186 ? -16.496 5.400 10.044 1.00 4.87 186 LYS A C 6
ATOM 22106 O O . LYS A 1 186 ? -17.382 6.245 10.158 1.00 5.15 186 LYS A O 6
ATOM 22125 N N . THR A 1 187 ? -15.483 5.536 9.188 1.00 4.76 187 THR A N 6
ATOM 22126 C CA . THR A 1 187 ? -15.336 6.681 8.308 1.00 5.01 187 THR A CA 6
ATOM 22127 C C . THR A 1 187 ? -16.140 6.469 7.012 1.00 5.16 187 THR A C 6
ATOM 22128 O O . THR A 1 187 ? -16.607 7.438 6.419 1.00 5.53 187 THR A O 6
ATOM 22139 N N . LEU A 1 188 ? -16.362 5.220 6.587 1.00 4.97 188 LEU A N 6
ATOM 22140 C CA . LEU A 1 188 ? -17.149 4.891 5.403 1.00 5.22 188 LEU A CA 6
ATOM 22141 C C . LEU A 1 188 ? -18.612 5.274 5.590 1.00 5.53 188 LEU A C 6
ATOM 22142 O O . LEU A 1 188 ? -19.277 5.647 4.624 1.00 5.92 188 LEU A O 6
ATOM 22158 N N . GLY A 1 189 ? -19.095 5.227 6.835 1.00 5.41 189 GLY A N 6
ATOM 22159 C CA . GLY A 1 189 ? -20.437 5.655 7.191 1.00 5.68 189 GLY A CA 6
ATOM 22160 C C . GLY A 1 189 ? -20.638 7.162 7.024 1.00 6.03 189 GLY A C 6
ATOM 22161 O O . GLY A 1 189 ? -21.763 7.612 6.806 1.00 6.35 189 GLY A O 6
ATOM 22165 N N . GLU A 1 190 ? -19.552 7.937 7.082 1.00 6.04 190 GLU A N 6
ATOM 22166 C CA . GLU A 1 190 ? -19.571 9.374 6.873 1.00 6.47 190 GLU A CA 6
ATOM 22167 C C . GLU A 1 190 ? -19.513 9.657 5.373 1.00 6.88 190 GLU A C 6
ATOM 22168 O O . GLU A 1 190 ? -18.853 8.940 4.614 1.00 6.83 190 GLU A O 6
ATOM 22180 N N . ARG A 1 191 ? -20.216 10.704 4.931 1.00 7.36 191 ARG A N 6
ATOM 22181 C CA . ARG A 1 191 ? -20.224 11.107 3.527 1.00 7.85 191 ARG A CA 6
ATOM 22182 C C . ARG A 1 191 ? -18.890 11.680 3.057 1.00 7.83 191 ARG A C 6
ATOM 22183 O O . ARG A 1 191 ? -18.562 11.579 1.875 1.00 7.98 191 ARG A O 6
ATOM 22204 N N . ILE A 1 192 ? -18.114 12.222 3.988 1.00 7.70 192 ILE A N 6
ATOM 22205 C CA . ILE A 1 192 ? -16.795 12.769 3.757 1.00 7.70 192 ILE A CA 6
ATOM 22206 C C . ILE A 1 192 ? -15.948 12.599 5.021 1.00 7.40 192 ILE A C 6
ATOM 22207 O O . ILE A 1 192 ? -16.450 12.916 6.119 1.00 7.48 192 ILE A O 6
ATOM 22230 N N . GLY B 2 2 ? 13.504 -35.762 -2.214 1.00 2.55 102 GLY B N 6
ATOM 22231 C CA . GLY B 2 2 ? 12.616 -35.580 -3.357 1.00 2.42 102 GLY B CA 6
ATOM 22232 C C . GLY B 2 2 ? 12.107 -34.145 -3.443 1.00 2.30 102 GLY B C 6
ATOM 22233 O O . GLY B 2 2 ? 12.727 -33.326 -4.127 1.00 2.30 102 GLY B O 6
ATOM 22237 N N . PRO B 2 3 ? 11.006 -33.819 -2.734 1.00 2.24 103 PRO B N 6
ATOM 22238 C CA . PRO B 2 3 ? 10.391 -32.490 -2.731 1.00 2.17 103 PRO B CA 6
ATOM 22239 C C . PRO B 2 3 ? 11.338 -31.382 -2.249 1.00 2.06 103 PRO B C 6
ATOM 22240 O O . PRO B 2 3 ? 11.754 -31.406 -1.089 1.00 2.06 103 PRO B O 6
ATOM 22266 N N . GLY B 2 5 ? 12.768 -27.441 -1.374 1.00 1.79 105 GLY B N 6
ATOM 22267 C CA . GLY B 2 5 ? 12.213 -26.326 -0.628 1.00 1.78 105 GLY B CA 6
ATOM 22268 C C . GLY B 2 5 ? 11.752 -25.168 -1.511 1.00 1.70 105 GLY B C 6
ATOM 22269 O O . GLY B 2 5 ? 12.090 -25.111 -2.697 1.00 1.65 105 GLY B O 6
ATOM 22273 N N . PRO B 2 6 ? 10.985 -24.228 -0.936 1.00 1.73 106 PRO B N 6
ATOM 22274 C CA . PRO B 2 6 ? 10.482 -23.064 -1.660 1.00 1.69 106 PRO B CA 6
ATOM 22275 C C . PRO B 2 6 ? 11.559 -21.968 -1.767 1.00 1.58 106 PRO B C 6
ATOM 22276 O O . PRO B 2 6 ? 12.551 -22.010 -1.031 1.00 1.57 106 PRO B O 6
ATOM 22302 N N . GLY B 2 8 ? 13.683 -18.538 -1.237 1.00 1.42 108 GLY B N 6
ATOM 22303 C CA . GLY B 2 8 ? 14.046 -17.799 -0.042 1.00 1.47 108 GLY B CA 6
ATOM 22304 C C . GLY B 2 8 ? 13.374 -16.434 0.032 1.00 1.44 108 GLY B C 6
ATOM 22305 O O . GLY B 2 8 ? 12.790 -15.950 -0.942 1.00 1.41 108 GLY B O 6
ATOM 22309 N N . LEU B 2 9 ? 13.471 -15.803 1.203 1.00 1.51 109 LEU B N 6
ATOM 22310 C CA . LEU B 2 9 ? 12.891 -14.492 1.460 1.00 1.53 109 LEU B CA 6
ATOM 22311 C C . LEU B 2 9 ? 13.567 -13.435 0.570 1.00 1.43 109 LEU B C 6
ATOM 22312 O O . LEU B 2 9 ? 14.789 -13.470 0.401 1.00 1.36 109 LEU B O 6
ATOM 22343 N N . GLY B 2 11 ? 15.016 -9.645 -0.679 1.00 1.28 111 GLY B N 6
ATOM 22344 C CA . GLY B 2 11 ? 15.895 -8.667 -0.074 1.00 1.26 111 GLY B CA 6
ATOM 22345 C C . GLY B 2 11 ? 15.145 -7.400 0.298 1.00 1.34 111 GLY B C 6
ATOM 22346 O O . GLY B 2 11 ? 14.109 -7.071 -0.281 1.00 1.51 111 GLY B O 6
ATOM 22350 N N . GLU B 2 12 ? 15.677 -6.670 1.271 1.00 1.34 112 GLU B N 6
ATOM 22351 C CA . GLU B 2 12 ? 15.090 -5.429 1.744 1.00 1.46 112 GLU B CA 6
ATOM 22352 C C . GLU B 2 12 ? 15.480 -4.273 0.822 1.00 1.34 112 GLU B C 6
ATOM 22353 O O . GLU B 2 12 ? 16.321 -4.403 -0.070 1.00 1.21 112 GLU B O 6
ATOM 22365 N N . ASN B 2 13 ? 14.856 -3.117 1.053 1.00 1.44 113 ASN B N 6
ATOM 22366 C CA . ASN B 2 13 ? 15.122 -1.885 0.321 1.00 1.39 113 ASN B CA 6
ATOM 22367 C C . ASN B 2 13 ? 16.580 -1.468 0.470 1.00 1.27 113 ASN B C 6
ATOM 22368 O O . ASN B 2 13 ? 17.197 -1.667 1.520 1.00 1.36 113 ASN B O 6
ATOM 22379 N N . GLY B 2 14 ? 17.139 -0.910 -0.599 1.00 1.13 114 GLY B N 6
ATOM 22380 C CA . GLY B 2 14 ? 18.528 -0.512 -0.630 1.00 1.07 114 GLY B CA 6
ATOM 22381 C C . GLY B 2 14 ? 18.830 0.673 0.281 1.00 1.20 114 GLY B C 6
ATOM 22382 O O . GLY B 2 14 ? 17.915 1.397 0.688 1.00 1.33 114 GLY B O 6
ATOM 22386 N N . PRO B 2 15 ? 20.117 0.893 0.590 1.00 1.23 115 PRO B N 6
ATOM 22387 C CA . PRO B 2 15 ? 20.546 1.984 1.455 1.00 1.39 115 PRO B CA 6
ATOM 22388 C C . PRO B 2 15 ? 20.451 3.347 0.750 1.00 1.31 115 PRO B C 6
ATOM 22389 O O . PRO B 2 15 ? 20.440 3.398 -0.485 1.00 1.17 115 PRO B O 6
ATOM 22415 N N . GLY B 2 17 ? 21.317 6.916 -0.929 1.00 1.26 117 GLY B N 6
ATOM 22416 C CA . GLY B 2 17 ? 22.398 7.347 -1.797 1.00 1.23 117 GLY B CA 6
ATOM 22417 C C . GLY B 2 17 ? 23.340 8.357 -1.142 1.00 1.34 117 GLY B C 6
ATOM 22418 O O . GLY B 2 17 ? 23.064 8.862 -0.048 1.00 1.44 117 GLY B O 6
ATOM 22422 N N . PRO B 2 18 ? 24.454 8.680 -1.818 1.00 1.35 118 PRO B N 6
ATOM 22423 C CA . PRO B 2 18 ? 25.438 9.627 -1.310 1.00 1.47 118 PRO B CA 6
ATOM 22424 C C . PRO B 2 18 ? 24.946 11.075 -1.441 1.00 1.48 118 PRO B C 6
ATOM 22425 O O . PRO B 2 18 ? 24.067 11.351 -2.262 1.00 1.42 118 PRO B O 6
ATOM 22451 N N . GLY B 2 20 ? 24.716 15.152 -2.334 1.00 1.61 120 GLY B N 6
ATOM 22452 C CA . GLY B 2 20 ? 24.917 15.845 -3.590 1.00 1.62 120 GLY B CA 6
ATOM 22453 C C . GLY B 2 20 ? 26.242 16.599 -3.653 1.00 1.69 120 GLY B C 6
ATOM 22454 O O . GLY B 2 20 ? 26.869 16.843 -2.616 1.00 1.75 120 GLY B O 6
ATOM 22458 N N . PRO B 2 21 ? 26.658 17.009 -4.863 1.00 1.74 121 PRO B N 6
ATOM 22459 C CA . PRO B 2 21 ? 27.890 17.762 -5.073 1.00 1.83 121 PRO B CA 6
ATOM 22460 C C . PRO B 2 21 ? 27.897 19.128 -4.370 1.00 1.88 121 PRO B C 6
ATOM 22461 O O . PRO B 2 21 ? 26.857 19.794 -4.337 1.00 1.85 121 PRO B O 6
ATOM 22496 N N . GLY C 2 2 ? 13.767 -32.709 0.815 1.00 2.43 202 GLY C N 6
ATOM 22497 C CA . GLY C 2 2 ? 14.618 -32.785 -0.354 1.00 2.41 202 GLY C CA 6
ATOM 22498 C C . GLY C 2 2 ? 15.646 -31.661 -0.397 1.00 2.34 202 GLY C C 6
ATOM 22499 O O . GLY C 2 2 ? 16.068 -31.169 0.654 1.00 2.40 202 GLY C O 6
ATOM 22503 N N . PRO C 2 3 ? 16.101 -31.281 -1.605 1.00 2.27 203 PRO C N 6
ATOM 22504 C CA . PRO C 2 3 ? 17.120 -30.251 -1.794 1.00 2.24 203 PRO C CA 6
ATOM 22505 C C . PRO C 2 3 ? 16.602 -28.868 -1.352 1.00 2.09 203 PRO C C 6
ATOM 22506 O O . PRO C 2 3 ? 15.388 -28.642 -1.321 1.00 2.00 203 PRO C O 6
ATOM 22532 N N . GLY C 2 5 ? 15.675 -24.792 -1.385 1.00 1.74 205 GLY C N 6
ATOM 22533 C CA . GLY C 2 5 ? 15.033 -23.959 -2.382 1.00 1.64 205 GLY C CA 6
ATOM 22534 C C . GLY C 2 5 ? 15.991 -22.963 -3.032 1.00 1.60 205 GLY C C 6
ATOM 22535 O O . GLY C 2 5 ? 17.125 -22.792 -2.570 1.00 1.66 205 GLY C O 6
ATOM 22539 N N . PRO C 2 6 ? 15.536 -22.275 -4.093 1.00 1.53 206 PRO C N 6
ATOM 22540 C CA . PRO C 2 6 ? 16.342 -21.285 -4.799 1.00 1.51 206 PRO C CA 6
ATOM 22541 C C . PRO C 2 6 ? 16.518 -19.992 -3.988 1.00 1.41 206 PRO C C 6
ATOM 22542 O O . PRO C 2 6 ? 15.701 -19.704 -3.107 1.00 1.37 206 PRO C O 6
ATOM 22568 N N . GLY C 2 8 ? 16.446 -16.147 -2.730 1.00 1.18 208 GLY C N 6
ATOM 22569 C CA . GLY C 2 8 ? 15.390 -15.154 -2.763 1.00 1.13 208 GLY C CA 6
ATOM 22570 C C . GLY C 2 8 ? 15.704 -14.017 -3.726 1.00 1.11 208 GLY C C 6
ATOM 22571 O O . GLY C 2 8 ? 16.833 -13.860 -4.199 1.00 1.14 208 GLY C O 6
ATOM 22575 N N . LEU C 2 9 ? 14.685 -13.211 -4.009 1.00 1.15 209 LEU C N 6
ATOM 22576 C CA . LEU C 2 9 ? 14.789 -12.074 -4.912 1.00 1.19 209 LEU C CA 6
ATOM 22577 C C . LEU C 2 9 ? 15.630 -10.967 -4.264 1.00 1.08 209 LEU C C 6
ATOM 22578 O O . LEU C 2 9 ? 15.730 -10.943 -3.038 1.00 1.08 209 LEU C O 6
ATOM 22609 N N . GLY C 2 11 ? 16.767 -6.725 -3.628 1.00 0.98 211 GLY C N 6
ATOM 22610 C CA . GLY C 2 11 ? 16.018 -5.654 -2.997 1.00 1.08 211 GLY C CA 6
ATOM 22611 C C . GLY C 2 11 ? 15.475 -4.663 -4.011 1.00 1.10 211 GLY C C 6
ATOM 22612 O O . GLY C 2 11 ? 15.171 -5.029 -5.146 1.00 1.22 211 GLY C O 6
ATOM 22616 N N . GLU C 2 12 ? 15.333 -3.409 -3.588 1.00 1.16 212 GLU C N 6
ATOM 22617 C CA . GLU C 2 12 ? 14.832 -2.309 -4.405 1.00 1.24 212 GLU C CA 6
ATOM 22618 C C . GLU C 2 12 ? 15.770 -1.116 -4.312 1.00 1.12 212 GLU C C 6
ATOM 22619 O O . GLU C 2 12 ? 16.642 -1.065 -3.444 1.00 1.06 212 GLU C O 6
ATOM 22631 N N . ASN C 2 13 ? 15.575 -0.138 -5.196 1.00 1.18 213 ASN C N 6
ATOM 22632 C CA . ASN C 2 13 ? 16.360 1.089 -5.225 1.00 1.13 213 ASN C CA 6
ATOM 22633 C C . ASN C 2 13 ? 16.159 1.892 -3.948 1.00 1.14 213 ASN C C 6
ATOM 22634 O O . ASN C 2 13 ? 15.029 2.205 -3.570 1.00 1.32 213 ASN C O 6
ATOM 22645 N N . GLY C 2 14 ? 17.271 2.201 -3.281 1.00 1.05 214 GLY C N 6
ATOM 22646 C CA . GLY C 2 14 ? 17.278 2.941 -2.040 1.00 1.16 214 GLY C CA 6
ATOM 22647 C C . GLY C 2 14 ? 16.864 4.406 -2.198 1.00 1.24 214 GLY C C 6
ATOM 22648 O O . GLY C 2 14 ? 16.640 4.883 -3.312 1.00 1.25 214 GLY C O 6
ATOM 22652 N N . PRO C 2 15 ? 16.699 5.126 -1.078 1.00 1.35 215 PRO C N 6
ATOM 22653 C CA . PRO C 2 15 ? 16.235 6.514 -1.084 1.00 1.46 215 PRO C CA 6
ATOM 22654 C C . PRO C 2 15 ? 17.320 7.461 -1.633 1.00 1.37 215 PRO C C 6
ATOM 22655 O O . PRO C 2 15 ? 18.508 7.138 -1.565 1.00 1.29 215 PRO C O 6
ATOM 22681 N N . GLY C 2 17 ? 19.999 10.531 -1.969 1.00 1.36 217 GLY C N 6
ATOM 22682 C CA . GLY C 2 17 ? 20.921 11.110 -1.017 1.00 1.44 217 GLY C CA 6
ATOM 22683 C C . GLY C 2 17 ? 20.519 12.505 -0.530 1.00 1.56 217 GLY C C 6
ATOM 22684 O O . GLY C 2 17 ? 19.646 13.145 -1.125 1.00 1.60 217 GLY C O 6
ATOM 22688 N N . PRO C 2 18 ? 21.131 12.979 0.568 1.00 1.67 218 PRO C N 6
ATOM 22689 C CA . PRO C 2 18 ? 20.793 14.267 1.173 1.00 1.82 218 PRO C CA 6
ATOM 22690 C C . PRO C 2 18 ? 21.386 15.423 0.340 1.00 1.77 218 PRO C C 6
ATOM 22691 O O . PRO C 2 18 ? 22.287 15.202 -0.478 1.00 1.67 218 PRO C O 6
ATOM 22717 N N . GLY C 2 20 ? 23.679 18.378 -0.867 1.00 1.82 220 GLY C N 6
ATOM 22718 C CA . GLY C 2 20 ? 25.088 18.674 -0.681 1.00 1.85 220 GLY C CA 6
ATOM 22719 C C . GLY C 2 20 ? 25.328 19.963 0.111 1.00 1.98 220 GLY C C 6
ATOM 22720 O O . GLY C 2 20 ? 24.410 20.770 0.302 1.00 2.03 220 GLY C O 6
ATOM 22724 N N . PRO C 2 21 ? 26.575 20.195 0.548 1.00 2.07 221 PRO C N 6
ATOM 22725 C CA . PRO C 2 21 ? 26.938 21.391 1.295 1.00 2.21 221 PRO C CA 6
ATOM 22726 C C . PRO C 2 21 ? 26.815 22.680 0.466 1.00 2.18 221 PRO C C 6
ATOM 22727 O O . PRO C 2 21 ? 27.243 22.707 -0.698 1.00 2.13 221 PRO C O 6
ATOM 22762 N N . GLY D 2 2 ? 11.370 -29.499 1.102 1.00 2.12 302 GLY D N 6
ATOM 22763 C CA . GLY D 2 2 ? 12.672 -29.480 1.741 1.00 2.17 302 GLY D CA 6
ATOM 22764 C C . GLY D 2 2 ? 12.951 -28.127 2.391 1.00 2.16 302 GLY D C 6
ATOM 22765 O O . GLY D 2 2 ? 12.020 -27.350 2.628 1.00 2.15 302 GLY D O 6
ATOM 22769 N N . PRO D 2 3 ? 14.225 -27.844 2.719 1.00 2.20 303 PRO D N 6
ATOM 22770 C CA . PRO D 2 3 ? 14.626 -26.619 3.412 1.00 2.22 303 PRO D CA 6
ATOM 22771 C C . PRO D 2 3 ? 14.432 -25.396 2.498 1.00 2.04 303 PRO D C 6
ATOM 22772 O O . PRO D 2 3 ? 14.783 -25.464 1.320 1.00 1.93 303 PRO D O 6
ATOM 22798 N N . GLY D 2 5 ? 14.925 -21.774 0.568 1.00 1.67 305 GLY D N 6
ATOM 22799 C CA . GLY D 2 5 ? 16.103 -21.165 -0.014 1.00 1.64 305 GLY D CA 6
ATOM 22800 C C . GLY D 2 5 ? 16.684 -20.046 0.848 1.00 1.66 305 GLY D C 6
ATOM 22801 O O . GLY D 2 5 ? 16.003 -19.526 1.739 1.00 1.71 305 GLY D O 6
ATOM 22805 N N . PRO D 2 6 ? 17.940 -19.653 0.582 1.00 1.68 306 PRO D N 6
ATOM 22806 C CA . PRO D 2 6 ? 18.602 -18.591 1.328 1.00 1.74 306 PRO D CA 6
ATOM 22807 C C . PRO D 2 6 ? 18.035 -17.215 0.948 1.00 1.57 306 PRO D C 6
ATOM 22808 O O . PRO D 2 6 ? 17.643 -17.021 -0.209 1.00 1.43 306 PRO D O 6
ATOM 22834 N N . GLY D 2 8 ? 17.510 -13.361 -0.215 1.00 1.25 308 GLY D N 6
ATOM 22835 C CA . GLY D 2 8 ? 18.080 -12.615 -1.316 1.00 1.17 308 GLY D CA 6
ATOM 22836 C C . GLY D 2 8 ? 18.992 -11.491 -0.846 1.00 1.17 308 GLY D C 6
ATOM 22837 O O . GLY D 2 8 ? 19.104 -11.208 0.351 1.00 1.31 308 GLY D O 6
ATOM 22841 N N . LEU D 2 9 ? 19.666 -10.857 -1.801 1.00 1.09 309 LEU D N 6
ATOM 22842 C CA . LEU D 2 9 ? 20.606 -9.787 -1.510 1.00 1.13 309 LEU D CA 6
ATOM 22843 C C . LEU D 2 9 ? 19.863 -8.459 -1.340 1.00 1.05 309 LEU D C 6
ATOM 22844 O O . LEU D 2 9 ? 18.804 -8.281 -1.940 1.00 1.00 309 LEU D O 6
ATOM 22875 N N . GLY D 2 11 ? 18.870 -4.325 -1.482 1.00 0.94 311 GLY D N 6
ATOM 22876 C CA . GLY D 2 11 ? 18.637 -3.455 -2.615 1.00 0.89 311 GLY D CA 6
ATOM 22877 C C . GLY D 2 11 ? 19.861 -2.647 -3.010 1.00 0.87 311 GLY D C 6
ATOM 22878 O O . GLY D 2 11 ? 20.878 -2.617 -2.314 1.00 0.95 311 GLY D O 6
ATOM 22882 N N . GLU D 2 12 ? 19.743 -1.979 -4.148 1.00 0.89 312 GLU D N 6
ATOM 22883 C CA . GLU D 2 12 ? 20.787 -1.145 -4.710 1.00 0.95 312 GLU D CA 6
ATOM 22884 C C . GLU D 2 12 ? 20.783 0.217 -4.017 1.00 0.90 312 GLU D C 6
ATOM 22885 O O . GLU D 2 12 ? 19.752 0.694 -3.534 1.00 0.88 312 GLU D O 6
ATOM 22897 N N . ASN D 2 13 ? 21.951 0.857 -3.986 1.00 0.98 313 ASN D N 6
ATOM 22898 C CA . ASN D 2 13 ? 22.125 2.163 -3.371 1.00 1.01 313 ASN D CA 6
ATOM 22899 C C . ASN D 2 13 ? 21.292 3.209 -4.107 1.00 0.96 313 ASN D C 6
ATOM 22900 O O . ASN D 2 13 ? 21.172 3.178 -5.334 1.00 1.01 313 ASN D O 6
ATOM 22911 N N . GLY D 2 14 ? 20.704 4.120 -3.338 1.00 0.98 314 GLY D N 6
ATOM 22912 C CA . GLY D 2 14 ? 19.879 5.172 -3.881 1.00 1.02 314 GLY D CA 6
ATOM 22913 C C . GLY D 2 14 ? 20.658 6.184 -4.721 1.00 1.07 314 GLY D C 6
ATOM 22914 O O . GLY D 2 14 ? 21.894 6.192 -4.703 1.00 1.10 314 GLY D O 6
ATOM 22918 N N . PRO D 2 15 ? 19.951 7.025 -5.493 1.00 1.14 315 PRO D N 6
ATOM 22919 C CA . PRO D 2 15 ? 20.578 7.969 -6.413 1.00 1.24 315 PRO D CA 6
ATOM 22920 C C . PRO D 2 15 ? 21.262 9.102 -5.620 1.00 1.22 315 PRO D C 6
ATOM 22921 O O . PRO D 2 15 ? 20.844 9.397 -4.493 1.00 1.20 315 PRO D O 6
ATOM 22947 N N . GLY D 2 17 ? 22.302 12.668 -4.081 1.00 1.38 317 GLY D N 6
ATOM 22948 C CA . GLY D 2 17 ? 21.471 13.755 -3.602 1.00 1.48 317 GLY D CA 6
ATOM 22949 C C . GLY D 2 17 ? 21.553 15.012 -4.467 1.00 1.55 317 GLY D C 6
ATOM 22950 O O . GLY D 2 17 ? 22.387 15.101 -5.375 1.00 1.55 317 GLY D O 6
ATOM 22954 N N . PRO D 2 18 ? 20.702 16.009 -4.174 1.00 1.65 318 PRO D N 6
ATOM 22955 C CA . PRO D 2 18 ? 20.667 17.264 -4.913 1.00 1.75 318 PRO D CA 6
ATOM 22956 C C . PRO D 2 18 ? 21.908 18.130 -4.662 1.00 1.75 318 PRO D C 6
ATOM 22957 O O . PRO D 2 18 ? 22.461 18.094 -3.558 1.00 1.73 318 PRO D O 6
ATOM 22983 N N . GLY D 2 20 ? 24.484 21.055 -3.745 1.00 1.90 320 GLY D N 6
ATOM 22984 C CA . GLY D 2 20 ? 24.485 21.997 -2.644 1.00 1.99 320 GLY D CA 6
ATOM 22985 C C . GLY D 2 20 ? 24.169 23.422 -3.104 1.00 2.08 320 GLY D C 6
ATOM 22986 O O . GLY D 2 20 ? 24.825 23.885 -4.043 1.00 2.09 320 GLY D O 6
ATOM 22990 N N . PRO D 2 21 ? 23.189 24.103 -2.471 1.00 2.20 321 PRO D N 6
ATOM 22991 C CA . PRO D 2 21 ? 22.750 25.465 -2.805 1.00 2.32 321 PRO D CA 6
ATOM 22992 C C . PRO D 2 21 ? 23.909 26.473 -2.904 1.00 2.32 321 PRO D C 6
ATOM 22993 O O . PRO D 2 21 ? 24.561 26.749 -1.892 1.00 2.39 321 PRO D O 6
ATOM 23023 N N . SER A 1 1 ? -29.691 4.629 -0.790 1.00 9.15 1 SER A N 7
ATOM 23024 C CA . SER A 1 1 ? -28.831 3.555 -1.301 1.00 8.79 1 SER A CA 7
ATOM 23025 C C . SER A 1 1 ? -27.554 3.499 -0.460 1.00 8.44 1 SER A C 7
ATOM 23026 O O . SER A 1 1 ? -26.908 4.528 -0.252 1.00 8.67 1 SER A O 7
ATOM 23036 N N . THR A 1 2 ? -27.160 2.313 0.006 1.00 7.99 2 THR A N 7
ATOM 23037 C CA . THR A 1 2 ? -25.977 2.128 0.854 1.00 7.66 2 THR A CA 7
ATOM 23038 C C . THR A 1 2 ? -24.741 1.763 0.011 1.00 7.68 2 THR A C 7
ATOM 23039 O O . THR A 1 2 ? -23.800 1.131 0.486 1.00 7.45 2 THR A O 7
ATOM 23050 N N . GLN A 1 3 ? -24.738 2.152 -1.260 1.00 8.02 3 GLN A N 7
ATOM 23051 C CA . GLN A 1 3 ? -23.662 1.873 -2.184 1.00 8.12 3 GLN A CA 7
ATOM 23052 C C . GLN A 1 3 ? -22.645 3.004 -2.188 1.00 7.90 3 GLN A C 7
ATOM 23053 O O . GLN A 1 3 ? -23.017 4.175 -2.144 1.00 8.04 3 GLN A O 7
ATOM 23067 N N . LEU A 1 4 ? -21.368 2.623 -2.205 1.00 7.59 4 LEU A N 7
ATOM 23068 C CA . LEU A 1 4 ? -20.228 3.520 -2.132 1.00 7.38 4 LEU A CA 7
ATOM 23069 C C . LEU A 1 4 ? -19.206 3.087 -3.176 1.00 7.40 4 LEU A C 7
ATOM 23070 O O . LEU A 1 4 ? -19.077 1.887 -3.433 1.00 7.37 4 LEU A O 7
ATOM 23086 N N . ASP A 1 5 ? -18.458 4.036 -3.730 1.00 7.51 5 ASP A N 7
ATOM 23087 C CA . ASP A 1 5 ? -17.429 3.778 -4.730 1.00 7.55 5 ASP A CA 7
ATOM 23088 C C . ASP A 1 5 ? -16.087 3.655 -4.017 1.00 7.02 5 ASP A C 7
ATOM 23089 O O . ASP A 1 5 ? -15.455 4.644 -3.690 1.00 6.91 5 ASP A O 7
ATOM 23098 N N . ILE A 1 6 ? -15.604 2.448 -3.764 1.00 6.74 6 ILE A N 7
ATOM 23099 C CA . ILE A 1 6 ? -14.354 2.239 -3.044 1.00 6.22 6 ILE A CA 7
ATOM 23100 C C . ILE A 1 6 ? -13.364 1.511 -3.951 1.00 6.26 6 ILE A C 7
ATOM 23101 O O . ILE A 1 6 ? -13.732 0.607 -4.692 1.00 6.48 6 ILE A O 7
ATOM 23117 N N . VAL A 1 7 ? -12.090 1.881 -3.889 1.00 6.08 7 VAL A N 7
ATOM 23118 C CA . VAL A 1 7 ? -11.013 1.218 -4.602 1.00 6.09 7 VAL A CA 7
ATOM 23119 C C . VAL A 1 7 ? -9.896 0.868 -3.622 1.00 5.52 7 VAL A C 7
ATOM 23120 O O . VAL A 1 7 ? -9.528 1.681 -2.770 1.00 5.21 7 VAL A O 7
ATOM 23133 N N . ILE A 1 8 ? -9.342 -0.333 -3.768 1.00 5.44 8 ILE A N 7
ATOM 23134 C CA . ILE A 1 8 ? -8.254 -0.840 -2.958 1.00 4.94 8 ILE A CA 7
ATOM 23135 C C . ILE A 1 8 ? -7.036 -1.024 -3.859 1.00 4.98 8 ILE A C 7
ATOM 23136 O O . ILE A 1 8 ? -7.104 -1.754 -4.850 1.00 5.38 8 ILE A O 7
ATOM 23152 N N . VAL A 1 9 ? -5.922 -0.383 -3.512 1.00 4.62 9 VAL A N 7
ATOM 23153 C CA . VAL A 1 9 ? -4.669 -0.519 -4.237 1.00 4.63 9 VAL A CA 7
ATOM 23154 C C . VAL A 1 9 ? -3.648 -1.203 -3.334 1.00 4.12 9 VAL A C 7
ATOM 23155 O O . VAL A 1 9 ? -3.296 -0.682 -2.275 1.00 3.66 9 VAL A O 7
ATOM 23168 N N . LEU A 1 10 ? -3.147 -2.355 -3.777 1.00 4.26 10 LEU A N 7
ATOM 23169 C CA . LEU A 1 10 ? -2.184 -3.148 -3.036 1.00 3.90 10 LEU A CA 7
ATOM 23170 C C . LEU A 1 10 ? -0.842 -3.165 -3.749 1.00 3.88 10 LEU A C 7
ATOM 23171 O O . LEU A 1 10 ? -0.784 -3.184 -4.979 1.00 4.30 10 LEU A O 7
ATOM 23187 N N . ASP A 1 11 ? 0.233 -3.166 -2.959 1.00 3.43 11 ASP A N 7
ATOM 23188 C CA . ASP A 1 11 ? 1.596 -3.265 -3.457 1.00 3.38 11 ASP A CA 7
ATOM 23189 C C . ASP A 1 11 ? 2.080 -4.692 -3.211 1.00 3.58 11 ASP A C 7
ATOM 23190 O O . ASP A 1 11 ? 1.970 -5.214 -2.099 1.00 3.51 11 ASP A O 7
ATOM 23199 N N . GLY A 1 12 ? 2.618 -5.307 -4.258 1.00 3.96 12 GLY A N 7
ATOM 23200 C CA . GLY A 1 12 ? 3.233 -6.614 -4.200 1.00 4.28 12 GLY A CA 7
ATOM 23201 C C . GLY A 1 12 ? 4.649 -6.598 -4.695 1.00 4.09 12 GLY A C 7
ATOM 23202 O O . GLY A 1 12 ? 5.045 -7.493 -5.438 1.00 4.52 12 GLY A O 7
ATOM 23206 N N . SER A 1 13 ? 5.396 -5.568 -4.320 1.00 3.48 13 SER A N 7
ATOM 23207 C CA . SER A 1 13 ? 6.772 -5.417 -4.715 1.00 3.27 13 SER A CA 7
ATOM 23208 C C . SER A 1 13 ? 7.726 -6.331 -3.955 1.00 3.23 13 SER A C 7
ATOM 23209 O O . SER A 1 13 ? 7.340 -7.071 -3.049 1.00 3.43 13 SER A O 7
ATOM 23217 N N . ASN A 1 14 ? 8.998 -6.284 -4.352 1.00 3.10 14 ASN A N 7
ATOM 23218 C CA . ASN A 1 14 ? 10.072 -7.080 -3.772 1.00 3.22 14 ASN A CA 7
ATOM 23219 C C . ASN A 1 14 ? 10.287 -6.751 -2.293 1.00 2.80 14 ASN A C 7
ATOM 23220 O O . ASN A 1 14 ? 10.688 -7.614 -1.519 1.00 3.08 14 ASN A O 7
ATOM 23231 N N . SER A 1 15 ? 9.979 -5.517 -1.883 1.00 2.34 15 SER A N 7
ATOM 23232 C CA . SER A 1 15 ? 10.054 -5.081 -0.495 1.00 2.03 15 SER A CA 7
ATOM 23233 C C . SER A 1 15 ? 8.940 -5.656 0.392 1.00 2.28 15 SER A C 7
ATOM 23234 O O . SER A 1 15 ? 8.972 -5.464 1.608 1.00 2.35 15 SER A O 7
ATOM 23242 N N . ILE A 1 16 ? 7.987 -6.389 -0.188 1.00 2.61 16 ILE A N 7
ATOM 23243 C CA . ILE A 1 16 ? 6.879 -6.991 0.530 1.00 2.89 16 ILE A CA 7
ATOM 23244 C C . ILE A 1 16 ? 7.161 -8.483 0.703 1.00 3.52 16 ILE A C 7
ATOM 23245 O O . ILE A 1 16 ? 7.950 -9.091 -0.023 1.00 3.80 16 ILE A O 7
ATOM 23261 N N . TYR A 1 17 ? 6.512 -9.065 1.706 1.00 3.81 17 TYR A N 7
ATOM 23262 C CA . TYR A 1 17 ? 6.546 -10.487 2.007 1.00 4.46 17 TYR A CA 7
ATOM 23263 C C . TYR A 1 17 ? 5.456 -11.225 1.213 1.00 4.84 17 TYR A C 7
ATOM 23264 O O . TYR A 1 17 ? 4.699 -10.575 0.484 1.00 4.63 17 TYR A O 7
ATOM 23282 N N . PRO A 1 18 ? 5.391 -12.575 1.293 1.00 5.46 18 PRO A N 7
ATOM 23283 C CA . PRO A 1 18 ? 4.381 -13.399 0.618 1.00 5.92 18 PRO A CA 7
ATOM 23284 C C . PRO A 1 18 ? 2.950 -12.846 0.643 1.00 5.80 18 PRO A C 7
ATOM 23285 O O . PRO A 1 18 ? 2.529 -12.169 1.586 1.00 5.57 18 PRO A O 7
ATOM 23296 N N . TRP A 1 19 ? 2.186 -13.169 -0.402 1.00 6.01 19 TRP A N 7
ATOM 23297 C CA . TRP A 1 19 ? 0.823 -12.680 -0.587 1.00 5.98 19 TRP A CA 7
ATOM 23298 C C . TRP A 1 19 ? -0.160 -13.257 0.437 1.00 6.27 19 TRP A C 7
ATOM 23299 O O . TRP A 1 19 ? -1.301 -12.806 0.519 1.00 6.17 19 TRP A O 7
ATOM 23320 N N . ASP A 1 20 ? 0.277 -14.231 1.241 1.00 6.65 20 ASP A N 7
ATOM 23321 C CA . ASP A 1 20 ? -0.484 -14.821 2.339 1.00 6.99 20 ASP A CA 7
ATOM 23322 C C . ASP A 1 20 ? -0.895 -13.766 3.378 1.00 6.57 20 ASP A C 7
ATOM 23323 O O . ASP A 1 20 ? -1.989 -13.828 3.932 1.00 6.72 20 ASP A O 7
ATOM 23332 N N . SER A 1 21 ? -0.035 -12.773 3.602 1.00 6.07 21 SER A N 7
ATOM 23333 C CA . SER A 1 21 ? -0.251 -11.735 4.591 1.00 5.68 21 SER A CA 7
ATOM 23334 C C . SER A 1 21 ? -1.212 -10.692 4.005 1.00 5.31 21 SER A C 7
ATOM 23335 O O . SER A 1 21 ? -2.071 -10.168 4.715 1.00 5.24 21 SER A O 7
ATOM 23343 N N . VAL A 1 22 ? -1.117 -10.445 2.692 1.00 5.15 22 VAL A N 7
ATOM 23344 C CA . VAL A 1 22 ? -1.975 -9.509 1.981 1.00 4.90 22 VAL A CA 7
ATOM 23345 C C . VAL A 1 22 ? -3.393 -10.074 1.879 1.00 5.36 22 VAL A C 7
ATOM 23346 O O . VAL A 1 22 ? -4.352 -9.375 2.204 1.00 5.23 22 VAL A O 7
ATOM 23359 N N . THR A 1 23 ? -3.527 -11.345 1.485 1.00 5.94 23 THR A N 7
ATOM 23360 C CA . THR A 1 23 ? -4.818 -12.014 1.384 1.00 6.44 23 THR A CA 7
ATOM 23361 C C . THR A 1 23 ? -5.522 -12.101 2.730 1.00 6.50 23 THR A C 7
ATOM 23362 O O . THR A 1 23 ? -6.726 -11.876 2.790 1.00 6.61 23 THR A O 7
ATOM 23373 N N . ALA A 1 24 ? -4.773 -12.368 3.805 1.00 6.47 24 ALA A N 7
ATOM 23374 C CA . ALA A 1 24 ? -5.308 -12.430 5.155 1.00 6.59 24 ALA A CA 7
ATOM 23375 C C . ALA A 1 24 ? -5.933 -11.098 5.570 1.00 6.10 24 ALA A C 7
ATOM 23376 O O . ALA A 1 24 ? -7.065 -11.070 6.051 1.00 6.24 24 ALA A O 7
ATOM 23383 N N . PHE A 1 25 ? -5.228 -9.992 5.315 1.00 5.55 25 PHE A N 7
ATOM 23384 C CA . PHE A 1 25 ? -5.722 -8.660 5.628 1.00 5.07 25 PHE A CA 7
ATOM 23385 C C . PHE A 1 25 ? -6.928 -8.279 4.764 1.00 5.10 25 PHE A C 7
ATOM 23386 O O . PHE A 1 25 ? -7.939 -7.809 5.289 1.00 5.06 25 PHE A O 7
ATOM 23403 N N . LEU A 1 26 ? -6.856 -8.540 3.453 1.00 5.24 26 LEU A N 7
ATOM 23404 C CA . LEU A 1 26 ? -7.949 -8.269 2.521 1.00 5.42 26 LEU A CA 7
ATOM 23405 C C . LEU A 1 26 ? -9.182 -9.111 2.848 1.00 5.91 26 LEU A C 7
ATOM 23406 O O . LEU A 1 26 ? -10.309 -8.643 2.710 1.00 5.93 26 LEU A O 7
ATOM 23422 N N . ASN A 1 27 ? -8.970 -10.340 3.320 1.00 6.36 27 ASN A N 7
ATOM 23423 C CA . ASN A 1 27 ? -10.029 -11.236 3.749 1.00 6.89 27 ASN A CA 7
ATOM 23424 C C . ASN A 1 27 ? -10.804 -10.653 4.926 1.00 6.66 27 ASN A C 7
ATOM 23425 O O . ASN A 1 27 ? -12.032 -10.594 4.885 1.00 6.81 27 ASN A O 7
ATOM 23436 N N . ASP A 1 28 ? -10.083 -10.207 5.955 1.00 6.33 28 ASP A N 7
ATOM 23437 C CA . ASP A 1 28 ? -10.683 -9.612 7.143 1.00 6.16 28 ASP A CA 7
ATOM 23438 C C . ASP A 1 28 ? -11.409 -8.309 6.814 1.00 5.75 28 ASP A C 7
ATOM 23439 O O . ASP A 1 28 ? -12.434 -8.004 7.428 1.00 5.82 28 ASP A O 7
ATOM 23448 N N . LEU A 1 29 ? -10.902 -7.572 5.821 1.00 5.38 29 LEU A N 7
ATOM 23449 C CA . LEU A 1 29 ? -11.515 -6.362 5.301 1.00 5.07 29 LEU A CA 7
ATOM 23450 C C . LEU A 1 29 ? -12.850 -6.685 4.647 1.00 5.46 29 LEU A C 7
ATOM 23451 O O . LEU A 1 29 ? -13.875 -6.133 5.042 1.00 5.46 29 LEU A O 7
ATOM 23467 N N . LEU A 1 30 ? -12.843 -7.596 3.672 1.00 5.85 30 LEU A N 7
ATOM 23468 C CA . LEU A 1 30 ? -14.038 -7.969 2.937 1.00 6.31 30 LEU A CA 7
ATOM 23469 C C . LEU A 1 30 ? -15.093 -8.611 3.827 1.00 6.63 30 LEU A C 7
ATOM 23470 O O . LEU A 1 30 ? -16.278 -8.351 3.648 1.00 6.84 30 LEU A O 7
ATOM 23486 N N . GLU A 1 31 ? -14.662 -9.401 4.812 1.00 6.71 31 GLU A N 7
ATOM 23487 C CA . GLU A 1 31 ? -15.545 -10.045 5.768 1.00 7.05 31 GLU A CA 7
ATOM 23488 C C . GLU A 1 31 ? -16.348 -9.025 6.585 1.00 6.76 31 GLU A C 7
ATOM 23489 O O . GLU A 1 31 ? -17.558 -9.179 6.749 1.00 7.04 31 GLU A O 7
ATOM 23501 N N . ARG A 1 32 ? -15.680 -7.970 7.062 1.00 6.23 32 ARG A N 7
ATOM 23502 C CA . ARG A 1 32 ? -16.324 -6.929 7.851 1.00 5.96 32 ARG A CA 7
ATOM 23503 C C . ARG A 1 32 ? -17.134 -5.971 6.976 1.00 5.91 32 ARG A C 7
ATOM 23504 O O . ARG A 1 32 ? -18.064 -5.337 7.473 1.00 5.89 32 ARG A O 7
ATOM 23525 N N . MET A 1 33 ? -16.805 -5.868 5.687 1.00 5.95 33 MET A N 7
ATOM 23526 C CA . MET A 1 33 ? -17.555 -5.057 4.746 1.00 6.03 33 MET A CA 7
ATOM 23527 C C . MET A 1 33 ? -18.879 -5.737 4.387 1.00 6.52 33 MET A C 7
ATOM 23528 O O . MET A 1 33 ? -19.003 -6.962 4.411 1.00 6.90 33 MET A O 7
ATOM 23542 N N . ASP A 1 34 ? -19.885 -4.923 4.074 1.00 6.56 34 ASP A N 7
ATOM 23543 C CA . ASP A 1 34 ? -21.226 -5.406 3.772 1.00 7.02 34 ASP A CA 7
ATOM 23544 C C . ASP A 1 34 ? -21.458 -5.328 2.275 1.00 7.39 34 ASP A C 7
ATOM 23545 O O . ASP A 1 34 ? -21.941 -4.321 1.772 1.00 7.49 34 ASP A O 7
ATOM 23554 N N . ILE A 1 35 ? -21.110 -6.386 1.548 1.00 7.65 35 ILE A N 7
ATOM 23555 C CA . ILE A 1 35 ? -21.297 -6.452 0.104 1.00 8.07 35 ILE A CA 7
ATOM 23556 C C . ILE A 1 35 ? -22.484 -7.385 -0.143 1.00 8.66 35 ILE A C 7
ATOM 23557 O O . ILE A 1 35 ? -22.351 -8.596 -0.337 1.00 8.96 35 ILE A O 7
ATOM 23573 N N . GLY A 1 36 ? -23.678 -6.811 -0.090 1.00 8.86 36 GLY A N 7
ATOM 23574 C CA . GLY A 1 36 ? -24.907 -7.549 -0.266 1.00 9.42 36 GLY A CA 7
ATOM 23575 C C . GLY A 1 36 ? -25.309 -7.621 -1.740 1.00 9.84 36 GLY A C 7
ATOM 23576 O O . GLY A 1 36 ? -24.640 -8.314 -2.504 1.00 10.06 36 GLY A O 7
ATOM 23580 N N . PRO A 1 37 ? -26.430 -6.994 -2.140 1.00 10.02 37 PRO A N 7
ATOM 23581 C CA . PRO A 1 37 ? -26.959 -7.109 -3.501 1.00 10.49 37 PRO A CA 7
ATOM 23582 C C . PRO A 1 37 ? -26.229 -6.143 -4.458 1.00 10.44 37 PRO A C 7
ATOM 23583 O O . PRO A 1 37 ? -25.901 -6.518 -5.582 1.00 10.78 37 PRO A O 7
ATOM 23594 N N . LYS A 1 38 ? -26.012 -4.890 -4.032 1.00 10.05 38 LYS A N 7
ATOM 23595 C CA . LYS A 1 38 ? -25.430 -3.825 -4.849 1.00 10.02 38 LYS A CA 7
ATOM 23596 C C . LYS A 1 38 ? -24.957 -2.653 -3.995 1.00 9.50 38 LYS A C 7
ATOM 23597 O O . LYS A 1 38 ? -25.241 -1.497 -4.310 1.00 9.56 38 LYS A O 7
ATOM 23616 N N . GLN A 1 39 ? -24.275 -2.939 -2.893 1.00 9.02 39 GLN A N 7
ATOM 23617 C CA . GLN A 1 39 ? -23.772 -1.921 -1.992 1.00 8.52 39 GLN A CA 7
ATOM 23618 C C . GLN A 1 39 ? -22.301 -2.161 -1.695 1.00 8.09 39 GLN A C 7
ATOM 23619 O O . GLN A 1 39 ? -21.830 -3.290 -1.830 1.00 8.14 39 GLN A O 7
ATOM 23633 N N . THR A 1 40 ? -21.610 -1.104 -1.256 1.00 7.70 40 THR A N 7
ATOM 23634 C CA . THR A 1 40 ? -20.209 -1.102 -0.837 1.00 7.26 40 THR A CA 7
ATOM 23635 C C . THR A 1 40 ? -19.316 -1.739 -1.916 1.00 7.44 40 THR A C 7
ATOM 23636 O O . THR A 1 40 ? -18.801 -2.841 -1.758 1.00 7.49 40 THR A O 7
ATOM 23647 N N . GLN A 1 41 ? -19.184 -1.090 -3.066 1.00 7.60 41 GLN A N 7
ATOM 23648 C CA . GLN A 1 41 ? -18.442 -1.676 -4.173 1.00 7.80 41 GLN A CA 7
ATOM 23649 C C . GLN A 1 41 ? -16.968 -1.351 -3.944 1.00 7.33 41 GLN A C 7
ATOM 23650 O O . GLN A 1 41 ? -16.600 -0.183 -3.839 1.00 7.01 41 GLN A O 7
ATOM 23664 N N . VAL A 1 42 ? -16.143 -2.388 -3.863 1.00 7.32 42 VAL A N 7
ATOM 23665 C CA . VAL A 1 42 ? -14.710 -2.275 -3.654 1.00 6.89 42 VAL A CA 7
ATOM 23666 C C . VAL A 1 42 ? -13.988 -2.920 -4.829 1.00 7.18 42 VAL A C 7
ATOM 23667 O O . VAL A 1 42 ? -14.213 -4.087 -5.135 1.00 7.58 42 VAL A O 7
ATOM 23680 N N . GLY A 1 43 ? -13.115 -2.164 -5.486 1.00 7.02 43 GLY A N 7
ATOM 23681 C CA . GLY A 1 43 ? -12.282 -2.676 -6.556 1.00 7.28 43 GLY A CA 7
ATOM 23682 C C . GLY A 1 43 ? -10.884 -2.987 -6.091 1.00 6.84 43 GLY A C 7
ATOM 23683 O O . GLY A 1 43 ? -10.434 -2.413 -5.108 1.00 6.36 43 GLY A O 7
ATOM 23687 N N . ILE A 1 44 ? -10.182 -3.860 -6.812 1.00 7.02 44 ILE A N 7
ATOM 23688 C CA . ILE A 1 44 ? -8.831 -4.263 -6.451 1.00 6.65 44 ILE A CA 7
ATOM 23689 C C . ILE A 1 44 ? -7.900 -3.942 -7.612 1.00 6.80 44 ILE A C 7
ATOM 23690 O O . ILE A 1 44 ? -8.098 -4.425 -8.730 1.00 7.30 44 ILE A O 7
ATOM 23706 N N . VAL A 1 45 ? -6.881 -3.137 -7.328 1.00 6.38 45 VAL A N 7
ATOM 23707 C CA . VAL A 1 45 ? -5.865 -2.731 -8.277 1.00 6.49 45 VAL A CA 7
ATOM 23708 C C . VAL A 1 45 ? -4.502 -3.127 -7.718 1.00 5.99 45 VAL A C 7
ATOM 23709 O O . VAL A 1 45 ? -4.191 -2.864 -6.557 1.00 5.45 45 VAL A O 7
ATOM 23722 N N . GLN A 1 46 ? -3.679 -3.745 -8.559 1.00 6.20 46 GLN A N 7
ATOM 23723 C CA . GLN A 1 46 ? -2.312 -4.095 -8.217 1.00 5.79 46 GLN A CA 7
ATOM 23724 C C . GLN A 1 46 ? -1.362 -3.145 -8.949 1.00 5.77 46 GLN A C 7
ATOM 23725 O O . GLN A 1 46 ? -1.662 -2.658 -10.046 1.00 6.24 46 GLN A O 7
ATOM 23739 N N . TYR A 1 47 ? -0.194 -2.908 -8.362 1.00 5.26 47 TYR A N 7
ATOM 23740 C CA . TYR A 1 47 ? 0.815 -2.050 -8.950 1.00 5.27 47 TYR A CA 7
ATOM 23741 C C . TYR A 1 47 ? 2.224 -2.471 -8.545 1.00 4.90 47 TYR A C 7
ATOM 23742 O O . TYR A 1 47 ? 2.435 -3.115 -7.516 1.00 4.52 47 TYR A O 7
ATOM 23760 N N . GLY A 1 48 ? 3.199 -2.051 -9.343 1.00 5.07 48 GLY A N 7
ATOM 23761 C CA . GLY A 1 48 ? 4.602 -2.280 -9.081 1.00 4.78 48 GLY A CA 7
ATOM 23762 C C . GLY A 1 48 ? 5.418 -1.403 -10.007 1.00 5.08 48 GLY A C 7
ATOM 23763 O O . GLY A 1 48 ? 5.476 -0.187 -9.831 1.00 5.11 48 GLY A O 7
ATOM 23767 N N . GLU A 1 49 ? 6.013 -2.013 -11.033 1.00 5.38 49 GLU A N 7
ATOM 23768 C CA . GLU A 1 49 ? 6.740 -1.303 -12.083 1.00 5.72 49 GLU A CA 7
ATOM 23769 C C . GLU A 1 49 ? 5.759 -0.540 -12.986 1.00 6.30 49 GLU A C 7
ATOM 23770 O O . GLU A 1 49 ? 6.127 0.441 -13.628 1.00 6.60 49 GLU A O 7
ATOM 23782 N N . ASN A 1 50 ? 4.509 -1.000 -13.012 1.00 6.47 50 ASN A N 7
ATOM 23783 C CA . ASN A 1 50 ? 3.379 -0.448 -13.725 1.00 7.01 50 ASN A CA 7
ATOM 23784 C C . ASN A 1 50 ? 2.104 -0.789 -12.970 1.00 6.90 50 ASN A C 7
ATOM 23785 O O . ASN A 1 50 ? 2.152 -1.529 -11.986 1.00 6.41 50 ASN A O 7
ATOM 23796 N N . VAL A 1 51 ? 0.966 -0.262 -13.419 1.00 7.36 51 VAL A N 7
ATOM 23797 C CA . VAL A 1 51 ? -0.329 -0.534 -12.808 1.00 7.32 51 VAL A CA 7
ATOM 23798 C C . VAL A 1 51 ? -1.086 -1.546 -13.668 1.00 7.74 51 VAL A C 7
ATOM 23799 O O . VAL A 1 51 ? -1.097 -1.449 -14.897 1.00 8.33 51 VAL A O 7
ATOM 23812 N N . THR A 1 52 ? -1.732 -2.508 -13.008 1.00 7.49 52 THR A N 7
ATOM 23813 C CA . THR A 1 52 ? -2.534 -3.545 -13.642 1.00 7.92 52 THR A CA 7
ATOM 23814 C C . THR A 1 52 ? -3.937 -3.573 -13.035 1.00 7.97 52 THR A C 7
ATOM 23815 O O . THR A 1 52 ? -4.105 -3.404 -11.826 1.00 7.54 52 THR A O 7
ATOM 23826 N N . HIS A 1 53 ? -4.942 -3.830 -13.874 1.00 8.52 53 HIS A N 7
ATOM 23827 C CA . HIS A 1 53 ? -6.339 -3.913 -13.464 1.00 8.66 53 HIS A CA 7
ATOM 23828 C C . HIS A 1 53 ? -6.886 -5.302 -13.771 1.00 9.08 53 HIS A C 7
ATOM 23829 O O . HIS A 1 53 ? -7.282 -5.593 -14.899 1.00 9.60 53 HIS A O 7
ATOM 23844 N N . GLU A 1 54 ? -6.894 -6.171 -12.759 1.00 8.89 54 GLU A N 7
ATOM 23845 C CA . GLU A 1 54 ? -7.357 -7.542 -12.918 1.00 9.32 54 GLU A CA 7
ATOM 23846 C C . GLU A 1 54 ? -8.882 -7.614 -13.059 1.00 9.62 54 GLU A C 7
ATOM 23847 O O . GLU A 1 54 ? -9.384 -8.344 -13.914 1.00 10.14 54 GLU A O 7
ATOM 23859 N N . PHE A 1 55 ? -9.609 -6.828 -12.264 1.00 9.32 55 PHE A N 7
ATOM 23860 C CA . PHE A 1 55 ? -11.063 -6.776 -12.287 1.00 9.58 55 PHE A CA 7
ATOM 23861 C C . PHE A 1 55 ? -11.551 -5.337 -12.226 1.00 9.51 55 PHE A C 7
ATOM 23862 O O . PHE A 1 55 ? -10.814 -4.420 -11.849 1.00 9.10 55 PHE A O 7
ATOM 23879 N N . ASN A 1 56 ? -12.808 -5.142 -12.621 1.00 9.95 56 ASN A N 7
ATOM 23880 C CA . ASN A 1 56 ? -13.490 -3.855 -12.566 1.00 10.00 56 ASN A CA 7
ATOM 23881 C C . ASN A 1 56 ? -14.220 -3.664 -11.243 1.00 9.72 56 ASN A C 7
ATOM 23882 O O . ASN A 1 56 ? -14.345 -4.591 -10.448 1.00 9.65 56 ASN A O 7
ATOM 23893 N N . LEU A 1 57 ? -14.694 -2.443 -10.992 1.00 9.60 57 LEU A N 7
ATOM 23894 C CA . LEU A 1 57 ? -15.355 -2.081 -9.742 1.00 9.35 57 LEU A CA 7
ATOM 23895 C C . LEU A 1 57 ? -16.754 -2.701 -9.669 1.00 9.75 57 LEU A C 7
ATOM 23896 O O . LEU A 1 57 ? -17.136 -3.242 -8.634 1.00 9.60 57 LEU A O 7
ATOM 23912 N N . ASN A 1 58 ? -17.507 -2.674 -10.777 1.00 10.29 58 ASN A N 7
ATOM 23913 C CA . ASN A 1 58 ? -18.865 -3.234 -10.816 1.00 10.73 58 ASN A CA 7
ATOM 23914 C C . ASN A 1 58 ? -18.847 -4.717 -11.191 1.00 10.94 58 ASN A C 7
ATOM 23915 O O . ASN A 1 58 ? -19.885 -5.301 -11.499 1.00 11.39 58 ASN A O 7
ATOM 23926 N N . LYS A 1 59 ? -17.676 -5.349 -11.142 1.00 10.65 59 LYS A N 7
ATOM 23927 C CA . LYS A 1 59 ? -17.530 -6.776 -11.370 1.00 10.87 59 LYS A CA 7
ATOM 23928 C C . LYS A 1 59 ? -17.680 -7.572 -10.077 1.00 10.69 59 LYS A C 7
ATOM 23929 O O . LYS A 1 59 ? -17.306 -8.741 -10.020 1.00 10.84 59 LYS A O 7
ATOM 23948 N N . TYR A 1 60 ? -18.247 -6.943 -9.052 1.00 10.42 60 TYR A N 7
ATOM 23949 C CA . TYR A 1 60 ? -18.461 -7.537 -7.763 1.00 10.27 60 TYR A CA 7
ATOM 23950 C C . TYR A 1 60 ? -19.906 -7.370 -7.347 1.00 10.35 60 TYR A C 7
ATOM 23951 O O . TYR A 1 60 ? -20.360 -6.246 -7.126 1.00 10.48 60 TYR A O 7
ATOM 23969 N N . SER A 1 61 ? -20.623 -8.482 -7.222 1.00 10.35 61 SER A N 7
ATOM 23970 C CA . SER A 1 61 ? -22.026 -8.456 -6.853 1.00 10.47 61 SER A CA 7
ATOM 23971 C C . SER A 1 61 ? -22.163 -8.643 -5.339 1.00 10.20 61 SER A C 7
ATOM 23972 O O . SER A 1 61 ? -22.990 -7.968 -4.735 1.00 10.16 61 SER A O 7
ATOM 23980 N N . SER A 1 62 ? -21.360 -9.511 -4.713 1.00 10.07 62 SER A N 7
ATOM 23981 C CA . SER A 1 62 ? -21.448 -9.808 -3.285 1.00 9.87 62 SER A CA 7
ATOM 23982 C C . SER A 1 62 ? -20.080 -10.102 -2.685 1.00 9.42 62 SER A C 7
ATOM 23983 O O . SER A 1 62 ? -19.110 -10.253 -3.422 1.00 9.39 62 SER A O 7
ATOM 23991 N N . THR A 1 63 ? -20.013 -10.236 -1.354 1.00 9.11 63 THR A N 7
ATOM 23992 C CA . THR A 1 63 ? -18.789 -10.368 -0.563 1.00 8.71 63 THR A CA 7
ATOM 23993 C C . THR A 1 63 ? -17.922 -11.511 -1.064 1.00 8.99 63 THR A C 7
ATOM 23994 O O . THR A 1 63 ? -16.735 -11.314 -1.308 1.00 8.75 63 THR A O 7
ATOM 24005 N N . GLU A 1 64 ? -18.541 -12.680 -1.270 1.00 9.52 64 GLU A N 7
ATOM 24006 C CA . GLU A 1 64 ? -17.892 -13.876 -1.785 1.00 9.87 64 GLU A CA 7
ATOM 24007 C C . GLU A 1 64 ? -17.127 -13.597 -3.081 1.00 9.92 64 GLU A C 7
ATOM 24008 O O . GLU A 1 64 ? -15.984 -14.022 -3.228 1.00 9.83 64 GLU A O 7
ATOM 24020 N N . GLU A 1 65 ? -17.760 -12.859 -3.997 1.00 10.08 65 GLU A N 7
ATOM 24021 C CA . GLU A 1 65 ? -17.183 -12.497 -5.277 1.00 10.19 65 GLU A CA 7
ATOM 24022 C C . GLU A 1 65 ? -15.942 -11.613 -5.116 1.00 9.62 65 GLU A C 7
ATOM 24023 O O . GLU A 1 65 ? -14.909 -11.860 -5.736 1.00 9.62 65 GLU A O 7
ATOM 24035 N N . VAL A 1 66 ? -16.018 -10.600 -4.255 1.00 9.14 66 VAL A N 7
ATOM 24036 C CA . VAL A 1 66 ? -14.878 -9.729 -4.014 1.00 8.58 66 VAL A CA 7
ATOM 24037 C C . VAL A 1 66 ? -13.776 -10.464 -3.262 1.00 8.32 66 VAL A C 7
ATOM 24038 O O . VAL A 1 66 ? -12.596 -10.281 -3.551 1.00 8.08 66 VAL A O 7
ATOM 24051 N N . LEU A 1 67 ? -14.166 -11.316 -2.315 1.00 8.40 67 LEU A N 7
ATOM 24052 C CA . LEU A 1 67 ? -13.244 -12.071 -1.498 1.00 8.24 67 LEU A CA 7
ATOM 24053 C C . LEU A 1 67 ? -12.471 -13.082 -2.337 1.00 8.59 67 LEU A C 7
ATOM 24054 O O . LEU A 1 67 ? -11.250 -13.159 -2.214 1.00 8.34 67 LEU A O 7
ATOM 24070 N N . VAL A 1 68 ? -13.157 -13.817 -3.224 1.00 9.16 68 VAL A N 7
ATOM 24071 C CA . VAL A 1 68 ? -12.501 -14.773 -4.105 1.00 9.55 68 VAL A CA 7
ATOM 24072 C C . VAL A 1 68 ? -11.577 -14.054 -5.090 1.00 9.38 68 VAL A C 7
ATOM 24073 O O . VAL A 1 68 ? -10.519 -14.574 -5.420 1.00 9.42 68 VAL A O 7
ATOM 24086 N N . ALA A 1 69 ? -11.943 -12.849 -5.533 1.00 9.21 69 ALA A N 7
ATOM 24087 C CA . ALA A 1 69 ? -11.111 -12.074 -6.430 1.00 9.08 69 ALA A CA 7
ATOM 24088 C C . ALA A 1 69 ? -9.899 -11.516 -5.688 1.00 8.49 69 ALA A C 7
ATOM 24089 O O . ALA A 1 69 ? -8.805 -11.512 -6.232 1.00 8.45 69 ALA A O 7
ATOM 24096 N N . ALA A 1 70 ? -10.053 -11.135 -4.420 1.00 8.05 70 ALA A N 7
ATOM 24097 C CA . ALA A 1 70 ? -8.969 -10.644 -3.583 1.00 7.46 70 ALA A CA 7
ATOM 24098 C C . ALA A 1 70 ? -7.862 -11.672 -3.396 1.00 7.55 70 ALA A C 7
ATOM 24099 O O . ALA A 1 70 ? -6.683 -11.329 -3.458 1.00 7.25 70 ALA A O 7
ATOM 24106 N N . LYS A 1 71 ? -8.244 -12.937 -3.220 1.00 7.98 71 LYS A N 7
ATOM 24107 C CA . LYS A 1 71 ? -7.281 -14.018 -3.129 1.00 8.17 71 LYS A CA 7
ATOM 24108 C C . LYS A 1 71 ? -6.839 -14.527 -4.503 1.00 8.58 71 LYS A C 7
ATOM 24109 O O . LYS A 1 71 ? -5.807 -15.188 -4.605 1.00 8.70 71 LYS A O 7
ATOM 24128 N N . LYS A 1 72 ? -7.607 -14.233 -5.553 1.00 8.84 72 LYS A N 7
ATOM 24129 C CA . LYS A 1 72 ? -7.274 -14.618 -6.913 1.00 9.27 72 LYS A CA 7
ATOM 24130 C C . LYS A 1 72 ? -6.204 -13.690 -7.482 1.00 8.91 72 LYS A C 7
ATOM 24131 O O . LYS A 1 72 ? -5.287 -14.166 -8.150 1.00 9.09 72 LYS A O 7
ATOM 24150 N N . ILE A 1 73 ? -6.313 -12.383 -7.229 1.00 8.42 73 ILE A N 7
ATOM 24151 C CA . ILE A 1 73 ? -5.354 -11.401 -7.704 1.00 8.08 73 ILE A CA 7
ATOM 24152 C C . ILE A 1 73 ? -4.101 -11.531 -6.840 1.00 7.63 73 ILE A C 7
ATOM 24153 O O . ILE A 1 73 ? -4.070 -11.059 -5.704 1.00 7.11 73 ILE A O 7
ATOM 24169 N N . VAL A 1 74 ? -3.081 -12.177 -7.395 1.00 7.86 74 VAL A N 7
ATOM 24170 C CA . VAL A 1 74 ? -1.789 -12.362 -6.764 1.00 7.52 74 VAL A CA 7
ATOM 24171 C C . VAL A 1 74 ? -0.734 -11.699 -7.633 1.00 7.25 74 VAL A C 7
ATOM 24172 O O . VAL A 1 74 ? -0.675 -11.920 -8.845 1.00 7.61 74 VAL A O 7
ATOM 24185 N N . GLN A 1 75 ? 0.114 -10.888 -7.010 1.00 6.67 75 GLN A N 7
ATOM 24186 C CA . GLN A 1 75 ? 1.187 -10.224 -7.716 1.00 6.37 75 GLN A CA 7
ATOM 24187 C C . GLN A 1 75 ? 2.425 -11.120 -7.714 1.00 6.74 75 GLN A C 7
ATOM 24188 O O . GLN A 1 75 ? 2.774 -11.735 -6.705 1.00 6.77 75 GLN A O 7
ATOM 24202 N N . ARG A 1 76 ? 3.093 -11.178 -8.867 1.00 7.13 76 ARG A N 7
ATOM 24203 C CA . ARG A 1 76 ? 4.313 -11.957 -9.058 1.00 7.53 76 ARG A CA 7
ATOM 24204 C C . ARG A 1 76 ? 5.572 -11.151 -8.716 1.00 7.06 76 ARG A C 7
ATOM 24205 O O . ARG A 1 76 ? 6.684 -11.662 -8.843 1.00 7.27 76 ARG A O 7
ATOM 24226 N N . GLY A 1 77 ? 5.413 -9.917 -8.246 1.00 6.49 77 GLY A N 7
ATOM 24227 C CA . GLY A 1 77 ? 6.510 -9.065 -7.839 1.00 6.06 77 GLY A CA 7
ATOM 24228 C C . GLY A 1 77 ? 6.293 -7.630 -8.283 1.00 5.62 77 GLY A C 7
ATOM 24229 O O . GLY A 1 77 ? 5.341 -7.310 -8.997 1.00 5.92 77 GLY A O 7
ATOM 24233 N N . GLY A 1 78 ? 7.181 -6.756 -7.837 1.00 5.06 78 GLY A N 7
ATOM 24234 C CA . GLY A 1 78 ? 7.111 -5.343 -8.144 1.00 4.70 78 GLY A CA 7
ATOM 24235 C C . GLY A 1 78 ? 8.491 -4.743 -7.987 1.00 4.24 78 GLY A C 7
ATOM 24236 O O . GLY A 1 78 ? 9.095 -4.838 -6.920 1.00 3.89 78 GLY A O 7
ATOM 24240 N N . ARG A 1 79 ? 8.988 -4.106 -9.039 1.00 4.35 79 ARG A N 7
ATOM 24241 C CA . ARG A 1 79 ? 10.319 -3.502 -9.037 1.00 4.01 79 ARG A CA 7
ATOM 24242 C C . ARG A 1 79 ? 10.312 -2.090 -8.464 1.00 3.62 79 ARG A C 7
ATOM 24243 O O . ARG A 1 79 ? 11.367 -1.464 -8.364 1.00 3.37 79 ARG A O 7
ATOM 24264 N N . GLN A 1 80 ? 9.154 -1.577 -8.062 1.00 3.68 80 GLN A N 7
ATOM 24265 C CA . GLN A 1 80 ? 9.031 -0.262 -7.477 1.00 3.48 80 GLN A CA 7
ATOM 24266 C C . GLN A 1 80 ? 7.818 -0.214 -6.560 1.00 3.41 80 GLN A C 7
ATOM 24267 O O . GLN A 1 80 ? 6.897 -1.018 -6.706 1.00 3.74 80 GLN A O 7
ATOM 24281 N N . THR A 1 81 ? 7.824 0.749 -5.643 1.00 3.06 81 THR A N 7
ATOM 24282 C CA . THR A 1 81 ? 6.715 1.051 -4.762 1.00 3.00 81 THR A CA 7
ATOM 24283 C C . THR A 1 81 ? 6.501 2.560 -4.843 1.00 3.40 81 THR A C 7
ATOM 24284 O O . THR A 1 81 ? 7.244 3.332 -4.240 1.00 3.40 81 THR A O 7
ATOM 24295 N N . MET A 1 82 ? 5.509 2.975 -5.614 1.00 3.89 82 MET A N 7
ATOM 24296 C CA . MET A 1 82 ? 5.011 4.326 -5.676 1.00 4.36 82 MET A CA 7
ATOM 24297 C C . MET A 1 82 ? 3.508 4.311 -5.476 1.00 4.45 82 MET A C 7
ATOM 24298 O O . MET A 1 82 ? 2.771 4.121 -6.447 1.00 4.79 82 MET A O 7
ATOM 24312 N N . THR A 1 83 ? 3.030 4.558 -4.253 1.00 4.20 83 THR A N 7
ATOM 24313 C CA . THR A 1 83 ? 1.597 4.633 -4.009 1.00 4.27 83 THR A CA 7
ATOM 24314 C C . THR A 1 83 ? 0.996 5.801 -4.755 1.00 4.90 83 THR A C 7
ATOM 24315 O O . THR A 1 83 ? -0.102 5.642 -5.261 1.00 5.08 83 THR A O 7
ATOM 24326 N N . ALA A 1 84 ? 1.760 6.884 -4.951 1.00 5.29 84 ALA A N 7
ATOM 24327 C CA . ALA A 1 84 ? 1.375 8.055 -5.721 1.00 5.92 84 ALA A CA 7
ATOM 24328 C C . ALA A 1 84 ? 0.930 7.699 -7.138 1.00 6.21 84 ALA A C 7
ATOM 24329 O O . ALA A 1 84 ? -0.052 8.242 -7.643 1.00 6.55 84 ALA A O 7
ATOM 24336 N N . LEU A 1 85 ? 1.628 6.732 -7.746 1.00 6.12 85 LEU A N 7
ATOM 24337 C CA . LEU A 1 85 ? 1.302 6.201 -9.062 1.00 6.47 85 LEU A CA 7
ATOM 24338 C C . LEU A 1 85 ? -0.023 5.431 -9.009 1.00 6.37 85 LEU A C 7
ATOM 24339 O O . LEU A 1 85 ? -0.810 5.462 -9.952 1.00 6.83 85 LEU A O 7
ATOM 24355 N N . GLY A 1 86 ? -0.291 4.777 -7.880 1.00 5.80 86 GLY A N 7
ATOM 24356 C CA . GLY A 1 86 ? -1.527 4.077 -7.618 1.00 5.71 86 GLY A CA 7
ATOM 24357 C C . GLY A 1 86 ? -2.681 5.038 -7.368 1.00 5.95 86 GLY A C 7
ATOM 24358 O O . GLY A 1 86 ? -3.754 4.819 -7.914 1.00 6.27 86 GLY A O 7
ATOM 24362 N N . ILE A 1 87 ? -2.463 6.126 -6.613 1.00 5.85 87 ILE A N 7
ATOM 24363 C CA . ILE A 1 87 ? -3.478 7.134 -6.300 1.00 6.10 87 ILE A CA 7
ATOM 24364 C C . ILE A 1 87 ? -4.008 7.760 -7.590 1.00 6.79 87 ILE A C 7
ATOM 24365 O O . ILE A 1 87 ? -5.217 7.807 -7.812 1.00 7.05 87 ILE A O 7
ATOM 24381 N N . ASP A 1 88 ? -3.085 8.212 -8.446 1.00 7.09 88 ASP A N 7
ATOM 24382 C CA . ASP A 1 88 ? -3.399 8.844 -9.720 1.00 7.77 88 ASP A CA 7
ATOM 24383 C C . ASP A 1 88 ? -4.231 7.913 -10.601 1.00 8.02 88 ASP A C 7
ATOM 24384 O O . ASP A 1 88 ? -5.324 8.276 -11.039 1.00 8.47 88 ASP A O 7
ATOM 24393 N N . THR A 1 89 ? -3.715 6.697 -10.798 1.00 7.78 89 THR A N 7
ATOM 24394 C CA . THR A 1 89 ? -4.355 5.714 -11.648 1.00 8.08 89 THR A CA 7
ATOM 24395 C C . THR A 1 89 ? -5.680 5.240 -11.040 1.00 8.01 89 THR A C 7
ATOM 24396 O O . THR A 1 89 ? -6.628 4.944 -11.749 1.00 8.44 89 THR A O 7
ATOM 24407 N N . ALA A 1 90 ? -5.807 5.202 -9.720 1.00 7.50 90 ALA A N 7
ATOM 24408 C CA . ALA A 1 90 ? -7.036 4.761 -9.096 1.00 7.42 90 ALA A CA 7
ATOM 24409 C C . ALA A 1 90 ? -8.108 5.851 -9.172 1.00 7.83 90 ALA A C 7
ATOM 24410 O O . ALA A 1 90 ? -9.230 5.585 -9.594 1.00 8.15 90 ALA A O 7
ATOM 24417 N N . ARG A 1 91 ? -7.773 7.100 -8.847 1.00 7.88 91 ARG A N 7
ATOM 24418 C CA . ARG A 1 91 ? -8.750 8.182 -8.849 1.00 8.30 91 ARG A CA 7
ATOM 24419 C C . ARG A 1 91 ? -9.336 8.484 -10.237 1.00 8.97 91 ARG A C 7
ATOM 24420 O O . ARG A 1 91 ? -10.433 9.033 -10.324 1.00 9.35 91 ARG A O 7
ATOM 24441 N N . LYS A 1 92 ? -8.597 8.185 -11.308 1.00 9.13 92 LYS A N 7
ATOM 24442 C CA . LYS A 1 92 ? -9.053 8.434 -12.666 1.00 9.78 92 LYS A CA 7
ATOM 24443 C C . LYS A 1 92 ? -9.420 7.132 -13.365 1.00 9.95 92 LYS A C 7
ATOM 24444 O O . LYS A 1 92 ? -10.565 6.968 -13.781 1.00 10.46 92 LYS A O 7
ATOM 24463 N N . GLU A 1 93 ? -8.474 6.203 -13.491 1.00 9.58 93 GLU A N 7
ATOM 24464 C CA . GLU A 1 93 ? -8.642 4.980 -14.265 1.00 9.78 93 GLU A CA 7
ATOM 24465 C C . GLU A 1 93 ? -9.351 3.885 -13.467 1.00 9.59 93 GLU A C 7
ATOM 24466 O O . GLU A 1 93 ? -9.612 2.832 -14.037 1.00 9.94 93 GLU A O 7
ATOM 24478 N N . ALA A 1 94 ? -9.679 4.082 -12.188 1.00 9.07 94 ALA A N 7
ATOM 24479 C CA . ALA A 1 94 ? -10.479 3.127 -11.423 1.00 8.88 94 ALA A CA 7
ATOM 24480 C C . ALA A 1 94 ? -11.789 3.727 -10.931 1.00 9.03 94 ALA A C 7
ATOM 24481 O O . ALA A 1 94 ? -12.741 2.987 -10.693 1.00 9.26 94 ALA A O 7
ATOM 24488 N N . PHE A 1 95 ? -11.874 5.054 -10.846 1.00 8.95 95 PHE A N 7
ATOM 24489 C CA . PHE A 1 95 ? -13.066 5.764 -10.403 1.00 9.11 95 PHE A CA 7
ATOM 24490 C C . PHE A 1 95 ? -13.848 6.378 -11.551 1.00 9.81 95 PHE A C 7
ATOM 24491 O O . PHE A 1 95 ? -14.531 7.393 -11.397 1.00 10.04 95 PHE A O 7
ATOM 24508 N N . THR A 1 96 ? -13.788 5.723 -12.700 1.00 10.18 96 THR A N 7
ATOM 24509 C CA . THR A 1 96 ? -14.554 6.072 -13.874 1.00 10.85 96 THR A CA 7
ATOM 24510 C C . THR A 1 96 ? -15.695 5.065 -14.009 1.00 11.14 96 THR A C 7
ATOM 24511 O O . THR A 1 96 ? -15.557 3.880 -13.682 1.00 10.91 96 THR A O 7
ATOM 24522 N N . GLU A 1 97 ? -16.827 5.529 -14.545 1.00 11.66 97 GLU A N 7
ATOM 24523 C CA . GLU A 1 97 ? -17.987 4.689 -14.811 1.00 12.00 97 GLU A CA 7
ATOM 24524 C C . GLU A 1 97 ? -17.700 3.634 -15.882 1.00 12.20 97 GLU A C 7
ATOM 24525 O O . GLU A 1 97 ? -18.359 2.595 -15.915 1.00 12.33 97 GLU A O 7
ATOM 24537 N N . ALA A 1 98 ? -16.658 3.847 -16.695 1.00 12.25 98 ALA A N 7
ATOM 24538 C CA . ALA A 1 98 ? -16.196 2.877 -17.676 1.00 12.46 98 ALA A CA 7
ATOM 24539 C C . ALA A 1 98 ? -15.542 1.658 -17.012 1.00 12.02 98 ALA A C 7
ATOM 24540 O O . ALA A 1 98 ? -15.414 0.610 -17.642 1.00 12.23 98 ALA A O 7
ATOM 24547 N N . ARG A 1 99 ? -15.157 1.782 -15.738 1.00 11.43 99 ARG A N 7
ATOM 24548 C CA . ARG A 1 99 ? -14.619 0.695 -14.933 1.00 10.99 99 ARG A CA 7
ATOM 24549 C C . ARG A 1 99 ? -15.652 0.168 -13.942 1.00 10.93 99 ARG A C 7
ATOM 24550 O O . ARG A 1 99 ? -15.324 -0.668 -13.102 1.00 10.68 99 ARG A O 7
ATOM 24571 N N . GLY A 1 100 ? -16.900 0.626 -14.037 1.00 11.17 100 GLY A N 7
ATOM 24572 C CA . GLY A 1 100 ? -17.982 0.140 -13.208 1.00 11.16 100 GLY A CA 7
ATOM 24573 C C . GLY A 1 100 ? -18.245 1.004 -11.979 1.00 10.65 100 GLY A C 7
ATOM 24574 O O . GLY A 1 100 ? -19.048 0.634 -11.125 1.00 10.38 100 GLY A O 7
ATOM 24578 N N . ALA A 1 101 ? -17.585 2.155 -11.851 1.00 10.56 101 ALA A N 7
ATOM 24579 C CA . ALA A 1 101 ? -17.863 3.061 -10.746 1.00 10.14 101 ALA A CA 7
ATOM 24580 C C . ALA A 1 101 ? -19.221 3.738 -10.951 1.00 10.45 101 ALA A C 7
ATOM 24581 O O . ALA A 1 101 ? -19.756 3.774 -12.062 1.00 10.98 101 ALA A O 7
ATOM 24588 N N . ARG A 1 102 ? -19.810 4.234 -9.871 1.00 10.14 102 ARG A N 7
ATOM 24589 C CA . ARG A 1 102 ? -21.090 4.922 -9.915 1.00 10.41 102 ARG A CA 7
ATOM 24590 C C . ARG A 1 102 ? -20.853 6.399 -10.239 1.00 10.65 102 ARG A C 7
ATOM 24591 O O . ARG A 1 102 ? -19.797 6.797 -10.736 1.00 10.61 102 ARG A O 7
ATOM 24612 N N . ARG A 1 103 ? -21.848 7.241 -9.957 1.00 10.95 103 ARG A N 7
ATOM 24613 C CA . ARG A 1 103 ? -21.808 8.670 -10.249 1.00 11.25 103 ARG A CA 7
ATOM 24614 C C . ARG A 1 103 ? -21.043 9.450 -9.168 1.00 11.03 103 ARG A C 7
ATOM 24615 O O . ARG A 1 103 ? -21.295 10.636 -8.953 1.00 11.33 103 ARG A O 7
ATOM 24636 N N . GLY A 1 104 ? -20.096 8.800 -8.493 1.00 10.57 104 GLY A N 7
ATOM 24637 C CA . GLY A 1 104 ? -19.273 9.406 -7.472 1.00 10.42 104 GLY A CA 7
ATOM 24638 C C . GLY A 1 104 ? -19.996 9.492 -6.146 1.00 10.05 104 GLY A C 7
ATOM 24639 O O . GLY A 1 104 ? -20.162 10.588 -5.611 1.00 10.22 104 GLY A O 7
ATOM 24643 N N . VAL A 1 105 ? -20.438 8.349 -5.624 1.00 9.63 105 VAL A N 7
ATOM 24644 C CA . VAL A 1 105 ? -21.098 8.287 -4.330 1.00 9.29 105 VAL A CA 7
ATOM 24645 C C . VAL A 1 105 ? -20.099 7.729 -3.323 1.00 8.60 105 VAL A C 7
ATOM 24646 O O . VAL A 1 105 ? -19.859 6.530 -3.274 1.00 8.41 105 VAL A O 7
ATOM 24659 N N . LYS A 1 106 ? -19.518 8.613 -2.505 1.00 8.39 106 LYS A N 7
ATOM 24660 C CA . LYS A 1 106 ? -18.566 8.279 -1.446 1.00 7.75 106 LYS A CA 7
ATOM 24661 C C . LYS A 1 106 ? -17.369 7.540 -2.037 1.00 7.56 106 LYS A C 7
ATOM 24662 O O . LYS A 1 106 ? -17.292 6.313 -1.977 1.00 7.36 106 LYS A O 7
ATOM 24681 N N . LYS A 1 107 ? -16.485 8.302 -2.678 1.00 7.67 107 LYS A N 7
ATOM 24682 C CA . LYS A 1 107 ? -15.300 7.748 -3.293 1.00 7.51 107 LYS A CA 7
ATOM 24683 C C . LYS A 1 107 ? -14.240 7.515 -2.223 1.00 6.93 107 LYS A C 7
ATOM 24684 O O . LYS A 1 107 ? -13.709 8.474 -1.662 1.00 6.88 107 LYS A O 7
ATOM 24703 N N . VAL A 1 108 ? -13.977 6.244 -1.928 1.00 6.55 108 VAL A N 7
ATOM 24704 C CA . VAL A 1 108 ? -13.035 5.833 -0.912 1.00 5.99 108 VAL A CA 7
ATOM 24705 C C . VAL A 1 108 ? -11.826 5.156 -1.553 1.00 5.82 108 VAL A C 7
ATOM 24706 O O . VAL A 1 108 ? -11.951 4.217 -2.329 1.00 5.97 108 VAL A O 7
ATOM 24719 N N . MET A 1 109 ? -10.631 5.593 -1.192 1.00 5.56 109 MET A N 7
ATOM 24720 C CA . MET A 1 109 ? -9.397 5.037 -1.705 1.00 5.37 109 MET A CA 7
ATOM 24721 C C . MET A 1 109 ? -8.620 4.416 -0.554 1.00 4.78 109 MET A C 7
ATOM 24722 O O . MET A 1 109 ? -8.124 5.132 0.312 1.00 4.64 109 MET A O 7
ATOM 24736 N N . VAL A 1 110 ? -8.483 3.094 -0.548 1.00 4.51 110 VAL A N 7
ATOM 24737 C CA . VAL A 1 110 ? -7.713 2.383 0.461 1.00 3.98 110 VAL A CA 7
ATOM 24738 C C . VAL A 1 110 ? -6.442 1.850 -0.197 1.00 3.84 110 VAL A C 7
ATOM 24739 O O . VAL A 1 110 ? -6.491 0.982 -1.059 1.00 4.05 110 VAL A O 7
ATOM 24752 N N . ILE A 1 111 ? -5.283 2.353 0.214 1.00 3.58 111 ILE A N 7
ATOM 24753 C CA . ILE A 1 111 ? -4.004 1.943 -0.341 1.00 3.43 111 ILE A CA 7
ATOM 24754 C C . ILE A 1 111 ? -3.089 1.495 0.786 1.00 2.86 111 ILE A C 7
ATOM 24755 O O . ILE A 1 111 ? -3.041 2.132 1.840 1.00 2.67 111 ILE A O 7
ATOM 24771 N N . VAL A 1 112 ? -2.339 0.417 0.546 1.00 2.72 112 VAL A N 7
ATOM 24772 C CA . VAL A 1 112 ? -1.314 -0.047 1.462 1.00 2.27 112 VAL A CA 7
ATOM 24773 C C . VAL A 1 112 ? 0.066 0.421 0.968 1.00 2.18 112 VAL A C 7
ATOM 24774 O O . VAL A 1 112 ? 0.299 0.559 -0.234 1.00 2.52 112 VAL A O 7
ATOM 24787 N N . THR A 1 113 ? 0.996 0.611 1.897 1.00 1.96 113 THR A N 7
ATOM 24788 C CA . THR A 1 113 ? 2.361 1.030 1.626 1.00 2.11 113 THR A CA 7
ATOM 24789 C C . THR A 1 113 ? 3.324 0.475 2.666 1.00 1.70 113 THR A C 7
ATOM 24790 O O . THR A 1 113 ? 2.922 0.082 3.759 1.00 1.73 113 THR A O 7
ATOM 24801 N N . ASP A 1 114 ? 4.611 0.502 2.346 1.00 1.66 114 ASP A N 7
ATOM 24802 C CA . ASP A 1 114 ? 5.690 0.058 3.213 1.00 1.60 114 ASP A CA 7
ATOM 24803 C C . ASP A 1 114 ? 6.761 1.142 3.328 1.00 1.84 114 ASP A C 7
ATOM 24804 O O . ASP A 1 114 ? 7.119 1.538 4.438 1.00 2.29 114 ASP A O 7
ATOM 24813 N N . GLY A 1 115 ? 7.277 1.634 2.204 1.00 1.96 115 GLY A N 7
ATOM 24814 C CA . GLY A 1 115 ? 8.353 2.600 2.193 1.00 2.44 115 GLY A CA 7
ATOM 24815 C C . GLY A 1 115 ? 8.715 2.976 0.770 1.00 2.47 115 GLY A C 7
ATOM 24816 O O . GLY A 1 115 ? 9.465 2.268 0.101 1.00 2.85 115 GLY A O 7
ATOM 24820 N N . GLU A 1 116 ? 8.209 4.120 0.321 1.00 2.36 116 GLU A N 7
ATOM 24821 C CA . GLU A 1 116 ? 8.431 4.657 -1.015 1.00 2.54 116 GLU A CA 7
ATOM 24822 C C . GLU A 1 116 ? 9.353 5.874 -0.962 1.00 3.10 116 GLU A C 7
ATOM 24823 O O . GLU A 1 116 ? 9.096 6.896 -1.604 1.00 3.47 116 GLU A O 7
ATOM 24835 N N . SER A 1 117 ? 10.447 5.773 -0.208 1.00 3.49 117 SER A N 7
ATOM 24836 C CA . SER A 1 117 ? 11.428 6.839 -0.050 1.00 4.12 117 SER A CA 7
ATOM 24837 C C . SER A 1 117 ? 12.219 7.028 -1.356 1.00 4.38 117 SER A C 7
ATOM 24838 O O . SER A 1 117 ? 13.323 6.518 -1.529 1.00 4.81 117 SER A O 7
ATOM 24846 N N . HIS A 1 118 ? 11.623 7.740 -2.310 1.00 4.34 118 HIS A N 7
ATOM 24847 C CA . HIS A 1 118 ? 12.174 8.032 -3.620 1.00 4.70 118 HIS A CA 7
ATOM 24848 C C . HIS A 1 118 ? 11.722 9.402 -4.077 1.00 5.33 118 HIS A C 7
ATOM 24849 O O . HIS A 1 118 ? 12.512 10.345 -4.091 1.00 5.78 118 HIS A O 7
ATOM 24864 N N . ASP A 1 119 ? 10.446 9.511 -4.438 1.00 5.47 119 ASP A N 7
ATOM 24865 C CA . ASP A 1 119 ? 9.857 10.749 -4.915 1.00 6.12 119 ASP A CA 7
ATOM 24866 C C . ASP A 1 119 ? 8.619 11.057 -4.099 1.00 6.33 119 ASP A C 7
ATOM 24867 O O . ASP A 1 119 ? 7.725 10.229 -3.985 1.00 6.24 119 ASP A O 7
ATOM 24876 N N . ASN A 1 120 ? 8.560 12.265 -3.563 1.00 6.68 120 ASN A N 7
ATOM 24877 C CA . ASN A 1 120 ? 7.415 12.758 -2.816 1.00 6.96 120 ASN A CA 7
ATOM 24878 C C . ASN A 1 120 ? 6.634 13.812 -3.594 1.00 7.55 120 ASN A C 7
ATOM 24879 O O . ASN A 1 120 ? 5.577 14.248 -3.148 1.00 7.84 120 ASN A O 7
ATOM 24890 N N . HIS A 1 121 ? 7.111 14.204 -4.775 1.00 7.74 121 HIS A N 7
ATOM 24891 C CA . HIS A 1 121 ? 6.474 15.237 -5.581 1.00 8.34 121 HIS A CA 7
ATOM 24892 C C . HIS A 1 121 ? 5.148 14.742 -6.147 1.00 8.35 121 HIS A C 7
ATOM 24893 O O . HIS A 1 121 ? 4.139 15.442 -6.043 1.00 8.77 121 HIS A O 7
ATOM 24908 N N . ARG A 1 122 ? 5.135 13.520 -6.695 1.00 7.93 122 ARG A N 7
ATOM 24909 C CA . ARG A 1 122 ? 3.933 12.923 -7.265 1.00 7.96 122 ARG A CA 7
ATOM 24910 C C . ARG A 1 122 ? 2.839 12.733 -6.219 1.00 7.76 122 ARG A C 7
ATOM 24911 O O . ARG A 1 122 ? 1.699 13.108 -6.462 1.00 7.96 122 ARG A O 7
ATOM 24932 N N . LEU A 1 123 ? 3.174 12.211 -5.037 1.00 7.39 123 LEU A N 7
ATOM 24933 C CA . LEU A 1 123 ? 2.189 12.012 -3.978 1.00 7.20 123 LEU A CA 7
ATOM 24934 C C . LEU A 1 123 ? 1.644 13.329 -3.453 1.00 7.70 123 LEU A C 7
ATOM 24935 O O . LEU A 1 123 ? 0.445 13.404 -3.244 1.00 7.74 123 LEU A O 7
ATOM 24951 N N . LYS A 1 124 ? 2.463 14.377 -3.329 1.00 8.12 124 LYS A N 7
ATOM 24952 C CA . LYS A 1 124 ? 2.003 15.683 -2.875 1.00 8.64 124 LYS A CA 7
ATOM 24953 C C . LYS A 1 124 ? 0.981 16.306 -3.822 1.00 8.98 124 LYS A C 7
ATOM 24954 O O . LYS A 1 124 ? -0.060 16.783 -3.369 1.00 9.20 124 LYS A O 7
ATOM 24973 N N . LYS A 1 125 ? 1.255 16.254 -5.128 1.00 9.03 125 LYS A N 7
ATOM 24974 C CA . LYS A 1 125 ? 0.386 16.825 -6.144 1.00 9.38 125 LYS A CA 7
ATOM 24975 C C . LYS A 1 125 ? -0.920 16.038 -6.274 1.00 9.12 125 LYS A C 7
ATOM 24976 O O . LYS A 1 125 ? -1.992 16.625 -6.320 1.00 9.42 125 LYS A O 7
ATOM 24995 N N . VAL A 1 126 ? -0.875 14.711 -6.362 1.00 8.56 126 VAL A N 7
ATOM 24996 C CA . VAL A 1 126 ? -2.107 13.941 -6.509 1.00 8.28 126 VAL A CA 7
ATOM 24997 C C . VAL A 1 126 ? -2.953 14.011 -5.228 1.00 8.23 126 VAL A C 7
ATOM 24998 O O . VAL A 1 126 ? -4.183 14.049 -5.312 1.00 8.30 126 VAL A O 7
ATOM 25011 N N . ILE A 1 127 ? -2.313 14.080 -4.054 1.00 8.17 127 ILE A N 7
ATOM 25012 C CA . ILE A 1 127 ? -3.038 14.193 -2.799 1.00 8.17 127 ILE A CA 7
ATOM 25013 C C . ILE A 1 127 ? -3.806 15.502 -2.688 1.00 8.75 127 ILE A C 7
ATOM 25014 O O . ILE A 1 127 ? -4.975 15.462 -2.318 1.00 8.74 127 ILE A O 7
ATOM 25030 N N . GLN A 1 128 ? -3.189 16.645 -3.003 1.00 9.25 128 GLN A N 7
ATOM 25031 C CA . GLN A 1 128 ? -3.884 17.930 -2.913 1.00 9.83 128 GLN A CA 7
ATOM 25032 C C . GLN A 1 128 ? -5.036 18.008 -3.922 1.00 9.95 128 GLN A C 7
ATOM 25033 O O . GLN A 1 128 ? -6.065 18.617 -3.635 1.00 10.22 128 GLN A O 7
ATOM 25047 N N . ASP A 1 129 ? -4.895 17.317 -5.059 1.00 9.77 129 ASP A N 7
ATOM 25048 C CA . ASP A 1 129 ? -5.936 17.179 -6.067 1.00 9.92 129 ASP A CA 7
ATOM 25049 C C . ASP A 1 129 ? -7.152 16.450 -5.494 1.00 9.59 129 ASP A C 7
ATOM 25050 O O . ASP A 1 129 ? -8.258 16.990 -5.500 1.00 9.87 129 ASP A O 7
ATOM 25059 N N . CYS A 1 130 ? -6.942 15.240 -4.956 1.00 9.00 130 CYS A N 7
ATOM 25060 C CA . CYS A 1 130 ? -8.011 14.441 -4.361 1.00 8.63 130 CYS A CA 7
ATOM 25061 C C . CYS A 1 130 ? -8.576 15.053 -3.074 1.00 8.79 130 CYS A C 7
ATOM 25062 O O . CYS A 1 130 ? -9.723 14.784 -2.717 1.00 8.72 130 CYS A O 7
ATOM 25070 N N . GLU A 1 131 ? -7.794 15.908 -2.405 1.00 9.03 131 GLU A N 7
ATOM 25071 C CA . GLU A 1 131 ? -8.193 16.582 -1.183 1.00 9.26 131 GLU A CA 7
ATOM 25072 C C . GLU A 1 131 ? -9.263 17.628 -1.491 1.00 9.80 131 GLU A C 7
ATOM 25073 O O . GLU A 1 131 ? -10.294 17.677 -0.822 1.00 9.85 131 GLU A O 7
ATOM 25085 N N . ASP A 1 132 ? -9.054 18.416 -2.554 1.00 10.19 132 ASP A N 7
ATOM 25086 C CA . ASP A 1 132 ? -10.030 19.402 -3.020 1.00 10.74 132 ASP A CA 7
ATOM 25087 C C . ASP A 1 132 ? -11.264 18.711 -3.603 1.00 10.61 132 ASP A C 7
ATOM 25088 O O . ASP A 1 132 ? -12.389 19.186 -3.450 1.00 10.91 132 ASP A O 7
ATOM 25097 N N . GLU A 1 133 ? -11.058 17.533 -4.200 1.00 10.20 133 GLU A N 7
ATOM 25098 C CA . GLU A 1 133 ? -12.119 16.683 -4.728 1.00 10.08 133 GLU A CA 7
ATOM 25099 C C . GLU A 1 133 ? -12.828 15.906 -3.615 1.00 9.67 133 GLU A C 7
ATOM 25100 O O . GLU A 1 133 ? -13.729 15.124 -3.917 1.00 9.62 133 GLU A O 7
ATOM 25112 N N . ASN A 1 134 ? -12.453 16.127 -2.343 1.00 9.41 134 ASN A N 7
ATOM 25113 C CA . ASN A 1 134 ? -13.034 15.546 -1.128 1.00 9.03 134 ASN A CA 7
ATOM 25114 C C . ASN A 1 134 ? -13.225 14.034 -1.226 1.00 8.48 134 ASN A C 7
ATOM 25115 O O . ASN A 1 134 ? -14.269 13.486 -0.873 1.00 8.37 134 ASN A O 7
ATOM 25126 N N . ILE A 1 135 ? -12.189 13.361 -1.725 1.00 8.17 135 ILE A N 7
ATOM 25127 C CA . ILE A 1 135 ? -12.173 11.916 -1.841 1.00 7.67 135 ILE A CA 7
ATOM 25128 C C . ILE A 1 135 ? -11.641 11.372 -0.513 1.00 7.10 135 ILE A C 7
ATOM 25129 O O . ILE A 1 135 ? -10.639 11.852 0.017 1.00 7.02 135 ILE A O 7
ATOM 25145 N N . GLN A 1 136 ? -12.324 10.368 0.033 1.00 6.75 136 GLN A N 7
ATOM 25146 C CA . GLN A 1 136 ? -11.961 9.739 1.291 1.00 6.23 136 GLN A CA 7
ATOM 25147 C C . GLN A 1 136 ? -10.798 8.771 1.044 1.00 5.79 136 GLN A C 7
ATOM 25148 O O . GLN A 1 136 ? -10.979 7.662 0.567 1.00 5.61 136 GLN A O 7
ATOM 25162 N N . ARG A 1 137 ? -9.574 9.183 1.344 1.00 5.70 137 ARG A N 7
ATOM 25163 C CA . ARG A 1 137 ? -8.401 8.342 1.144 1.00 5.30 137 ARG A CA 7
ATOM 25164 C C . ARG A 1 137 ? -7.876 7.847 2.486 1.00 4.82 137 ARG A C 7
ATOM 25165 O O . ARG A 1 137 ? -7.866 8.583 3.468 1.00 4.92 137 ARG A O 7
ATOM 25186 N N . PHE A 1 138 ? -7.427 6.600 2.521 1.00 4.37 138 PHE A N 7
ATOM 25187 C CA . PHE A 1 138 ? -6.869 5.951 3.691 1.00 3.94 138 PHE A CA 7
ATOM 25188 C C . PHE A 1 138 ? -5.563 5.279 3.301 1.00 3.59 138 PHE A C 7
ATOM 25189 O O . PHE A 1 138 ? -5.459 4.688 2.222 1.00 3.57 138 PHE A O 7
ATOM 25206 N N . SER A 1 139 ? -4.574 5.359 4.184 1.00 3.43 139 SER A N 7
ATOM 25207 C CA . SER A 1 139 ? -3.253 4.805 3.957 1.00 3.13 139 SER A CA 7
ATOM 25208 C C . SER A 1 139 ? -2.953 3.786 5.051 1.00 2.83 139 SER A C 7
ATOM 25209 O O . SER A 1 139 ? -2.910 4.113 6.227 1.00 3.04 139 SER A O 7
ATOM 25217 N N . ILE A 1 140 ? -2.751 2.531 4.682 1.00 2.49 140 ILE A N 7
ATOM 25218 C CA . ILE A 1 140 ? -2.439 1.479 5.635 1.00 2.39 140 ILE A CA 7
ATOM 25219 C C . ILE A 1 140 ? -0.968 1.116 5.454 1.00 2.25 140 ILE A C 7
ATOM 25220 O O . ILE A 1 140 ? -0.490 0.987 4.332 1.00 2.05 140 ILE A O 7
ATOM 25236 N N . ALA A 1 141 ? -0.235 0.957 6.550 1.00 2.49 141 ALA A N 7
ATOM 25237 C CA . ALA A 1 141 ? 1.164 0.587 6.494 1.00 2.49 141 ALA A CA 7
ATOM 25238 C C . ALA A 1 141 ? 1.364 -0.863 6.898 1.00 2.61 141 ALA A C 7
ATOM 25239 O O . ALA A 1 141 ? 0.746 -1.356 7.846 1.00 2.95 141 ALA A O 7
ATOM 25246 N N . ILE A 1 142 ? 2.263 -1.522 6.173 1.00 2.43 142 ILE A N 7
ATOM 25247 C CA . ILE A 1 142 ? 2.687 -2.886 6.404 1.00 2.72 142 ILE A CA 7
ATOM 25248 C C . ILE A 1 142 ? 4.195 -2.882 6.637 1.00 2.82 142 ILE A C 7
ATOM 25249 O O . ILE A 1 142 ? 4.961 -2.325 5.849 1.00 2.59 142 ILE A O 7
ATOM 25265 N N . LEU A 1 143 ? 4.626 -3.530 7.712 1.00 3.29 143 LEU A N 7
ATOM 25266 C CA . LEU A 1 143 ? 6.026 -3.653 8.059 1.00 3.50 143 LEU A CA 7
ATOM 25267 C C . LEU A 1 143 ? 6.310 -4.984 8.729 1.00 3.84 143 LEU A C 7
ATOM 25268 O O . LEU A 1 143 ? 5.449 -5.560 9.397 1.00 4.23 143 LEU A O 7
ATOM 25284 N N . GLY A 1 144 ? 7.543 -5.446 8.568 1.00 3.90 144 GLY A N 7
ATOM 25285 C CA . GLY A 1 144 ? 8.007 -6.693 9.144 1.00 4.47 144 GLY A CA 7
ATOM 25286 C C . GLY A 1 144 ? 9.183 -7.254 8.364 1.00 4.71 144 GLY A C 7
ATOM 25287 O O . GLY A 1 144 ? 9.327 -8.468 8.241 1.00 5.01 144 GLY A O 7
ATOM 25291 N N . SER A 1 145 ? 10.014 -6.370 7.814 1.00 4.89 145 SER A N 7
ATOM 25292 C CA . SER A 1 145 ? 11.140 -6.699 6.957 1.00 5.32 145 SER A CA 7
ATOM 25293 C C . SER A 1 145 ? 12.397 -6.734 7.832 1.00 5.56 145 SER A C 7
ATOM 25294 O O . SER A 1 145 ? 13.244 -5.840 7.789 1.00 6.12 145 SER A O 7
ATOM 25302 N N . TYR A 1 146 ? 12.510 -7.777 8.657 1.00 5.35 146 TYR A N 7
ATOM 25303 C CA . TYR A 1 146 ? 13.670 -8.074 9.494 1.00 5.77 146 TYR A CA 7
ATOM 25304 C C . TYR A 1 146 ? 13.778 -7.073 10.640 1.00 5.74 146 TYR A C 7
ATOM 25305 O O . TYR A 1 146 ? 13.222 -7.325 11.707 1.00 5.76 146 TYR A O 7
ATOM 25323 N N . ASN A 1 147 ? 14.470 -5.948 10.409 1.00 6.04 147 ASN A N 7
ATOM 25324 C CA . ASN A 1 147 ? 14.729 -4.865 11.352 1.00 6.29 147 ASN A CA 7
ATOM 25325 C C . ASN A 1 147 ? 15.519 -5.381 12.561 1.00 6.90 147 ASN A C 7
ATOM 25326 O O . ASN A 1 147 ? 14.980 -5.997 13.480 1.00 7.40 147 ASN A O 7
ATOM 25337 N N . ARG A 1 148 ? 16.813 -5.095 12.550 1.00 7.05 148 ARG A N 7
ATOM 25338 C CA . ARG A 1 148 ? 17.774 -5.553 13.544 1.00 7.73 148 ARG A CA 7
ATOM 25339 C C . ARG A 1 148 ? 18.658 -4.412 14.035 1.00 8.01 148 ARG A C 7
ATOM 25340 O O . ARG A 1 148 ? 19.801 -4.628 14.435 1.00 8.48 148 ARG A O 7
ATOM 25361 N N . GLY A 1 149 ? 18.156 -3.183 13.982 1.00 7.85 149 GLY A N 7
ATOM 25362 C CA . GLY A 1 149 ? 18.915 -2.037 14.432 1.00 8.32 149 GLY A CA 7
ATOM 25363 C C . GLY A 1 149 ? 17.997 -0.885 14.769 1.00 8.13 149 GLY A C 7
ATOM 25364 O O . GLY A 1 149 ? 16.821 -0.880 14.407 1.00 8.14 149 GLY A O 7
ATOM 25368 N N . ASN A 1 150 ? 18.540 0.123 15.449 1.00 8.14 150 ASN A N 7
ATOM 25369 C CA . ASN A 1 150 ? 17.805 1.320 15.856 1.00 8.05 150 ASN A CA 7
ATOM 25370 C C . ASN A 1 150 ? 17.719 2.288 14.672 1.00 7.68 150 ASN A C 7
ATOM 25371 O O . ASN A 1 150 ? 18.238 3.404 14.707 1.00 8.12 150 ASN A O 7
ATOM 25382 N N . LEU A 1 151 ? 17.081 1.840 13.594 1.00 7.03 151 LEU A N 7
ATOM 25383 C CA . LEU A 1 151 ? 16.879 2.627 12.389 1.00 6.77 151 LEU A CA 7
ATOM 25384 C C . LEU A 1 151 ? 15.543 3.357 12.443 1.00 6.56 151 LEU A C 7
ATOM 25385 O O . LEU A 1 151 ? 15.420 4.414 11.828 1.00 6.71 151 LEU A O 7
ATOM 25401 N N . SER A 1 152 ? 14.574 2.820 13.199 1.00 6.39 152 SER A N 7
ATOM 25402 C CA . SER A 1 152 ? 13.237 3.358 13.391 1.00 6.36 152 SER A CA 7
ATOM 25403 C C . SER A 1 152 ? 12.468 3.299 12.073 1.00 5.74 152 SER A C 7
ATOM 25404 O O . SER A 1 152 ? 12.620 4.160 11.204 1.00 5.56 152 SER A O 7
ATOM 25412 N N . THR A 1 153 ? 11.597 2.299 11.925 1.00 5.49 153 THR A N 7
ATOM 25413 C CA . THR A 1 153 ? 10.708 2.180 10.775 1.00 4.91 153 THR A CA 7
ATOM 25414 C C . THR A 1 153 ? 9.784 3.389 10.611 1.00 4.94 153 THR A C 7
ATOM 25415 O O . THR A 1 153 ? 9.354 3.694 9.498 1.00 4.54 153 THR A O 7
ATOM 25426 N N . GLU A 1 154 ? 9.564 4.130 11.703 1.00 5.48 154 GLU A N 7
ATOM 25427 C CA . GLU A 1 154 ? 8.793 5.357 11.724 1.00 5.66 154 GLU A CA 7
ATOM 25428 C C . GLU A 1 154 ? 9.384 6.432 10.811 1.00 5.64 154 GLU A C 7
ATOM 25429 O O . GLU A 1 154 ? 8.647 7.297 10.350 1.00 5.59 154 GLU A O 7
ATOM 25441 N N . LYS A 1 155 ? 10.683 6.359 10.499 1.00 5.75 155 LYS A N 7
ATOM 25442 C CA . LYS A 1 155 ? 11.327 7.287 9.586 1.00 5.83 155 LYS A CA 7
ATOM 25443 C C . LYS A 1 155 ? 10.873 7.130 8.142 1.00 5.27 155 LYS A C 7
ATOM 25444 O O . LYS A 1 155 ? 10.883 8.097 7.389 1.00 5.38 155 LYS A O 7
ATOM 25463 N N . PHE A 1 156 ? 10.458 5.929 7.761 1.00 4.75 156 PHE A N 7
ATOM 25464 C CA . PHE A 1 156 ? 9.928 5.679 6.430 1.00 4.21 156 PHE A CA 7
ATOM 25465 C C . PHE A 1 156 ? 8.413 5.885 6.450 1.00 4.04 156 PHE A C 7
ATOM 25466 O O . PHE A 1 156 ? 7.837 6.349 5.468 1.00 3.90 156 PHE A O 7
ATOM 25483 N N . VAL A 1 157 ? 7.769 5.589 7.586 1.00 4.15 157 VAL A N 7
ATOM 25484 C CA . VAL A 1 157 ? 6.336 5.760 7.772 1.00 4.05 157 VAL A CA 7
ATOM 25485 C C . VAL A 1 157 ? 5.959 7.245 7.804 1.00 4.51 157 VAL A C 7
ATOM 25486 O O . VAL A 1 157 ? 4.923 7.614 7.248 1.00 4.44 157 VAL A O 7
ATOM 25499 N N . GLU A 1 158 ? 6.777 8.091 8.445 1.00 5.04 158 GLU A N 7
ATOM 25500 C CA . GLU A 1 158 ? 6.537 9.522 8.558 1.00 5.58 158 GLU A CA 7
ATOM 25501 C C . GLU A 1 158 ? 6.385 10.224 7.218 1.00 5.55 158 GLU A C 7
ATOM 25502 O O . GLU A 1 158 ? 5.516 11.080 7.071 1.00 5.80 158 GLU A O 7
ATOM 25514 N N . GLU A 1 159 ? 7.156 9.796 6.219 1.00 5.30 159 GLU A N 7
ATOM 25515 C CA . GLU A 1 159 ? 7.105 10.342 4.871 1.00 5.37 159 GLU A CA 7
ATOM 25516 C C . GLU A 1 159 ? 5.723 10.152 4.245 1.00 5.13 159 GLU A C 7
ATOM 25517 O O . GLU A 1 159 ? 5.234 11.020 3.524 1.00 5.47 159 GLU A O 7
ATOM 25529 N N . ILE A 1 160 ? 5.084 9.030 4.568 1.00 4.60 160 ILE A N 7
ATOM 25530 C CA . ILE A 1 160 ? 3.800 8.674 4.019 1.00 4.37 160 ILE A CA 7
ATOM 25531 C C . ILE A 1 160 ? 2.684 9.263 4.880 1.00 4.65 160 ILE A C 7
ATOM 25532 O O . ILE A 1 160 ? 1.791 9.898 4.332 1.00 4.82 160 ILE A O 7
ATOM 25548 N N . LYS A 1 161 ? 2.714 9.097 6.208 1.00 4.77 161 LYS A N 7
ATOM 25549 C CA . LYS A 1 161 ? 1.646 9.585 7.088 1.00 5.08 161 LYS A CA 7
ATOM 25550 C C . LYS A 1 161 ? 1.490 11.111 7.051 1.00 5.69 161 LYS A C 7
ATOM 25551 O O . LYS A 1 161 ? 0.408 11.622 7.335 1.00 5.94 161 LYS A O 7
ATOM 25570 N N . SER A 1 162 ? 2.545 11.834 6.656 1.00 5.96 162 SER A N 7
ATOM 25571 C CA . SER A 1 162 ? 2.507 13.284 6.529 1.00 6.58 162 SER A CA 7
ATOM 25572 C C . SER A 1 162 ? 1.668 13.730 5.327 1.00 6.65 162 SER A C 7
ATOM 25573 O O . SER A 1 162 ? 1.293 14.901 5.251 1.00 7.17 162 SER A O 7
ATOM 25581 N N . ILE A 1 163 ? 1.338 12.813 4.406 1.00 6.18 163 ILE A N 7
ATOM 25582 C CA . ILE A 1 163 ? 0.499 13.119 3.261 1.00 6.28 163 ILE A CA 7
ATOM 25583 C C . ILE A 1 163 ? -0.945 13.438 3.662 1.00 6.44 163 ILE A C 7
ATOM 25584 O O . ILE A 1 163 ? -1.654 14.123 2.928 1.00 6.76 163 ILE A O 7
ATOM 25600 N N . ALA A 1 164 ? -1.385 12.932 4.815 1.00 6.25 164 ALA A N 7
ATOM 25601 C CA . ALA A 1 164 ? -2.728 13.155 5.296 1.00 6.40 164 ALA A CA 7
ATOM 25602 C C . ALA A 1 164 ? -2.751 14.456 6.096 1.00 7.02 164 ALA A C 7
ATOM 25603 O O . ALA A 1 164 ? -2.128 14.568 7.153 1.00 7.11 164 ALA A O 7
ATOM 25610 N N . SER A 1 165 ? -3.483 15.443 5.576 1.00 7.50 165 SER A N 7
ATOM 25611 C CA . SER A 1 165 ? -3.640 16.748 6.209 1.00 8.13 165 SER A CA 7
ATOM 25612 C C . SER A 1 165 ? -4.552 16.639 7.437 1.00 8.20 165 SER A C 7
ATOM 25613 O O . SER A 1 165 ? -4.393 17.384 8.405 1.00 8.61 165 SER A O 7
ATOM 25621 N N . GLU A 1 166 ? -5.494 15.692 7.409 1.00 7.85 166 GLU A N 7
ATOM 25622 C CA . GLU A 1 166 ? -6.380 15.411 8.525 1.00 7.87 166 GLU A CA 7
ATOM 25623 C C . GLU A 1 166 ? -5.671 14.480 9.524 1.00 7.50 166 GLU A C 7
ATOM 25624 O O . GLU A 1 166 ? -4.672 13.855 9.150 1.00 7.18 166 GLU A O 7
ATOM 25636 N N . PRO A 1 167 ? -6.182 14.380 10.774 1.00 7.57 167 PRO A N 7
ATOM 25637 C CA . PRO A 1 167 ? -5.658 13.509 11.832 1.00 7.32 167 PRO A CA 7
ATOM 25638 C C . PRO A 1 167 ? -5.205 12.134 11.347 1.00 6.69 167 PRO A C 7
ATOM 25639 O O . PRO A 1 167 ? -5.904 11.454 10.598 1.00 6.33 167 PRO A O 7
ATOM 25650 N N . THR A 1 168 ? -4.018 11.711 11.752 1.00 6.59 168 THR A N 7
ATOM 25651 C CA . THR A 1 168 ? -3.437 10.452 11.316 1.00 6.03 168 THR A CA 7
ATOM 25652 C C . THR A 1 168 ? -4.295 9.258 11.746 1.00 5.70 168 THR A C 7
ATOM 25653 O O . THR A 1 168 ? -4.423 8.302 10.991 1.00 5.20 168 THR A O 7
ATOM 25664 N N . GLU A 1 169 ? -4.965 9.347 12.899 1.00 6.01 169 GLU A N 7
ATOM 25665 C CA . GLU A 1 169 ? -5.803 8.272 13.416 1.00 5.82 169 GLU A CA 7
ATOM 25666 C C . GLU A 1 169 ? -7.048 8.012 12.558 1.00 5.44 169 GLU A C 7
ATOM 25667 O O . GLU A 1 169 ? -7.631 6.936 12.654 1.00 5.19 169 GLU A O 7
ATOM 25679 N N . LYS A 1 170 ? -7.451 8.967 11.717 1.00 5.49 170 LYS A N 7
ATOM 25680 C CA . LYS A 1 170 ? -8.590 8.786 10.831 1.00 5.24 170 LYS A CA 7
ATOM 25681 C C . LYS A 1 170 ? -8.151 8.532 9.392 1.00 5.01 170 LYS A C 7
ATOM 25682 O O . LYS A 1 170 ? -8.997 8.553 8.506 1.00 5.02 170 LYS A O 7
ATOM 25701 N N . HIS A 1 171 ? -6.858 8.324 9.135 1.00 4.86 171 HIS A N 7
ATOM 25702 C CA . HIS A 1 171 ? -6.336 8.105 7.794 1.00 4.69 171 HIS A CA 7
ATOM 25703 C C . HIS A 1 171 ? -5.271 7.044 7.698 1.00 4.28 171 HIS A C 7
ATOM 25704 O O . HIS A 1 171 ? -5.245 6.304 6.716 1.00 3.94 171 HIS A O 7
ATOM 25719 N N . PHE A 1 172 ? -4.380 6.997 8.679 1.00 4.39 172 PHE A N 7
ATOM 25720 C CA . PHE A 1 172 ? -3.280 6.068 8.697 1.00 4.10 172 PHE A CA 7
ATOM 25721 C C . PHE A 1 172 ? -3.599 4.920 9.637 1.00 3.97 172 PHE A C 7
ATOM 25722 O O . PHE A 1 172 ? -3.933 5.133 10.804 1.00 4.32 172 PHE A O 7
ATOM 25739 N N . PHE A 1 173 ? -3.477 3.703 9.121 1.00 3.57 173 PHE A N 7
ATOM 25740 C CA . PHE A 1 173 ? -3.768 2.492 9.857 1.00 3.61 173 PHE A CA 7
ATOM 25741 C C . PHE A 1 173 ? -2.653 1.472 9.697 1.00 3.43 173 PHE A C 7
ATOM 25742 O O . PHE A 1 173 ? -1.756 1.630 8.870 1.00 3.17 173 PHE A O 7
ATOM 25759 N N . ASN A 1 174 ? -2.715 0.406 10.491 1.00 3.67 174 ASN A N 7
ATOM 25760 C CA . ASN A 1 174 ? -1.745 -0.679 10.456 1.00 3.67 174 ASN A CA 7
ATOM 25761 C C . ASN A 1 174 ? -2.440 -1.960 10.023 1.00 3.65 174 ASN A C 7
ATOM 25762 O O . ASN A 1 174 ? -3.562 -2.233 10.450 1.00 3.81 174 ASN A O 7
ATOM 25773 N N . VAL A 1 175 ? -1.752 -2.771 9.214 1.00 3.55 175 VAL A N 7
ATOM 25774 C CA . VAL A 1 175 ? -2.249 -4.064 8.737 1.00 3.72 175 VAL A CA 7
ATOM 25775 C C . VAL A 1 175 ? -2.501 -5.041 9.893 1.00 4.32 175 VAL A C 7
ATOM 25776 O O . VAL A 1 175 ? -3.407 -5.872 9.836 1.00 4.57 175 VAL A O 7
ATOM 25789 N N . SER A 1 176 ? -1.709 -4.936 10.959 1.00 4.61 176 SER A N 7
ATOM 25790 C CA . SER A 1 176 ? -1.803 -5.823 12.108 1.00 5.23 176 SER A CA 7
ATOM 25791 C C . SER A 1 176 ? -2.931 -5.377 13.057 1.00 5.35 176 SER A C 7
ATOM 25792 O O . SER A 1 176 ? -3.152 -6.024 14.080 1.00 5.80 176 SER A O 7
ATOM 25800 N N . ASP A 1 177 ? -3.643 -4.289 12.737 1.00 4.97 177 ASP A N 7
ATOM 25801 C CA . ASP A 1 177 ? -4.738 -3.775 13.540 1.00 5.08 177 ASP A CA 7
ATOM 25802 C C . ASP A 1 177 ? -6.065 -4.037 12.831 1.00 4.96 177 ASP A C 7
ATOM 25803 O O . ASP A 1 177 ? -6.329 -3.491 11.762 1.00 4.58 177 ASP A O 7
ATOM 25812 N N . GLU A 1 178 ? -6.920 -4.866 13.435 1.00 5.36 178 GLU A N 7
ATOM 25813 C CA . GLU A 1 178 ? -8.256 -5.134 12.914 1.00 5.38 178 GLU A CA 7
ATOM 25814 C C . GLU A 1 178 ? -9.223 -3.988 13.241 1.00 5.24 178 GLU A C 7
ATOM 25815 O O . GLU A 1 178 ? -10.209 -3.801 12.529 1.00 5.11 178 GLU A O 7
ATOM 25827 N N . LEU A 1 179 ? -8.932 -3.197 14.286 1.00 5.36 179 LEU A N 7
ATOM 25828 C CA . LEU A 1 179 ? -9.753 -2.056 14.679 1.00 5.33 179 LEU A CA 7
ATOM 25829 C C . LEU A 1 179 ? -9.605 -0.907 13.687 1.00 4.85 179 LEU A C 7
ATOM 25830 O O . LEU A 1 179 ? -10.454 -0.015 13.620 1.00 4.79 179 LEU A O 7
ATOM 25846 N N . ALA A 1 180 ? -8.551 -0.959 12.874 1.00 4.59 180 ALA A N 7
ATOM 25847 C CA . ALA A 1 180 ? -8.320 -0.027 11.802 1.00 4.22 180 ALA A CA 7
ATOM 25848 C C . ALA A 1 180 ? -9.453 -0.076 10.789 1.00 3.98 180 ALA A C 7
ATOM 25849 O O . ALA A 1 180 ? -10.001 0.959 10.440 1.00 3.88 180 ALA A O 7
ATOM 25856 N N . LEU A 1 181 ? -9.869 -1.289 10.416 1.00 4.05 181 LEU A N 7
ATOM 25857 C CA . LEU A 1 181 ? -10.956 -1.523 9.482 1.00 4.01 181 LEU A CA 7
ATOM 25858 C C . LEU A 1 181 ? -12.267 -0.988 10.042 1.00 4.14 181 LEU A C 7
ATOM 25859 O O . LEU A 1 181 ? -13.007 -0.327 9.327 1.00 4.08 181 LEU A O 7
ATOM 25875 N N . VAL A 1 182 ? -12.509 -1.182 11.341 1.00 4.38 182 VAL A N 7
ATOM 25876 C CA . VAL A 1 182 ? -13.693 -0.684 12.033 1.00 4.53 182 VAL A CA 7
ATOM 25877 C C . VAL A 1 182 ? -13.766 0.845 11.968 1.00 4.39 182 VAL A C 7
ATOM 25878 O O . VAL A 1 182 ? -14.828 1.408 11.692 1.00 4.41 182 VAL A O 7
ATOM 25891 N N . THR A 1 183 ? -12.627 1.507 12.190 1.00 4.35 183 THR A N 7
ATOM 25892 C CA . THR A 1 183 ? -12.524 2.957 12.138 1.00 4.38 183 THR A CA 7
ATOM 25893 C C . THR A 1 183 ? -12.876 3.472 10.735 1.00 4.20 183 THR A C 7
ATOM 25894 O O . THR A 1 183 ? -13.572 4.481 10.598 1.00 4.35 183 THR A O 7
ATOM 25905 N N . ILE A 1 184 ? -12.441 2.752 9.696 1.00 3.99 184 ILE A N 7
ATOM 25906 C CA . ILE A 1 184 ? -12.773 3.065 8.317 1.00 3.94 184 ILE A CA 7
ATOM 25907 C C . ILE A 1 184 ? -14.286 2.963 8.138 1.00 4.12 184 ILE A C 7
ATOM 25908 O O . ILE A 1 184 ? -14.894 3.933 7.709 1.00 4.31 184 ILE A O 7
ATOM 25924 N N . VAL A 1 185 ? -14.903 1.851 8.550 1.00 4.16 185 VAL A N 7
ATOM 25925 C CA . VAL A 1 185 ? -16.338 1.620 8.413 1.00 4.38 185 VAL A CA 7
ATOM 25926 C C . VAL A 1 185 ? -17.169 2.726 9.070 1.00 4.52 185 VAL A C 7
ATOM 25927 O O . VAL A 1 185 ? -18.100 3.236 8.446 1.00 4.74 185 VAL A O 7
ATOM 25940 N N . LYS A 1 186 ? -16.832 3.117 10.305 1.00 4.50 186 LYS A N 7
ATOM 25941 C CA . LYS A 1 186 ? -17.570 4.170 10.997 1.00 4.72 186 LYS A CA 7
ATOM 25942 C C . LYS A 1 186 ? -17.407 5.531 10.305 1.00 4.87 186 LYS A C 7
ATOM 25943 O O . LYS A 1 186 ? -18.316 6.357 10.358 1.00 5.15 186 LYS A O 7
ATOM 25962 N N . THR A 1 187 ? -16.272 5.748 9.634 1.00 4.76 187 THR A N 7
ATOM 25963 C CA . THR A 1 187 ? -16.025 6.967 8.882 1.00 5.01 187 THR A CA 7
ATOM 25964 C C . THR A 1 187 ? -16.750 6.899 7.524 1.00 5.16 187 THR A C 7
ATOM 25965 O O . THR A 1 187 ? -17.334 7.888 7.084 1.00 5.53 187 THR A O 7
ATOM 25976 N N . LEU A 1 188 ? -16.780 5.728 6.878 1.00 4.97 188 LEU A N 7
ATOM 25977 C CA . LEU A 1 188 ? -17.452 5.531 5.595 1.00 5.22 188 LEU A CA 7
ATOM 25978 C C . LEU A 1 188 ? -18.968 5.552 5.739 1.00 5.53 188 LEU A C 7
ATOM 25979 O O . LEU A 1 188 ? -19.683 5.754 4.760 1.00 5.92 188 LEU A O 7
ATOM 25995 N N . GLY A 1 189 ? -19.461 5.403 6.970 1.00 5.41 189 GLY A N 7
ATOM 25996 C CA . GLY A 1 189 ? -20.866 5.523 7.298 1.00 5.68 189 GLY A CA 7
ATOM 25997 C C . GLY A 1 189 ? -21.373 6.963 7.202 1.00 6.03 189 GLY A C 7
ATOM 25998 O O . GLY A 1 189 ? -22.582 7.180 7.251 1.00 6.35 189 GLY A O 7
ATOM 26002 N N . GLU A 1 190 ? -20.468 7.936 7.048 1.00 6.04 190 GLU A N 7
ATOM 26003 C CA . GLU A 1 190 ? -20.794 9.336 6.865 1.00 6.47 190 GLU A CA 7
ATOM 26004 C C . GLU A 1 190 ? -20.636 9.735 5.398 1.00 6.88 190 GLU A C 7
ATOM 26005 O O . GLU A 1 190 ? -20.599 8.893 4.496 1.00 6.83 190 GLU A O 7
ATOM 26017 N N . ARG A 1 191 ? -20.636 11.044 5.145 1.00 7.36 191 ARG A N 7
ATOM 26018 C CA . ARG A 1 191 ? -20.481 11.614 3.817 1.00 7.85 191 ARG A CA 7
ATOM 26019 C C . ARG A 1 191 ? -19.053 12.084 3.544 1.00 7.83 191 ARG A C 7
ATOM 26020 O O . ARG A 1 191 ? -18.745 12.453 2.411 1.00 7.98 191 ARG A O 7
ATOM 26041 N N . ILE A 1 192 ? -18.199 12.089 4.565 1.00 7.70 192 ILE A N 7
ATOM 26042 C CA . ILE A 1 192 ? -16.814 12.508 4.484 1.00 7.70 192 ILE A CA 7
ATOM 26043 C C . ILE A 1 192 ? -16.029 11.874 5.637 1.00 7.40 192 ILE A C 7
ATOM 26044 O O . ILE A 1 192 ? -16.609 11.751 6.737 1.00 7.48 192 ILE A O 7
ATOM 26067 N N . GLY B 2 2 ? 15.164 -36.107 -1.942 1.00 2.55 102 GLY B N 7
ATOM 26068 C CA . GLY B 2 2 ? 13.885 -35.482 -1.647 1.00 2.42 102 GLY B CA 7
ATOM 26069 C C . GLY B 2 2 ? 13.582 -34.302 -2.574 1.00 2.30 102 GLY B C 7
ATOM 26070 O O . GLY B 2 2 ? 14.355 -34.018 -3.495 1.00 2.30 102 GLY B O 7
ATOM 26074 N N . PRO B 2 3 ? 12.437 -33.628 -2.366 1.00 2.24 103 PRO B N 7
ATOM 26075 C CA . PRO B 2 3 ? 11.987 -32.535 -3.222 1.00 2.17 103 PRO B CA 7
ATOM 26076 C C . PRO B 2 3 ? 12.692 -31.230 -2.796 1.00 2.06 103 PRO B C 7
ATOM 26077 O O . PRO B 2 3 ? 12.838 -30.989 -1.590 1.00 2.06 103 PRO B O 7
ATOM 26103 N N . GLY B 2 5 ? 13.370 -27.374 -1.816 1.00 1.79 105 GLY B N 7
ATOM 26104 C CA . GLY B 2 5 ? 12.576 -26.399 -1.092 1.00 1.78 105 GLY B CA 7
ATOM 26105 C C . GLY B 2 5 ? 12.171 -25.197 -1.941 1.00 1.70 105 GLY B C 7
ATOM 26106 O O . GLY B 2 5 ? 12.626 -25.049 -3.080 1.00 1.65 105 GLY B O 7
ATOM 26110 N N . PRO B 2 6 ? 11.321 -24.319 -1.387 1.00 1.73 106 PRO B N 7
ATOM 26111 C CA . PRO B 2 6 ? 10.844 -23.135 -2.091 1.00 1.69 106 PRO B CA 7
ATOM 26112 C C . PRO B 2 6 ? 11.894 -22.012 -2.091 1.00 1.58 106 PRO B C 7
ATOM 26113 O O . PRO B 2 6 ? 12.819 -22.038 -1.271 1.00 1.57 106 PRO B O 7
ATOM 26139 N N . GLY B 2 8 ? 13.942 -18.545 -1.493 1.00 1.42 108 GLY B N 7
ATOM 26140 C CA . GLY B 2 8 ? 14.170 -17.779 -0.286 1.00 1.47 108 GLY B CA 7
ATOM 26141 C C . GLY B 2 8 ? 13.446 -16.440 -0.296 1.00 1.44 108 GLY B C 7
ATOM 26142 O O . GLY B 2 8 ? 12.923 -15.992 -1.320 1.00 1.41 108 GLY B O 7
ATOM 26146 N N . LEU B 2 9 ? 13.426 -15.790 0.864 1.00 1.51 109 LEU B N 7
ATOM 26147 C CA . LEU B 2 9 ? 12.783 -14.497 1.046 1.00 1.53 109 LEU B CA 7
ATOM 26148 C C . LEU B 2 9 ? 13.549 -13.395 0.311 1.00 1.43 109 LEU B C 7
ATOM 26149 O O . LEU B 2 9 ? 14.771 -13.477 0.185 1.00 1.36 109 LEU B O 7
ATOM 26180 N N . GLY B 2 11 ? 15.351 -9.718 -0.566 1.00 1.28 111 GLY B N 7
ATOM 26181 C CA . GLY B 2 11 ? 16.289 -8.874 0.146 1.00 1.26 111 GLY B CA 7
ATOM 26182 C C . GLY B 2 11 ? 15.638 -7.612 0.697 1.00 1.34 111 GLY B C 7
ATOM 26183 O O . GLY B 2 11 ? 14.488 -7.293 0.387 1.00 1.51 111 GLY B O 7
ATOM 26187 N N . GLU B 2 12 ? 16.389 -6.881 1.516 1.00 1.34 112 GLU B N 7
ATOM 26188 C CA . GLU B 2 12 ? 15.922 -5.658 2.150 1.00 1.46 112 GLU B CA 7
ATOM 26189 C C . GLU B 2 12 ? 16.069 -4.472 1.190 1.00 1.34 112 GLU B C 7
ATOM 26190 O O . GLU B 2 12 ? 16.414 -4.611 0.014 1.00 1.21 112 GLU B O 7
ATOM 26202 N N . ASN B 2 13 ? 15.809 -3.271 1.698 1.00 1.44 113 ASN B N 7
ATOM 26203 C CA . ASN B 2 13 ? 15.973 -2.042 0.943 1.00 1.39 113 ASN B CA 7
ATOM 26204 C C . ASN B 2 13 ? 17.467 -1.743 0.783 1.00 1.27 113 ASN B C 7
ATOM 26205 O O . ASN B 2 13 ? 18.285 -2.102 1.632 1.00 1.36 113 ASN B O 7
ATOM 26216 N N . GLY B 2 14 ? 17.821 -1.098 -0.325 1.00 1.13 114 GLY B N 7
ATOM 26217 C CA . GLY B 2 14 ? 19.190 -0.722 -0.594 1.00 1.07 114 GLY B CA 7
ATOM 26218 C C . GLY B 2 14 ? 19.675 0.413 0.307 1.00 1.20 114 GLY B C 7
ATOM 26219 O O . GLY B 2 14 ? 18.863 1.120 0.911 1.00 1.33 114 GLY B O 7
ATOM 26223 N N . PRO B 2 15 ? 20.999 0.617 0.384 1.00 1.23 115 PRO B N 7
ATOM 26224 C CA . PRO B 2 15 ? 21.588 1.677 1.195 1.00 1.39 115 PRO B CA 7
ATOM 26225 C C . PRO B 2 15 ? 21.323 3.072 0.604 1.00 1.31 115 PRO B C 7
ATOM 26226 O O . PRO B 2 15 ? 21.144 3.192 -0.616 1.00 1.17 115 PRO B O 7
ATOM 26252 N N . GLY B 2 17 ? 21.786 6.716 -0.986 1.00 1.26 117 GLY B N 7
ATOM 26253 C CA . GLY B 2 17 ? 22.716 7.229 -1.979 1.00 1.23 117 GLY B CA 7
ATOM 26254 C C . GLY B 2 17 ? 23.722 8.232 -1.408 1.00 1.34 117 GLY B C 7
ATOM 26255 O O . GLY B 2 17 ? 23.569 8.698 -0.274 1.00 1.44 117 GLY B O 7
ATOM 26259 N N . PRO B 2 18 ? 24.748 8.592 -2.194 1.00 1.35 118 PRO B N 7
ATOM 26260 C CA . PRO B 2 18 ? 25.778 9.532 -1.766 1.00 1.47 118 PRO B CA 7
ATOM 26261 C C . PRO B 2 18 ? 25.275 10.984 -1.801 1.00 1.48 118 PRO B C 7
ATOM 26262 O O . PRO B 2 18 ? 24.342 11.291 -2.551 1.00 1.42 118 PRO B O 7
ATOM 26288 N N . GLY B 2 20 ? 24.955 15.034 -2.543 1.00 1.61 120 GLY B N 7
ATOM 26289 C CA . GLY B 2 20 ? 25.150 15.808 -3.755 1.00 1.62 120 GLY B CA 7
ATOM 26290 C C . GLY B 2 20 ? 26.425 16.649 -3.723 1.00 1.69 120 GLY B C 7
ATOM 26291 O O . GLY B 2 20 ? 27.018 16.843 -2.657 1.00 1.75 120 GLY B O 7
ATOM 26295 N N . PRO B 2 21 ? 26.853 17.170 -4.884 1.00 1.74 121 PRO B N 7
ATOM 26296 C CA . PRO B 2 21 ? 28.038 18.014 -4.979 1.00 1.83 121 PRO B CA 7
ATOM 26297 C C . PRO B 2 21 ? 27.871 19.378 -4.288 1.00 1.88 121 PRO B C 7
ATOM 26298 O O . PRO B 2 21 ? 26.742 19.817 -4.038 1.00 1.85 121 PRO B O 7
ATOM 26333 N N . GLY C 2 2 ? 14.009 -32.525 1.006 1.00 2.43 202 GLY C N 7
ATOM 26334 C CA . GLY C 2 2 ? 15.384 -32.895 0.735 1.00 2.41 202 GLY C CA 7
ATOM 26335 C C . GLY C 2 2 ? 16.266 -31.663 0.572 1.00 2.34 202 GLY C C 7
ATOM 26336 O O . GLY C 2 2 ? 16.649 -31.064 1.581 1.00 2.40 202 GLY C O 7
ATOM 26340 N N . PRO C 2 3 ? 16.646 -31.305 -0.671 1.00 2.27 203 PRO C N 7
ATOM 26341 C CA . PRO C 2 3 ? 17.575 -30.208 -0.941 1.00 2.24 203 PRO C CA 7
ATOM 26342 C C . PRO C 2 3 ? 16.931 -28.853 -0.587 1.00 2.09 203 PRO C C 7
ATOM 26343 O O . PRO C 2 3 ? 15.733 -28.665 -0.816 1.00 2.00 203 PRO C O 7
ATOM 26369 N N . GLY C 2 5 ? 15.916 -24.844 -0.806 1.00 1.74 205 GLY C N 7
ATOM 26370 C CA . GLY C 2 5 ? 15.512 -24.012 -1.922 1.00 1.64 205 GLY C CA 7
ATOM 26371 C C . GLY C 2 5 ? 16.590 -23.026 -2.369 1.00 1.60 205 GLY C C 7
ATOM 26372 O O . GLY C 2 5 ? 17.614 -22.862 -1.696 1.00 1.66 205 GLY C O 7
ATOM 26376 N N . PRO C 2 6 ? 16.360 -22.344 -3.501 1.00 1.53 206 PRO C N 7
ATOM 26377 C CA . PRO C 2 6 ? 17.307 -21.382 -4.049 1.00 1.51 206 PRO C CA 7
ATOM 26378 C C . PRO C 2 6 ? 17.263 -20.049 -3.288 1.00 1.41 206 PRO C C 7
ATOM 26379 O O . PRO C 2 6 ? 16.272 -19.763 -2.611 1.00 1.37 206 PRO C O 7
ATOM 26405 N N . GLY C 2 8 ? 16.844 -16.099 -2.282 1.00 1.18 208 GLY C N 7
ATOM 26406 C CA . GLY C 2 8 ? 15.786 -15.153 -2.575 1.00 1.13 208 GLY C CA 7
ATOM 26407 C C . GLY C 2 8 ? 16.190 -14.101 -3.597 1.00 1.11 208 GLY C C 7
ATOM 26408 O O . GLY C 2 8 ? 17.359 -13.979 -3.973 1.00 1.14 208 GLY C O 7
ATOM 26412 N N . LEU C 2 9 ? 15.207 -13.322 -4.038 1.00 1.15 209 LEU C N 7
ATOM 26413 C CA . LEU C 2 9 ? 15.411 -12.301 -5.050 1.00 1.19 209 LEU C CA 7
ATOM 26414 C C . LEU C 2 9 ? 15.830 -10.979 -4.401 1.00 1.08 209 LEU C C 7
ATOM 26415 O O . LEU C 2 9 ? 15.593 -10.777 -3.207 1.00 1.08 209 LEU C O 7
ATOM 26446 N N . GLY C 2 11 ? 15.989 -7.053 -3.174 1.00 0.98 211 GLY C N 7
ATOM 26447 C CA . GLY C 2 11 ? 14.942 -6.205 -2.623 1.00 1.08 211 GLY C CA 7
ATOM 26448 C C . GLY C 2 11 ? 14.584 -5.054 -3.559 1.00 1.10 211 GLY C C 7
ATOM 26449 O O . GLY C 2 11 ? 14.320 -5.256 -4.744 1.00 1.22 211 GLY C O 7
ATOM 26453 N N . GLU C 2 12 ? 14.558 -3.837 -3.022 1.00 1.16 212 GLU C N 7
ATOM 26454 C CA . GLU C 2 12 ? 14.201 -2.638 -3.769 1.00 1.24 212 GLU C CA 7
ATOM 26455 C C . GLU C 2 12 ? 15.278 -1.585 -3.595 1.00 1.12 212 GLU C C 7
ATOM 26456 O O . GLU C 2 12 ? 15.879 -1.493 -2.520 1.00 1.06 212 GLU C O 7
ATOM 26468 N N . ASN C 2 13 ? 15.479 -0.767 -4.633 1.00 1.18 213 ASN C N 7
ATOM 26469 C CA . ASN C 2 13 ? 16.444 0.331 -4.665 1.00 1.13 213 ASN C CA 7
ATOM 26470 C C . ASN C 2 13 ? 16.276 1.247 -3.450 1.00 1.14 213 ASN C C 7
ATOM 26471 O O . ASN C 2 13 ? 15.156 1.608 -3.081 1.00 1.32 213 ASN C O 7
ATOM 26482 N N . GLY C 2 14 ? 17.397 1.592 -2.823 1.00 1.05 214 GLY C N 7
ATOM 26483 C CA . GLY C 2 14 ? 17.435 2.434 -1.645 1.00 1.16 214 GLY C CA 7
ATOM 26484 C C . GLY C 2 14 ? 17.037 3.882 -1.908 1.00 1.24 214 GLY C C 7
ATOM 26485 O O . GLY C 2 14 ? 16.857 4.292 -3.056 1.00 1.25 214 GLY C O 7
ATOM 26489 N N . PRO C 2 15 ? 16.915 4.687 -0.845 1.00 1.35 215 PRO C N 7
ATOM 26490 C CA . PRO C 2 15 ? 16.527 6.086 -0.961 1.00 1.46 215 PRO C CA 7
ATOM 26491 C C . PRO C 2 15 ? 17.669 6.952 -1.501 1.00 1.37 215 PRO C C 7
ATOM 26492 O O . PRO C 2 15 ? 18.839 6.649 -1.252 1.00 1.29 215 PRO C O 7
ATOM 26518 N N . GLY C 2 17 ? 20.363 10.082 -1.966 1.00 1.36 217 GLY C N 7
ATOM 26519 C CA . GLY C 2 17 ? 21.252 10.728 -1.022 1.00 1.44 217 GLY C CA 7
ATOM 26520 C C . GLY C 2 17 ? 20.769 12.110 -0.584 1.00 1.56 217 GLY C C 7
ATOM 26521 O O . GLY C 2 17 ? 19.843 12.673 -1.178 1.00 1.60 217 GLY C O 7
ATOM 26525 N N . PRO C 2 18 ? 21.401 12.673 0.457 1.00 1.67 218 PRO C N 7
ATOM 26526 C CA . PRO C 2 18 ? 21.029 13.975 0.993 1.00 1.82 218 PRO C CA 7
ATOM 26527 C C . PRO C 2 18 ? 21.640 15.125 0.170 1.00 1.77 218 PRO C C 7
ATOM 26528 O O . PRO C 2 18 ? 22.574 14.909 -0.610 1.00 1.67 218 PRO C O 7
ATOM 26554 N N . GLY C 2 20 ? 23.876 18.219 -0.966 1.00 1.82 220 GLY C N 7
ATOM 26555 C CA . GLY C 2 20 ? 25.258 18.575 -0.697 1.00 1.85 220 GLY C CA 7
ATOM 26556 C C . GLY C 2 20 ? 25.421 19.937 -0.016 1.00 1.98 220 GLY C C 7
ATOM 26557 O O . GLY C 2 20 ? 24.464 20.718 0.055 1.00 2.03 220 GLY C O 7
ATOM 26561 N N . PRO C 2 21 ? 26.649 20.253 0.439 1.00 2.07 221 PRO C N 7
ATOM 26562 C CA . PRO C 2 21 ? 26.986 21.526 1.080 1.00 2.21 221 PRO C CA 7
ATOM 26563 C C . PRO C 2 21 ? 26.764 22.748 0.171 1.00 2.18 221 PRO C C 7
ATOM 26564 O O . PRO C 2 21 ? 27.381 22.841 -0.900 1.00 2.13 221 PRO C O 7
ATOM 26599 N N . GLY D 2 2 ? 11.424 -29.296 0.337 1.00 2.12 302 GLY D N 7
ATOM 26600 C CA . GLY D 2 2 ? 12.437 -29.268 1.375 1.00 2.17 302 GLY D CA 7
ATOM 26601 C C . GLY D 2 2 ? 12.512 -27.923 2.088 1.00 2.16 302 GLY D C 7
ATOM 26602 O O . GLY D 2 2 ? 11.563 -27.134 2.033 1.00 2.15 302 GLY D O 7
ATOM 26606 N N . PRO D 2 3 ? 13.629 -27.664 2.793 1.00 2.20 303 PRO D N 7
ATOM 26607 C CA . PRO D 2 3 ? 13.819 -26.446 3.578 1.00 2.22 303 PRO D CA 7
ATOM 26608 C C . PRO D 2 3 ? 13.849 -25.208 2.662 1.00 2.04 303 PRO D C 7
ATOM 26609 O O . PRO D 2 3 ? 14.428 -25.279 1.575 1.00 1.93 303 PRO D O 7
ATOM 26635 N N . GLY D 2 5 ? 14.838 -21.672 0.878 1.00 1.67 305 GLY D N 7
ATOM 26636 C CA . GLY D 2 5 ? 16.127 -21.099 0.543 1.00 1.64 305 GLY D CA 7
ATOM 26637 C C . GLY D 2 5 ? 16.507 -19.909 1.426 1.00 1.66 305 GLY D C 7
ATOM 26638 O O . GLY D 2 5 ? 15.651 -19.342 2.115 1.00 1.71 305 GLY D O 7
ATOM 26642 N N . PRO D 2 6 ? 17.787 -19.506 1.399 1.00 1.68 306 PRO D N 7
ATOM 26643 C CA . PRO D 2 6 ? 18.282 -18.385 2.192 1.00 1.74 306 PRO D CA 7
ATOM 26644 C C . PRO D 2 6 ? 17.789 -17.035 1.652 1.00 1.57 306 PRO D C 7
ATOM 26645 O O . PRO D 2 6 ? 17.433 -16.941 0.474 1.00 1.43 306 PRO D O 7
ATOM 26671 N N . GLY D 2 8 ? 17.526 -13.332 0.057 1.00 1.25 308 GLY D N 7
ATOM 26672 C CA . GLY D 2 8 ? 18.185 -12.716 -1.077 1.00 1.17 308 GLY D CA 7
ATOM 26673 C C . GLY D 2 8 ? 18.984 -11.485 -0.680 1.00 1.17 308 GLY D C 7
ATOM 26674 O O . GLY D 2 8 ? 19.036 -11.093 0.489 1.00 1.31 308 GLY D O 7
ATOM 26678 N N . LEU D 2 9 ? 19.622 -10.872 -1.672 1.00 1.09 309 LEU D N 7
ATOM 26679 C CA . LEU D 2 9 ? 20.481 -9.718 -1.455 1.00 1.13 309 LEU D CA 7
ATOM 26680 C C . LEU D 2 9 ? 19.652 -8.434 -1.464 1.00 1.05 309 LEU D C 7
ATOM 26681 O O . LEU D 2 9 ? 18.683 -8.346 -2.197 1.00 1.00 309 LEU D O 7
ATOM 26712 N N . GLY D 2 11 ? 18.376 -4.408 -2.054 1.00 0.94 311 GLY D N 7
ATOM 26713 C CA . GLY D 2 11 ? 18.299 -3.618 -3.264 1.00 0.89 311 GLY D CA 7
ATOM 26714 C C . GLY D 2 11 ? 19.552 -2.795 -3.534 1.00 0.87 311 GLY D C 7
ATOM 26715 O O . GLY D 2 11 ? 20.492 -2.748 -2.738 1.00 0.95 311 GLY D O 7
ATOM 26719 N N . GLU D 2 12 ? 19.555 -2.135 -4.683 1.00 0.89 312 GLU D N 7
ATOM 26720 C CA . GLU D 2 12 ? 20.669 -1.340 -5.167 1.00 0.95 312 GLU D CA 7
ATOM 26721 C C . GLU D 2 12 ? 20.752 -0.026 -4.384 1.00 0.90 312 GLU D C 7
ATOM 26722 O O . GLU D 2 12 ? 19.783 0.405 -3.754 1.00 0.88 312 GLU D O 7
ATOM 26734 N N . ASN D 2 13 ? 21.910 0.626 -4.444 1.00 0.98 313 ASN D N 7
ATOM 26735 C CA . ASN D 2 13 ? 22.145 1.901 -3.775 1.00 1.01 313 ASN D CA 7
ATOM 26736 C C . ASN D 2 13 ? 21.274 2.993 -4.399 1.00 0.96 313 ASN D C 7
ATOM 26737 O O . ASN D 2 13 ? 21.062 3.026 -5.614 1.00 1.01 313 ASN D O 7
ATOM 26748 N N . GLY D 2 14 ? 20.764 3.876 -3.542 1.00 0.98 314 GLY D N 7
ATOM 26749 C CA . GLY D 2 14 ? 19.915 4.966 -3.964 1.00 1.02 314 GLY D CA 7
ATOM 26750 C C . GLY D 2 14 ? 20.630 6.003 -4.832 1.00 1.07 314 GLY D C 7
ATOM 26751 O O . GLY D 2 14 ? 21.858 6.100 -4.791 1.00 1.10 314 GLY D O 7
ATOM 26755 N N . PRO D 2 15 ? 19.882 6.777 -5.639 1.00 1.14 315 PRO D N 7
ATOM 26756 C CA . PRO D 2 15 ? 20.458 7.760 -6.559 1.00 1.24 315 PRO D CA 7
ATOM 26757 C C . PRO D 2 15 ? 21.197 8.885 -5.803 1.00 1.22 315 PRO D C 7
ATOM 26758 O O . PRO D 2 15 ? 20.897 9.140 -4.633 1.00 1.20 315 PRO D O 7
ATOM 26784 N N . GLY D 2 17 ? 22.364 12.406 -4.239 1.00 1.38 317 GLY D N 7
ATOM 26785 C CA . GLY D 2 17 ? 21.601 13.498 -3.672 1.00 1.48 317 GLY D CA 7
ATOM 26786 C C . GLY D 2 17 ? 21.715 14.800 -4.466 1.00 1.55 317 GLY D C 7
ATOM 26787 O O . GLY D 2 17 ? 22.595 14.927 -5.325 1.00 1.55 317 GLY D O 7
ATOM 26791 N N . PRO D 2 18 ? 20.812 15.766 -4.211 1.00 1.65 318 PRO D N 7
ATOM 26792 C CA . PRO D 2 18 ? 20.756 17.027 -4.949 1.00 1.75 318 PRO D CA 7
ATOM 26793 C C . PRO D 2 18 ? 21.985 17.917 -4.675 1.00 1.75 318 PRO D C 7
ATOM 26794 O O . PRO D 2 18 ? 22.526 17.896 -3.566 1.00 1.73 318 PRO D O 7
ATOM 26820 N N . GLY D 2 20 ? 24.284 21.146 -3.794 1.00 1.90 320 GLY D N 7
ATOM 26821 C CA . GLY D 2 20 ? 24.129 22.267 -2.882 1.00 1.99 320 GLY D CA 7
ATOM 26822 C C . GLY D 2 20 ? 24.109 23.607 -3.626 1.00 2.08 320 GLY D C 7
ATOM 26823 O O . GLY D 2 20 ? 25.035 23.862 -4.401 1.00 2.09 320 GLY D O 7
ATOM 26827 N N . PRO D 2 21 ? 23.087 24.464 -3.420 1.00 2.20 321 PRO D N 7
ATOM 26828 C CA . PRO D 2 21 ? 22.955 25.758 -4.098 1.00 2.32 321 PRO D CA 7
ATOM 26829 C C . PRO D 2 21 ? 24.090 26.716 -3.672 1.00 2.32 321 PRO D C 7
ATOM 26830 O O . PRO D 2 21 ? 24.151 27.112 -2.504 1.00 2.39 321 PRO D O 7
ATOM 26860 N N . SER A 1 1 ? -28.222 -2.796 5.501 1.00 9.15 1 SER A N 8
ATOM 26861 C CA . SER A 1 1 ? -27.742 -2.748 4.116 1.00 8.79 1 SER A CA 8
ATOM 26862 C C . SER A 1 1 ? -26.531 -1.809 4.032 1.00 8.44 1 SER A C 8
ATOM 26863 O O . SER A 1 1 ? -26.682 -0.608 3.797 1.00 8.67 1 SER A O 8
ATOM 26873 N N . THR A 1 2 ? -25.322 -2.325 4.270 1.00 7.99 2 THR A N 8
ATOM 26874 C CA . THR A 1 2 ? -24.091 -1.535 4.297 1.00 7.66 2 THR A CA 8
ATOM 26875 C C . THR A 1 2 ? -23.593 -1.320 2.849 1.00 7.68 2 THR A C 8
ATOM 26876 O O . THR A 1 2 ? -22.739 -2.040 2.329 1.00 7.45 2 THR A O 8
ATOM 26887 N N . GLN A 1 3 ? -24.178 -0.333 2.166 1.00 8.02 3 GLN A N 8
ATOM 26888 C CA . GLN A 1 3 ? -23.818 0.015 0.800 1.00 8.12 3 GLN A CA 8
ATOM 26889 C C . GLN A 1 3 ? -22.653 1.003 0.841 1.00 7.90 3 GLN A C 8
ATOM 26890 O O . GLN A 1 3 ? -22.790 2.123 1.337 1.00 8.04 3 GLN A O 8
ATOM 26904 N N . LEU A 1 4 ? -21.499 0.540 0.366 1.00 7.59 4 LEU A N 8
ATOM 26905 C CA . LEU A 1 4 ? -20.235 1.248 0.367 1.00 7.38 4 LEU A CA 8
ATOM 26906 C C . LEU A 1 4 ? -19.276 0.659 -0.657 1.00 7.40 4 LEU A C 8
ATOM 26907 O O . LEU A 1 4 ? -19.230 -0.561 -0.842 1.00 7.37 4 LEU A O 8
ATOM 26923 N N . ASP A 1 5 ? -18.518 1.538 -1.309 1.00 7.51 5 ASP A N 8
ATOM 26924 C CA . ASP A 1 5 ? -17.493 1.172 -2.271 1.00 7.55 5 ASP A CA 8
ATOM 26925 C C . ASP A 1 5 ? -16.166 1.279 -1.547 1.00 7.02 5 ASP A C 8
ATOM 26926 O O . ASP A 1 5 ? -15.777 2.357 -1.093 1.00 6.91 5 ASP A O 8
ATOM 26935 N N . ILE A 1 6 ? -15.473 0.150 -1.429 1.00 6.74 6 ILE A N 8
ATOM 26936 C CA . ILE A 1 6 ? -14.177 0.044 -0.795 1.00 6.22 6 ILE A CA 8
ATOM 26937 C C . ILE A 1 6 ? -13.196 -0.523 -1.828 1.00 6.26 6 ILE A C 8
ATOM 26938 O O . ILE A 1 6 ? -13.525 -1.441 -2.576 1.00 6.48 6 ILE A O 8
ATOM 26954 N N . VAL A 1 7 ? -11.978 0.007 -1.883 1.00 6.08 7 VAL A N 8
ATOM 26955 C CA . VAL A 1 7 ? -10.899 -0.531 -2.704 1.00 6.09 7 VAL A CA 8
ATOM 26956 C C . VAL A 1 7 ? -9.692 -0.803 -1.810 1.00 5.52 7 VAL A C 8
ATOM 26957 O O . VAL A 1 7 ? -9.354 0.016 -0.955 1.00 5.21 7 VAL A O 8
ATOM 26970 N N . ILE A 1 8 ? -9.050 -1.949 -2.022 1.00 5.44 8 ILE A N 8
ATOM 26971 C CA . ILE A 1 8 ? -7.867 -2.379 -1.306 1.00 4.94 8 ILE A CA 8
ATOM 26972 C C . ILE A 1 8 ? -6.714 -2.354 -2.309 1.00 4.98 8 ILE A C 8
ATOM 26973 O O . ILE A 1 8 ? -6.734 -3.095 -3.294 1.00 5.38 8 ILE A O 8
ATOM 26989 N N . VAL A 1 9 ? -5.721 -1.498 -2.066 1.00 4.62 9 VAL A N 8
ATOM 26990 C CA . VAL A 1 9 ? -4.565 -1.315 -2.925 1.00 4.63 9 VAL A CA 8
ATOM 26991 C C . VAL A 1 9 ? -3.326 -1.848 -2.195 1.00 4.12 9 VAL A C 8
ATOM 26992 O O . VAL A 1 9 ? -2.877 -1.262 -1.205 1.00 3.66 9 VAL A O 8
ATOM 27005 N N . LEU A 1 10 ? -2.772 -2.959 -2.683 1.00 4.26 10 LEU A N 8
ATOM 27006 C CA . LEU A 1 10 ? -1.607 -3.621 -2.112 1.00 3.90 10 LEU A CA 8
ATOM 27007 C C . LEU A 1 10 ? -0.443 -3.518 -3.091 1.00 3.88 10 LEU A C 8
ATOM 27008 O O . LEU A 1 10 ? -0.620 -3.325 -4.290 1.00 4.30 10 LEU A O 8
ATOM 27024 N N . ASP A 1 11 ? 0.768 -3.661 -2.574 1.00 3.43 11 ASP A N 8
ATOM 27025 C CA . ASP A 1 11 ? 1.992 -3.699 -3.349 1.00 3.38 11 ASP A CA 8
ATOM 27026 C C . ASP A 1 11 ? 2.558 -5.109 -3.187 1.00 3.58 11 ASP A C 8
ATOM 27027 O O . ASP A 1 11 ? 2.397 -5.728 -2.133 1.00 3.51 11 ASP A O 8
ATOM 27036 N N . GLY A 1 12 ? 3.201 -5.614 -4.237 1.00 3.96 12 GLY A N 8
ATOM 27037 C CA . GLY A 1 12 ? 3.907 -6.881 -4.200 1.00 4.28 12 GLY A CA 8
ATOM 27038 C C . GLY A 1 12 ? 5.332 -6.749 -4.647 1.00 4.09 12 GLY A C 8
ATOM 27039 O O . GLY A 1 12 ? 5.837 -7.588 -5.388 1.00 4.52 12 GLY A O 8
ATOM 27043 N N . SER A 1 13 ? 5.985 -5.696 -4.174 1.00 3.48 13 SER A N 8
ATOM 27044 C CA . SER A 1 13 ? 7.377 -5.436 -4.419 1.00 3.27 13 SER A CA 8
ATOM 27045 C C . SER A 1 13 ? 8.319 -6.506 -3.851 1.00 3.23 13 SER A C 8
ATOM 27046 O O . SER A 1 13 ? 7.933 -7.388 -3.082 1.00 3.43 13 SER A O 8
ATOM 27054 N N . ASN A 1 14 ? 9.606 -6.320 -4.140 1.00 3.10 14 ASN A N 8
ATOM 27055 C CA . ASN A 1 14 ? 10.692 -7.086 -3.551 1.00 3.22 14 ASN A CA 8
ATOM 27056 C C . ASN A 1 14 ? 10.875 -6.712 -2.063 1.00 2.80 14 ASN A C 8
ATOM 27057 O O . ASN A 1 14 ? 11.448 -7.472 -1.296 1.00 3.08 14 ASN A O 8
ATOM 27068 N N . SER A 1 15 ? 10.366 -5.559 -1.625 1.00 2.34 15 SER A N 8
ATOM 27069 C CA . SER A 1 15 ? 10.384 -5.110 -0.243 1.00 2.03 15 SER A CA 8
ATOM 27070 C C . SER A 1 15 ? 9.271 -5.749 0.610 1.00 2.28 15 SER A C 8
ATOM 27071 O O . SER A 1 15 ? 9.247 -5.540 1.824 1.00 2.35 15 SER A O 8
ATOM 27079 N N . ILE A 1 16 ? 8.373 -6.542 0.010 1.00 2.61 16 ILE A N 8
ATOM 27080 C CA . ILE A 1 16 ? 7.286 -7.209 0.709 1.00 2.89 16 ILE A CA 8
ATOM 27081 C C . ILE A 1 16 ? 7.722 -8.631 1.070 1.00 3.52 16 ILE A C 8
ATOM 27082 O O . ILE A 1 16 ? 8.432 -9.317 0.331 1.00 3.80 16 ILE A O 8
ATOM 27098 N N . TYR A 1 17 ? 7.262 -9.053 2.246 1.00 3.81 17 TYR A N 8
ATOM 27099 C CA . TYR A 1 17 ? 7.434 -10.372 2.844 1.00 4.46 17 TYR A CA 8
ATOM 27100 C C . TYR A 1 17 ? 6.534 -11.397 2.118 1.00 4.84 17 TYR A C 8
ATOM 27101 O O . TYR A 1 17 ? 5.794 -11.018 1.211 1.00 4.63 17 TYR A O 8
ATOM 27119 N N . PRO A 1 18 ? 6.553 -12.693 2.490 1.00 5.46 18 PRO A N 8
ATOM 27120 C CA . PRO A 1 18 ? 5.607 -13.705 1.993 1.00 5.92 18 PRO A CA 8
ATOM 27121 C C . PRO A 1 18 ? 4.153 -13.252 1.825 1.00 5.80 18 PRO A C 8
ATOM 27122 O O . PRO A 1 18 ? 3.559 -12.688 2.745 1.00 5.57 18 PRO A O 8
ATOM 27133 N N . TRP A 1 19 ? 3.572 -13.534 0.651 1.00 6.01 19 TRP A N 8
ATOM 27134 C CA . TRP A 1 19 ? 2.201 -13.165 0.294 1.00 5.98 19 TRP A CA 8
ATOM 27135 C C . TRP A 1 19 ? 1.151 -13.855 1.187 1.00 6.27 19 TRP A C 8
ATOM 27136 O O . TRP A 1 19 ? -0.016 -13.469 1.210 1.00 6.17 19 TRP A O 8
ATOM 27157 N N . ASP A 1 20 ? 1.577 -14.856 1.965 1.00 6.65 20 ASP A N 8
ATOM 27158 C CA . ASP A 1 20 ? 0.794 -15.535 2.992 1.00 6.99 20 ASP A CA 8
ATOM 27159 C C . ASP A 1 20 ? 0.234 -14.586 4.061 1.00 6.57 20 ASP A C 8
ATOM 27160 O O . ASP A 1 20 ? -0.854 -14.823 4.584 1.00 6.72 20 ASP A O 8
ATOM 27169 N N . SER A 1 21 ? 0.947 -13.497 4.370 1.00 6.07 21 SER A N 8
ATOM 27170 C CA . SER A 1 21 ? 0.542 -12.538 5.390 1.00 5.68 21 SER A CA 8
ATOM 27171 C C . SER A 1 21 ? -0.658 -11.707 4.893 1.00 5.31 21 SER A C 8
ATOM 27172 O O . SER A 1 21 ? -1.671 -11.619 5.589 1.00 5.24 21 SER A O 8
ATOM 27180 N N . VAL A 1 22 ? -0.580 -11.140 3.677 1.00 5.15 22 VAL A N 8
ATOM 27181 C CA . VAL A 1 22 ? -1.648 -10.309 3.123 1.00 4.90 22 VAL A CA 8
ATOM 27182 C C . VAL A 1 22 ? -2.880 -11.154 2.740 1.00 5.36 22 VAL A C 8
ATOM 27183 O O . VAL A 1 22 ? -4.008 -10.688 2.895 1.00 5.23 22 VAL A O 8
ATOM 27196 N N . THR A 1 23 ? -2.691 -12.401 2.292 1.00 5.94 23 THR A N 8
ATOM 27197 C CA . THR A 1 23 ? -3.798 -13.297 1.956 1.00 6.44 23 THR A CA 8
ATOM 27198 C C . THR A 1 23 ? -4.615 -13.674 3.195 1.00 6.50 23 THR A C 8
ATOM 27199 O O . THR A 1 23 ? -5.845 -13.628 3.150 1.00 6.61 23 THR A O 8
ATOM 27210 N N . ALA A 1 24 ? -3.941 -13.972 4.314 1.00 6.47 24 ALA A N 8
ATOM 27211 C CA . ALA A 1 24 ? -4.589 -14.273 5.582 1.00 6.59 24 ALA A CA 8
ATOM 27212 C C . ALA A 1 24 ? -5.301 -13.036 6.139 1.00 6.10 24 ALA A C 8
ATOM 27213 O O . ALA A 1 24 ? -6.419 -13.150 6.635 1.00 6.24 24 ALA A O 8
ATOM 27220 N N . PHE A 1 25 ? -4.684 -11.858 5.990 1.00 5.55 25 PHE A N 8
ATOM 27221 C CA . PHE A 1 25 ? -5.250 -10.567 6.358 1.00 5.07 25 PHE A CA 8
ATOM 27222 C C . PHE A 1 25 ? -6.553 -10.289 5.598 1.00 5.10 25 PHE A C 8
ATOM 27223 O O . PHE A 1 25 ? -7.580 -10.025 6.223 1.00 5.06 25 PHE A O 8
ATOM 27240 N N . LEU A 1 26 ? -6.526 -10.411 4.263 1.00 5.24 26 LEU A N 8
ATOM 27241 C CA . LEU A 1 26 ? -7.692 -10.195 3.415 1.00 5.42 26 LEU A CA 8
ATOM 27242 C C . LEU A 1 26 ? -8.792 -11.218 3.704 1.00 5.91 26 LEU A C 8
ATOM 27243 O O . LEU A 1 26 ? -9.960 -10.852 3.740 1.00 5.93 26 LEU A O 8
ATOM 27259 N N . ASN A 1 27 ? -8.421 -12.477 3.961 1.00 6.36 27 ASN A N 8
ATOM 27260 C CA . ASN A 1 27 ? -9.330 -13.549 4.362 1.00 6.89 27 ASN A CA 8
ATOM 27261 C C . ASN A 1 27 ? -10.055 -13.198 5.670 1.00 6.66 27 ASN A C 8
ATOM 27262 O O . ASN A 1 27 ? -11.282 -13.261 5.727 1.00 6.81 27 ASN A O 8
ATOM 27273 N N . ASP A 1 28 ? -9.305 -12.803 6.705 1.00 6.33 28 ASP A N 8
ATOM 27274 C CA . ASP A 1 28 ? -9.864 -12.478 8.019 1.00 6.16 28 ASP A CA 8
ATOM 27275 C C . ASP A 1 28 ? -10.685 -11.183 7.988 1.00 5.75 28 ASP A C 8
ATOM 27276 O O . ASP A 1 28 ? -11.614 -11.012 8.780 1.00 5.82 28 ASP A O 8
ATOM 27285 N N . LEU A 1 29 ? -10.366 -10.281 7.054 1.00 5.38 29 LEU A N 8
ATOM 27286 C CA . LEU A 1 29 ? -11.121 -9.068 6.798 1.00 5.07 29 LEU A CA 8
ATOM 27287 C C . LEU A 1 29 ? -12.423 -9.425 6.082 1.00 5.46 29 LEU A C 8
ATOM 27288 O O . LEU A 1 29 ? -13.493 -9.036 6.546 1.00 5.46 29 LEU A O 8
ATOM 27304 N N . LEU A 1 30 ? -12.351 -10.192 4.986 1.00 5.85 30 LEU A N 8
ATOM 27305 C CA . LEU A 1 30 ? -13.511 -10.576 4.193 1.00 6.31 30 LEU A CA 8
ATOM 27306 C C . LEU A 1 30 ? -14.495 -11.439 4.981 1.00 6.63 30 LEU A C 8
ATOM 27307 O O . LEU A 1 30 ? -15.696 -11.319 4.775 1.00 6.84 30 LEU A O 8
ATOM 27323 N N . GLU A 1 31 ? -14.003 -12.252 5.923 1.00 6.71 31 GLU A N 8
ATOM 27324 C CA . GLU A 1 31 ? -14.824 -13.049 6.825 1.00 7.05 31 GLU A CA 8
ATOM 27325 C C . GLU A 1 31 ? -15.760 -12.167 7.675 1.00 6.76 31 GLU A C 8
ATOM 27326 O O . GLU A 1 31 ? -16.904 -12.540 7.936 1.00 7.04 31 GLU A O 8
ATOM 27338 N N . ARG A 1 32 ? -15.277 -10.990 8.089 1.00 6.23 32 ARG A N 8
ATOM 27339 C CA . ARG A 1 32 ? -16.046 -10.031 8.872 1.00 5.96 32 ARG A CA 8
ATOM 27340 C C . ARG A 1 32 ? -16.877 -9.104 7.977 1.00 5.91 32 ARG A C 8
ATOM 27341 O O . ARG A 1 32 ? -17.867 -8.544 8.450 1.00 5.89 32 ARG A O 8
ATOM 27362 N N . MET A 1 33 ? -16.510 -8.942 6.702 1.00 5.95 33 MET A N 8
ATOM 27363 C CA . MET A 1 33 ? -17.270 -8.148 5.747 1.00 6.03 33 MET A CA 8
ATOM 27364 C C . MET A 1 33 ? -18.556 -8.891 5.370 1.00 6.52 33 MET A C 8
ATOM 27365 O O . MET A 1 33 ? -18.533 -10.054 4.966 1.00 6.90 33 MET A O 8
ATOM 27379 N N . ASP A 1 34 ? -19.693 -8.214 5.539 1.00 6.56 34 ASP A N 8
ATOM 27380 C CA . ASP A 1 34 ? -21.020 -8.773 5.300 1.00 7.02 34 ASP A CA 8
ATOM 27381 C C . ASP A 1 34 ? -21.337 -8.636 3.808 1.00 7.39 34 ASP A C 8
ATOM 27382 O O . ASP A 1 34 ? -21.934 -7.654 3.376 1.00 7.49 34 ASP A O 8
ATOM 27391 N N . ILE A 1 35 ? -20.873 -9.575 2.982 1.00 7.65 35 ILE A N 8
ATOM 27392 C CA . ILE A 1 35 ? -21.114 -9.535 1.544 1.00 8.07 35 ILE A CA 8
ATOM 27393 C C . ILE A 1 35 ? -22.370 -10.378 1.300 1.00 8.66 35 ILE A C 8
ATOM 27394 O O . ILE A 1 35 ? -22.331 -11.600 1.134 1.00 8.96 35 ILE A O 8
ATOM 27410 N N . GLY A 1 36 ? -23.509 -9.700 1.330 1.00 8.86 36 GLY A N 8
ATOM 27411 C CA . GLY A 1 36 ? -24.811 -10.291 1.124 1.00 9.42 36 GLY A CA 8
ATOM 27412 C C . GLY A 1 36 ? -25.186 -10.261 -0.363 1.00 9.84 36 GLY A C 8
ATOM 27413 O O . GLY A 1 36 ? -24.418 -10.763 -1.187 1.00 10.06 36 GLY A O 8
ATOM 27417 N N . PRO A 1 37 ? -26.378 -9.743 -0.720 1.00 10.02 37 PRO A N 8
ATOM 27418 C CA . PRO A 1 37 ? -26.878 -9.769 -2.099 1.00 10.49 37 PRO A CA 8
ATOM 27419 C C . PRO A 1 37 ? -26.124 -8.750 -2.976 1.00 10.44 37 PRO A C 8
ATOM 27420 O O . PRO A 1 37 ? -25.761 -9.065 -4.110 1.00 10.78 37 PRO A O 8
ATOM 27431 N N . LYS A 1 38 ? -25.926 -7.520 -2.473 1.00 10.05 38 LYS A N 8
ATOM 27432 C CA . LYS A 1 38 ? -25.373 -6.400 -3.230 1.00 10.02 38 LYS A CA 8
ATOM 27433 C C . LYS A 1 38 ? -24.795 -5.306 -2.328 1.00 9.50 38 LYS A C 8
ATOM 27434 O O . LYS A 1 38 ? -24.880 -4.126 -2.659 1.00 9.56 38 LYS A O 8
ATOM 27453 N N . GLN A 1 39 ? -24.236 -5.673 -1.180 1.00 9.02 39 GLN A N 8
ATOM 27454 C CA . GLN A 1 39 ? -23.674 -4.726 -0.229 1.00 8.52 39 GLN A CA 8
ATOM 27455 C C . GLN A 1 39 ? -22.205 -5.062 -0.001 1.00 8.09 39 GLN A C 8
ATOM 27456 O O . GLN A 1 39 ? -21.780 -6.190 -0.261 1.00 8.14 39 GLN A O 8
ATOM 27470 N N . THR A 1 40 ? -21.461 -4.085 0.522 1.00 7.70 40 THR A N 8
ATOM 27471 C CA . THR A 1 40 ? -20.070 -4.198 0.936 1.00 7.26 40 THR A CA 8
ATOM 27472 C C . THR A 1 40 ? -19.178 -4.570 -0.259 1.00 7.44 40 THR A C 8
ATOM 27473 O O . THR A 1 40 ? -18.745 -5.711 -0.398 1.00 7.49 40 THR A O 8
ATOM 27484 N N . GLN A 1 41 ? -18.952 -3.634 -1.178 1.00 7.60 41 GLN A N 8
ATOM 27485 C CA . GLN A 1 41 ? -18.218 -3.943 -2.396 1.00 7.80 41 GLN A CA 8
ATOM 27486 C C . GLN A 1 41 ? -16.752 -3.604 -2.133 1.00 7.33 41 GLN A C 8
ATOM 27487 O O . GLN A 1 41 ? -16.421 -2.466 -1.801 1.00 7.01 41 GLN A O 8
ATOM 27501 N N . VAL A 1 42 ? -15.894 -4.610 -2.276 1.00 7.32 42 VAL A N 8
ATOM 27502 C CA . VAL A 1 42 ? -14.461 -4.548 -2.045 1.00 6.89 42 VAL A CA 8
ATOM 27503 C C . VAL A 1 42 ? -13.748 -5.037 -3.303 1.00 7.18 42 VAL A C 8
ATOM 27504 O O . VAL A 1 42 ? -14.009 -6.146 -3.772 1.00 7.58 42 VAL A O 8
ATOM 27517 N N . GLY A 1 43 ? -12.866 -4.204 -3.854 1.00 7.02 43 GLY A N 8
ATOM 27518 C CA . GLY A 1 43 ? -12.041 -4.519 -5.012 1.00 7.28 43 GLY A CA 8
ATOM 27519 C C . GLY A 1 43 ? -10.577 -4.612 -4.601 1.00 6.84 43 GLY A C 8
ATOM 27520 O O . GLY A 1 43 ? -10.138 -3.863 -3.728 1.00 6.36 43 GLY A O 8
ATOM 27524 N N . ILE A 1 44 ? -9.822 -5.512 -5.235 1.00 7.02 44 ILE A N 8
ATOM 27525 C CA . ILE A 1 44 ? -8.407 -5.728 -4.953 1.00 6.65 44 ILE A CA 8
ATOM 27526 C C . ILE A 1 44 ? -7.615 -5.181 -6.141 1.00 6.80 44 ILE A C 8
ATOM 27527 O O . ILE A 1 44 ? -7.797 -5.616 -7.282 1.00 7.30 44 ILE A O 8
ATOM 27543 N N . VAL A 1 45 ? -6.723 -4.238 -5.854 1.00 6.38 45 VAL A N 8
ATOM 27544 C CA . VAL A 1 45 ? -5.827 -3.615 -6.805 1.00 6.49 45 VAL A CA 8
ATOM 27545 C C . VAL A 1 45 ? -4.400 -3.848 -6.308 1.00 5.99 45 VAL A C 8
ATOM 27546 O O . VAL A 1 45 ? -4.106 -3.713 -5.122 1.00 5.45 45 VAL A O 8
ATOM 27559 N N . GLN A 1 46 ? -3.507 -4.202 -7.225 1.00 6.20 46 GLN A N 8
ATOM 27560 C CA . GLN A 1 46 ? -2.094 -4.350 -6.969 1.00 5.79 46 GLN A CA 8
ATOM 27561 C C . GLN A 1 46 ? -1.364 -3.229 -7.711 1.00 5.77 46 GLN A C 8
ATOM 27562 O O . GLN A 1 46 ? -1.602 -3.027 -8.902 1.00 6.24 46 GLN A O 8
ATOM 27576 N N . TYR A 1 47 ? -0.460 -2.524 -7.028 1.00 5.26 47 TYR A N 8
ATOM 27577 C CA . TYR A 1 47 ? 0.372 -1.483 -7.619 1.00 5.27 47 TYR A CA 8
ATOM 27578 C C . TYR A 1 47 ? 1.847 -1.855 -7.532 1.00 4.90 47 TYR A C 8
ATOM 27579 O O . TYR A 1 47 ? 2.253 -2.690 -6.721 1.00 4.52 47 TYR A O 8
ATOM 27597 N N . GLY A 1 48 ? 2.630 -1.270 -8.428 1.00 5.07 48 GLY A N 8
ATOM 27598 C CA . GLY A 1 48 ? 4.055 -1.463 -8.509 1.00 4.78 48 GLY A CA 8
ATOM 27599 C C . GLY A 1 48 ? 4.589 -0.599 -9.640 1.00 5.08 48 GLY A C 8
ATOM 27600 O O . GLY A 1 48 ? 4.348 0.610 -9.655 1.00 5.11 48 GLY A O 8
ATOM 27604 N N . GLU A 1 49 ? 5.253 -1.217 -10.624 1.00 5.38 49 GLU A N 8
ATOM 27605 C CA . GLU A 1 49 ? 5.686 -0.554 -11.858 1.00 5.72 49 GLU A CA 8
ATOM 27606 C C . GLU A 1 49 ? 4.480 -0.115 -12.706 1.00 6.30 49 GLU A C 8
ATOM 27607 O O . GLU A 1 49 ? 4.546 0.870 -13.441 1.00 6.60 49 GLU A O 8
ATOM 27619 N N . ASN A 1 50 ? 3.376 -0.853 -12.570 1.00 6.47 50 ASN A N 8
ATOM 27620 C CA . ASN A 1 50 ? 2.081 -0.642 -13.194 1.00 7.01 50 ASN A CA 8
ATOM 27621 C C . ASN A 1 50 ? 0.989 -0.893 -12.158 1.00 6.90 50 ASN A C 8
ATOM 27622 O O . ASN A 1 50 ? 1.279 -1.283 -11.025 1.00 6.41 50 ASN A O 8
ATOM 27633 N N . VAL A 1 51 ? -0.268 -0.676 -12.543 1.00 7.36 51 VAL A N 8
ATOM 27634 C CA . VAL A 1 51 ? -1.433 -0.920 -11.706 1.00 7.32 51 VAL A CA 8
ATOM 27635 C C . VAL A 1 51 ? -2.202 -2.081 -12.328 1.00 7.74 51 VAL A C 8
ATOM 27636 O O . VAL A 1 51 ? -2.667 -1.986 -13.466 1.00 8.33 51 VAL A O 8
ATOM 27649 N N . THR A 1 52 ? -2.323 -3.176 -11.582 1.00 7.49 52 THR A N 8
ATOM 27650 C CA . THR A 1 52 ? -3.006 -4.382 -12.007 1.00 7.92 52 THR A CA 8
ATOM 27651 C C . THR A 1 52 ? -4.226 -4.608 -11.105 1.00 7.97 52 THR A C 8
ATOM 27652 O O . THR A 1 52 ? -4.135 -4.581 -9.878 1.00 7.54 52 THR A O 8
ATOM 27663 N N . HIS A 1 53 ? -5.376 -4.850 -11.729 1.00 8.52 53 HIS A N 8
ATOM 27664 C CA . HIS A 1 53 ? -6.646 -5.169 -11.088 1.00 8.66 53 HIS A CA 8
ATOM 27665 C C . HIS A 1 53 ? -7.298 -6.311 -11.851 1.00 9.08 53 HIS A C 8
ATOM 27666 O O . HIS A 1 53 ? -8.032 -6.078 -12.814 1.00 9.60 53 HIS A O 8
ATOM 27681 N N . GLU A 1 54 ? -7.017 -7.549 -11.441 1.00 8.89 54 GLU A N 8
ATOM 27682 C CA . GLU A 1 54 ? -7.576 -8.733 -12.085 1.00 9.32 54 GLU A CA 8
ATOM 27683 C C . GLU A 1 54 ? -9.075 -8.882 -11.769 1.00 9.62 54 GLU A C 8
ATOM 27684 O O . GLU A 1 54 ? -9.828 -9.390 -12.599 1.00 10.14 54 GLU A O 8
ATOM 27696 N N . PHE A 1 55 ? -9.507 -8.409 -10.594 1.00 9.32 55 PHE A N 8
ATOM 27697 C CA . PHE A 1 55 ? -10.899 -8.422 -10.179 1.00 9.58 55 PHE A CA 8
ATOM 27698 C C . PHE A 1 55 ? -11.432 -6.997 -10.190 1.00 9.51 55 PHE A C 8
ATOM 27699 O O . PHE A 1 55 ? -10.912 -6.109 -9.512 1.00 9.10 55 PHE A O 8
ATOM 27716 N N . ASN A 1 56 ? -12.488 -6.799 -10.978 1.00 9.95 56 ASN A N 8
ATOM 27717 C CA . ASN A 1 56 ? -13.208 -5.541 -11.119 1.00 10.00 56 ASN A CA 8
ATOM 27718 C C . ASN A 1 56 ? -14.050 -5.344 -9.857 1.00 9.72 56 ASN A C 8
ATOM 27719 O O . ASN A 1 56 ? -14.440 -6.312 -9.197 1.00 9.65 56 ASN A O 8
ATOM 27730 N N . LEU A 1 57 ? -14.376 -4.092 -9.535 1.00 9.60 57 LEU A N 8
ATOM 27731 C CA . LEU A 1 57 ? -15.181 -3.765 -8.365 1.00 9.35 57 LEU A CA 8
ATOM 27732 C C . LEU A 1 57 ? -16.618 -4.280 -8.507 1.00 9.75 57 LEU A C 8
ATOM 27733 O O . LEU A 1 57 ? -17.225 -4.617 -7.499 1.00 9.60 57 LEU A O 8
ATOM 27749 N N . ASN A 1 58 ? -17.123 -4.411 -9.745 1.00 10.29 58 ASN A N 8
ATOM 27750 C CA . ASN A 1 58 ? -18.433 -4.999 -10.042 1.00 10.73 58 ASN A CA 8
ATOM 27751 C C . ASN A 1 58 ? -18.342 -6.525 -10.183 1.00 10.94 58 ASN A C 8
ATOM 27752 O O . ASN A 1 58 ? -19.332 -7.163 -10.542 1.00 11.39 58 ASN A O 8
ATOM 27763 N N . LYS A 1 59 ? -17.174 -7.127 -9.918 1.00 10.65 59 LYS A N 8
ATOM 27764 C CA . LYS A 1 59 ? -16.979 -8.569 -10.006 1.00 10.87 59 LYS A CA 8
ATOM 27765 C C . LYS A 1 59 ? -17.214 -9.291 -8.684 1.00 10.69 59 LYS A C 8
ATOM 27766 O O . LYS A 1 59 ? -17.048 -10.506 -8.593 1.00 10.84 59 LYS A O 8
ATOM 27785 N N . TYR A 1 60 ? -17.688 -8.559 -7.682 1.00 10.42 60 TYR A N 8
ATOM 27786 C CA . TYR A 1 60 ? -18.151 -9.106 -6.424 1.00 10.27 60 TYR A CA 8
ATOM 27787 C C . TYR A 1 60 ? -19.496 -9.825 -6.626 1.00 10.35 60 TYR A C 8
ATOM 27788 O O . TYR A 1 60 ? -20.220 -9.582 -7.597 1.00 10.48 60 TYR A O 8
ATOM 27806 N N . SER A 1 61 ? -19.831 -10.733 -5.716 1.00 10.35 61 SER A N 8
ATOM 27807 C CA . SER A 1 61 ? -21.116 -11.427 -5.698 1.00 10.47 61 SER A CA 8
ATOM 27808 C C . SER A 1 61 ? -21.466 -11.800 -4.257 1.00 10.20 61 SER A C 8
ATOM 27809 O O . SER A 1 61 ? -22.544 -11.471 -3.769 1.00 10.16 61 SER A O 8
ATOM 27817 N N . SER A 1 62 ? -20.541 -12.478 -3.578 1.00 10.07 62 SER A N 8
ATOM 27818 C CA . SER A 1 62 ? -20.675 -12.992 -2.226 1.00 9.87 62 SER A CA 8
ATOM 27819 C C . SER A 1 62 ? -19.312 -12.972 -1.548 1.00 9.42 62 SER A C 8
ATOM 27820 O O . SER A 1 62 ? -18.294 -12.729 -2.203 1.00 9.39 62 SER A O 8
ATOM 27828 N N . THR A 1 63 ? -19.290 -13.271 -0.244 1.00 9.11 63 THR A N 8
ATOM 27829 C CA . THR A 1 63 ? -18.099 -13.303 0.595 1.00 8.71 63 THR A CA 8
ATOM 27830 C C . THR A 1 63 ? -17.046 -14.238 0.013 1.00 8.99 63 THR A C 8
ATOM 27831 O O . THR A 1 63 ? -15.884 -13.860 -0.079 1.00 8.75 63 THR A O 8
ATOM 27842 N N . GLU A 1 64 ? -17.493 -15.405 -0.469 1.00 9.52 64 GLU A N 8
ATOM 27843 C CA . GLU A 1 64 ? -16.676 -16.416 -1.116 1.00 9.87 64 GLU A CA 8
ATOM 27844 C C . GLU A 1 64 ? -15.898 -15.844 -2.301 1.00 9.92 64 GLU A C 8
ATOM 27845 O O . GLU A 1 64 ? -14.677 -15.966 -2.324 1.00 9.83 64 GLU A O 8
ATOM 27857 N N . GLU A 1 65 ? -16.596 -15.180 -3.232 1.00 10.08 65 GLU A N 8
ATOM 27858 C CA . GLU A 1 65 ? -16.026 -14.632 -4.458 1.00 10.19 65 GLU A CA 8
ATOM 27859 C C . GLU A 1 65 ? -14.959 -13.579 -4.185 1.00 9.62 65 GLU A C 8
ATOM 27860 O O . GLU A 1 65 ? -13.889 -13.630 -4.784 1.00 9.62 65 GLU A O 8
ATOM 27872 N N . VAL A 1 66 ? -15.219 -12.651 -3.262 1.00 9.14 66 VAL A N 8
ATOM 27873 C CA . VAL A 1 66 ? -14.249 -11.613 -2.953 1.00 8.58 66 VAL A CA 8
ATOM 27874 C C . VAL A 1 66 ? -13.092 -12.184 -2.115 1.00 8.32 66 VAL A C 8
ATOM 27875 O O . VAL A 1 66 ? -11.937 -11.843 -2.368 1.00 8.08 66 VAL A O 8
ATOM 27888 N N . LEU A 1 67 ? -13.381 -13.067 -1.150 1.00 8.40 67 LEU A N 8
ATOM 27889 C CA . LEU A 1 67 ? -12.383 -13.685 -0.283 1.00 8.24 67 LEU A CA 8
ATOM 27890 C C . LEU A 1 67 ? -11.411 -14.527 -1.105 1.00 8.59 67 LEU A C 8
ATOM 27891 O O . LEU A 1 67 ? -10.198 -14.369 -0.963 1.00 8.34 67 LEU A O 8
ATOM 27907 N N . VAL A 1 68 ? -11.940 -15.388 -1.988 1.00 9.16 68 VAL A N 8
ATOM 27908 C CA . VAL A 1 68 ? -11.126 -16.223 -2.854 1.00 9.55 68 VAL A CA 8
ATOM 27909 C C . VAL A 1 68 ? -10.329 -15.368 -3.844 1.00 9.38 68 VAL A C 8
ATOM 27910 O O . VAL A 1 68 ? -9.167 -15.670 -4.077 1.00 9.42 68 VAL A O 8
ATOM 27923 N N . ALA A 1 69 ? -10.919 -14.292 -4.381 1.00 9.21 69 ALA A N 8
ATOM 27924 C CA . ALA A 1 69 ? -10.265 -13.406 -5.334 1.00 9.08 69 ALA A CA 8
ATOM 27925 C C . ALA A 1 69 ? -9.103 -12.660 -4.682 1.00 8.49 69 ALA A C 8
ATOM 27926 O O . ALA A 1 69 ? -8.029 -12.555 -5.269 1.00 8.45 69 ALA A O 8
ATOM 27933 N N . ALA A 1 70 ? -9.291 -12.216 -3.436 1.00 8.05 70 ALA A N 8
ATOM 27934 C CA . ALA A 1 70 ? -8.278 -11.525 -2.663 1.00 7.46 70 ALA A CA 8
ATOM 27935 C C . ALA A 1 70 ? -7.057 -12.405 -2.402 1.00 7.55 70 ALA A C 8
ATOM 27936 O O . ALA A 1 70 ? -5.930 -11.922 -2.506 1.00 7.25 70 ALA A O 8
ATOM 27943 N N . LYS A 1 71 ? -7.276 -13.698 -2.117 1.00 7.98 71 LYS A N 8
ATOM 27944 C CA . LYS A 1 71 ? -6.187 -14.643 -1.918 1.00 8.17 71 LYS A CA 8
ATOM 27945 C C . LYS A 1 71 ? -5.686 -15.307 -3.206 1.00 8.58 71 LYS A C 8
ATOM 27946 O O . LYS A 1 71 ? -4.648 -15.968 -3.186 1.00 8.70 71 LYS A O 8
ATOM 27965 N N . LYS A 1 72 ? -6.390 -15.119 -4.322 1.00 8.84 72 LYS A N 8
ATOM 27966 C CA . LYS A 1 72 ? -6.013 -15.647 -5.624 1.00 9.27 72 LYS A CA 8
ATOM 27967 C C . LYS A 1 72 ? -5.010 -14.723 -6.314 1.00 8.91 72 LYS A C 8
ATOM 27968 O O . LYS A 1 72 ? -4.096 -15.218 -6.973 1.00 9.09 72 LYS A O 8
ATOM 27987 N N . ILE A 1 73 ? -5.172 -13.400 -6.182 1.00 8.42 73 ILE A N 8
ATOM 27988 C CA . ILE A 1 73 ? -4.264 -12.431 -6.784 1.00 8.08 73 ILE A CA 8
ATOM 27989 C C . ILE A 1 73 ? -2.980 -12.420 -5.943 1.00 7.63 73 ILE A C 8
ATOM 27990 O O . ILE A 1 73 ? -2.978 -11.976 -4.793 1.00 7.11 73 ILE A O 8
ATOM 28006 N N . VAL A 1 74 ? -1.902 -12.922 -6.545 1.00 7.86 74 VAL A N 8
ATOM 28007 C CA . VAL A 1 74 ? -0.574 -13.005 -5.966 1.00 7.52 74 VAL A CA 8
ATOM 28008 C C . VAL A 1 74 ? 0.405 -12.240 -6.848 1.00 7.25 74 VAL A C 8
ATOM 28009 O O . VAL A 1 74 ? 0.249 -12.193 -8.071 1.00 7.61 74 VAL A O 8
ATOM 28022 N N . GLN A 1 75 ? 1.428 -11.664 -6.221 1.00 6.67 75 GLN A N 8
ATOM 28023 C CA . GLN A 1 75 ? 2.517 -10.997 -6.906 1.00 6.37 75 GLN A CA 8
ATOM 28024 C C . GLN A 1 75 ? 3.739 -11.913 -6.907 1.00 6.74 75 GLN A C 8
ATOM 28025 O O . GLN A 1 75 ? 4.073 -12.532 -5.895 1.00 6.77 75 GLN A O 8
ATOM 28039 N N . ARG A 1 76 ? 4.405 -11.981 -8.060 1.00 7.13 76 ARG A N 8
ATOM 28040 C CA . ARG A 1 76 ? 5.634 -12.738 -8.260 1.00 7.53 76 ARG A CA 8
ATOM 28041 C C . ARG A 1 76 ? 6.883 -11.915 -7.909 1.00 7.06 76 ARG A C 8
ATOM 28042 O O . ARG A 1 76 ? 7.954 -12.499 -7.747 1.00 7.27 76 ARG A O 8
ATOM 28063 N N . GLY A 1 77 ? 6.764 -10.594 -7.751 1.00 6.49 77 GLY A N 8
ATOM 28064 C CA . GLY A 1 77 ? 7.851 -9.721 -7.345 1.00 6.06 77 GLY A CA 8
ATOM 28065 C C . GLY A 1 77 ? 7.857 -8.459 -8.194 1.00 5.62 77 GLY A C 8
ATOM 28066 O O . GLY A 1 77 ? 8.257 -8.486 -9.359 1.00 5.92 77 GLY A O 8
ATOM 28070 N N . GLY A 1 78 ? 7.433 -7.350 -7.594 1.00 5.06 78 GLY A N 8
ATOM 28071 C CA . GLY A 1 78 ? 7.483 -6.015 -8.166 1.00 4.70 78 GLY A CA 8
ATOM 28072 C C . GLY A 1 78 ? 8.867 -5.397 -7.977 1.00 4.24 78 GLY A C 8
ATOM 28073 O O . GLY A 1 78 ? 9.667 -5.878 -7.169 1.00 3.89 78 GLY A O 8
ATOM 28077 N N . ARG A 1 79 ? 9.146 -4.320 -8.707 1.00 4.35 79 ARG A N 8
ATOM 28078 C CA . ARG A 1 79 ? 10.444 -3.652 -8.693 1.00 4.01 79 ARG A CA 8
ATOM 28079 C C . ARG A 1 79 ? 10.364 -2.244 -8.101 1.00 3.62 79 ARG A C 8
ATOM 28080 O O . ARG A 1 79 ? 11.404 -1.674 -7.767 1.00 3.37 79 ARG A O 8
ATOM 28101 N N . GLN A 1 80 ? 9.162 -1.676 -7.967 1.00 3.68 80 GLN A N 8
ATOM 28102 C CA . GLN A 1 80 ? 8.953 -0.383 -7.341 1.00 3.48 80 GLN A CA 8
ATOM 28103 C C . GLN A 1 80 ? 7.650 -0.313 -6.580 1.00 3.41 80 GLN A C 8
ATOM 28104 O O . GLN A 1 80 ? 6.663 -0.854 -7.051 1.00 3.74 80 GLN A O 8
ATOM 28118 N N . THR A 1 81 ? 7.649 0.340 -5.415 1.00 3.06 81 THR A N 8
ATOM 28119 C CA . THR A 1 81 ? 6.438 0.615 -4.659 1.00 3.00 81 THR A CA 8
ATOM 28120 C C . THR A 1 81 ? 6.242 2.134 -4.700 1.00 3.40 81 THR A C 8
ATOM 28121 O O . THR A 1 81 ? 7.040 2.886 -4.143 1.00 3.40 81 THR A O 8
ATOM 28132 N N . MET A 1 82 ? 5.170 2.581 -5.343 1.00 3.89 82 MET A N 8
ATOM 28133 C CA . MET A 1 82 ? 4.795 3.979 -5.392 1.00 4.36 82 MET A CA 8
ATOM 28134 C C . MET A 1 82 ? 3.402 4.101 -4.776 1.00 4.45 82 MET A C 8
ATOM 28135 O O . MET A 1 82 ? 2.397 3.858 -5.445 1.00 4.79 82 MET A O 8
ATOM 28149 N N . THR A 1 83 ? 3.353 4.479 -3.496 1.00 4.20 83 THR A N 8
ATOM 28150 C CA . THR A 1 83 ? 2.147 4.648 -2.699 1.00 4.27 83 THR A CA 8
ATOM 28151 C C . THR A 1 83 ? 1.150 5.579 -3.393 1.00 4.90 83 THR A C 8
ATOM 28152 O O . THR A 1 83 ? 0.038 5.157 -3.682 1.00 5.08 83 THR A O 8
ATOM 28163 N N . ALA A 1 84 ? 1.583 6.795 -3.765 1.00 5.29 84 ALA A N 8
ATOM 28164 C CA . ALA A 1 84 ? 0.743 7.789 -4.430 1.00 5.92 84 ALA A CA 8
ATOM 28165 C C . ALA A 1 84 ? 0.183 7.278 -5.758 1.00 6.21 84 ALA A C 8
ATOM 28166 O O . ALA A 1 84 ? -0.997 7.474 -6.025 1.00 6.55 84 ALA A O 8
ATOM 28173 N N . LEU A 1 85 ? 0.994 6.563 -6.548 1.00 6.12 85 LEU A N 8
ATOM 28174 C CA . LEU A 1 85 ? 0.596 5.982 -7.826 1.00 6.47 85 LEU A CA 8
ATOM 28175 C C . LEU A 1 85 ? -0.513 4.944 -7.635 1.00 6.37 85 LEU A C 8
ATOM 28176 O O . LEU A 1 85 ? -1.464 4.916 -8.413 1.00 6.83 85 LEU A O 8
ATOM 28192 N N . GLY A 1 86 ? -0.405 4.119 -6.587 1.00 5.80 86 GLY A N 8
ATOM 28193 C CA . GLY A 1 86 ? -1.393 3.113 -6.243 1.00 5.71 86 GLY A CA 8
ATOM 28194 C C . GLY A 1 86 ? -2.739 3.746 -5.911 1.00 5.95 86 GLY A C 8
ATOM 28195 O O . GLY A 1 86 ? -3.745 3.379 -6.511 1.00 6.27 86 GLY A O 8
ATOM 28199 N N . ILE A 1 87 ? -2.748 4.749 -5.027 1.00 5.85 87 ILE A N 8
ATOM 28200 C CA . ILE A 1 87 ? -3.961 5.436 -4.588 1.00 6.10 87 ILE A CA 8
ATOM 28201 C C . ILE A 1 87 ? -4.566 6.226 -5.747 1.00 6.79 87 ILE A C 8
ATOM 28202 O O . ILE A 1 87 ? -5.761 6.104 -6.010 1.00 7.05 87 ILE A O 8
ATOM 28218 N N . ASP A 1 88 ? -3.735 7.010 -6.446 1.00 7.09 88 ASP A N 8
ATOM 28219 C CA . ASP A 1 88 ? -4.165 7.900 -7.515 1.00 7.77 88 ASP A CA 8
ATOM 28220 C C . ASP A 1 88 ? -4.785 7.135 -8.679 1.00 8.02 88 ASP A C 8
ATOM 28221 O O . ASP A 1 88 ? -5.862 7.493 -9.149 1.00 8.47 88 ASP A O 8
ATOM 28230 N N . THR A 1 89 ? -4.158 6.034 -9.099 1.00 7.78 89 THR A N 8
ATOM 28231 C CA . THR A 1 89 ? -4.692 5.251 -10.202 1.00 8.08 89 THR A CA 8
ATOM 28232 C C . THR A 1 89 ? -5.864 4.375 -9.727 1.00 8.01 89 THR A C 8
ATOM 28233 O O . THR A 1 89 ? -6.765 4.121 -10.517 1.00 8.44 89 THR A O 8
ATOM 28244 N N . ALA A 1 90 ? -5.923 3.951 -8.455 1.00 7.50 90 ALA A N 8
ATOM 28245 C CA . ALA A 1 90 ? -7.052 3.181 -7.933 1.00 7.42 90 ALA A CA 8
ATOM 28246 C C . ALA A 1 90 ? -8.336 4.014 -7.984 1.00 7.83 90 ALA A C 8
ATOM 28247 O O . ALA A 1 90 ? -9.358 3.549 -8.483 1.00 8.15 90 ALA A O 8
ATOM 28254 N N . ARG A 1 91 ? -8.272 5.278 -7.559 1.00 7.88 91 ARG A N 8
ATOM 28255 C CA . ARG A 1 91 ? -9.433 6.156 -7.583 1.00 8.30 91 ARG A CA 8
ATOM 28256 C C . ARG A 1 91 ? -9.809 6.621 -9.008 1.00 8.97 91 ARG A C 8
ATOM 28257 O O . ARG A 1 91 ? -10.982 6.878 -9.275 1.00 9.35 91 ARG A O 8
ATOM 28278 N N . LYS A 1 92 ? -8.831 6.725 -9.919 1.00 9.13 92 LYS A N 8
ATOM 28279 C CA . LYS A 1 92 ? -9.031 7.227 -11.281 1.00 9.78 92 LYS A CA 8
ATOM 28280 C C . LYS A 1 92 ? -9.258 6.102 -12.302 1.00 9.95 92 LYS A C 8
ATOM 28281 O O . LYS A 1 92 ? -9.589 6.399 -13.450 1.00 10.46 92 LYS A O 8
ATOM 28300 N N . GLU A 1 93 ? -9.109 4.832 -11.910 1.00 9.58 93 GLU A N 8
ATOM 28301 C CA . GLU A 1 93 ? -9.270 3.675 -12.781 1.00 9.78 93 GLU A CA 8
ATOM 28302 C C . GLU A 1 93 ? -10.209 2.645 -12.162 1.00 9.59 93 GLU A C 8
ATOM 28303 O O . GLU A 1 93 ? -11.222 2.308 -12.769 1.00 9.94 93 GLU A O 8
ATOM 28315 N N . ALA A 1 94 ? -9.912 2.147 -10.957 1.00 9.07 94 ALA A N 8
ATOM 28316 C CA . ALA A 1 94 ? -10.727 1.118 -10.311 1.00 8.88 94 ALA A CA 8
ATOM 28317 C C . ALA A 1 94 ? -12.048 1.679 -9.763 1.00 9.03 94 ALA A C 8
ATOM 28318 O O . ALA A 1 94 ? -13.074 1.007 -9.826 1.00 9.26 94 ALA A O 8
ATOM 28325 N N . PHE A 1 95 ? -12.054 2.927 -9.295 1.00 8.95 95 PHE A N 8
ATOM 28326 C CA . PHE A 1 95 ? -13.239 3.622 -8.777 1.00 9.11 95 PHE A CA 8
ATOM 28327 C C . PHE A 1 95 ? -13.982 4.388 -9.876 1.00 9.81 95 PHE A C 8
ATOM 28328 O O . PHE A 1 95 ? -14.483 5.494 -9.670 1.00 10.04 95 PHE A O 8
ATOM 28345 N N . THR A 1 96 ? -14.094 3.781 -11.054 1.00 10.18 96 THR A N 8
ATOM 28346 C CA . THR A 1 96 ? -14.869 4.325 -12.153 1.00 10.85 96 THR A CA 8
ATOM 28347 C C . THR A 1 96 ? -16.130 3.481 -12.348 1.00 11.14 96 THR A C 8
ATOM 28348 O O . THR A 1 96 ? -16.199 2.309 -11.959 1.00 10.91 96 THR A O 8
ATOM 28359 N N . GLU A 1 97 ? -17.128 4.086 -12.997 1.00 11.66 97 GLU A N 8
ATOM 28360 C CA . GLU A 1 97 ? -18.401 3.458 -13.336 1.00 12.00 97 GLU A CA 8
ATOM 28361 C C . GLU A 1 97 ? -18.224 2.245 -14.265 1.00 12.20 97 GLU A C 8
ATOM 28362 O O . GLU A 1 97 ? -19.002 1.295 -14.189 1.00 12.33 97 GLU A O 8
ATOM 28374 N N . ALA A 1 98 ? -17.160 2.243 -15.080 1.00 12.25 98 ALA A N 8
ATOM 28375 C CA . ALA A 1 98 ? -16.845 1.168 -16.007 1.00 12.46 98 ALA A CA 8
ATOM 28376 C C . ALA A 1 98 ? -16.236 -0.042 -15.286 1.00 12.02 98 ALA A C 8
ATOM 28377 O O . ALA A 1 98 ? -16.276 -1.149 -15.822 1.00 12.23 98 ALA A O 8
ATOM 28384 N N . ARG A 1 99 ? -15.679 0.147 -14.080 1.00 11.43 99 ARG A N 8
ATOM 28385 C CA . ARG A 1 99 ? -15.121 -0.935 -13.268 1.00 10.99 99 ARG A CA 8
ATOM 28386 C C . ARG A 1 99 ? -16.130 -1.441 -12.239 1.00 10.93 99 ARG A C 8
ATOM 28387 O O . ARG A 1 99 ? -15.912 -2.513 -11.670 1.00 10.68 99 ARG A O 8
ATOM 28408 N N . GLY A 1 100 ? -17.233 -0.718 -12.031 1.00 11.17 100 GLY A N 8
ATOM 28409 C CA . GLY A 1 100 ? -18.293 -1.124 -11.126 1.00 11.16 100 GLY A CA 8
ATOM 28410 C C . GLY A 1 100 ? -18.502 -0.256 -9.923 1.00 10.65 100 GLY A C 8
ATOM 28411 O O . GLY A 1 100 ? -19.235 -0.663 -9.021 1.00 10.38 100 GLY A O 8
ATOM 28415 N N . ALA A 1 101 ? -17.838 0.894 -9.875 1.00 10.56 101 ALA A N 8
ATOM 28416 C CA . ALA A 1 101 ? -17.969 1.780 -8.744 1.00 10.14 101 ALA A CA 8
ATOM 28417 C C . ALA A 1 101 ? -19.301 2.516 -8.802 1.00 10.45 101 ALA A C 8
ATOM 28418 O O . ALA A 1 101 ? -19.785 2.884 -9.877 1.00 10.98 101 ALA A O 8
ATOM 28425 N N . ARG A 1 102 ? -19.898 2.697 -7.630 1.00 10.14 102 ARG A N 8
ATOM 28426 C CA . ARG A 1 102 ? -21.135 3.430 -7.455 1.00 10.41 102 ARG A CA 8
ATOM 28427 C C . ARG A 1 102 ? -20.848 4.924 -7.337 1.00 10.65 102 ARG A C 8
ATOM 28428 O O . ARG A 1 102 ? -19.718 5.359 -7.101 1.00 10.61 102 ARG A O 8
ATOM 28449 N N . ARG A 1 103 ? -21.901 5.713 -7.543 1.00 10.95 103 ARG A N 8
ATOM 28450 C CA . ARG A 1 103 ? -21.856 7.160 -7.501 1.00 11.25 103 ARG A CA 8
ATOM 28451 C C . ARG A 1 103 ? -22.673 7.638 -6.305 1.00 11.03 103 ARG A C 8
ATOM 28452 O O . ARG A 1 103 ? -23.881 7.400 -6.232 1.00 11.33 103 ARG A O 8
ATOM 28473 N N . GLY A 1 104 ? -22.007 8.333 -5.381 1.00 10.57 104 GLY A N 8
ATOM 28474 C CA . GLY A 1 104 ? -22.630 8.926 -4.207 1.00 10.42 104 GLY A CA 8
ATOM 28475 C C . GLY A 1 104 ? -22.855 7.889 -3.113 1.00 10.05 104 GLY A C 8
ATOM 28476 O O . GLY A 1 104 ? -23.981 7.698 -2.654 1.00 10.22 104 GLY A O 8
ATOM 28480 N N . VAL A 1 105 ? -21.785 7.201 -2.721 1.00 9.63 105 VAL A N 8
ATOM 28481 C CA . VAL A 1 105 ? -21.779 6.194 -1.675 1.00 9.29 105 VAL A CA 8
ATOM 28482 C C . VAL A 1 105 ? -20.614 6.500 -0.717 1.00 8.60 105 VAL A C 8
ATOM 28483 O O . VAL A 1 105 ? -19.810 7.403 -0.968 1.00 8.41 105 VAL A O 8
ATOM 28496 N N . LYS A 1 106 ? -20.485 5.713 0.354 1.00 8.39 106 LYS A N 8
ATOM 28497 C CA . LYS A 1 106 ? -19.375 5.801 1.294 1.00 7.75 106 LYS A CA 8
ATOM 28498 C C . LYS A 1 106 ? -18.141 5.184 0.612 1.00 7.56 106 LYS A C 8
ATOM 28499 O O . LYS A 1 106 ? -18.053 3.972 0.410 1.00 7.36 106 LYS A O 8
ATOM 28518 N N . LYS A 1 107 ? -17.228 6.055 0.205 1.00 7.67 107 LYS A N 8
ATOM 28519 C CA . LYS A 1 107 ? -15.987 5.721 -0.466 1.00 7.51 107 LYS A CA 8
ATOM 28520 C C . LYS A 1 107 ? -14.898 5.534 0.589 1.00 6.93 107 LYS A C 8
ATOM 28521 O O . LYS A 1 107 ? -14.547 6.464 1.323 1.00 6.88 107 LYS A O 8
ATOM 28540 N N . VAL A 1 108 ? -14.382 4.312 0.656 1.00 6.55 108 VAL A N 8
ATOM 28541 C CA . VAL A 1 108 ? -13.310 3.914 1.548 1.00 5.99 108 VAL A CA 8
ATOM 28542 C C . VAL A 1 108 ? -12.157 3.411 0.675 1.00 5.82 108 VAL A C 8
ATOM 28543 O O . VAL A 1 108 ? -12.360 2.724 -0.324 1.00 5.97 108 VAL A O 8
ATOM 28556 N N . MET A 1 109 ? -10.930 3.752 1.043 1.00 5.56 109 MET A N 8
ATOM 28557 C CA . MET A 1 109 ? -9.732 3.315 0.353 1.00 5.37 109 MET A CA 8
ATOM 28558 C C . MET A 1 109 ? -8.774 2.712 1.372 1.00 4.78 109 MET A C 8
ATOM 28559 O O . MET A 1 109 ? -8.397 3.350 2.345 1.00 4.64 109 MET A O 8
ATOM 28573 N N . VAL A 1 110 ? -8.374 1.469 1.174 1.00 4.51 110 VAL A N 8
ATOM 28574 C CA . VAL A 1 110 ? -7.398 0.804 2.014 1.00 3.98 110 VAL A CA 8
ATOM 28575 C C . VAL A 1 110 ? -6.109 0.704 1.203 1.00 3.84 110 VAL A C 8
ATOM 28576 O O . VAL A 1 110 ? -6.119 0.170 0.095 1.00 4.05 110 VAL A O 8
ATOM 28589 N N . ILE A 1 111 ? -5.001 1.195 1.758 1.00 3.58 111 ILE A N 8
ATOM 28590 C CA . ILE A 1 111 ? -3.703 1.199 1.100 1.00 3.43 111 ILE A CA 8
ATOM 28591 C C . ILE A 1 111 ? -2.680 0.554 2.019 1.00 2.86 111 ILE A C 8
ATOM 28592 O O . ILE A 1 111 ? -2.667 0.799 3.227 1.00 2.67 111 ILE A O 8
ATOM 28608 N N . VAL A 1 112 ? -1.787 -0.247 1.440 1.00 2.72 112 VAL A N 8
ATOM 28609 C CA . VAL A 1 112 ? -0.712 -0.867 2.185 1.00 2.27 112 VAL A CA 8
ATOM 28610 C C . VAL A 1 112 ? 0.415 0.152 2.419 1.00 2.18 112 VAL A C 8
ATOM 28611 O O . VAL A 1 112 ? 0.722 0.992 1.572 1.00 2.52 112 VAL A O 8
ATOM 28624 N N . THR A 1 113 ? 1.044 0.037 3.581 1.00 1.96 113 THR A N 8
ATOM 28625 C CA . THR A 1 113 ? 2.180 0.811 4.012 1.00 2.11 113 THR A CA 8
ATOM 28626 C C . THR A 1 113 ? 3.395 -0.124 4.043 1.00 1.70 113 THR A C 8
ATOM 28627 O O . THR A 1 113 ? 3.539 -0.973 4.920 1.00 1.73 113 THR A O 8
ATOM 28638 N N . ASP A 1 114 ? 4.286 0.047 3.072 1.00 1.66 114 ASP A N 8
ATOM 28639 C CA . ASP A 1 114 ? 5.561 -0.658 3.003 1.00 1.60 114 ASP A CA 8
ATOM 28640 C C . ASP A 1 114 ? 6.695 0.339 3.259 1.00 1.84 114 ASP A C 8
ATOM 28641 O O . ASP A 1 114 ? 7.652 0.032 3.969 1.00 2.29 114 ASP A O 8
ATOM 28650 N N . GLY A 1 115 ? 6.604 1.521 2.640 1.00 1.96 115 GLY A N 8
ATOM 28651 C CA . GLY A 1 115 ? 7.595 2.569 2.742 1.00 2.44 115 GLY A CA 8
ATOM 28652 C C . GLY A 1 115 ? 8.635 2.532 1.639 1.00 2.47 115 GLY A C 8
ATOM 28653 O O . GLY A 1 115 ? 9.626 1.801 1.722 1.00 2.85 115 GLY A O 8
ATOM 28657 N N . GLU A 1 116 ? 8.368 3.324 0.601 1.00 2.36 116 GLU A N 8
ATOM 28658 C CA . GLU A 1 116 ? 9.166 3.407 -0.607 1.00 2.54 116 GLU A CA 8
ATOM 28659 C C . GLU A 1 116 ? 8.779 4.605 -1.480 1.00 3.10 116 GLU A C 8
ATOM 28660 O O . GLU A 1 116 ? 9.100 4.614 -2.671 1.00 3.47 116 GLU A O 8
ATOM 28672 N N . SER A 1 117 ? 8.093 5.607 -0.930 1.00 3.49 117 SER A N 8
ATOM 28673 C CA . SER A 1 117 ? 7.639 6.776 -1.670 1.00 4.12 117 SER A CA 8
ATOM 28674 C C . SER A 1 117 ? 8.869 7.582 -2.127 1.00 4.38 117 SER A C 8
ATOM 28675 O O . SER A 1 117 ? 9.436 8.385 -1.385 1.00 4.81 117 SER A O 8
ATOM 28683 N N . HIS A 1 118 ? 9.306 7.324 -3.365 1.00 4.34 118 HIS A N 8
ATOM 28684 C CA . HIS A 1 118 ? 10.469 7.959 -3.983 1.00 4.70 118 HIS A CA 8
ATOM 28685 C C . HIS A 1 118 ? 10.098 9.326 -4.573 1.00 5.33 118 HIS A C 8
ATOM 28686 O O . HIS A 1 118 ? 10.983 10.067 -4.997 1.00 5.78 118 HIS A O 8
ATOM 28701 N N . ASP A 1 119 ? 8.808 9.677 -4.565 1.00 5.47 119 ASP A N 8
ATOM 28702 C CA . ASP A 1 119 ? 8.284 10.968 -4.973 1.00 6.12 119 ASP A CA 8
ATOM 28703 C C . ASP A 1 119 ? 7.239 11.415 -3.955 1.00 6.33 119 ASP A C 8
ATOM 28704 O O . ASP A 1 119 ? 6.246 10.717 -3.742 1.00 6.24 119 ASP A O 8
ATOM 28713 N N . ASN A 1 120 ? 7.471 12.569 -3.329 1.00 6.68 120 ASN A N 8
ATOM 28714 C CA . ASN A 1 120 ? 6.548 13.185 -2.379 1.00 6.96 120 ASN A CA 8
ATOM 28715 C C . ASN A 1 120 ? 5.660 14.252 -3.052 1.00 7.55 120 ASN A C 8
ATOM 28716 O O . ASN A 1 120 ? 4.755 14.792 -2.416 1.00 7.84 120 ASN A O 8
ATOM 28727 N N . HIS A 1 121 ? 5.911 14.554 -4.332 1.00 7.74 121 HIS A N 8
ATOM 28728 C CA . HIS A 1 121 ? 5.228 15.592 -5.100 1.00 8.34 121 HIS A CA 8
ATOM 28729 C C . HIS A 1 121 ? 3.811 15.129 -5.421 1.00 8.35 121 HIS A C 8
ATOM 28730 O O . HIS A 1 121 ? 2.846 15.828 -5.106 1.00 8.77 121 HIS A O 8
ATOM 28745 N N . ARG A 1 122 ? 3.678 13.913 -5.970 1.00 7.93 122 ARG A N 8
ATOM 28746 C CA . ARG A 1 122 ? 2.375 13.313 -6.226 1.00 7.96 122 ARG A CA 8
ATOM 28747 C C . ARG A 1 122 ? 1.697 12.912 -4.914 1.00 7.76 122 ARG A C 8
ATOM 28748 O O . ARG A 1 122 ? 0.477 12.974 -4.832 1.00 7.96 122 ARG A O 8
ATOM 28769 N N . LEU A 1 123 ? 2.477 12.577 -3.876 1.00 7.39 123 LEU A N 8
ATOM 28770 C CA . LEU A 1 123 ? 1.999 12.218 -2.541 1.00 7.20 123 LEU A CA 8
ATOM 28771 C C . LEU A 1 123 ? 1.115 13.327 -1.965 1.00 7.70 123 LEU A C 8
ATOM 28772 O O . LEU A 1 123 ? -0.046 13.087 -1.644 1.00 7.74 123 LEU A O 8
ATOM 28788 N N . LYS A 1 124 ? 1.623 14.565 -1.937 1.00 8.12 124 LYS A N 8
ATOM 28789 C CA . LYS A 1 124 ? 0.876 15.719 -1.452 1.00 8.64 124 LYS A CA 8
ATOM 28790 C C . LYS A 1 124 ? -0.385 15.993 -2.287 1.00 8.98 124 LYS A C 8
ATOM 28791 O O . LYS A 1 124 ? -1.431 16.324 -1.725 1.00 9.20 124 LYS A O 8
ATOM 28810 N N . LYS A 1 125 ? -0.290 15.831 -3.613 1.00 9.03 125 LYS A N 8
ATOM 28811 C CA . LYS A 1 125 ? -1.400 16.030 -4.537 1.00 9.38 125 LYS A CA 8
ATOM 28812 C C . LYS A 1 125 ? -2.541 15.045 -4.241 1.00 9.12 125 LYS A C 8
ATOM 28813 O O . LYS A 1 125 ? -3.688 15.463 -4.083 1.00 9.42 125 LYS A O 8
ATOM 28832 N N . VAL A 1 126 ? -2.223 13.753 -4.101 1.00 8.56 126 VAL A N 8
ATOM 28833 C CA . VAL A 1 126 ? -3.197 12.717 -3.771 1.00 8.28 126 VAL A CA 8
ATOM 28834 C C . VAL A 1 126 ? -3.896 13.014 -2.436 1.00 8.23 126 VAL A C 8
ATOM 28835 O O . VAL A 1 126 ? -5.116 12.884 -2.346 1.00 8.30 126 VAL A O 8
ATOM 28848 N N . ILE A 1 127 ? -3.137 13.443 -1.419 1.00 8.17 127 ILE A N 8
ATOM 28849 C CA . ILE A 1 127 ? -3.672 13.779 -0.100 1.00 8.17 127 ILE A CA 8
ATOM 28850 C C . ILE A 1 127 ? -4.668 14.927 -0.193 1.00 8.75 127 ILE A C 8
ATOM 28851 O O . ILE A 1 127 ? -5.749 14.823 0.379 1.00 8.74 127 ILE A O 8
ATOM 28867 N N . GLN A 1 128 ? -4.315 15.991 -0.924 1.00 9.25 128 GLN A N 8
ATOM 28868 C CA . GLN A 1 128 ? -5.173 17.149 -1.141 1.00 9.83 128 GLN A CA 8
ATOM 28869 C C . GLN A 1 128 ? -6.515 16.721 -1.743 1.00 9.95 128 GLN A C 8
ATOM 28870 O O . GLN A 1 128 ? -7.581 17.118 -1.273 1.00 10.22 128 GLN A O 8
ATOM 28884 N N . ASP A 1 129 ? -6.437 15.917 -2.801 1.00 9.77 129 ASP A N 8
ATOM 28885 C CA . ASP A 1 129 ? -7.585 15.447 -3.552 1.00 9.92 129 ASP A CA 8
ATOM 28886 C C . ASP A 1 129 ? -8.495 14.582 -2.684 1.00 9.59 129 ASP A C 8
ATOM 28887 O O . ASP A 1 129 ? -9.695 14.839 -2.596 1.00 9.87 129 ASP A O 8
ATOM 28896 N N . CYS A 1 130 ? -7.918 13.589 -2.003 1.00 9.00 130 CYS A N 8
ATOM 28897 C CA . CYS A 1 130 ? -8.664 12.681 -1.149 1.00 8.63 130 CYS A CA 8
ATOM 28898 C C . CYS A 1 130 ? -9.239 13.379 0.099 1.00 8.79 130 CYS A C 8
ATOM 28899 O O . CYS A 1 130 ? -10.265 12.943 0.627 1.00 8.72 130 CYS A O 8
ATOM 28907 N N . GLU A 1 131 ? -8.613 14.478 0.542 1.00 9.03 131 GLU A N 8
ATOM 28908 C CA . GLU A 1 131 ? -9.072 15.320 1.638 1.00 9.26 131 GLU A CA 8
ATOM 28909 C C . GLU A 1 131 ? -10.321 16.105 1.215 1.00 9.80 131 GLU A C 8
ATOM 28910 O O . GLU A 1 131 ? -11.305 16.132 1.952 1.00 9.85 131 GLU A O 8
ATOM 28922 N N . ASP A 1 132 ? -10.300 16.704 0.016 1.00 10.19 132 ASP A N 8
ATOM 28923 C CA . ASP A 1 132 ? -11.422 17.463 -0.545 1.00 10.74 132 ASP A CA 8
ATOM 28924 C C . ASP A 1 132 ? -12.615 16.544 -0.850 1.00 10.61 132 ASP A C 8
ATOM 28925 O O . ASP A 1 132 ? -13.767 16.919 -0.627 1.00 10.91 132 ASP A O 8
ATOM 28934 N N . GLU A 1 133 ? -12.333 15.320 -1.307 1.00 10.20 133 GLU A N 8
ATOM 28935 C CA . GLU A 1 133 ? -13.359 14.334 -1.603 1.00 10.08 133 GLU A CA 8
ATOM 28936 C C . GLU A 1 133 ? -13.850 13.640 -0.325 1.00 9.67 133 GLU A C 8
ATOM 28937 O O . GLU A 1 133 ? -14.878 12.972 -0.379 1.00 9.62 133 GLU A O 8
ATOM 28949 N N . ASN A 1 134 ? -13.169 13.809 0.819 1.00 9.41 134 ASN A N 8
ATOM 28950 C CA . ASN A 1 134 ? -13.545 13.268 2.131 1.00 9.03 134 ASN A CA 8
ATOM 28951 C C . ASN A 1 134 ? -13.591 11.737 2.111 1.00 8.48 134 ASN A C 8
ATOM 28952 O O . ASN A 1 134 ? -14.546 11.116 2.580 1.00 8.37 134 ASN A O 8
ATOM 28963 N N . ILE A 1 135 ? -12.577 11.120 1.504 1.00 8.17 135 ILE A N 8
ATOM 28964 C CA . ILE A 1 135 ? -12.498 9.671 1.388 1.00 7.67 135 ILE A CA 8
ATOM 28965 C C . ILE A 1 135 ? -11.859 9.159 2.687 1.00 7.10 135 ILE A C 8
ATOM 28966 O O . ILE A 1 135 ? -10.987 9.821 3.257 1.00 7.02 135 ILE A O 8
ATOM 28982 N N . GLN A 1 136 ? -12.302 7.994 3.160 1.00 6.75 136 GLN A N 8
ATOM 28983 C CA . GLN A 1 136 ? -11.741 7.315 4.321 1.00 6.23 136 GLN A CA 8
ATOM 28984 C C . GLN A 1 136 ? -10.563 6.450 3.853 1.00 5.79 136 GLN A C 8
ATOM 28985 O O . GLN A 1 136 ? -10.776 5.394 3.261 1.00 5.61 136 GLN A O 8
ATOM 28999 N N . ARG A 1 137 ? -9.327 6.916 4.079 1.00 5.70 137 ARG A N 8
ATOM 29000 C CA . ARG A 1 137 ? -8.117 6.184 3.711 1.00 5.30 137 ARG A CA 8
ATOM 29001 C C . ARG A 1 137 ? -7.530 5.510 4.948 1.00 4.82 137 ARG A C 8
ATOM 29002 O O . ARG A 1 137 ? -7.169 6.201 5.901 1.00 4.92 137 ARG A O 8
ATOM 29023 N N . PHE A 1 138 ? -7.403 4.186 4.922 1.00 4.37 138 PHE A N 8
ATOM 29024 C CA . PHE A 1 138 ? -6.791 3.405 5.991 1.00 3.94 138 PHE A CA 8
ATOM 29025 C C . PHE A 1 138 ? -5.442 2.878 5.519 1.00 3.59 138 PHE A C 8
ATOM 29026 O O . PHE A 1 138 ? -5.330 2.340 4.415 1.00 3.57 138 PHE A O 8
ATOM 29043 N N . SER A 1 139 ? -4.429 3.033 6.367 1.00 3.43 139 SER A N 8
ATOM 29044 C CA . SER A 1 139 ? -3.057 2.670 6.059 1.00 3.13 139 SER A CA 8
ATOM 29045 C C . SER A 1 139 ? -2.693 1.406 6.857 1.00 2.83 139 SER A C 8
ATOM 29046 O O . SER A 1 139 ? -2.766 1.397 8.085 1.00 3.04 139 SER A O 8
ATOM 29054 N N . ILE A 1 140 ? -2.341 0.321 6.166 1.00 2.49 140 ILE A N 8
ATOM 29055 C CA . ILE A 1 140 ? -2.051 -0.977 6.778 1.00 2.39 140 ILE A CA 8
ATOM 29056 C C . ILE A 1 140 ? -0.560 -1.250 6.594 1.00 2.25 140 ILE A C 8
ATOM 29057 O O . ILE A 1 140 ? -0.113 -1.404 5.459 1.00 2.05 140 ILE A O 8
ATOM 29073 N N . ALA A 1 141 ? 0.222 -1.321 7.669 1.00 2.49 141 ALA A N 8
ATOM 29074 C CA . ALA A 1 141 ? 1.661 -1.500 7.583 1.00 2.49 141 ALA A CA 8
ATOM 29075 C C . ALA A 1 141 ? 2.084 -2.951 7.694 1.00 2.61 141 ALA A C 8
ATOM 29076 O O . ALA A 1 141 ? 1.703 -3.674 8.615 1.00 2.95 141 ALA A O 8
ATOM 29083 N N . ILE A 1 142 ? 2.903 -3.369 6.735 1.00 2.43 142 ILE A N 8
ATOM 29084 C CA . ILE A 1 142 ? 3.477 -4.693 6.673 1.00 2.72 142 ILE A CA 8
ATOM 29085 C C . ILE A 1 142 ? 4.981 -4.538 6.847 1.00 2.82 142 ILE A C 8
ATOM 29086 O O . ILE A 1 142 ? 5.681 -3.967 6.010 1.00 2.59 142 ILE A O 8
ATOM 29102 N N . LEU A 1 143 ? 5.470 -5.074 7.953 1.00 3.29 143 LEU A N 8
ATOM 29103 C CA . LEU A 1 143 ? 6.871 -5.136 8.286 1.00 3.50 143 LEU A CA 8
ATOM 29104 C C . LEU A 1 143 ? 7.098 -6.337 9.190 1.00 3.84 143 LEU A C 8
ATOM 29105 O O . LEU A 1 143 ? 6.173 -6.794 9.867 1.00 4.23 143 LEU A O 8
ATOM 29121 N N . GLY A 1 144 ? 8.326 -6.838 9.197 1.00 3.90 144 GLY A N 8
ATOM 29122 C CA . GLY A 1 144 ? 8.758 -7.919 10.056 1.00 4.47 144 GLY A CA 8
ATOM 29123 C C . GLY A 1 144 ? 9.895 -7.446 10.948 1.00 4.71 144 GLY A C 8
ATOM 29124 O O . GLY A 1 144 ? 10.504 -6.399 10.717 1.00 5.01 144 GLY A O 8
ATOM 29128 N N . SER A 1 145 ? 10.205 -8.250 11.964 1.00 4.89 145 SER A N 8
ATOM 29129 C CA . SER A 1 145 ? 11.281 -7.991 12.916 1.00 5.32 145 SER A CA 8
ATOM 29130 C C . SER A 1 145 ? 12.649 -8.341 12.284 1.00 5.56 145 SER A C 8
ATOM 29131 O O . SER A 1 145 ? 13.691 -7.954 12.814 1.00 6.12 145 SER A O 8
ATOM 29139 N N . TYR A 1 146 ? 12.651 -9.063 11.155 1.00 5.35 146 TYR A N 8
ATOM 29140 C CA . TYR A 1 146 ? 13.839 -9.468 10.420 1.00 5.77 146 TYR A CA 8
ATOM 29141 C C . TYR A 1 146 ? 14.215 -8.336 9.459 1.00 5.74 146 TYR A C 8
ATOM 29142 O O . TYR A 1 146 ? 13.530 -8.086 8.463 1.00 5.76 146 TYR A O 8
ATOM 29160 N N . ASN A 1 147 ? 15.304 -7.641 9.786 1.00 6.04 147 ASN A N 8
ATOM 29161 C CA . ASN A 1 147 ? 15.870 -6.552 9.007 1.00 6.29 147 ASN A CA 8
ATOM 29162 C C . ASN A 1 147 ? 17.380 -6.535 9.228 1.00 6.90 147 ASN A C 8
ATOM 29163 O O . ASN A 1 147 ? 17.827 -6.565 10.377 1.00 7.40 147 ASN A O 8
ATOM 29174 N N . ARG A 1 148 ? 18.155 -6.484 8.143 1.00 7.05 148 ARG A N 8
ATOM 29175 C CA . ARG A 1 148 ? 19.615 -6.478 8.186 1.00 7.73 148 ARG A CA 8
ATOM 29176 C C . ARG A 1 148 ? 20.179 -5.192 7.574 1.00 8.01 148 ARG A C 8
ATOM 29177 O O . ARG A 1 148 ? 21.302 -4.806 7.902 1.00 8.48 148 ARG A O 8
ATOM 29198 N N . GLY A 1 149 ? 19.426 -4.526 6.694 1.00 7.85 149 GLY A N 8
ATOM 29199 C CA . GLY A 1 149 ? 19.829 -3.290 6.042 1.00 8.32 149 GLY A CA 8
ATOM 29200 C C . GLY A 1 149 ? 19.251 -2.095 6.787 1.00 8.13 149 GLY A C 8
ATOM 29201 O O . GLY A 1 149 ? 18.096 -2.120 7.214 1.00 8.14 149 GLY A O 8
ATOM 29205 N N . ASN A 1 150 ? 20.025 -1.014 6.930 1.00 8.14 150 ASN A N 8
ATOM 29206 C CA . ASN A 1 150 ? 19.559 0.211 7.584 1.00 8.05 150 ASN A CA 8
ATOM 29207 C C . ASN A 1 150 ? 18.758 1.034 6.565 1.00 7.68 150 ASN A C 8
ATOM 29208 O O . ASN A 1 150 ? 19.190 2.068 6.052 1.00 8.12 150 ASN A O 8
ATOM 29219 N N . LEU A 1 151 ? 17.561 0.541 6.271 1.00 7.03 151 LEU A N 8
ATOM 29220 C CA . LEU A 1 151 ? 16.579 1.218 5.450 1.00 6.77 151 LEU A CA 8
ATOM 29221 C C . LEU A 1 151 ? 15.759 2.219 6.275 1.00 6.56 151 LEU A C 8
ATOM 29222 O O . LEU A 1 151 ? 15.093 3.071 5.693 1.00 6.71 151 LEU A O 8
ATOM 29238 N N . SER A 1 152 ? 15.825 2.117 7.612 1.00 6.39 152 SER A N 8
ATOM 29239 C CA . SER A 1 152 ? 15.155 2.957 8.597 1.00 6.36 152 SER A CA 8
ATOM 29240 C C . SER A 1 152 ? 13.636 2.830 8.431 1.00 5.74 152 SER A C 8
ATOM 29241 O O . SER A 1 152 ? 12.986 3.671 7.807 1.00 5.56 152 SER A O 8
ATOM 29249 N N . THR A 1 153 ? 13.072 1.748 8.976 1.00 5.49 153 THR A N 8
ATOM 29250 C CA . THR A 1 153 ? 11.656 1.415 8.947 1.00 4.91 153 THR A CA 8
ATOM 29251 C C . THR A 1 153 ? 10.779 2.577 9.425 1.00 4.94 153 THR A C 8
ATOM 29252 O O . THR A 1 153 ? 9.775 2.877 8.792 1.00 4.54 153 THR A O 8
ATOM 29263 N N . GLU A 1 154 ? 11.205 3.299 10.468 1.00 5.48 154 GLU A N 8
ATOM 29264 C CA . GLU A 1 154 ? 10.520 4.466 11.010 1.00 5.66 154 GLU A CA 8
ATOM 29265 C C . GLU A 1 154 ? 10.372 5.583 9.965 1.00 5.64 154 GLU A C 8
ATOM 29266 O O . GLU A 1 154 ? 9.317 6.215 9.888 1.00 5.59 154 GLU A O 8
ATOM 29278 N N . LYS A 1 155 ? 11.394 5.773 9.118 1.00 5.75 155 LYS A N 8
ATOM 29279 C CA . LYS A 1 155 ? 11.391 6.773 8.060 1.00 5.83 155 LYS A CA 8
ATOM 29280 C C . LYS A 1 155 ? 10.520 6.368 6.872 1.00 5.27 155 LYS A C 8
ATOM 29281 O O . LYS A 1 155 ? 10.016 7.219 6.142 1.00 5.38 155 LYS A O 8
ATOM 29300 N N . PHE A 1 156 ? 10.301 5.069 6.719 1.00 4.75 156 PHE A N 8
ATOM 29301 C CA . PHE A 1 156 ? 9.455 4.497 5.697 1.00 4.21 156 PHE A CA 8
ATOM 29302 C C . PHE A 1 156 ? 8.009 4.322 6.149 1.00 4.04 156 PHE A C 8
ATOM 29303 O O . PHE A 1 156 ? 7.117 4.233 5.310 1.00 3.90 156 PHE A O 8
ATOM 29320 N N . VAL A 1 157 ? 7.747 4.342 7.452 1.00 4.15 157 VAL A N 8
ATOM 29321 C CA . VAL A 1 157 ? 6.394 4.362 7.975 1.00 4.05 157 VAL A CA 8
ATOM 29322 C C . VAL A 1 157 ? 5.869 5.805 7.935 1.00 4.51 157 VAL A C 8
ATOM 29323 O O . VAL A 1 157 ? 4.715 6.007 7.554 1.00 4.44 157 VAL A O 8
ATOM 29336 N N . GLU A 1 158 ? 6.695 6.800 8.313 1.00 5.04 158 GLU A N 8
ATOM 29337 C CA . GLU A 1 158 ? 6.272 8.195 8.416 1.00 5.58 158 GLU A CA 8
ATOM 29338 C C . GLU A 1 158 ? 5.684 8.771 7.116 1.00 5.55 158 GLU A C 8
ATOM 29339 O O . GLU A 1 158 ? 4.687 9.487 7.156 1.00 5.80 158 GLU A O 8
ATOM 29351 N N . GLU A 1 159 ? 6.273 8.428 5.966 1.00 5.30 159 GLU A N 8
ATOM 29352 C CA . GLU A 1 159 ? 5.871 8.928 4.655 1.00 5.37 159 GLU A CA 8
ATOM 29353 C C . GLU A 1 159 ? 4.407 8.587 4.329 1.00 5.13 159 GLU A C 8
ATOM 29354 O O . GLU A 1 159 ? 3.657 9.456 3.887 1.00 5.47 159 GLU A O 8
ATOM 29366 N N . ILE A 1 160 ? 3.983 7.352 4.610 1.00 4.60 160 ILE A N 8
ATOM 29367 C CA . ILE A 1 160 ? 2.636 6.890 4.302 1.00 4.37 160 ILE A CA 8
ATOM 29368 C C . ILE A 1 160 ? 1.702 7.123 5.505 1.00 4.65 160 ILE A C 8
ATOM 29369 O O . ILE A 1 160 ? 0.504 7.315 5.307 1.00 4.82 160 ILE A O 8
ATOM 29385 N N . LYS A 1 161 ? 2.187 7.165 6.756 1.00 4.77 161 LYS A N 8
ATOM 29386 C CA . LYS A 1 161 ? 1.306 7.481 7.890 1.00 5.08 161 LYS A CA 8
ATOM 29387 C C . LYS A 1 161 ? 0.853 8.955 7.842 1.00 5.69 161 LYS A C 8
ATOM 29388 O O . LYS A 1 161 ? -0.161 9.305 8.441 1.00 5.94 161 LYS A O 8
ATOM 29407 N N . SER A 1 162 ? 1.599 9.813 7.123 1.00 5.96 162 SER A N 8
ATOM 29408 C CA . SER A 1 162 ? 1.295 11.231 6.950 1.00 6.58 162 SER A CA 8
ATOM 29409 C C . SER A 1 162 ? 0.025 11.447 6.108 1.00 6.65 162 SER A C 8
ATOM 29410 O O . SER A 1 162 ? -0.536 12.542 6.131 1.00 7.17 162 SER A O 8
ATOM 29418 N N . ILE A 1 163 ? -0.455 10.406 5.405 1.00 6.18 163 ILE A N 8
ATOM 29419 C CA . ILE A 1 163 ? -1.714 10.412 4.668 1.00 6.28 163 ILE A CA 8
ATOM 29420 C C . ILE A 1 163 ? -2.907 10.672 5.607 1.00 6.44 163 ILE A C 8
ATOM 29421 O O . ILE A 1 163 ? -3.877 11.314 5.197 1.00 6.76 163 ILE A O 8
ATOM 29437 N N . ALA A 1 164 ? -2.845 10.172 6.846 1.00 6.25 164 ALA A N 8
ATOM 29438 C CA . ALA A 1 164 ? -3.883 10.367 7.841 1.00 6.40 164 ALA A CA 8
ATOM 29439 C C . ALA A 1 164 ? -3.526 11.604 8.672 1.00 7.02 164 ALA A C 8
ATOM 29440 O O . ALA A 1 164 ? -2.506 11.638 9.362 1.00 7.11 164 ALA A O 8
ATOM 29447 N N . SER A 1 165 ? -4.378 12.627 8.597 1.00 7.50 165 SER A N 8
ATOM 29448 C CA . SER A 1 165 ? -4.267 13.869 9.357 1.00 8.13 165 SER A CA 8
ATOM 29449 C C . SER A 1 165 ? -4.843 13.723 10.777 1.00 8.20 165 SER A C 8
ATOM 29450 O O . SER A 1 165 ? -4.515 14.509 11.666 1.00 8.61 165 SER A O 8
ATOM 29458 N N . GLU A 1 166 ? -5.695 12.717 10.991 1.00 7.85 166 GLU A N 8
ATOM 29459 C CA . GLU A 1 166 ? -6.292 12.370 12.273 1.00 7.87 166 GLU A CA 8
ATOM 29460 C C . GLU A 1 166 ? -5.384 11.361 13.008 1.00 7.50 166 GLU A C 8
ATOM 29461 O O . GLU A 1 166 ? -4.439 10.853 12.391 1.00 7.18 166 GLU A O 8
ATOM 29473 N N . PRO A 1 167 ? -5.646 11.076 14.310 1.00 7.57 167 PRO A N 8
ATOM 29474 C CA . PRO A 1 167 ? -4.913 10.093 15.120 1.00 7.32 167 PRO A CA 8
ATOM 29475 C C . PRO A 1 167 ? -4.624 8.781 14.383 1.00 6.69 167 PRO A C 8
ATOM 29476 O O . PRO A 1 167 ? -5.537 8.129 13.872 1.00 6.33 167 PRO A O 8
ATOM 29487 N N . THR A 1 168 ? -3.350 8.395 14.314 1.00 6.59 168 THR A N 8
ATOM 29488 C CA . THR A 1 168 ? -2.903 7.192 13.629 1.00 6.03 168 THR A CA 8
ATOM 29489 C C . THR A 1 168 ? -3.472 5.920 14.263 1.00 5.70 168 THR A C 8
ATOM 29490 O O . THR A 1 168 ? -3.780 4.975 13.547 1.00 5.20 168 THR A O 8
ATOM 29501 N N . GLU A 1 169 ? -3.729 5.912 15.573 1.00 6.01 169 GLU A N 8
ATOM 29502 C CA . GLU A 1 169 ? -4.271 4.748 16.272 1.00 5.82 169 GLU A CA 8
ATOM 29503 C C . GLU A 1 169 ? -5.705 4.376 15.851 1.00 5.44 169 GLU A C 8
ATOM 29504 O O . GLU A 1 169 ? -6.156 3.280 16.185 1.00 5.19 169 GLU A O 8
ATOM 29516 N N . LYS A 1 170 ? -6.400 5.232 15.092 1.00 5.49 170 LYS A N 8
ATOM 29517 C CA . LYS A 1 170 ? -7.726 4.945 14.558 1.00 5.24 170 LYS A CA 8
ATOM 29518 C C . LYS A 1 170 ? -7.757 4.938 13.026 1.00 5.01 170 LYS A C 8
ATOM 29519 O O . LYS A 1 170 ? -8.837 4.861 12.447 1.00 5.02 170 LYS A O 8
ATOM 29538 N N . HIS A 1 171 ? -6.601 5.031 12.360 1.00 4.86 171 HIS A N 8
ATOM 29539 C CA . HIS A 1 171 ? -6.499 5.121 10.902 1.00 4.69 171 HIS A CA 8
ATOM 29540 C C . HIS A 1 171 ? -5.295 4.385 10.315 1.00 4.28 171 HIS A C 8
ATOM 29541 O O . HIS A 1 171 ? -5.104 4.384 9.098 1.00 3.94 171 HIS A O 8
ATOM 29556 N N . PHE A 1 172 ? -4.478 3.778 11.170 1.00 4.39 172 PHE A N 8
ATOM 29557 C CA . PHE A 1 172 ? -3.227 3.139 10.838 1.00 4.10 172 PHE A CA 8
ATOM 29558 C C . PHE A 1 172 ? -3.035 1.942 11.759 1.00 3.97 172 PHE A C 8
ATOM 29559 O O . PHE A 1 172 ? -3.123 2.065 12.982 1.00 4.32 172 PHE A O 8
ATOM 29576 N N . PHE A 1 173 ? -2.773 0.784 11.170 1.00 3.57 173 PHE A N 8
ATOM 29577 C CA . PHE A 1 173 ? -2.544 -0.464 11.873 1.00 3.61 173 PHE A CA 8
ATOM 29578 C C . PHE A 1 173 ? -1.626 -1.359 11.058 1.00 3.43 173 PHE A C 8
ATOM 29579 O O . PHE A 1 173 ? -1.205 -0.989 9.965 1.00 3.17 173 PHE A O 8
ATOM 29596 N N . ASN A 1 174 ? -1.287 -2.527 11.602 1.00 3.67 174 ASN A N 8
ATOM 29597 C CA . ASN A 1 174 ? -0.436 -3.494 10.928 1.00 3.67 174 ASN A CA 8
ATOM 29598 C C . ASN A 1 174 ? -1.268 -4.605 10.296 1.00 3.65 174 ASN A C 8
ATOM 29599 O O . ASN A 1 174 ? -2.330 -4.964 10.801 1.00 3.81 174 ASN A O 8
ATOM 29610 N N . VAL A 1 175 ? -0.746 -5.193 9.214 1.00 3.55 175 VAL A N 8
ATOM 29611 C CA . VAL A 1 175 ? -1.378 -6.283 8.461 1.00 3.72 175 VAL A CA 8
ATOM 29612 C C . VAL A 1 175 ? -1.502 -7.556 9.319 1.00 4.32 175 VAL A C 8
ATOM 29613 O O . VAL A 1 175 ? -2.398 -8.373 9.122 1.00 4.57 175 VAL A O 8
ATOM 29626 N N . SER A 1 176 ? -0.613 -7.726 10.298 1.00 4.61 176 SER A N 8
ATOM 29627 C CA . SER A 1 176 ? -0.584 -8.888 11.173 1.00 5.23 176 SER A CA 8
ATOM 29628 C C . SER A 1 176 ? -1.576 -8.723 12.346 1.00 5.35 176 SER A C 8
ATOM 29629 O O . SER A 1 176 ? -1.627 -9.601 13.206 1.00 5.80 176 SER A O 8
ATOM 29637 N N . ASP A 1 177 ? -2.344 -7.624 12.404 1.00 4.97 177 ASP A N 8
ATOM 29638 C CA . ASP A 1 177 ? -3.316 -7.350 13.455 1.00 5.08 177 ASP A CA 8
ATOM 29639 C C . ASP A 1 177 ? -4.730 -7.504 12.889 1.00 4.96 177 ASP A C 8
ATOM 29640 O O . ASP A 1 177 ? -5.169 -6.712 12.052 1.00 4.58 177 ASP A O 8
ATOM 29649 N N . GLU A 1 178 ? -5.440 -8.536 13.343 1.00 5.36 178 GLU A N 8
ATOM 29650 C CA . GLU A 1 178 ? -6.823 -8.801 12.983 1.00 5.38 178 GLU A CA 8
ATOM 29651 C C . GLU A 1 178 ? -7.799 -8.141 13.969 1.00 5.24 178 GLU A C 8
ATOM 29652 O O . GLU A 1 178 ? -8.998 -8.110 13.708 1.00 5.11 178 GLU A O 8
ATOM 29664 N N . LEU A 1 179 ? -7.328 -7.627 15.111 1.00 5.36 179 LEU A N 8
ATOM 29665 C CA . LEU A 1 179 ? -8.176 -6.936 16.075 1.00 5.33 179 LEU A CA 8
ATOM 29666 C C . LEU A 1 179 ? -8.452 -5.516 15.579 1.00 4.85 179 LEU A C 8
ATOM 29667 O O . LEU A 1 179 ? -9.581 -5.038 15.682 1.00 4.79 179 LEU A O 8
ATOM 29683 N N . ALA A 1 180 ? -7.450 -4.868 14.974 1.00 4.59 180 ALA A N 8
ATOM 29684 C CA . ALA A 1 180 ? -7.574 -3.552 14.367 1.00 4.22 180 ALA A CA 8
ATOM 29685 C C . ALA A 1 180 ? -8.573 -3.541 13.207 1.00 3.98 180 ALA A C 8
ATOM 29686 O O . ALA A 1 180 ? -9.165 -2.506 12.924 1.00 3.88 180 ALA A O 8
ATOM 29693 N N . LEU A 1 181 ? -8.847 -4.705 12.606 1.00 4.05 181 LEU A N 8
ATOM 29694 C CA . LEU A 1 181 ? -9.907 -4.884 11.628 1.00 4.01 181 LEU A CA 8
ATOM 29695 C C . LEU A 1 181 ? -11.268 -4.549 12.224 1.00 4.14 181 LEU A C 8
ATOM 29696 O O . LEU A 1 181 ? -12.026 -3.816 11.605 1.00 4.08 181 LEU A O 8
ATOM 29712 N N . VAL A 1 182 ? -11.536 -4.997 13.456 1.00 4.38 182 VAL A N 8
ATOM 29713 C CA . VAL A 1 182 ? -12.747 -4.676 14.198 1.00 4.53 182 VAL A CA 8
ATOM 29714 C C . VAL A 1 182 ? -12.782 -3.175 14.508 1.00 4.39 182 VAL A C 8
ATOM 29715 O O . VAL A 1 182 ? -13.819 -2.541 14.331 1.00 4.41 182 VAL A O 8
ATOM 29728 N N . THR A 1 183 ? -11.645 -2.594 14.913 1.00 4.35 183 THR A N 8
ATOM 29729 C CA . THR A 1 183 ? -11.503 -1.167 15.193 1.00 4.38 183 THR A CA 8
ATOM 29730 C C . THR A 1 183 ? -11.834 -0.316 13.949 1.00 4.20 183 THR A C 8
ATOM 29731 O O . THR A 1 183 ? -12.469 0.735 14.054 1.00 4.35 183 THR A O 8
ATOM 29742 N N . ILE A 1 184 ? -11.460 -0.798 12.760 1.00 3.99 184 ILE A N 8
ATOM 29743 C CA . ILE A 1 184 ? -11.808 -0.200 11.479 1.00 3.94 184 ILE A CA 8
ATOM 29744 C C . ILE A 1 184 ? -13.320 -0.245 11.256 1.00 4.12 184 ILE A C 8
ATOM 29745 O O . ILE A 1 184 ? -13.887 0.774 10.877 1.00 4.31 184 ILE A O 8
ATOM 29761 N N . VAL A 1 185 ? -13.984 -1.376 11.534 1.00 4.16 185 VAL A N 8
ATOM 29762 C CA . VAL A 1 185 ? -15.434 -1.507 11.386 1.00 4.38 185 VAL A CA 8
ATOM 29763 C C . VAL A 1 185 ? -16.161 -0.513 12.301 1.00 4.52 185 VAL A C 8
ATOM 29764 O O . VAL A 1 185 ? -17.151 0.092 11.894 1.00 4.74 185 VAL A O 8
ATOM 29777 N N . LYS A 1 186 ? -15.634 -0.302 13.511 1.00 4.50 186 LYS A N 8
ATOM 29778 C CA . LYS A 1 186 ? -16.167 0.649 14.477 1.00 4.72 186 LYS A CA 8
ATOM 29779 C C . LYS A 1 186 ? -16.067 2.084 13.943 1.00 4.87 186 LYS A C 8
ATOM 29780 O O . LYS A 1 186 ? -16.992 2.877 14.111 1.00 5.15 186 LYS A O 8
ATOM 29799 N N . THR A 1 187 ? -14.962 2.390 13.255 1.00 4.76 187 THR A N 8
ATOM 29800 C CA . THR A 1 187 ? -14.719 3.687 12.640 1.00 5.01 187 THR A CA 8
ATOM 29801 C C . THR A 1 187 ? -15.574 3.840 11.364 1.00 5.16 187 THR A C 8
ATOM 29802 O O . THR A 1 187 ? -16.096 4.920 11.103 1.00 5.53 187 THR A O 8
ATOM 29813 N N . LEU A 1 188 ? -15.778 2.764 10.594 1.00 4.97 188 LEU A N 8
ATOM 29814 C CA . LEU A 1 188 ? -16.615 2.759 9.396 1.00 5.22 188 LEU A CA 8
ATOM 29815 C C . LEU A 1 188 ? -18.110 2.794 9.730 1.00 5.53 188 LEU A C 8
ATOM 29816 O O . LEU A 1 188 ? -18.928 3.121 8.871 1.00 5.92 188 LEU A O 8
ATOM 29832 N N . GLY A 1 189 ? -18.469 2.509 10.984 1.00 5.41 189 GLY A N 8
ATOM 29833 C CA . GLY A 1 189 ? -19.821 2.604 11.508 1.00 5.68 189 GLY A CA 8
ATOM 29834 C C . GLY A 1 189 ? -20.254 4.047 11.788 1.00 6.03 189 GLY A C 8
ATOM 29835 O O . GLY A 1 189 ? -21.403 4.272 12.165 1.00 6.35 189 GLY A O 8
ATOM 29839 N N . GLU A 1 190 ? -19.356 5.021 11.598 1.00 6.04 190 GLU A N 8
ATOM 29840 C CA . GLU A 1 190 ? -19.642 6.442 11.712 1.00 6.47 190 GLU A CA 8
ATOM 29841 C C . GLU A 1 190 ? -20.202 6.975 10.388 1.00 6.88 190 GLU A C 8
ATOM 29842 O O . GLU A 1 190 ? -20.202 6.299 9.356 1.00 6.83 190 GLU A O 8
ATOM 29854 N N . ARG A 1 191 ? -20.711 8.208 10.436 1.00 7.36 191 ARG A N 8
ATOM 29855 C CA . ARG A 1 191 ? -21.300 8.883 9.285 1.00 7.85 191 ARG A CA 8
ATOM 29856 C C . ARG A 1 191 ? -20.219 9.487 8.373 1.00 7.83 191 ARG A C 8
ATOM 29857 O O . ARG A 1 191 ? -20.478 9.692 7.187 1.00 7.98 191 ARG A O 8
ATOM 29878 N N . ILE A 1 192 ? -19.022 9.758 8.904 1.00 7.70 192 ILE A N 8
ATOM 29879 C CA . ILE A 1 192 ? -17.879 10.298 8.188 1.00 7.70 192 ILE A CA 8
ATOM 29880 C C . ILE A 1 192 ? -16.608 9.981 8.988 1.00 7.40 192 ILE A C 8
ATOM 29881 O O . ILE A 1 192 ? -15.515 10.027 8.390 1.00 7.48 192 ILE A O 8
ATOM 29904 N N . GLY B 2 2 ? 14.129 -35.691 -0.975 1.00 2.55 102 GLY B N 8
ATOM 29905 C CA . GLY B 2 2 ? 12.976 -34.813 -0.812 1.00 2.42 102 GLY B CA 8
ATOM 29906 C C . GLY B 2 2 ? 12.969 -33.662 -1.824 1.00 2.30 102 GLY B C 8
ATOM 29907 O O . GLY B 2 2 ? 14.022 -33.345 -2.390 1.00 2.30 102 GLY B O 8
ATOM 29911 N N . PRO B 2 3 ? 11.801 -33.037 -2.089 1.00 2.24 103 PRO B N 8
ATOM 29912 C CA . PRO B 2 3 ? 11.680 -31.954 -3.072 1.00 2.17 103 PRO B CA 8
ATOM 29913 C C . PRO B 2 3 ? 12.346 -30.673 -2.525 1.00 2.06 103 PRO B C 8
ATOM 29914 O O . PRO B 2 3 ? 12.259 -30.428 -1.316 1.00 2.06 103 PRO B O 8
ATOM 29940 N N . GLY B 2 5 ? 13.005 -26.852 -1.372 1.00 1.79 105 GLY B N 8
ATOM 29941 C CA . GLY B 2 5 ? 12.125 -25.870 -0.762 1.00 1.78 105 GLY B CA 8
ATOM 29942 C C . GLY B 2 5 ? 11.764 -24.695 -1.676 1.00 1.70 105 GLY B C 8
ATOM 29943 O O . GLY B 2 5 ? 12.376 -24.515 -2.736 1.00 1.65 105 GLY B O 8
ATOM 29947 N N . PRO B 2 6 ? 10.789 -23.867 -1.262 1.00 1.73 106 PRO B N 8
ATOM 29948 C CA . PRO B 2 6 ? 10.346 -22.711 -2.038 1.00 1.69 106 PRO B CA 8
ATOM 29949 C C . PRO B 2 6 ? 11.370 -21.565 -1.984 1.00 1.58 106 PRO B C 8
ATOM 29950 O O . PRO B 2 6 ? 12.257 -21.577 -1.121 1.00 1.57 106 PRO B O 8
ATOM 29976 N N . GLY B 2 8 ? 13.348 -18.243 -1.158 1.00 1.42 108 GLY B N 8
ATOM 29977 C CA . GLY B 2 8 ? 13.522 -17.528 0.089 1.00 1.47 108 GLY B CA 8
ATOM 29978 C C . GLY B 2 8 ? 13.034 -16.091 0.036 1.00 1.44 108 GLY B C 8
ATOM 29979 O O . GLY B 2 8 ? 12.641 -15.580 -1.019 1.00 1.41 108 GLY B O 8
ATOM 29983 N N . LEU B 2 9 ? 13.076 -15.430 1.195 1.00 1.51 109 LEU B N 8
ATOM 29984 C CA . LEU B 2 9 ? 12.643 -14.049 1.337 1.00 1.53 109 LEU B CA 8
ATOM 29985 C C . LEU B 2 9 ? 13.520 -13.108 0.503 1.00 1.43 109 LEU B C 8
ATOM 29986 O O . LEU B 2 9 ? 14.733 -13.292 0.439 1.00 1.36 109 LEU B O 8
ATOM 30017 N N . GLY B 2 11 ? 15.556 -9.612 -0.671 1.00 1.28 111 GLY B N 8
ATOM 30018 C CA . GLY B 2 11 ? 16.349 -8.645 0.060 1.00 1.26 111 GLY B CA 8
ATOM 30019 C C . GLY B 2 11 ? 15.558 -7.402 0.442 1.00 1.34 111 GLY B C 8
ATOM 30020 O O . GLY B 2 11 ? 14.623 -7.006 -0.260 1.00 1.51 111 GLY B O 8
ATOM 30024 N N . GLU B 2 12 ? 15.955 -6.777 1.548 1.00 1.34 112 GLU B N 8
ATOM 30025 C CA . GLU B 2 12 ? 15.341 -5.567 2.066 1.00 1.46 112 GLU B CA 8
ATOM 30026 C C . GLU B 2 12 ? 15.722 -4.361 1.199 1.00 1.34 112 GLU B C 8
ATOM 30027 O O . GLU B 2 12 ? 16.595 -4.454 0.339 1.00 1.21 112 GLU B O 8
ATOM 30039 N N . ASN B 2 13 ? 15.076 -3.216 1.438 1.00 1.44 113 ASN B N 8
ATOM 30040 C CA . ASN B 2 13 ? 15.272 -1.975 0.687 1.00 1.39 113 ASN B CA 8
ATOM 30041 C C . ASN B 2 13 ? 16.739 -1.533 0.691 1.00 1.27 113 ASN B C 8
ATOM 30042 O O . ASN B 2 13 ? 17.504 -1.845 1.609 1.00 1.36 113 ASN B O 8
ATOM 30053 N N . GLY B 2 14 ? 17.136 -0.817 -0.353 1.00 1.13 114 GLY B N 8
ATOM 30054 C CA . GLY B 2 14 ? 18.496 -0.364 -0.515 1.00 1.07 114 GLY B CA 8
ATOM 30055 C C . GLY B 2 14 ? 18.877 0.749 0.458 1.00 1.20 114 GLY B C 8
ATOM 30056 O O . GLY B 2 14 ? 18.002 1.468 0.953 1.00 1.33 114 GLY B O 8
ATOM 30060 N N . PRO B 2 15 ? 20.185 0.922 0.720 1.00 1.23 115 PRO B N 8
ATOM 30061 C CA . PRO B 2 15 ? 20.675 1.960 1.618 1.00 1.39 115 PRO B CA 8
ATOM 30062 C C . PRO B 2 15 ? 20.529 3.362 0.998 1.00 1.31 115 PRO B C 8
ATOM 30063 O O . PRO B 2 15 ? 20.571 3.484 -0.233 1.00 1.17 115 PRO B O 8
ATOM 30089 N N . GLY B 2 17 ? 21.303 7.103 -0.400 1.00 1.26 117 GLY B N 8
ATOM 30090 C CA . GLY B 2 17 ? 22.412 7.623 -1.189 1.00 1.23 117 GLY B CA 8
ATOM 30091 C C . GLY B 2 17 ? 23.307 8.620 -0.439 1.00 1.34 117 GLY B C 8
ATOM 30092 O O . GLY B 2 17 ? 22.946 9.085 0.648 1.00 1.44 117 GLY B O 8
ATOM 30096 N N . PRO B 2 18 ? 24.495 8.941 -0.989 1.00 1.35 118 PRO B N 8
ATOM 30097 C CA . PRO B 2 18 ? 25.458 9.835 -0.341 1.00 1.47 118 PRO B CA 8
ATOM 30098 C C . PRO B 2 18 ? 25.022 11.306 -0.541 1.00 1.48 118 PRO B C 8
ATOM 30099 O O . PRO B 2 18 ? 24.307 11.601 -1.508 1.00 1.42 118 PRO B O 8
ATOM 30125 N N . GLY B 2 20 ? 24.953 15.287 -1.611 1.00 1.61 120 GLY B N 8
ATOM 30126 C CA . GLY B 2 20 ? 25.341 15.962 -2.843 1.00 1.62 120 GLY B CA 8
ATOM 30127 C C . GLY B 2 20 ? 26.619 16.800 -2.711 1.00 1.69 120 GLY B C 8
ATOM 30128 O O . GLY B 2 20 ? 27.112 17.018 -1.598 1.00 1.75 120 GLY B O 8
ATOM 30132 N N . PRO B 2 21 ? 27.160 17.297 -3.838 1.00 1.74 121 PRO B N 8
ATOM 30133 C CA . PRO B 2 21 ? 28.390 18.088 -3.848 1.00 1.83 121 PRO B CA 8
ATOM 30134 C C . PRO B 2 21 ? 28.167 19.542 -3.385 1.00 1.88 121 PRO B C 8
ATOM 30135 O O . PRO B 2 21 ? 27.054 20.066 -3.520 1.00 1.85 121 PRO B O 8
ATOM 30170 N N . GLY C 2 2 ? 12.993 -31.704 2.834 1.00 2.43 202 GLY C N 8
ATOM 30171 C CA . GLY C 2 2 ? 13.992 -31.903 1.803 1.00 2.41 202 GLY C CA 8
ATOM 30172 C C . GLY C 2 2 ? 15.057 -30.808 1.841 1.00 2.34 202 GLY C C 8
ATOM 30173 O O . GLY C 2 2 ? 15.279 -30.214 2.900 1.00 2.40 202 GLY C O 8
ATOM 30177 N N . PRO C 2 3 ? 15.759 -30.573 0.713 1.00 2.27 203 PRO C N 8
ATOM 30178 C CA . PRO C 2 3 ? 16.862 -29.616 0.620 1.00 2.24 203 PRO C CA 8
ATOM 30179 C C . PRO C 2 3 ? 16.318 -28.173 0.671 1.00 2.09 203 PRO C C 8
ATOM 30180 O O . PRO C 2 3 ? 15.185 -27.939 0.229 1.00 2.00 203 PRO C O 8
ATOM 30206 N N . GLY C 2 5 ? 15.509 -24.270 -0.259 1.00 1.74 205 GLY C N 8
ATOM 30207 C CA . GLY C 2 5 ? 15.179 -23.619 -1.518 1.00 1.64 205 GLY C CA 8
ATOM 30208 C C . GLY C 2 5 ? 16.225 -22.596 -1.973 1.00 1.60 205 GLY C C 8
ATOM 30209 O O . GLY C 2 5 ? 17.231 -22.377 -1.289 1.00 1.66 205 GLY C O 8
ATOM 30213 N N . PRO C 2 6 ? 15.986 -21.936 -3.121 1.00 1.53 206 PRO C N 8
ATOM 30214 C CA . PRO C 2 6 ? 16.905 -20.946 -3.676 1.00 1.51 206 PRO C CA 8
ATOM 30215 C C . PRO C 2 6 ? 16.803 -19.601 -2.938 1.00 1.41 206 PRO C C 8
ATOM 30216 O O . PRO C 2 6 ? 15.735 -19.283 -2.401 1.00 1.37 206 PRO C O 8
ATOM 30242 N N . GLY C 2 8 ? 16.518 -15.495 -2.103 1.00 1.18 208 GLY C N 8
ATOM 30243 C CA . GLY C 2 8 ? 15.669 -14.437 -2.635 1.00 1.13 208 GLY C CA 8
ATOM 30244 C C . GLY C 2 8 ? 16.434 -13.476 -3.545 1.00 1.11 208 GLY C C 8
ATOM 30245 O O . GLY C 2 8 ? 17.667 -13.500 -3.607 1.00 1.14 208 GLY C O 8
ATOM 30249 N N . LEU C 2 9 ? 15.702 -12.610 -4.246 1.00 1.15 209 LEU C N 8
ATOM 30250 C CA . LEU C 2 9 ? 16.295 -11.639 -5.157 1.00 1.19 209 LEU C CA 8
ATOM 30251 C C . LEU C 2 9 ? 16.666 -10.345 -4.423 1.00 1.08 209 LEU C C 8
ATOM 30252 O O . LEU C 2 9 ? 16.041 -10.032 -3.400 1.00 1.08 209 LEU C O 8
ATOM 30283 N N . GLY C 2 11 ? 17.050 -6.563 -3.086 1.00 0.98 211 GLY C N 8
ATOM 30284 C CA . GLY C 2 11 ? 16.061 -5.538 -2.791 1.00 1.08 211 GLY C CA 8
ATOM 30285 C C . GLY C 2 11 ? 15.985 -4.417 -3.823 1.00 1.10 211 GLY C C 8
ATOM 30286 O O . GLY C 2 11 ? 16.817 -4.305 -4.727 1.00 1.22 211 GLY C O 8
ATOM 30290 N N . GLU C 2 12 ? 14.989 -3.553 -3.664 1.00 1.16 212 GLU C N 8
ATOM 30291 C CA . GLU C 2 12 ? 14.771 -2.434 -4.567 1.00 1.24 212 GLU C CA 8
ATOM 30292 C C . GLU C 2 12 ? 15.738 -1.290 -4.257 1.00 1.12 212 GLU C C 8
ATOM 30293 O O . GLU C 2 12 ? 16.457 -1.294 -3.255 1.00 1.06 212 GLU C O 8
ATOM 30305 N N . ASN C 2 13 ? 15.756 -0.311 -5.158 1.00 1.18 213 ASN C N 8
ATOM 30306 C CA . ASN C 2 13 ? 16.576 0.884 -5.069 1.00 1.13 213 ASN C CA 8
ATOM 30307 C C . ASN C 2 13 ? 16.179 1.727 -3.865 1.00 1.14 213 ASN C C 8
ATOM 30308 O O . ASN C 2 13 ? 15.014 2.090 -3.703 1.00 1.32 213 ASN C O 8
ATOM 30319 N N . GLY C 2 14 ? 17.179 2.042 -3.041 1.00 1.05 214 GLY C N 8
ATOM 30320 C CA . GLY C 2 14 ? 17.038 2.853 -1.850 1.00 1.16 214 GLY C CA 8
ATOM 30321 C C . GLY C 2 14 ? 16.663 4.308 -2.132 1.00 1.24 214 GLY C C 8
ATOM 30322 O O . GLY C 2 14 ? 16.475 4.707 -3.285 1.00 1.25 214 GLY C O 8
ATOM 30326 N N . PRO C 2 15 ? 16.515 5.120 -1.076 1.00 1.35 215 PRO C N 8
ATOM 30327 C CA . PRO C 2 15 ? 16.120 6.515 -1.214 1.00 1.46 215 PRO C CA 8
ATOM 30328 C C . PRO C 2 15 ? 17.322 7.402 -1.595 1.00 1.37 215 PRO C C 8
ATOM 30329 O O . PRO C 2 15 ? 18.468 7.044 -1.300 1.00 1.29 215 PRO C O 8
ATOM 30355 N N . GLY C 2 17 ? 20.118 10.534 -1.682 1.00 1.36 217 GLY C N 8
ATOM 30356 C CA . GLY C 2 17 ? 20.917 11.152 -0.637 1.00 1.44 217 GLY C CA 8
ATOM 30357 C C . GLY C 2 17 ? 20.498 12.591 -0.309 1.00 1.56 217 GLY C C 8
ATOM 30358 O O . GLY C 2 17 ? 19.780 13.215 -1.097 1.00 1.60 217 GLY C O 8
ATOM 30362 N N . PRO C 2 18 ? 20.915 13.127 0.857 1.00 1.67 218 PRO C N 8
ATOM 30363 C CA . PRO C 2 18 ? 20.545 14.479 1.297 1.00 1.82 218 PRO C CA 8
ATOM 30364 C C . PRO C 2 18 ? 21.237 15.554 0.431 1.00 1.77 218 PRO C C 8
ATOM 30365 O O . PRO C 2 18 ? 22.267 15.271 -0.184 1.00 1.67 218 PRO C O 8
ATOM 30391 N N . GLY C 2 20 ? 23.599 18.631 -0.854 1.00 1.82 220 GLY C N 8
ATOM 30392 C CA . GLY C 2 20 ? 24.970 18.997 -0.532 1.00 1.85 220 GLY C CA 8
ATOM 30393 C C . GLY C 2 20 ? 25.070 20.264 0.323 1.00 1.98 220 GLY C C 8
ATOM 30394 O O . GLY C 2 20 ? 24.097 21.020 0.424 1.00 2.03 220 GLY C O 8
ATOM 30398 N N . PRO C 2 21 ? 26.237 20.519 0.941 1.00 2.07 221 PRO C N 8
ATOM 30399 C CA . PRO C 2 21 ? 26.428 21.687 1.796 1.00 2.21 221 PRO C CA 8
ATOM 30400 C C . PRO C 2 21 ? 26.551 22.977 0.954 1.00 2.18 221 PRO C C 8
ATOM 30401 O O . PRO C 2 21 ? 27.231 22.964 -0.077 1.00 2.13 221 PRO C O 8
ATOM 30436 N N . GLY D 2 2 ? 10.818 -28.943 0.776 1.00 2.12 302 GLY D N 8
ATOM 30437 C CA . GLY D 2 2 ? 11.805 -28.634 1.799 1.00 2.17 302 GLY D CA 8
ATOM 30438 C C . GLY D 2 2 ? 11.601 -27.254 2.432 1.00 2.16 302 GLY D C 8
ATOM 30439 O O . GLY D 2 2 ? 10.569 -26.613 2.209 1.00 2.15 302 GLY D O 8
ATOM 30443 N N . PRO D 2 3 ? 12.581 -26.776 3.223 1.00 2.20 303 PRO D N 8
ATOM 30444 C CA . PRO D 2 3 ? 12.490 -25.494 3.916 1.00 2.22 303 PRO D CA 8
ATOM 30445 C C . PRO D 2 3 ? 12.726 -24.316 2.956 1.00 2.04 303 PRO D C 8
ATOM 30446 O O . PRO D 2 3 ? 13.497 -24.465 2.002 1.00 1.93 303 PRO D O 8
ATOM 30472 N N . GLY D 2 5 ? 14.098 -21.025 1.055 1.00 1.67 305 GLY D N 8
ATOM 30473 C CA . GLY D 2 5 ? 15.463 -20.614 0.781 1.00 1.64 305 GLY D CA 8
ATOM 30474 C C . GLY D 2 5 ? 15.935 -19.445 1.655 1.00 1.66 305 GLY D C 8
ATOM 30475 O O . GLY D 2 5 ? 15.116 -18.790 2.310 1.00 1.71 305 GLY D O 8
ATOM 30479 N N . PRO D 2 6 ? 17.252 -19.180 1.710 1.00 1.68 306 PRO D N 8
ATOM 30480 C CA . PRO D 2 6 ? 17.798 -18.109 2.547 1.00 1.74 306 PRO D CA 8
ATOM 30481 C C . PRO D 2 6 ? 17.398 -16.733 1.976 1.00 1.57 306 PRO D C 8
ATOM 30482 O O . PRO D 2 6 ? 17.167 -16.618 0.770 1.00 1.43 306 PRO D O 8
ATOM 30508 N N . GLY D 2 8 ? 17.545 -13.061 0.285 1.00 1.25 308 GLY D N 8
ATOM 30509 C CA . GLY D 2 8 ? 18.381 -12.489 -0.765 1.00 1.17 308 GLY D CA 8
ATOM 30510 C C . GLY D 2 8 ? 19.318 -11.402 -0.251 1.00 1.17 308 GLY D C 8
ATOM 30511 O O . GLY D 2 8 ? 19.471 -11.211 0.955 1.00 1.31 308 GLY D O 8
ATOM 30515 N N . LEU D 2 9 ? 19.965 -10.676 -1.158 1.00 1.09 309 LEU D N 8
ATOM 30516 C CA . LEU D 2 9 ? 20.911 -9.629 -0.781 1.00 1.13 309 LEU D CA 8
ATOM 30517 C C . LEU D 2 9 ? 20.203 -8.277 -0.670 1.00 1.05 309 LEU D C 8
ATOM 30518 O O . LEU D 2 9 ? 19.199 -8.079 -1.339 1.00 1.00 309 LEU D O 8
ATOM 30549 N N . GLY D 2 11 ? 19.069 -4.227 -1.016 1.00 0.94 311 GLY D N 8
ATOM 30550 C CA . GLY D 2 11 ? 18.813 -3.424 -2.195 1.00 0.89 311 GLY D CA 8
ATOM 30551 C C . GLY D 2 11 ? 20.001 -2.565 -2.613 1.00 0.87 311 GLY D C 8
ATOM 30552 O O . GLY D 2 11 ? 21.003 -2.457 -1.901 1.00 0.95 311 GLY D O 8
ATOM 30556 N N . GLU D 2 12 ? 19.882 -1.944 -3.782 1.00 0.89 312 GLU D N 8
ATOM 30557 C CA . GLU D 2 12 ? 20.924 -1.113 -4.364 1.00 0.95 312 GLU D CA 8
ATOM 30558 C C . GLU D 2 12 ? 20.865 0.287 -3.749 1.00 0.90 312 GLU D C 8
ATOM 30559 O O . GLU D 2 12 ? 19.796 0.782 -3.379 1.00 0.88 312 GLU D O 8
ATOM 30571 N N . ASN D 2 13 ? 22.033 0.924 -3.643 1.00 0.98 313 ASN D N 8
ATOM 30572 C CA . ASN D 2 13 ? 22.194 2.247 -3.057 1.00 1.01 313 ASN D CA 8
ATOM 30573 C C . ASN D 2 13 ? 21.414 3.278 -3.873 1.00 0.96 313 ASN D C 8
ATOM 30574 O O . ASN D 2 13 ? 21.490 3.290 -5.104 1.00 1.01 313 ASN D O 8
ATOM 30585 N N . GLY D 2 14 ? 20.659 4.127 -3.174 1.00 0.98 314 GLY D N 8
ATOM 30586 C CA . GLY D 2 14 ? 19.887 5.181 -3.803 1.00 1.02 314 GLY D CA 8
ATOM 30587 C C . GLY D 2 14 ? 20.779 6.256 -4.436 1.00 1.07 314 GLY D C 8
ATOM 30588 O O . GLY D 2 14 ? 21.961 6.350 -4.087 1.00 1.10 314 GLY D O 8
ATOM 30592 N N . PRO D 2 15 ? 20.246 7.051 -5.386 1.00 1.14 315 PRO D N 8
ATOM 30593 C CA . PRO D 2 15 ? 21.007 8.074 -6.112 1.00 1.24 315 PRO D CA 8
ATOM 30594 C C . PRO D 2 15 ? 21.643 9.110 -5.163 1.00 1.22 315 PRO D C 8
ATOM 30595 O O . PRO D 2 15 ? 21.129 9.333 -4.064 1.00 1.20 315 PRO D O 8
ATOM 30621 N N . GLY D 2 17 ? 22.620 12.831 -3.572 1.00 1.38 317 GLY D N 8
ATOM 30622 C CA . GLY D 2 17 ? 21.852 14.029 -3.312 1.00 1.48 317 GLY D CA 8
ATOM 30623 C C . GLY D 2 17 ? 22.149 15.156 -4.302 1.00 1.55 317 GLY D C 8
ATOM 30624 O O . GLY D 2 17 ? 23.182 15.130 -4.982 1.00 1.55 317 GLY D O 8
ATOM 30628 N N . PRO D 2 18 ? 21.263 16.163 -4.378 1.00 1.65 318 PRO D N 8
ATOM 30629 C CA . PRO D 2 18 ? 21.434 17.294 -5.285 1.00 1.75 318 PRO D CA 8
ATOM 30630 C C . PRO D 2 18 ? 22.532 18.255 -4.794 1.00 1.75 318 PRO D C 8
ATOM 30631 O O . PRO D 2 18 ? 22.798 18.303 -3.586 1.00 1.73 318 PRO D O 8
ATOM 30657 N N . GLY D 2 20 ? 24.576 21.407 -3.406 1.00 1.90 320 GLY D N 8
ATOM 30658 C CA . GLY D 2 20 ? 24.242 22.416 -2.417 1.00 1.99 320 GLY D CA 8
ATOM 30659 C C . GLY D 2 20 ? 24.240 23.812 -3.050 1.00 2.08 320 GLY D C 8
ATOM 30660 O O . GLY D 2 20 ? 25.225 24.148 -3.713 1.00 2.09 320 GLY D O 8
ATOM 30664 N N . PRO D 2 21 ? 23.195 24.640 -2.837 1.00 2.20 321 PRO D N 8
ATOM 30665 C CA . PRO D 2 21 ? 23.085 25.996 -3.396 1.00 2.32 321 PRO D CA 8
ATOM 30666 C C . PRO D 2 21 ? 24.207 26.941 -2.927 1.00 2.32 321 PRO D C 8
ATOM 30667 O O . PRO D 2 21 ? 24.225 27.314 -1.753 1.00 2.39 321 PRO D O 8
ATOM 30697 N N . SER A 1 1 ? -28.627 6.618 2.424 1.00 9.15 1 SER A N 9
ATOM 30698 C CA . SER A 1 1 ? -27.975 5.680 1.501 1.00 8.79 1 SER A CA 9
ATOM 30699 C C . SER A 1 1 ? -26.733 5.089 2.173 1.00 8.44 1 SER A C 9
ATOM 30700 O O . SER A 1 1 ? -25.685 5.737 2.236 1.00 8.67 1 SER A O 9
ATOM 30710 N N . THR A 1 2 ? -26.834 3.866 2.697 1.00 7.99 2 THR A N 9
ATOM 30711 C CA . THR A 1 2 ? -25.739 3.205 3.399 1.00 7.66 2 THR A CA 9
ATOM 30712 C C . THR A 1 2 ? -24.826 2.527 2.364 1.00 7.68 2 THR A C 9
ATOM 30713 O O . THR A 1 2 ? -24.874 1.319 2.153 1.00 7.45 2 THR A O 9
ATOM 30724 N N . GLN A 1 3 ? -24.006 3.317 1.681 1.00 8.02 3 GLN A N 9
ATOM 30725 C CA . GLN A 1 3 ? -23.057 2.841 0.695 1.00 8.12 3 GLN A CA 9
ATOM 30726 C C . GLN A 1 3 ? -21.912 3.825 0.556 1.00 7.90 3 GLN A C 9
ATOM 30727 O O . GLN A 1 3 ? -22.065 5.006 0.871 1.00 8.04 3 GLN A O 9
ATOM 30741 N N . LEU A 1 4 ? -20.769 3.320 0.100 1.00 7.59 4 LEU A N 9
ATOM 30742 C CA . LEU A 1 4 ? -19.553 4.084 -0.058 1.00 7.38 4 LEU A CA 9
ATOM 30743 C C . LEU A 1 4 ? -18.572 3.379 -0.977 1.00 7.40 4 LEU A C 9
ATOM 30744 O O . LEU A 1 4 ? -18.410 2.162 -0.880 1.00 7.37 4 LEU A O 9
ATOM 30760 N N . ASP A 1 5 ? -17.934 4.138 -1.864 1.00 7.51 5 ASP A N 9
ATOM 30761 C CA . ASP A 1 5 ? -16.976 3.609 -2.824 1.00 7.55 5 ASP A CA 9
ATOM 30762 C C . ASP A 1 5 ? -15.602 3.557 -2.165 1.00 7.02 5 ASP A C 9
ATOM 30763 O O . ASP A 1 5 ? -15.002 4.591 -1.882 1.00 6.91 5 ASP A O 9
ATOM 30772 N N . ILE A 1 6 ? -15.092 2.352 -1.920 1.00 6.74 6 ILE A N 9
ATOM 30773 C CA . ILE A 1 6 ? -13.815 2.119 -1.264 1.00 6.22 6 ILE A CA 9
ATOM 30774 C C . ILE A 1 6 ? -12.892 1.381 -2.228 1.00 6.26 6 ILE A C 9
ATOM 30775 O O . ILE A 1 6 ? -13.254 0.350 -2.779 1.00 6.48 6 ILE A O 9
ATOM 30791 N N . VAL A 1 7 ? -11.672 1.868 -2.411 1.00 6.08 7 VAL A N 9
ATOM 30792 C CA . VAL A 1 7 ? -10.656 1.194 -3.203 1.00 6.09 7 VAL A CA 9
ATOM 30793 C C . VAL A 1 7 ? -9.475 0.835 -2.304 1.00 5.52 7 VAL A C 9
ATOM 30794 O O . VAL A 1 7 ? -8.984 1.669 -1.539 1.00 5.21 7 VAL A O 9
ATOM 30807 N N . ILE A 1 8 ? -9.010 -0.408 -2.420 1.00 5.44 8 ILE A N 9
ATOM 30808 C CA . ILE A 1 8 ? -7.874 -0.921 -1.682 1.00 4.94 8 ILE A CA 9
ATOM 30809 C C . ILE A 1 8 ? -6.748 -1.181 -2.676 1.00 4.98 8 ILE A C 9
ATOM 30810 O O . ILE A 1 8 ? -6.904 -1.982 -3.601 1.00 5.38 8 ILE A O 9
ATOM 30826 N N . VAL A 1 9 ? -5.613 -0.517 -2.470 1.00 4.62 9 VAL A N 9
ATOM 30827 C CA . VAL A 1 9 ? -4.448 -0.631 -3.323 1.00 4.63 9 VAL A CA 9
ATOM 30828 C C . VAL A 1 9 ? -3.314 -1.304 -2.549 1.00 4.12 9 VAL A C 9
ATOM 30829 O O . VAL A 1 9 ? -2.808 -0.752 -1.570 1.00 3.66 9 VAL A O 9
ATOM 30842 N N . LEU A 1 10 ? -2.906 -2.493 -2.997 1.00 4.26 10 LEU A N 9
ATOM 30843 C CA . LEU A 1 10 ? -1.877 -3.299 -2.360 1.00 3.90 10 LEU A CA 9
ATOM 30844 C C . LEU A 1 10 ? -0.639 -3.391 -3.243 1.00 3.88 10 LEU A C 9
ATOM 30845 O O . LEU A 1 10 ? -0.729 -3.315 -4.463 1.00 4.30 10 LEU A O 9
ATOM 30861 N N . ASP A 1 11 ? 0.528 -3.560 -2.626 1.00 3.43 11 ASP A N 9
ATOM 30862 C CA . ASP A 1 11 ? 1.792 -3.768 -3.326 1.00 3.38 11 ASP A CA 9
ATOM 30863 C C . ASP A 1 11 ? 2.251 -5.200 -3.065 1.00 3.58 11 ASP A C 9
ATOM 30864 O O . ASP A 1 11 ? 2.009 -5.744 -1.987 1.00 3.51 11 ASP A O 9
ATOM 30873 N N . GLY A 1 12 ? 2.920 -5.788 -4.053 1.00 3.96 12 GLY A N 9
ATOM 30874 C CA . GLY A 1 12 ? 3.502 -7.109 -3.990 1.00 4.28 12 GLY A CA 9
ATOM 30875 C C . GLY A 1 12 ? 4.927 -7.128 -4.480 1.00 4.09 12 GLY A C 9
ATOM 30876 O O . GLY A 1 12 ? 5.322 -8.075 -5.152 1.00 4.52 12 GLY A O 9
ATOM 30880 N N . SER A 1 13 ? 5.690 -6.076 -4.202 1.00 3.48 13 SER A N 9
ATOM 30881 C CA . SER A 1 13 ? 7.060 -5.963 -4.659 1.00 3.27 13 SER A CA 9
ATOM 30882 C C . SER A 1 13 ? 8.032 -6.773 -3.799 1.00 3.23 13 SER A C 9
ATOM 30883 O O . SER A 1 13 ? 7.678 -7.322 -2.752 1.00 3.43 13 SER A O 9
ATOM 30891 N N . ASN A 1 14 ? 9.295 -6.817 -4.227 1.00 3.10 14 ASN A N 9
ATOM 30892 C CA . ASN A 1 14 ? 10.363 -7.523 -3.525 1.00 3.22 14 ASN A CA 9
ATOM 30893 C C . ASN A 1 14 ? 10.917 -6.654 -2.383 1.00 2.80 14 ASN A C 9
ATOM 30894 O O . ASN A 1 14 ? 12.115 -6.417 -2.274 1.00 3.08 14 ASN A O 9
ATOM 30905 N N . SER A 1 15 ? 10.029 -6.152 -1.526 1.00 2.34 15 SER A N 9
ATOM 30906 C CA . SER A 1 15 ? 10.370 -5.341 -0.366 1.00 2.03 15 SER A CA 9
ATOM 30907 C C . SER A 1 15 ? 9.492 -5.624 0.845 1.00 2.28 15 SER A C 9
ATOM 30908 O O . SER A 1 15 ? 9.670 -5.004 1.891 1.00 2.35 15 SER A O 9
ATOM 30916 N N . ILE A 1 16 ? 8.562 -6.570 0.720 1.00 2.61 16 ILE A N 9
ATOM 30917 C CA . ILE A 1 16 ? 7.591 -6.891 1.755 1.00 2.89 16 ILE A CA 9
ATOM 30918 C C . ILE A 1 16 ? 7.648 -8.379 2.078 1.00 3.52 16 ILE A C 9
ATOM 30919 O O . ILE A 1 16 ? 8.682 -9.024 1.938 1.00 3.80 16 ILE A O 9
ATOM 30935 N N . TYR A 1 17 ? 6.517 -8.920 2.512 1.00 3.81 17 TYR A N 9
ATOM 30936 C CA . TYR A 1 17 ? 6.294 -10.320 2.783 1.00 4.46 17 TYR A CA 9
ATOM 30937 C C . TYR A 1 17 ? 5.425 -10.952 1.703 1.00 4.84 17 TYR A C 9
ATOM 30938 O O . TYR A 1 17 ? 4.913 -10.237 0.837 1.00 4.63 17 TYR A O 9
ATOM 30956 N N . PRO A 1 18 ? 5.289 -12.296 1.707 1.00 5.46 18 PRO A N 9
ATOM 30957 C CA . PRO A 1 18 ? 4.464 -13.008 0.730 1.00 5.92 18 PRO A CA 9
ATOM 30958 C C . PRO A 1 18 ? 2.993 -12.565 0.811 1.00 5.80 18 PRO A C 9
ATOM 30959 O O . PRO A 1 18 ? 2.567 -11.867 1.737 1.00 5.57 18 PRO A O 9
ATOM 30970 N N . TRP A 1 19 ? 2.187 -13.011 -0.154 1.00 6.01 19 TRP A N 9
ATOM 30971 C CA . TRP A 1 19 ? 0.775 -12.647 -0.228 1.00 5.98 19 TRP A CA 9
ATOM 30972 C C . TRP A 1 19 ? -0.073 -13.289 0.874 1.00 6.27 19 TRP A C 9
ATOM 30973 O O . TRP A 1 19 ? -1.233 -12.925 1.044 1.00 6.17 19 TRP A O 9
ATOM 30994 N N . ASP A 1 20 ? 0.499 -14.214 1.647 1.00 6.65 20 ASP A N 9
ATOM 30995 C CA . ASP A 1 20 ? -0.129 -14.854 2.799 1.00 6.99 20 ASP A CA 9
ATOM 30996 C C . ASP A 1 20 ? -0.506 -13.832 3.880 1.00 6.57 20 ASP A C 9
ATOM 30997 O O . ASP A 1 20 ? -1.594 -13.889 4.448 1.00 6.72 20 ASP A O 9
ATOM 31006 N N . SER A 1 21 ? 0.369 -12.862 4.122 1.00 6.07 21 SER A N 9
ATOM 31007 C CA . SER A 1 21 ? 0.200 -11.851 5.149 1.00 5.68 21 SER A CA 9
ATOM 31008 C C . SER A 1 21 ? -0.746 -10.769 4.611 1.00 5.31 21 SER A C 9
ATOM 31009 O O . SER A 1 21 ? -1.552 -10.217 5.360 1.00 5.24 21 SER A O 9
ATOM 31017 N N . VAL A 1 22 ? -0.697 -10.512 3.298 1.00 5.15 22 VAL A N 9
ATOM 31018 C CA . VAL A 1 22 ? -1.571 -9.561 2.625 1.00 4.90 22 VAL A CA 9
ATOM 31019 C C . VAL A 1 22 ? -3.015 -10.071 2.649 1.00 5.36 22 VAL A C 9
ATOM 31020 O O . VAL A 1 22 ? -3.915 -9.348 3.075 1.00 5.23 22 VAL A O 9
ATOM 31033 N N . THR A 1 23 ? -3.228 -11.331 2.253 1.00 5.94 23 THR A N 9
ATOM 31034 C CA . THR A 1 23 ? -4.545 -11.957 2.270 1.00 6.44 23 THR A CA 9
ATOM 31035 C C . THR A 1 23 ? -5.109 -12.062 3.682 1.00 6.50 23 THR A C 9
ATOM 31036 O O . THR A 1 23 ? -6.312 -11.904 3.861 1.00 6.61 23 THR A O 9
ATOM 31047 N N . ALA A 1 24 ? -4.245 -12.265 4.681 1.00 6.47 24 ALA A N 9
ATOM 31048 C CA . ALA A 1 24 ? -4.637 -12.327 6.079 1.00 6.59 24 ALA A CA 9
ATOM 31049 C C . ALA A 1 24 ? -5.250 -11.006 6.543 1.00 6.10 24 ALA A C 9
ATOM 31050 O O . ALA A 1 24 ? -6.316 -10.999 7.158 1.00 6.24 24 ALA A O 9
ATOM 31057 N N . PHE A 1 25 ? -4.610 -9.886 6.195 1.00 5.55 25 PHE A N 9
ATOM 31058 C CA . PHE A 1 25 ? -5.110 -8.566 6.546 1.00 5.07 25 PHE A CA 9
ATOM 31059 C C . PHE A 1 25 ? -6.396 -8.231 5.787 1.00 5.10 25 PHE A C 9
ATOM 31060 O O . PHE A 1 25 ? -7.354 -7.738 6.383 1.00 5.06 25 PHE A O 9
ATOM 31077 N N . LEU A 1 26 ? -6.448 -8.569 4.493 1.00 5.24 26 LEU A N 9
ATOM 31078 C CA . LEU A 1 26 ? -7.629 -8.384 3.654 1.00 5.42 26 LEU A CA 9
ATOM 31079 C C . LEU A 1 26 ? -8.806 -9.216 4.165 1.00 5.91 26 LEU A C 9
ATOM 31080 O O . LEU A 1 26 ? -9.936 -8.738 4.198 1.00 5.93 26 LEU A O 9
ATOM 31096 N N . ASN A 1 27 ? -8.530 -10.443 4.615 1.00 6.36 27 ASN A N 9
ATOM 31097 C CA . ASN A 1 27 ? -9.492 -11.333 5.251 1.00 6.89 27 ASN A CA 9
ATOM 31098 C C . ASN A 1 27 ? -10.183 -10.662 6.428 1.00 6.66 27 ASN A C 9
ATOM 31099 O O . ASN A 1 27 ? -11.409 -10.614 6.477 1.00 6.81 27 ASN A O 9
ATOM 31110 N N . ASP A 1 28 ? -9.388 -10.123 7.348 1.00 6.33 28 ASP A N 9
ATOM 31111 C CA . ASP A 1 28 ? -9.905 -9.464 8.537 1.00 6.16 28 ASP A CA 9
ATOM 31112 C C . ASP A 1 28 ? -10.617 -8.152 8.203 1.00 5.75 28 ASP A C 9
ATOM 31113 O O . ASP A 1 28 ? -11.563 -7.778 8.898 1.00 5.82 28 ASP A O 9
ATOM 31122 N N . LEU A 1 29 ? -10.199 -7.476 7.129 1.00 5.38 29 LEU A N 9
ATOM 31123 C CA . LEU A 1 29 ? -10.817 -6.250 6.648 1.00 5.07 29 LEU A CA 9
ATOM 31124 C C . LEU A 1 29 ? -12.229 -6.511 6.145 1.00 5.46 29 LEU A C 9
ATOM 31125 O O . LEU A 1 29 ? -13.182 -5.918 6.653 1.00 5.46 29 LEU A O 9
ATOM 31141 N N . LEU A 1 30 ? -12.371 -7.418 5.176 1.00 5.85 30 LEU A N 9
ATOM 31142 C CA . LEU A 1 30 ? -13.667 -7.738 4.597 1.00 6.31 30 LEU A CA 9
ATOM 31143 C C . LEU A 1 30 ? -14.605 -8.380 5.609 1.00 6.63 30 LEU A C 9
ATOM 31144 O O . LEU A 1 30 ? -15.806 -8.141 5.549 1.00 6.84 30 LEU A O 9
ATOM 31160 N N . GLU A 1 31 ? -14.066 -9.124 6.578 1.00 6.71 31 GLU A N 9
ATOM 31161 C CA . GLU A 1 31 ? -14.849 -9.725 7.648 1.00 7.05 31 GLU A CA 9
ATOM 31162 C C . GLU A 1 31 ? -15.522 -8.662 8.529 1.00 6.76 31 GLU A C 9
ATOM 31163 O O . GLU A 1 31 ? -16.643 -8.867 8.994 1.00 7.04 31 GLU A O 9
ATOM 31175 N N . ARG A 1 32 ? -14.864 -7.515 8.721 1.00 6.23 32 ARG A N 9
ATOM 31176 C CA . ARG A 1 32 ? -15.407 -6.412 9.502 1.00 5.96 32 ARG A CA 9
ATOM 31177 C C . ARG A 1 32 ? -16.305 -5.507 8.656 1.00 5.91 32 ARG A C 9
ATOM 31178 O O . ARG A 1 32 ? -17.186 -4.845 9.206 1.00 5.89 32 ARG A O 9
ATOM 31199 N N . MET A 1 33 ? -16.107 -5.467 7.337 1.00 5.95 33 MET A N 9
ATOM 31200 C CA . MET A 1 33 ? -16.921 -4.663 6.440 1.00 6.03 33 MET A CA 9
ATOM 31201 C C . MET A 1 33 ? -18.263 -5.351 6.176 1.00 6.52 33 MET A C 9
ATOM 31202 O O . MET A 1 33 ? -18.339 -6.556 5.933 1.00 6.90 33 MET A O 9
ATOM 31216 N N . ASP A 1 34 ? -19.335 -4.562 6.227 1.00 6.56 34 ASP A N 9
ATOM 31217 C CA . ASP A 1 34 ? -20.693 -5.048 6.018 1.00 7.02 34 ASP A CA 9
ATOM 31218 C C . ASP A 1 34 ? -21.027 -4.935 4.540 1.00 7.39 34 ASP A C 9
ATOM 31219 O O . ASP A 1 34 ? -21.297 -3.847 4.040 1.00 7.49 34 ASP A O 9
ATOM 31228 N N . ILE A 1 35 ? -20.999 -6.063 3.834 1.00 7.65 35 ILE A N 9
ATOM 31229 C CA . ILE A 1 35 ? -21.261 -6.133 2.406 1.00 8.07 35 ILE A CA 9
ATOM 31230 C C . ILE A 1 35 ? -22.356 -7.171 2.218 1.00 8.66 35 ILE A C 9
ATOM 31231 O O . ILE A 1 35 ? -22.083 -8.366 2.123 1.00 8.96 35 ILE A O 9
ATOM 31247 N N . GLY A 1 36 ? -23.607 -6.727 2.229 1.00 8.86 36 GLY A N 9
ATOM 31248 C CA . GLY A 1 36 ? -24.746 -7.611 2.068 1.00 9.42 36 GLY A CA 9
ATOM 31249 C C . GLY A 1 36 ? -25.364 -7.487 0.676 1.00 9.84 36 GLY A C 9
ATOM 31250 O O . GLY A 1 36 ? -24.997 -8.262 -0.210 1.00 10.06 36 GLY A O 9
ATOM 31254 N N . PRO A 1 37 ? -26.362 -6.599 0.490 1.00 10.02 37 PRO A N 9
ATOM 31255 C CA . PRO A 1 37 ? -27.118 -6.513 -0.762 1.00 10.49 37 PRO A CA 9
ATOM 31256 C C . PRO A 1 37 ? -26.392 -5.617 -1.782 1.00 10.44 37 PRO A C 9
ATOM 31257 O O . PRO A 1 37 ? -26.281 -5.992 -2.944 1.00 10.78 37 PRO A O 9
ATOM 31268 N N . LYS A 1 38 ? -25.941 -4.423 -1.376 1.00 10.05 38 LYS A N 9
ATOM 31269 C CA . LYS A 1 38 ? -25.302 -3.438 -2.253 1.00 10.02 38 LYS A CA 9
ATOM 31270 C C . LYS A 1 38 ? -24.589 -2.336 -1.468 1.00 9.50 38 LYS A C 9
ATOM 31271 O O . LYS A 1 38 ? -24.523 -1.192 -1.924 1.00 9.56 38 LYS A O 9
ATOM 31290 N N . GLN A 1 39 ? -24.121 -2.644 -0.264 1.00 9.02 39 GLN A N 9
ATOM 31291 C CA . GLN A 1 39 ? -23.459 -1.662 0.576 1.00 8.52 39 GLN A CA 9
ATOM 31292 C C . GLN A 1 39 ? -21.991 -2.006 0.726 1.00 8.09 39 GLN A C 9
ATOM 31293 O O . GLN A 1 39 ? -21.628 -3.173 0.656 1.00 8.14 39 GLN A O 9
ATOM 31307 N N . THR A 1 40 ? -21.172 -0.977 0.941 1.00 7.70 40 THR A N 9
ATOM 31308 C CA . THR A 1 40 ? -19.727 -1.050 1.114 1.00 7.26 40 THR A CA 9
ATOM 31309 C C . THR A 1 40 ? -19.076 -1.650 -0.143 1.00 7.44 40 THR A C 9
ATOM 31310 O O . THR A 1 40 ? -18.778 -2.842 -0.217 1.00 7.49 40 THR A O 9
ATOM 31321 N N . GLN A 1 41 ? -18.893 -0.819 -1.162 1.00 7.60 41 GLN A N 9
ATOM 31322 C CA . GLN A 1 41 ? -18.321 -1.231 -2.429 1.00 7.80 41 GLN A CA 9
ATOM 31323 C C . GLN A 1 41 ? -16.807 -1.186 -2.258 1.00 7.33 41 GLN A C 9
ATOM 31324 O O . GLN A 1 41 ? -16.258 -0.129 -1.958 1.00 7.01 41 GLN A O 9
ATOM 31338 N N . VAL A 1 42 ? -16.143 -2.327 -2.421 1.00 7.32 42 VAL A N 9
ATOM 31339 C CA . VAL A 1 42 ? -14.705 -2.433 -2.236 1.00 6.89 42 VAL A CA 9
ATOM 31340 C C . VAL A 1 42 ? -14.074 -2.951 -3.509 1.00 7.18 42 VAL A C 9
ATOM 31341 O O . VAL A 1 42 ? -14.424 -4.040 -3.925 1.00 7.58 42 VAL A O 9
ATOM 31354 N N . GLY A 1 43 ? -13.109 -2.236 -4.075 1.00 7.02 43 GLY A N 9
ATOM 31355 C CA . GLY A 1 43 ? -12.338 -2.705 -5.216 1.00 7.28 43 GLY A CA 9
ATOM 31356 C C . GLY A 1 43 ? -10.904 -2.973 -4.823 1.00 6.84 43 GLY A C 9
ATOM 31357 O O . GLY A 1 43 ? -10.333 -2.240 -4.018 1.00 6.36 43 GLY A O 9
ATOM 31361 N N . ILE A 1 44 ? -10.317 -4.004 -5.423 1.00 7.02 44 ILE A N 9
ATOM 31362 C CA . ILE A 1 44 ? -8.948 -4.404 -5.151 1.00 6.65 44 ILE A CA 9
ATOM 31363 C C . ILE A 1 44 ? -8.095 -4.076 -6.372 1.00 6.80 44 ILE A C 9
ATOM 31364 O O . ILE A 1 44 ? -8.405 -4.480 -7.496 1.00 7.30 44 ILE A O 9
ATOM 31380 N N . VAL A 1 45 ? -7.002 -3.361 -6.126 1.00 6.38 45 VAL A N 9
ATOM 31381 C CA . VAL A 1 45 ? -6.020 -2.975 -7.117 1.00 6.49 45 VAL A CA 9
ATOM 31382 C C . VAL A 1 45 ? -4.640 -3.332 -6.580 1.00 5.99 45 VAL A C 9
ATOM 31383 O O . VAL A 1 45 ? -4.324 -3.066 -5.425 1.00 5.45 45 VAL A O 9
ATOM 31396 N N . GLN A 1 46 ? -3.800 -3.918 -7.422 1.00 6.20 46 GLN A N 9
ATOM 31397 C CA . GLN A 1 46 ? -2.423 -4.219 -7.083 1.00 5.79 46 GLN A CA 9
ATOM 31398 C C . GLN A 1 46 ? -1.485 -3.355 -7.930 1.00 5.77 46 GLN A C 9
ATOM 31399 O O . GLN A 1 46 ? -1.777 -3.063 -9.094 1.00 6.24 46 GLN A O 9
ATOM 31413 N N . TYR A 1 47 ? -0.358 -2.941 -7.355 1.00 5.26 47 TYR A N 9
ATOM 31414 C CA . TYR A 1 47 ? 0.621 -2.100 -8.023 1.00 5.27 47 TYR A CA 9
ATOM 31415 C C . TYR A 1 47 ? 2.055 -2.480 -7.680 1.00 4.90 47 TYR A C 9
ATOM 31416 O O . TYR A 1 47 ? 2.320 -3.295 -6.797 1.00 4.52 47 TYR A O 9
ATOM 31434 N N . GLY A 1 48 ? 2.993 -1.866 -8.393 1.00 5.07 48 GLY A N 9
ATOM 31435 C CA . GLY A 1 48 ? 4.406 -2.055 -8.172 1.00 4.78 48 GLY A CA 9
ATOM 31436 C C . GLY A 1 48 ? 5.165 -1.502 -9.360 1.00 5.08 48 GLY A C 9
ATOM 31437 O O . GLY A 1 48 ? 5.301 -0.287 -9.506 1.00 5.11 48 GLY A O 9
ATOM 31441 N N . GLU A 1 49 ? 5.635 -2.398 -10.232 1.00 5.38 49 GLU A N 9
ATOM 31442 C CA . GLU A 1 49 ? 6.328 -2.028 -11.466 1.00 5.72 49 GLU A CA 9
ATOM 31443 C C . GLU A 1 49 ? 5.335 -1.496 -12.509 1.00 6.30 49 GLU A C 9
ATOM 31444 O O . GLU A 1 49 ? 5.717 -0.848 -13.481 1.00 6.60 49 GLU A O 9
ATOM 31456 N N . ASN A 1 50 ? 4.056 -1.792 -12.297 1.00 6.47 50 ASN A N 9
ATOM 31457 C CA . ASN A 1 50 ? 2.933 -1.406 -13.119 1.00 7.01 50 ASN A CA 9
ATOM 31458 C C . ASN A 1 50 ? 1.694 -1.460 -12.234 1.00 6.90 50 ASN A C 9
ATOM 31459 O O . ASN A 1 50 ? 1.789 -1.838 -11.065 1.00 6.41 50 ASN A O 9
ATOM 31470 N N . VAL A 1 51 ? 0.536 -1.111 -12.782 1.00 7.36 51 VAL A N 9
ATOM 31471 C CA . VAL A 1 51 ? -0.734 -1.181 -12.081 1.00 7.32 51 VAL A CA 9
ATOM 31472 C C . VAL A 1 51 ? -1.585 -2.265 -12.734 1.00 7.74 51 VAL A C 9
ATOM 31473 O O . VAL A 1 51 ? -1.806 -2.240 -13.946 1.00 8.33 51 VAL A O 9
ATOM 31486 N N . THR A 1 52 ? -2.088 -3.195 -11.925 1.00 7.49 52 THR A N 9
ATOM 31487 C CA . THR A 1 52 ? -2.933 -4.282 -12.392 1.00 7.92 52 THR A CA 9
ATOM 31488 C C . THR A 1 52 ? -4.322 -4.162 -11.757 1.00 7.97 52 THR A C 9
ATOM 31489 O O . THR A 1 52 ? -4.464 -3.927 -10.555 1.00 7.54 52 THR A O 9
ATOM 31500 N N . HIS A 1 53 ? -5.348 -4.358 -12.584 1.00 8.52 53 HIS A N 9
ATOM 31501 C CA . HIS A 1 53 ? -6.750 -4.311 -12.193 1.00 8.66 53 HIS A CA 9
ATOM 31502 C C . HIS A 1 53 ? -7.464 -5.563 -12.680 1.00 9.08 53 HIS A C 9
ATOM 31503 O O . HIS A 1 53 ? -7.806 -5.667 -13.858 1.00 9.60 53 HIS A O 9
ATOM 31518 N N . GLU A 1 54 ? -7.671 -6.519 -11.776 1.00 8.89 54 GLU A N 9
ATOM 31519 C CA . GLU A 1 54 ? -8.323 -7.778 -12.100 1.00 9.32 54 GLU A CA 9
ATOM 31520 C C . GLU A 1 54 ? -9.850 -7.616 -12.097 1.00 9.62 54 GLU A C 9
ATOM 31521 O O . GLU A 1 54 ? -10.502 -7.964 -13.081 1.00 10.14 54 GLU A O 9
ATOM 31533 N N . PHE A 1 55 ? -10.414 -7.080 -11.012 1.00 9.32 55 PHE A N 9
ATOM 31534 C CA . PHE A 1 55 ? -11.852 -6.902 -10.859 1.00 9.58 55 PHE A CA 9
ATOM 31535 C C . PHE A 1 55 ? -12.203 -5.428 -10.718 1.00 9.51 55 PHE A C 9
ATOM 31536 O O . PHE A 1 55 ? -11.347 -4.581 -10.447 1.00 9.10 55 PHE A O 9
ATOM 31553 N N . ASN A 1 56 ? -13.478 -5.120 -10.953 1.00 9.95 56 ASN A N 9
ATOM 31554 C CA . ASN A 1 56 ? -14.053 -3.784 -10.828 1.00 10.00 56 ASN A CA 9
ATOM 31555 C C . ASN A 1 56 ? -14.380 -3.438 -9.378 1.00 9.72 56 ASN A C 9
ATOM 31556 O O . ASN A 1 56 ? -14.208 -4.256 -8.475 1.00 9.65 56 ASN A O 9
ATOM 31567 N N . LEU A 1 57 ? -14.818 -2.198 -9.151 1.00 9.60 57 LEU A N 9
ATOM 31568 C CA . LEU A 1 57 ? -15.117 -1.694 -7.819 1.00 9.35 57 LEU A CA 9
ATOM 31569 C C . LEU A 1 57 ? -16.470 -2.240 -7.341 1.00 9.75 57 LEU A C 9
ATOM 31570 O O . LEU A 1 57 ? -16.528 -2.940 -6.333 1.00 9.60 57 LEU A O 9
ATOM 31586 N N . ASN A 1 58 ? -17.554 -1.972 -8.076 1.00 10.29 58 ASN A N 9
ATOM 31587 C CA . ASN A 1 58 ? -18.900 -2.426 -7.721 1.00 10.73 58 ASN A CA 9
ATOM 31588 C C . ASN A 1 58 ? -19.270 -3.600 -8.620 1.00 10.94 58 ASN A C 9
ATOM 31589 O O . ASN A 1 58 ? -20.263 -3.569 -9.350 1.00 11.39 58 ASN A O 9
ATOM 31600 N N . LYS A 1 59 ? -18.438 -4.640 -8.595 1.00 10.65 59 LYS A N 9
ATOM 31601 C CA . LYS A 1 59 ? -18.711 -5.859 -9.336 1.00 10.87 59 LYS A CA 9
ATOM 31602 C C . LYS A 1 59 ? -19.397 -6.895 -8.458 1.00 10.69 59 LYS A C 9
ATOM 31603 O O . LYS A 1 59 ? -20.149 -7.736 -8.951 1.00 10.84 59 LYS A O 9
ATOM 31622 N N . TYR A 1 60 ? -19.136 -6.831 -7.164 1.00 10.42 60 TYR A N 9
ATOM 31623 C CA . TYR A 1 60 ? -19.671 -7.752 -6.191 1.00 10.27 60 TYR A CA 9
ATOM 31624 C C . TYR A 1 60 ? -20.751 -7.043 -5.391 1.00 10.35 60 TYR A C 9
ATOM 31625 O O . TYR A 1 60 ? -20.897 -5.820 -5.450 1.00 10.48 60 TYR A O 9
ATOM 31643 N N . SER A 1 61 ? -21.506 -7.826 -4.635 1.00 10.35 61 SER A N 9
ATOM 31644 C CA . SER A 1 61 ? -22.611 -7.341 -3.833 1.00 10.47 61 SER A CA 9
ATOM 31645 C C . SER A 1 61 ? -22.447 -7.797 -2.394 1.00 10.20 61 SER A C 9
ATOM 31646 O O . SER A 1 61 ? -22.852 -7.056 -1.504 1.00 10.16 61 SER A O 9
ATOM 31654 N N . SER A 1 62 ? -21.885 -8.991 -2.172 1.00 10.07 62 SER A N 9
ATOM 31655 C CA . SER A 1 62 ? -21.723 -9.576 -0.853 1.00 9.87 62 SER A CA 9
ATOM 31656 C C . SER A 1 62 ? -20.256 -9.802 -0.521 1.00 9.42 62 SER A C 9
ATOM 31657 O O . SER A 1 62 ? -19.435 -9.979 -1.421 1.00 9.39 62 SER A O 9
ATOM 31665 N N . THR A 1 63 ? -19.946 -9.866 0.781 1.00 9.11 63 THR A N 9
ATOM 31666 C CA . THR A 1 63 ? -18.598 -9.998 1.327 1.00 8.71 63 THR A CA 9
ATOM 31667 C C . THR A 1 63 ? -17.864 -11.202 0.747 1.00 8.99 63 THR A C 9
ATOM 31668 O O . THR A 1 63 ? -16.672 -11.095 0.478 1.00 8.75 63 THR A O 9
ATOM 31679 N N . GLU A 1 64 ? -18.576 -12.320 0.531 1.00 9.52 64 GLU A N 9
ATOM 31680 C CA . GLU A 1 64 ? -18.030 -13.531 -0.063 1.00 9.87 64 GLU A CA 9
ATOM 31681 C C . GLU A 1 64 ? -17.292 -13.229 -1.363 1.00 9.92 64 GLU A C 9
ATOM 31682 O O . GLU A 1 64 ? -16.106 -13.510 -1.474 1.00 9.83 64 GLU A O 9
ATOM 31694 N N . GLU A 1 65 ? -17.990 -12.607 -2.312 1.00 10.08 65 GLU A N 9
ATOM 31695 C CA . GLU A 1 65 ? -17.449 -12.268 -3.614 1.00 10.19 65 GLU A CA 9
ATOM 31696 C C . GLU A 1 65 ? -16.242 -11.332 -3.489 1.00 9.62 65 GLU A C 9
ATOM 31697 O O . GLU A 1 65 ? -15.208 -11.587 -4.101 1.00 9.62 65 GLU A O 9
ATOM 31709 N N . VAL A 1 66 ? -16.358 -10.296 -2.647 1.00 9.14 66 VAL A N 9
ATOM 31710 C CA . VAL A 1 66 ? -15.290 -9.331 -2.417 1.00 8.58 66 VAL A CA 9
ATOM 31711 C C . VAL A 1 66 ? -14.062 -9.998 -1.797 1.00 8.32 66 VAL A C 9
ATOM 31712 O O . VAL A 1 66 ? -12.953 -9.814 -2.291 1.00 8.08 66 VAL A O 9
ATOM 31725 N N . LEU A 1 67 ? -14.258 -10.789 -0.740 1.00 8.40 67 LEU A N 9
ATOM 31726 C CA . LEU A 1 67 ? -13.181 -11.463 -0.041 1.00 8.24 67 LEU A CA 9
ATOM 31727 C C . LEU A 1 67 ? -12.518 -12.513 -0.928 1.00 8.59 67 LEU A C 9
ATOM 31728 O O . LEU A 1 67 ? -11.291 -12.558 -1.008 1.00 8.34 67 LEU A O 9
ATOM 31744 N N . VAL A 1 68 ? -13.321 -13.326 -1.624 1.00 9.16 68 VAL A N 9
ATOM 31745 C CA . VAL A 1 68 ? -12.830 -14.316 -2.569 1.00 9.55 68 VAL A CA 9
ATOM 31746 C C . VAL A 1 68 ? -11.997 -13.656 -3.668 1.00 9.38 68 VAL A C 9
ATOM 31747 O O . VAL A 1 68 ? -10.938 -14.164 -4.018 1.00 9.42 68 VAL A O 9
ATOM 31760 N N . ALA A 1 69 ? -12.468 -12.537 -4.215 1.00 9.21 69 ALA A N 9
ATOM 31761 C CA . ALA A 1 69 ? -11.746 -11.822 -5.249 1.00 9.08 69 ALA A CA 9
ATOM 31762 C C . ALA A 1 69 ? -10.471 -11.208 -4.680 1.00 8.49 69 ALA A C 9
ATOM 31763 O O . ALA A 1 69 ? -9.416 -11.329 -5.285 1.00 8.45 69 ALA A O 9
ATOM 31770 N N . ALA A 1 70 ? -10.526 -10.648 -3.474 1.00 8.05 70 ALA A N 9
ATOM 31771 C CA . ALA A 1 70 ? -9.386 -10.043 -2.808 1.00 7.46 70 ALA A CA 9
ATOM 31772 C C . ALA A 1 70 ? -8.253 -11.042 -2.563 1.00 7.55 70 ALA A C 9
ATOM 31773 O O . ALA A 1 70 ? -7.089 -10.717 -2.792 1.00 7.25 70 ALA A O 9
ATOM 31780 N N . LYS A 1 71 ? -8.590 -12.271 -2.159 1.00 7.98 71 LYS A N 9
ATOM 31781 C CA . LYS A 1 71 ? -7.601 -13.322 -1.961 1.00 8.17 71 LYS A CA 9
ATOM 31782 C C . LYS A 1 71 ? -7.228 -14.037 -3.260 1.00 8.58 71 LYS A C 9
ATOM 31783 O O . LYS A 1 71 ? -6.197 -14.707 -3.312 1.00 8.70 71 LYS A O 9
ATOM 31802 N N . LYS A 1 72 ? -8.043 -13.902 -4.307 1.00 8.84 72 LYS A N 9
ATOM 31803 C CA . LYS A 1 72 ? -7.770 -14.481 -5.612 1.00 9.27 72 LYS A CA 9
ATOM 31804 C C . LYS A 1 72 ? -6.754 -13.621 -6.366 1.00 8.91 72 LYS A C 9
ATOM 31805 O O . LYS A 1 72 ? -5.925 -14.165 -7.097 1.00 9.09 72 LYS A O 9
ATOM 31824 N N . ILE A 1 73 ? -6.815 -12.295 -6.209 1.00 8.42 73 ILE A N 9
ATOM 31825 C CA . ILE A 1 73 ? -5.902 -11.375 -6.868 1.00 8.08 73 ILE A CA 9
ATOM 31826 C C . ILE A 1 73 ? -4.578 -11.420 -6.102 1.00 7.63 73 ILE A C 9
ATOM 31827 O O . ILE A 1 73 ? -4.404 -10.732 -5.096 1.00 7.11 73 ILE A O 9
ATOM 31843 N N . VAL A 1 74 ? -3.661 -12.256 -6.583 1.00 7.86 74 VAL A N 9
ATOM 31844 C CA . VAL A 1 74 ? -2.335 -12.407 -6.018 1.00 7.52 74 VAL A CA 9
ATOM 31845 C C . VAL A 1 74 ? -1.330 -11.765 -6.962 1.00 7.25 74 VAL A C 9
ATOM 31846 O O . VAL A 1 74 ? -1.350 -11.995 -8.175 1.00 7.61 74 VAL A O 9
ATOM 31859 N N . GLN A 1 75 ? -0.432 -10.966 -6.395 1.00 6.67 75 GLN A N 9
ATOM 31860 C CA . GLN A 1 75 ? 0.627 -10.346 -7.158 1.00 6.37 75 GLN A CA 9
ATOM 31861 C C . GLN A 1 75 ? 1.835 -11.278 -7.121 1.00 6.74 75 GLN A C 9
ATOM 31862 O O . GLN A 1 75 ? 2.343 -11.623 -6.052 1.00 6.77 75 GLN A O 9
ATOM 31876 N N . ARG A 1 76 ? 2.294 -11.685 -8.307 1.00 7.13 76 ARG A N 9
ATOM 31877 C CA . ARG A 1 76 ? 3.444 -12.572 -8.455 1.00 7.53 76 ARG A CA 9
ATOM 31878 C C . ARG A 1 76 ? 4.769 -11.866 -8.148 1.00 7.06 76 ARG A C 9
ATOM 31879 O O . ARG A 1 76 ? 5.773 -12.532 -7.898 1.00 7.27 76 ARG A O 9
ATOM 31900 N N . GLY A 1 77 ? 4.779 -10.536 -8.136 1.00 6.49 77 GLY A N 9
ATOM 31901 C CA . GLY A 1 77 ? 5.960 -9.775 -7.803 1.00 6.06 77 GLY A CA 9
ATOM 31902 C C . GLY A 1 77 ? 5.847 -8.335 -8.269 1.00 5.62 77 GLY A C 9
ATOM 31903 O O . GLY A 1 77 ? 4.873 -7.932 -8.909 1.00 5.92 77 GLY A O 9
ATOM 31907 N N . GLY A 1 78 ? 6.855 -7.547 -7.922 1.00 5.06 78 GLY A N 9
ATOM 31908 C CA . GLY A 1 78 ? 6.935 -6.153 -8.297 1.00 4.70 78 GLY A CA 9
ATOM 31909 C C . GLY A 1 78 ? 8.373 -5.688 -8.188 1.00 4.24 78 GLY A C 9
ATOM 31910 O O . GLY A 1 78 ? 9.041 -5.964 -7.187 1.00 3.89 78 GLY A O 9
ATOM 31914 N N . ARG A 1 79 ? 8.843 -4.982 -9.216 1.00 4.35 79 ARG A N 9
ATOM 31915 C CA . ARG A 1 79 ? 10.204 -4.482 -9.274 1.00 4.01 79 ARG A CA 9
ATOM 31916 C C . ARG A 1 79 ? 10.435 -3.366 -8.281 1.00 3.62 79 ARG A C 9
ATOM 31917 O O . ARG A 1 79 ? 11.302 -3.521 -7.439 1.00 3.37 79 ARG A O 9
ATOM 31938 N N . GLN A 1 80 ? 9.685 -2.273 -8.378 1.00 3.68 80 GLN A N 9
ATOM 31939 C CA . GLN A 1 80 ? 9.785 -1.143 -7.468 1.00 3.48 80 GLN A CA 9
ATOM 31940 C C . GLN A 1 80 ? 8.413 -0.835 -6.892 1.00 3.41 80 GLN A C 9
ATOM 31941 O O . GLN A 1 80 ? 7.412 -1.386 -7.345 1.00 3.74 80 GLN A O 9
ATOM 31955 N N . THR A 1 81 ? 8.370 0.040 -5.891 1.00 3.06 81 THR A N 9
ATOM 31956 C CA . THR A 1 81 ? 7.129 0.487 -5.289 1.00 3.00 81 THR A CA 9
ATOM 31957 C C . THR A 1 81 ? 7.094 2.009 -5.371 1.00 3.40 81 THR A C 9
ATOM 31958 O O . THR A 1 81 ? 7.965 2.689 -4.825 1.00 3.40 81 THR A O 9
ATOM 31969 N N . MET A 1 82 ? 6.080 2.536 -6.051 1.00 3.89 82 MET A N 9
ATOM 31970 C CA . MET A 1 82 ? 5.797 3.956 -6.086 1.00 4.36 82 MET A CA 9
ATOM 31971 C C . MET A 1 82 ? 4.395 4.142 -5.541 1.00 4.45 82 MET A C 9
ATOM 31972 O O . MET A 1 82 ? 3.422 3.974 -6.271 1.00 4.79 82 MET A O 9
ATOM 31986 N N . THR A 1 83 ? 4.288 4.501 -4.264 1.00 4.20 83 THR A N 9
ATOM 31987 C CA . THR A 1 83 ? 3.036 4.805 -3.580 1.00 4.27 83 THR A CA 9
ATOM 31988 C C . THR A 1 83 ? 2.138 5.739 -4.381 1.00 4.90 83 THR A C 9
ATOM 31989 O O . THR A 1 83 ? 0.967 5.427 -4.567 1.00 5.08 83 THR A O 9
ATOM 32000 N N . ALA A 1 84 ? 2.727 6.809 -4.934 1.00 5.29 84 ALA A N 9
ATOM 32001 C CA . ALA A 1 84 ? 2.050 7.812 -5.739 1.00 5.92 84 ALA A CA 9
ATOM 32002 C C . ALA A 1 84 ? 1.292 7.227 -6.925 1.00 6.21 84 ALA A C 9
ATOM 32003 O O . ALA A 1 84 ? 0.177 7.664 -7.204 1.00 6.55 84 ALA A O 9
ATOM 32010 N N . LEU A 1 85 ? 1.868 6.213 -7.583 1.00 6.12 85 LEU A N 9
ATOM 32011 C CA . LEU A 1 85 ? 1.225 5.516 -8.688 1.00 6.47 85 LEU A CA 9
ATOM 32012 C C . LEU A 1 85 ? -0.070 4.835 -8.259 1.00 6.37 85 LEU A C 9
ATOM 32013 O O . LEU A 1 85 ? -1.049 4.862 -9.002 1.00 6.83 85 LEU A O 9
ATOM 32029 N N . GLY A 1 86 ? -0.091 4.269 -7.052 1.00 5.80 86 GLY A N 9
ATOM 32030 C CA . GLY A 1 86 ? -1.266 3.625 -6.500 1.00 5.71 86 GLY A CA 9
ATOM 32031 C C . GLY A 1 86 ? -2.386 4.622 -6.235 1.00 5.95 86 GLY A C 9
ATOM 32032 O O . GLY A 1 86 ? -3.522 4.386 -6.642 1.00 6.27 86 GLY A O 9
ATOM 32036 N N . ILE A 1 87 ? -2.059 5.768 -5.630 1.00 5.85 87 ILE A N 9
ATOM 32037 C CA . ILE A 1 87 ? -3.028 6.808 -5.296 1.00 6.10 87 ILE A CA 9
ATOM 32038 C C . ILE A 1 87 ? -3.560 7.442 -6.585 1.00 6.79 87 ILE A C 9
ATOM 32039 O O . ILE A 1 87 ? -4.771 7.510 -6.776 1.00 7.05 87 ILE A O 9
ATOM 32055 N N . ASP A 1 88 ? -2.660 7.856 -7.487 1.00 7.09 88 ASP A N 9
ATOM 32056 C CA . ASP A 1 88 ? -2.996 8.524 -8.743 1.00 7.77 88 ASP A CA 9
ATOM 32057 C C . ASP A 1 88 ? -3.872 7.657 -9.650 1.00 8.02 88 ASP A C 9
ATOM 32058 O O . ASP A 1 88 ? -4.810 8.160 -10.275 1.00 8.47 88 ASP A O 9
ATOM 32067 N N . THR A 1 89 ? -3.580 6.355 -9.709 1.00 7.78 89 THR A N 9
ATOM 32068 C CA . THR A 1 89 ? -4.327 5.454 -10.566 1.00 8.08 89 THR A CA 9
ATOM 32069 C C . THR A 1 89 ? -5.646 5.048 -9.902 1.00 8.01 89 THR A C 9
ATOM 32070 O O . THR A 1 89 ? -6.649 4.954 -10.599 1.00 8.44 89 THR A O 9
ATOM 32081 N N . ALA A 1 90 ? -5.701 4.849 -8.583 1.00 7.50 90 ALA A N 9
ATOM 32082 C CA . ALA A 1 90 ? -6.932 4.442 -7.913 1.00 7.42 90 ALA A CA 9
ATOM 32083 C C . ALA A 1 90 ? -8.025 5.512 -8.012 1.00 7.83 90 ALA A C 9
ATOM 32084 O O . ALA A 1 90 ? -9.154 5.221 -8.397 1.00 8.15 90 ALA A O 9
ATOM 32091 N N . ARG A 1 91 ? -7.699 6.783 -7.780 1.00 7.88 91 ARG A N 9
ATOM 32092 C CA . ARG A 1 91 ? -8.703 7.843 -7.867 1.00 8.30 91 ARG A CA 9
ATOM 32093 C C . ARG A 1 91 ? -9.237 8.074 -9.290 1.00 8.97 91 ARG A C 9
ATOM 32094 O O . ARG A 1 91 ? -10.328 8.623 -9.441 1.00 9.35 91 ARG A O 9
ATOM 32115 N N . LYS A 1 92 ? -8.496 7.659 -10.320 1.00 9.13 92 LYS A N 9
ATOM 32116 C CA . LYS A 1 92 ? -8.912 7.848 -11.702 1.00 9.78 92 LYS A CA 9
ATOM 32117 C C . LYS A 1 92 ? -9.416 6.558 -12.342 1.00 9.95 92 LYS A C 9
ATOM 32118 O O . LYS A 1 92 ? -10.530 6.543 -12.863 1.00 10.46 92 LYS A O 9
ATOM 32137 N N . GLU A 1 93 ? -8.644 5.475 -12.295 1.00 9.58 93 GLU A N 9
ATOM 32138 C CA . GLU A 1 93 ? -8.991 4.223 -12.957 1.00 9.78 93 GLU A CA 9
ATOM 32139 C C . GLU A 1 93 ? -9.769 3.283 -12.037 1.00 9.59 93 GLU A C 9
ATOM 32140 O O . GLU A 1 93 ? -10.154 2.208 -12.489 1.00 9.94 93 GLU A O 9
ATOM 32152 N N . ALA A 1 94 ? -10.035 3.635 -10.780 1.00 9.07 94 ALA A N 9
ATOM 32153 C CA . ALA A 1 94 ? -10.885 2.821 -9.916 1.00 8.88 94 ALA A CA 9
ATOM 32154 C C . ALA A 1 94 ? -12.141 3.571 -9.506 1.00 9.03 94 ALA A C 9
ATOM 32155 O O . ALA A 1 94 ? -13.218 2.980 -9.475 1.00 9.26 94 ALA A O 9
ATOM 32162 N N . PHE A 1 95 ? -12.039 4.880 -9.276 1.00 8.95 95 PHE A N 9
ATOM 32163 C CA . PHE A 1 95 ? -13.173 5.721 -8.912 1.00 9.11 95 PHE A CA 9
ATOM 32164 C C . PHE A 1 95 ? -13.847 6.353 -10.121 1.00 9.81 95 PHE A C 9
ATOM 32165 O O . PHE A 1 95 ? -14.251 7.515 -10.103 1.00 10.04 95 PHE A O 9
ATOM 32182 N N . THR A 1 96 ? -14.030 5.556 -11.164 1.00 10.18 96 THR A N 9
ATOM 32183 C CA . THR A 1 96 ? -14.758 5.939 -12.355 1.00 10.85 96 THR A CA 9
ATOM 32184 C C . THR A 1 96 ? -15.938 4.994 -12.518 1.00 11.14 96 THR A C 9
ATOM 32185 O O . THR A 1 96 ? -15.823 3.787 -12.287 1.00 10.91 96 THR A O 9
ATOM 32196 N N . GLU A 1 97 ? -17.079 5.544 -12.942 1.00 11.66 97 GLU A N 9
ATOM 32197 C CA . GLU A 1 97 ? -18.303 4.802 -13.219 1.00 12.00 97 GLU A CA 9
ATOM 32198 C C . GLU A 1 97 ? -18.091 3.683 -14.240 1.00 12.20 97 GLU A C 9
ATOM 32199 O O . GLU A 1 97 ? -18.736 2.638 -14.158 1.00 12.33 97 GLU A O 9
ATOM 32211 N N . ALA A 1 98 ? -17.118 3.866 -15.140 1.00 12.25 98 ALA A N 9
ATOM 32212 C CA . ALA A 1 98 ? -16.733 2.874 -16.131 1.00 12.46 98 ALA A CA 9
ATOM 32213 C C . ALA A 1 98 ? -16.107 1.623 -15.502 1.00 12.02 98 ALA A C 9
ATOM 32214 O O . ALA A 1 98 ? -16.184 0.543 -16.084 1.00 12.23 98 ALA A O 9
ATOM 32221 N N . ARG A 1 99 ? -15.524 1.755 -14.307 1.00 11.43 99 ARG A N 9
ATOM 32222 C CA . ARG A 1 99 ? -14.949 0.654 -13.542 1.00 10.99 99 ARG A CA 9
ATOM 32223 C C . ARG A 1 99 ? -15.839 0.252 -12.365 1.00 10.93 99 ARG A C 9
ATOM 32224 O O . ARG A 1 99 ? -15.403 -0.473 -11.467 1.00 10.68 99 ARG A O 9
ATOM 32245 N N . GLY A 1 100 ? -17.101 0.677 -12.380 1.00 11.17 100 GLY A N 9
ATOM 32246 C CA . GLY A 1 100 ? -18.069 0.286 -11.379 1.00 11.16 100 GLY A CA 9
ATOM 32247 C C . GLY A 1 100 ? -18.040 1.190 -10.160 1.00 10.65 100 GLY A C 9
ATOM 32248 O O . GLY A 1 100 ? -18.177 0.691 -9.056 1.00 10.38 100 GLY A O 9
ATOM 32252 N N . ALA A 1 101 ? -17.841 2.494 -10.317 1.00 10.56 101 ALA A N 9
ATOM 32253 C CA . ALA A 1 101 ? -17.922 3.425 -9.197 1.00 10.14 101 ALA A CA 9
ATOM 32254 C C . ALA A 1 101 ? -19.242 4.180 -9.271 1.00 10.45 101 ALA A C 9
ATOM 32255 O O . ALA A 1 101 ? -19.877 4.256 -10.324 1.00 10.98 101 ALA A O 9
ATOM 32262 N N . ARG A 1 102 ? -19.688 4.714 -8.141 1.00 10.14 102 ARG A N 9
ATOM 32263 C CA . ARG A 1 102 ? -20.932 5.459 -8.080 1.00 10.41 102 ARG A CA 9
ATOM 32264 C C . ARG A 1 102 ? -20.669 6.930 -8.420 1.00 10.65 102 ARG A C 9
ATOM 32265 O O . ARG A 1 102 ? -19.638 7.292 -8.993 1.00 10.61 102 ARG A O 9
ATOM 32286 N N . ARG A 1 103 ? -21.619 7.799 -8.076 1.00 10.95 103 ARG A N 9
ATOM 32287 C CA . ARG A 1 103 ? -21.560 9.227 -8.368 1.00 11.25 103 ARG A CA 9
ATOM 32288 C C . ARG A 1 103 ? -20.784 9.983 -7.279 1.00 11.03 103 ARG A C 9
ATOM 32289 O O . ARG A 1 103 ? -21.046 11.157 -7.016 1.00 11.33 103 ARG A O 9
ATOM 32310 N N . GLY A 1 104 ? -19.813 9.318 -6.651 1.00 10.57 104 GLY A N 9
ATOM 32311 C CA . GLY A 1 104 ? -18.969 9.906 -5.632 1.00 10.42 104 GLY A CA 9
ATOM 32312 C C . GLY A 1 104 ? -19.608 9.829 -4.256 1.00 10.05 104 GLY A C 9
ATOM 32313 O O . GLY A 1 104 ? -19.430 10.747 -3.454 1.00 10.22 104 GLY A O 9
ATOM 32317 N N . VAL A 1 105 ? -20.379 8.771 -3.974 1.00 9.63 105 VAL A N 9
ATOM 32318 C CA . VAL A 1 105 ? -20.990 8.584 -2.664 1.00 9.29 105 VAL A CA 9
ATOM 32319 C C . VAL A 1 105 ? -19.910 8.097 -1.700 1.00 8.60 105 VAL A C 9
ATOM 32320 O O . VAL A 1 105 ? -19.706 6.911 -1.538 1.00 8.41 105 VAL A O 9
ATOM 32333 N N . LYS A 1 106 ? -19.183 9.026 -1.080 1.00 8.39 106 LYS A N 9
ATOM 32334 C CA . LYS A 1 106 ? -18.165 8.774 -0.066 1.00 7.75 106 LYS A CA 9
ATOM 32335 C C . LYS A 1 106 ? -17.016 7.935 -0.636 1.00 7.56 106 LYS A C 9
ATOM 32336 O O . LYS A 1 106 ? -17.028 6.707 -0.582 1.00 7.36 106 LYS A O 9
ATOM 32355 N N . LYS A 1 107 ? -16.031 8.613 -1.208 1.00 7.67 107 LYS A N 9
ATOM 32356 C CA . LYS A 1 107 ? -14.887 7.957 -1.814 1.00 7.51 107 LYS A CA 9
ATOM 32357 C C . LYS A 1 107 ? -13.831 7.718 -0.736 1.00 6.93 107 LYS A C 9
ATOM 32358 O O . LYS A 1 107 ? -13.415 8.655 -0.047 1.00 6.88 107 LYS A O 9
ATOM 32377 N N . VAL A 1 108 ? -13.421 6.460 -0.592 1.00 6.55 108 VAL A N 9
ATOM 32378 C CA . VAL A 1 108 ? -12.440 6.017 0.377 1.00 5.99 108 VAL A CA 9
ATOM 32379 C C . VAL A 1 108 ? -11.286 5.300 -0.313 1.00 5.82 108 VAL A C 9
ATOM 32380 O O . VAL A 1 108 ? -11.484 4.355 -1.066 1.00 5.97 108 VAL A O 9
ATOM 32393 N N . MET A 1 109 ? -10.059 5.684 -0.001 1.00 5.56 109 MET A N 9
ATOM 32394 C CA . MET A 1 109 ? -8.878 5.078 -0.583 1.00 5.37 109 MET A CA 9
ATOM 32395 C C . MET A 1 109 ? -8.000 4.501 0.514 1.00 4.78 109 MET A C 9
ATOM 32396 O O . MET A 1 109 ? -7.522 5.243 1.366 1.00 4.64 109 MET A O 9
ATOM 32410 N N . VAL A 1 110 ? -7.749 3.196 0.483 1.00 4.51 110 VAL A N 9
ATOM 32411 C CA . VAL A 1 110 ? -6.866 2.531 1.428 1.00 3.98 110 VAL A CA 9
ATOM 32412 C C . VAL A 1 110 ? -5.671 1.979 0.656 1.00 3.84 110 VAL A C 9
ATOM 32413 O O . VAL A 1 110 ? -5.827 1.117 -0.204 1.00 4.05 110 VAL A O 9
ATOM 32426 N N . ILE A 1 111 ? -4.469 2.454 0.971 1.00 3.58 111 ILE A N 9
ATOM 32427 C CA . ILE A 1 111 ? -3.242 2.033 0.309 1.00 3.43 111 ILE A CA 9
ATOM 32428 C C . ILE A 1 111 ? -2.244 1.549 1.352 1.00 2.86 111 ILE A C 9
ATOM 32429 O O . ILE A 1 111 ? -2.139 2.129 2.431 1.00 2.67 111 ILE A O 9
ATOM 32445 N N . VAL A 1 112 ? -1.484 0.507 1.018 1.00 2.72 112 VAL A N 9
ATOM 32446 C CA . VAL A 1 112 ? -0.409 0.006 1.859 1.00 2.27 112 VAL A CA 9
ATOM 32447 C C . VAL A 1 112 ? 0.952 0.514 1.366 1.00 2.18 112 VAL A C 9
ATOM 32448 O O . VAL A 1 112 ? 1.172 0.726 0.172 1.00 2.52 112 VAL A O 9
ATOM 32461 N N . THR A 1 113 ? 1.878 0.662 2.307 1.00 1.96 113 THR A N 9
ATOM 32462 C CA . THR A 1 113 ? 3.244 1.108 2.096 1.00 2.11 113 THR A CA 9
ATOM 32463 C C . THR A 1 113 ? 4.182 0.339 3.019 1.00 1.70 113 THR A C 9
ATOM 32464 O O . THR A 1 113 ? 3.802 -0.061 4.121 1.00 1.73 113 THR A O 9
ATOM 32475 N N . ASP A 1 114 ? 5.431 0.192 2.592 1.00 1.66 114 ASP A N 9
ATOM 32476 C CA . ASP A 1 114 ? 6.496 -0.463 3.337 1.00 1.60 114 ASP A CA 9
ATOM 32477 C C . ASP A 1 114 ? 7.685 0.472 3.553 1.00 1.84 114 ASP A C 9
ATOM 32478 O O . ASP A 1 114 ? 8.731 0.028 4.028 1.00 2.29 114 ASP A O 9
ATOM 32487 N N . GLY A 1 115 ? 7.529 1.764 3.258 1.00 1.96 115 GLY A N 9
ATOM 32488 C CA . GLY A 1 115 ? 8.591 2.739 3.412 1.00 2.44 115 GLY A CA 9
ATOM 32489 C C . GLY A 1 115 ? 9.518 2.760 2.211 1.00 2.47 115 GLY A C 9
ATOM 32490 O O . GLY A 1 115 ? 10.701 2.444 2.311 1.00 2.85 115 GLY A O 9
ATOM 32494 N N . GLU A 1 116 ? 8.967 3.121 1.064 1.00 2.36 116 GLU A N 9
ATOM 32495 C CA . GLU A 1 116 ? 9.627 3.157 -0.228 1.00 2.54 116 GLU A CA 9
ATOM 32496 C C . GLU A 1 116 ? 9.870 4.594 -0.674 1.00 3.10 116 GLU A C 9
ATOM 32497 O O . GLU A 1 116 ? 9.512 4.978 -1.788 1.00 3.47 116 GLU A O 9
ATOM 32509 N N . SER A 1 117 ? 10.546 5.383 0.158 1.00 3.49 117 SER A N 9
ATOM 32510 C CA . SER A 1 117 ? 10.899 6.772 -0.109 1.00 4.12 117 SER A CA 9
ATOM 32511 C C . SER A 1 117 ? 11.596 6.918 -1.473 1.00 4.38 117 SER A C 9
ATOM 32512 O O . SER A 1 117 ? 12.673 6.365 -1.694 1.00 4.81 117 SER A O 9
ATOM 32520 N N . HIS A 1 118 ? 10.939 7.589 -2.416 1.00 4.34 118 HIS A N 9
ATOM 32521 C CA . HIS A 1 118 ? 11.416 7.760 -3.779 1.00 4.70 118 HIS A CA 9
ATOM 32522 C C . HIS A 1 118 ? 11.037 9.136 -4.288 1.00 5.33 118 HIS A C 9
ATOM 32523 O O . HIS A 1 118 ? 11.740 10.111 -4.026 1.00 5.78 118 HIS A O 9
ATOM 32538 N N . ASP A 1 119 ? 9.923 9.209 -5.020 1.00 5.47 119 ASP A N 9
ATOM 32539 C CA . ASP A 1 119 ? 9.449 10.440 -5.626 1.00 6.12 119 ASP A CA 9
ATOM 32540 C C . ASP A 1 119 ? 8.282 10.971 -4.805 1.00 6.33 119 ASP A C 9
ATOM 32541 O O . ASP A 1 119 ? 7.127 10.582 -4.981 1.00 6.24 119 ASP A O 9
ATOM 32550 N N . ASN A 1 120 ? 8.605 11.880 -3.889 1.00 6.68 120 ASN A N 9
ATOM 32551 C CA . ASN A 1 120 ? 7.627 12.564 -3.051 1.00 6.96 120 ASN A CA 9
ATOM 32552 C C . ASN A 1 120 ? 6.845 13.626 -3.836 1.00 7.55 120 ASN A C 9
ATOM 32553 O O . ASN A 1 120 ? 5.790 14.073 -3.392 1.00 7.84 120 ASN A O 9
ATOM 32564 N N . HIS A 1 121 ? 7.357 14.018 -5.007 1.00 7.74 121 HIS A N 9
ATOM 32565 C CA . HIS A 1 121 ? 6.777 15.043 -5.865 1.00 8.34 121 HIS A CA 9
ATOM 32566 C C . HIS A 1 121 ? 5.409 14.602 -6.367 1.00 8.35 121 HIS A C 9
ATOM 32567 O O . HIS A 1 121 ? 4.436 15.340 -6.218 1.00 8.77 121 HIS A O 9
ATOM 32582 N N . ARG A 1 122 ? 5.320 13.373 -6.890 1.00 7.93 122 ARG A N 9
ATOM 32583 C CA . ARG A 1 122 ? 4.059 12.807 -7.337 1.00 7.96 122 ARG A CA 9
ATOM 32584 C C . ARG A 1 122 ? 3.149 12.531 -6.150 1.00 7.76 122 ARG A C 9
ATOM 32585 O O . ARG A 1 122 ? 1.962 12.799 -6.250 1.00 7.96 122 ARG A O 9
ATOM 32606 N N . LEU A 1 123 ? 3.699 12.082 -5.016 1.00 7.39 123 LEU A N 9
ATOM 32607 C CA . LEU A 1 123 ? 2.940 11.843 -3.794 1.00 7.20 123 LEU A CA 9
ATOM 32608 C C . LEU A 1 123 ? 2.207 13.100 -3.354 1.00 7.70 123 LEU A C 9
ATOM 32609 O O . LEU A 1 123 ? 0.988 13.087 -3.225 1.00 7.74 123 LEU A O 9
ATOM 32625 N N . LYS A 1 124 ? 2.940 14.208 -3.235 1.00 8.12 124 LYS A N 9
ATOM 32626 C CA . LYS A 1 124 ? 2.379 15.488 -2.862 1.00 8.64 124 LYS A CA 9
ATOM 32627 C C . LYS A 1 124 ? 1.361 16.004 -3.866 1.00 8.98 124 LYS A C 9
ATOM 32628 O O . LYS A 1 124 ? 0.381 16.608 -3.443 1.00 9.20 124 LYS A O 9
ATOM 32647 N N . LYS A 1 125 ? 1.554 15.710 -5.157 1.00 9.03 125 LYS A N 9
ATOM 32648 C CA . LYS A 1 125 ? 0.635 16.079 -6.220 1.00 9.38 125 LYS A CA 9
ATOM 32649 C C . LYS A 1 125 ? -0.719 15.399 -6.006 1.00 9.12 125 LYS A C 9
ATOM 32650 O O . LYS A 1 125 ? -1.753 16.054 -5.998 1.00 9.42 125 LYS A O 9
ATOM 32669 N N . VAL A 1 126 ? -0.736 14.087 -5.791 1.00 8.56 126 VAL A N 9
ATOM 32670 C CA . VAL A 1 126 ? -1.995 13.388 -5.579 1.00 8.28 126 VAL A CA 9
ATOM 32671 C C . VAL A 1 126 ? -2.612 13.796 -4.238 1.00 8.23 126 VAL A C 9
ATOM 32672 O O . VAL A 1 126 ? -3.835 13.886 -4.134 1.00 8.30 126 VAL A O 9
ATOM 32685 N N . ILE A 1 127 ? -1.774 14.095 -3.240 1.00 8.17 127 ILE A N 9
ATOM 32686 C CA . ILE A 1 127 ? -2.223 14.568 -1.947 1.00 8.17 127 ILE A CA 9
ATOM 32687 C C . ILE A 1 127 ? -2.976 15.881 -2.039 1.00 8.75 127 ILE A C 9
ATOM 32688 O O . ILE A 1 127 ? -4.099 15.947 -1.552 1.00 8.74 127 ILE A O 9
ATOM 32704 N N . GLN A 1 128 ? -2.398 16.906 -2.665 1.00 9.25 128 GLN A N 9
ATOM 32705 C CA . GLN A 1 128 ? -3.065 18.197 -2.804 1.00 9.83 128 GLN A CA 9
ATOM 32706 C C . GLN A 1 128 ? -4.358 18.073 -3.620 1.00 9.95 128 GLN A C 9
ATOM 32707 O O . GLN A 1 128 ? -5.353 18.732 -3.322 1.00 10.22 128 GLN A O 9
ATOM 32721 N N . ASP A 1 129 ? -4.360 17.169 -4.602 1.00 9.77 129 ASP A N 9
ATOM 32722 C CA . ASP A 1 129 ? -5.510 16.901 -5.441 1.00 9.92 129 ASP A CA 9
ATOM 32723 C C . ASP A 1 129 ? -6.597 16.222 -4.625 1.00 9.59 129 ASP A C 9
ATOM 32724 O O . ASP A 1 129 ? -7.744 16.645 -4.707 1.00 9.87 129 ASP A O 9
ATOM 32733 N N . CYS A 1 130 ? -6.261 15.213 -3.811 1.00 9.00 130 CYS A N 9
ATOM 32734 C CA . CYS A 1 130 ? -7.214 14.523 -2.943 1.00 8.63 130 CYS A CA 9
ATOM 32735 C C . CYS A 1 130 ? -7.642 15.375 -1.746 1.00 8.79 130 CYS A C 9
ATOM 32736 O O . CYS A 1 130 ? -8.711 15.144 -1.186 1.00 8.72 130 CYS A O 9
ATOM 32744 N N . GLU A 1 131 ? -6.837 16.382 -1.390 1.00 9.03 131 GLU A N 9
ATOM 32745 C CA . GLU A 1 131 ? -7.104 17.309 -0.305 1.00 9.26 131 GLU A CA 9
ATOM 32746 C C . GLU A 1 131 ? -8.291 18.189 -0.700 1.00 9.80 131 GLU A C 9
ATOM 32747 O O . GLU A 1 131 ? -9.262 18.313 0.045 1.00 9.85 131 GLU A O 9
ATOM 32759 N N . ASP A 1 132 ? -8.237 18.743 -1.916 1.00 10.19 132 ASP A N 9
ATOM 32760 C CA . ASP A 1 132 ? -9.305 19.568 -2.472 1.00 10.74 132 ASP A CA 9
ATOM 32761 C C . ASP A 1 132 ? -10.503 18.713 -2.884 1.00 10.61 132 ASP A C 9
ATOM 32762 O O . ASP A 1 132 ? -11.637 19.187 -2.865 1.00 10.91 132 ASP A O 9
ATOM 32771 N N . GLU A 1 133 ? -10.264 17.441 -3.211 1.00 10.20 133 GLU A N 9
ATOM 32772 C CA . GLU A 1 133 ? -11.308 16.492 -3.571 1.00 10.08 133 GLU A CA 9
ATOM 32773 C C . GLU A 1 133 ? -11.948 15.874 -2.323 1.00 9.67 133 GLU A C 9
ATOM 32774 O O . GLU A 1 133 ? -12.915 15.129 -2.469 1.00 9.62 133 GLU A O 9
ATOM 32786 N N . ASN A 1 134 ? -11.440 16.182 -1.115 1.00 9.41 134 ASN A N 9
ATOM 32787 C CA . ASN A 1 134 ? -11.919 15.724 0.197 1.00 9.03 134 ASN A CA 9
ATOM 32788 C C . ASN A 1 134 ? -12.237 14.226 0.232 1.00 8.48 134 ASN A C 9
ATOM 32789 O O . ASN A 1 134 ? -13.293 13.796 0.696 1.00 8.37 134 ASN A O 9
ATOM 32800 N N . ILE A 1 135 ? -11.305 13.429 -0.290 1.00 8.17 135 ILE A N 9
ATOM 32801 C CA . ILE A 1 135 ? -11.442 11.982 -0.338 1.00 7.67 135 ILE A CA 9
ATOM 32802 C C . ILE A 1 135 ? -10.911 11.434 0.985 1.00 7.10 135 ILE A C 9
ATOM 32803 O O . ILE A 1 135 ? -9.905 11.910 1.506 1.00 7.02 135 ILE A O 9
ATOM 32819 N N . GLN A 1 136 ? -11.585 10.424 1.531 1.00 6.75 136 GLN A N 9
ATOM 32820 C CA . GLN A 1 136 ? -11.158 9.759 2.750 1.00 6.23 136 GLN A CA 9
ATOM 32821 C C . GLN A 1 136 ? -10.010 8.801 2.408 1.00 5.79 136 GLN A C 9
ATOM 32822 O O . GLN A 1 136 ? -10.217 7.710 1.892 1.00 5.61 136 GLN A O 9
ATOM 32836 N N . ARG A 1 137 ? -8.774 9.221 2.658 1.00 5.70 137 ARG A N 9
ATOM 32837 C CA . ARG A 1 137 ? -7.598 8.415 2.363 1.00 5.30 137 ARG A CA 9
ATOM 32838 C C . ARG A 1 137 ? -7.052 7.797 3.647 1.00 4.82 137 ARG A C 9
ATOM 32839 O O . ARG A 1 137 ? -7.013 8.432 4.698 1.00 4.92 137 ARG A O 9
ATOM 32860 N N . PHE A 1 138 ? -6.609 6.554 3.555 1.00 4.37 138 PHE A N 9
ATOM 32861 C CA . PHE A 1 138 ? -6.038 5.797 4.647 1.00 3.94 138 PHE A CA 9
ATOM 32862 C C . PHE A 1 138 ? -4.770 5.126 4.156 1.00 3.59 138 PHE A C 9
ATOM 32863 O O . PHE A 1 138 ? -4.717 4.614 3.035 1.00 3.57 138 PHE A O 9
ATOM 32880 N N . SER A 1 139 ? -3.736 5.132 4.988 1.00 3.43 139 SER A N 9
ATOM 32881 C CA . SER A 1 139 ? -2.452 4.542 4.670 1.00 3.13 139 SER A CA 9
ATOM 32882 C C . SER A 1 139 ? -2.082 3.542 5.759 1.00 2.83 139 SER A C 9
ATOM 32883 O O . SER A 1 139 ? -2.063 3.875 6.938 1.00 3.04 139 SER A O 9
ATOM 32891 N N . ILE A 1 140 ? -1.798 2.304 5.375 1.00 2.49 140 ILE A N 9
ATOM 32892 C CA . ILE A 1 140 ? -1.410 1.245 6.296 1.00 2.39 140 ILE A CA 9
ATOM 32893 C C . ILE A 1 140 ? 0.049 0.871 6.061 1.00 2.25 140 ILE A C 9
ATOM 32894 O O . ILE A 1 140 ? 0.502 0.771 4.922 1.00 2.05 140 ILE A O 9
ATOM 32910 N N . ALA A 1 141 ? 0.790 0.673 7.146 1.00 2.49 141 ALA A N 9
ATOM 32911 C CA . ALA A 1 141 ? 2.184 0.281 7.081 1.00 2.49 141 ALA A CA 9
ATOM 32912 C C . ALA A 1 141 ? 2.316 -1.206 7.361 1.00 2.61 141 ALA A C 9
ATOM 32913 O O . ALA A 1 141 ? 1.794 -1.704 8.360 1.00 2.95 141 ALA A O 9
ATOM 32920 N N . ILE A 1 142 ? 3.036 -1.899 6.481 1.00 2.43 142 ILE A N 9
ATOM 32921 C CA . ILE A 1 142 ? 3.329 -3.315 6.612 1.00 2.72 142 ILE A CA 9
ATOM 32922 C C . ILE A 1 142 ? 4.760 -3.469 7.141 1.00 2.82 142 ILE A C 9
ATOM 32923 O O . ILE A 1 142 ? 5.674 -2.739 6.750 1.00 2.59 142 ILE A O 9
ATOM 32939 N N . LEU A 1 143 ? 4.947 -4.449 8.022 1.00 3.29 143 LEU A N 9
ATOM 32940 C CA . LEU A 1 143 ? 6.231 -4.822 8.584 1.00 3.50 143 LEU A CA 9
ATOM 32941 C C . LEU A 1 143 ? 6.619 -6.223 8.112 1.00 3.84 143 LEU A C 9
ATOM 32942 O O . LEU A 1 143 ? 5.811 -6.952 7.534 1.00 4.23 143 LEU A O 9
ATOM 32958 N N . GLY A 1 144 ? 7.853 -6.616 8.413 1.00 3.90 144 GLY A N 9
ATOM 32959 C CA . GLY A 1 144 ? 8.376 -7.931 8.071 1.00 4.47 144 GLY A CA 9
ATOM 32960 C C . GLY A 1 144 ? 9.686 -7.857 7.304 1.00 4.71 144 GLY A C 9
ATOM 32961 O O . GLY A 1 144 ? 10.348 -8.877 7.123 1.00 5.01 144 GLY A O 9
ATOM 32965 N N . SER A 1 145 ? 10.102 -6.662 6.883 1.00 4.89 145 SER A N 9
ATOM 32966 C CA . SER A 1 145 ? 11.340 -6.395 6.158 1.00 5.32 145 SER A CA 9
ATOM 32967 C C . SER A 1 145 ? 12.550 -6.427 7.107 1.00 5.56 145 SER A C 9
ATOM 32968 O O . SER A 1 145 ? 13.315 -5.468 7.211 1.00 6.12 145 SER A O 9
ATOM 32976 N N . TYR A 1 146 ? 12.725 -7.549 7.812 1.00 5.35 146 TYR A N 9
ATOM 32977 C CA . TYR A 1 146 ? 13.827 -7.839 8.722 1.00 5.77 146 TYR A CA 9
ATOM 32978 C C . TYR A 1 146 ? 13.812 -6.846 9.882 1.00 5.74 146 TYR A C 9
ATOM 32979 O O . TYR A 1 146 ? 13.030 -7.025 10.814 1.00 5.76 146 TYR A O 9
ATOM 32997 N N . ASN A 1 147 ? 14.635 -5.791 9.800 1.00 6.04 147 ASN A N 9
ATOM 32998 C CA . ASN A 1 147 ? 14.732 -4.687 10.750 1.00 6.29 147 ASN A CA 9
ATOM 32999 C C . ASN A 1 147 ? 15.111 -5.207 12.136 1.00 6.90 147 ASN A C 9
ATOM 33000 O O . ASN A 1 147 ? 14.258 -5.514 12.969 1.00 7.40 147 ASN A O 9
ATOM 33011 N N . ARG A 1 148 ? 16.411 -5.339 12.368 1.00 7.05 148 ARG A N 9
ATOM 33012 C CA . ARG A 1 148 ? 16.960 -5.842 13.621 1.00 7.73 148 ARG A CA 9
ATOM 33013 C C . ARG A 1 148 ? 18.104 -4.967 14.118 1.00 8.01 148 ARG A C 9
ATOM 33014 O O . ARG A 1 148 ? 18.982 -5.433 14.844 1.00 8.48 148 ARG A O 9
ATOM 33035 N N . GLY A 1 149 ? 18.117 -3.707 13.701 1.00 7.85 149 GLY A N 9
ATOM 33036 C CA . GLY A 1 149 ? 19.140 -2.758 14.084 1.00 8.32 149 GLY A CA 9
ATOM 33037 C C . GLY A 1 149 ? 18.547 -1.371 14.232 1.00 8.13 149 GLY A C 9
ATOM 33038 O O . GLY A 1 149 ? 17.324 -1.205 14.268 1.00 8.14 149 GLY A O 9
ATOM 33042 N N . ASN A 1 150 ? 19.414 -0.359 14.305 1.00 8.14 150 ASN A N 9
ATOM 33043 C CA . ASN A 1 150 ? 19.013 1.041 14.447 1.00 8.05 150 ASN A CA 9
ATOM 33044 C C . ASN A 1 150 ? 18.574 1.589 13.083 1.00 7.68 150 ASN A C 9
ATOM 33045 O O . ASN A 1 150 ? 19.255 2.400 12.455 1.00 8.12 150 ASN A O 9
ATOM 33056 N N . LEU A 1 151 ? 17.430 1.104 12.610 1.00 7.03 151 LEU A N 9
ATOM 33057 C CA . LEU A 1 151 ? 16.838 1.531 11.357 1.00 6.77 151 LEU A CA 9
ATOM 33058 C C . LEU A 1 151 ? 15.538 2.257 11.647 1.00 6.56 151 LEU A C 9
ATOM 33059 O O . LEU A 1 151 ? 15.369 3.382 11.183 1.00 6.71 151 LEU A O 9
ATOM 33075 N N . SER A 1 152 ? 14.650 1.627 12.430 1.00 6.39 152 SER A N 9
ATOM 33076 C CA . SER A 1 152 ? 13.336 2.128 12.809 1.00 6.36 152 SER A CA 9
ATOM 33077 C C . SER A 1 152 ? 12.413 2.133 11.592 1.00 5.74 152 SER A C 9
ATOM 33078 O O . SER A 1 152 ? 12.570 2.924 10.659 1.00 5.56 152 SER A O 9
ATOM 33086 N N . THR A 1 153 ? 11.395 1.278 11.619 1.00 5.49 153 THR A N 9
ATOM 33087 C CA . THR A 1 153 ? 10.371 1.204 10.588 1.00 4.91 153 THR A CA 9
ATOM 33088 C C . THR A 1 153 ? 9.576 2.513 10.502 1.00 4.94 153 THR A C 9
ATOM 33089 O O . THR A 1 153 ? 9.116 2.883 9.423 1.00 4.54 153 THR A O 9
ATOM 33100 N N . GLU A 1 154 ? 9.490 3.244 11.624 1.00 5.48 154 GLU A N 9
ATOM 33101 C CA . GLU A 1 154 ? 8.827 4.532 11.718 1.00 5.66 154 GLU A CA 9
ATOM 33102 C C . GLU A 1 154 ? 9.536 5.591 10.881 1.00 5.64 154 GLU A C 9
ATOM 33103 O O . GLU A 1 154 ? 8.867 6.472 10.351 1.00 5.59 154 GLU A O 9
ATOM 33115 N N . LYS A 1 155 ? 10.857 5.484 10.712 1.00 5.75 155 LYS A N 9
ATOM 33116 C CA . LYS A 1 155 ? 11.615 6.406 9.884 1.00 5.83 155 LYS A CA 9
ATOM 33117 C C . LYS A 1 155 ? 11.508 6.116 8.400 1.00 5.27 155 LYS A C 9
ATOM 33118 O O . LYS A 1 155 ? 11.790 6.998 7.595 1.00 5.38 155 LYS A O 9
ATOM 33137 N N . PHE A 1 156 ? 11.076 4.914 8.040 1.00 4.75 156 PHE A N 9
ATOM 33138 C CA . PHE A 1 156 ? 10.839 4.568 6.657 1.00 4.21 156 PHE A CA 9
ATOM 33139 C C . PHE A 1 156 ? 9.446 5.008 6.227 1.00 4.04 156 PHE A C 9
ATOM 33140 O O . PHE A 1 156 ? 9.262 5.494 5.114 1.00 3.90 156 PHE A O 9
ATOM 33157 N N . VAL A 1 157 ? 8.468 4.855 7.122 1.00 4.15 157 VAL A N 9
ATOM 33158 C CA . VAL A 1 157 ? 7.101 5.263 6.855 1.00 4.05 157 VAL A CA 9
ATOM 33159 C C . VAL A 1 157 ? 6.888 6.753 7.105 1.00 4.51 157 VAL A C 9
ATOM 33160 O O . VAL A 1 157 ? 5.866 7.277 6.673 1.00 4.44 157 VAL A O 9
ATOM 33173 N N . GLU A 1 158 ? 7.820 7.419 7.801 1.00 5.04 158 GLU A N 9
ATOM 33174 C CA . GLU A 1 158 ? 7.806 8.837 8.143 1.00 5.58 158 GLU A CA 9
ATOM 33175 C C . GLU A 1 158 ? 7.287 9.737 7.040 1.00 5.55 158 GLU A C 9
ATOM 33176 O O . GLU A 1 158 ? 6.288 10.422 7.216 1.00 5.80 158 GLU A O 9
ATOM 33188 N N . GLU A 1 159 ? 7.928 9.684 5.882 1.00 5.30 159 GLU A N 9
ATOM 33189 C CA . GLU A 1 159 ? 7.573 10.446 4.698 1.00 5.37 159 GLU A CA 9
ATOM 33190 C C . GLU A 1 159 ? 6.123 10.209 4.270 1.00 5.13 159 GLU A C 9
ATOM 33191 O O . GLU A 1 159 ? 5.411 11.159 3.954 1.00 5.47 159 GLU A O 9
ATOM 33203 N N . ILE A 1 160 ? 5.675 8.953 4.310 1.00 4.60 160 ILE A N 9
ATOM 33204 C CA . ILE A 1 160 ? 4.308 8.589 3.988 1.00 4.37 160 ILE A CA 9
ATOM 33205 C C . ILE A 1 160 ? 3.334 9.158 5.022 1.00 4.65 160 ILE A C 9
ATOM 33206 O O . ILE A 1 160 ? 2.335 9.764 4.643 1.00 4.82 160 ILE A O 9
ATOM 33222 N N . LYS A 1 161 ? 3.604 8.997 6.319 1.00 4.77 161 LYS A N 9
ATOM 33223 C CA . LYS A 1 161 ? 2.722 9.548 7.345 1.00 5.08 161 LYS A CA 9
ATOM 33224 C C . LYS A 1 161 ? 2.812 11.075 7.438 1.00 5.69 161 LYS A C 9
ATOM 33225 O O . LYS A 1 161 ? 1.888 11.712 7.939 1.00 5.94 161 LYS A O 9
ATOM 33244 N N . SER A 1 162 ? 3.865 11.672 6.878 1.00 5.96 162 SER A N 9
ATOM 33245 C CA . SER A 1 162 ? 4.020 13.115 6.785 1.00 6.58 162 SER A CA 9
ATOM 33246 C C . SER A 1 162 ? 3.212 13.664 5.604 1.00 6.65 162 SER A C 9
ATOM 33247 O O . SER A 1 162 ? 2.925 14.860 5.561 1.00 7.17 162 SER A O 9
ATOM 33255 N N . ILE A 1 163 ? 2.814 12.802 4.659 1.00 6.18 163 ILE A N 9
ATOM 33256 C CA . ILE A 1 163 ? 1.982 13.179 3.527 1.00 6.28 163 ILE A CA 9
ATOM 33257 C C . ILE A 1 163 ? 0.544 13.458 3.985 1.00 6.44 163 ILE A C 9
ATOM 33258 O O . ILE A 1 163 ? -0.169 14.214 3.329 1.00 6.76 163 ILE A O 9
ATOM 33274 N N . ALA A 1 164 ? 0.112 12.839 5.087 1.00 6.25 164 ALA A N 9
ATOM 33275 C CA . ALA A 1 164 ? -1.224 13.016 5.613 1.00 6.40 164 ALA A CA 9
ATOM 33276 C C . ALA A 1 164 ? -1.225 14.263 6.494 1.00 7.02 164 ALA A C 9
ATOM 33277 O O . ALA A 1 164 ? -0.722 14.256 7.618 1.00 7.11 164 ALA A O 9
ATOM 33284 N N . SER A 1 165 ? -1.782 15.345 5.957 1.00 7.50 165 SER A N 9
ATOM 33285 C CA . SER A 1 165 ? -1.883 16.655 6.589 1.00 8.13 165 SER A CA 9
ATOM 33286 C C . SER A 1 165 ? -2.704 16.575 7.878 1.00 8.20 165 SER A C 9
ATOM 33287 O O . SER A 1 165 ? -2.295 17.098 8.915 1.00 8.61 165 SER A O 9
ATOM 33295 N N . GLU A 1 166 ? -3.848 15.888 7.818 1.00 7.85 166 GLU A N 9
ATOM 33296 C CA . GLU A 1 166 ? -4.707 15.680 8.971 1.00 7.87 166 GLU A CA 9
ATOM 33297 C C . GLU A 1 166 ? -4.078 14.622 9.895 1.00 7.50 166 GLU A C 9
ATOM 33298 O O . GLU A 1 166 ? -3.312 13.784 9.405 1.00 7.18 166 GLU A O 9
ATOM 33310 N N . PRO A 1 167 ? -4.411 14.644 11.205 1.00 7.57 167 PRO A N 9
ATOM 33311 C CA . PRO A 1 167 ? -3.921 13.703 12.218 1.00 7.32 167 PRO A CA 9
ATOM 33312 C C . PRO A 1 167 ? -3.850 12.252 11.742 1.00 6.69 167 PRO A C 9
ATOM 33313 O O . PRO A 1 167 ? -4.812 11.726 11.173 1.00 6.33 167 PRO A O 9
ATOM 33324 N N . THR A 1 168 ? -2.712 11.602 11.979 1.00 6.59 168 THR A N 9
ATOM 33325 C CA . THR A 1 168 ? -2.482 10.222 11.579 1.00 6.03 168 THR A CA 9
ATOM 33326 C C . THR A 1 168 ? -3.367 9.233 12.324 1.00 5.70 168 THR A C 9
ATOM 33327 O O . THR A 1 168 ? -3.594 8.144 11.807 1.00 5.20 168 THR A O 9
ATOM 33338 N N . GLU A 1 169 ? -3.939 9.633 13.464 1.00 6.01 169 GLU A N 9
ATOM 33339 C CA . GLU A 1 169 ? -4.847 8.818 14.261 1.00 5.82 169 GLU A CA 9
ATOM 33340 C C . GLU A 1 169 ? -6.046 8.297 13.460 1.00 5.44 169 GLU A C 9
ATOM 33341 O O . GLU A 1 169 ? -6.572 7.230 13.764 1.00 5.19 169 GLU A O 9
ATOM 33353 N N . LYS A 1 170 ? -6.450 9.035 12.425 1.00 5.49 170 LYS A N 9
ATOM 33354 C CA . LYS A 1 170 ? -7.530 8.655 11.538 1.00 5.24 170 LYS A CA 9
ATOM 33355 C C . LYS A 1 170 ? -7.068 8.557 10.086 1.00 5.01 170 LYS A C 9
ATOM 33356 O O . LYS A 1 170 ? -7.868 8.761 9.176 1.00 5.02 170 LYS A O 9
ATOM 33375 N N . HIS A 1 171 ? -5.782 8.292 9.856 1.00 4.86 171 HIS A N 9
ATOM 33376 C CA . HIS A 1 171 ? -5.220 8.207 8.516 1.00 4.69 171 HIS A CA 9
ATOM 33377 C C . HIS A 1 171 ? -4.179 7.128 8.371 1.00 4.28 171 HIS A C 9
ATOM 33378 O O . HIS A 1 171 ? -4.241 6.348 7.423 1.00 3.94 171 HIS A O 9
ATOM 33393 N N . PHE A 1 172 ? -3.201 7.111 9.270 1.00 4.39 172 PHE A N 9
ATOM 33394 C CA . PHE A 1 172 ? -2.125 6.150 9.218 1.00 4.10 172 PHE A CA 9
ATOM 33395 C C . PHE A 1 172 ? -2.392 5.055 10.237 1.00 3.97 172 PHE A C 9
ATOM 33396 O O . PHE A 1 172 ? -2.613 5.328 11.417 1.00 4.32 172 PHE A O 9
ATOM 33413 N N . PHE A 1 173 ? -2.351 3.814 9.773 1.00 3.57 173 PHE A N 9
ATOM 33414 C CA . PHE A 1 173 ? -2.602 2.653 10.591 1.00 3.61 173 PHE A CA 9
ATOM 33415 C C . PHE A 1 173 ? -1.534 1.589 10.390 1.00 3.43 173 PHE A C 9
ATOM 33416 O O . PHE A 1 173 ? -0.697 1.681 9.494 1.00 3.17 173 PHE A O 9
ATOM 33433 N N . ASN A 1 174 ? -1.550 0.574 11.252 1.00 3.67 174 ASN A N 9
ATOM 33434 C CA . ASN A 1 174 ? -0.596 -0.522 11.209 1.00 3.67 174 ASN A CA 9
ATOM 33435 C C . ASN A 1 174 ? -1.328 -1.810 10.843 1.00 3.65 174 ASN A C 9
ATOM 33436 O O . ASN A 1 174 ? -2.455 -2.032 11.287 1.00 3.81 174 ASN A O 9
ATOM 33447 N N . VAL A 1 175 ? -0.671 -2.676 10.069 1.00 3.55 175 VAL A N 9
ATOM 33448 C CA . VAL A 1 175 ? -1.214 -3.970 9.665 1.00 3.72 175 VAL A CA 9
ATOM 33449 C C . VAL A 1 175 ? -1.314 -4.941 10.851 1.00 4.32 175 VAL A C 9
ATOM 33450 O O . VAL A 1 175 ? -2.191 -5.804 10.884 1.00 4.57 175 VAL A O 9
ATOM 33463 N N . SER A 1 176 ? -0.435 -4.811 11.840 1.00 4.61 176 SER A N 9
ATOM 33464 C CA . SER A 1 176 ? -0.432 -5.661 13.024 1.00 5.23 176 SER A CA 9
ATOM 33465 C C . SER A 1 176 ? -1.527 -5.279 14.027 1.00 5.35 176 SER A C 9
ATOM 33466 O O . SER A 1 176 ? -1.703 -5.982 15.024 1.00 5.80 176 SER A O 9
ATOM 33474 N N . ASP A 1 177 ? -2.274 -4.200 13.773 1.00 4.97 177 ASP A N 9
ATOM 33475 C CA . ASP A 1 177 ? -3.367 -3.773 14.625 1.00 5.08 177 ASP A CA 9
ATOM 33476 C C . ASP A 1 177 ? -4.700 -4.026 13.921 1.00 4.96 177 ASP A C 9
ATOM 33477 O O . ASP A 1 177 ? -4.952 -3.506 12.837 1.00 4.58 177 ASP A O 9
ATOM 33486 N N . GLU A 1 178 ? -5.568 -4.812 14.557 1.00 5.36 178 GLU A N 9
ATOM 33487 C CA . GLU A 1 178 ? -6.917 -5.068 14.070 1.00 5.38 178 GLU A CA 9
ATOM 33488 C C . GLU A 1 178 ? -7.862 -3.916 14.431 1.00 5.24 178 GLU A C 9
ATOM 33489 O O . GLU A 1 178 ? -8.850 -3.703 13.727 1.00 5.11 178 GLU A O 9
ATOM 33501 N N . LEU A 1 179 ? -7.530 -3.123 15.461 1.00 5.36 179 LEU A N 9
ATOM 33502 C CA . LEU A 1 179 ? -8.317 -1.964 15.867 1.00 5.33 179 LEU A CA 9
ATOM 33503 C C . LEU A 1 179 ? -8.189 -0.840 14.854 1.00 4.85 179 LEU A C 9
ATOM 33504 O O . LEU A 1 179 ? -9.060 0.022 14.770 1.00 4.79 179 LEU A O 9
ATOM 33520 N N . ALA A 1 180 ? -7.135 -0.885 14.040 1.00 4.59 180 ALA A N 9
ATOM 33521 C CA . ALA A 1 180 ? -6.914 0.038 12.959 1.00 4.22 180 ALA A CA 9
ATOM 33522 C C . ALA A 1 180 ? -8.077 0.019 11.977 1.00 3.98 180 ALA A C 9
ATOM 33523 O O . ALA A 1 180 ? -8.608 1.068 11.640 1.00 3.88 180 ALA A O 9
ATOM 33530 N N . LEU A 1 181 ? -8.538 -1.181 11.617 1.00 4.05 181 LEU A N 9
ATOM 33531 C CA . LEU A 1 181 ? -9.662 -1.372 10.719 1.00 4.01 181 LEU A CA 9
ATOM 33532 C C . LEU A 1 181 ? -10.958 -0.881 11.354 1.00 4.14 181 LEU A C 9
ATOM 33533 O O . LEU A 1 181 ? -11.786 -0.291 10.674 1.00 4.08 181 LEU A O 9
ATOM 33549 N N . VAL A 1 182 ? -11.110 -1.050 12.669 1.00 4.38 182 VAL A N 9
ATOM 33550 C CA . VAL A 1 182 ? -12.272 -0.581 13.412 1.00 4.53 182 VAL A CA 9
ATOM 33551 C C . VAL A 1 182 ? -12.370 0.945 13.351 1.00 4.39 182 VAL A C 9
ATOM 33552 O O . VAL A 1 182 ? -13.440 1.483 13.060 1.00 4.41 182 VAL A O 9
ATOM 33565 N N . THR A 1 183 ? -11.249 1.636 13.582 1.00 4.35 183 THR A N 9
ATOM 33566 C CA . THR A 1 183 ? -11.192 3.087 13.534 1.00 4.38 183 THR A CA 9
ATOM 33567 C C . THR A 1 183 ? -11.503 3.590 12.122 1.00 4.20 183 THR A C 9
ATOM 33568 O O . THR A 1 183 ? -12.191 4.604 11.981 1.00 4.35 183 THR A O 9
ATOM 33579 N N . ILE A 1 184 ? -11.053 2.860 11.090 1.00 3.99 184 ILE A N 9
ATOM 33580 C CA . ILE A 1 184 ? -11.366 3.156 9.701 1.00 3.94 184 ILE A CA 9
ATOM 33581 C C . ILE A 1 184 ? -12.878 3.147 9.524 1.00 4.12 184 ILE A C 9
ATOM 33582 O O . ILE A 1 184 ? -13.430 4.198 9.224 1.00 4.31 184 ILE A O 9
ATOM 33598 N N . VAL A 1 185 ? -13.544 2.015 9.789 1.00 4.16 185 VAL A N 9
ATOM 33599 C CA . VAL A 1 185 ? -14.986 1.854 9.605 1.00 4.38 185 VAL A CA 9
ATOM 33600 C C . VAL A 1 185 ? -15.784 2.897 10.392 1.00 4.52 185 VAL A C 9
ATOM 33601 O O . VAL A 1 185 ? -16.750 3.459 9.877 1.00 4.74 185 VAL A O 9
ATOM 33614 N N . LYS A 1 186 ? -15.353 3.190 11.621 1.00 4.50 186 LYS A N 9
ATOM 33615 C CA . LYS A 1 186 ? -15.976 4.206 12.456 1.00 4.72 186 LYS A CA 9
ATOM 33616 C C . LYS A 1 186 ? -15.922 5.589 11.791 1.00 4.87 186 LYS A C 9
ATOM 33617 O O . LYS A 1 186 ? -16.879 6.357 11.879 1.00 5.15 186 LYS A O 9
ATOM 33636 N N . THR A 1 187 ? -14.831 5.879 11.083 1.00 4.76 187 THR A N 9
ATOM 33637 C CA . THR A 1 187 ? -14.669 7.122 10.347 1.00 5.01 187 THR A CA 9
ATOM 33638 C C . THR A 1 187 ? -15.410 7.050 8.998 1.00 5.16 187 THR A C 9
ATOM 33639 O O . THR A 1 187 ? -15.909 8.063 8.510 1.00 5.53 187 THR A O 9
ATOM 33650 N N . LEU A 1 188 ? -15.541 5.855 8.412 1.00 4.97 188 LEU A N 9
ATOM 33651 C CA . LEU A 1 188 ? -16.240 5.636 7.151 1.00 5.22 188 LEU A CA 9
ATOM 33652 C C . LEU A 1 188 ? -17.739 5.868 7.290 1.00 5.53 188 LEU A C 9
ATOM 33653 O O . LEU A 1 188 ? -18.395 6.243 6.319 1.00 5.92 188 LEU A O 9
ATOM 33669 N N . GLY A 1 189 ? -18.270 5.697 8.502 1.00 5.41 189 GLY A N 9
ATOM 33670 C CA . GLY A 1 189 ? -19.658 5.974 8.813 1.00 5.68 189 GLY A CA 9
ATOM 33671 C C . GLY A 1 189 ? -19.977 7.466 8.816 1.00 6.03 189 GLY A C 9
ATOM 33672 O O . GLY A 1 189 ? -21.152 7.830 8.768 1.00 6.35 189 GLY A O 9
ATOM 33676 N N . GLU A 1 190 ? -18.952 8.325 8.848 1.00 6.04 190 GLU A N 9
ATOM 33677 C CA . GLU A 1 190 ? -19.114 9.765 8.805 1.00 6.47 190 GLU A CA 9
ATOM 33678 C C . GLU A 1 190 ? -18.698 10.323 7.450 1.00 6.88 190 GLU A C 9
ATOM 33679 O O . GLU A 1 190 ? -18.102 9.636 6.619 1.00 6.83 190 GLU A O 9
ATOM 33691 N N . ARG A 1 191 ? -19.050 11.592 7.227 1.00 7.36 191 ARG A N 9
ATOM 33692 C CA . ARG A 1 191 ? -18.778 12.332 5.996 1.00 7.85 191 ARG A CA 9
ATOM 33693 C C . ARG A 1 191 ? -17.289 12.416 5.647 1.00 7.83 191 ARG A C 9
ATOM 33694 O O . ARG A 1 191 ? -16.947 12.417 4.464 1.00 7.98 191 ARG A O 9
ATOM 33715 N N . ILE A 1 192 ? -16.416 12.473 6.654 1.00 7.70 192 ILE A N 9
ATOM 33716 C CA . ILE A 1 192 ? -14.974 12.545 6.495 1.00 7.70 192 ILE A CA 9
ATOM 33717 C C . ILE A 1 192 ? -14.295 12.100 7.797 1.00 7.40 192 ILE A C 9
ATOM 33718 O O . ILE A 1 192 ? -14.939 12.190 8.863 1.00 7.48 192 ILE A O 9
ATOM 33741 N N . GLY B 2 2 ? 13.898 -35.754 -0.990 1.00 2.55 102 GLY B N 9
ATOM 33742 C CA . GLY B 2 2 ? 12.686 -35.166 -1.538 1.00 2.42 102 GLY B CA 9
ATOM 33743 C C . GLY B 2 2 ? 12.963 -33.946 -2.420 1.00 2.30 102 GLY B C 9
ATOM 33744 O O . GLY B 2 2 ? 14.118 -33.647 -2.742 1.00 2.30 102 GLY B O 9
ATOM 33748 N N . PRO B 2 3 ? 11.905 -33.216 -2.811 1.00 2.24 103 PRO B N 9
ATOM 33749 C CA . PRO B 2 3 ? 12.029 -32.031 -3.653 1.00 2.17 103 PRO B CA 9
ATOM 33750 C C . PRO B 2 3 ? 12.610 -30.836 -2.887 1.00 2.06 103 PRO B C 9
ATOM 33751 O O . PRO B 2 3 ? 12.479 -30.772 -1.661 1.00 2.06 103 PRO B O 9
ATOM 33777 N N . GLY B 2 5 ? 13.215 -26.995 -1.365 1.00 1.79 105 GLY B N 9
ATOM 33778 C CA . GLY B 2 5 ? 12.311 -26.073 -0.706 1.00 1.78 105 GLY B CA 9
ATOM 33779 C C . GLY B 2 5 ? 11.930 -24.877 -1.576 1.00 1.70 105 GLY B C 9
ATOM 33780 O O . GLY B 2 5 ? 12.431 -24.727 -2.696 1.00 1.65 105 GLY B O 9
ATOM 33784 N N . PRO B 2 6 ? 11.055 -24.000 -1.056 1.00 1.73 106 PRO B N 9
ATOM 33785 C CA . PRO B 2 6 ? 10.598 -22.814 -1.774 1.00 1.69 106 PRO B CA 9
ATOM 33786 C C . PRO B 2 6 ? 11.688 -21.738 -1.863 1.00 1.58 106 PRO B C 9
ATOM 33787 O O . PRO B 2 6 ? 12.658 -21.789 -1.099 1.00 1.57 106 PRO B O 9
ATOM 33813 N N . GLY B 2 8 ? 13.907 -18.309 -1.520 1.00 1.42 108 GLY B N 9
ATOM 33814 C CA . GLY B 2 8 ? 14.289 -17.551 -0.354 1.00 1.47 108 GLY B CA 9
ATOM 33815 C C . GLY B 2 8 ? 13.478 -16.281 -0.189 1.00 1.44 108 GLY B C 9
ATOM 33816 O O . GLY B 2 8 ? 12.792 -15.835 -1.113 1.00 1.41 108 GLY B O 9
ATOM 33820 N N . LEU B 2 9 ? 13.557 -15.703 1.007 1.00 1.51 109 LEU B N 9
ATOM 33821 C CA . LEU B 2 9 ? 12.830 -14.495 1.353 1.00 1.53 109 LEU B CA 9
ATOM 33822 C C . LEU B 2 9 ? 13.235 -13.331 0.437 1.00 1.43 109 LEU B C 9
ATOM 33823 O O . LEU B 2 9 ? 14.398 -13.247 0.037 1.00 1.36 109 LEU B O 9
ATOM 33854 N N . GLY B 2 11 ? 14.260 -9.529 -0.947 1.00 1.28 111 GLY B N 9
ATOM 33855 C CA . GLY B 2 11 ? 15.271 -8.576 -0.544 1.00 1.26 111 GLY B CA 9
ATOM 33856 C C . GLY B 2 11 ? 14.651 -7.377 0.165 1.00 1.34 111 GLY B C 9
ATOM 33857 O O . GLY B 2 11 ? 13.432 -7.252 0.287 1.00 1.51 111 GLY B O 9
ATOM 33861 N N . GLU B 2 12 ? 15.507 -6.499 0.669 1.00 1.34 112 GLU B N 9
ATOM 33862 C CA . GLU B 2 12 ? 15.095 -5.294 1.375 1.00 1.46 112 GLU B CA 9
ATOM 33863 C C . GLU B 2 12 ? 15.348 -4.083 0.485 1.00 1.34 112 GLU B C 9
ATOM 33864 O O . GLU B 2 12 ? 16.131 -4.146 -0.463 1.00 1.21 112 GLU B O 9
ATOM 33876 N N . ASN B 2 13 ? 14.710 -2.959 0.824 1.00 1.44 113 ASN B N 9
ATOM 33877 C CA . ASN B 2 13 ? 14.852 -1.691 0.115 1.00 1.39 113 ASN B CA 9
ATOM 33878 C C . ASN B 2 13 ? 16.318 -1.263 0.063 1.00 1.27 113 ASN B C 9
ATOM 33879 O O . ASN B 2 13 ? 17.083 -1.529 0.995 1.00 1.36 113 ASN B O 9
ATOM 33890 N N . GLY B 2 14 ? 16.717 -0.624 -1.030 1.00 1.13 114 GLY B N 9
ATOM 33891 C CA . GLY B 2 14 ? 18.089 -0.200 -1.217 1.00 1.07 114 GLY B CA 9
ATOM 33892 C C . GLY B 2 14 ? 18.520 0.875 -0.217 1.00 1.20 114 GLY B C 9
ATOM 33893 O O . GLY B 2 14 ? 17.672 1.577 0.345 1.00 1.33 114 GLY B O 9
ATOM 33897 N N . PRO B 2 15 ? 19.836 1.036 -0.007 1.00 1.23 115 PRO B N 9
ATOM 33898 C CA . PRO B 2 15 ? 20.370 2.035 0.909 1.00 1.39 115 PRO B CA 9
ATOM 33899 C C . PRO B 2 15 ? 20.268 3.455 0.334 1.00 1.31 115 PRO B C 9
ATOM 33900 O O . PRO B 2 15 ? 20.194 3.614 -0.893 1.00 1.17 115 PRO B O 9
ATOM 33926 N N . GLY B 2 17 ? 21.059 7.107 -1.105 1.00 1.26 117 GLY B N 9
ATOM 33927 C CA . GLY B 2 17 ? 22.071 7.585 -2.030 1.00 1.23 117 GLY B CA 9
ATOM 33928 C C . GLY B 2 17 ? 23.137 8.449 -1.350 1.00 1.34 117 GLY B C 9
ATOM 33929 O O . GLY B 2 17 ? 22.950 8.902 -0.215 1.00 1.44 117 GLY B O 9
ATOM 33933 N N . PRO B 2 18 ? 24.255 8.709 -2.044 1.00 1.35 118 PRO B N 9
ATOM 33934 C CA . PRO B 2 18 ? 25.353 9.500 -1.505 1.00 1.47 118 PRO B CA 9
ATOM 33935 C C . PRO B 2 18 ? 25.009 10.996 -1.433 1.00 1.48 118 PRO B C 9
ATOM 33936 O O . PRO B 2 18 ? 24.166 11.467 -2.205 1.00 1.42 118 PRO B O 9
ATOM 33962 N N . GLY B 2 20 ? 25.064 15.019 -1.906 1.00 1.61 120 GLY B N 9
ATOM 33963 C CA . GLY B 2 20 ? 25.317 15.839 -3.076 1.00 1.62 120 GLY B CA 9
ATOM 33964 C C . GLY B 2 20 ? 26.628 16.623 -2.999 1.00 1.69 120 GLY B C 9
ATOM 33965 O O . GLY B 2 20 ? 27.170 16.822 -1.906 1.00 1.75 120 GLY B O 9
ATOM 33969 N N . PRO B 2 21 ? 27.139 17.084 -4.153 1.00 1.74 121 PRO B N 9
ATOM 33970 C CA . PRO B 2 21 ? 28.403 17.806 -4.228 1.00 1.83 121 PRO B CA 9
ATOM 33971 C C . PRO B 2 21 ? 28.283 19.266 -3.755 1.00 1.88 121 PRO B C 9
ATOM 33972 O O . PRO B 2 21 ? 27.218 19.874 -3.902 1.00 1.85 121 PRO B O 9
ATOM 34007 N N . GLY C 2 2 ? 13.839 -32.315 1.654 1.00 2.43 202 GLY C N 9
ATOM 34008 C CA . GLY C 2 2 ? 14.729 -32.257 0.512 1.00 2.41 202 GLY C CA 9
ATOM 34009 C C . GLY C 2 2 ? 15.748 -31.135 0.648 1.00 2.34 202 GLY C C 9
ATOM 34010 O O . GLY C 2 2 ? 15.913 -30.581 1.740 1.00 2.40 202 GLY C O 9
ATOM 34014 N N . PRO C 2 3 ? 16.462 -30.812 -0.446 1.00 2.27 203 PRO C N 9
ATOM 34015 C CA . PRO C 2 3 ? 17.510 -29.792 -0.451 1.00 2.24 203 PRO C CA 9
ATOM 34016 C C . PRO C 2 3 ? 16.923 -28.389 -0.193 1.00 2.09 203 PRO C C 9
ATOM 34017 O O . PRO C 2 3 ? 15.743 -28.151 -0.464 1.00 2.00 203 PRO C O 9
ATOM 34043 N N . GLY C 2 5 ? 15.893 -24.450 -0.577 1.00 1.74 205 GLY C N 9
ATOM 34044 C CA . GLY C 2 5 ? 15.432 -23.690 -1.724 1.00 1.64 205 GLY C CA 9
ATOM 34045 C C . GLY C 2 5 ? 16.482 -22.719 -2.271 1.00 1.60 205 GLY C C 9
ATOM 34046 O O . GLY C 2 5 ? 17.537 -22.521 -1.658 1.00 1.66 205 GLY C O 9
ATOM 34050 N N . PRO C 2 6 ? 16.191 -22.083 -3.419 1.00 1.53 206 PRO C N 9
ATOM 34051 C CA . PRO C 2 6 ? 17.104 -21.138 -4.053 1.00 1.51 206 PRO C CA 9
ATOM 34052 C C . PRO C 2 6 ? 17.189 -19.816 -3.279 1.00 1.41 206 PRO C C 9
ATOM 34053 O O . PRO C 2 6 ? 16.275 -19.498 -2.517 1.00 1.37 206 PRO C O 9
ATOM 34079 N N . GLY C 2 8 ? 17.051 -15.846 -2.250 1.00 1.18 208 GLY C N 9
ATOM 34080 C CA . GLY C 2 8 ? 16.053 -14.823 -2.497 1.00 1.13 208 GLY C CA 9
ATOM 34081 C C . GLY C 2 8 ? 16.527 -13.776 -3.497 1.00 1.11 208 GLY C C 9
ATOM 34082 O O . GLY C 2 8 ? 17.723 -13.648 -3.777 1.00 1.14 208 GLY C O 9
ATOM 34086 N N . LEU C 2 9 ? 15.577 -13.012 -4.030 1.00 1.15 209 LEU C N 9
ATOM 34087 C CA . LEU C 2 9 ? 15.864 -11.983 -5.014 1.00 1.19 209 LEU C CA 9
ATOM 34088 C C . LEU C 2 9 ? 16.212 -10.656 -4.336 1.00 1.08 209 LEU C C 9
ATOM 34089 O O . LEU C 2 9 ? 15.822 -10.434 -3.189 1.00 1.08 209 LEU C O 9
ATOM 34120 N N . GLY C 2 11 ? 16.284 -6.631 -3.414 1.00 0.98 211 GLY C N 9
ATOM 34121 C CA . GLY C 2 11 ? 15.230 -5.648 -3.262 1.00 1.08 211 GLY C CA 9
ATOM 34122 C C . GLY C 2 11 ? 15.263 -4.572 -4.341 1.00 1.10 211 GLY C C 9
ATOM 34123 O O . GLY C 2 11 ? 16.090 -4.590 -5.255 1.00 1.22 211 GLY C O 9
ATOM 34127 N N . GLU C 2 12 ? 14.346 -3.621 -4.231 1.00 1.16 212 GLU C N 9
ATOM 34128 C CA . GLU C 2 12 ? 14.217 -2.513 -5.165 1.00 1.24 212 GLU C CA 9
ATOM 34129 C C . GLU C 2 12 ? 15.208 -1.399 -4.834 1.00 1.12 212 GLU C C 9
ATOM 34130 O O . GLU C 2 12 ? 15.824 -1.387 -3.770 1.00 1.06 212 GLU C O 9
ATOM 34142 N N . ASN C 2 13 ? 15.352 -0.450 -5.763 1.00 1.18 213 ASN C N 9
ATOM 34143 C CA . ASN C 2 13 ? 16.211 0.722 -5.623 1.00 1.13 213 ASN C CA 9
ATOM 34144 C C . ASN C 2 13 ? 15.871 1.507 -4.364 1.00 1.14 213 ASN C C 9
ATOM 34145 O O . ASN C 2 13 ? 14.702 1.648 -4.024 1.00 1.32 213 ASN C O 9
ATOM 34156 N N . GLY C 2 14 ? 16.887 2.008 -3.673 1.00 1.05 214 GLY C N 9
ATOM 34157 C CA . GLY C 2 14 ? 16.710 2.757 -2.448 1.00 1.16 214 GLY C CA 9
ATOM 34158 C C . GLY C 2 14 ? 16.297 4.209 -2.664 1.00 1.24 214 GLY C C 9
ATOM 34159 O O . GLY C 2 14 ? 15.927 4.608 -3.768 1.00 1.25 214 GLY C O 9
ATOM 34163 N N . PRO C 2 15 ? 16.331 5.015 -1.594 1.00 1.35 215 PRO C N 9
ATOM 34164 C CA . PRO C 2 15 ? 15.936 6.412 -1.649 1.00 1.46 215 PRO C CA 9
ATOM 34165 C C . PRO C 2 15 ? 17.095 7.314 -2.094 1.00 1.37 215 PRO C C 9
ATOM 34166 O O . PRO C 2 15 ? 18.261 6.943 -1.935 1.00 1.29 215 PRO C O 9
ATOM 34192 N N . GLY C 2 17 ? 19.848 10.506 -2.268 1.00 1.36 217 GLY C N 9
ATOM 34193 C CA . GLY C 2 17 ? 20.747 11.052 -1.266 1.00 1.44 217 GLY C CA 9
ATOM 34194 C C . GLY C 2 17 ? 20.351 12.451 -0.793 1.00 1.56 217 GLY C C 9
ATOM 34195 O O . GLY C 2 17 ? 19.485 13.095 -1.395 1.00 1.60 217 GLY C O 9
ATOM 34199 N N . PRO C 2 18 ? 20.993 12.940 0.283 1.00 1.67 218 PRO C N 9
ATOM 34200 C CA . PRO C 2 18 ? 20.709 14.251 0.854 1.00 1.82 218 PRO C CA 9
ATOM 34201 C C . PRO C 2 18 ? 21.414 15.382 0.083 1.00 1.77 218 PRO C C 9
ATOM 34202 O O . PRO C 2 18 ? 22.426 15.138 -0.582 1.00 1.67 218 PRO C O 9
ATOM 34228 N N . GLY C 2 20 ? 23.771 18.498 -0.896 1.00 1.82 220 GLY C N 9
ATOM 34229 C CA . GLY C 2 20 ? 25.125 18.872 -0.523 1.00 1.85 220 GLY C CA 9
ATOM 34230 C C . GLY C 2 20 ? 25.178 20.189 0.257 1.00 1.98 220 GLY C C 9
ATOM 34231 O O . GLY C 2 20 ? 24.201 20.947 0.271 1.00 2.03 220 GLY C O 9
ATOM 34235 N N . PRO C 2 21 ? 26.315 20.483 0.907 1.00 2.07 221 PRO C N 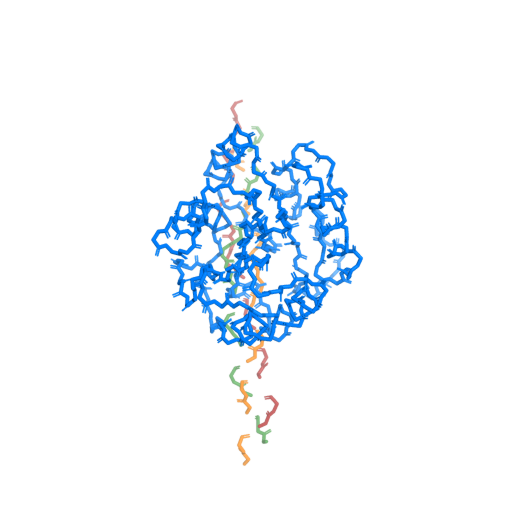9
ATOM 34236 C CA . PRO C 2 21 ? 26.488 21.707 1.683 1.00 2.21 221 PRO C CA 9
ATOM 34237 C C . PRO C 2 21 ? 26.780 22.920 0.781 1.00 2.18 221 PRO C C 9
ATOM 34238 O O . PRO C 2 21 ? 27.257 22.739 -0.342 1.00 2.13 221 PRO C O 9
ATOM 34273 N N . GLY D 2 2 ? 11.827 -29.474 0.877 1.00 2.12 302 GLY D N 9
ATOM 34274 C CA . GLY D 2 2 ? 12.932 -29.038 1.709 1.00 2.17 302 GLY D CA 9
ATOM 34275 C C . GLY D 2 2 ? 12.661 -27.709 2.409 1.00 2.16 302 GLY D C 9
ATOM 34276 O O . GLY D 2 2 ? 11.564 -27.151 2.303 1.00 2.15 302 GLY D O 9
ATOM 34280 N N . PRO D 2 3 ? 13.672 -27.179 3.117 1.00 2.20 303 PRO D N 9
ATOM 34281 C CA . PRO D 2 3 ? 13.557 -25.918 3.837 1.00 2.22 303 PRO D CA 9
ATOM 34282 C C . PRO D 2 3 ? 13.605 -24.711 2.889 1.00 2.04 303 PRO D C 9
ATOM 34283 O O . PRO D 2 3 ? 14.155 -24.816 1.788 1.00 1.93 303 PRO D O 9
ATOM 34309 N N . GLY D 2 5 ? 14.614 -21.205 1.051 1.00 1.67 305 GLY D N 9
ATOM 34310 C CA . GLY D 2 5 ? 15.908 -20.664 0.687 1.00 1.64 305 GLY D CA 9
ATOM 34311 C C . GLY D 2 5 ? 16.344 -19.504 1.587 1.00 1.66 305 GLY D C 9
ATOM 34312 O O . GLY D 2 5 ? 15.533 -18.951 2.338 1.00 1.71 305 GLY D O 9
ATOM 34316 N N . PRO D 2 6 ? 17.620 -19.102 1.499 1.00 1.68 306 PRO D N 9
ATOM 34317 C CA . PRO D 2 6 ? 18.151 -17.995 2.286 1.00 1.74 306 PRO D CA 9
ATOM 34318 C C . PRO D 2 6 ? 17.611 -16.647 1.793 1.00 1.57 306 PRO D C 9
ATOM 34319 O O . PRO D 2 6 ? 17.275 -16.532 0.612 1.00 1.43 306 PRO D O 9
ATOM 34345 N N . GLY D 2 8 ? 17.166 -12.759 0.420 1.00 1.25 308 GLY D N 9
ATOM 34346 C CA . GLY D 2 8 ? 17.720 -12.098 -0.740 1.00 1.17 308 GLY D CA 9
ATOM 34347 C C . GLY D 2 8 ? 18.785 -11.083 -0.361 1.00 1.17 308 GLY D C 9
ATOM 34348 O O . GLY D 2 8 ? 19.291 -11.063 0.764 1.00 1.31 308 GLY D O 9
ATOM 34352 N N . LEU D 2 9 ? 19.137 -10.238 -1.322 1.00 1.09 309 LEU D N 9
ATOM 34353 C CA . LEU D 2 9 ? 20.164 -9.231 -1.133 1.00 1.13 309 LEU D CA 9
ATOM 34354 C C . LEU D 2 9 ? 19.537 -7.841 -1.034 1.00 1.05 309 LEU D C 9
ATOM 34355 O O . LEU D 2 9 ? 18.418 -7.624 -1.511 1.00 1.00 309 LEU D O 9
ATOM 34386 N N . GLY D 2 11 ? 18.656 -4.005 -1.861 1.00 0.94 311 GLY D N 9
ATOM 34387 C CA . GLY D 2 11 ? 18.437 -3.324 -3.119 1.00 0.89 311 GLY D CA 9
ATOM 34388 C C . GLY D 2 11 ? 19.602 -2.420 -3.505 1.00 0.87 311 GLY D C 9
ATOM 34389 O O . GLY D 2 11 ? 20.516 -2.174 -2.713 1.00 0.95 311 GLY D O 9
ATOM 34393 N N . GLU D 2 12 ? 19.575 -1.925 -4.737 1.00 0.89 312 GLU D N 9
ATOM 34394 C CA . GLU D 2 12 ? 20.622 -1.059 -5.254 1.00 0.95 312 GLU D CA 9
ATOM 34395 C C . GLU D 2 12 ? 20.531 0.327 -4.616 1.00 0.90 312 GLU D C 9
ATOM 34396 O O . GLU D 2 12 ? 19.458 0.789 -4.216 1.00 0.88 312 GLU D O 9
ATOM 34408 N N . ASN D 2 13 ? 21.690 0.976 -4.510 1.00 0.98 313 ASN D N 9
ATOM 34409 C CA . ASN D 2 13 ? 21.837 2.297 -3.924 1.00 1.01 313 ASN D CA 9
ATOM 34410 C C . ASN D 2 13 ? 20.994 3.317 -4.682 1.00 0.96 313 ASN D C 9
ATOM 34411 O O . ASN D 2 13 ? 20.930 3.295 -5.913 1.00 1.01 313 ASN D O 9
ATOM 34422 N N . GLY D 2 14 ? 20.338 4.200 -3.932 1.00 0.98 314 GLY D N 9
ATOM 34423 C CA . GLY D 2 14 ? 19.510 5.231 -4.515 1.00 1.02 314 GLY D CA 9
ATOM 34424 C C . GLY D 2 14 ? 20.325 6.315 -5.225 1.00 1.07 314 GLY D C 9
ATOM 34425 O O . GLY D 2 14 ? 21.548 6.380 -5.059 1.00 1.10 314 GLY D O 9
ATOM 34429 N N . PRO D 2 15 ? 19.662 7.156 -6.041 1.00 1.14 315 PRO D N 9
ATOM 34430 C CA . PRO D 2 15 ? 20.316 8.204 -6.825 1.00 1.24 315 PRO D CA 9
ATOM 34431 C C . PRO D 2 15 ? 21.061 9.215 -5.932 1.00 1.22 315 PRO D C 9
ATOM 34432 O O . PRO D 2 15 ? 20.651 9.433 -4.788 1.00 1.20 315 PRO D O 9
ATOM 34458 N N . GLY D 2 17 ? 22.474 12.668 -4.165 1.00 1.38 317 GLY D N 9
ATOM 34459 C CA . GLY D 2 17 ? 21.787 13.856 -3.700 1.00 1.48 317 GLY D CA 9
ATOM 34460 C C . GLY D 2 17 ? 22.064 15.080 -4.574 1.00 1.55 317 GLY D C 9
ATOM 34461 O O . GLY D 2 17 ? 23.063 15.111 -5.302 1.00 1.55 317 GLY D O 9
ATOM 34465 N N . PRO D 2 18 ? 21.198 16.105 -4.496 1.00 1.65 318 PRO D N 9
ATOM 34466 C CA . PRO D 2 18 ? 21.342 17.327 -5.280 1.00 1.75 318 PRO D CA 9
ATOM 34467 C C . PRO D 2 18 ? 22.510 18.205 -4.805 1.00 1.75 318 PRO D C 9
ATOM 34468 O O . PRO D 2 18 ? 22.869 18.158 -3.624 1.00 1.73 318 PRO D O 9
ATOM 34494 N N . GLY D 2 20 ? 24.873 21.329 -3.549 1.00 1.90 320 GLY D N 9
ATOM 34495 C CA . GLY D 2 20 ? 24.684 22.325 -2.516 1.00 1.99 320 GLY D CA 9
ATOM 34496 C C . GLY D 2 20 ? 24.552 23.742 -3.079 1.00 2.08 320 GLY D C 9
ATOM 34497 O O . GLY D 2 20 ? 25.245 24.062 -4.051 1.00 2.09 320 GLY D O 9
ATOM 34501 N N . PRO D 2 21 ? 23.668 24.585 -2.501 1.00 2.20 321 PRO D N 9
ATOM 34502 C CA . PRO D 2 21 ? 23.403 25.953 -2.965 1.00 2.32 321 PRO D CA 9
ATOM 34503 C C . PRO D 2 21 ? 24.675 26.826 -2.951 1.00 2.32 321 PRO D C 9
ATOM 34504 O O . PRO D 2 21 ? 25.238 27.056 -1.878 1.00 2.39 321 PRO D O 9
ATOM 34534 N N . SER A 1 1 ? -28.560 -3.566 3.390 1.00 9.15 1 SER A N 10
ATOM 34535 C CA . SER A 1 1 ? -27.616 -3.868 2.308 1.00 8.79 1 SER A CA 10
ATOM 34536 C C . SER A 1 1 ? -26.528 -2.792 2.247 1.00 8.44 1 SER A C 10
ATOM 34537 O O . SER A 1 1 ? -26.798 -1.660 1.842 1.00 8.67 1 SER A O 10
ATOM 34547 N N . THR A 1 2 ? -25.300 -3.121 2.651 1.00 7.99 2 THR A N 10
ATOM 34548 C CA . THR A 1 2 ? -24.183 -2.181 2.704 1.00 7.66 2 THR A CA 10
ATOM 34549 C C . THR A 1 2 ? -23.568 -2.031 1.299 1.00 7.68 2 THR A C 10
ATOM 34550 O O . THR A 1 2 ? -22.564 -2.655 0.951 1.00 7.45 2 THR A O 10
ATOM 34561 N N . GLN A 1 3 ? -24.209 -1.229 0.449 1.00 8.02 3 GLN A N 10
ATOM 34562 C CA . GLN A 1 3 ? -23.742 -0.997 -0.908 1.00 8.12 3 GLN A CA 10
ATOM 34563 C C . GLN A 1 3 ? -22.712 0.132 -0.897 1.00 7.90 3 GLN A C 10
ATOM 34564 O O . GLN A 1 3 ? -23.028 1.287 -0.605 1.00 8.04 3 GLN A O 10
ATOM 34578 N N . LEU A 1 4 ? -21.467 -0.243 -1.176 1.00 7.59 4 LEU A N 10
ATOM 34579 C CA . LEU A 1 4 ? -20.297 0.609 -1.162 1.00 7.38 4 LEU A CA 10
ATOM 34580 C C . LEU A 1 4 ? -19.184 0.024 -2.006 1.00 7.40 4 LEU A C 10
ATOM 34581 O O . LEU A 1 4 ? -19.051 -1.199 -2.067 1.00 7.37 4 LEU A O 10
ATOM 34597 N N . ASP A 1 5 ? -18.404 0.886 -2.657 1.00 7.51 5 ASP A N 10
ATOM 34598 C CA . ASP A 1 5 ? -17.257 0.466 -3.447 1.00 7.55 5 ASP A CA 10
ATOM 34599 C C . ASP A 1 5 ? -15.976 0.640 -2.648 1.00 7.02 5 ASP A C 10
ATOM 34600 O O . ASP A 1 5 ? -15.603 1.745 -2.265 1.00 6.91 5 ASP A O 10
ATOM 34609 N N . ILE A 1 6 ? -15.281 -0.466 -2.404 1.00 6.74 6 ILE A N 10
ATOM 34610 C CA . ILE A 1 6 ? -14.036 -0.506 -1.665 1.00 6.22 6 ILE A CA 10
ATOM 34611 C C . ILE A 1 6 ? -12.953 -1.085 -2.570 1.00 6.26 6 ILE A C 10
ATOM 34612 O O . ILE A 1 6 ? -13.116 -2.156 -3.139 1.00 6.48 6 ILE A O 10
ATOM 34628 N N . VAL A 1 7 ? -11.820 -0.406 -2.691 1.00 6.08 7 VAL A N 10
ATOM 34629 C CA . VAL A 1 7 ? -10.674 -0.922 -3.426 1.00 6.09 7 VAL A CA 10
ATOM 34630 C C . VAL A 1 7 ? -9.528 -1.181 -2.449 1.00 5.52 7 VAL A C 10
ATOM 34631 O O . VAL A 1 7 ? -9.221 -0.344 -1.595 1.00 5.21 7 VAL A O 10
ATOM 34644 N N . ILE A 1 8 ? -8.894 -2.343 -2.596 1.00 5.44 8 ILE A N 10
ATOM 34645 C CA . ILE A 1 8 ? -7.752 -2.747 -1.801 1.00 4.94 8 ILE A CA 10
ATOM 34646 C C . ILE A 1 8 ? -6.528 -2.708 -2.707 1.00 4.98 8 ILE A C 10
ATOM 34647 O O . ILE A 1 8 ? -6.442 -3.455 -3.686 1.00 5.38 8 ILE A O 10
ATOM 34663 N N . VAL A 1 9 ? -5.581 -1.841 -2.369 1.00 4.62 9 VAL A N 10
ATOM 34664 C CA . VAL A 1 9 ? -4.357 -1.675 -3.120 1.00 4.63 9 VAL A CA 10
ATOM 34665 C C . VAL A 1 9 ? -3.205 -2.292 -2.320 1.00 4.12 9 VAL A C 10
ATOM 34666 O O . VAL A 1 9 ? -2.851 -1.806 -1.242 1.00 3.66 9 VAL A O 10
ATOM 34679 N N . LEU A 1 10 ? -2.628 -3.367 -2.862 1.00 4.26 10 LEU A N 10
ATOM 34680 C CA . LEU A 1 10 ? -1.550 -4.125 -2.252 1.00 3.90 10 LEU A CA 10
ATOM 34681 C C . LEU A 1 10 ? -0.220 -3.783 -2.908 1.00 3.88 10 LEU A C 10
ATOM 34682 O O . LEU A 1 10 ? -0.131 -3.619 -4.123 1.00 4.30 10 LEU A O 10
ATOM 34698 N N . ASP A 1 11 ? 0.832 -3.673 -2.098 1.00 3.43 11 ASP A N 10
ATOM 34699 C CA . ASP A 1 11 ? 2.177 -3.434 -2.600 1.00 3.38 11 ASP A CA 10
ATOM 34700 C C . ASP A 1 11 ? 2.812 -4.787 -2.888 1.00 3.58 11 ASP A C 10
ATOM 34701 O O . ASP A 1 11 ? 2.909 -5.642 -2.010 1.00 3.51 11 ASP A O 10
ATOM 34710 N N . GLY A 1 12 ? 3.258 -4.958 -4.122 1.00 3.96 12 GLY A N 10
ATOM 34711 C CA . GLY A 1 12 ? 3.922 -6.153 -4.563 1.00 4.28 12 GLY A CA 10
ATOM 34712 C C . GLY A 1 12 ? 5.407 -5.967 -4.700 1.00 4.09 12 GLY A C 10
ATOM 34713 O O . GLY A 1 12 ? 5.971 -6.392 -5.700 1.00 4.52 12 GLY A O 10
ATOM 34717 N N . SER A 1 13 ? 6.028 -5.314 -3.732 1.00 3.48 13 SER A N 10
ATOM 34718 C CA . SER A 1 13 ? 7.436 -5.008 -3.759 1.00 3.27 13 SER A CA 10
ATOM 34719 C C . SER A 1 13 ? 8.316 -6.214 -3.416 1.00 3.23 13 SER A C 10
ATOM 34720 O O . SER A 1 13 ? 7.850 -7.321 -3.163 1.00 3.43 13 SER A O 10
ATOM 34728 N N . ASN A 1 14 ? 9.623 -5.969 -3.417 1.00 3.10 14 ASN A N 10
ATOM 34729 C CA . ASN A 1 14 ? 10.651 -6.917 -3.027 1.00 3.22 14 ASN A CA 10
ATOM 34730 C C . ASN A 1 14 ? 11.059 -6.570 -1.592 1.00 2.80 14 ASN A C 10
ATOM 34731 O O . ASN A 1 14 ? 11.619 -7.379 -0.868 1.00 3.08 14 ASN A O 10
ATOM 34742 N N . SER A 1 15 ? 10.750 -5.344 -1.167 1.00 2.34 15 SER A N 10
ATOM 34743 C CA . SER A 1 15 ? 10.974 -4.837 0.169 1.00 2.03 15 SER A CA 10
ATOM 34744 C C . SER A 1 15 ? 9.943 -5.381 1.170 1.00 2.28 15 SER A C 10
ATOM 34745 O O . SER A 1 15 ? 10.109 -5.204 2.376 1.00 2.35 15 SER A O 10
ATOM 34753 N N . ILE A 1 16 ? 8.905 -6.072 0.681 1.00 2.61 16 ILE A N 10
ATOM 34754 C CA . ILE A 1 16 ? 7.871 -6.665 1.508 1.00 2.89 16 ILE A CA 10
ATOM 34755 C C . ILE A 1 16 ? 8.235 -8.125 1.812 1.00 3.52 16 ILE A C 10
ATOM 34756 O O . ILE A 1 16 ? 9.051 -8.754 1.136 1.00 3.80 16 ILE A O 10
ATOM 34772 N N . TYR A 1 17 ? 7.581 -8.667 2.833 1.00 3.81 17 TYR A N 10
ATOM 34773 C CA . TYR A 1 17 ? 7.709 -10.050 3.265 1.00 4.46 17 TYR A CA 10
ATOM 34774 C C . TYR A 1 17 ? 6.724 -10.955 2.520 1.00 4.84 17 TYR A C 10
ATOM 34775 O O . TYR A 1 17 ? 5.920 -10.441 1.739 1.00 4.63 17 TYR A O 10
ATOM 34793 N N . PRO A 1 18 ? 6.789 -12.292 2.737 1.00 5.46 18 PRO A N 10
ATOM 34794 C CA . PRO A 1 18 ? 5.873 -13.289 2.168 1.00 5.92 18 PRO A CA 10
ATOM 34795 C C . PRO A 1 18 ? 4.425 -12.854 1.969 1.00 5.80 18 PRO A C 10
ATOM 34796 O O . PRO A 1 18 ? 3.831 -12.210 2.834 1.00 5.57 18 PRO A O 10
ATOM 34807 N N . TRP A 1 19 ? 3.846 -13.262 0.837 1.00 6.01 19 TRP A N 10
ATOM 34808 C CA . TRP A 1 19 ? 2.477 -12.919 0.472 1.00 5.98 19 TRP A CA 10
ATOM 34809 C C . TRP A 1 19 ? 1.452 -13.630 1.364 1.00 6.27 19 TRP A C 10
ATOM 34810 O O . TRP A 1 19 ? 0.274 -13.287 1.338 1.00 6.17 19 TRP A O 10
ATOM 34831 N N . ASP A 1 20 ? 1.906 -14.587 2.183 1.00 6.65 20 ASP A N 10
ATOM 34832 C CA . ASP A 1 20 ? 1.105 -15.308 3.166 1.00 6.99 20 ASP A CA 10
ATOM 34833 C C . ASP A 1 20 ? 0.329 -14.372 4.087 1.00 6.57 20 ASP A C 10
ATOM 34834 O O . ASP A 1 20 ? -0.878 -14.541 4.271 1.00 6.72 20 ASP A O 10
ATOM 34843 N N . SER A 1 21 ? 0.997 -13.335 4.600 1.00 6.07 21 SER A N 10
ATOM 34844 C CA . SER A 1 21 ? 0.396 -12.345 5.485 1.00 5.68 21 SER A CA 10
ATOM 34845 C C . SER A 1 21 ? -0.705 -11.562 4.752 1.00 5.31 21 SER A C 10
ATOM 34846 O O . SER A 1 21 ? -1.769 -11.313 5.318 1.00 5.24 21 SER A O 10
ATOM 34854 N N . VAL A 1 22 ? -0.477 -11.240 3.473 1.00 5.15 22 VAL A N 10
ATOM 34855 C CA . VAL A 1 22 ? -1.433 -10.534 2.632 1.00 4.90 22 VAL A CA 10
ATOM 34856 C C . VAL A 1 22 ? -2.660 -11.409 2.367 1.00 5.36 22 VAL A C 10
ATOM 34857 O O . VAL A 1 22 ? -3.786 -10.950 2.561 1.00 5.23 22 VAL A O 10
ATOM 34870 N N . THR A 1 23 ? -2.453 -12.672 1.972 1.00 5.94 23 THR A N 10
ATOM 34871 C CA . THR A 1 23 ? -3.546 -13.602 1.711 1.00 6.44 23 THR A CA 10
ATOM 34872 C C . THR A 1 23 ? -4.399 -13.841 2.951 1.00 6.50 23 THR A C 10
ATOM 34873 O O . THR A 1 23 ? -5.622 -13.895 2.842 1.00 6.61 23 THR A O 10
ATOM 34884 N N . ALA A 1 24 ? -3.763 -13.924 4.125 1.00 6.47 24 ALA A N 10
ATOM 34885 C CA . ALA A 1 24 ? -4.452 -14.126 5.384 1.00 6.59 24 ALA A CA 10
ATOM 34886 C C . ALA A 1 24 ? -5.259 -12.889 5.759 1.00 6.10 24 ALA A C 10
ATOM 34887 O O . ALA A 1 24 ? -6.431 -13.023 6.092 1.00 6.24 24 ALA A O 10
ATOM 34894 N N . PHE A 1 25 ? -4.662 -11.698 5.638 1.00 5.55 25 PHE A N 10
ATOM 34895 C CA . PHE A 1 25 ? -5.312 -10.423 5.915 1.00 5.07 25 PHE A CA 10
ATOM 34896 C C . PHE A 1 25 ? -6.564 -10.231 5.063 1.00 5.10 25 PHE A C 10
ATOM 34897 O O . PHE A 1 25 ? -7.642 -9.973 5.596 1.00 5.06 25 PHE A O 10
ATOM 34914 N N . LEU A 1 26 ? -6.427 -10.423 3.748 1.00 5.24 26 LEU A N 10
ATOM 34915 C CA . LEU A 1 26 ? -7.527 -10.279 2.816 1.00 5.42 26 LEU A CA 10
ATOM 34916 C C . LEU A 1 26 ? -8.611 -11.331 3.054 1.00 5.91 26 LEU A C 10
ATOM 34917 O O . LEU A 1 26 ? -9.793 -10.999 3.077 1.00 5.93 26 LEU A O 10
ATOM 34933 N N . ASN A 1 27 ? -8.216 -12.588 3.272 1.00 6.36 27 ASN A N 10
ATOM 34934 C CA . ASN A 1 27 ? -9.129 -13.682 3.595 1.00 6.89 27 ASN A CA 10
ATOM 34935 C C . ASN A 1 27 ? -9.958 -13.352 4.841 1.00 6.66 27 ASN A C 10
ATOM 34936 O O . ASN A 1 27 ? -11.180 -13.465 4.818 1.00 6.81 27 ASN A O 10
ATOM 34947 N N . ASP A 1 28 ? -9.291 -12.909 5.907 1.00 6.33 28 ASP A N 10
ATOM 34948 C CA . ASP A 1 28 ? -9.940 -12.577 7.168 1.00 6.16 28 ASP A CA 10
ATOM 34949 C C . ASP A 1 28 ? -10.804 -11.322 7.055 1.00 5.75 28 ASP A C 10
ATOM 34950 O O . ASP A 1 28 ? -11.780 -11.176 7.793 1.00 5.82 28 ASP A O 10
ATOM 34959 N N . LEU A 1 29 ? -10.469 -10.427 6.124 1.00 5.38 29 LEU A N 10
ATOM 34960 C CA . LEU A 1 29 ? -11.244 -9.234 5.838 1.00 5.07 29 LEU A CA 10
ATOM 34961 C C . LEU A 1 29 ? -12.521 -9.616 5.104 1.00 5.46 29 LEU A C 10
ATOM 34962 O O . LEU A 1 29 ? -13.610 -9.253 5.545 1.00 5.46 29 LEU A O 10
ATOM 34978 N N . LEU A 1 30 ? -12.403 -10.376 4.013 1.00 5.85 30 LEU A N 10
ATOM 34979 C CA . LEU A 1 30 ? -13.547 -10.801 3.225 1.00 6.31 30 LEU A CA 10
ATOM 34980 C C . LEU A 1 30 ? -14.473 -11.726 3.997 1.00 6.63 30 LEU A C 10
ATOM 34981 O O . LEU A 1 30 ? -15.683 -11.643 3.825 1.00 6.84 30 LEU A O 10
ATOM 34997 N N . GLU A 1 31 ? -13.929 -12.536 4.906 1.00 6.71 31 GLU A N 10
ATOM 34998 C CA . GLU A 1 31 ? -14.721 -13.411 5.752 1.00 7.05 31 GLU A CA 10
ATOM 34999 C C . GLU A 1 31 ? -15.635 -12.610 6.693 1.00 6.76 31 GLU A C 10
ATOM 35000 O O . GLU A 1 31 ? -16.736 -13.049 7.024 1.00 7.04 31 GLU A O 10
ATOM 35012 N N . ARG A 1 32 ? -15.190 -11.420 7.107 1.00 6.23 32 ARG A N 10
ATOM 35013 C CA . ARG A 1 32 ? -15.977 -10.537 7.953 1.00 5.96 32 ARG A CA 10
ATOM 35014 C C . ARG A 1 32 ? -16.907 -9.647 7.126 1.00 5.91 32 ARG A C 10
ATOM 35015 O O . ARG A 1 32 ? -17.948 -9.229 7.632 1.00 5.89 32 ARG A O 10
ATOM 35036 N N . MET A 1 33 ? -16.561 -9.359 5.870 1.00 5.95 33 MET A N 10
ATOM 35037 C CA . MET A 1 33 ? -17.368 -8.527 4.995 1.00 6.03 33 MET A CA 10
ATOM 35038 C C . MET A 1 33 ? -18.542 -9.338 4.443 1.00 6.52 33 MET A C 10
ATOM 35039 O O . MET A 1 33 ? -18.368 -10.351 3.768 1.00 6.90 33 MET A O 10
ATOM 35053 N N . ASP A 1 34 ? -19.756 -8.878 4.747 1.00 6.56 34 ASP A N 10
ATOM 35054 C CA . ASP A 1 34 ? -20.999 -9.501 4.309 1.00 7.02 34 ASP A CA 10
ATOM 35055 C C . ASP A 1 34 ? -21.209 -9.186 2.833 1.00 7.39 34 ASP A C 10
ATOM 35056 O O . ASP A 1 34 ? -21.540 -8.056 2.482 1.00 7.49 34 ASP A O 10
ATOM 35065 N N . ILE A 1 35 ? -20.992 -10.169 1.963 1.00 7.65 35 ILE A N 10
ATOM 35066 C CA . ILE A 1 35 ? -21.161 -10.012 0.527 1.00 8.07 35 ILE A CA 10
ATOM 35067 C C . ILE A 1 35 ? -22.308 -10.918 0.123 1.00 8.66 35 ILE A C 10
ATOM 35068 O O . ILE A 1 35 ? -22.157 -12.134 -0.012 1.00 8.96 35 ILE A O 10
ATOM 35084 N N . GLY A 1 36 ? -23.465 -10.303 -0.063 1.00 8.86 36 GLY A N 10
ATOM 35085 C CA . GLY A 1 36 ? -24.661 -10.992 -0.469 1.00 9.42 36 GLY A CA 10
ATOM 35086 C C . GLY A 1 36 ? -24.856 -10.893 -1.982 1.00 9.84 36 GLY A C 10
ATOM 35087 O O . GLY A 1 36 ? -23.981 -11.327 -2.736 1.00 10.06 36 GLY A O 10
ATOM 35091 N N . PRO A 1 37 ? -26.015 -10.387 -2.441 1.00 10.02 37 PRO A N 10
ATOM 35092 C CA . PRO A 1 37 ? -26.362 -10.361 -3.863 1.00 10.49 37 PRO A CA 10
ATOM 35093 C C . PRO A 1 37 ? -25.619 -9.220 -4.580 1.00 10.44 37 PRO A C 10
ATOM 35094 O O . PRO A 1 37 ? -25.098 -9.418 -5.678 1.00 10.78 37 PRO A O 10
ATOM 35105 N N . LYS A 1 38 ? -25.589 -8.021 -3.979 1.00 10.05 38 LYS A N 10
ATOM 35106 C CA . LYS A 1 38 ? -24.998 -6.829 -4.574 1.00 10.02 38 LYS A CA 10
ATOM 35107 C C . LYS A 1 38 ? -24.602 -5.805 -3.516 1.00 9.50 38 LYS A C 10
ATOM 35108 O O . LYS A 1 38 ? -24.975 -4.638 -3.605 1.00 9.56 38 LYS A O 10
ATOM 35127 N N . GLN A 1 39 ? -23.884 -6.229 -2.484 1.00 9.02 39 GLN A N 10
ATOM 35128 C CA . GLN A 1 39 ? -23.385 -5.333 -1.457 1.00 8.52 39 GLN A CA 10
ATOM 35129 C C . GLN A 1 39 ? -21.922 -5.632 -1.188 1.00 8.09 39 GLN A C 10
ATOM 35130 O O . GLN A 1 39 ? -21.462 -6.742 -1.453 1.00 8.14 39 GLN A O 10
ATOM 35144 N N . THR A 1 40 ? -21.226 -4.645 -0.626 1.00 7.70 40 THR A N 10
ATOM 35145 C CA . THR A 1 40 ? -19.825 -4.709 -0.238 1.00 7.26 40 THR A CA 10
ATOM 35146 C C . THR A 1 40 ? -18.951 -5.078 -1.445 1.00 7.44 40 THR A C 10
ATOM 35147 O O . THR A 1 40 ? -18.481 -6.209 -1.577 1.00 7.49 40 THR A O 10
ATOM 35158 N N . GLN A 1 41 ? -18.775 -4.129 -2.362 1.00 7.60 41 GLN A N 10
ATOM 35159 C CA . GLN A 1 41 ? -17.998 -4.367 -3.566 1.00 7.80 41 GLN A CA 10
ATOM 35160 C C . GLN A 1 41 ? -16.526 -4.137 -3.226 1.00 7.33 41 GLN A C 10
ATOM 35161 O O . GLN A 1 41 ? -16.153 -3.052 -2.781 1.00 7.01 41 GLN A O 10
ATOM 35175 N N . VAL A 1 42 ? -15.708 -5.174 -3.406 1.00 7.32 42 VAL A N 10
ATOM 35176 C CA . VAL A 1 42 ? -14.288 -5.155 -3.098 1.00 6.89 42 VAL A CA 10
ATOM 35177 C C . VAL A 1 42 ? -13.489 -5.545 -4.337 1.00 7.18 42 VAL A C 10
ATOM 35178 O O . VAL A 1 42 ? -13.760 -6.578 -4.950 1.00 7.58 42 VAL A O 10
ATOM 35191 N N . GLY A 1 43 ? -12.490 -4.732 -4.683 1.00 7.02 43 GLY A N 10
ATOM 35192 C CA . GLY A 1 43 ? -11.575 -4.993 -5.782 1.00 7.28 43 GLY A CA 10
ATOM 35193 C C . GLY A 1 43 ? -10.141 -5.064 -5.283 1.00 6.84 43 GLY A C 10
ATOM 35194 O O . GLY A 1 43 ? -9.768 -4.310 -4.384 1.00 6.36 43 GLY A O 10
ATOM 35198 N N . ILE A 1 44 ? -9.336 -5.948 -5.877 1.00 7.02 44 ILE A N 10
ATOM 35199 C CA . ILE A 1 44 ? -7.938 -6.139 -5.508 1.00 6.65 44 ILE A CA 10
ATOM 35200 C C . ILE A 1 44 ? -7.051 -5.635 -6.646 1.00 6.80 44 ILE A C 10
ATOM 35201 O O . ILE A 1 44 ? -7.139 -6.113 -7.781 1.00 7.30 44 ILE A O 10
ATOM 35217 N N . VAL A 1 45 ? -6.170 -4.694 -6.314 1.00 6.38 45 VAL A N 10
ATOM 35218 C CA . VAL A 1 45 ? -5.204 -4.106 -7.223 1.00 6.49 45 VAL A CA 10
ATOM 35219 C C . VAL A 1 45 ? -3.822 -4.195 -6.586 1.00 5.99 45 VAL A C 10
ATOM 35220 O O . VAL A 1 45 ? -3.668 -3.965 -5.390 1.00 5.45 45 VAL A O 10
ATOM 35233 N N . GLN A 1 46 ? -2.809 -4.499 -7.391 1.00 6.20 46 GLN A N 10
ATOM 35234 C CA . GLN A 1 46 ? -1.425 -4.517 -6.970 1.00 5.79 46 GLN A CA 10
ATOM 35235 C C . GLN A 1 46 ? -0.665 -3.391 -7.666 1.00 5.77 46 GLN A C 10
ATOM 35236 O O . GLN A 1 46 ? -0.831 -3.190 -8.870 1.00 6.24 46 GLN A O 10
ATOM 35250 N N . TYR A 1 47 ? 0.205 -2.705 -6.923 1.00 5.26 47 TYR A N 10
ATOM 35251 C CA . TYR A 1 47 ? 1.067 -1.664 -7.461 1.00 5.27 47 TYR A CA 10
ATOM 35252 C C . TYR A 1 47 ? 2.540 -2.027 -7.338 1.00 4.90 47 TYR A C 10
ATOM 35253 O O . TYR A 1 47 ? 2.964 -2.758 -6.438 1.00 4.52 47 TYR A O 10
ATOM 35271 N N . GLY A 1 48 ? 3.307 -1.499 -8.284 1.00 5.07 48 GLY A N 10
ATOM 35272 C CA . GLY A 1 48 ? 4.736 -1.665 -8.369 1.00 4.78 48 GLY A CA 10
ATOM 35273 C C . GLY A 1 48 ? 5.245 -0.923 -9.586 1.00 5.08 48 GLY A C 10
ATOM 35274 O O . GLY A 1 48 ? 4.813 0.201 -9.851 1.00 5.11 48 GLY A O 10
ATOM 35278 N N . GLU A 1 49 ? 6.115 -1.563 -10.371 1.00 5.38 49 GLU A N 10
ATOM 35279 C CA . GLU A 1 49 ? 6.585 -1.029 -11.650 1.00 5.72 49 GLU A CA 10
ATOM 35280 C C . GLU A 1 49 ? 5.439 -0.955 -12.669 1.00 6.30 49 GLU A C 10
ATOM 35281 O O . GLU A 1 49 ? 5.536 -0.256 -13.677 1.00 6.60 49 GLU A O 10
ATOM 35293 N N . ASN A 1 50 ? 4.354 -1.676 -12.388 1.00 6.47 50 ASN A N 10
ATOM 35294 C CA . ASN A 1 50 ? 3.132 -1.741 -13.159 1.00 7.01 50 ASN A CA 10
ATOM 35295 C C . ASN A 1 50 ? 1.947 -1.713 -12.198 1.00 6.90 50 ASN A C 10
ATOM 35296 O O . ASN A 1 50 ? 2.121 -1.797 -10.979 1.00 6.41 50 ASN A O 10
ATOM 35307 N N . VAL A 1 51 ? 0.738 -1.619 -12.750 1.00 7.36 51 VAL A N 10
ATOM 35308 C CA . VAL A 1 51 ? -0.502 -1.651 -11.989 1.00 7.32 51 VAL A CA 10
ATOM 35309 C C . VAL A 1 51 ? -1.316 -2.843 -12.477 1.00 7.74 51 VAL A C 10
ATOM 35310 O O . VAL A 1 51 ? -1.977 -2.767 -13.515 1.00 8.33 51 VAL A O 10
ATOM 35323 N N . THR A 1 52 ? -1.270 -3.940 -11.731 1.00 7.49 52 THR A N 10
ATOM 35324 C CA . THR A 1 52 ? -1.961 -5.161 -12.101 1.00 7.92 52 THR A CA 10
ATOM 35325 C C . THR A 1 52 ? -3.275 -5.253 -11.315 1.00 7.97 52 THR A C 10
ATOM 35326 O O . THR A 1 52 ? -3.310 -5.090 -10.094 1.00 7.54 52 THR A O 10
ATOM 35337 N N . HIS A 1 53 ? -4.361 -5.533 -12.034 1.00 8.52 53 HIS A N 10
ATOM 35338 C CA . HIS A 1 53 ? -5.703 -5.717 -11.497 1.00 8.66 53 HIS A CA 10
ATOM 35339 C C . HIS A 1 53 ? -6.338 -6.948 -12.124 1.00 9.08 53 HIS A C 10
ATOM 35340 O O . HIS A 1 53 ? -6.951 -6.869 -13.190 1.00 9.60 53 HIS A O 10
ATOM 35355 N N . GLU A 1 54 ? -6.166 -8.095 -11.476 1.00 8.89 54 GLU A N 10
ATOM 35356 C CA . GLU A 1 54 ? -6.655 -9.366 -11.988 1.00 9.32 54 GLU A CA 10
ATOM 35357 C C . GLU A 1 54 ? -8.167 -9.477 -11.788 1.00 9.62 54 GLU A C 10
ATOM 35358 O O . GLU A 1 54 ? -8.890 -9.782 -12.735 1.00 10.14 54 GLU A O 10
ATOM 35370 N N . PHE A 1 55 ? -8.647 -9.202 -10.570 1.00 9.32 55 PHE A N 10
ATOM 35371 C CA . PHE A 1 55 ? -10.064 -9.289 -10.264 1.00 9.58 55 PHE A CA 10
ATOM 35372 C C . PHE A 1 55 ? -10.697 -7.918 -10.449 1.00 9.51 55 PHE A C 10
ATOM 35373 O O . PHE A 1 55 ? -10.318 -6.943 -9.794 1.00 9.10 55 PHE A O 10
ATOM 35390 N N . ASN A 1 56 ? -11.662 -7.852 -11.365 1.00 9.95 56 ASN A N 10
ATOM 35391 C CA . ASN A 1 56 ? -12.421 -6.641 -11.641 1.00 10.00 56 ASN A CA 10
ATOM 35392 C C . ASN A 1 56 ? -13.346 -6.342 -10.463 1.00 9.72 56 ASN A C 10
ATOM 35393 O O . ASN A 1 56 ? -13.780 -7.249 -9.752 1.00 9.65 56 ASN A O 10
ATOM 35404 N N . LEU A 1 57 ? -13.653 -5.062 -10.258 1.00 9.60 57 LEU A N 10
ATOM 35405 C CA . LEU A 1 57 ? -14.470 -4.601 -9.143 1.00 9.35 57 LEU A CA 10
ATOM 35406 C C . LEU A 1 57 ? -15.866 -5.226 -9.147 1.00 9.75 57 LEU A C 10
ATOM 35407 O O . LEU A 1 57 ? -16.339 -5.644 -8.096 1.00 9.60 57 LEU A O 10
ATOM 35423 N N . ASN A 1 58 ? -16.483 -5.368 -10.327 1.00 10.29 58 ASN A N 10
ATOM 35424 C CA . ASN A 1 58 ? -17.798 -6.006 -10.445 1.00 10.73 58 ASN A CA 10
ATOM 35425 C C . ASN A 1 58 ? -17.690 -7.479 -10.822 1.00 10.94 58 ASN A C 10
ATOM 35426 O O . ASN A 1 58 ? -18.679 -8.089 -11.225 1.00 11.39 58 ASN A O 10
ATOM 35437 N N . LYS A 1 59 ? -16.504 -8.075 -10.688 1.00 10.65 59 LYS A N 10
ATOM 35438 C CA . LYS A 1 59 ? -16.322 -9.502 -10.930 1.00 10.87 59 LYS A CA 10
ATOM 35439 C C . LYS A 1 59 ? -16.724 -10.321 -9.700 1.00 10.69 59 LYS A C 10
ATOM 35440 O O . LYS A 1 59 ? -16.736 -11.549 -9.739 1.00 10.84 59 LYS A O 10
ATOM 35459 N N . TYR A 1 60 ? -17.077 -9.653 -8.603 1.00 10.42 60 TYR A N 10
ATOM 35460 C CA . TYR A 1 60 ? -17.519 -10.307 -7.392 1.00 10.27 60 TYR A CA 10
ATOM 35461 C C . TYR A 1 60 ? -18.928 -10.875 -7.587 1.00 10.35 60 TYR A C 10
ATOM 35462 O O . TYR A 1 60 ? -19.752 -10.318 -8.316 1.00 10.48 60 TYR A O 10
ATOM 35480 N N . SER A 1 61 ? -19.194 -12.007 -6.945 1.00 10.35 61 SER A N 10
ATOM 35481 C CA . SER A 1 61 ? -20.495 -12.664 -6.997 1.00 10.47 61 SER A CA 10
ATOM 35482 C C . SER A 1 61 ? -20.957 -13.121 -5.614 1.00 10.20 61 SER A C 10
ATOM 35483 O O . SER A 1 61 ? -22.147 -13.345 -5.403 1.00 10.16 61 SER A O 10
ATOM 35491 N N . SER A 1 62 ? -20.028 -13.267 -4.672 1.00 10.07 62 SER A N 10
ATOM 35492 C CA . SER A 1 62 ? -20.277 -13.735 -3.321 1.00 9.87 62 SER A CA 10
ATOM 35493 C C . SER A 1 62 ? -19.012 -13.545 -2.503 1.00 9.42 62 SER A C 10
ATOM 35494 O O . SER A 1 62 ? -17.951 -13.295 -3.078 1.00 9.39 62 SER A O 10
ATOM 35502 N N . THR A 1 63 ? -19.097 -13.741 -1.182 1.00 9.11 63 THR A N 10
ATOM 35503 C CA . THR A 1 63 ? -17.951 -13.686 -0.286 1.00 8.71 63 THR A CA 10
ATOM 35504 C C . THR A 1 63 ? -16.839 -14.633 -0.722 1.00 8.99 63 THR A C 10
ATOM 35505 O O . THR A 1 63 ? -15.677 -14.238 -0.763 1.00 8.75 63 THR A O 10
ATOM 35516 N N . GLU A 1 64 ? -17.225 -15.856 -1.092 1.00 9.52 64 GLU A N 10
ATOM 35517 C CA . GLU A 1 64 ? -16.319 -16.899 -1.526 1.00 9.87 64 GLU A CA 10
ATOM 35518 C C . GLU A 1 64 ? -15.476 -16.441 -2.716 1.00 9.92 64 GLU A C 10
ATOM 35519 O O . GLU A 1 64 ? -14.258 -16.585 -2.689 1.00 9.83 64 GLU A O 10
ATOM 35531 N N . GLU A 1 65 ? -16.126 -15.840 -3.719 1.00 10.08 65 GLU A N 10
ATOM 35532 C CA . GLU A 1 65 ? -15.474 -15.358 -4.926 1.00 10.19 65 GLU A CA 10
ATOM 35533 C C . GLU A 1 65 ? -14.444 -14.271 -4.633 1.00 9.62 65 GLU A C 10
ATOM 35534 O O . GLU A 1 65 ? -13.316 -14.365 -5.103 1.00 9.62 65 GLU A O 10
ATOM 35546 N N . VAL A 1 66 ? -14.795 -13.269 -3.829 1.00 9.14 66 VAL A N 10
ATOM 35547 C CA . VAL A 1 66 ? -13.862 -12.191 -3.513 1.00 8.58 66 VAL A CA 10
ATOM 35548 C C . VAL A 1 66 ? -12.748 -12.682 -2.589 1.00 8.32 66 VAL A C 10
ATOM 35549 O O . VAL A 1 66 ? -11.589 -12.310 -2.767 1.00 8.08 66 VAL A O 10
ATOM 35562 N N . LEU A 1 67 ? -13.093 -13.545 -1.629 1.00 8.40 67 LEU A N 10
ATOM 35563 C CA . LEU A 1 67 ? -12.154 -14.129 -0.691 1.00 8.24 67 LEU A CA 10
ATOM 35564 C C . LEU A 1 67 ? -11.129 -14.963 -1.442 1.00 8.59 67 LEU A C 10
ATOM 35565 O O . LEU A 1 67 ? -9.935 -14.723 -1.287 1.00 8.34 67 LEU A O 10
ATOM 35581 N N . VAL A 1 68 ? -11.588 -15.894 -2.289 1.00 9.16 68 VAL A N 10
ATOM 35582 C CA . VAL A 1 68 ? -10.713 -16.754 -3.062 1.00 9.55 68 VAL A CA 10
ATOM 35583 C C . VAL A 1 68 ? -9.912 -15.942 -4.082 1.00 9.38 68 VAL A C 10
ATOM 35584 O O . VAL A 1 68 ? -8.771 -16.279 -4.355 1.00 9.42 68 VAL A O 10
ATOM 35597 N N . ALA A 1 69 ? -10.479 -14.866 -4.631 1.00 9.21 69 ALA A N 10
ATOM 35598 C CA . ALA A 1 69 ? -9.786 -14.018 -5.583 1.00 9.08 69 ALA A CA 10
ATOM 35599 C C . ALA A 1 69 ? -8.630 -13.295 -4.908 1.00 8.49 69 ALA A C 10
ATOM 35600 O O . ALA A 1 69 ? -7.539 -13.231 -5.459 1.00 8.45 69 ALA A O 10
ATOM 35607 N N . ALA A 1 70 ? -8.829 -12.843 -3.671 1.00 8.05 70 ALA A N 10
ATOM 35608 C CA . ALA A 1 70 ? -7.795 -12.193 -2.896 1.00 7.46 70 ALA A CA 10
ATOM 35609 C C . ALA A 1 70 ? -6.615 -13.127 -2.618 1.00 7.55 70 ALA A C 10
ATOM 35610 O O . ALA A 1 70 ? -5.464 -12.712 -2.739 1.00 7.25 70 ALA A O 10
ATOM 35617 N N . LYS A 1 71 ? -6.899 -14.396 -2.303 1.00 7.98 71 LYS A N 10
ATOM 35618 C CA . LYS A 1 71 ? -5.862 -15.400 -2.119 1.00 8.17 71 LYS A CA 10
ATOM 35619 C C . LYS A 1 71 ? -5.317 -15.981 -3.427 1.00 8.58 71 LYS A C 10
ATOM 35620 O O . LYS A 1 71 ? -4.271 -16.629 -3.417 1.00 8.70 71 LYS A O 10
ATOM 35639 N N . LYS A 1 72 ? -5.994 -15.739 -4.548 1.00 8.84 72 LYS A N 10
ATOM 35640 C CA . LYS A 1 72 ? -5.557 -16.186 -5.861 1.00 9.27 72 LYS A CA 10
ATOM 35641 C C . LYS A 1 72 ? -4.572 -15.183 -6.467 1.00 8.91 72 LYS A C 10
ATOM 35642 O O . LYS A 1 72 ? -3.658 -15.594 -7.181 1.00 9.09 72 LYS A O 10
ATOM 35661 N N . ILE A 1 73 ? -4.740 -13.885 -6.192 1.00 8.42 73 ILE A N 10
ATOM 35662 C CA . ILE A 1 73 ? -3.854 -12.851 -6.710 1.00 8.08 73 ILE A CA 10
ATOM 35663 C C . ILE A 1 73 ? -2.618 -12.804 -5.814 1.00 7.63 73 ILE A C 10
ATOM 35664 O O . ILE A 1 73 ? -2.605 -12.155 -4.766 1.00 7.11 73 ILE A O 10
ATOM 35680 N N . VAL A 1 74 ? -1.578 -13.505 -6.252 1.00 7.86 74 VAL A N 10
ATOM 35681 C CA . VAL A 1 74 ? -0.286 -13.535 -5.600 1.00 7.52 74 VAL A CA 10
ATOM 35682 C C . VAL A 1 74 ? 0.714 -12.754 -6.435 1.00 7.25 74 VAL A C 10
ATOM 35683 O O . VAL A 1 74 ? 0.627 -12.726 -7.666 1.00 7.61 74 VAL A O 10
ATOM 35696 N N . GLN A 1 75 ? 1.678 -12.138 -5.757 1.00 6.67 75 GLN A N 10
ATOM 35697 C CA . GLN A 1 75 ? 2.732 -11.404 -6.417 1.00 6.37 75 GLN A CA 10
ATOM 35698 C C . GLN A 1 75 ? 4.005 -12.235 -6.466 1.00 6.74 75 GLN A C 10
ATOM 35699 O O . GLN A 1 75 ? 4.444 -12.780 -5.453 1.00 6.77 75 GLN A O 10
ATOM 35713 N N . ARG A 1 76 ? 4.596 -12.310 -7.659 1.00 7.13 76 ARG A N 10
ATOM 35714 C CA . ARG A 1 76 ? 5.838 -13.038 -7.875 1.00 7.53 76 ARG A CA 10
ATOM 35715 C C . ARG A 1 76 ? 7.073 -12.153 -7.695 1.00 7.06 76 ARG A C 10
ATOM 35716 O O . ARG A 1 76 ? 8.132 -12.673 -7.342 1.00 7.27 76 ARG A O 10
ATOM 35737 N N . GLY A 1 77 ? 6.967 -10.839 -7.891 1.00 6.49 77 GLY A N 10
ATOM 35738 C CA . GLY A 1 77 ? 8.101 -9.950 -7.694 1.00 6.06 77 GLY A CA 10
ATOM 35739 C C . GLY A 1 77 ? 7.817 -8.540 -8.181 1.00 5.62 77 GLY A C 10
ATOM 35740 O O . GLY A 1 77 ? 7.094 -8.343 -9.160 1.00 5.92 77 GLY A O 10
ATOM 35744 N N . GLY A 1 78 ? 8.383 -7.555 -7.497 1.00 5.06 78 GLY A N 10
ATOM 35745 C CA . GLY A 1 78 ? 8.263 -6.146 -7.844 1.00 4.70 78 GLY A CA 10
ATOM 35746 C C . GLY A 1 78 ? 9.365 -5.385 -7.142 1.00 4.24 78 GLY A C 10
ATOM 35747 O O . GLY A 1 78 ? 9.800 -5.823 -6.098 1.00 3.89 78 GLY A O 10
ATOM 35751 N N . ARG A 1 79 ? 9.834 -4.266 -7.666 1.00 4.35 79 ARG A N 10
ATOM 35752 C CA . ARG A 1 79 ? 10.928 -3.472 -7.116 1.00 4.01 79 ARG A CA 10
ATOM 35753 C C . ARG A 1 79 ? 10.554 -2.005 -6.926 1.00 3.62 79 ARG A C 10
ATOM 35754 O O . ARG A 1 79 ? 11.424 -1.133 -6.951 1.00 3.37 79 ARG A O 10
ATOM 35775 N N . GLN A 1 80 ? 9.281 -1.702 -6.705 1.00 3.68 80 GLN A N 10
ATOM 35776 C CA . GLN A 1 80 ? 8.867 -0.337 -6.444 1.00 3.48 80 GLN A CA 10
ATOM 35777 C C . GLN A 1 80 ? 7.679 -0.301 -5.505 1.00 3.41 80 GLN A C 10
ATOM 35778 O O . GLN A 1 80 ? 6.673 -0.942 -5.782 1.00 3.74 80 GLN A O 10
ATOM 35792 N N . THR A 1 81 ? 7.775 0.446 -4.410 1.00 3.06 81 THR A N 10
ATOM 35793 C CA . THR A 1 81 ? 6.640 0.707 -3.549 1.00 3.00 81 THR A CA 10
ATOM 35794 C C . THR A 1 81 ? 6.169 2.131 -3.898 1.00 3.40 81 THR A C 10
ATOM 35795 O O . THR A 1 81 ? 6.755 3.129 -3.470 1.00 3.40 81 THR A O 10
ATOM 35806 N N . MET A 1 82 ? 5.076 2.234 -4.649 1.00 3.89 82 MET A N 10
ATOM 35807 C CA . MET A 1 82 ? 4.502 3.507 -5.021 1.00 4.36 82 MET A CA 10
ATOM 35808 C C . MET A 1 82 ? 3.077 3.647 -4.503 1.00 4.45 82 MET A C 10
ATOM 35809 O O . MET A 1 82 ? 2.115 3.395 -5.228 1.00 4.79 82 MET A O 10
ATOM 35823 N N . THR A 1 83 ? 2.931 4.097 -3.253 1.00 4.20 83 THR A N 10
ATOM 35824 C CA . THR A 1 83 ? 1.628 4.299 -2.631 1.00 4.27 83 THR A CA 10
ATOM 35825 C C . THR A 1 83 ? 0.832 5.358 -3.408 1.00 4.90 83 THR A C 10
ATOM 35826 O O . THR A 1 83 ? -0.334 5.139 -3.715 1.00 5.08 83 THR A O 10
ATOM 35837 N N . ALA A 1 84 ? 1.481 6.461 -3.804 1.00 5.29 84 ALA A N 10
ATOM 35838 C CA . ALA A 1 84 ? 0.849 7.542 -4.551 1.00 5.92 84 ALA A CA 10
ATOM 35839 C C . ALA A 1 84 ? 0.303 7.066 -5.894 1.00 6.21 84 ALA A C 10
ATOM 35840 O O . ALA A 1 84 ? -0.873 7.277 -6.187 1.00 6.55 84 ALA A O 10
ATOM 35847 N N . LEU A 1 85 ? 1.136 6.368 -6.676 1.00 6.12 85 LEU A N 10
ATOM 35848 C CA . LEU A 1 85 ? 0.738 5.797 -7.956 1.00 6.47 85 LEU A CA 10
ATOM 35849 C C . LEU A 1 85 ? -0.360 4.753 -7.760 1.00 6.37 85 LEU A C 10
ATOM 35850 O O . LEU A 1 85 ? -1.294 4.703 -8.553 1.00 6.83 85 LEU A O 10
ATOM 35866 N N . GLY A 1 86 ? -0.270 3.951 -6.696 1.00 5.80 86 GLY A N 10
ATOM 35867 C CA . GLY A 1 86 ? -1.253 2.940 -6.358 1.00 5.71 86 GLY A CA 10
ATOM 35868 C C . GLY A 1 86 ? -2.634 3.545 -6.151 1.00 5.95 86 GLY A C 10
ATOM 35869 O O . GLY A 1 86 ? -3.578 3.128 -6.815 1.00 6.27 86 GLY A O 10
ATOM 35873 N N . ILE A 1 87 ? -2.740 4.580 -5.312 1.00 5.85 87 ILE A N 10
ATOM 35874 C CA . ILE A 1 87 ? -3.999 5.270 -5.041 1.00 6.10 87 ILE A CA 10
ATOM 35875 C C . ILE A 1 87 ? -4.503 5.975 -6.305 1.00 6.79 87 ILE A C 10
ATOM 35876 O O . ILE A 1 87 ? -5.675 5.854 -6.662 1.00 7.05 87 ILE A O 10
ATOM 35892 N N . ASP A 1 88 ? -3.611 6.689 -6.996 1.00 7.09 88 ASP A N 10
ATOM 35893 C CA . ASP A 1 88 ? -3.960 7.452 -8.187 1.00 7.77 88 ASP A CA 10
ATOM 35894 C C . ASP A 1 88 ? -4.458 6.562 -9.316 1.00 8.02 88 ASP A C 10
ATOM 35895 O O . ASP A 1 88 ? -5.460 6.860 -9.955 1.00 8.47 88 ASP A O 10
ATOM 35904 N N . THR A 1 89 ? -3.789 5.439 -9.547 1.00 7.78 89 THR A N 10
ATOM 35905 C CA . THR A 1 89 ? -4.202 4.544 -10.605 1.00 8.08 89 THR A CA 10
ATOM 35906 C C . THR A 1 89 ? -5.411 3.727 -10.148 1.00 8.01 89 THR A C 10
ATOM 35907 O O . THR A 1 89 ? -6.283 3.486 -10.965 1.00 8.44 89 THR A O 10
ATOM 35918 N N . ALA A 1 90 ? -5.549 3.375 -8.866 1.00 7.50 90 ALA A N 10
ATOM 35919 C CA . ALA A 1 90 ? -6.698 2.622 -8.369 1.00 7.42 90 ALA A CA 10
ATOM 35920 C C . ALA A 1 90 ? -8.003 3.391 -8.572 1.00 7.83 90 ALA A C 10
ATOM 35921 O O . ALA A 1 90 ? -8.997 2.817 -9.015 1.00 8.15 90 ALA A O 10
ATOM 35928 N N . ARG A 1 91 ? -7.981 4.706 -8.337 1.00 7.88 91 ARG A N 10
ATOM 35929 C CA . ARG A 1 91 ? -9.154 5.543 -8.521 1.00 8.30 91 ARG A CA 10
ATOM 35930 C C . ARG A 1 91 ? -9.477 5.794 -10.006 1.00 8.97 91 ARG A C 10
ATOM 35931 O O . ARG A 1 91 ? -10.628 6.055 -10.351 1.00 9.35 91 ARG A O 10
ATOM 35952 N N . LYS A 1 92 ? -8.473 5.715 -10.882 1.00 9.13 92 LYS A N 10
ATOM 35953 C CA . LYS A 1 92 ? -8.636 5.957 -12.312 1.00 9.78 92 LYS A CA 10
ATOM 35954 C C . LYS A 1 92 ? -8.738 4.658 -13.119 1.00 9.95 92 LYS A C 10
ATOM 35955 O O . LYS A 1 92 ? -8.995 4.722 -14.320 1.00 10.46 92 LYS A O 10
ATOM 35974 N N . GLU A 1 93 ? -8.572 3.495 -12.484 1.00 9.58 93 GLU A N 10
ATOM 35975 C CA . GLU A 1 93 ? -8.636 2.194 -13.132 1.00 9.78 93 GLU A CA 10
ATOM 35976 C C . GLU A 1 93 ? -9.703 1.336 -12.475 1.00 9.59 93 GLU A C 10
ATOM 35977 O O . GLU A 1 93 ? -10.666 0.960 -13.134 1.00 9.94 93 GLU A O 10
ATOM 35989 N N . ALA A 1 94 ? -9.562 1.012 -11.190 1.00 9.07 94 ALA A N 10
ATOM 35990 C CA . ALA A 1 94 ? -10.520 0.151 -10.505 1.00 8.88 94 ALA A CA 10
ATOM 35991 C C . ALA A 1 94 ? -11.816 0.898 -10.201 1.00 9.03 94 ALA A C 10
ATOM 35992 O O . ALA A 1 94 ? -12.897 0.357 -10.427 1.00 9.26 94 ALA A O 10
ATOM 35999 N N . PHE A 1 95 ? -11.725 2.164 -9.781 1.00 8.95 95 PHE A N 10
ATOM 36000 C CA . PHE A 1 95 ? -12.887 3.016 -9.517 1.00 9.11 95 PHE A CA 10
ATOM 36001 C C . PHE A 1 95 ? -13.480 3.631 -10.777 1.00 9.81 95 PHE A C 10
ATOM 36002 O O . PHE A 1 95 ? -13.853 4.803 -10.817 1.00 10.04 95 PHE A O 10
ATOM 36019 N N . THR A 1 96 ? -13.628 2.811 -11.808 1.00 10.18 96 THR A N 10
ATOM 36020 C CA . THR A 1 96 ? -14.292 3.195 -13.031 1.00 10.85 96 THR A CA 10
ATOM 36021 C C . THR A 1 96 ? -15.544 2.351 -13.209 1.00 11.14 96 THR A C 10
ATOM 36022 O O . THR A 1 96 ? -15.611 1.189 -12.792 1.00 10.91 96 THR A O 10
ATOM 36033 N N . GLU A 1 97 ? -16.535 2.943 -13.872 1.00 11.66 97 GLU A N 10
ATOM 36034 C CA . GLU A 1 97 ? -17.807 2.311 -14.187 1.00 12.00 97 GLU A CA 10
ATOM 36035 C C . GLU A 1 97 ? -17.635 1.059 -15.049 1.00 12.20 97 GLU A C 10
ATOM 36036 O O . GLU A 1 97 ? -18.368 0.085 -14.883 1.00 12.33 97 GLU A O 10
ATOM 36048 N N . ALA A 1 98 ? -16.626 1.064 -15.926 1.00 12.25 98 ALA A N 10
ATOM 36049 C CA . ALA A 1 98 ? -16.326 -0.055 -16.802 1.00 12.46 98 ALA A CA 10
ATOM 36050 C C . ALA A 1 98 ? -15.703 -1.228 -16.040 1.00 12.02 98 ALA A C 10
ATOM 36051 O O . ALA A 1 98 ? -15.798 -2.366 -16.499 1.00 12.23 98 ALA A O 10
ATOM 36058 N N . ARG A 1 99 ? -15.085 -0.971 -14.882 1.00 11.43 99 ARG A N 10
ATOM 36059 C CA . ARG A 1 99 ? -14.506 -2.022 -14.052 1.00 10.99 99 ARG A CA 10
ATOM 36060 C C . ARG A 1 99 ? -15.480 -2.503 -12.986 1.00 10.93 99 ARG A C 10
ATOM 36061 O O . ARG A 1 99 ? -15.282 -3.598 -12.451 1.00 10.68 99 ARG A O 10
ATOM 36082 N N . GLY A 1 100 ? -16.536 -1.738 -12.710 1.00 11.17 100 GLY A N 10
ATOM 36083 C CA . GLY A 1 100 ? -17.562 -2.140 -11.780 1.00 11.16 100 GLY A CA 10
ATOM 36084 C C . GLY A 1 100 ? -17.958 -1.147 -10.728 1.00 10.65 100 GLY A C 10
ATOM 36085 O O . GLY A 1 100 ? -18.920 -1.397 -10.002 1.00 10.38 100 GLY A O 10
ATOM 36089 N N . ALA A 1 101 ? -17.232 -0.037 -10.640 1.00 10.56 101 ALA A N 10
ATOM 36090 C CA . ALA A 1 101 ? -17.523 0.987 -9.657 1.00 10.14 101 ALA A CA 10
ATOM 36091 C C . ALA A 1 101 ? -18.843 1.675 -9.974 1.00 10.45 101 ALA A C 10
ATOM 36092 O O . ALA A 1 101 ? -19.204 1.876 -11.133 1.00 10.98 101 ALA A O 10
ATOM 36099 N N . ARG A 1 102 ? -19.581 2.010 -8.930 1.00 10.14 102 ARG A N 10
ATOM 36100 C CA . ARG A 1 102 ? -20.848 2.691 -9.032 1.00 10.41 102 ARG A CA 10
ATOM 36101 C C . ARG A 1 102 ? -20.654 4.180 -8.788 1.00 10.65 102 ARG A C 10
ATOM 36102 O O . ARG A 1 102 ? -19.757 4.611 -8.061 1.00 10.61 102 ARG A O 10
ATOM 36123 N N . ARG A 1 103 ? -21.504 4.978 -9.435 1.00 10.95 103 ARG A N 10
ATOM 36124 C CA . ARG A 1 103 ? -21.449 6.424 -9.327 1.00 11.25 103 ARG A CA 10
ATOM 36125 C C . ARG A 1 103 ? -22.382 6.853 -8.196 1.00 11.03 103 ARG A C 10
ATOM 36126 O O . ARG A 1 103 ? -23.586 6.586 -8.229 1.00 11.33 103 ARG A O 10
ATOM 36147 N N . GLY A 1 104 ? -21.815 7.524 -7.196 1.00 10.57 104 GLY A N 10
ATOM 36148 C CA . GLY A 1 104 ? -22.566 8.031 -6.058 1.00 10.42 104 GLY A CA 10
ATOM 36149 C C . GLY A 1 104 ? -22.744 6.980 -4.972 1.00 10.05 104 GLY A C 10
ATOM 36150 O O . GLY A 1 104 ? -23.846 6.806 -4.454 1.00 10.22 104 GLY A O 10
ATOM 36154 N N . VAL A 1 105 ? -21.671 6.265 -4.641 1.00 9.63 105 VAL A N 10
ATOM 36155 C CA . VAL A 1 105 ? -21.657 5.269 -3.586 1.00 9.29 105 VAL A CA 10
ATOM 36156 C C . VAL A 1 105 ? -20.514 5.607 -2.623 1.00 8.60 105 VAL A C 10
ATOM 36157 O O . VAL A 1 105 ? -19.606 6.359 -2.984 1.00 8.41 105 VAL A O 10
ATOM 36170 N N . LYS A 1 106 ? -20.531 5.031 -1.415 1.00 8.39 106 LYS A N 10
ATOM 36171 C CA . LYS A 1 106 ? -19.456 5.201 -0.441 1.00 7.75 106 LYS A CA 10
ATOM 36172 C C . LYS A 1 106 ? -18.177 4.542 -0.964 1.00 7.56 106 LYS A C 10
ATOM 36173 O O . LYS A 1 106 ? -18.076 3.320 -1.047 1.00 7.36 106 LYS A O 10
ATOM 36192 N N . LYS A 1 107 ? -17.227 5.378 -1.355 1.00 7.67 107 LYS A N 10
ATOM 36193 C CA . LYS A 1 107 ? -15.955 4.976 -1.917 1.00 7.51 107 LYS A CA 10
ATOM 36194 C C . LYS A 1 107 ? -14.936 4.939 -0.786 1.00 6.93 107 LYS A C 10
ATOM 36195 O O . LYS A 1 107 ? -14.682 5.953 -0.132 1.00 6.88 107 LYS A O 10
ATOM 36214 N N . VAL A 1 108 ? -14.384 3.753 -0.548 1.00 6.55 108 VAL A N 10
ATOM 36215 C CA . VAL A 1 108 ? -13.370 3.521 0.465 1.00 5.99 108 VAL A CA 10
ATOM 36216 C C . VAL A 1 108 ? -12.114 2.991 -0.222 1.00 5.82 108 VAL A C 10
ATOM 36217 O O . VAL A 1 108 ? -12.170 2.072 -1.035 1.00 5.97 108 VAL A O 10
ATOM 36230 N N . MET A 1 109 ? -10.962 3.555 0.118 1.00 5.56 109 MET A N 10
ATOM 36231 C CA . MET A 1 109 ? -9.684 3.136 -0.427 1.00 5.37 109 MET A CA 10
ATOM 36232 C C . MET A 1 109 ? -8.799 2.616 0.696 1.00 4.78 109 MET A C 10
ATOM 36233 O O . MET A 1 109 ? -8.410 3.356 1.598 1.00 4.64 109 MET A O 10
ATOM 36247 N N . VAL A 1 110 ? -8.478 1.329 0.641 1.00 4.51 110 VAL A N 10
ATOM 36248 C CA . VAL A 1 110 ? -7.596 0.684 1.595 1.00 3.98 110 VAL A CA 10
ATOM 36249 C C . VAL A 1 110 ? -6.265 0.426 0.894 1.00 3.84 110 VAL A C 10
ATOM 36250 O O . VAL A 1 110 ? -6.213 -0.305 -0.094 1.00 4.05 110 VAL A O 10
ATOM 36263 N N . ILE A 1 111 ? -5.185 1.005 1.415 1.00 3.58 111 ILE A N 10
ATOM 36264 C CA . ILE A 1 111 ? -3.857 0.874 0.830 1.00 3.43 111 ILE A CA 10
ATOM 36265 C C . ILE A 1 111 ? -2.892 0.368 1.884 1.00 2.86 111 ILE A C 10
ATOM 36266 O O . ILE A 1 111 ? -2.813 0.938 2.976 1.00 2.67 111 ILE A O 10
ATOM 36282 N N . VAL A 1 112 ? -2.126 -0.664 1.535 1.00 2.72 112 VAL A N 10
ATOM 36283 C CA . VAL A 1 112 ? -1.081 -1.191 2.393 1.00 2.27 112 VAL A CA 10
ATOM 36284 C C . VAL A 1 112 ? 0.278 -0.721 1.870 1.00 2.18 112 VAL A C 10
ATOM 36285 O O . VAL A 1 112 ? 0.488 -0.583 0.660 1.00 2.52 112 VAL A O 10
ATOM 36298 N N . THR A 1 113 ? 1.218 -0.484 2.778 1.00 1.96 113 THR A N 10
ATOM 36299 C CA . THR A 1 113 ? 2.576 -0.090 2.451 1.00 2.11 113 THR A CA 10
ATOM 36300 C C . THR A 1 113 ? 3.548 -0.678 3.470 1.00 1.70 113 THR A C 10
ATOM 36301 O O . THR A 1 113 ? 3.223 -0.818 4.650 1.00 1.73 113 THR A O 10
ATOM 36312 N N . ASP A 1 114 ? 4.755 -1.009 3.018 1.00 1.66 114 ASP A N 10
ATOM 36313 C CA . ASP A 1 114 ? 5.830 -1.516 3.856 1.00 1.60 114 ASP A CA 10
ATOM 36314 C C . ASP A 1 114 ? 6.647 -0.343 4.414 1.00 1.84 114 ASP A C 10
ATOM 36315 O O . ASP A 1 114 ? 6.808 -0.241 5.630 1.00 2.29 114 ASP A O 10
ATOM 36324 N N . GLY A 1 115 ? 7.122 0.569 3.565 1.00 1.96 115 GLY A N 10
ATOM 36325 C CA . GLY A 1 115 ? 7.934 1.686 4.000 1.00 2.44 115 GLY A CA 10
ATOM 36326 C C . GLY A 1 115 ? 8.879 2.162 2.915 1.00 2.47 115 GLY A C 10
ATOM 36327 O O . GLY A 1 115 ? 10.089 1.964 3.019 1.00 2.85 115 GLY A O 10
ATOM 36331 N N . GLU A 1 116 ? 8.334 2.801 1.880 1.00 2.36 116 GLU A N 10
ATOM 36332 C CA . GLU A 1 116 ? 9.111 3.378 0.797 1.00 2.54 116 GLU A CA 10
ATOM 36333 C C . GLU A 1 116 ? 8.264 4.389 0.034 1.00 3.10 116 GLU A C 10
ATOM 36334 O O . GLU A 1 116 ? 7.055 4.203 -0.120 1.00 3.47 116 GLU A O 10
ATOM 36346 N N . SER A 1 117 ? 8.886 5.477 -0.416 1.00 3.49 117 SER A N 10
ATOM 36347 C CA . SER A 1 117 ? 8.252 6.525 -1.195 1.00 4.12 117 SER A CA 10
ATOM 36348 C C . SER A 1 117 ? 9.316 7.276 -1.990 1.00 4.38 117 SER A C 10
ATOM 36349 O O . SER A 1 117 ? 9.935 8.208 -1.473 1.00 4.81 117 SER A O 10
ATOM 36357 N N . HIS A 1 118 ? 9.531 6.890 -3.248 1.00 4.34 118 HIS A N 10
ATOM 36358 C CA . HIS A 1 118 ? 10.480 7.571 -4.130 1.00 4.70 118 HIS A CA 10
ATOM 36359 C C . HIS A 1 118 ? 9.930 8.900 -4.649 1.00 5.33 118 HIS A C 10
ATOM 36360 O O . HIS A 1 118 ? 10.713 9.795 -4.966 1.00 5.78 118 HIS A O 10
ATOM 36375 N N . ASP A 1 119 ? 8.605 9.045 -4.705 1.00 5.47 119 ASP A N 10
ATOM 36376 C CA . ASP A 1 119 ? 7.941 10.269 -5.127 1.00 6.12 119 ASP A CA 10
ATOM 36377 C C . ASP A 1 119 ? 6.894 10.673 -4.100 1.00 6.33 119 ASP A C 10
ATOM 36378 O O . ASP A 1 119 ? 5.827 10.070 -4.014 1.00 6.24 119 ASP A O 10
ATOM 36387 N N . ASN A 1 120 ? 7.199 11.705 -3.322 1.00 6.68 120 ASN A N 10
ATOM 36388 C CA . ASN A 1 120 ? 6.294 12.243 -2.314 1.00 6.96 120 ASN A CA 10
ATOM 36389 C C . ASN A 1 120 ? 5.443 13.392 -2.868 1.00 7.55 120 ASN A C 10
ATOM 36390 O O . ASN A 1 120 ? 4.423 13.742 -2.275 1.00 7.84 120 ASN A O 10
ATOM 36401 N N . HIS A 1 121 ? 5.833 13.961 -4.013 1.00 7.74 121 HIS A N 10
ATOM 36402 C CA . HIS A 1 121 ? 5.141 15.086 -4.641 1.00 8.34 121 HIS A CA 10
ATOM 36403 C C . HIS A 1 121 ? 3.782 14.617 -5.148 1.00 8.35 121 HIS A C 10
ATOM 36404 O O . HIS A 1 121 ? 2.769 15.285 -4.946 1.00 8.77 121 HIS A O 10
ATOM 36419 N N . ARG A 1 122 ? 3.762 13.420 -5.745 1.00 7.93 122 ARG A N 10
ATOM 36420 C CA . ARG A 1 122 ? 2.549 12.805 -6.250 1.00 7.96 122 ARG A CA 10
ATOM 36421 C C . ARG A 1 122 ? 1.648 12.418 -5.090 1.00 7.76 122 ARG A C 10
ATOM 36422 O O . ARG A 1 122 ? 0.447 12.619 -5.178 1.00 7.96 122 ARG A O 10
ATOM 36443 N N . LEU A 1 123 ? 2.224 11.938 -3.981 1.00 7.39 123 LEU A N 10
ATOM 36444 C CA . LEU A 1 123 ? 1.479 11.548 -2.793 1.00 7.20 123 LEU A CA 10
ATOM 36445 C C . LEU A 1 123 ? 0.624 12.701 -2.277 1.00 7.70 123 LEU A C 10
ATOM 36446 O O . LEU A 1 123 ? -0.575 12.533 -2.059 1.00 7.74 123 LEU A O 10
ATOM 36462 N N . LYS A 1 124 ? 1.230 13.887 -2.165 1.00 8.12 124 LYS A N 10
ATOM 36463 C CA . LYS A 1 124 ? 0.537 15.084 -1.721 1.00 8.64 124 LYS A CA 10
ATOM 36464 C C . LYS A 1 124 ? -0.557 15.528 -2.688 1.00 8.98 124 LYS A C 10
ATOM 36465 O O . LYS A 1 124 ? -1.620 15.967 -2.253 1.00 9.20 124 LYS A O 10
ATOM 36484 N N . LYS A 1 125 ? -0.330 15.376 -3.992 1.00 9.03 125 LYS A N 10
ATOM 36485 C CA . LYS A 1 125 ? -1.318 15.739 -4.991 1.00 9.38 125 LYS A CA 10
ATOM 36486 C C . LYS A 1 125 ? -2.479 14.741 -5.016 1.00 9.12 125 LYS A C 10
ATOM 36487 O O . LYS A 1 125 ? -3.640 15.147 -4.996 1.00 9.42 125 LYS A O 10
ATOM 36506 N N . VAL A 1 126 ? -2.179 13.441 -5.025 1.00 8.56 126 VAL A N 10
ATOM 36507 C CA . VAL A 1 126 ? -3.187 12.391 -5.044 1.00 8.28 126 VAL A CA 10
ATOM 36508 C C . VAL A 1 126 ? -4.048 12.454 -3.786 1.00 8.23 126 VAL A C 10
ATOM 36509 O O . VAL A 1 126 ? -5.270 12.336 -3.874 1.00 8.30 126 VAL A O 10
ATOM 36522 N N . ILE A 1 127 ? -3.428 12.665 -2.621 1.00 8.17 127 ILE A N 10
ATOM 36523 C CA . ILE A 1 127 ? -4.187 12.730 -1.389 1.00 8.17 127 ILE A CA 10
ATOM 36524 C C . ILE A 1 127 ? -5.069 13.971 -1.324 1.00 8.75 127 ILE A C 10
ATOM 36525 O O . ILE A 1 127 ? -6.181 13.892 -0.811 1.00 8.74 127 ILE A O 10
ATOM 36541 N N . GLN A 1 128 ? -4.603 15.092 -1.883 1.00 9.25 128 GLN A N 10
ATOM 36542 C CA . GLN A 1 128 ? -5.373 16.323 -1.945 1.00 9.83 128 GLN A CA 10
ATOM 36543 C C . GLN A 1 128 ? -6.621 16.115 -2.807 1.00 9.95 128 GLN A C 10
ATOM 36544 O O . GLN A 1 128 ? -7.709 16.570 -2.460 1.00 10.22 128 GLN A O 10
ATOM 36558 N N . ASP A 1 129 ? -6.460 15.379 -3.906 1.00 9.77 129 ASP A N 10
ATOM 36559 C CA . ASP A 1 129 ? -7.532 15.041 -4.824 1.00 9.92 129 ASP A CA 10
ATOM 36560 C C . ASP A 1 129 ? -8.580 14.166 -4.136 1.00 9.59 129 ASP A C 10
ATOM 36561 O O . ASP A 1 129 ? -9.772 14.465 -4.193 1.00 9.87 129 ASP A O 10
ATOM 36570 N N . CYS A 1 130 ? -8.136 13.114 -3.443 1.00 9.00 130 CYS A N 10
ATOM 36571 C CA . CYS A 1 130 ? -9.018 12.198 -2.725 1.00 8.63 130 CYS A CA 10
ATOM 36572 C C . CYS A 1 130 ? -9.689 12.885 -1.525 1.00 8.79 130 CYS A C 10
ATOM 36573 O O . CYS A 1 130 ? -10.814 12.538 -1.162 1.00 8.72 130 CYS A O 10
ATOM 36581 N N . GLU A 1 131 ? -9.031 13.895 -0.943 1.00 9.03 131 GLU A N 10
ATOM 36582 C CA . GLU A 1 131 ? -9.564 14.689 0.153 1.00 9.26 131 GLU A CA 10
ATOM 36583 C C . GLU A 1 131 ? -10.683 15.607 -0.351 1.00 9.80 131 GLU A C 10
ATOM 36584 O O . GLU A 1 131 ? -11.709 15.751 0.313 1.00 9.85 131 GLU A O 10
ATOM 36596 N N . ASP A 1 132 ? -10.523 16.167 -1.556 1.00 10.19 132 ASP A N 10
ATOM 36597 C CA . ASP A 1 132 ? -11.516 17.032 -2.190 1.00 10.74 132 ASP A CA 10
ATOM 36598 C C . ASP A 1 132 ? -12.757 16.232 -2.595 1.00 10.61 132 ASP A C 10
ATOM 36599 O O . ASP A 1 132 ? -13.885 16.711 -2.488 1.00 10.91 132 ASP A O 10
ATOM 36608 N N . GLU A 1 133 ? -12.544 14.978 -3.003 1.00 10.20 133 GLU A N 10
ATOM 36609 C CA . GLU A 1 133 ? -13.611 14.061 -3.372 1.00 10.08 133 GLU A CA 10
ATOM 36610 C C . GLU A 1 133 ? -14.271 13.461 -2.121 1.00 9.67 133 GLU A C 10
ATOM 36611 O O . GLU A 1 133 ? -15.309 12.811 -2.236 1.00 9.62 133 GLU A O 10
ATOM 36623 N N . ASN A 1 134 ? -13.698 13.684 -0.928 1.00 9.41 134 ASN A N 10
ATOM 36624 C CA . ASN A 1 134 ? -14.220 13.236 0.365 1.00 9.03 134 ASN A CA 10
ATOM 36625 C C . ASN A 1 134 ? -14.275 11.710 0.435 1.00 8.48 134 ASN A C 10
ATOM 36626 O O . ASN A 1 134 ? -15.249 11.123 0.910 1.00 8.37 134 ASN A O 10
ATOM 36637 N N . ILE A 1 135 ? -13.237 11.058 -0.088 1.00 8.17 135 ILE A N 10
ATOM 36638 C CA . ILE A 1 135 ? -13.139 9.607 -0.100 1.00 7.67 135 ILE A CA 10
ATOM 36639 C C . ILE A 1 135 ? -12.523 9.191 1.233 1.00 7.10 135 ILE A C 10
ATOM 36640 O O . ILE A 1 135 ? -11.675 9.905 1.771 1.00 7.02 135 ILE A O 10
ATOM 36656 N N . GLN A 1 136 ? -12.950 8.045 1.763 1.00 6.75 136 GLN A N 10
ATOM 36657 C CA . GLN A 1 136 ? -12.378 7.484 2.975 1.00 6.23 136 GLN A CA 10
ATOM 36658 C C . GLN A 1 136 ? -11.145 6.652 2.635 1.00 5.79 136 GLN A C 10
ATOM 36659 O O . GLN A 1 136 ? -11.205 5.748 1.804 1.00 5.61 136 GLN A O 10
ATOM 36673 N N . ARG A 1 137 ? -10.020 6.980 3.271 1.00 5.70 137 ARG A N 10
ATOM 36674 C CA . ARG A 1 137 ? -8.751 6.303 3.070 1.00 5.30 137 ARG A CA 10
ATOM 36675 C C . ARG A 1 137 ? -8.283 5.687 4.383 1.00 4.82 137 ARG A C 10
ATOM 36676 O O . ARG A 1 137 ? -8.299 6.345 5.431 1.00 4.92 137 ARG A O 10
ATOM 36697 N N . PHE A 1 138 ? -7.832 4.438 4.305 1.00 4.37 138 PHE A N 10
ATOM 36698 C CA . PHE A 1 138 ? -7.265 3.701 5.421 1.00 3.94 138 PHE A CA 10
ATOM 36699 C C . PHE A 1 138 ? -5.849 3.271 5.074 1.00 3.59 138 PHE A C 10
ATOM 36700 O O . PHE A 1 138 ? -5.582 2.865 3.940 1.00 3.57 138 PHE A O 10
ATOM 36717 N N . SER A 1 139 ? -4.947 3.370 6.052 1.00 3.43 139 SER A N 10
ATOM 36718 C CA . SER A 1 139 ? -3.545 3.037 5.866 1.00 3.13 139 SER A CA 10
ATOM 36719 C C . SER A 1 139 ? -3.222 1.753 6.622 1.00 2.83 139 SER A C 10
ATOM 36720 O O . SER A 1 139 ? -3.519 1.623 7.805 1.00 3.04 139 SER A O 10
ATOM 36728 N N . ILE A 1 140 ? -2.626 0.788 5.935 1.00 2.49 140 ILE A N 10
ATOM 36729 C CA . ILE A 1 140 ? -2.270 -0.496 6.513 1.00 2.39 140 ILE A CA 10
ATOM 36730 C C . ILE A 1 140 ? -0.753 -0.624 6.419 1.00 2.25 140 ILE A C 10
ATOM 36731 O O . ILE A 1 140 ? -0.175 -0.417 5.353 1.00 2.05 140 ILE A O 10
ATOM 36747 N N . ALA A 1 141 ? -0.087 -0.950 7.520 1.00 2.49 141 ALA A N 10
ATOM 36748 C CA . ALA A 1 141 ? 1.350 -1.169 7.509 1.00 2.49 141 ALA A CA 10
ATOM 36749 C C . ALA A 1 141 ? 1.657 -2.652 7.591 1.00 2.61 141 ALA A C 10
ATOM 36750 O O . ALA A 1 141 ? 1.074 -3.383 8.393 1.00 2.95 141 ALA A O 10
ATOM 36757 N N . ILE A 1 142 ? 2.608 -3.087 6.773 1.00 2.43 142 ILE A N 10
ATOM 36758 C CA . ILE A 1 142 ? 3.083 -4.455 6.752 1.00 2.72 142 ILE A CA 10
ATOM 36759 C C . ILE A 1 142 ? 4.549 -4.465 7.167 1.00 2.82 142 ILE A C 10
ATOM 36760 O O . ILE A 1 142 ? 5.428 -3.960 6.470 1.00 2.59 142 ILE A O 10
ATOM 36776 N N . LEU A 1 143 ? 4.809 -5.091 8.303 1.00 3.29 143 LEU A N 10
ATOM 36777 C CA . LEU A 1 143 ? 6.133 -5.290 8.841 1.00 3.50 143 LEU A CA 10
ATOM 36778 C C . LEU A 1 143 ? 6.201 -6.675 9.458 1.00 3.84 143 LEU A C 10
ATOM 36779 O O . LEU A 1 143 ? 5.170 -7.297 9.723 1.00 4.23 143 LEU A O 10
ATOM 36795 N N . GLY A 1 144 ? 7.415 -7.134 9.728 1.00 3.90 144 GLY A N 10
ATOM 36796 C CA . GLY A 1 144 ? 7.629 -8.384 10.421 1.00 4.47 144 GLY A CA 10
ATOM 36797 C C . GLY A 1 144 ? 8.536 -8.184 11.615 1.00 4.71 144 GLY A C 10
ATOM 36798 O O . GLY A 1 144 ? 9.366 -7.273 11.645 1.00 5.01 144 GLY A O 10
ATOM 36802 N N . SER A 1 145 ? 8.395 -9.074 12.592 1.00 4.89 145 SER A N 10
ATOM 36803 C CA . SER A 1 145 ? 9.152 -9.071 13.837 1.00 5.32 145 SER A CA 10
ATOM 36804 C C . SER A 1 145 ? 10.638 -9.354 13.563 1.00 5.56 145 SER A C 10
ATOM 36805 O O . SER A 1 145 ? 11.511 -8.833 14.258 1.00 6.12 145 SER A O 10
ATOM 36813 N N . TYR A 1 146 ? 10.928 -10.145 12.523 1.00 5.35 146 TYR A N 10
ATOM 36814 C CA . TYR A 1 146 ? 12.280 -10.493 12.113 1.00 5.77 146 TYR A CA 10
ATOM 36815 C C . TYR A 1 146 ? 12.785 -9.411 11.157 1.00 5.74 146 TYR A C 10
ATOM 36816 O O . TYR A 1 146 ? 12.780 -9.582 9.936 1.00 5.76 146 TYR A O 10
ATOM 36834 N N . ASN A 1 147 ? 13.185 -8.266 11.708 1.00 6.04 147 ASN A N 10
ATOM 36835 C CA . ASN A 1 147 ? 13.714 -7.170 10.912 1.00 6.29 147 ASN A CA 10
ATOM 36836 C C . ASN A 1 147 ? 15.234 -7.320 10.828 1.00 6.90 147 ASN A C 10
ATOM 36837 O O . ASN A 1 147 ? 15.930 -7.344 11.843 1.00 7.40 147 ASN A O 10
ATOM 36848 N N . ARG A 1 148 ? 15.730 -7.393 9.594 1.00 7.05 148 ARG A N 10
ATOM 36849 C CA . ARG A 1 148 ? 17.148 -7.487 9.283 1.00 7.73 148 ARG A CA 10
ATOM 36850 C C . ARG A 1 148 ? 17.683 -6.222 8.604 1.00 8.01 148 ARG A C 10
ATOM 36851 O O . ARG A 1 148 ? 18.841 -6.204 8.188 1.00 8.48 148 ARG A O 10
ATOM 36872 N N . GLY A 1 149 ? 16.877 -5.163 8.503 1.00 7.85 149 GLY A N 10
ATOM 36873 C CA . GLY A 1 149 ? 17.302 -3.919 7.890 1.00 8.32 149 GLY A CA 10
ATOM 36874 C C . GLY A 1 149 ? 16.727 -2.730 8.634 1.00 8.13 149 GLY A C 10
ATOM 36875 O O . GLY A 1 149 ? 15.514 -2.529 8.656 1.00 8.14 149 GLY A O 10
ATOM 36879 N N . ASN A 1 150 ? 17.590 -1.897 9.220 1.00 8.14 150 ASN A N 10
ATOM 36880 C CA . ASN A 1 150 ? 17.162 -0.693 9.929 1.00 8.05 150 ASN A CA 10
ATOM 36881 C C . ASN A 1 150 ? 16.891 0.420 8.910 1.00 7.68 150 ASN A C 10
ATOM 36882 O O . ASN A 1 150 ? 17.656 1.372 8.754 1.00 8.12 150 ASN A O 10
ATOM 36893 N N . LEU A 1 151 ? 15.764 0.288 8.218 1.00 7.03 151 LEU A N 10
ATOM 36894 C CA . LEU A 1 151 ? 15.268 1.291 7.293 1.00 6.77 151 LEU A CA 10
ATOM 36895 C C . LEU A 1 151 ? 14.341 2.273 8.007 1.00 6.56 151 LEU A C 10
ATOM 36896 O O . LEU A 1 151 ? 13.928 3.255 7.400 1.00 6.71 151 LEU A O 10
ATOM 36912 N N . SER A 1 152 ? 14.041 2.034 9.292 1.00 6.39 152 SER A N 10
ATOM 36913 C CA . SER A 1 152 ? 13.184 2.854 10.138 1.00 6.36 152 SER A CA 10
ATOM 36914 C C . SER A 1 152 ? 11.773 2.879 9.548 1.00 5.74 152 SER A C 10
ATOM 36915 O O . SER A 1 152 ? 11.331 3.889 8.999 1.00 5.56 152 SER A O 10
ATOM 36923 N N . THR A 1 153 ? 11.075 1.746 9.641 1.00 5.49 153 THR A N 10
ATOM 36924 C CA . THR A 1 153 ? 9.688 1.571 9.220 1.00 4.91 153 THR A CA 10
ATOM 36925 C C . THR A 1 153 ? 8.775 2.697 9.699 1.00 4.94 153 THR A C 10
ATOM 36926 O O . THR A 1 153 ? 8.048 3.292 8.913 1.00 4.54 153 THR A O 10
ATOM 36937 N N . GLU A 1 154 ? 8.894 3.051 10.975 1.00 5.48 154 GLU A N 10
ATOM 36938 C CA . GLU A 1 154 ? 8.131 4.099 11.628 1.00 5.66 154 GLU A CA 10
ATOM 36939 C C . GLU A 1 154 ? 8.354 5.463 10.966 1.00 5.64 154 GLU A C 10
ATOM 36940 O O . GLU A 1 154 ? 7.407 6.230 10.806 1.00 5.59 154 GLU A O 10
ATOM 36952 N N . LYS A 1 155 ? 9.586 5.737 10.524 1.00 5.75 155 LYS A N 10
ATOM 36953 C CA . LYS A 1 155 ? 9.928 6.971 9.834 1.00 5.83 155 LYS A CA 10
ATOM 36954 C C . LYS A 1 155 ? 9.428 7.013 8.390 1.00 5.27 155 LYS A C 10
ATOM 36955 O O . LYS A 1 155 ? 9.242 8.095 7.841 1.00 5.38 155 LYS A O 10
ATOM 36974 N N . PHE A 1 156 ? 9.205 5.858 7.771 1.00 4.75 156 PHE A N 10
ATOM 36975 C CA . PHE A 1 156 ? 8.660 5.801 6.426 1.00 4.21 156 PHE A CA 10
ATOM 36976 C C . PHE A 1 156 ? 7.134 5.774 6.455 1.00 4.04 156 PHE A C 10
ATOM 36977 O O . PHE A 1 156 ? 6.495 6.396 5.608 1.00 3.90 156 PHE A O 10
ATOM 36994 N N . VAL A 1 157 ? 6.542 5.090 7.438 1.00 4.15 157 VAL A N 10
ATOM 36995 C CA . VAL A 1 157 ? 5.098 4.998 7.585 1.00 4.05 157 VAL A CA 10
ATOM 36996 C C . VAL A 1 157 ? 4.508 6.337 8.032 1.00 4.51 157 VAL A C 10
ATOM 36997 O O . VAL A 1 157 ? 3.395 6.659 7.621 1.00 4.44 157 VAL A O 10
ATOM 37010 N N . GLU A 1 158 ? 5.229 7.128 8.837 1.00 5.04 158 GLU A N 10
ATOM 37011 C CA . GLU A 1 158 ? 4.751 8.423 9.318 1.00 5.58 158 GLU A CA 10
ATOM 37012 C C . GLU A 1 158 ? 4.345 9.377 8.193 1.00 5.55 158 GLU A C 10
ATOM 37013 O O . GLU A 1 158 ? 3.358 10.093 8.318 1.00 5.80 158 GLU A O 10
ATOM 37025 N N . GLU A 1 159 ? 5.039 9.307 7.058 1.00 5.30 159 GLU A N 10
ATOM 37026 C CA . GLU A 1 159 ? 4.774 10.134 5.892 1.00 5.37 159 GLU A CA 10
ATOM 37027 C C . GLU A 1 159 ? 3.375 9.840 5.333 1.00 5.13 159 GLU A C 10
ATOM 37028 O O . GLU A 1 159 ? 2.678 10.742 4.872 1.00 5.47 159 GLU A O 10
ATOM 37040 N N . ILE A 1 160 ? 2.954 8.577 5.426 1.00 4.60 160 ILE A N 10
ATOM 37041 C CA . ILE A 1 160 ? 1.668 8.100 4.950 1.00 4.37 160 ILE A CA 10
ATOM 37042 C C . ILE A 1 160 ? 0.622 8.251 6.061 1.00 4.65 160 ILE A C 10
ATOM 37043 O O . ILE A 1 160 ? -0.533 8.547 5.775 1.00 4.82 160 ILE A O 10
ATOM 37059 N N . LYS A 1 161 ? 1.005 8.093 7.333 1.00 4.77 161 LYS A N 10
ATOM 37060 C CA . LYS A 1 161 ? 0.086 8.211 8.461 1.00 5.08 161 LYS A CA 10
ATOM 37061 C C . LYS A 1 161 ? -0.423 9.648 8.624 1.00 5.69 161 LYS A C 10
ATOM 37062 O O . LYS A 1 161 ? -1.516 9.853 9.151 1.00 5.94 161 LYS A O 10
ATOM 37081 N N . SER A 1 162 ? 0.347 10.635 8.148 1.00 5.96 162 SER A N 10
ATOM 37082 C CA . SER A 1 162 ? -0.012 12.046 8.195 1.00 6.58 162 SER A CA 10
ATOM 37083 C C . SER A 1 162 ? -1.264 12.358 7.366 1.00 6.65 162 SER A C 10
ATOM 37084 O O . SER A 1 162 ? -1.883 13.402 7.568 1.00 7.17 162 SER A O 10
ATOM 37092 N N . ILE A 1 163 ? -1.670 11.439 6.477 1.00 6.18 163 ILE A N 10
ATOM 37093 C CA . ILE A 1 163 ? -2.917 11.509 5.727 1.00 6.28 163 ILE A CA 10
ATOM 37094 C C . ILE A 1 163 ? -4.133 11.603 6.661 1.00 6.44 163 ILE A C 10
ATOM 37095 O O . ILE A 1 163 ? -5.121 12.257 6.322 1.00 6.76 163 ILE A O 10
ATOM 37111 N N . ALA A 1 164 ? -4.073 10.934 7.816 1.00 6.25 164 ALA A N 10
ATOM 37112 C CA . ALA A 1 164 ? -5.156 10.937 8.776 1.00 6.40 164 ALA A CA 10
ATOM 37113 C C . ALA A 1 164 ? -4.921 12.071 9.772 1.00 7.02 164 ALA A C 10
ATOM 37114 O O . ALA A 1 164 ? -4.034 12.002 10.625 1.00 7.11 164 ALA A O 10
ATOM 37121 N N . SER A 1 165 ? -5.724 13.129 9.645 1.00 7.50 165 SER A N 10
ATOM 37122 C CA . SER A 1 165 ? -5.652 14.311 10.497 1.00 8.13 165 SER A CA 10
ATOM 37123 C C . SER A 1 165 ? -6.159 13.973 11.907 1.00 8.20 165 SER A C 10
ATOM 37124 O O . SER A 1 165 ? -5.550 14.368 12.902 1.00 8.61 165 SER A O 10
ATOM 37132 N N . GLU A 1 166 ? -7.256 13.211 11.994 1.00 7.85 166 GLU A N 10
ATOM 37133 C CA . GLU A 1 166 ? -7.796 12.708 13.251 1.00 7.87 166 GLU A CA 10
ATOM 37134 C C . GLU A 1 166 ? -6.930 11.538 13.758 1.00 7.50 166 GLU A C 10
ATOM 37135 O O . GLU A 1 166 ? -6.091 11.044 12.995 1.00 7.18 166 GLU A O 10
ATOM 37147 N N . PRO A 1 167 ? -7.133 11.076 15.015 1.00 7.57 167 PRO A N 10
ATOM 37148 C CA . PRO A 1 167 ? -6.465 9.906 15.599 1.00 7.32 167 PRO A CA 10
ATOM 37149 C C . PRO A 1 167 ? -6.210 8.754 14.634 1.00 6.69 167 PRO A C 10
ATOM 37150 O O . PRO A 1 167 ? -7.133 8.230 14.011 1.00 6.33 167 PRO A O 10
ATOM 37161 N N . THR A 1 168 ? -4.945 8.360 14.507 1.00 6.59 168 THR A N 10
ATOM 37162 C CA . THR A 1 168 ? -4.533 7.294 13.605 1.00 6.03 168 THR A CA 10
ATOM 37163 C C . THR A 1 168 ? -5.011 5.931 14.114 1.00 5.70 168 THR A C 10
ATOM 37164 O O . THR A 1 168 ? -5.156 5.002 13.324 1.00 5.20 168 THR A O 10
ATOM 37175 N N . GLU A 1 169 ? -5.360 5.837 15.400 1.00 6.01 169 GLU A N 10
ATOM 37176 C CA . GLU A 1 169 ? -5.878 4.638 16.049 1.00 5.82 169 GLU A CA 10
ATOM 37177 C C . GLU A 1 169 ? -7.210 4.160 15.447 1.00 5.44 169 GLU A C 10
ATOM 37178 O O . GLU A 1 169 ? -7.615 3.025 15.686 1.00 5.19 169 GLU A O 10
ATOM 37190 N N . LYS A 1 170 ? -7.873 5.007 14.653 1.00 5.49 170 LYS A N 10
ATOM 37191 C CA . LYS A 1 170 ? -9.110 4.693 13.955 1.00 5.24 170 LYS A CA 10
ATOM 37192 C C . LYS A 1 170 ? -8.974 4.837 12.436 1.00 5.01 170 LYS A C 10
ATOM 37193 O O . LYS A 1 170 ? -9.979 4.938 11.735 1.00 5.02 170 LYS A O 10
ATOM 37212 N N . HIS A 1 171 ? -7.744 4.887 11.916 1.00 4.86 171 HIS A N 10
ATOM 37213 C CA . HIS A 1 171 ? -7.469 5.041 10.487 1.00 4.69 171 HIS A CA 10
ATOM 37214 C C . HIS A 1 171 ? -6.302 4.214 9.977 1.00 4.28 171 HIS A C 10
ATOM 37215 O O . HIS A 1 171 ? -6.199 3.972 8.773 1.00 3.94 171 HIS A O 10
ATOM 37230 N N . PHE A 1 172 ? -5.399 3.830 10.871 1.00 4.39 172 PHE A N 10
ATOM 37231 C CA . PHE A 1 172 ? -4.188 3.116 10.555 1.00 4.10 172 PHE A CA 10
ATOM 37232 C C . PHE A 1 172 ? -4.045 1.909 11.465 1.00 3.97 172 PHE A C 10
ATOM 37233 O O . PHE A 1 172 ? -4.332 1.988 12.661 1.00 4.32 172 PHE A O 10
ATOM 37250 N N . PHE A 1 173 ? -3.567 0.804 10.902 1.00 3.57 173 PHE A N 10
ATOM 37251 C CA . PHE A 1 173 ? -3.300 -0.420 11.630 1.00 3.61 173 PHE A CA 10
ATOM 37252 C C . PHE A 1 173 ? -2.319 -1.309 10.884 1.00 3.43 173 PHE A C 10
ATOM 37253 O O . PHE A 1 173 ? -1.922 -1.021 9.756 1.00 3.17 173 PHE A O 10
ATOM 37270 N N . ASN A 1 174 ? -1.908 -2.394 11.536 1.00 3.67 174 ASN A N 10
ATOM 37271 C CA . ASN A 1 174 ? -0.987 -3.355 10.953 1.00 3.67 174 ASN A CA 10
ATOM 37272 C C . ASN A 1 174 ? -1.753 -4.505 10.316 1.00 3.65 174 ASN A C 10
ATOM 37273 O O . ASN A 1 174 ? -2.819 -4.899 10.791 1.00 3.81 174 ASN A O 10
ATOM 37284 N N . VAL A 1 175 ? -1.169 -5.089 9.267 1.00 3.55 175 VAL A N 10
ATOM 37285 C CA . VAL A 1 175 ? -1.731 -6.220 8.527 1.00 3.72 175 VAL A CA 10
ATOM 37286 C C . VAL A 1 175 ? -1.909 -7.449 9.427 1.00 4.32 175 VAL A C 10
ATOM 37287 O O . VAL A 1 175 ? -2.821 -8.252 9.238 1.00 4.57 175 VAL A O 10
ATOM 37300 N N . SER A 1 176 ? -1.047 -7.591 10.430 1.00 4.61 176 SER A N 10
ATOM 37301 C CA . SER A 1 176 ? -1.042 -8.728 11.333 1.00 5.23 176 SER A CA 10
ATOM 37302 C C . SER A 1 176 ? -2.144 -8.605 12.401 1.00 5.35 176 SER A C 10
ATOM 37303 O O . SER A 1 176 ? -2.261 -9.491 13.247 1.00 5.80 176 SER A O 10
ATOM 37311 N N . ASP A 1 177 ? -2.953 -7.538 12.376 1.00 4.97 177 ASP A N 10
ATOM 37312 C CA . ASP A 1 177 ? -4.046 -7.334 13.313 1.00 5.08 177 ASP A CA 10
ATOM 37313 C C . ASP A 1 177 ? -5.384 -7.527 12.598 1.00 4.96 177 ASP A C 10
ATOM 37314 O O . ASP A 1 177 ? -5.854 -6.654 11.870 1.00 4.58 177 ASP A O 10
ATOM 37323 N N . GLU A 1 178 ? -6.005 -8.689 12.813 1.00 5.36 178 GLU A N 10
ATOM 37324 C CA . GLU A 1 178 ? -7.319 -8.999 12.255 1.00 5.38 178 GLU A CA 10
ATOM 37325 C C . GLU A 1 178 ? -8.441 -8.356 13.081 1.00 5.24 178 GLU A C 10
ATOM 37326 O O . GLU A 1 178 ? -9.523 -8.112 12.555 1.00 5.11 178 GLU A O 10
ATOM 37338 N N . LEU A 1 179 ? -8.194 -8.042 14.359 1.00 5.36 179 LEU A N 10
ATOM 37339 C CA . LEU A 1 179 ? -9.164 -7.358 15.207 1.00 5.33 179 LEU A CA 10
ATOM 37340 C C . LEU A 1 179 ? -9.283 -5.891 14.788 1.00 4.85 179 LEU A C 10
ATOM 37341 O O . LEU A 1 179 ? -10.345 -5.290 14.931 1.00 4.79 179 LEU A O 10
ATOM 37357 N N . ALA A 1 180 ? -8.223 -5.319 14.213 1.00 4.59 180 ALA A N 10
ATOM 37358 C CA . ALA A 1 180 ? -8.223 -3.959 13.705 1.00 4.22 180 ALA A CA 10
ATOM 37359 C C . ALA A 1 180 ? -9.251 -3.765 12.592 1.00 3.98 180 ALA A C 10
ATOM 37360 O O . ALA A 1 180 ? -9.823 -2.684 12.466 1.00 3.88 180 ALA A O 10
ATOM 37367 N N . LEU A 1 181 ? -9.552 -4.841 11.857 1.00 4.05 181 LEU A N 10
ATOM 37368 C CA . LEU A 1 181 ? -10.596 -4.863 10.853 1.00 4.01 181 LEU A CA 10
ATOM 37369 C C . LEU A 1 181 ? -11.953 -4.636 11.500 1.00 4.14 181 LEU A C 10
ATOM 37370 O O . LEU A 1 181 ? -12.719 -3.827 11.004 1.00 4.08 181 LEU A O 10
ATOM 37386 N N . VAL A 1 182 ? -12.211 -5.254 12.657 1.00 4.38 182 VAL A N 10
ATOM 37387 C CA . VAL A 1 182 ? -13.436 -5.069 13.424 1.00 4.53 182 VAL A CA 10
ATOM 37388 C C . VAL A 1 182 ? -13.544 -3.624 13.916 1.00 4.39 182 VAL A C 10
ATOM 37389 O O . VAL A 1 182 ? -14.613 -3.021 13.844 1.00 4.41 182 VAL A O 10
ATOM 37402 N N . THR A 1 183 ? -12.431 -3.048 14.374 1.00 4.35 183 THR A N 10
ATOM 37403 C CA . THR A 1 183 ? -12.380 -1.667 14.829 1.00 4.38 183 THR A CA 10
ATOM 37404 C C . THR A 1 183 ? -12.712 -0.713 13.670 1.00 4.20 183 THR A C 10
ATOM 37405 O O . THR A 1 183 ? -13.423 0.277 13.852 1.00 4.35 183 THR A O 10
ATOM 37416 N N . ILE A 1 184 ? -12.250 -1.038 12.459 1.00 3.99 184 ILE A N 10
ATOM 37417 C CA . ILE A 1 184 ? -12.582 -0.291 11.257 1.00 3.94 184 ILE A CA 10
ATOM 37418 C C . ILE A 1 184 ? -14.067 -0.405 10.933 1.00 4.12 184 ILE A C 10
ATOM 37419 O O . ILE A 1 184 ? -14.658 0.580 10.507 1.00 4.31 184 ILE A O 10
ATOM 37435 N N . VAL A 1 185 ? -14.684 -1.565 11.170 1.00 4.16 185 VAL A N 10
ATOM 37436 C CA . VAL A 1 185 ? -16.109 -1.754 10.947 1.00 4.38 185 VAL A CA 10
ATOM 37437 C C . VAL A 1 185 ? -16.898 -0.864 11.907 1.00 4.52 185 VAL A C 10
ATOM 37438 O O . VAL A 1 185 ? -17.858 -0.219 11.495 1.00 4.74 185 VAL A O 10
ATOM 37451 N N . LYS A 1 186 ? -16.463 -0.787 13.169 1.00 4.50 186 LYS A N 10
ATOM 37452 C CA . LYS A 1 186 ? -17.069 0.072 14.180 1.00 4.72 186 LYS A CA 10
ATOM 37453 C C . LYS A 1 186 ? -16.978 1.546 13.773 1.00 4.87 186 LYS A C 10
ATOM 37454 O O . LYS A 1 186 ? -17.894 2.325 14.031 1.00 5.15 186 LYS A O 10
ATOM 37473 N N . THR A 1 187 ? -15.891 1.903 13.084 1.00 4.76 187 THR A N 10
ATOM 37474 C CA . THR A 1 187 ? -15.669 3.244 12.577 1.00 5.01 187 THR A CA 10
ATOM 37475 C C . THR A 1 187 ? -16.506 3.477 11.309 1.00 5.16 187 THR A C 10
ATOM 37476 O O . THR A 1 187 ? -17.050 4.558 11.124 1.00 5.53 187 THR A O 10
ATOM 37487 N N . LEU A 1 188 ? -16.653 2.474 10.442 1.00 4.97 188 LEU A N 10
ATOM 37488 C CA . LEU A 1 188 ? -17.446 2.570 9.221 1.00 5.22 188 LEU A CA 10
ATOM 37489 C C . LEU A 1 188 ? -18.948 2.497 9.502 1.00 5.53 188 LEU A C 10
ATOM 37490 O O . LEU A 1 188 ? -19.755 2.851 8.644 1.00 5.92 188 LEU A O 10
ATOM 37506 N N . GLY A 1 189 ? -19.329 2.094 10.715 1.00 5.41 189 GLY A N 10
ATOM 37507 C CA . GLY A 1 189 ? -20.707 2.051 11.167 1.00 5.68 189 GLY A CA 10
ATOM 37508 C C . GLY A 1 189 ? -21.240 3.431 11.546 1.00 6.03 189 GLY A C 10
ATOM 37509 O O . GLY A 1 189 ? -22.424 3.567 11.854 1.00 6.35 189 GLY A O 10
ATOM 37513 N N . GLU A 1 190 ? -20.382 4.456 11.519 1.00 6.04 190 GLU A N 10
ATOM 37514 C CA . GLU A 1 190 ? -20.751 5.835 11.785 1.00 6.47 190 GLU A CA 10
ATOM 37515 C C . GLU A 1 190 ? -21.505 6.425 10.583 1.00 6.88 190 GLU A C 10
ATOM 37516 O O . GLU A 1 190 ? -21.690 5.783 9.544 1.00 6.83 190 GLU A O 10
ATOM 37528 N N . ARG A 1 191 ? -21.953 7.669 10.738 1.00 7.36 191 ARG A N 10
ATOM 37529 C CA . ARG A 1 191 ? -22.646 8.401 9.687 1.00 7.85 191 ARG A CA 10
ATOM 37530 C C . ARG A 1 191 ? -21.645 9.065 8.734 1.00 7.83 191 ARG A C 10
ATOM 37531 O O . ARG A 1 191 ? -21.972 9.296 7.570 1.00 7.98 191 ARG A O 10
ATOM 37552 N N . ILE A 1 192 ? -20.433 9.349 9.212 1.00 7.70 192 ILE A N 10
ATOM 37553 C CA . ILE A 1 192 ? -19.355 9.958 8.456 1.00 7.70 192 ILE A CA 10
ATOM 37554 C C . ILE A 1 192 ? -18.009 9.551 9.065 1.00 7.40 192 ILE A C 10
ATOM 37555 O O . ILE A 1 192 ? -17.089 9.220 8.293 1.00 7.48 192 ILE A O 10
ATOM 37578 N N . GLY B 2 2 ? 14.187 -35.919 -2.210 1.00 2.55 102 GLY B N 10
ATOM 37579 C CA . GLY B 2 2 ? 13.437 -34.930 -1.451 1.00 2.42 102 GLY B CA 10
ATOM 37580 C C . GLY B 2 2 ? 13.177 -33.677 -2.287 1.00 2.30 102 GLY B C 10
ATOM 37581 O O . GLY B 2 2 ? 14.116 -33.178 -2.916 1.00 2.30 102 GLY B O 10
ATOM 37585 N N . PRO B 2 3 ? 11.929 -33.165 -2.330 1.00 2.24 103 PRO B N 10
ATOM 37586 C CA . PRO B 2 3 ? 11.571 -31.988 -3.124 1.00 2.17 103 PRO B CA 10
ATOM 37587 C C . PRO B 2 3 ? 12.323 -30.730 -2.642 1.00 2.06 103 PRO B C 10
ATOM 37588 O O . PRO B 2 3 ? 12.535 -30.576 -1.435 1.00 2.06 103 PRO B O 10
ATOM 37614 N N . GLY B 2 5 ? 13.161 -26.796 -1.650 1.00 1.79 105 GLY B N 10
ATOM 37615 C CA . GLY B 2 5 ? 12.414 -25.752 -0.977 1.00 1.78 105 GLY B CA 10
ATOM 37616 C C . GLY B 2 5 ? 12.123 -24.556 -1.882 1.00 1.70 105 GLY B C 10
ATOM 37617 O O . GLY B 2 5 ? 12.742 -24.411 -2.940 1.00 1.65 105 GLY B O 10
ATOM 37621 N N . PRO B 2 6 ? 11.186 -23.683 -1.475 1.00 1.73 106 PRO B N 10
ATOM 37622 C CA . PRO B 2 6 ? 10.808 -22.508 -2.256 1.00 1.69 106 PRO B CA 10
ATOM 37623 C C . PRO B 2 6 ? 11.828 -21.368 -2.097 1.00 1.58 106 PRO B C 10
ATOM 37624 O O . PRO B 2 6 ? 12.635 -21.399 -1.166 1.00 1.57 106 PRO B O 10
ATOM 37650 N N . GLY B 2 8 ? 13.874 -18.052 -1.124 1.00 1.42 108 GLY B N 10
ATOM 37651 C CA . GLY B 2 8 ? 14.044 -17.412 0.161 1.00 1.47 108 GLY B CA 10
ATOM 37652 C C . GLY B 2 8 ? 13.496 -15.999 0.197 1.00 1.44 108 GLY B C 10
ATOM 37653 O O . GLY B 2 8 ? 12.946 -15.493 -0.785 1.00 1.41 108 GLY B O 10
ATOM 37657 N N . LEU B 2 9 ? 13.658 -15.357 1.354 1.00 1.51 109 LEU B N 10
ATOM 37658 C CA . LEU B 2 9 ? 13.193 -14.000 1.596 1.00 1.53 109 LEU B CA 10
ATOM 37659 C C . LEU B 2 9 ? 13.845 -13.020 0.609 1.00 1.43 109 LEU B C 10
ATOM 37660 O O . LEU B 2 9 ? 15.049 -13.079 0.385 1.00 1.36 109 LEU B O 10
ATOM 37691 N N . GLY B 2 11 ? 15.453 -9.477 -0.840 1.00 1.28 111 GLY B N 10
ATOM 37692 C CA . GLY B 2 11 ? 16.314 -8.460 -0.272 1.00 1.26 111 GLY B CA 10
ATOM 37693 C C . GLY B 2 11 ? 15.542 -7.190 0.051 1.00 1.34 111 GLY B C 10
ATOM 37694 O O . GLY B 2 11 ? 14.588 -6.837 -0.647 1.00 1.51 111 GLY B O 10
ATOM 37698 N N . GLU B 2 12 ? 15.959 -6.501 1.109 1.00 1.34 112 GLU B N 10
ATOM 37699 C CA . GLU B 2 12 ? 15.330 -5.273 1.560 1.00 1.46 112 GLU B CA 10
ATOM 37700 C C . GLU B 2 12 ? 15.736 -4.102 0.665 1.00 1.34 112 GLU B C 10
ATOM 37701 O O . GLU B 2 12 ? 16.543 -4.235 -0.251 1.00 1.21 112 GLU B O 10
ATOM 37713 N N . ASN B 2 13 ? 15.177 -2.929 0.952 1.00 1.44 113 ASN B N 10
ATOM 37714 C CA . ASN B 2 13 ? 15.448 -1.702 0.217 1.00 1.39 113 ASN B CA 10
ATOM 37715 C C . ASN B 2 13 ? 16.926 -1.325 0.229 1.00 1.27 113 ASN B C 10
ATOM 37716 O O . ASN B 2 13 ? 17.669 -1.667 1.153 1.00 1.36 113 ASN B O 10
ATOM 37727 N N . GLY B 2 14 ? 17.349 -0.619 -0.812 1.00 1.13 114 GLY B N 10
ATOM 37728 C CA . GLY B 2 14 ? 18.730 -0.231 -0.972 1.00 1.07 114 GLY B CA 10
ATOM 37729 C C . GLY B 2 14 ? 19.140 0.925 -0.063 1.00 1.20 114 GLY B C 10
ATOM 37730 O O . GLY B 2 14 ? 18.277 1.615 0.488 1.00 1.33 114 GLY B O 10
ATOM 37734 N N . PRO B 2 15 ? 20.454 1.136 0.121 1.00 1.23 115 PRO B N 10
ATOM 37735 C CA . PRO B 2 15 ? 20.972 2.174 1.008 1.00 1.39 115 PRO B CA 10
ATOM 37736 C C . PRO B 2 15 ? 20.898 3.546 0.304 1.00 1.31 115 PRO B C 10
ATOM 37737 O O . PRO B 2 15 ? 20.871 3.599 -0.935 1.00 1.17 115 PRO B O 10
ATOM 37763 N N . GLY B 2 17 ? 21.951 7.161 -1.312 1.00 1.26 117 GLY B N 10
ATOM 37764 C CA . GLY B 2 17 ? 23.076 7.588 -2.127 1.00 1.23 117 GLY B CA 10
ATOM 37765 C C . GLY B 2 17 ? 24.032 8.542 -1.403 1.00 1.34 117 GLY B C 10
ATOM 37766 O O . GLY B 2 17 ? 23.757 8.975 -0.278 1.00 1.44 117 GLY B O 10
ATOM 37770 N N . PRO B 2 18 ? 25.182 8.860 -2.021 1.00 1.35 118 PRO B N 10
ATOM 37771 C CA . PRO B 2 18 ? 26.201 9.709 -1.409 1.00 1.47 118 PRO B CA 10
ATOM 37772 C C . PRO B 2 18 ? 25.766 11.186 -1.498 1.00 1.48 118 PRO B C 10
ATOM 37773 O O . PRO B 2 18 ? 24.971 11.539 -2.380 1.00 1.42 118 PRO B O 10
ATOM 37799 N N . GLY B 2 20 ? 25.690 15.252 -2.265 1.00 1.61 120 GLY B N 10
ATOM 37800 C CA . GLY B 2 20 ? 25.993 15.995 -3.474 1.00 1.62 120 GLY B CA 10
ATOM 37801 C C . GLY B 2 20 ? 27.302 16.779 -3.390 1.00 1.69 120 GLY B C 10
ATOM 37802 O O . GLY B 2 20 ? 27.908 16.885 -2.318 1.00 1.75 120 GLY B O 10
ATOM 37806 N N . PRO B 2 21 ? 27.740 17.359 -4.517 1.00 1.74 121 PRO B N 10
ATOM 37807 C CA . PRO B 2 21 ? 28.967 18.143 -4.573 1.00 1.83 121 PRO B CA 10
ATOM 37808 C C . PRO B 2 21 ? 28.767 19.567 -4.025 1.00 1.88 121 PRO B C 10
ATOM 37809 O O . PRO B 2 21 ? 27.632 20.056 -3.950 1.00 1.85 121 PRO B O 10
ATOM 37844 N N . GLY C 2 2 ? 14.135 -31.937 2.338 1.00 2.43 202 GLY C N 10
ATOM 37845 C CA . GLY C 2 2 ? 14.954 -31.966 1.145 1.00 2.41 202 GLY C CA 10
ATOM 37846 C C . GLY C 2 2 ? 15.837 -30.731 1.042 1.00 2.34 202 GLY C C 10
ATOM 37847 O O . GLY C 2 2 ? 16.001 -30.008 2.032 1.00 2.40 202 GLY C O 10
ATOM 37851 N N . PRO C 2 3 ? 16.436 -30.498 -0.144 1.00 2.27 203 PRO C N 10
ATOM 37852 C CA . PRO C 2 3 ? 17.361 -29.393 -0.387 1.00 2.24 203 PRO C CA 10
ATOM 37853 C C . PRO C 2 3 ? 16.663 -28.038 -0.188 1.00 2.09 203 PRO C C 10
ATOM 37854 O O . PRO C 2 3 ? 15.497 -27.899 -0.569 1.00 2.00 203 PRO C O 10
ATOM 37880 N N . GLY C 2 5 ? 15.658 -23.978 -0.635 1.00 1.74 205 GLY C N 10
ATOM 37881 C CA . GLY C 2 5 ? 15.400 -23.179 -1.820 1.00 1.64 205 GLY C CA 10
ATOM 37882 C C . GLY C 2 5 ? 16.528 -22.212 -2.171 1.00 1.60 205 GLY C C 10
ATOM 37883 O O . GLY C 2 5 ? 17.498 -22.077 -1.416 1.00 1.66 205 GLY C O 10
ATOM 37887 N N . PRO C 2 6 ? 16.405 -21.517 -3.313 1.00 1.53 206 PRO C N 10
ATOM 37888 C CA . PRO C 2 6 ? 17.415 -20.570 -3.769 1.00 1.51 206 PRO C CA 10
ATOM 37889 C C . PRO C 2 6 ? 17.299 -19.229 -3.026 1.00 1.41 206 PRO C C 10
ATOM 37890 O O . PRO C 2 6 ? 16.257 -18.951 -2.419 1.00 1.37 206 PRO C O 10
ATOM 37916 N N . GLY C 2 8 ? 16.742 -15.271 -2.148 1.00 1.18 208 GLY C N 10
ATOM 37917 C CA . GLY C 2 8 ? 15.705 -14.351 -2.579 1.00 1.13 208 GLY C CA 10
ATOM 37918 C C . GLY C 2 8 ? 16.198 -13.348 -3.613 1.00 1.11 208 GLY C C 10
ATOM 37919 O O . GLY C 2 8 ? 17.402 -13.183 -3.830 1.00 1.14 208 GLY C O 10
ATOM 37923 N N . LEU C 2 9 ? 15.254 -12.670 -4.259 1.00 1.15 209 LEU C N 10
ATOM 37924 C CA . LEU C 2 9 ? 15.565 -11.697 -5.292 1.00 1.19 209 LEU C CA 10
ATOM 37925 C C . LEU C 2 9 ? 16.131 -10.408 -4.683 1.00 1.08 209 LEU C C 10
ATOM 37926 O O . LEU C 2 9 ? 15.754 -10.061 -3.556 1.00 1.08 209 LEU C O 10
ATOM 37957 N N . GLY C 2 11 ? 16.842 -6.613 -3.615 1.00 0.98 211 GLY C N 10
ATOM 37958 C CA . GLY C 2 11 ? 15.940 -5.548 -3.224 1.00 1.08 211 GLY C CA 10
ATOM 37959 C C . GLY C 2 11 ? 15.807 -4.426 -4.246 1.00 1.10 211 GLY C C 10
ATOM 37960 O O . GLY C 2 11 ? 16.473 -4.392 -5.282 1.00 1.22 211 GLY C O 10
ATOM 37964 N N . GLU C 2 12 ? 14.927 -3.489 -3.938 1.00 1.16 212 GLU C N 10
ATOM 37965 C CA . GLU C 2 12 ? 14.627 -2.349 -4.785 1.00 1.24 212 GLU C CA 10
ATOM 37966 C C . GLU C 2 12 ? 15.603 -1.208 -4.524 1.00 1.12 212 GLU C C 10
ATOM 37967 O O . GLU C 2 12 ? 16.265 -1.163 -3.492 1.00 1.06 212 GLU C O 10
ATOM 37979 N N . ASN C 2 13 ? 15.678 -0.264 -5.461 1.00 1.18 213 ASN C N 10
ATOM 37980 C CA . ASN C 2 13 ? 16.586 0.877 -5.397 1.00 1.13 213 ASN C CA 10
ATOM 37981 C C . ASN C 2 13 ? 16.330 1.708 -4.142 1.00 1.14 213 ASN C C 10
ATOM 37982 O O . ASN C 2 13 ? 15.185 1.948 -3.783 1.00 1.32 213 ASN C O 10
ATOM 37993 N N . GLY C 2 14 ? 17.401 2.131 -3.479 1.00 1.05 214 GLY C N 10
ATOM 37994 C CA . GLY C 2 14 ? 17.321 2.919 -2.270 1.00 1.16 214 GLY C CA 10
ATOM 37995 C C . GLY C 2 14 ? 17.042 4.402 -2.510 1.00 1.24 214 GLY C C 10
ATOM 37996 O O . GLY C 2 14 ? 16.790 4.826 -3.643 1.00 1.25 214 GLY C O 10
ATOM 38000 N N . PRO C 2 15 ? 17.030 5.200 -1.429 1.00 1.35 215 PRO C N 10
ATOM 38001 C CA . PRO C 2 15 ? 16.684 6.620 -1.480 1.00 1.46 215 PRO C CA 10
ATOM 38002 C C . PRO C 2 15 ? 17.889 7.458 -1.956 1.00 1.37 215 PRO C C 10
ATOM 38003 O O . PRO C 2 15 ? 19.027 6.993 -1.934 1.00 1.29 215 PRO C O 10
ATOM 38029 N N . GLY C 2 17 ? 20.814 10.606 -2.069 1.00 1.36 217 GLY C N 10
ATOM 38030 C CA . GLY C 2 17 ? 21.736 11.158 -1.098 1.00 1.44 217 GLY C CA 10
ATOM 38031 C C . GLY C 2 17 ? 21.388 12.589 -0.698 1.00 1.56 217 GLY C C 10
ATOM 38032 O O . GLY C 2 17 ? 20.642 13.263 -1.415 1.00 1.60 217 GLY C O 10
ATOM 38036 N N . PRO C 2 18 ? 21.902 13.065 0.452 1.00 1.67 218 PRO C N 10
ATOM 38037 C CA . PRO C 2 18 ? 21.623 14.409 0.960 1.00 1.82 218 PRO C CA 10
ATOM 38038 C C . PRO C 2 18 ? 22.239 15.493 0.053 1.00 1.77 218 PRO C C 10
ATOM 38039 O O . PRO C 2 18 ? 23.189 15.214 -0.682 1.00 1.67 218 PRO C O 10
ATOM 38065 N N . GLY C 2 20 ? 24.456 18.611 -1.369 1.00 1.82 220 GLY C N 10
ATOM 38066 C CA . GLY C 2 20 ? 25.847 18.950 -1.151 1.00 1.85 220 GLY C CA 10
ATOM 38067 C C . GLY C 2 20 ? 26.025 20.193 -0.281 1.00 1.98 220 GLY C C 10
ATOM 38068 O O . GLY C 2 20 ? 25.115 21.027 -0.192 1.00 2.03 220 GLY C O 10
ATOM 38072 N N . PRO C 2 21 ? 27.210 20.354 0.334 1.00 2.07 221 PRO C N 10
ATOM 38073 C CA . PRO C 2 21 ? 27.528 21.515 1.157 1.00 2.21 221 PRO C CA 10
ATOM 38074 C C . PRO C 2 21 ? 27.517 22.824 0.356 1.00 2.18 221 PRO C C 10
ATOM 38075 O O . PRO C 2 21 ? 28.115 22.888 -0.722 1.00 2.13 221 PRO C O 10
ATOM 38110 N N . GLY D 2 2 ? 11.653 -29.278 0.931 1.00 2.12 302 GLY D N 10
ATOM 38111 C CA . GLY D 2 2 ? 12.713 -28.672 1.710 1.00 2.17 302 GLY D CA 10
ATOM 38112 C C . GLY D 2 2 ? 12.325 -27.294 2.244 1.00 2.16 302 GLY D C 10
ATOM 38113 O O . GLY D 2 2 ? 11.284 -26.742 1.873 1.00 2.15 302 GLY D O 10
ATOM 38117 N N . PRO D 2 3 ? 13.168 -26.715 3.113 1.00 2.20 303 PRO D N 10
ATOM 38118 C CA . PRO D 2 3 ? 12.914 -25.410 3.712 1.00 2.22 303 PRO D CA 10
ATOM 38119 C C . PRO D 2 3 ? 13.173 -24.262 2.727 1.00 2.04 303 PRO D C 10
ATOM 38120 O O . PRO D 2 3 ? 13.922 -24.436 1.762 1.00 1.93 303 PRO D O 10
ATOM 38146 N N . GLY D 2 5 ? 14.668 -20.858 0.977 1.00 1.67 305 GLY D N 10
ATOM 38147 C CA . GLY D 2 5 ? 16.036 -20.390 0.837 1.00 1.64 305 GLY D CA 10
ATOM 38148 C C . GLY D 2 5 ? 16.382 -19.223 1.767 1.00 1.66 305 GLY D C 10
ATOM 38149 O O . GLY D 2 5 ? 15.535 -18.751 2.535 1.00 1.71 305 GLY D O 10
ATOM 38153 N N . PRO D 2 6 ? 17.625 -18.730 1.694 1.00 1.68 306 PRO D N 10
ATOM 38154 C CA . PRO D 2 6 ? 18.083 -17.625 2.527 1.00 1.74 306 PRO D CA 10
ATOM 38155 C C . PRO D 2 6 ? 17.700 -16.265 1.914 1.00 1.57 306 PRO D C 10
ATOM 38156 O O . PRO D 2 6 ? 17.330 -16.196 0.736 1.00 1.43 306 PRO D O 10
ATOM 38182 N N . GLY D 2 8 ? 17.827 -12.723 0.085 1.00 1.25 308 GLY D N 10
ATOM 38183 C CA . GLY D 2 8 ? 18.576 -12.233 -1.057 1.00 1.17 308 GLY D CA 10
ATOM 38184 C C . GLY D 2 8 ? 19.426 -11.017 -0.722 1.00 1.17 308 GLY D C 10
ATOM 38185 O O . GLY D 2 8 ? 19.529 -10.598 0.434 1.00 1.31 308 GLY D O 10
ATOM 38189 N N . LEU D 2 9 ? 20.045 -10.444 -1.752 1.00 1.09 309 LEU D N 10
ATOM 38190 C CA . LEU D 2 9 ? 20.911 -9.289 -1.585 1.00 1.13 309 LEU D CA 10
ATOM 38191 C C . LEU D 2 9 ? 20.099 -7.998 -1.473 1.00 1.05 309 LEU D C 10
ATOM 38192 O O . LEU D 2 9 ? 19.026 -7.904 -2.064 1.00 1.00 309 LEU D O 10
ATOM 38223 N N . GLY D 2 11 ? 18.898 -3.951 -1.849 1.00 0.94 311 GLY D N 10
ATOM 38224 C CA . GLY D 2 11 ? 18.694 -3.126 -3.015 1.00 0.89 311 GLY D CA 10
ATOM 38225 C C . GLY D 2 11 ? 19.906 -2.293 -3.391 1.00 0.87 311 GLY D C 10
ATOM 38226 O O . GLY D 2 11 ? 20.869 -2.184 -2.628 1.00 0.95 311 GLY D O 10
ATOM 38230 N N . GLU D 2 12 ? 19.860 -1.693 -4.575 1.00 0.89 312 GLU D N 10
ATOM 38231 C CA . GLU D 2 12 ? 20.972 -0.913 -5.089 1.00 0.95 312 GLU D CA 10
ATOM 38232 C C . GLU D 2 12 ? 20.986 0.468 -4.442 1.00 0.90 312 GLU D C 10
ATOM 38233 O O . GLU D 2 12 ? 19.970 0.957 -3.940 1.00 0.88 312 GLU D O 10
ATOM 38245 N N . ASN D 2 13 ? 22.154 1.103 -4.476 1.00 0.98 313 ASN D N 10
ATOM 38246 C CA . ASN D 2 13 ? 22.363 2.424 -3.914 1.00 1.01 313 ASN D CA 10
ATOM 38247 C C . ASN D 2 13 ? 21.527 3.446 -4.677 1.00 0.96 313 ASN D C 10
ATOM 38248 O O . ASN D 2 13 ? 21.483 3.432 -5.910 1.00 1.01 313 ASN D O 10
ATOM 38259 N N . GLY D 2 14 ? 20.841 4.311 -3.935 1.00 0.98 314 GLY D N 10
ATOM 38260 C CA . GLY D 2 14 ? 20.017 5.338 -4.533 1.00 1.02 314 GLY D CA 10
ATOM 38261 C C . GLY D 2 14 ? 20.834 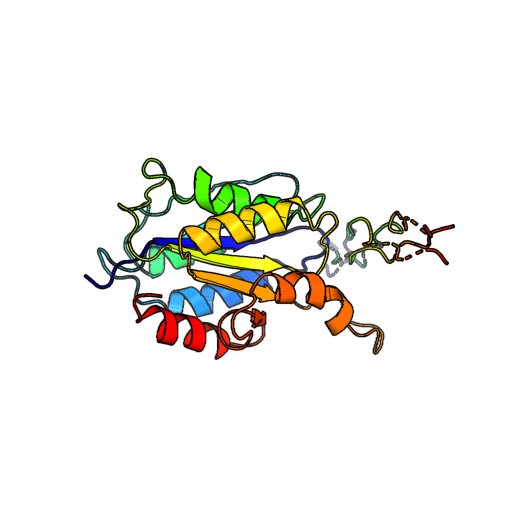6.435 -5.215 1.00 1.07 314 GLY D C 10
ATOM 38262 O O . GLY D 2 14 ? 22.062 6.472 -5.077 1.00 1.10 314 GLY D O 10
ATOM 38266 N N . PRO D 2 15 ? 20.166 7.314 -5.986 1.00 1.14 315 PRO D N 10
ATOM 38267 C CA . PRO D 2 15 ? 20.822 8.368 -6.759 1.00 1.24 315 PRO D CA 10
ATOM 38268 C C . PRO D 2 15 ? 21.625 9.335 -5.869 1.00 1.22 315 PRO D C 10
ATOM 38269 O O . PRO D 2 15 ? 21.289 9.524 -4.700 1.00 1.20 315 PRO D O 10
ATOM 38295 N N . GLY D 2 17 ? 23.177 12.826 -4.222 1.00 1.38 317 GLY D N 10
ATOM 38296 C CA . GLY D 2 17 ? 22.554 14.075 -3.828 1.00 1.48 317 GLY D CA 10
ATOM 38297 C C . GLY D 2 17 ? 22.792 15.209 -4.826 1.00 1.55 317 GLY D C 10
ATOM 38298 O O . GLY D 2 17 ? 23.778 15.183 -5.570 1.00 1.55 317 GLY D O 10
ATOM 38302 N N . PRO D 2 18 ? 21.907 16.220 -4.838 1.00 1.65 318 PRO D N 10
ATOM 38303 C CA . PRO D 2 18 ? 22.020 17.359 -5.742 1.00 1.75 318 PRO D CA 10
ATOM 38304 C C . PRO D 2 18 ? 23.145 18.320 -5.323 1.00 1.75 318 PRO D C 10
ATOM 38305 O O . PRO D 2 18 ? 23.507 18.359 -4.141 1.00 1.73 318 PRO D O 10
ATOM 38331 N N . GLY D 2 20 ? 25.195 21.414 -4.022 1.00 1.90 320 GLY D N 10
ATOM 38332 C CA . GLY D 2 20 ? 24.912 22.389 -2.984 1.00 1.99 320 GLY D CA 10
ATOM 38333 C C . GLY D 2 20 ? 24.817 23.808 -3.552 1.00 2.08 320 GLY D C 10
ATOM 38334 O O . GLY D 2 20 ? 25.624 24.142 -4.428 1.00 2.09 320 GLY D O 10
ATOM 38338 N N . PRO D 2 21 ? 23.862 24.635 -3.086 1.00 2.20 321 PRO D N 10
ATOM 38339 C CA . PRO D 2 21 ? 23.651 26.007 -3.557 1.00 2.32 321 PRO D CA 10
ATOM 38340 C C . PRO D 2 21 ? 24.914 26.872 -3.380 1.00 2.32 321 PRO D C 10
ATOM 38341 O O . PRO D 2 21 ? 25.347 27.103 -2.245 1.00 2.39 321 PRO D O 10
#

B-factor: mean 5.93, std 3.09, range [0.87, 13.49]

Sequence (237 aa):
STQLDIVIVLDGSNSIYPWDSVTAFLNDLLERMDIGPKQTQVGIVQYGENVTHEFNLNKYSSTEEVLVAAKKIVQRGGRQTMTALGIDTARKEAFTEARGARRGVKKVMVIVTDGESHDNHRLKKVIQDCEDENIQRFSIAILGSYNRGNLSTEKFVEEIKSIASEPTEKHFFNVSDELALVTIVKTLGERIGPGPGLGENGPGPGPGPGPGLGENGPGPGPGPGPGLGENGPGPGPSTQLDIVIVLDGSNSIYPWDSVTAFLNDLLERMDIGPKQTQVGIVQYGENVTHEFNLNKYSSTEEVLVAAKKIVQRGGRQTMTALGIDTARKEAFTEARGARRGVKKVMVIVTDGESHDNHRLKKVIQDCEDENIQRFSIAILGSYNRGNLSTEKFVEEIKSIASEPTEKHFFNVSDELALVTIVKTLGERIGPGPGLGENGPGPGPGPGPGLGENGPGPGPGPGPGLGENGPGPGPSTQLDIVIVLDGSNSIYPWDSVTAFLNDLLERMDIGPKQTQVGIVQYGENVTHEFNLNKYSSTEEVLVAAKKIVQRGGRQTMTALGIDTARKEAFTEARGARRGVKKVMVIVTDGESHDNHRLKKVIQDCEDENIQRFSIAILGSYNRGNLSTEKFVEEIKSIASEPTEKHFFNVSDELALVTIVKTLGERIGPGPGLGENGPGPGPGPGPGLGENGPGPGPGPGPGLGENGPGPGPSTQLDIVIVLDGSNSIYPWDSVTAFLNDLLERMDIGPKQTQVGIVQYGENVTHEFNLNKYSSTEEVLVAAKKIVQRGGRQTMTALGIDTARKEAFTEARGARRGVKKVMVIVTDGESHDNHRLKKVIQDCEDENIQRFSIAILGSYNRGNLSTEKFVEEIKSIASEPTEKHFFNVSDELALVTIVKTLGERIGPGPGLGENGPGPGPGPGPGLGENGPGPGPGPGPGLGENGPGPGPSTQLDIVIVLDGSNSIYPWDSVTAFLNDLLERMDIGPKQTQVGIVQYGENVTHEFNLNKYSSTEEVLVAAKKIVQRGGRQTMTALGIDTARKEAFTEARGARRGVKKVMVIVTDGESHDNHRLKKVIQDCEDENIQRFSIAILGSYNRGNLSTEKFVEEIKSIASEPTEKHFFNVSDELALVTIVKTLGERIGPGPGLGENGPGPGPGPGPGLGENGPGPGPGPGPGLGENGPGPGPSTQLDIVIVLDGSNSIYPWDSVTAFLNDLLERMDIGPKQTQVGIVQYGENVTHEFNLNKYSSTEEVLVAAKKIVQRGGRQTMTALGIDTARKEAFTEARGARRGVKKVMVIVTDGESHDNHRLKKVIQDCEDENIQRFSIAILGSYNRGNLSTEKFVEEIKSIASEPTEKHFFNVSDELALVTIVKTLGERIGPGPGLGENGPGPGPGPGPGLGENGPGPGPGPGPGLGENGPGPGPSTQLDIVIVLDGSNSIYPWDSVTAFLNDLLERMDIGPKQTQVGIVQYGENVTHEFNLNKYSSTEEVLVAAKKIVQRGGRQTMTALGIDTARKEAFTEARGARRGVKKVMVIVTDGESHDNHRLKKVIQDCEDENIQRFSIAILGSYNRGNLSTEKFVEEIKSIASEPTEKHFFNVSDELALVTIVKTLGERIGPGPGLGENGPGPGPGPGPGLGENGPGPGPGPGPGLGENGPGPGPSTQLDIVIVLDGSNSIYPWDSVTAFLNDLLERMDIGPKQTQVGIVQYGENVTHEFNLNKYSSTEEVLVAAKKIVQRGGRQTMTALGIDTARKEAFTEARGARRGVKKVMVIVTDGESHDNHRLKKVIQDCEDENIQRFSIAILGSYNRGNLSTEKFVEEIKSIASEPTEKHFFNVSDELALVTIVKTLGERIGPGPGLGENGPGPGPGPGPGLGENGPGPGPGPGPGLGENGPGPGPSTQLDIVIVLDGSNSIYPWDSVTAFLNDLLERMDIGPKQTQVGIVQYGENVTHEFNLNKYSSTEEVLVAAKKIVQRGGRQTMTALGIDTARKEAFTEARGARRGVKKVMVIVTDGESHDNHRLKKVIQDCEDENIQRFSIAILGSYNRGNLSTEKFVEEIKSIASEPTEKHFFNVSDELALVTIVKTLGERIGPGPGLGENGPGPGPGPGPGLGENGPGPGPGPGPGLGENGPGPGPSTQLDIVIVLDGSNSIYPWDSVTAFLNDLLERMDIGPKQTQVGIVQYGENVTHEFNLNKYSSTEEVLVAAKKIVQRGGRQTMTALGIDTARKEAFTEARGARRGVKKVMVIVTDGESHDNHRLKKVIQDCEDENIQRFSIAILGSYNRGNLSTEKFVEEIKSIASEPTEKHFFNVSDELALVTIVKTLGERIGPGPGLGENGPGPGPGPGPGLGENGPGPGPGPGPGLGENGPGPGP

InterPro domains:
  IPR000413 Integrin alpha chain [PR01185] (433-445)
  IPR000413 Integrin alpha chain [PR01185] (451-462)
  IPR000413 Integrin alpha chain [PR01185] (570-594)
  IPR000413 Integrin alpha chain [PR01185] (633-654)
  IPR000413 Integrin alpha chain [PR01185] (658-677)
  IPR000413 Integrin alpha chain [PR01185] (768-781)
  IPR000413 Integrin alpha chain [PR01185] (1152-1171)
  IPR002035 von Willebrand factor, type A [PF00092] (172-352)
  IPR002035 von Willebrand factor, type A [PS50234] (172-355)
  IPR002035 von Willebrand factor, type A [SM00327] (170-360)
  IPR013517 FG-GAP repeat [PF01839] (490-529)
  IPR013517 FG-GAP repeat [PF01839] (571-606)
  IPR013519 Integrin alpha beta-propellor [PS51470] (30-91)
  IPR013519 Integrin alpha beta-propellor [PS51470] (476-538)
  IPR013519 Integrin alpha beta-propellor [PS51470] (557-615)
  IPR013519 Integrin alpha beta-propellor [PS51470] (619-679)
  IPR013519 Integrin alpha beta-propellor [SM00191] (43-99)
  IPR013519 Integrin alpha beta-propellor [SM00191] (432-482)
  IPR013519 Integrin alpha beta-propellor [SM00191] (486-543)
  IPR013519 Integrin alpha beta-propellor [SM00191] (567-622)

Foldseek 3Di:
DAAAQEEEEEELAPLADDCVLQLVLLLLLLVPDFFDAHHDFYFYWYDAPDIDGPQFRQNDGGSCRSSVVSNVDDHPHHHGFAQLCRLVVCCVPRCDVVSPHDDPGQYEYEYEGAFDHPDLPSVVVSLVVCVVVVHHYAYEYEDDPPDPDPPPSVVRVVSVCVSDVPDNLQRYYYSNDSVNSVSVVVVVPDPD/DADDDDDDDDDDDPD/DADDDDDDDDDDDPD/DQDDDDDDDDDDDPD

Solvent-accessible surface area: 13363 Å² total

CATH classification: 3.40.50.410

Organism: Homo sapiens (NCBI:txid9606)

Nearest PDB structures (foldseek):
  2m32-assembly1_A  TM=9.937E-01  e=5.964E-38  Homo sapiens
  1qc5-assembly1_B  TM=8.580E-01  e=8.391E-31  Homo sapiens
  1pt6-assembly1_A  TM=8.603E-01  e=6.158E-30  Homo sapiens
  1qcy-assembly1_A  TM=8.569E-01  e=4.187E-30  Homo sapiens
  1qc5-assembly1_A  TM=8.542E-01  e=3.682E-30  Homo sapiens